Protein 9WJR (pdb70)

Radius of gyration: 40.52 Å; Cα contacts (8 Å, |Δi|>4): 3147; chains: 6; bounding box: 106×111×90 Å

B-factor: mean 71.73, std 23.38, range [11.87, 131.28]

Solvent-accessible surface area: 72240 Å² total; per-residue (Å²): 115,65,124,108,13,58,73,65,0,62,90,34,0,55,53,0,0,27,6,18,3,9,6,2,79,1,41,16,6,0,0,6,3,0,1,38,1,2,71,9,11,56,73,69,46,10,3,0,39,0,0,4,38,1,0,11,7,6,3,15,30,14,33,56,53,44,60,28,7,46,17,8,1,5,0,0,1,0,0,1,2,37,4,19,25,4,68,54,67,94,89,77,33,1,28,0,14,4,1,19,24,0,7,110,38,1,44,42,0,46,87,64,2,50,108,19,6,128,103,5,31,38,13,0,102,87,0,31,60,10,0,92,134,0,30,1,88,20,2,18,39,76,1,75,86,3,7,78,44,1,0,71,20,0,11,92,25,0,44,109,23,28,83,71,72,53,135,72,16,47,66,69,29,111,81,62,63,102,138,28,23,92,0,28,28,35,0,9,10,1,2,9,0,3,6,0,0,53,1,0,57,105,23,34,68,174,55,14,51,5,2,0,46,16,0,2,4,26,1,29,10,96,56,4,32,13,33,2,0,9,41,4,0,64,4,31,6,79,30,5,25,40,8,20,94,66,68,191,168,88,82,9,61,121,116,32,45,57,43,2,2,105,50,5,6,65,2,14,1,1,8,0,75,95,40,24,2,1,1,1,1,0,29,0,0,0,24,1,0,104,74,9,31,151,86,50,35,132,107,0,52,81,0,0,55,28,3,7,86,91,1,35,5,6,8,2,11,3,1,8,1,0,0,1,0,0,11,20,2,20,71,49,19,37,78,54,165,53,89,89,71,30,6,29,42,20,4,80,47,9,17,42,82,7,16,46,28,5,28,34,28,13,6,18,6,34,14,6,25,11,0,0,13,0,2,29,25,0,78,61,8,31,73,48,0,12,95,35,0,54,85,44,5,12,58,73,1,55,44,62,2,39,151,29,0,43,76,0,40,177,66,13,70,60,1,69,108,77,40,46,70,36,104,23,100,62,73,36,66,11,13,13,0,23,4,0,0,4,4,0,0,0,0,26,71,74,11,104,12,56,19,69,26,112,84,18,95,55,118,45,92,101,78,57,78,34,47,16,0,2,5,26,33,10,190,86,32,152,21,3,66,72,17,81,93,88,41,68,42,89,142,59,80,20,97,42,35,1,63,40,85,87,65,74,56,78,46,104,20,40,31,21,143,78,22,62,0,51,22,17,6,0,62,121,15,120,91,4,21,12,31,23,0,46,57,0,6,29,28,45,81,92,63,60,42,26,49,61,77,89,85,39,6,52,32,64,15,34,60,53,26,14,32,17,63,31,2,25,90,22,0,75,84,2,11,149,41,21,139,125,104,162,63,168,64,2,31,35,94,15,12,79,37,10,12,80,75,0,33,79,21,57,104,46,9,61,19,118,69,124,108,12,58,71,61,0,60,88,34,0,53,56,0,0,22,5,17,2,11,6,2,82,0,42,14,4,0,0,5,4,0,1,36,1,2,75,9,10,58,70,60,51,8,3,0,38,0,0,4,37,0,0,10,8,2,2,13,31,14,33,55,54,43,61,28,8,46,17,8,1,5,0,0,1,0,0,1,3,35,4,20,27,5,69,51,69,95,88,78,35,1,28,0,13,3,1,20,25,0,8,110,40,1,40,42,0,47,87,63,3,47,107,16,6,127,102,1,30,42,14,0,100,91,0,29,55,10,0,91,132,0,31,1,89,22,2,18,39,75,0,68,83,1,8,78,43,0,0,72,18,0,11,93,25,1,44,110,21,26,82,70,72,50,129,71,16,46,64,69,29,114,79,62,64,102,138,28,23,95,0,30,28,34,0,8,10,1,3,9,0,2,8,0,0,54,1,0,58,110,21,40,69,175,56,15,55,6,1,0,46,15,0,2,3,24,1,28,10,96,55,4,31,14,34,2,0,10,42,4,0,63,5,30,6,76,29,6,26,40,8,21,96,67,67,190,166,88,82,12,60,119,116,32,47,58,44,2,2,102,51,7,8,64,2,13,0,2,7,0,76,92,42,24,2,0,1,1,1,0,32,0,0,0,27,1,0,105,73,9,30,150,86,49,35,131,107,0,52,83,0,0,55,27,2,5,85,90,2,35,5,6,8,1,10,3,1,10,1,0,0,1,0,0,11,25,2,19,70,50,19,35,76,48,154,65,91,91,70,30,6,29,44,22,3,78,46,9,18,44,82,9,18,47,30,5,29,34,27,13,7,19,6,35,6,6,24,10,0,0,14,0,3,28,27,0,79,64,10,32,71,48,0,12,95,34,0,58,86,42,4,11,59,71,2,52,43,63,3,39,148,29,0,44,76,0,40,178,66,14,84,54,2,71,108,76,40,51,59,36,89,17,104,62,87,35,64,10,14,13,0,24,4,0,0,5,6,0,0,0,0,24,72,74,11,105,13,57,19,66,20,115,84,18,82,51,118,45,91,101,80,57,78,33,47,16,0,3,5,27,31,9,185,86,37,152,23,4,66,74,18,81,94,82,41,67,42,90,141,59,83,22,98,39,31,1,54,36,87,88,62,73,59,76,50,94,20,41,32,22,142,79,22,65,0,51,22,20,6,0,64,120,18,117,90,3,22,12,31,25,0,46,58,0,4,28,26,45,82,90,62,58,43,26,51,60,79,90,74,40,9,52,33,65,16,35,61,53,28,15,33,17,63,26,2,23,88,23,0,74,84,1,17,147,41,21,163,125,105,162,62,170,62,3,31,35,95,15,13,80,35,9,13,80,74,0,34,80,22,55,104,47,8,60,19,117,64,123,108,13,59,77,62,1,62,86,34,0,57,57,0,0,23,4,16,3,11,5,1,83,0,43,15,7,0,0,6,4,0,1,38,0,0,73,10,12,58,71,66,50,10,0,0,39,0,0,3,36,0,1,10,7,6,4,16,30,15,32,56,50,42,58,27,7,46,17,7,2,5,0,0,1,0,0,0,3,36,2,18,26,5,68,52,66,96,86,77,34,1,32,0,13,5,2,18,24,0,7,110,38,1,42,41,0,47,89,65,3,49,111,16,6,126,102,3,30,38,13,0,102,86,0,30,59,10,0,92,136,0,30,2,88,22,2,19,40,75,1,69,85,0,10,80,44,1,0,71,18,0,11,91,25,1,44,110,22,29,82,73,70,53,134,69,15,46,66,70,28,115,81,62,65,102,140,29,24,89,0,30,25,34,0,11,12,0,1,9,0,4,6,1,0,52,1,0,59,113,24,33,67,171,54,14,51,5,2,0,48,16,0,2,3,24,1,28,11,98,55,5,33,14,34,2,0,10,41,4,0,64,4,29,7,76,30,6,25,39,8,19,98,65,68,193,165,91,83,11,60,120,116,32,46,57,44,2,3,103,52,6,6,67,2,13,1,2,7,0,73,93,41,28,2,0,1,1,1,0,32,0,0,0,25,1,0,104,75,9,32,152,83,49,36,132,110,0,52,82,0,0,55,27,2,6,88,90,2,36,4,6,9,2,10,3,2,9,1,0,0,1,0,0,13,17,3,21,70,46,19,37,78,52,157,55,92,94,70,32,5,27,44,19,4,79,46,8,19,44,83,8,16,46,28,5,31,34,26,13,6,20,8,35,16,6,24,10,0,0,13,0,2,31,26,0,79,62,10,33,73,50,0,12,96,35,0,55,87,43,4,12,59,76,1,51,44,62,3,39,150,27,0,43,77,0,40,178,65,14,70,60,2,70,107,88,42,46,70,35,111,22,98,64,72,37,65,11,14,16,0,24,4,0,0,4,7,0,0,0,0,25,71,74,13,108,12,62,20,67,21,113,84,18,85,50,120,44,80,103,74,56,80,34,49,16,0,3,6,28,33,9,185,84,36,144,22,3,65,68,21,81,94,85,41,67,42,88,142,60,82,20,95,40,34,2,49,40,86,88,68,71,60,69,51,90,20,40,32,24,140,80,23,63,0,46,22,20,6,0,65,119,16,117,90,3,21,10,31,24,0,46,59,0,5,28,26,45,81,91,60,57,42,26,52,63,78,87,79,34,6,52,34,67,16,34,61,52,28,16,32,17,62,30,3,25,90,21,0,73,86,2,11,150,39,20,138,127,106,161,62,171,62,3,32,34,93,16,13,79,37,8,13,80,72,0,33,81,22,55,104,46,8,59,18

InterPro domains:
  IPR004700 Phosphotransferase system, mannose/fructose/sorbose family, IIC subunit [PF03609] (3-239)
  IPR004700 Phosphotransferase system, mannose/fructose/sorbose family, IIC subunit [PS51106] (1-239)
  IPR050303 GatZ/KbaZ carbohydrate metabolism [PTHR32502] (6-244)

Secondary structure (DSSP, 8-state):
--HHHHHHHHHHHHHHHHHHHH-SS-TTSHHHHHHHHHHHTS--HHHHHHHHHHHHHHTT---BTTB----HHHHHHHHHHHHHHTT---SHHIIIIIHHHHHHHHHHHHHHHHHHHHHHHHHHHHHHHHHTTT-HHHHHHHHHHHHHHHHHHHHHHHHHHHHS-HHHHHHHHHTS-HHHHHHHHHHHTTTHHHHHHHHHHHS--TTTHHHHHHHHHHTT-TTS-HHHHHHHHHHHHHHHHHHHHH-/------HHHHHHHHHHHTTS-SS--SSSTT-HHHHHHHHHHHHHHS-TTSHHHHHHHHHT-S-----SSTTHHHHHHHHHHHHHHTTT----HHHHHHHHHHHHHHHHHHHIIIIIIIIHHHHHHHHHHHHTT--THHHHHHHHHHHHHHHHHHHHHHHHHHHHGGGGHHHH-SSHHHHHHHHHHHHHHHHHHHHHHHH------SSSSEEEEE---SSSSS-EEE-SSS-EEEE-------TTS--B--EEETTS-B----BBSTTSSBEEE-TTT----TTHHHHHHHHHHHHT--S-SSEEEEHHHHHHHH-TTHHHHHHHHHHHHHHHHH--SSHHHHHHHHHHHHHHHHHHTT--/--HHHHHHHHHHHHHHHHHHHH-SS-TTSHHHHHHHHHHHTS--HHHHHHHHHHHHHHTT---BTTB----HHHHHHHHHHHHHHTT---SHHIIIIIHHHHHHHHHHHHHHHHHHHHHHHHHHHHHHHHHTTT-HHHHHHHHHHHHHHHHHHHHHHHHHHHHS-HHHHHHHHHTS-HHHHHHHHHHHTTTHHHHHHHHHHHS--TTTHHHHHHHHHHTT-TTS-HHHHHHHHHHHHHHHHHHHHT-/------HHHHHHHHHHHTTS-SS--SSSTT-HHHHHHHHHHHHHHS-TTSHHHHHHHHHT-S-----SSTTHHHHHHHHHHHHHHTTT----HHHHHHHHHHHHHHHHHHHIIIIIIIIHHHHHHHHHHHHTT--THHHHHHHHHHHHHHHHHHHHHHHHHHHHGGGGHHHH-SSHHHHHHHHHHHHHHHHHHHHHHHH------SSSSEEEEE---SSSSS-EEE-SSS-EEEE-------TTS--B--EEETTS-B----BBSTTSSBEEE-GGG----TTHHHHHHHHHHHHT--S-SSEEEEHHHHHHHH-TTHHHHHHHHHHHHHHHHH--SSHHHHHHHHHHHHHHHHHHTT--/--HHHHHHHHHHHHHHHHHHHH-SS-TTSHHHHHHHHHHHTS--HHHHHHHHHHHHHHTT---BTTB----HHHHHHHHHHHHHHTT---SHHIIIIIHHHHHHHHHHHHHHHHHHHHHHHHHHHHHHHHHTTT-HHHHHHHHHHHHHHHHHHHHHHHHHHHHS-HHHHHHHHHTS-HHHHHHHHHHHTTTHHHHHHHHHHHS--TTTHHHHHHHHHHTT-TTS-HHHHHHHHHHHHHHHHHHHHT-/------HHHHHHHHHHHTTS-SS--SSSTT-HHHHHHHHHHHHHHS-TTSHHHHHHHHHT-S-----SSTTHHHHHHHHHHHHHHTTT----HHHHHHHHHHHHHHHHHHHIIIIIIIIHHHHHHHHHHHHTT--THHHHHHHHHHHHHHHHHHHHHHHHHHHHGGGGHHHH-SSHHHHHHHHHHHHHHHHHHHHHHHH------SSSSEEEEE---SSSSS-EEE-SSS-EEEE----EE-TTS-EE--EEETTS--B---BBSTTSSBEEE-GGG----TTHHHHHHHHHHHHT--S-SSEEEEHHHHHHHH-TTHHHHHHHHHHHHHHHHH--SSHHHHHHHHHHHHHHHHHHHT--

Foldseek 3Di:
DDPQLVVQLLVLQLVLLLCLVVVPPPSQQQCNSQQSNCVSLPHRVLSNLLRVLCNLVCALQDADDLRHGLRSRLLNSVLSLLCSLQPDRPSLLSQLPSNVSSSVSSNVLSVLVNVLVVVLVVLVVQLVVVVVVVDPVSNVVSVVVSSSVSSVSRSVVSVVSVPDHSVVSNVVSVPDDPVSSNVSSVCSVVSSVVSVVVVCVVDDDPVCVVVVVVCVVCVVPVVQDPVSVVVVVVVVVVVVVVVVVVD/DDLDDDPVLLVQLLVLLVPQDDPADDQQGSQVSLCSSCVSSLVSLDPPPDVVSVLVSVLSSHRADADSLPCLLLSLLLSLVSVCVSVPHDDDSCPNVVLRVVCRPVRRVLCCCQPVQQVVVVLLVVLVVVPVVPDPVSVVSSVVVVVVVSVVSNSVSNVVSNVCHSCVCVVCDPPNSVVVSVVSVVNSVVVVVVCLLPPDDPDFFFPPQKDDWALPDFPLAQWFWAFDPGATWDWADWPDADPVGFTWTWTHGPPRHTDQGWTEDDVIGTGTDAPVPDDPCPDCNVVSRVVRVVVPHHRDSIHIDGNQNVVVVVPRSPVSVVVVVVVVVCCVPVPDDCVVVVVVVVVVVVSVVSNVVRGD/DDVQLVVQLLVLLLVLLLCLVVVDPPSQQQCNSQQSNCVSLPHRVLSNLLRVLCNLLCQLQDADDLRHGLRSRLLNSVLSLLCSLAPDRPVLLSQLPSNVSSSVSSNVLSVLVNVLVVVLVVLVVQLVVVCVVVDPVSNVVSVVVSSSVSSVSRSVVSVVSVPDHSVVSNVVSVPDDPVSSNVSSVCSVVSSVVSVVSVCVVDDDPVCVVVVVVCVVPVVPVVQDPVSVVVVVVVVVVVVVVVVVVD/DDLDDDPVLLVQLLVLLVPLDDPADDQQGSQVSLCSSCVSSLVSLDPPPDVVSVLVVVLSNGRADADSLPCLLLSLLLSQVSVCVSVPHPPDSCPNVVLRVVCRPPRRVLCCCQPVVQVVVVLLVVLVVVPVVPDPVSVVSSVVVVVVVSVVSNSVSNVVSNVCHSCVCVVCPDDVSVVSSVVSVVNSVVVVVVCLLPPDDPDFFFPPQKDDWALPDFPLAQWFKAFDPGFTWDWADWPDADPVGFTWTWTHGVPGDTPQRWTEDDVIGIGTDAPVPDDPCPDCNVVSRVVRVVVPHHRDSIHIDGNQNVVVVVPRSPVSVVVVVVVVVCCVPVPDDCVVVVVVVVVVVVSVVSNVVRGD/DDPQLVVQLLVLQLVLLLCLVVVPPPSQQQCNSQQSNCVSLPHRVLSNLLSVLVNLLCALQDADDLRHGLRSRLLNSVLSLLCSLQPDRPVLLSQLPSNVSSSVSSNVLSVLLNVLVVVLVVLVVQLVVVCVVVDPVRNVVSVVVSSSVSSVSRSVVSVVSVPDHSVVSNVVSVPDDPVSSNVSSVCSVVSSVVSVVVVCVVDDDPVCVVVVVVCVVPVVPVVQDPVSVVVVVVVVVVVVVVVVVVD/DDLDDDPVLLVQLLVLLVPQDDPADDQQGSQVSLCSSCVSSLVSQDPPPDPVSVLVSVLSRGRADADSLPCLLLSLLLSQVSVVVSVPDDDDSCPNVVLRVVCRPPRRVLCCCQPVVQVVVVLLVVLVVVPVVPDPVSVVSSVVVVVVVSVCSNSVSNVVSNVCHSCVCVVPDPPNSVVVSVVSVVNSVVVVVVCLLPPDDPDFFFPPQKDDWALADFPLAQWFWAFDPGFTWDWADWPDADPVGFTWTWTHGVPGDTPQRWTEDDVIGIGTDAPPPDDPCPDCNVVVRVVRVVVPHHRDSIHIDGNQNVCVVVPRSPVSVVVVVVVVVCVVPVPDDCVVVVVVVVVVVVSVVSNVVRGD

Nearest PDB structures (foldseek):
  8hfs-assembly1_C  TM=8.706E-01  e=1.157E-20  Lactococcus lactis subsp. lactis KF147
  7xno-assembly1_H  TM=7.265E-01  e=4.259E-19  Latilactobacillus sakei L45
  6k1h-assembly1_Y  TM=9.615E-01  e=6.569E-15  Escherichia coli K-12
  7vlx-assembly1_Y  TM=7.127E-01  e=3.426E-17  Listeria monocytogenes
  7dyr-assembly1_Y  TM=6.636E-01  e=3.423E-14  Escherichia coli K-12

Organism: NCBI:txid1363

Structure (mmCIF, N/CA/C/O backbone):
data_9WJR
#
_entry.id   9WJR
#
_cell.length_a   1.00
_cell.length_b   1.00
_cell.length_c   1.00
_cell.angle_alpha   90.00
_cell.angle_beta   90.00
_cell.angle_gamma   90.00
#
_symmetry.space_group_name_H-M   'P 1'
#
loop_
_entity.id
_entity.type
_entity.pdbx_description
1 polymer 'Mannose/fructose/sorbose family PTS transporter subunit IIC'
2 polymer 'PTS mannose transporter subunit IID'
3 non-polymer alpha-D-mannopyranose
#
loop_
_atom_site.group_PDB
_atom_site.id
_atom_site.type_symbol
_atom_site.label_atom_id
_atom_site.label_alt_id
_atom_site.label_comp_id
_atom_site.label_asym_id
_atom_site.label_entity_id
_atom_site.label_seq_id
_atom_site.pdbx_PDB_ins_code
_atom_site.Cartn_x
_atom_site.Cartn_y
_atom_site.Cartn_z
_atom_site.occupancy
_atom_site.B_iso_or_equiv
_atom_site.auth_seq_id
_atom_site.auth_comp_id
_atom_site.auth_asym_id
_atom_site.auth_atom_id
_atom_site.pdbx_PDB_model_num
ATOM 1 N N . MET A 1 1 ? 182.260 125.808 115.334 1.00 108.00 1 MET Y N 1
ATOM 2 C CA . MET A 1 1 ? 181.977 126.890 116.269 1.00 108.11 1 MET Y CA 1
ATOM 3 C C . MET A 1 1 ? 183.139 127.873 116.347 1.00 108.00 1 MET Y C 1
ATOM 4 O O . MET A 1 1 ? 184.300 127.490 116.208 1.00 108.31 1 MET Y O 1
ATOM 9 N N . SER A 1 2 ? 182.816 129.144 116.567 1.00 96.48 2 SER Y N 1
ATOM 10 C CA . SER A 1 2 ? 183.842 130.166 116.702 1.00 95.39 2 SER Y CA 1
ATOM 11 C C . SER A 1 2 ? 184.631 129.966 117.990 1.00 92.66 2 SER Y C 1
ATOM 12 O O . SER A 1 2 ? 184.116 129.461 118.991 1.00 94.59 2 SER Y O 1
ATOM 15 N N . ILE A 1 3 ? 185.905 130.361 117.951 1.00 87.13 3 ILE Y N 1
ATOM 16 C CA . ILE A 1 3 ? 186.762 130.226 119.126 1.00 88.32 3 ILE Y CA 1
ATOM 17 C C . ILE A 1 3 ? 186.258 131.112 120.260 1.00 88.45 3 ILE Y C 1
ATOM 18 O O . ILE A 1 3 ? 186.151 130.670 121.412 1.00 91.85 3 ILE Y O 1
ATOM 23 N N . ILE A 1 4 ? 185.913 132.365 119.946 1.00 83.18 4 ILE Y N 1
ATOM 24 C CA . ILE A 1 4 ? 185.411 133.283 120.966 1.00 83.74 4 ILE Y CA 1
ATOM 25 C C . ILE A 1 4 ? 184.133 132.737 121.587 1.00 87.45 4 ILE Y C 1
ATOM 26 O O . ILE A 1 4 ? 183.901 132.880 122.794 1.00 83.15 4 ILE Y O 1
ATOM 31 N N . SER A 1 5 ? 183.294 132.086 120.777 1.00 83.32 5 SER Y N 1
ATOM 32 C CA . SER A 1 5 ? 182.125 131.406 121.319 1.00 78.83 5 SER Y CA 1
ATOM 33 C C . SER A 1 5 ? 182.537 130.300 122.280 1.00 79.50 5 SER Y C 1
ATOM 34 O O . SER A 1 5 ? 181.873 130.073 123.296 1.00 83.64 5 SER Y O 1
ATOM 37 N N . ILE A 1 6 ? 183.637 129.606 121.980 1.00 76.06 6 ILE Y N 1
ATOM 38 C CA . ILE A 1 6 ? 184.096 128.529 122.855 1.00 70.44 6 ILE Y CA 1
ATOM 39 C C . ILE A 1 6 ? 184.524 129.086 124.208 1.00 71.28 6 ILE Y C 1
ATOM 40 O O . ILE A 1 6 ? 184.153 128.551 125.261 1.00 74.14 6 ILE Y O 1
ATOM 45 N N . ILE A 1 7 ? 185.303 130.174 124.208 1.00 77.12 7 ILE Y N 1
ATOM 46 C CA . ILE A 1 7 ? 185.701 130.757 125.491 1.00 75.54 7 ILE Y CA 1
ATOM 47 C C . ILE A 1 7 ? 184.487 131.301 126.233 1.00 76.88 7 ILE Y C 1
ATOM 48 O O . ILE A 1 7 ? 184.388 131.173 127.458 1.00 74.68 7 ILE Y O 1
ATOM 53 N N . LEU A 1 8 ? 183.549 131.924 125.513 1.00 74.85 8 LEU Y N 1
ATOM 54 C CA . LEU A 1 8 ? 182.351 132.442 126.167 1.00 72.38 8 LEU Y CA 1
ATOM 55 C C . LEU A 1 8 ? 181.553 131.322 126.821 1.00 78.64 8 LEU Y C 1
ATOM 56 O O . LEU A 1 8 ? 181.081 131.465 127.956 1.00 81.43 8 LEU Y O 1
ATOM 61 N N . VAL A 1 9 ? 181.404 130.193 126.124 1.00 75.23 9 VAL Y N 1
ATOM 62 C CA . VAL A 1 9 ? 180.693 129.048 126.683 1.00 67.32 9 VAL Y CA 1
ATOM 63 C C . VAL A 1 9 ? 181.431 128.504 127.896 1.00 69.59 9 VAL Y C 1
ATOM 64 O O . VAL A 1 9 ? 180.812 128.121 128.894 1.00 75.09 9 VAL Y O 1
ATOM 68 N N . LEU A 1 10 ? 182.764 128.452 127.830 1.00 67.07 10 LEU Y N 1
ATOM 69 C CA . LEU A 1 10 ? 183.532 127.958 128.969 1.00 64.49 10 LEU Y CA 1
ATOM 70 C C . LEU A 1 10 ? 183.355 128.852 130.190 1.00 71.00 10 LEU Y C 1
ATOM 71 O O . LEU A 1 10 ? 183.168 128.356 131.307 1.00 79.45 10 LEU Y O 1
ATOM 76 N N . ILE A 1 11 ? 183.400 130.173 130.001 1.00 64.45 11 ILE Y N 1
ATOM 77 C CA . ILE A 1 11 ? 183.209 131.085 131.128 1.00 64.31 11 ILE Y CA 1
ATOM 78 C C . ILE A 1 11 ? 181.790 130.984 131.673 1.00 66.81 11 ILE Y C 1
ATOM 79 O O . ILE A 1 11 ? 181.579 131.021 132.890 1.00 66.23 11 ILE Y O 1
ATOM 84 N N . PHE A 1 12 ? 180.794 130.868 130.791 1.00 60.73 12 PHE Y N 1
ATOM 85 C CA . PHE A 1 12 ? 179.416 130.742 131.258 1.00 52.37 12 PHE Y CA 1
ATOM 86 C C . PHE A 1 12 ? 179.211 129.447 132.037 1.00 57.83 12 PHE Y C 1
ATOM 87 O O . PHE A 1 12 ? 178.532 129.437 133.070 1.00 67.55 12 PHE Y O 1
ATOM 95 N N . ALA A 1 13 ? 179.792 128.345 131.559 1.00 52.01 13 ALA Y N 1
ATOM 96 C CA . ALA A 1 13 ? 179.699 127.082 132.282 1.00 46.74 13 ALA Y CA 1
ATOM 97 C C . ALA A 1 13 ? 180.414 127.163 133.621 1.00 46.85 13 ALA Y C 1
ATOM 98 O O . ALA A 1 13 ? 179.933 126.623 134.623 1.00 63.71 13 ALA Y O 1
ATOM 100 N N . PHE A 1 14 ? 181.568 127.831 133.660 1.00 49.79 14 PHE Y N 1
ATOM 101 C CA . PHE A 1 14 ? 182.267 128.019 134.925 1.00 54.02 14 PHE Y CA 1
ATOM 102 C C . PHE A 1 14 ? 181.423 128.825 135.903 1.00 58.53 14 PHE Y C 1
ATOM 103 O O . PHE A 1 14 ? 181.341 128.485 137.087 1.00 57.78 14 PHE Y O 1
ATOM 111 N N . LEU A 1 15 ? 180.781 129.892 135.422 1.00 58.98 15 LEU Y N 1
ATOM 112 C CA . LEU A 1 15 ? 179.920 130.697 136.284 1.00 51.81 15 LEU Y CA 1
ATOM 113 C C . LEU A 1 15 ? 178.736 129.886 136.794 1.00 55.97 15 LEU Y C 1
ATOM 114 O O . LEU A 1 15 ? 178.355 129.996 137.966 1.00 51.93 15 LEU Y O 1
ATOM 119 N N . ALA A 1 16 ? 178.136 129.072 135.923 1.00 51.03 16 ALA Y N 1
ATOM 120 C CA . ALA A 1 16 ? 177.031 128.220 136.346 1.00 43.07 16 ALA Y CA 1
ATOM 121 C C . ALA A 1 16 ? 177.483 127.215 137.396 1.00 49.10 16 ALA Y C 1
ATOM 122 O O . ALA A 1 16 ? 176.770 126.961 138.373 1.00 63.41 16 ALA Y O 1
ATOM 124 N N . GLY A 1 17 ? 178.671 126.637 137.216 1.00 52.01 17 GLY Y N 1
ATOM 125 C CA . GLY A 1 17 ? 179.195 125.724 138.216 1.00 48.64 17 GLY Y CA 1
ATOM 126 C C . GLY A 1 17 ? 179.468 126.407 139.541 1.00 55.74 17 GLY Y C 1
ATOM 127 O O . GLY A 1 17 ? 179.219 125.837 140.606 1.00 62.96 17 GLY Y O 1
ATOM 128 N N . LEU A 1 18 ? 179.995 127.632 139.494 1.00 55.14 18 LEU Y N 1
ATOM 129 C CA . LEU A 1 18 ? 180.233 128.375 140.727 1.00 55.18 18 LEU Y CA 1
ATOM 130 C C . LEU A 1 18 ? 178.921 128.663 141.444 1.00 47.59 18 LEU Y C 1
ATOM 131 O O . LEU A 1 18 ? 178.814 128.488 142.663 1.00 48.34 18 LEU Y O 1
ATOM 136 N N . GLU A 1 19 ? 177.903 129.089 140.694 1.00 49.69 19 GLU Y N 1
ATOM 137 C CA . GLU A 1 19 ? 176.617 129.419 141.292 1.00 55.43 19 GLU Y CA 1
ATOM 138 C C . GLU A 1 19 ? 175.873 128.185 141.777 1.00 54.08 19 GLU Y C 1
ATOM 139 O O . GLU A 1 19 ? 175.030 128.300 142.672 1.00 56.41 19 GLU Y O 1
ATOM 145 N N . GLY A 1 20 ? 176.166 127.014 141.209 1.00 58.19 20 GLY Y N 1
ATOM 146 C CA . GLY A 1 20 ? 175.526 125.796 141.674 1.00 60.71 20 GLY Y CA 1
ATOM 147 C C . GLY A 1 20 ? 175.743 125.537 143.150 1.00 61.49 20 GLY Y C 1
ATOM 148 O O . GLY A 1 20 ? 174.902 124.914 143.803 1.00 62.37 20 GLY Y O 1
ATOM 149 N N . ILE A 1 21 ? 176.861 126.010 143.698 1.00 59.73 21 ILE Y N 1
ATOM 150 C CA . ILE A 1 21 ? 177.102 125.916 145.132 1.00 57.85 21 ILE Y CA 1
ATOM 151 C C . ILE A 1 21 ? 176.851 127.273 145.777 1.00 62.33 21 ILE Y C 1
ATOM 152 O O . ILE A 1 21 ? 176.376 127.348 146.916 1.00 63.02 21 ILE Y O 1
ATOM 157 N N . LEU A 1 22 ? 177.155 128.356 145.056 1.00 55.77 22 LEU Y N 1
ATOM 158 C CA . LEU A 1 22 ? 176.966 129.689 145.618 1.00 54.12 22 LEU Y CA 1
ATOM 159 C C . LEU A 1 22 ? 175.486 130.012 145.780 1.00 64.63 22 LEU Y C 1
ATOM 160 O O . LEU A 1 22 ? 175.059 130.491 146.838 1.00 56.73 22 LEU Y O 1
ATOM 165 N N . ASP A 1 23 ? 174.688 129.752 144.740 1.00 60.00 23 ASP Y N 1
ATOM 166 C CA . ASP A 1 23 ? 173.242 129.974 144.773 1.00 42.71 23 ASP Y CA 1
ATOM 167 C C . ASP A 1 23 ? 172.907 131.429 145.093 1.00 52.39 23 ASP Y C 1
ATOM 168 O O . ASP A 1 23 ? 171.960 131.719 145.825 1.00 65.61 23 ASP Y O 1
ATOM 173 N N . GLN A 1 24 ? 173.693 132.356 144.546 1.00 45.35 24 GLN Y N 1
ATOM 174 C CA . GLN A 1 24 ? 173.513 133.776 144.819 1.00 49.12 24 GLN Y CA 1
ATOM 175 C C . GLN A 1 24 ? 173.096 134.559 143.581 1.00 51.71 24 GLN Y C 1
ATOM 176 O O . GLN A 1 24 ? 172.044 135.204 143.581 1.00 47.84 24 GLN Y O 1
ATOM 182 N N . TRP A 1 25 ? 173.887 134.515 142.513 1.00 54.98 25 TRP Y N 1
ATOM 183 C CA . TRP A 1 25 ? 173.578 135.262 141.302 1.00 53.27 25 TRP Y CA 1
ATOM 184 C C . TRP A 1 25 ? 172.714 134.475 140.328 1.00 56.26 25 TRP Y C 1
ATOM 185 O O . TRP A 1 25 ? 172.306 135.027 139.301 1.00 56.67 25 TRP Y O 1
ATOM 196 N N . GLN A 1 26 ? 172.431 133.207 140.629 1.00 50.18 26 GLN Y N 1
ATOM 197 C CA . GLN A 1 26 ? 171.516 132.380 139.843 1.00 41.21 26 GLN Y CA 1
ATOM 198 C C . GLN A 1 26 ? 171.966 132.250 138.391 1.00 44.48 26 GLN Y C 1
ATOM 199 O O . GLN A 1 26 ? 171.148 132.222 137.470 1.00 61.59 26 GLN Y O 1
ATOM 205 N N . PHE A 1 27 ? 173.280 132.166 138.179 1.00 43.67 27 PHE Y N 1
ATOM 206 C CA . PHE A 1 27 ? 173.780 131.842 136.849 1.00 47.72 27 PHE Y CA 1
ATOM 207 C C . PHE A 1 27 ? 173.539 130.382 136.499 1.00 53.54 27 PHE Y C 1
ATOM 208 O O . PHE A 1 27 ? 173.645 130.011 135.326 1.00 57.80 27 PHE Y O 1
ATOM 216 N N . HIS A 1 28 ? 173.220 129.553 137.490 1.00 53.08 28 HIS Y N 1
ATOM 217 C CA . HIS A 1 28 ? 172.962 128.138 137.271 1.00 49.19 28 HIS Y CA 1
ATOM 218 C C . HIS A 1 28 ? 171.526 127.848 136.860 1.00 48.00 28 HIS Y C 1
ATOM 219 O O . HIS A 1 28 ? 171.242 126.729 136.422 1.00 51.50 28 HIS Y O 1
ATOM 226 N N . GLN A 1 29 ? 170.622 128.813 136.987 1.00 50.01 29 GLN Y N 1
ATOM 227 C CA . GLN A 1 29 ? 169.238 128.579 136.607 1.00 48.28 29 GLN Y CA 1
ATOM 228 C C . GLN A 1 29 ? 169.124 128.461 135.090 1.00 50.31 29 GLN Y C 1
ATOM 229 O O . GLN A 1 29 ? 169.836 129.154 134.358 1.00 49.31 29 GLN Y O 1
ATOM 235 N N . PRO A 1 30 ? 168.249 127.583 134.590 1.00 44.65 30 PRO Y N 1
ATOM 236 C CA . PRO A 1 30 ? 168.129 127.428 133.130 1.00 44.37 30 PRO Y CA 1
ATOM 237 C C . PRO A 1 30 ? 167.755 128.712 132.413 1.00 41.25 30 PRO Y C 1
ATOM 238 O O . PRO A 1 30 ? 168.262 128.964 131.314 1.00 48.15 30 PRO Y O 1
ATOM 242 N N . ILE A 1 31 ? 166.907 129.547 133.018 1.00 36.52 31 ILE Y N 1
ATOM 243 C CA . ILE A 1 31 ? 166.488 130.787 132.371 1.00 42.52 31 ILE Y CA 1
ATOM 244 C C . ILE A 1 31 ? 167.680 131.705 132.138 1.00 45.51 31 ILE Y C 1
ATOM 245 O O . ILE A 1 31 ? 167.699 132.480 131.174 1.00 40.07 31 ILE Y O 1
ATOM 250 N N . ILE A 1 32 ? 168.692 131.629 132.998 1.00 53.84 32 ILE Y N 1
ATOM 251 C CA . ILE A 1 32 ? 169.903 132.426 132.832 1.00 47.88 32 ILE Y CA 1
ATOM 252 C C . ILE A 1 32 ? 170.958 131.673 132.035 1.00 46.53 32 ILE Y C 1
ATOM 253 O O . ILE A 1 32 ? 171.507 132.197 131.063 1.00 51.34 32 ILE Y O 1
ATOM 258 N N . ALA A 1 33 ? 171.252 130.432 132.433 1.00 46.39 33 ALA Y N 1
ATOM 259 C CA . ALA A 1 33 ? 172.356 129.692 131.828 1.00 48.60 33 ALA Y CA 1
ATOM 260 C C . ALA A 1 33 ? 172.080 129.367 130.365 1.00 45.78 33 ALA Y C 1
ATOM 261 O O . ALA A 1 33 ? 172.948 129.558 129.504 1.00 57.48 33 ALA Y O 1
ATOM 263 N N . CYS A 1 34 ? 170.884 128.856 130.064 1.00 40.51 34 CYS Y N 1
ATOM 264 C CA . CYS A 1 34 ? 170.563 128.506 128.686 1.00 48.29 34 CYS Y CA 1
ATOM 265 C C . CYS A 1 34 ? 170.536 129.743 127.799 1.00 58.18 34 CYS Y C 1
ATOM 266 O O . CYS A 1 34 ? 171.016 129.711 126.661 1.00 60.00 34 CYS Y O 1
ATOM 269 N N . SER A 1 35 ? 169.979 130.845 128.307 1.00 52.74 35 SER Y N 1
ATOM 270 C CA . SER A 1 35 ? 169.954 132.083 127.537 1.00 39.58 35 SER Y CA 1
ATOM 271 C C . SER A 1 35 ? 171.363 132.595 127.270 1.00 44.72 35 SER Y C 1
ATOM 272 O O . SER A 1 35 ? 171.668 133.037 126.158 1.00 51.50 35 SER Y O 1
ATOM 275 N N . LEU A 1 36 ? 172.242 132.533 128.275 1.00 47.43 36 LEU Y N 1
ATOM 276 C CA . LEU A 1 36 ? 173.618 132.978 128.081 1.00 51.07 36 LEU Y CA 1
ATOM 277 C C . LEU A 1 36 ? 174.347 132.105 127.069 1.00 53.19 36 LEU Y C 1
ATOM 278 O O . LEU A 1 36 ? 175.093 132.612 126.222 1.00 57.68 36 LEU Y O 1
ATOM 283 N N . ILE A 1 37 ? 174.148 130.787 127.142 1.00 61.50 37 ILE Y N 1
ATOM 284 C CA . ILE A 1 37 ? 174.834 129.889 126.218 1.00 60.49 37 ILE Y CA 1
ATOM 285 C C . ILE A 1 37 ? 174.317 130.087 124.798 1.00 55.18 37 ILE Y C 1
ATOM 286 O O . ILE A 1 37 ? 175.086 130.037 123.832 1.00 66.90 37 ILE Y O 1
ATOM 291 N N . GLY A 1 38 ? 173.014 130.327 124.646 1.00 46.85 38 GLY Y N 1
ATOM 292 C CA . GLY A 1 38 ? 172.489 130.663 123.333 1.00 59.66 38 GLY Y CA 1
ATOM 293 C C . GLY A 1 38 ? 173.024 131.985 122.815 1.00 63.34 38 GLY Y C 1
ATOM 294 O O . GLY A 1 38 ? 173.296 132.130 121.620 1.00 61.87 38 GLY Y O 1
ATOM 295 N N . ILE A 1 39 ? 173.186 132.965 123.707 1.00 65.90 39 ILE Y N 1
ATOM 296 C CA . ILE A 1 39 ? 173.748 134.254 123.314 1.00 61.19 39 ILE Y CA 1
ATOM 297 C C . ILE A 1 39 ? 175.177 134.080 122.817 1.00 65.62 39 ILE Y C 1
ATOM 298 O O . ILE A 1 39 ? 175.574 134.669 121.804 1.00 64.34 39 ILE Y O 1
ATOM 303 N N . ALA A 1 40 ? 175.968 133.267 123.518 1.00 68.09 40 ALA Y N 1
ATOM 304 C CA . ALA A 1 40 ? 177.360 133.065 123.128 1.00 65.70 40 ALA Y CA 1
ATOM 305 C C . ALA A 1 40 ? 177.462 132.425 121.748 1.00 67.61 40 ALA Y C 1
ATOM 306 O O . ALA A 1 40 ? 178.231 132.882 120.895 1.00 70.83 40 ALA Y O 1
ATOM 308 N N . THR A 1 41 ? 176.696 131.365 121.511 1.00 69.43 41 THR Y N 1
ATOM 309 C CA . THR A 1 41 ? 176.752 130.634 120.244 1.00 67.23 41 THR Y CA 1
ATOM 310 C C . THR A 1 41 ? 175.653 131.101 119.291 1.00 71.70 41 THR Y C 1
ATOM 311 O O . THR A 1 41 ? 174.819 130.321 118.833 1.00 74.49 41 THR Y O 1
ATOM 315 N N . GLY A 1 42 ? 175.658 132.394 118.988 1.00 80.38 42 GLY Y N 1
ATOM 316 C CA . GLY A 1 42 ? 174.734 132.908 117.997 1.00 78.58 42 GLY Y CA 1
ATOM 317 C C . GLY A 1 42 ? 173.289 132.921 118.449 1.00 80.88 42 GLY Y C 1
ATOM 318 O O . GLY A 1 42 ? 172.887 133.775 119.244 1.00 82.75 42 GLY Y O 1
ATOM 319 N N . HIS A 1 43 ? 172.501 131.985 117.918 1.00 86.81 43 HIS Y N 1
ATOM 320 C CA . HIS A 1 43 ? 171.067 131.909 118.178 1.00 93.16 43 HIS Y CA 1
ATOM 321 C C . HIS A 1 43 ? 170.754 131.988 119.666 1.00 91.46 43 HIS Y C 1
ATOM 322 O O . HIS A 1 43 ? 171.099 131.088 120.435 1.00 86.19 43 HIS Y O 1
ATOM 329 N N . MET A 1 44 ? 170.068 133.060 120.057 1.00 81.62 44 MET Y N 1
ATOM 330 C CA . MET A 1 44 ? 169.740 133.320 121.452 1.00 76.24 44 MET Y CA 1
ATOM 331 C C . MET A 1 44 ? 168.286 133.025 121.791 1.00 78.84 44 MET Y C 1
ATOM 332 O O . MET A 1 44 ? 167.993 132.644 122.930 1.00 77.04 44 MET Y O 1
ATOM 337 N N . ALA A 1 45 ? 167.375 133.163 120.823 1.00 77.46 45 ALA Y N 1
ATOM 338 C CA . ALA A 1 45 ? 165.962 132.913 121.088 1.00 76.48 45 ALA Y CA 1
ATOM 339 C C . ALA A 1 45 ? 165.720 131.466 121.497 1.00 77.56 45 ALA Y C 1
ATOM 340 O O . ALA A 1 45 ? 164.928 131.195 122.408 1.00 80.18 45 ALA Y O 1
ATOM 342 N N . ALA A 1 46 ? 166.391 130.521 120.834 1.00 76.82 46 ALA Y N 1
ATOM 343 C CA . ALA A 1 46 ? 166.247 129.116 121.202 1.00 73.93 46 ALA Y CA 1
ATOM 344 C C . ALA A 1 46 ? 166.738 128.867 122.621 1.00 70.01 46 ALA Y C 1
ATOM 345 O O . ALA A 1 46 ? 166.136 128.086 123.367 1.00 66.24 46 ALA Y O 1
ATOM 347 N N . GLY A 1 47 ? 167.836 129.518 123.009 1.00 63.23 47 GLY Y N 1
ATOM 348 C CA . GLY A 1 47 ? 168.331 129.370 124.367 1.00 54.15 47 GLY Y CA 1
ATOM 349 C C . GLY A 1 47 ? 167.346 129.872 125.404 1.00 53.62 47 GLY Y C 1
ATOM 350 O O . GLY A 1 47 ? 167.131 129.227 126.432 1.00 55.13 47 GLY Y O 1
ATOM 351 N N . ILE A 1 48 ? 166.721 131.021 125.142 1.00 55.78 48 ILE Y N 1
ATOM 352 C CA . ILE A 1 48 ? 165.740 131.557 126.080 1.00 56.31 48 ILE Y CA 1
ATOM 353 C C . ILE A 1 48 ? 164.502 130.671 126.125 1.00 60.55 48 ILE Y C 1
ATOM 354 O O . ILE A 1 48 ? 163.900 130.478 127.187 1.00 58.27 48 ILE Y O 1
ATOM 359 N N . ILE A 1 49 ? 164.099 130.119 124.978 1.00 62.56 49 ILE Y N 1
ATOM 360 C CA . ILE A 1 49 ? 162.947 129.220 124.950 1.00 51.16 49 ILE Y CA 1
ATOM 361 C C . ILE A 1 49 ? 163.226 127.973 125.780 1.00 55.22 49 ILE Y C 1
ATOM 362 O O . ILE A 1 49 ? 162.392 127.542 126.588 1.00 64.56 49 ILE Y O 1
ATOM 367 N N . LEU A 1 50 ? 164.409 127.377 125.600 1.00 56.25 50 LEU Y N 1
ATOM 368 C CA . LEU A 1 50 ? 164.767 126.209 126.399 1.00 52.36 50 LEU Y CA 1
ATOM 369 C C . LEU A 1 50 ? 164.845 126.561 127.877 1.00 50.15 50 LEU Y C 1
ATOM 370 O O . LEU A 1 50 ? 164.403 125.784 128.729 1.00 48.28 50 LEU Y O 1
ATOM 375 N N . GLY A 1 51 ? 165.418 127.721 128.203 1.00 41.77 51 GLY Y N 1
ATOM 376 C CA . GLY A 1 51 ? 165.505 128.123 129.595 1.00 38.79 51 GLY Y CA 1
ATOM 377 C C . GLY A 1 51 ? 164.143 128.296 130.235 1.00 51.35 51 GLY Y C 1
ATOM 378 O O . GLY A 1 51 ? 163.917 127.860 131.364 1.00 55.84 51 GLY Y O 1
ATOM 379 N N . GLY A 1 52 ? 163.212 128.926 129.518 1.00 49.14 52 GLY Y N 1
ATOM 380 C CA . GLY A 1 52 ? 161.863 129.065 130.037 1.00 40.95 52 GLY Y CA 1
ATOM 381 C C . GLY A 1 52 ? 161.165 127.730 130.203 1.00 49.59 52 GLY Y C 1
ATOM 382 O O . GLY A 1 52 ? 160.465 127.504 131.194 1.00 54.40 52 GLY Y O 1
ATOM 383 N N . SER A 1 53 ? 161.344 126.827 129.236 1.00 47.34 53 SER Y N 1
ATOM 384 C CA . SER A 1 53 ? 160.730 125.506 129.338 1.00 42.98 53 SER Y CA 1
ATOM 385 C C . SER A 1 53 ? 161.297 124.718 130.513 1.00 40.32 53 SER Y C 1
ATOM 386 O O . SER A 1 53 ? 160.556 124.030 131.225 1.00 42.97 53 SER Y O 1
ATOM 389 N N . LEU A 1 54 ? 162.609 124.806 130.730 1.00 47.86 54 LEU Y N 1
ATOM 390 C CA . LEU A 1 54 ? 163.275 124.042 131.776 1.00 47.27 54 LEU Y CA 1
ATOM 391 C C . LEU A 1 54 ? 163.147 124.680 133.153 1.00 46.15 54 LEU Y C 1
ATOM 392 O O . LEU A 1 54 ? 163.355 123.994 134.158 1.00 47.71 54 LEU Y O 1
ATOM 397 N N . GLN A 1 55 ? 162.810 125.970 133.226 1.00 41.39 55 GLN Y N 1
ATOM 398 C CA . GLN A 1 55 ? 162.668 126.615 134.526 1.00 36.45 55 GLN Y CA 1
ATOM 399 C C . GLN A 1 55 ? 161.456 126.091 135.283 1.00 46.93 55 GLN Y C 1
ATOM 400 O O . GLN A 1 55 ? 161.492 126.001 136.515 1.00 44.61 55 GLN Y O 1
ATOM 406 N N . MET A 1 56 ? 160.382 125.738 134.571 1.00 52.97 56 MET Y N 1
ATOM 407 C CA . MET A 1 56 ? 159.228 125.125 135.223 1.00 47.31 56 MET Y CA 1
ATOM 408 C C . MET A 1 56 ? 159.616 123.832 135.926 1.00 45.74 56 MET Y C 1
ATOM 409 O O . MET A 1 56 ? 159.146 123.553 137.035 1.00 47.60 56 MET Y O 1
ATOM 414 N N . ILE A 1 57 ? 160.464 123.024 135.291 1.00 41.50 57 ILE Y N 1
ATOM 415 C CA . ILE A 1 57 ? 160.969 121.820 135.939 1.00 42.44 57 ILE Y CA 1
ATOM 416 C C . ILE A 1 57 ? 161.918 122.185 137.073 1.00 44.11 57 ILE Y C 1
ATOM 417 O O . ILE A 1 57 ? 161.911 121.553 138.136 1.00 52.64 57 ILE Y O 1
ATOM 422 N N . ALA A 1 58 ? 162.741 123.215 136.872 1.00 32.55 58 ALA Y N 1
ATOM 423 C CA . ALA A 1 58 ? 163.706 123.635 137.880 1.00 33.87 58 ALA Y CA 1
ATOM 424 C C . ALA A 1 58 ? 163.059 124.304 139.085 1.00 40.02 58 ALA Y C 1
ATOM 425 O O . ALA A 1 58 ? 163.754 124.552 140.075 1.00 39.85 58 ALA Y O 1
ATOM 427 N N . LEU A 1 59 ? 161.770 124.623 139.025 1.00 49.20 59 LEU Y N 1
ATOM 428 C CA . LEU A 1 59 ? 161.077 125.112 140.207 1.00 40.52 59 LEU Y CA 1
ATOM 429 C C . LEU A 1 59 ? 160.976 124.000 141.240 1.00 42.77 59 LEU Y C 1
ATOM 430 O O . LEU A 1 59 ? 160.707 122.843 140.907 1.00 49.58 59 LEU Y O 1
ATOM 435 N N . GLY A 1 60 ? 161.195 124.352 142.503 1.00 39.58 60 GLY Y N 1
ATOM 436 C CA . GLY A 1 60 ? 161.234 123.338 143.535 1.00 54.40 60 GLY Y CA 1
ATOM 437 C C . GLY A 1 60 ? 162.493 122.504 143.540 1.00 52.61 60 GLY Y C 1
ATOM 438 O O . GLY A 1 60 ? 162.490 121.396 144.081 1.00 54.98 60 GLY Y O 1
ATOM 439 N N . TRP A 1 61 ? 163.573 123.008 142.951 1.00 50.46 61 TRP Y N 1
ATOM 440 C CA . TRP A 1 61 ? 164.860 122.323 142.909 1.00 46.25 61 TRP Y CA 1
ATOM 441 C C . TRP A 1 61 ? 165.869 123.009 143.822 1.00 53.24 61 TRP Y C 1
ATOM 442 O O . TRP A 1 61 ? 167.024 123.222 143.452 1.00 64.25 61 TRP Y O 1
ATOM 453 N N . ALA A 1 62 ? 165.425 123.406 145.007 1.00 43.70 62 ALA Y N 1
ATOM 454 C CA . ALA A 1 62 ? 166.312 123.953 146.017 1.00 51.39 62 ALA Y CA 1
ATOM 455 C C . ALA A 1 62 ? 166.853 122.841 146.905 1.00 60.04 62 ALA Y C 1
ATOM 456 O O . ALA A 1 62 ? 166.211 121.805 147.098 1.00 62.99 62 ALA Y O 1
ATOM 458 N N . ASN A 1 63 ? 168.046 123.065 147.444 1.00 57.09 63 ASN Y N 1
ATOM 459 C CA . ASN A 1 63 ? 168.688 122.126 148.352 1.00 59.08 63 ASN Y CA 1
ATOM 460 C C . ASN A 1 63 ? 168.671 122.699 149.761 1.00 52.22 63 ASN Y C 1
ATOM 461 O O . ASN A 1 63 ? 169.048 123.856 149.969 1.00 50.30 63 ASN Y O 1
ATOM 466 N N . VAL A 1 64 ? 168.226 121.891 150.721 1.00 67.07 64 VAL Y N 1
ATOM 467 C CA . VAL A 1 64 ? 168.130 122.299 152.116 1.00 64.52 64 VAL Y CA 1
ATOM 468 C C . VAL A 1 64 ? 168.782 121.238 152.994 1.00 66.98 64 VAL Y C 1
ATOM 469 O O . VAL A 1 64 ? 168.548 120.038 152.814 1.00 69.31 64 VAL Y O 1
ATOM 473 N N . GLY A 1 65 ? 169.624 121.687 153.925 1.00 67.74 65 GLY Y N 1
ATOM 474 C CA . GLY A 1 65 ? 170.205 120.840 154.952 1.00 68.88 65 GLY Y CA 1
ATOM 475 C C . GLY A 1 65 ? 170.770 119.509 154.496 1.00 72.27 65 GLY Y C 1
ATOM 476 O O . GLY A 1 65 ? 170.246 118.454 154.864 1.00 74.00 65 GLY Y O 1
ATOM 477 N N . ALA A 1 66 ? 171.826 119.549 153.684 1.00 70.60 66 ALA Y N 1
ATOM 478 C CA . ALA A 1 66 ? 172.532 118.361 153.202 1.00 76.13 66 ALA Y CA 1
ATOM 479 C C . ALA A 1 66 ? 171.657 117.472 152.324 1.00 75.43 66 ALA Y C 1
ATOM 480 O O . ALA A 1 66 ? 171.963 116.291 152.135 1.00 70.18 66 ALA Y O 1
ATOM 482 N N . ALA A 1 67 ? 170.573 118.014 151.780 1.00 70.75 67 ALA Y N 1
ATOM 483 C CA . ALA A 1 67 ? 169.726 117.312 150.818 1.00 65.80 67 ALA Y CA 1
ATOM 484 C C . ALA A 1 67 ? 169.881 118.037 149.485 1.00 71.09 67 ALA Y C 1
ATOM 485 O O . ALA A 1 67 ? 169.117 118.947 149.161 1.00 71.24 67 ALA Y O 1
ATOM 487 N N . VAL A 1 68 ? 170.884 117.621 148.711 1.00 75.47 68 VAL Y N 1
ATOM 488 C CA . VAL A 1 68 ? 171.224 118.317 147.477 1.00 73.08 68 VAL Y CA 1
ATOM 489 C C . VAL A 1 68 ? 170.135 118.098 146.436 1.00 77.62 68 VAL Y C 1
ATOM 490 O O . VAL A 1 68 ? 169.637 116.980 146.247 1.00 75.44 68 VAL Y O 1
ATOM 494 N N . ALA A 1 69 ? 169.766 119.174 145.753 1.00 70.85 69 ALA Y N 1
ATOM 495 C CA . ALA A 1 69 ? 168.703 119.161 144.763 1.00 62.70 69 ALA Y CA 1
ATOM 496 C C . ALA A 1 69 ? 169.199 118.555 143.455 1.00 72.38 69 ALA Y C 1
ATOM 497 O O . ALA A 1 69 ? 170.393 118.309 143.280 1.00 82.85 69 ALA Y O 1
ATOM 499 N N . PRO A 1 70 ? 168.291 118.300 142.498 1.00 66.32 70 PRO Y N 1
ATOM 500 C CA . PRO A 1 70 ? 168.712 117.700 141.222 1.00 68.86 70 PRO Y CA 1
ATOM 501 C C . PRO A 1 70 ? 169.690 118.522 140.388 1.00 69.99 70 PRO Y C 1
ATOM 502 O O . PRO A 1 70 ? 169.993 118.120 139.263 1.00 69.32 70 PRO Y O 1
ATOM 506 N N . ASP A 1 71 ? 170.186 119.654 140.892 1.00 63.94 71 ASP Y N 1
ATOM 507 C CA . ASP A 1 71 ? 171.317 120.361 140.281 1.00 63.15 71 ASP Y CA 1
ATOM 508 C C . ASP A 1 71 ? 170.976 120.800 138.850 1.00 64.73 71 ASP Y C 1
ATOM 509 O O . ASP A 1 71 ? 171.350 120.187 137.851 1.00 64.67 71 ASP Y O 1
ATOM 514 N N . ALA A 1 72 ? 170.140 121.837 138.789 1.00 73.29 72 ALA Y N 1
ATOM 515 C CA . ALA A 1 72 ? 169.740 122.409 137.507 1.00 72.16 72 ALA Y CA 1
ATOM 516 C C . ALA A 1 72 ? 170.916 122.959 136.707 1.00 68.34 72 ALA Y C 1
ATOM 517 O O . ALA A 1 72 ? 170.774 123.183 135.500 1.00 70.76 72 ALA Y O 1
ATOM 519 N N . ALA A 1 73 ? 172.066 123.187 137.344 1.00 61.72 73 ALA Y N 1
ATOM 520 C CA . ALA A 1 73 ? 173.188 123.843 136.675 1.00 56.04 73 ALA Y CA 1
ATOM 521 C C . ALA A 1 73 ? 173.727 123.007 135.520 1.00 55.93 73 ALA Y C 1
ATOM 522 O O . ALA A 1 73 ? 173.749 123.457 134.364 1.00 62.61 73 ALA Y O 1
ATOM 524 N N . LEU A 1 74 ? 174.199 121.794 135.821 1.00 57.11 74 LEU Y N 1
ATOM 525 C CA . LEU A 1 74 ? 174.751 120.937 134.777 1.00 62.37 74 LEU Y CA 1
ATOM 526 C C . LEU A 1 74 ? 173.687 120.572 133.755 1.00 57.91 74 LEU Y C 1
ATOM 527 O O . LEU A 1 74 ? 173.969 120.503 132.554 1.00 63.68 74 LEU Y O 1
ATOM 532 N N . ALA A 1 75 ? 172.457 120.333 134.214 1.00 51.80 75 ALA Y N 1
ATOM 533 C CA . ALA A 1 75 ? 171.360 120.062 133.295 1.00 56.18 75 ALA Y CA 1
ATOM 534 C C . ALA A 1 75 ? 171.226 121.173 132.265 1.00 61.00 75 ALA Y C 1
ATOM 535 O O . ALA A 1 75 ? 171.246 120.923 131.054 1.00 67.93 75 ALA Y O 1
ATOM 537 N N . SER A 1 76 ? 171.132 122.419 132.735 1.00 66.76 76 SER Y N 1
ATOM 538 C CA . SER A 1 76 ? 170.960 123.551 131.833 1.00 59.24 76 SER Y CA 1
ATOM 539 C C . SER A 1 76 ? 172.141 123.679 130.882 1.00 54.48 76 SER Y C 1
ATOM 540 O O . SER A 1 76 ? 171.962 123.793 129.663 1.00 63.01 76 SER Y O 1
ATOM 543 N N . VAL A 1 77 ? 173.362 123.640 131.422 1.00 50.73 77 VAL Y N 1
ATOM 544 C CA . VAL A 1 77 ? 174.542 123.887 130.596 1.00 57.19 77 VAL Y CA 1
ATOM 545 C C . VAL A 1 77 ? 174.685 122.806 129.530 1.00 58.10 77 VAL Y C 1
ATOM 546 O O . VAL A 1 77 ? 174.841 123.100 128.336 1.00 66.57 77 VAL Y O 1
ATOM 550 N N . ALA A 1 78 ? 174.623 121.539 129.943 1.00 59.85 78 ALA Y N 1
ATOM 551 C CA . ALA A 1 78 ? 174.825 120.443 129.006 1.00 61.10 78 ALA Y CA 1
ATOM 552 C C . ALA A 1 78 ? 173.697 120.364 127.986 1.00 58.99 78 ALA Y C 1
ATOM 553 O O . ALA A 1 78 ? 173.951 120.112 126.804 1.00 65.18 78 ALA Y O 1
ATOM 555 N N . SER A 1 79 ? 172.446 120.570 128.412 1.00 57.47 79 SER Y N 1
ATOM 556 C CA . SER A 1 79 ? 171.339 120.543 127.463 1.00 56.40 79 SER Y CA 1
ATOM 557 C C . SER A 1 79 ? 171.461 121.666 126.442 1.00 64.76 79 SER Y C 1
ATOM 558 O O . SER A 1 79 ? 171.211 121.456 125.247 1.00 68.29 79 SER Y O 1
ATOM 561 N N . ALA A 1 80 ? 171.846 122.866 126.887 1.00 66.26 80 ALA Y N 1
ATOM 562 C CA . ALA A 1 80 ? 172.022 123.971 125.953 1.00 63.74 80 ALA Y CA 1
ATOM 563 C C . ALA A 1 80 ? 173.132 123.677 124.955 1.00 64.59 80 ALA Y C 1
ATOM 564 O O . ALA A 1 80 ? 172.976 123.921 123.751 1.00 70.19 80 ALA Y O 1
ATOM 566 N N . ILE A 1 81 ? 174.258 123.136 125.431 1.00 64.15 81 ILE Y N 1
ATOM 567 C CA . ILE A 1 81 ? 175.360 122.821 124.524 1.00 62.65 81 ILE Y CA 1
ATOM 568 C C . ILE A 1 81 ? 174.943 121.745 123.528 1.00 62.95 81 ILE Y C 1
ATOM 569 O O . ILE A 1 81 ? 175.250 121.831 122.332 1.00 69.34 81 ILE Y O 1
ATOM 574 N N . LEU A 1 82 ? 174.233 120.717 124.002 1.00 65.41 82 LEU Y N 1
ATOM 575 C CA . LEU A 1 82 ? 173.788 119.647 123.116 1.00 67.99 82 LEU Y CA 1
ATOM 576 C C . LEU A 1 82 ? 172.829 120.168 122.055 1.00 63.70 82 LEU Y C 1
ATOM 577 O O . LEU A 1 82 ? 172.908 119.765 120.889 1.00 62.39 82 LEU Y O 1
ATOM 582 N N . MET A 1 83 ? 171.907 121.056 122.437 1.00 74.58 83 MET Y N 1
ATOM 583 C CA . MET A 1 83 ? 171.016 121.642 121.442 1.00 71.63 83 MET Y CA 1
ATOM 584 C C . MET A 1 83 ? 171.799 122.473 120.435 1.00 72.44 83 MET Y C 1
ATOM 585 O O . MET A 1 83 ? 171.518 122.432 119.232 1.00 76.66 83 MET Y O 1
ATOM 590 N N . VAL A 1 84 ? 172.784 123.238 120.909 1.00 82.29 84 VAL Y N 1
ATOM 591 C CA . VAL A 1 84 ? 173.570 124.079 120.010 1.00 81.21 84 VAL Y CA 1
ATOM 592 C C . VAL A 1 84 ? 174.319 123.224 118.997 1.00 82.59 84 VAL Y C 1
ATOM 593 O O . VAL A 1 84 ? 174.394 123.565 117.810 1.00 83.74 84 VAL Y O 1
ATOM 597 N N . GLN A 1 85 ? 174.879 122.098 119.445 1.00 85.65 85 GLN Y N 1
ATOM 598 C CA . GLN A 1 85 ? 175.612 121.227 118.530 1.00 85.23 85 GLN Y CA 1
ATOM 599 C C . GLN A 1 85 ? 174.700 120.670 117.441 1.00 86.72 85 GLN Y C 1
ATOM 600 O O . GLN A 1 85 ? 175.095 120.592 116.272 1.00 87.91 85 GLN Y O 1
ATOM 606 N N . GLY A 1 86 ? 173.481 120.278 117.803 1.00 89.92 86 GLY Y N 1
ATOM 607 C CA . GLY A 1 86 ? 172.517 119.808 116.825 1.00 85.43 86 GLY Y CA 1
ATOM 608 C C . GLY A 1 86 ? 171.690 120.930 116.234 1.00 89.43 86 GLY Y C 1
ATOM 609 O O . GLY A 1 86 ? 170.769 121.436 116.880 1.00 94.44 86 GLY Y O 1
ATOM 610 N N . GLY A 1 87 ? 171.980 121.306 114.992 1.00 92.08 87 GLY Y N 1
ATOM 611 C CA . GLY A 1 87 ? 171.398 122.499 114.407 1.00 93.51 87 GLY Y CA 1
ATOM 612 C C . GLY A 1 87 ? 169.920 122.401 114.090 1.00 94.81 87 GLY Y C 1
ATOM 613 O O . GLY A 1 87 ? 169.515 122.553 112.934 1.00 95.26 87 GLY Y O 1
ATOM 614 N N . ASN A 1 88 ? 169.104 122.148 115.111 1.00 99.57 88 ASN Y N 1
ATOM 615 C CA . ASN A 1 88 ? 167.657 122.054 114.941 1.00 100.00 88 ASN Y CA 1
ATOM 616 C C . ASN A 1 88 ? 166.990 122.574 116.205 1.00 99.86 88 ASN Y C 1
ATOM 617 O O . ASN A 1 88 ? 167.254 122.064 117.298 1.00 97.01 88 ASN Y O 1
ATOM 622 N N . PHE A 1 89 ? 166.133 123.583 116.056 1.00 99.27 89 PHE Y N 1
ATOM 623 C CA . PHE A 1 89 ? 165.534 124.314 117.173 1.00 99.53 89 PHE Y CA 1
ATOM 624 C C . PHE A 1 89 ? 164.033 124.486 116.963 1.00 98.71 89 PHE Y C 1
ATOM 625 O O . PHE A 1 89 ? 163.487 125.584 117.082 1.00 102.17 89 PHE Y O 1
ATOM 633 N N . ASP A 1 90 ? 163.340 123.394 116.648 1.00 98.03 90 ASP Y N 1
ATOM 634 C CA . ASP A 1 90 ? 161.939 123.471 116.244 1.00 99.83 90 ASP Y CA 1
ATOM 635 C C . ASP A 1 90 ? 160.966 123.552 117.415 1.00 100.43 90 ASP Y C 1
ATOM 636 O O . ASP A 1 90 ? 159.754 123.608 117.175 1.00 103.22 90 ASP Y O 1
ATOM 641 N N . LEU A 1 91 ? 161.457 123.515 118.658 1.00 83.70 91 LEU Y N 1
ATOM 642 C CA . LEU A 1 91 ? 160.657 123.653 119.876 1.00 84.39 91 LEU Y CA 1
ATOM 643 C C . LEU A 1 91 ? 159.829 122.393 120.116 1.00 83.12 91 LEU Y C 1
ATOM 644 O O . LEU A 1 91 ? 159.251 122.211 121.192 1.00 79.75 91 LEU Y O 1
ATOM 649 N N . THR A 1 92 ? 159.805 121.492 119.137 1.00 88.72 92 THR Y N 1
ATOM 650 C CA . THR A 1 92 ? 159.305 120.143 119.358 1.00 89.32 92 THR Y CA 1
ATOM 651 C C . THR A 1 92 ? 160.444 119.207 119.725 1.00 86.30 92 THR Y C 1
ATOM 652 O O . THR A 1 92 ? 160.291 118.342 120.594 1.00 80.04 92 THR Y O 1
ATOM 656 N N . HIS A 1 93 ? 161.594 119.390 119.076 1.00 81.08 93 HIS Y N 1
ATOM 657 C CA . HIS A 1 93 ? 162.815 118.708 119.480 1.00 79.56 93 HIS Y CA 1
ATOM 658 C C . HIS A 1 93 ? 163.282 119.186 120.849 1.00 78.43 93 HIS Y C 1
ATOM 659 O O . HIS A 1 93 ? 163.840 118.401 121.623 1.00 79.18 93 HIS Y O 1
ATOM 666 N N . ILE A 1 94 ? 163.054 120.463 121.165 1.00 69.97 94 ILE Y N 1
ATOM 667 C CA . ILE A 1 94 ? 163.463 121.004 122.458 1.00 67.88 94 ILE Y CA 1
ATOM 668 C C . ILE A 1 94 ? 162.721 120.302 123.589 1.00 70.36 94 ILE Y C 1
ATOM 669 O O . ILE A 1 94 ? 163.319 119.897 124.593 1.00 78.25 94 ILE Y O 1
ATOM 674 N N . THR A 1 95 ? 161.406 120.142 123.443 1.00 62.30 95 THR Y N 1
ATOM 675 C CA . THR A 1 95 ? 160.628 119.474 124.480 1.00 66.43 95 THR Y CA 1
ATOM 676 C C . THR A 1 95 ? 160.812 117.962 124.439 1.00 70.40 95 THR Y C 1
ATOM 677 O O . THR A 1 95 ? 160.825 117.307 125.488 1.00 67.82 95 THR Y O 1
ATOM 681 N N . GLY A 1 96 ? 160.953 117.390 123.242 1.00 69.94 96 GLY Y N 1
ATOM 682 C CA . GLY A 1 96 ? 161.002 115.942 123.127 1.00 61.78 96 GLY Y CA 1
ATOM 683 C C . GLY A 1 96 ? 162.285 115.340 123.668 1.00 63.39 96 GLY Y C 1
ATOM 684 O O . GLY A 1 96 ? 162.258 114.343 124.392 1.00 66.20 96 GLY Y O 1
ATOM 685 N N . VAL A 1 97 ? 163.430 115.935 123.327 1.00 67.25 97 VAL Y N 1
ATOM 686 C CA . VAL A 1 97 ? 164.728 115.335 123.596 1.00 68.95 97 VAL Y CA 1
ATOM 687 C C . VAL A 1 97 ? 165.537 116.141 124.603 1.00 68.25 97 VAL Y C 1
ATOM 688 O O . VAL A 1 97 ? 166.155 115.567 125.507 1.00 65.19 97 VAL Y O 1
ATOM 692 N N . ILE A 1 98 ? 165.550 117.468 124.472 1.00 69.94 98 ILE Y N 1
ATOM 693 C CA . ILE A 1 98 ? 166.438 118.277 125.301 1.00 62.96 98 ILE Y CA 1
ATOM 694 C C . ILE A 1 98 ? 166.006 118.259 126.763 1.00 62.35 98 ILE Y C 1
ATOM 695 O O . ILE A 1 98 ? 166.850 118.346 127.661 1.00 73.00 98 ILE Y O 1
ATOM 700 N N . VAL A 1 99 ? 164.711 118.135 127.037 1.00 53.52 99 VAL Y N 1
ATOM 701 C CA . VAL A 1 99 ? 164.217 118.161 128.415 1.00 61.12 99 VAL Y CA 1
ATOM 702 C C . VAL A 1 99 ? 164.456 116.825 129.123 1.00 69.48 99 VAL Y C 1
ATOM 703 O O . VAL A 1 99 ? 164.911 116.830 130.279 1.00 64.01 99 VAL Y O 1
ATOM 707 N N . PRO A 1 100 ? 164.154 115.664 128.520 1.00 64.74 100 PRO Y N 1
ATOM 708 C CA . PRO A 1 100 ? 164.556 114.406 129.178 1.00 62.80 100 PRO Y CA 1
ATOM 709 C C . PRO A 1 100 ? 166.059 114.290 129.366 1.00 62.16 100 PRO Y C 1
ATOM 710 O O . PRO A 1 100 ? 166.527 113.794 130.403 1.00 64.12 100 PRO Y O 1
ATOM 714 N N . ALA A 1 101 ? 166.831 114.749 128.379 1.00 54.34 101 ALA Y N 1
ATOM 715 C CA . ALA A 1 101 ? 168.278 114.785 128.534 1.00 56.02 101 ALA Y CA 1
ATOM 716 C C . ALA A 1 101 ? 168.672 115.709 129.674 1.00 60.63 101 ALA Y C 1
ATOM 717 O O . ALA A 1 101 ? 169.612 115.420 130.419 1.00 64.30 101 ALA Y O 1
ATOM 719 N N . ALA A 1 102 ? 167.956 116.824 129.828 1.00 62.56 102 ALA Y N 1
ATOM 720 C CA . ALA A 1 102 ? 168.219 117.727 130.940 1.00 58.50 102 ALA Y CA 1
ATOM 721 C C . ALA A 1 102 ? 167.950 117.049 132.275 1.00 60.02 102 ALA Y C 1
ATOM 722 O O . ALA A 1 102 ? 168.702 117.237 133.231 1.00 67.12 102 ALA Y O 1
ATOM 724 N N . ILE A 1 103 ? 166.884 116.253 132.360 1.00 55.60 103 ILE Y N 1
ATOM 725 C CA . ILE A 1 103 ? 166.591 115.543 133.607 1.00 62.11 103 ILE Y CA 1
ATOM 726 C C . ILE A 1 103 ? 167.691 114.531 133.925 1.00 65.13 103 ILE Y C 1
ATOM 727 O O . ILE A 1 103 ? 168.156 114.423 135.072 1.00 59.08 103 ILE Y O 1
ATOM 732 N N . LEU A 1 104 ? 168.120 113.769 132.916 1.00 64.96 104 LEU Y N 1
ATOM 733 C CA . LEU A 1 104 ? 169.181 112.790 133.138 1.00 61.46 104 LEU Y CA 1
ATOM 734 C C . LEU A 1 104 ? 170.485 113.469 133.547 1.00 63.39 104 LEU Y C 1
ATOM 735 O O . LEU A 1 104 ? 171.166 113.024 134.483 1.00 69.61 104 LEU Y O 1
ATOM 740 N N . LEU A 1 105 ? 170.845 114.556 132.863 1.00 62.45 105 LEU Y N 1
ATOM 741 C CA . LEU A 1 105 ? 172.044 115.299 133.225 1.00 67.44 105 LEU Y CA 1
ATOM 742 C C . LEU A 1 105 ? 171.896 115.963 134.584 1.00 62.18 105 LEU Y C 1
ATOM 743 O O . LEU A 1 105 ? 172.893 116.188 135.270 1.00 67.79 105 LEU Y O 1
ATOM 748 N N . ALA A 1 106 ? 170.667 116.274 134.993 1.00 53.03 106 ALA Y N 1
ATOM 749 C CA . ALA A 1 106 ? 170.437 116.780 136.339 1.00 55.27 106 ALA Y CA 1
ATOM 750 C C . ALA A 1 106 ? 170.766 115.723 137.381 1.00 62.90 106 ALA Y C 1
ATOM 751 O O . ALA A 1 106 ? 171.408 116.019 138.393 1.00 70.32 106 ALA Y O 1
ATOM 753 N N . THR A 1 107 ? 170.343 114.480 137.144 1.00 62.96 107 THR Y N 1
ATOM 754 C CA . THR A 1 107 ? 170.713 113.401 138.061 1.00 63.52 107 THR Y CA 1
ATOM 755 C C . THR A 1 107 ? 172.228 113.198 138.092 1.00 63.49 107 THR Y C 1
ATOM 756 O O . THR A 1 107 ? 172.828 113.021 139.167 1.00 61.52 107 THR Y O 1
ATOM 760 N N . ALA A 1 108 ? 172.863 113.226 136.917 1.00 59.48 108 ALA Y N 1
ATOM 761 C CA . ALA A 1 108 ? 174.314 113.076 136.855 1.00 57.53 108 ALA Y CA 1
ATOM 762 C C . ALA A 1 108 ? 175.021 114.201 137.604 1.00 59.80 108 ALA Y C 1
ATOM 763 O O . ALA A 1 108 ? 175.989 113.961 138.337 1.00 63.84 108 ALA Y O 1
ATOM 765 N N . GLY A 1 109 ? 174.555 115.437 137.431 1.00 61.56 109 GLY Y N 1
ATOM 766 C CA . GLY A 1 109 ? 175.124 116.551 138.163 1.00 63.79 109 GLY Y CA 1
ATOM 767 C C . GLY A 1 109 ? 174.891 116.459 139.653 1.00 62.76 109 GLY Y C 1
ATOM 768 O O . GLY A 1 109 ? 175.731 116.896 140.440 1.00 66.45 109 GLY Y O 1
ATOM 769 N N . LEU A 1 110 ? 173.751 115.902 140.063 1.00 64.77 110 LEU Y N 1
ATOM 770 C CA . LEU A 1 110 ? 173.509 115.678 141.483 1.00 62.31 110 LEU Y CA 1
ATOM 771 C C . LEU A 1 110 ? 174.549 114.732 142.066 1.00 68.83 110 LEU Y C 1
ATOM 772 O O . LEU A 1 110 ? 175.115 114.993 143.134 1.00 69.44 110 LEU Y O 1
ATOM 777 N N . VAL A 1 111 ? 174.837 113.633 141.365 1.00 75.34 111 VAL Y N 1
ATOM 778 C CA . VAL A 1 111 ? 175.831 112.701 141.899 1.00 68.33 111 VAL Y CA 1
ATOM 779 C C . VAL A 1 111 ? 177.228 113.329 141.871 1.00 65.54 111 VAL Y C 1
ATOM 780 O O . VAL A 1 111 ? 178.024 113.151 142.806 1.00 64.97 111 VAL Y O 1
ATOM 784 N N . LEU A 1 112 ? 177.535 114.106 140.825 1.00 65.01 112 LEU Y N 1
ATOM 785 C CA . LEU A 1 112 ? 178.844 114.749 140.736 1.00 67.38 112 LEU Y CA 1
ATOM 786 C C . LEU A 1 112 ? 179.042 115.767 141.852 1.00 68.43 112 LEU Y C 1
ATOM 787 O O . LEU A 1 112 ? 180.105 115.816 142.486 1.00 62.01 112 LEU Y O 1
ATOM 792 N N . THR A 1 113 ? 178.027 116.592 142.111 1.00 79.15 113 THR Y N 1
ATOM 793 C CA . THR A 1 113 ? 178.142 117.567 143.184 1.00 72.34 113 THR Y CA 1
ATOM 794 C C . THR A 1 113 ? 178.148 116.890 144.545 1.00 70.01 113 THR Y C 1
ATOM 795 O O . THR A 1 113 ? 178.805 117.380 145.463 1.00 76.07 113 THR Y O 1
ATOM 799 N N . THR A 1 114 ? 177.460 115.755 144.698 1.00 70.47 114 THR Y N 1
ATOM 800 C CA . THR A 1 114 ? 177.582 115.002 145.941 1.00 73.85 114 THR Y CA 1
ATOM 801 C C . THR A 1 114 ? 179.028 114.585 146.169 1.00 72.41 114 THR Y C 1
ATOM 802 O O . THR A 1 114 ? 179.576 114.753 147.268 1.00 70.79 114 THR Y O 1
ATOM 806 N N . LEU A 1 115 ? 179.677 114.077 145.118 1.00 78.20 115 LEU Y N 1
ATOM 807 C CA . LEU A 1 115 ? 181.083 113.704 145.231 1.00 77.00 115 LEU Y CA 1
ATOM 808 C C . LEU A 1 115 ? 181.952 114.906 145.590 1.00 75.88 115 LEU Y C 1
ATOM 809 O O . LEU A 1 115 ? 182.842 114.804 146.441 1.00 72.92 115 LEU Y O 1
ATOM 814 N N . VAL A 1 116 ? 181.706 116.054 144.956 1.00 82.88 116 VAL Y N 1
ATOM 815 C CA . VAL A 1 116 ? 182.564 117.219 145.182 1.00 81.34 116 VAL Y CA 1
ATOM 816 C C . VAL A 1 116 ? 182.387 117.770 146.596 1.00 79.28 116 VAL Y C 1
ATOM 817 O O . VAL A 1 116 ? 183.369 118.094 147.279 1.00 82.12 116 VAL Y O 1
ATOM 821 N N . ARG A 1 117 ? 181.141 117.905 147.054 1.00 78.08 117 ARG Y N 1
ATOM 822 C CA . ARG A 1 117 ? 180.902 118.399 148.405 1.00 75.13 117 ARG Y CA 1
ATOM 823 C C . ARG A 1 117 ? 181.307 117.391 149.472 1.00 79.36 117 ARG Y C 1
ATOM 824 O O . ARG A 1 117 ? 181.509 117.785 150.625 1.00 80.36 117 ARG Y O 1
ATOM 832 N N . PHE A 1 118 ? 181.436 116.107 149.128 1.00 91.51 118 PHE Y N 1
ATOM 833 C CA . PHE A 1 118 ? 182.100 115.196 150.055 1.00 90.69 118 PHE Y CA 1
ATOM 834 C C . PHE A 1 118 ? 183.610 115.405 150.049 1.00 88.10 118 PHE Y C 1
ATOM 835 O O . PHE A 1 118 ? 184.248 115.382 151.107 1.00 87.39 118 PHE Y O 1
ATOM 843 N N . LEU A 1 119 ? 184.196 115.607 148.866 1.00 82.21 119 LEU Y N 1
ATOM 844 C CA . LEU A 1 119 ? 185.636 115.804 148.748 1.00 80.59 119 LEU Y CA 1
ATOM 845 C C . LEU A 1 119 ? 186.105 117.090 149.412 1.00 79.99 119 LEU Y C 1
ATOM 846 O O . LEU A 1 119 ? 187.280 117.191 149.782 1.00 81.00 119 LEU Y O 1
ATOM 851 N N . SER A 1 120 ? 185.217 118.071 149.568 1.00 82.55 120 SER Y N 1
ATOM 852 C CA . SER A 1 120 ? 185.598 119.347 150.168 1.00 80.25 120 SER Y CA 1
ATOM 853 C C . SER A 1 120 ? 185.963 119.234 151.645 1.00 78.37 120 SER Y C 1
ATOM 854 O O . SER A 1 120 ? 186.489 120.201 152.211 1.00 82.82 120 SER Y O 1
ATOM 857 N N . VAL A 1 121 ? 185.690 118.092 152.281 1.00 83.81 121 VAL Y N 1
ATOM 858 C CA . VAL A 1 121 ? 186.027 117.921 153.693 1.00 87.92 121 VAL Y CA 1
ATOM 859 C C . VAL A 1 121 ? 187.535 117.998 153.900 1.00 85.90 121 VAL Y C 1
ATOM 860 O O . VAL A 1 121 ? 188.013 118.606 154.865 1.00 84.43 121 VAL Y O 1
ATOM 864 N N . GLY A 1 122 ? 188.307 117.377 153.006 1.00 85.36 122 GLY Y N 1
ATOM 865 C CA . GLY A 1 122 ? 189.755 117.470 153.108 1.00 83.10 122 GLY Y CA 1
ATOM 866 C C . GLY A 1 122 ? 190.264 118.887 152.929 1.00 87.14 122 GLY Y C 1
ATOM 867 O O . GLY A 1 122 ? 191.192 119.318 153.620 1.00 89.55 122 GLY Y O 1
ATOM 868 N N . ILE A 1 123 ? 189.663 119.633 151.999 1.00 82.33 123 ILE Y N 1
ATOM 869 C CA . ILE A 1 123 ? 190.047 121.027 151.795 1.00 81.82 123 ILE Y CA 1
ATOM 870 C C . ILE A 1 123 ? 189.768 121.844 153.049 1.00 81.39 123 ILE Y C 1
ATOM 871 O O . ILE A 1 123 ? 190.580 122.683 153.458 1.00 80.23 123 ILE Y O 1
ATOM 876 N N . VAL A 1 124 ? 188.614 121.616 153.677 1.00 83.97 124 VAL Y N 1
ATOM 877 C CA . VAL A 1 124 ? 188.288 122.352 154.896 1.00 83.70 124 VAL Y CA 1
ATOM 878 C C . VAL A 1 124 ? 189.207 121.949 156.046 1.00 86.22 124 VAL Y C 1
ATOM 879 O O . VAL A 1 124 ? 189.571 122.787 156.879 1.00 90.34 124 VAL Y O 1
ATOM 883 N N . HIS A 1 125 ? 189.604 120.677 156.116 1.00 85.25 125 HIS Y N 1
ATOM 884 C CA . HIS A 1 125 ? 190.577 120.270 157.127 1.00 85.20 125 HIS Y CA 1
ATOM 885 C C . HIS A 1 125 ? 191.920 120.957 156.906 1.00 85.15 125 HIS Y C 1
ATOM 886 O O . HIS A 1 125 ? 192.578 121.380 157.865 1.00 88.29 125 HIS Y O 1
ATOM 893 N N . LEU A 1 126 ? 192.342 121.076 155.647 1.00 84.86 126 LEU Y N 1
ATOM 894 C CA . LEU A 1 126 ? 193.565 121.815 155.344 1.00 87.00 126 LEU Y CA 1
ATOM 895 C C . LEU A 1 126 ? 193.428 123.283 155.734 1.00 90.43 126 LEU Y C 1
ATOM 896 O O . LEU A 1 126 ? 194.382 123.897 156.226 1.00 89.35 126 LEU Y O 1
ATOM 901 N N . ALA A 1 127 ? 192.249 123.865 155.509 1.00 92.53 127 ALA Y N 1
ATOM 902 C CA . ALA A 1 127 ? 192.010 125.244 155.923 1.00 90.35 127 ALA Y CA 1
ATOM 903 C C . ALA A 1 127 ? 192.088 125.389 157.437 1.00 89.02 127 ALA Y C 1
ATOM 904 O O . ALA A 1 127 ? 192.596 126.392 157.946 1.00 90.66 127 ALA Y O 1
ATOM 906 N N . ASP A 1 128 ? 191.569 124.405 158.173 1.00 97.00 128 ASP Y N 1
ATOM 907 C CA . ASP A 1 128 ? 191.688 124.418 159.628 1.00 98.74 128 ASP Y CA 1
ATOM 908 C C . ASP A 1 128 ? 193.146 124.324 160.060 1.00 97.54 128 ASP Y C 1
ATOM 909 O O . ASP A 1 128 ? 193.572 125.001 161.005 1.00 97.48 128 ASP Y O 1
ATOM 914 N N . ALA A 1 129 ? 193.927 123.485 159.378 1.00 97.90 129 ALA Y N 1
ATOM 915 C CA . ALA A 1 129 ? 195.352 123.394 159.679 1.00 98.54 129 ALA Y CA 1
ATOM 916 C C . ALA A 1 129 ? 196.055 124.721 159.418 1.00 99.15 129 ALA Y C 1
ATOM 917 O O . ALA A 1 129 ? 196.940 125.125 160.181 1.00 99.97 129 ALA Y O 1
ATOM 919 N N . ALA A 1 130 ? 195.682 125.405 158.335 1.00 100.45 130 ALA Y N 1
ATOM 920 C CA . ALA A 1 130 ? 196.248 126.723 158.058 1.00 101.99 130 ALA Y CA 1
ATOM 921 C C . ALA A 1 130 ? 195.844 127.737 159.122 1.00 101.91 130 ALA Y C 1
ATOM 922 O O . ALA A 1 130 ? 1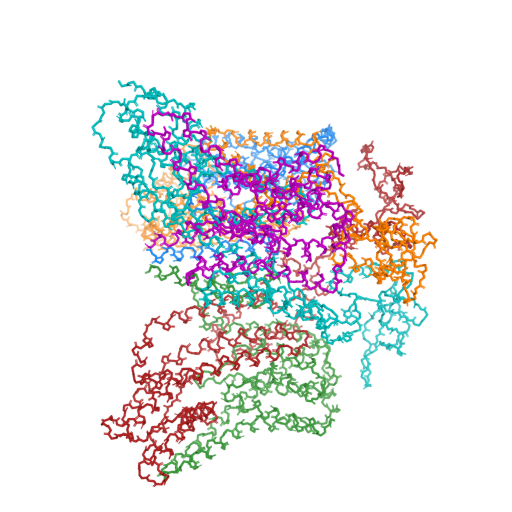96.671 128.540 159.569 1.00 102.72 130 ALA Y O 1
ATOM 924 N N . ALA A 1 131 ? 194.575 127.717 159.536 1.00 98.15 131 ALA Y N 1
ATOM 925 C CA . ALA A 1 131 ? 194.103 128.614 160.584 1.00 95.39 131 ALA Y CA 1
ATOM 926 C C . ALA A 1 131 ? 194.770 128.335 161.921 1.00 99.62 131 ALA Y C 1
ATOM 927 O O . ALA A 1 131 ? 194.838 129.234 162.765 1.00 102.50 131 ALA Y O 1
ATOM 929 N N . GLU A 1 132 ? 195.247 127.107 162.134 1.00 105.30 132 GLU Y N 1
ATOM 930 C CA . GLU A 1 132 ? 196.033 126.813 163.327 1.00 104.18 132 GLU Y CA 1
ATOM 931 C C . GLU A 1 132 ? 197.297 127.661 163.405 1.00 104.76 132 GLU Y C 1
ATOM 932 O O . GLU A 1 132 ? 197.841 127.843 164.498 1.00 105.07 132 GLU Y O 1
ATOM 938 N N . LYS A 1 133 ? 197.777 128.174 162.274 1.00 104.17 133 LYS Y N 1
ATOM 939 C CA . LYS A 1 133 ? 198.932 129.060 162.237 1.00 104.05 133 LYS Y CA 1
ATOM 940 C C . LYS A 1 133 ? 198.551 130.533 162.307 1.00 103.83 133 LYS Y C 1
ATOM 941 O O . LYS A 1 133 ? 199.441 131.389 162.297 1.00 104.02 133 LYS Y O 1
ATOM 947 N N . GLY A 1 134 ? 197.262 130.847 162.379 1.00 102.12 134 GLY Y N 1
ATOM 948 C CA . GLY A 1 134 ? 196.821 132.231 162.431 1.00 101.60 134 GLY Y CA 1
ATOM 949 C C . GLY A 1 134 ? 197.093 133.024 161.172 1.00 101.33 134 GLY Y C 1
ATOM 950 O O . GLY A 1 134 ? 197.553 134.170 161.255 1.00 101.90 134 GLY Y O 1
ATOM 951 N N . SER A 1 135 ? 196.824 132.445 160.005 1.00 96.38 135 SER Y N 1
ATOM 952 C CA . SER A 1 135 ? 197.044 133.107 158.725 1.00 96.07 135 SER Y CA 1
ATOM 953 C C . SER A 1 135 ? 195.716 133.227 157.994 1.00 94.58 135 SER Y C 1
ATOM 954 O O . SER A 1 135 ? 195.062 132.216 157.718 1.00 98.02 135 SER Y O 1
ATOM 957 N N . TYR A 1 136 ? 195.320 134.463 157.683 1.00 86.90 136 TYR Y N 1
ATOM 958 C CA . TYR A 1 136 ? 194.113 134.671 156.891 1.00 88.42 136 TYR Y CA 1
ATOM 959 C C . TYR A 1 136 ? 194.307 134.211 155.453 1.00 87.13 136 TYR Y C 1
ATOM 960 O O . TYR A 1 136 ? 193.361 133.715 154.825 1.00 91.48 136 TYR Y O 1
ATOM 969 N N . SER A 1 137 ? 195.523 134.365 154.924 1.00 86.79 137 SER Y N 1
ATOM 970 C CA . SER A 1 137 ? 195.783 134.022 153.531 1.00 91.59 137 SER Y CA 1
ATOM 971 C C . SER A 1 137 ? 195.555 132.540 153.272 1.00 92.57 137 SER Y C 1
ATOM 972 O O . SER A 1 137 ? 194.988 132.167 152.241 1.00 89.04 137 SER Y O 1
ATOM 975 N N . GLY A 1 138 ? 195.985 131.681 154.197 1.00 93.01 138 GLY Y N 1
ATOM 976 C CA . GLY A 1 138 ? 195.813 130.251 153.994 1.00 89.43 138 GLY Y CA 1
ATOM 977 C C . GLY A 1 138 ? 194.354 129.839 153.931 1.00 88.13 138 GLY Y C 1
ATOM 978 O O . GLY A 1 138 ? 193.942 129.098 153.033 1.00 92.39 138 GLY Y O 1
ATOM 979 N N . VAL A 1 139 ? 193.547 130.327 154.876 1.00 83.41 139 VAL Y N 1
ATOM 980 C CA . VAL A 1 139 ? 192.140 129.941 154.903 1.00 87.57 139 VAL Y CA 1
ATOM 981 C C . VAL A 1 139 ? 191.400 130.527 153.705 1.00 85.60 139 VAL Y C 1
ATOM 982 O O . VAL A 1 139 ? 190.549 129.861 153.101 1.00 85.37 139 VAL Y O 1
ATOM 986 N N . ALA A 1 140 ? 191.732 131.764 153.318 1.00 80.79 140 ALA Y N 1
ATOM 987 C CA . ALA A 1 140 ? 191.113 132.345 152.132 1.00 81.48 140 ALA Y CA 1
ATOM 988 C C . ALA A 1 140 ? 191.481 131.556 150.883 1.00 85.61 140 ALA Y C 1
ATOM 989 O O . ALA A 1 140 ? 190.626 131.300 150.025 1.00 91.11 140 ALA Y O 1
ATOM 991 N N . GLY A 1 141 ? 192.746 131.146 150.773 1.00 77.68 141 GLY Y N 1
ATOM 992 C CA . GLY A 1 141 ? 193.167 130.373 149.620 1.00 80.45 141 GLY Y CA 1
ATOM 993 C C . GLY A 1 141 ? 192.495 129.018 149.545 1.00 79.45 141 GLY Y C 1
ATOM 994 O O . GLY A 1 141 ? 192.100 128.577 148.467 1.00 76.74 141 GLY Y O 1
ATOM 995 N N . TRP A 1 142 ? 192.354 128.337 150.685 1.00 79.59 142 TRP Y N 1
ATOM 996 C CA . TRP A 1 142 ? 191.693 127.034 150.665 1.00 79.35 142 TRP Y CA 1
ATOM 997 C C . TRP A 1 142 ? 190.207 127.168 150.349 1.00 82.20 142 TRP Y C 1
ATOM 998 O O . TRP A 1 142 ? 189.645 126.340 149.619 1.00 86.33 142 TRP Y O 1
ATOM 1009 N N . HIS A 1 143 ? 189.552 128.203 150.883 1.00 76.61 143 HIS Y N 1
ATOM 1010 C CA . HIS A 1 143 ? 188.154 128.444 150.538 1.00 76.99 143 HIS Y CA 1
ATOM 1011 C C . HIS A 1 143 ? 187.999 128.697 149.043 1.00 73.59 143 HIS Y C 1
ATOM 1012 O O . HIS A 1 143 ? 187.119 128.120 148.387 1.00 77.26 143 HIS Y O 1
ATOM 1019 N N . MET A 1 144 ? 188.865 129.545 148.482 1.00 69.32 144 MET Y N 1
ATOM 1020 C CA . MET A 1 144 ? 188.807 129.820 147.052 1.00 74.01 144 MET Y CA 1
ATOM 1021 C C . MET A 1 144 ? 189.135 128.583 146.226 1.00 82.37 144 MET Y C 1
ATOM 1022 O O . MET A 1 144 ? 188.568 128.397 145.147 1.00 83.43 144 MET Y O 1
ATOM 1027 N N . PHE A 1 145 ? 190.038 127.728 146.712 1.00 77.71 145 PHE Y N 1
ATOM 1028 C CA . PHE A 1 145 ? 190.369 126.502 145.993 1.00 75.94 145 PHE Y CA 1
ATOM 1029 C C . PHE A 1 145 ? 189.187 125.543 145.958 1.00 77.22 145 PHE Y C 1
ATOM 1030 O O . PHE A 1 145 ? 188.902 124.941 144.917 1.00 80.07 145 PHE Y O 1
ATOM 1038 N N . ALA A 1 146 ? 188.491 125.382 147.085 1.00 70.37 146 ALA Y N 1
ATOM 1039 C CA . ALA A 1 146 ? 187.302 124.534 147.094 1.00 67.16 146 ALA Y CA 1
ATOM 1040 C C . ALA A 1 146 ? 186.219 125.097 146.179 1.00 65.23 146 ALA Y C 1
ATOM 1041 O O . ALA A 1 146 ? 185.561 124.351 145.441 1.00 64.02 146 ALA Y O 1
ATOM 1043 N N . LEU A 1 147 ? 186.031 126.418 146.207 1.00 67.33 147 LEU Y N 1
ATOM 1044 C CA . LEU A 1 147 ? 185.043 127.049 145.338 1.00 65.40 147 LEU Y CA 1
ATOM 1045 C C . LEU A 1 147 ? 185.410 126.855 143.866 1.00 60.40 147 LEU Y C 1
ATOM 1046 O O . LEU A 1 147 ? 184.542 126.581 143.025 1.00 67.46 147 LEU Y O 1
ATOM 1051 N N . LEU A 1 148 ? 186.702 126.970 143.544 1.00 55.93 148 LEU Y N 1
ATOM 1052 C CA . LEU A 1 148 ? 187.170 126.737 142.181 1.00 67.54 148 LEU Y CA 1
ATOM 1053 C C . LEU A 1 148 ? 186.962 125.289 141.760 1.00 70.36 148 LEU Y C 1
ATOM 1054 O O . LEU A 1 148 ? 186.613 125.017 140.607 1.00 60.74 148 LEU Y O 1
ATOM 1059 N N . LEU A 1 149 ? 187.195 124.343 142.672 1.00 75.06 149 LEU Y N 1
ATOM 1060 C CA . LEU A 1 149 ? 186.961 122.938 142.355 1.00 68.39 149 LEU Y CA 1
ATOM 1061 C C . LEU A 1 149 ? 185.490 122.685 142.055 1.00 66.37 149 LEU Y C 1
ATOM 1062 O O . LEU A 1 149 ? 185.150 121.963 141.108 1.00 64.15 149 LEU Y O 1
ATOM 1067 N N . GLN A 1 150 ? 184.601 123.284 142.850 1.00 72.52 150 GLN Y N 1
ATOM 1068 C CA . GLN A 1 150 ? 183.173 123.130 142.593 1.00 70.24 150 GLN Y CA 1
ATOM 1069 C C . GLN A 1 150 ? 182.785 123.729 141.246 1.00 70.53 150 GLN Y C 1
ATOM 1070 O O . GLN A 1 150 ? 181.945 123.171 140.531 1.00 71.95 150 GLN Y O 1
ATOM 1076 N N . GLY A 1 151 ? 183.372 124.873 140.888 1.00 70.91 151 GLY Y N 1
ATOM 1077 C CA . GLY A 1 151 ? 183.122 125.429 139.564 1.00 65.07 151 GLY Y CA 1
ATOM 1078 C C . GLY A 1 151 ? 183.652 124.551 138.444 1.00 66.44 151 GLY Y C 1
ATOM 1079 O O . GLY A 1 151 ? 183.010 124.397 137.399 1.00 70.55 151 GLY Y O 1
ATOM 1080 N N . LEU A 1 152 ? 184.834 123.964 138.643 1.00 65.27 152 LEU Y N 1
ATOM 1081 C CA . LEU A 1 152 ? 185.402 123.069 137.639 1.00 74.02 152 LEU Y CA 1
ATOM 1082 C C . LEU A 1 152 ? 184.556 121.817 137.470 1.00 71.70 152 LEU Y C 1
ATOM 1083 O O . LEU A 1 152 ? 184.539 121.225 136.385 1.00 62.61 152 LEU Y O 1
ATOM 1088 N N . ARG A 1 153 ? 183.834 121.420 138.524 1.00 69.49 153 ARG Y N 1
ATOM 1089 C CA . ARG A 1 153 ? 182.967 120.247 138.445 1.00 64.93 153 ARG Y CA 1
ATOM 1090 C C . ARG A 1 153 ? 181.982 120.339 137.287 1.00 62.36 153 ARG Y C 1
ATOM 1091 O O . ARG A 1 153 ? 181.601 119.313 136.712 1.00 69.38 153 ARG Y O 1
ATOM 1099 N N . ILE A 1 154 ? 181.558 121.547 136.932 1.00 61.15 154 ILE Y N 1
ATOM 1100 C CA . ILE A 1 154 ? 180.690 121.747 135.781 1.00 63.49 154 ILE Y CA 1
ATOM 1101 C C . ILE A 1 154 ? 181.425 122.360 134.596 1.00 62.88 154 ILE Y C 1
ATOM 1102 O O . ILE A 1 154 ? 180.960 122.209 133.455 1.00 68.54 154 ILE Y O 1
ATOM 1107 N N . ALA A 1 155 ? 182.558 123.030 134.817 1.00 68.85 155 ALA Y N 1
ATOM 1108 C CA . ALA A 1 155 ? 183.340 123.529 133.689 1.00 70.91 155 ALA Y CA 1
ATOM 1109 C C . ALA A 1 155 ? 183.899 122.388 132.843 1.00 75.27 155 ALA Y C 1
ATOM 1110 O O . ALA A 1 155 ? 183.878 122.457 131.609 1.00 71.72 155 ALA Y O 1
ATOM 1112 N N . ILE A 1 156 ? 184.409 121.333 133.489 1.00 76.77 156 ILE Y N 1
ATOM 1113 C CA . ILE A 1 156 ? 185.062 120.249 132.747 1.00 71.04 156 ILE Y CA 1
ATOM 1114 C C . ILE A 1 156 ? 184.100 119.491 131.838 1.00 72.50 156 ILE Y C 1
ATOM 1115 O O . ILE A 1 156 ? 184.434 119.290 130.657 1.00 72.49 156 ILE Y O 1
ATOM 1120 N N . PRO A 1 157 ? 182.929 119.030 132.298 1.00 75.90 157 PRO Y N 1
ATOM 1121 C CA . PRO A 1 157 ? 182.025 118.326 131.373 1.00 70.79 157 PRO Y CA 1
ATOM 1122 C C . PRO A 1 157 ? 181.593 119.174 130.193 1.00 71.81 157 PRO Y C 1
ATOM 1123 O O . PRO A 1 157 ? 181.365 118.631 129.106 1.00 79.81 157 PRO Y O 1
ATOM 1127 N N . ALA A 1 158 ? 181.474 120.491 130.370 1.00 71.36 158 ALA Y N 1
ATOM 1128 C CA . ALA A 1 158 ? 181.161 121.356 129.239 1.00 73.73 158 ALA Y CA 1
ATOM 1129 C C . ALA A 1 158 ? 182.252 121.288 128.180 1.00 78.89 158 ALA Y C 1
ATOM 1130 O O . ALA A 1 158 ? 181.961 121.193 126.983 1.00 82.52 158 ALA Y O 1
ATOM 1132 N N . ALA A 1 159 ? 183.518 121.319 128.605 1.00 73.64 159 ALA Y N 1
ATOM 1133 C CA . ALA A 1 159 ? 184.621 121.195 127.658 1.00 72.05 159 ALA Y CA 1
ATOM 1134 C C . ALA A 1 159 ? 184.629 119.823 126.996 1.00 75.77 159 ALA Y C 1
ATOM 1135 O O . ALA A 1 159 ? 184.904 119.706 125.795 1.00 80.96 159 ALA Y O 1
ATOM 1137 N N . ILE A 1 160 ? 184.332 118.772 127.764 1.00 74.89 160 ILE Y N 1
ATOM 1138 C CA . ILE A 1 160 ? 184.294 117.425 127.196 1.00 71.53 160 ILE Y CA 1
ATOM 1139 C C . ILE A 1 160 ? 183.227 117.337 126.111 1.00 71.06 160 ILE Y C 1
ATOM 1140 O O . ILE A 1 160 ? 183.462 116.795 125.024 1.00 75.02 160 ILE Y O 1
ATOM 1145 N N . ILE A 1 161 ? 182.040 117.880 126.387 1.00 73.25 161 ILE Y N 1
ATOM 1146 C CA . ILE A 1 161 ? 180.966 117.864 125.399 1.00 71.45 161 ILE Y CA 1
ATOM 1147 C C . ILE A 1 161 ? 181.337 118.717 124.192 1.00 69.56 161 ILE Y C 1
ATOM 1148 O O . ILE A 1 161 ? 181.020 118.368 123.048 1.00 72.20 161 ILE Y O 1
ATOM 1153 N N . LEU A 1 162 ? 182.014 119.844 124.422 1.00 71.43 162 LEU Y N 1
ATOM 1154 C CA . LEU A 1 162 ? 182.443 120.689 123.314 1.00 73.42 162 LEU Y CA 1
ATOM 1155 C C . LEU A 1 162 ? 183.461 119.983 122.429 1.00 76.61 162 LEU Y C 1
ATOM 1156 O O . LEU A 1 162 ? 183.510 120.236 121.220 1.00 78.67 162 LEU Y O 1
ATOM 1161 N N . ALA A 1 163 ? 184.280 119.103 123.009 1.00 79.35 163 ALA Y N 1
ATOM 1162 C CA . ALA A 1 163 ? 185.260 118.367 122.219 1.00 78.82 163 ALA Y CA 1
ATOM 1163 C C . ALA A 1 163 ? 184.612 117.359 121.278 1.00 81.13 163 ALA Y C 1
ATOM 1164 O O . ALA A 1 163 ? 185.237 116.969 120.285 1.00 81.30 163 ALA Y O 1
ATOM 1166 N N . ILE A 1 164 ? 183.390 116.929 121.566 1.00 89.62 164 ILE Y N 1
ATOM 1167 C CA . ILE A 1 164 ? 182.707 115.943 120.719 1.00 85.67 164 ILE Y CA 1
ATOM 1168 C C . ILE A 1 164 ? 182.434 116.558 119.350 1.00 86.64 164 ILE Y C 1
ATOM 1169 O O . ILE A 1 164 ? 181.955 117.703 119.274 1.00 87.13 164 ILE Y O 1
ATOM 1174 N N . PRO A 1 165 ? 182.726 115.857 118.254 1.00 97.16 165 PRO Y N 1
ATOM 1175 C CA . PRO A 1 165 ? 182.462 116.421 116.926 1.00 99.67 165 PRO Y CA 1
ATOM 1176 C C . PRO A 1 165 ? 180.981 116.697 116.717 1.00 99.70 165 PRO Y C 1
ATOM 1177 O O . PRO A 1 165 ? 180.113 115.998 117.243 1.00 97.54 165 PRO Y O 1
ATOM 1181 N N . ALA A 1 166 ? 180.701 117.747 115.940 1.00 100.29 166 ALA Y N 1
ATOM 1182 C CA . ALA A 1 166 ? 179.318 118.123 115.668 1.00 99.90 166 ALA Y CA 1
ATOM 1183 C C . ALA A 1 166 ? 178.596 117.053 114.859 1.00 100.87 166 ALA Y C 1
ATOM 1184 O O . ALA A 1 166 ? 177.411 116.784 115.093 1.00 101.82 166 ALA Y O 1
ATOM 1186 N N . GLU A 1 167 ? 179.288 116.438 113.897 1.00 103.59 167 GLU Y N 1
ATOM 1187 C CA . GLU A 1 167 ? 178.643 115.445 113.044 1.00 100.24 167 GLU Y CA 1
ATOM 1188 C C . GLU A 1 167 ? 178.155 114.249 113.852 1.00 99.64 167 GLU Y C 1
ATOM 1189 O O . GLU A 1 167 ? 177.024 113.783 113.663 1.00 102.61 167 GLU Y O 1
ATOM 1195 N N . THR A 1 168 ? 178.987 113.745 114.767 1.00 94.36 168 THR Y N 1
ATOM 1196 C CA . THR A 1 168 ? 178.610 112.562 115.534 1.00 95.55 168 THR Y CA 1
ATOM 1197 C C . THR A 1 168 ? 177.427 112.843 116.452 1.00 97.25 168 THR Y C 1
ATOM 1198 O O . THR A 1 168 ? 176.502 112.028 116.546 1.00 98.26 168 THR Y O 1
ATOM 1202 N N . VAL A 1 169 ? 177.434 113.989 117.137 1.00 94.29 169 VAL Y N 1
ATOM 1203 C CA . VAL A 1 169 ? 176.336 114.299 118.047 1.00 92.91 169 VAL Y CA 1
ATOM 1204 C C . VAL A 1 169 ? 175.054 114.570 117.269 1.00 90.67 169 VAL Y C 1
ATOM 1205 O O . VAL A 1 169 ? 173.962 114.180 117.699 1.00 91.67 169 VAL Y O 1
ATOM 1209 N N . THR A 1 170 ? 175.157 115.225 116.107 1.00 90.53 170 THR Y N 1
ATOM 1210 C CA . THR A 1 170 ? 173.971 115.427 115.280 1.00 87.88 170 THR Y CA 1
ATOM 1211 C C . THR A 1 170 ? 173.402 114.097 114.805 1.00 89.67 170 THR Y C 1
ATOM 1212 O O . THR A 1 170 ? 172.181 113.901 114.804 1.00 91.99 170 THR Y O 1
ATOM 1216 N N . ALA A 1 171 ? 174.271 113.169 114.394 1.00 88.36 171 ALA Y N 1
ATOM 1217 C CA . ALA A 1 171 ? 173.801 111.858 113.962 1.00 88.14 171 ALA Y CA 1
ATOM 1218 C C . ALA A 1 171 ? 173.143 111.101 115.108 1.00 88.48 171 ALA Y C 1
ATOM 1219 O O . ALA A 1 171 ? 172.104 110.456 114.921 1.00 90.22 171 ALA Y O 1
ATOM 1221 N N . ALA A 1 172 ? 173.736 111.161 116.303 1.00 86.82 172 ALA Y N 1
ATOM 1222 C CA . ALA A 1 172 ? 173.154 110.475 117.452 1.00 87.35 172 ALA Y CA 1
ATOM 1223 C C . ALA A 1 172 ? 171.804 111.071 117.830 1.00 87.43 172 ALA Y C 1
ATOM 1224 O O . ALA A 1 172 ? 170.871 110.339 118.178 1.00 86.41 172 ALA Y O 1
ATOM 1226 N N . LEU A 1 173 ? 171.682 112.398 117.770 1.00 90.92 173 LEU Y N 1
ATOM 1227 C CA . LEU A 1 173 ? 170.438 113.059 118.141 1.00 86.12 173 LEU Y CA 1
ATOM 1228 C C . LEU A 1 173 ? 169.347 112.849 117.099 1.00 86.92 173 LEU Y C 1
ATOM 1229 O O . LEU A 1 173 ? 168.165 112.774 117.452 1.00 90.20 173 LEU Y O 1
ATOM 1234 N N . ASN A 1 174 ? 169.720 112.754 115.820 1.00 89.61 174 ASN Y N 1
ATOM 1235 C CA . ASN A 1 174 ? 168.735 112.540 114.765 1.00 90.54 174 ASN Y CA 1
ATOM 1236 C C . ASN A 1 174 ? 168.227 111.102 114.769 1.00 88.74 174 ASN Y C 1
ATOM 1237 O O . ASN A 1 174 ? 167.071 110.853 114.409 1.00 87.34 174 ASN Y O 1
ATOM 1242 N N . ALA A 1 175 ? 169.055 110.154 115.214 1.00 85.96 175 ALA Y N 1
ATOM 1243 C CA . ALA A 1 175 ? 168.693 108.742 115.147 1.00 88.25 175 ALA Y CA 1
ATOM 1244 C C . ALA A 1 175 ? 167.506 108.393 116.035 1.00 93.44 175 ALA Y C 1
ATOM 1245 O O . ALA A 1 175 ? 166.947 107.300 115.895 1.00 95.32 175 ALA Y O 1
ATOM 1247 N N . ILE A 1 176 ? 167.116 109.281 116.944 1.00 92.74 176 ILE Y N 1
ATOM 1248 C CA . ILE A 1 176 ? 165.967 109.002 117.812 1.00 88.55 176 ILE Y CA 1
ATOM 1249 C C . ILE A 1 176 ? 164.704 108.907 116.963 1.00 88.02 176 ILE Y C 1
ATOM 1250 O O . ILE A 1 176 ? 164.460 109.788 116.114 1.00 88.14 176 ILE Y O 1
ATOM 1255 N N . PRO A 1 177 ? 163.882 107.870 117.131 1.00 86.87 177 PRO Y N 1
ATOM 1256 C CA . PRO A 1 177 ? 162.677 107.736 116.304 1.00 85.45 177 PRO Y CA 1
ATOM 1257 C C . PRO A 1 177 ? 161.696 108.877 116.530 1.00 87.90 177 PRO Y C 1
ATOM 1258 O O . PRO A 1 177 ? 161.661 109.500 117.593 1.00 89.94 177 PRO Y O 1
ATOM 1262 N N . ASP A 1 178 ? 160.900 109.154 115.495 1.00 82.65 178 ASP Y N 1
ATOM 1263 C CA . ASP A 1 178 ? 159.944 110.257 115.557 1.00 83.60 178 ASP Y CA 1
ATOM 1264 C C . ASP A 1 178 ? 158.860 110.010 116.602 1.00 82.17 178 ASP Y C 1
ATOM 1265 O O . ASP A 1 178 ? 158.488 110.927 117.346 1.00 82.59 178 ASP Y O 1
ATOM 1270 N N . TRP A 1 179 ? 158.334 108.784 116.665 1.00 80.87 179 TRP Y N 1
ATOM 1271 C CA . TRP A 1 179 ? 157.211 108.509 117.556 1.00 79.98 179 TRP Y CA 1
ATOM 1272 C C . TRP A 1 179 ? 157.606 108.665 119.019 1.00 81.20 179 TRP Y C 1
ATOM 1273 O O . TRP A 1 179 ? 156.854 109.242 119.814 1.00 85.77 179 TRP Y O 1
ATOM 1284 N N . VAL A 1 180 ? 158.784 108.162 119.397 1.00 75.82 180 VAL Y N 1
ATOM 1285 C CA . VAL A 1 180 ? 159.223 108.313 120.780 1.00 76.83 180 VAL Y CA 1
ATOM 1286 C C . VAL A 1 180 ? 159.507 109.776 121.094 1.00 79.16 180 VAL Y C 1
ATOM 1287 O O . VAL A 1 180 ? 159.257 110.234 122.214 1.00 78.62 180 VAL Y O 1
ATOM 1291 N N . SER A 1 181 ? 160.017 110.537 120.122 1.00 75.94 181 SER Y N 1
ATOM 1292 C CA . SER A 1 181 ? 160.247 111.961 120.342 1.00 74.72 181 SER Y CA 1
ATOM 1293 C C . SER A 1 181 ? 158.936 112.693 120.601 1.00 72.26 181 SER Y C 1
ATOM 1294 O O . SER A 1 181 ? 158.846 113.530 121.506 1.00 68.57 181 SER Y O 1
ATOM 1297 N N . LYS A 1 182 ? 157.899 112.379 119.821 1.00 69.19 182 LYS Y N 1
ATOM 1298 C CA . LYS A 1 182 ? 156.600 113.012 120.039 1.00 67.14 182 LYS Y CA 1
ATOM 1299 C C . LYS A 1 182 ? 155.987 112.583 121.368 1.00 65.02 182 LYS Y C 1
ATOM 1300 O O . LYS A 1 182 ? 155.357 113.394 122.057 1.00 66.38 182 LYS Y O 1
ATOM 1306 N N . GLY A 1 183 ? 156.156 111.316 121.745 1.00 60.61 183 GLY Y N 1
ATOM 1307 C CA . GLY A 1 183 ? 155.668 110.876 123.043 1.00 59.09 183 GLY Y CA 1
ATOM 1308 C C . GLY A 1 183 ? 156.362 111.579 124.194 1.00 63.34 183 GLY Y C 1
ATOM 1309 O O . GLY A 1 183 ? 155.726 111.955 125.183 1.00 66.71 183 GLY Y O 1
ATOM 1310 N N . LEU A 1 184 ? 157.677 111.765 124.082 1.00 62.20 184 LEU Y N 1
ATOM 1311 C CA . LEU A 1 184 ? 158.408 112.501 125.106 1.00 58.86 184 LEU Y CA 1
ATOM 1312 C C . LEU A 1 184 ? 157.986 113.964 125.134 1.00 58.23 184 LEU Y C 1
ATOM 1313 O O . LEU A 1 184 ? 157.925 114.577 126.204 1.00 53.32 184 LEU Y O 1
ATOM 1318 N N . ALA A 1 185 ? 157.688 114.541 123.967 1.00 54.67 185 ALA Y N 1
ATOM 1319 C CA . ALA A 1 185 ? 157.158 115.900 123.931 1.00 50.05 185 ALA Y CA 1
ATOM 1320 C C . ALA A 1 185 ? 155.821 115.986 124.656 1.00 56.72 185 ALA Y C 1
ATOM 1321 O O . ALA A 1 185 ? 155.558 116.952 125.382 1.00 61.07 185 ALA Y O 1
ATOM 1323 N N . VAL A 1 186 ? 154.961 114.983 124.465 1.00 61.89 186 VAL Y N 1
ATOM 1324 C CA . VAL A 1 186 ? 153.680 114.949 125.168 1.00 52.51 186 VAL Y CA 1
ATOM 1325 C C . VAL A 1 186 ? 153.899 114.850 126.673 1.00 49.24 186 VAL Y C 1
ATOM 1326 O O . VAL A 1 186 ? 153.250 115.551 127.458 1.00 53.75 186 VAL Y O 1
ATOM 1330 N N . GLY A 1 187 ? 154.818 113.980 127.099 1.00 46.67 187 GLY Y N 1
ATOM 1331 C CA . GLY A 1 187 ? 155.113 113.841 128.517 1.00 44.87 187 GLY Y CA 1
ATOM 1332 C C . GLY A 1 187 ? 155.826 115.034 129.122 1.00 53.71 187 GLY Y C 1
ATOM 1333 O O . GLY A 1 187 ? 155.845 115.178 130.352 1.00 54.09 187 GLY Y O 1
ATOM 1334 N N . GLY A 1 188 ? 156.439 115.876 128.287 1.00 56.94 188 GLY Y N 1
ATOM 1335 C CA . GLY A 1 188 ? 157.077 117.079 128.789 1.00 49.83 188 GLY Y CA 1
ATOM 1336 C C . GLY A 1 188 ? 156.090 118.098 129.316 1.00 48.33 188 GLY Y C 1
ATOM 1337 O O . GLY A 1 188 ? 156.433 118.911 130.178 1.00 53.22 188 GLY Y O 1
ATOM 1338 N N . GLY A 1 189 ? 154.859 118.078 128.807 1.00 46.15 189 GLY Y N 1
ATOM 1339 C CA . GLY A 1 189 ? 153.803 118.877 129.391 1.00 40.81 189 GLY Y CA 1
ATOM 1340 C C . GLY A 1 189 ? 153.259 118.333 130.688 1.00 41.81 189 GLY Y C 1
ATOM 1341 O O . GLY A 1 189 ? 152.537 119.042 131.393 1.00 52.96 189 GLY Y O 1
ATOM 1342 N N . MET A 1 190 ? 153.591 117.086 131.017 1.00 50.74 190 MET Y N 1
ATOM 1343 C CA . MET A 1 190 ? 153.203 116.478 132.281 1.00 43.76 190 MET Y CA 1
ATOM 1344 C C . MET A 1 190 ? 154.269 116.610 133.354 1.00 54.37 190 MET Y C 1
ATOM 1345 O O . MET A 1 190 ? 153.932 116.824 134.521 1.00 56.06 190 MET Y O 1
ATOM 1350 N N . VAL A 1 191 ? 155.546 116.492 132.983 1.00 53.57 191 VAL Y N 1
ATOM 1351 C CA . VAL A 1 191 ? 156.612 116.339 133.968 1.00 53.23 191 VAL Y CA 1
ATOM 1352 C C . VAL A 1 191 ? 156.731 117.516 134.929 1.00 50.65 191 VAL Y C 1
ATOM 1353 O O . VAL A 1 191 ? 157.355 117.375 135.985 1.00 52.61 191 VAL Y O 1
ATOM 1357 N N . VAL A 1 192 ? 156.154 118.674 134.600 1.00 41.64 192 VAL Y N 1
ATOM 1358 C CA . VAL A 1 192 ? 156.141 119.792 135.538 1.00 43.90 192 VAL Y CA 1
ATOM 1359 C C . VAL A 1 192 ? 155.223 119.543 136.723 1.00 43.02 192 VAL Y C 1
ATOM 1360 O O . VAL A 1 192 ? 155.306 120.263 137.730 1.00 59.98 192 VAL Y O 1
ATOM 1364 N N . VAL A 1 193 ? 154.351 118.536 136.626 1.00 25.21 193 VAL Y N 1
ATOM 1365 C CA . VAL A 1 193 ? 153.450 118.215 137.727 1.00 32.90 193 VAL Y CA 1
ATOM 1366 C C . VAL A 1 193 ? 154.239 117.786 138.956 1.00 48.84 193 VAL Y C 1
ATOM 1367 O O . VAL A 1 193 ? 153.896 118.153 140.081 1.00 58.71 193 VAL Y O 1
ATOM 1371 N N . VAL A 1 194 ? 155.309 117.009 138.765 1.00 44.20 194 VAL Y N 1
ATOM 1372 C CA . VAL A 1 194 ? 156.132 116.583 139.897 1.00 37.67 194 VAL Y CA 1
ATOM 1373 C C . VAL A 1 194 ? 156.773 117.787 140.577 1.00 41.34 194 VAL Y C 1
ATOM 1374 O O . VAL A 1 194 ? 156.779 117.899 141.811 1.00 45.75 194 VAL Y O 1
ATOM 1378 N N . GLY A 1 195 ? 157.337 118.696 139.782 1.00 43.49 195 GLY Y N 1
ATOM 1379 C CA . GLY A 1 195 ? 157.965 119.874 140.354 1.00 47.36 195 GLY Y CA 1
ATOM 1380 C C . GLY A 1 195 ? 156.987 120.730 141.133 1.00 46.58 195 GLY Y C 1
ATOM 1381 O O . GLY A 1 195 ? 157.305 121.222 142.218 1.00 54.38 195 GLY Y O 1
ATOM 1382 N N . TYR A 1 196 ? 155.783 120.919 140.592 1.00 37.25 196 TYR Y N 1
ATOM 1383 C CA . TYR A 1 196 ? 154.759 121.650 141.333 1.00 29.32 196 TYR Y CA 1
ATOM 1384 C C . TYR A 1 196 ? 154.331 120.884 142.580 1.00 34.90 196 TYR Y C 1
ATOM 1385 O O . TYR A 1 196 ? 154.065 121.484 143.630 1.00 47.78 196 TYR Y O 1
ATOM 1394 N N . ALA A 1 197 ? 154.276 119.554 142.485 1.00 40.82 197 ALA Y N 1
ATOM 1395 C CA . ALA A 1 197 ? 153.729 118.734 143.556 1.00 41.56 197 ALA Y CA 1
ATOM 1396 C C . ALA A 1 197 ? 154.648 118.676 144.765 1.00 47.80 197 ALA Y C 1
ATOM 1397 O O . ALA A 1 197 ? 154.159 118.615 145.894 1.00 63.33 197 ALA Y O 1
ATOM 1399 N N . MET A 1 198 ? 155.969 118.674 144.567 1.00 45.93 198 MET Y N 1
ATOM 1400 C CA . MET A 1 198 ? 156.846 118.751 145.736 1.00 36.64 198 MET Y CA 1
ATOM 1401 C C . MET A 1 198 ? 156.660 120.060 146.491 1.00 47.02 198 MET Y C 1
ATOM 1402 O O . MET A 1 198 ? 156.594 120.065 147.726 1.00 48.08 198 MET Y O 1
ATOM 1407 N N . VAL A 1 199 ? 156.572 121.180 145.771 1.00 51.18 199 VAL Y N 1
ATOM 1408 C CA . VAL A 1 199 ? 156.368 122.463 146.437 1.00 42.15 199 VAL Y CA 1
ATOM 1409 C C . VAL A 1 199 ? 155.029 122.476 147.161 1.00 41.34 199 VAL Y C 1
ATOM 1410 O O . VAL A 1 199 ? 154.912 123.007 148.271 1.00 38.95 199 VAL Y O 1
ATOM 1414 N N . ILE A 1 200 ? 153.999 121.893 146.544 1.00 51.91 200 ILE Y N 1
ATOM 1415 C CA . ILE A 1 200 ? 152.697 121.804 147.202 1.00 46.52 200 ILE Y CA 1
ATOM 1416 C C . ILE A 1 200 ? 152.784 120.934 148.450 1.00 49.07 200 ILE Y C 1
ATOM 1417 O O . ILE A 1 200 ? 152.189 121.247 149.486 1.00 53.75 200 ILE Y O 1
ATOM 1422 N N . ASN A 1 201 ? 153.520 119.826 148.373 1.00 44.99 201 ASN Y N 1
ATOM 1423 C CA . ASN A 1 201 ? 153.637 118.928 149.515 1.00 35.45 201 ASN Y CA 1
ATOM 1424 C C . ASN A 1 201 ? 154.392 119.588 150.661 1.00 46.07 201 ASN Y C 1
ATOM 1425 O O . ASN A 1 201 ? 154.109 119.320 151.835 1.00 56.32 201 ASN Y O 1
ATOM 1430 N N . LEU A 1 202 ? 155.363 120.448 150.343 1.00 53.10 202 LEU Y N 1
ATOM 1431 C CA . LEU A 1 202 ? 156.115 121.128 151.394 1.00 53.99 202 LEU Y CA 1
ATOM 1432 C C . LEU A 1 202 ? 155.216 122.039 152.222 1.00 50.07 202 LEU Y C 1
ATOM 1433 O O . LEU A 1 202 ? 155.292 122.041 153.456 1.00 44.11 202 LEU Y O 1
ATOM 1438 N N . MET A 1 203 ? 154.360 122.822 151.566 1.00 46.85 203 MET Y N 1
ATOM 1439 C CA . MET A 1 203 ? 153.421 123.703 152.259 1.00 48.22 203 MET Y CA 1
ATOM 1440 C C . MET A 1 203 ? 152.010 123.329 151.803 1.00 53.44 203 MET Y C 1
ATOM 1441 O O . MET A 1 203 ? 151.635 123.522 150.643 1.00 58.54 203 MET Y O 1
ATOM 1446 N N . ALA A 1 204 ? 151.247 122.729 152.712 1.00 49.38 204 ALA Y N 1
ATOM 1447 C CA . ALA A 1 204 ? 149.879 122.324 152.427 1.00 39.69 204 ALA Y CA 1
ATOM 1448 C C . ALA A 1 204 ? 149.178 122.043 153.744 1.00 54.96 204 ALA Y C 1
ATOM 1449 O O . ALA A 1 204 ? 149.703 121.317 154.591 1.00 69.25 204 ALA Y O 1
ATOM 1451 N N . THR A 1 205 ? 147.996 122.626 153.907 1.00 37.63 205 THR Y N 1
ATOM 1452 C CA . THR A 1 205 ? 147.216 122.465 155.121 1.00 34.16 205 THR Y CA 1
ATOM 1453 C C . THR A 1 205 ? 145.748 122.592 154.747 1.00 49.70 205 THR Y C 1
ATOM 1454 O O . THR A 1 205 ? 145.406 123.128 153.690 1.00 58.10 205 THR Y O 1
ATOM 1458 N N . LYS A 1 206 ? 144.877 122.084 155.622 1.00 49.18 206 LYS Y N 1
ATOM 1459 C CA . LYS A 1 206 ? 143.444 122.237 155.403 1.00 47.65 206 LYS Y CA 1
ATOM 1460 C C . LYS A 1 206 ? 143.049 123.706 155.316 1.00 57.78 206 LYS Y C 1
ATOM 1461 O O . LYS A 1 206 ? 142.051 124.044 154.670 1.00 56.20 206 LYS Y O 1
ATOM 1467 N N . GLU A 1 207 ? 143.822 124.588 155.951 1.00 49.77 207 GLU Y N 1
ATOM 1468 C CA . GLU A 1 207 ? 143.561 126.020 155.880 1.00 40.21 207 GLU Y CA 1
ATOM 1469 C C . GLU A 1 207 ? 144.001 126.623 154.551 1.00 51.21 207 GLU Y C 1
ATOM 1470 O O . GLU A 1 207 ? 143.415 127.614 154.103 1.00 62.33 207 GLU Y O 1
ATOM 1476 N N . LEU A 1 208 ? 145.016 126.045 153.906 1.00 51.43 208 LEU Y N 1
ATOM 1477 C CA . LEU A 1 208 ? 145.606 126.636 152.712 1.00 41.47 208 LEU Y CA 1
ATOM 1478 C C . LEU A 1 208 ? 145.139 125.998 151.411 1.00 47.75 208 LEU Y C 1
ATOM 1479 O O . LEU A 1 208 ? 145.345 126.590 150.347 1.00 68.55 208 LEU Y O 1
ATOM 1484 N N . TRP A 1 209 ? 144.536 124.811 151.464 1.00 52.74 209 TRP Y N 1
ATOM 1485 C CA . TRP A 1 209 ? 143.971 124.214 150.255 1.00 57.88 209 TRP Y CA 1
ATOM 1486 C C . TRP A 1 209 ? 142.924 125.092 149.573 1.00 57.39 209 TRP Y C 1
ATOM 1487 O O . TRP A 1 209 ? 142.911 125.129 148.328 1.00 63.69 209 TRP Y O 1
ATOM 1498 N N . PRO A 1 210 ? 142.020 125.779 150.288 1.00 49.65 210 PRO Y N 1
ATOM 1499 C CA . PRO A 1 210 ? 141.090 126.678 149.586 1.00 49.33 210 PRO Y CA 1
ATOM 1500 C C . PRO A 1 210 ? 141.785 127.720 148.731 1.00 49.69 210 PRO Y C 1
ATOM 1501 O O . PRO A 1 210 ? 141.273 128.067 147.665 1.00 68.19 210 PRO Y O 1
ATOM 1505 N N . PHE A 1 211 ? 142.938 128.231 149.163 1.00 59.50 211 PHE Y N 1
ATOM 1506 C CA . PHE A 1 211 ? 143.653 129.209 148.348 1.00 56.36 211 PHE Y CA 1
ATOM 1507 C C . PHE A 1 211 ? 144.205 128.575 147.078 1.00 52.43 211 PHE Y C 1
ATOM 1508 O O . PHE A 1 211 ? 144.171 129.192 146.007 1.00 72.32 211 PHE Y O 1
ATOM 1516 N N . PHE A 1 212 ? 144.708 127.344 147.175 1.00 49.47 212 PHE Y N 1
ATOM 1517 C CA . PHE A 1 212 ? 145.148 126.629 145.981 1.00 51.71 212 PHE Y CA 1
ATOM 1518 C C . PHE A 1 212 ? 143.998 126.462 144.998 1.00 59.78 212 PHE Y C 1
ATOM 1519 O O . PHE A 1 212 ? 144.145 126.726 143.797 1.00 59.09 212 PHE Y O 1
ATOM 1527 N N . PHE A 1 213 ? 142.834 126.038 145.494 1.00 70.45 213 PHE Y N 1
ATOM 1528 C CA . PHE A 1 213 ? 141.703 125.827 144.595 1.00 61.55 213 PHE Y CA 1
ATOM 1529 C C . PHE A 1 213 ? 141.165 127.141 144.040 1.00 60.34 213 PHE Y C 1
ATOM 1530 O O . PHE A 1 213 ? 140.712 127.185 142.893 1.00 60.30 213 PHE Y O 1
ATOM 1538 N N . LEU A 1 214 ? 141.217 128.218 144.825 1.00 58.95 214 LEU Y N 1
ATOM 1539 C CA . LEU A 1 214 ? 140.817 129.529 144.326 1.00 45.55 214 LEU Y CA 1
ATOM 1540 C C . LEU A 1 214 ? 141.736 129.997 143.207 1.00 50.39 214 LEU Y C 1
ATOM 1541 O O . LEU A 1 214 ? 141.270 130.508 142.182 1.00 60.70 214 LEU Y O 1
ATOM 1546 N N . GLY A 1 215 ? 143.048 129.834 143.388 1.00 50.40 215 GLY Y N 1
ATOM 1547 C CA . GLY A 1 215 ? 143.976 130.177 142.324 1.00 37.60 215 GLY Y CA 1
ATOM 1548 C C . GLY A 1 215 ? 143.778 129.322 141.090 1.00 43.48 215 GLY Y C 1
ATOM 1549 O O . GLY A 1 215 ? 143.935 129.795 139.963 1.00 65.53 215 GLY Y O 1
ATOM 1550 N N . PHE A 1 216 ? 143.437 128.048 141.286 1.00 55.27 216 PHE Y N 1
ATOM 1551 C CA . PHE A 1 216 ? 143.139 127.176 140.155 1.00 61.22 216 PHE Y CA 1
ATOM 1552 C C . PHE A 1 216 ? 141.892 127.640 139.409 1.00 53.21 216 PHE Y C 1
ATOM 1553 O O . PHE A 1 216 ? 141.854 127.620 138.174 1.00 36.90 216 PHE Y O 1
ATOM 1561 N N . VAL A 1 217 ? 140.860 128.053 140.148 1.00 54.74 217 VAL Y N 1
ATOM 1562 C CA . VAL A 1 217 ? 139.598 128.454 139.534 1.00 42.03 217 VAL Y CA 1
ATOM 1563 C C . VAL A 1 217 ? 139.743 129.782 138.800 1.00 51.23 217 VAL Y C 1
ATOM 1564 O O . VAL A 1 217 ? 139.182 129.969 137.714 1.00 44.84 217 VAL Y O 1
ATOM 1568 N N . LEU A 1 218 ? 140.486 130.727 139.376 1.00 44.23 218 LEU Y N 1
ATOM 1569 C CA . LEU A 1 218 ? 140.634 132.042 138.763 1.00 27.06 218 LEU Y CA 1
ATOM 1570 C C . LEU A 1 218 ? 141.638 132.065 137.619 1.00 29.48 218 LEU Y C 1
ATOM 1571 O O . LEU A 1 218 ? 141.703 133.065 136.899 1.00 54.73 218 LEU Y O 1
ATOM 1576 N N . ALA A 1 219 ? 142.413 130.998 137.437 1.00 40.43 219 ALA Y N 1
ATOM 1577 C CA . ALA A 1 219 ? 143.440 130.988 136.398 1.00 38.89 219 ALA Y CA 1
ATOM 1578 C C . ALA A 1 219 ? 142.914 131.196 134.980 1.00 50.01 219 ALA Y C 1
ATOM 1579 O O . ALA A 1 219 ? 143.564 131.938 134.223 1.00 62.34 219 ALA Y O 1
ATOM 1581 N N . PRO A 1 220 ? 141.802 130.589 134.542 1.00 44.74 220 PRO Y N 1
ATOM 1582 C CA . PRO A 1 220 ? 141.367 130.778 133.145 1.00 44.61 220 PRO Y CA 1
ATOM 1583 C C . PRO A 1 220 ? 141.090 132.223 132.753 1.00 49.05 220 PRO Y C 1
ATOM 1584 O O . PRO A 1 220 ? 140.853 132.480 131.566 1.00 47.43 220 PRO Y O 1
ATOM 1588 N N . LEU A 1 221 ? 141.104 133.165 133.692 1.00 64.43 221 LEU Y N 1
ATOM 1589 C CA . LEU A 1 221 ? 140.950 134.583 133.373 1.00 51.47 221 LEU Y CA 1
ATOM 1590 C C . LEU A 1 221 ? 142.264 135.071 132.778 1.00 56.28 221 LEU Y C 1
ATOM 1591 O O . LEU A 1 221 ? 143.126 135.611 133.472 1.00 58.74 221 LEU Y O 1
ATOM 1596 N N . SER A 1 222 ? 142.417 134.878 131.467 1.00 46.44 222 SER Y N 1
ATOM 1597 C CA . SER A 1 222 ? 143.673 135.176 130.790 1.00 34.67 222 SER Y CA 1
ATOM 1598 C C . SER A 1 222 ? 143.980 136.665 130.720 1.00 43.08 222 SER Y C 1
ATOM 1599 O O . SER A 1 222 ? 145.106 137.027 130.365 1.00 57.16 222 SER Y O 1
ATOM 1602 N N . SER A 1 223 ? 143.018 137.532 131.039 1.00 40.21 223 SER Y N 1
ATOM 1603 C CA . SER A 1 223 ? 143.290 138.964 131.058 1.00 38.95 223 SER Y CA 1
ATOM 1604 C C . SER A 1 223 ? 144.194 139.361 132.215 1.00 37.62 223 SER Y C 1
ATOM 1605 O O . SER A 1 223 ? 144.765 140.456 132.193 1.00 34.04 223 SER Y O 1
ATOM 1608 N N . ILE A 1 224 ? 144.338 138.500 133.217 1.00 36.83 224 ILE Y N 1
ATOM 1609 C CA . ILE A 1 224 ? 145.232 138.733 134.343 1.00 30.17 224 ILE Y CA 1
ATOM 1610 C C . ILE A 1 224 ? 146.535 137.998 134.064 1.00 36.48 224 ILE Y C 1
ATOM 1611 O O . ILE A 1 224 ? 146.538 136.777 133.867 1.00 62.44 224 ILE Y O 1
ATOM 1616 N N . THR A 1 225 ? 147.641 138.735 134.040 1.00 36.92 225 THR Y N 1
ATOM 1617 C CA . THR A 1 225 ? 148.942 138.139 133.783 1.00 26.41 225 THR Y CA 1
ATOM 1618 C C . THR A 1 225 ? 149.483 137.498 135.059 1.00 36.23 225 THR Y C 1
ATOM 1619 O O . THR A 1 225 ? 148.838 137.499 136.111 1.00 52.11 225 THR Y O 1
ATOM 1623 N N . LEU A 1 226 ? 150.686 136.927 134.964 1.00 31.47 226 LEU Y N 1
ATOM 1624 C CA . LEU A 1 226 ? 151.281 136.271 136.124 1.00 29.54 226 LEU Y CA 1
ATOM 1625 C C . LEU A 1 226 ? 151.622 137.272 137.220 1.00 38.29 226 LEU Y C 1
ATOM 1626 O O . LEU A 1 226 ? 151.462 136.972 138.407 1.00 53.48 226 LEU Y O 1
ATOM 1631 N N . ILE A 1 227 ? 152.105 138.458 136.849 1.00 25.85 227 ILE Y N 1
ATOM 1632 C CA . ILE A 1 227 ? 152.355 139.490 137.851 1.00 31.42 227 ILE Y CA 1
ATOM 1633 C C . ILE A 1 227 ? 151.042 139.966 138.459 1.00 42.41 227 ILE Y C 1
ATOM 1634 O O . ILE A 1 227 ? 150.965 140.263 139.658 1.00 43.98 227 ILE Y O 1
ATOM 1639 N N . GLY A 1 228 ? 149.989 140.048 137.643 1.00 32.31 228 GLY Y N 1
ATOM 1640 C CA . GLY A 1 228 ? 148.681 140.389 138.175 1.00 27.38 228 GLY Y CA 1
ATOM 1641 C C . GLY A 1 228 ? 148.194 139.377 139.192 1.00 32.37 228 GLY Y C 1
ATOM 1642 O O . GLY A 1 228 ? 147.675 139.740 140.249 1.00 43.23 228 GLY Y O 1
ATOM 1643 N N . MET A 1 229 ? 148.369 138.088 138.893 1.00 44.79 229 MET Y N 1
ATOM 1644 C CA . MET A 1 229 ? 147.991 137.058 139.854 1.00 31.20 229 MET Y CA 1
ATOM 1645 C C . MET A 1 229 ? 148.893 137.064 141.078 1.00 28.12 229 MET Y C 1
ATOM 1646 O O . MET A 1 229 ? 148.441 136.722 142.173 1.00 52.11 229 MET Y O 1
ATOM 1651 N N . GLY A 1 230 ? 150.158 137.452 140.926 1.00 19.50 230 GLY Y N 1
ATOM 1652 C CA . GLY A 1 230 ? 151.014 137.591 142.092 1.00 20.99 230 GLY Y CA 1
ATOM 1653 C C . GLY A 1 230 ? 150.535 138.688 143.023 1.00 38.54 230 GLY Y C 1
ATOM 1654 O O . GLY A 1 230 ? 150.461 138.501 144.241 1.00 46.11 230 GLY Y O 1
ATOM 1655 N N . ILE A 1 231 ? 150.186 139.846 142.458 1.00 31.89 231 ILE Y N 1
ATOM 1656 C CA . ILE A 1 231 ? 149.651 140.936 143.272 1.00 19.39 231 ILE Y CA 1
ATOM 1657 C C . ILE A 1 231 ? 148.313 140.535 143.882 1.00 35.00 231 ILE Y C 1
ATOM 1658 O O . ILE A 1 231 ? 148.004 140.887 145.026 1.00 31.61 231 ILE Y O 1
ATOM 1663 N N . LEU A 1 232 ? 147.498 139.793 143.127 1.00 48.24 232 LEU Y N 1
ATOM 1664 C CA . LEU A 1 232 ? 146.225 139.310 143.652 1.00 26.40 232 LEU Y CA 1
ATOM 1665 C C . LEU A 1 232 ? 146.436 138.373 144.835 1.00 29.51 232 LEU Y C 1
ATOM 1666 O O . LEU A 1 232 ? 145.735 138.471 145.846 1.00 50.39 232 LEU Y O 1
ATOM 1671 N N . GLY A 1 233 ? 147.404 137.464 144.729 1.00 24.33 233 GLY Y N 1
ATOM 1672 C CA . GLY A 1 233 ? 147.712 136.592 145.848 1.00 11.87 233 GLY Y CA 1
ATOM 1673 C C . GLY A 1 233 ? 148.233 137.353 147.049 1.00 28.23 233 GLY Y C 1
ATOM 1674 O O . GLY A 1 233 ? 147.888 137.042 148.190 1.00 51.63 233 GLY Y O 1
ATOM 1675 N N . VAL A 1 234 ? 149.061 138.373 146.809 1.00 26.29 234 VAL Y N 1
ATOM 1676 C CA . VAL A 1 234 ? 149.588 139.170 147.914 1.00 27.10 234 VAL Y CA 1
ATOM 1677 C C . VAL A 1 234 ? 148.464 139.911 148.631 1.00 34.62 234 VAL Y C 1
ATOM 1678 O O . VAL A 1 234 ? 148.408 139.933 149.866 1.00 37.04 234 VAL Y O 1
ATOM 1682 N N . VAL A 1 235 ? 147.551 140.528 147.876 1.00 33.79 235 VAL Y N 1
ATOM 1683 C CA . VAL A 1 235 ? 146.470 141.277 148.513 1.00 30.38 235 VAL Y CA 1
ATOM 1684 C C . VAL A 1 235 ? 145.496 140.331 149.210 1.00 32.91 235 VAL Y C 1
ATOM 1685 O O . VAL A 1 235 ? 144.966 140.651 150.280 1.00 51.78 235 VAL Y O 1
ATOM 1689 N N . ILE A 1 236 ? 145.248 139.154 148.627 1.00 36.68 236 ILE Y N 1
ATOM 1690 C CA . ILE A 1 236 ? 144.396 138.168 149.285 1.00 25.82 236 ILE Y CA 1
ATOM 1691 C C . ILE A 1 236 ? 145.020 137.723 150.599 1.00 27.32 236 ILE Y C 1
ATOM 1692 O O . ILE A 1 236 ? 144.336 137.615 151.625 1.00 44.61 236 ILE Y O 1
ATOM 1697 N N . ALA A 1 237 ? 146.332 137.472 150.594 1.00 28.61 237 ALA Y N 1
ATOM 1698 C CA . ALA A 1 237 ? 147.022 137.095 151.821 1.00 29.85 237 ALA Y CA 1
ATOM 1699 C C . ALA A 1 237 ? 146.963 138.211 152.854 1.00 40.57 237 ALA Y C 1
ATOM 1700 O O . ALA A 1 237 ? 146.772 137.951 154.045 1.00 49.04 237 ALA Y O 1
ATOM 1702 N N . LEU A 1 238 ? 147.125 139.461 152.415 1.00 38.33 238 LEU Y N 1
ATOM 1703 C CA . LEU A 1 238 ? 147.075 140.588 153.341 1.00 36.64 238 LEU Y CA 1
ATOM 1704 C C . LEU A 1 238 ? 145.697 140.720 153.978 1.00 35.55 238 LEU Y C 1
ATOM 1705 O O . LEU A 1 238 ? 145.578 140.915 155.193 1.00 44.31 238 LEU Y O 1
ATOM 1710 N N . ILE A 1 239 ? 144.641 140.612 153.169 1.00 37.81 239 ILE Y N 1
ATOM 1711 C CA . ILE A 1 239 ? 143.282 140.720 153.695 1.00 34.25 239 ILE Y CA 1
ATOM 1712 C C . ILE A 1 239 ? 142.988 139.574 154.654 1.00 36.91 239 ILE Y C 1
ATOM 1713 O O . ILE A 1 239 ? 142.408 139.776 155.730 1.00 45.08 239 ILE Y O 1
ATOM 1718 N N . TYR A 1 240 ? 143.386 138.353 154.283 1.00 44.46 240 TYR Y N 1
ATOM 1719 C CA . TYR A 1 240 ? 143.173 137.207 155.157 1.00 31.59 240 TYR Y CA 1
ATOM 1720 C C . TYR A 1 240 ? 143.915 137.372 156.475 1.00 30.19 240 TYR Y C 1
ATOM 1721 O O . TYR A 1 240 ? 143.364 137.087 157.543 1.00 47.90 240 TYR Y O 1
ATOM 1730 N N . LEU A 1 241 ? 145.164 137.836 156.423 1.00 34.31 241 LEU Y N 1
ATOM 1731 C CA . LEU A 1 241 ? 145.941 138.007 157.645 1.00 39.57 241 LEU Y CA 1
ATOM 1732 C C . LEU A 1 241 ? 145.352 139.099 158.528 1.00 50.09 241 LEU Y C 1
ATOM 1733 O O . LEU A 1 241 ? 145.315 138.955 159.753 1.00 56.39 241 LEU Y O 1
ATOM 1738 N N . ASN A 1 242 ? 144.882 140.195 157.928 1.00 44.39 242 ASN Y N 1
ATOM 1739 C CA . ASN A 1 242 ? 144.235 141.244 158.710 1.00 35.58 242 ASN Y CA 1
ATOM 1740 C C . ASN A 1 242 ? 142.982 140.720 159.400 1.00 45.11 242 ASN Y C 1
ATOM 1741 O O . ASN A 1 242 ? 142.792 140.918 160.608 1.00 46.19 242 ASN Y O 1
ATOM 1746 N N . LEU A 1 243 ? 142.120 140.030 158.648 1.00 51.68 243 LEU Y N 1
ATOM 1747 C CA . LEU A 1 243 ? 140.879 139.527 159.225 1.00 39.12 243 LEU Y CA 1
ATOM 1748 C C . LEU A 1 243 ? 141.136 138.449 160.269 1.00 44.97 243 LEU Y C 1
ATOM 1749 O O . LEU A 1 243 ? 140.347 138.301 161.209 1.00 54.98 243 LEU Y O 1
ATOM 1754 N N . SER A 1 244 ? 142.222 137.690 160.127 1.00 43.15 244 SER Y N 1
ATOM 1755 C CA . SER A 1 244 ? 142.570 136.698 161.137 1.00 45.40 244 SER Y CA 1
ATOM 1756 C C . SER A 1 244 ? 143.145 137.351 162.385 1.00 49.90 244 SER Y C 1
ATOM 1757 O O . SER A 1 244 ? 142.881 136.897 163.504 1.00 63.37 244 SER Y O 1
ATOM 1760 N N . ASN A 1 245 ? 143.933 138.415 162.216 1.00 47.95 245 ASN Y N 1
ATOM 1761 C CA . ASN A 1 245 ? 144.529 139.104 163.350 1.00 51.24 245 ASN Y CA 1
ATOM 1762 C C . ASN A 1 245 ? 143.534 139.984 164.090 1.00 57.52 245 ASN Y C 1
ATOM 1763 O O . ASN A 1 245 ? 143.808 140.378 165.228 1.00 62.20 245 ASN Y O 1
ATOM 1768 N N . THR A 1 246 ? 142.396 140.313 163.470 1.00 62.02 246 THR Y N 1
ATOM 1769 C CA . THR A 1 246 ? 141.333 140.979 164.218 1.00 59.27 246 THR Y CA 1
ATOM 1770 C C . THR A 1 246 ? 140.886 140.140 165.408 1.00 63.14 246 THR Y C 1
ATOM 1771 O O . THR A 1 246 ? 140.498 140.689 166.445 1.00 66.11 246 THR Y O 1
ATOM 1775 N N . ALA A 1 247 ? 140.938 138.817 165.281 1.00 67.60 247 ALA Y N 1
ATOM 1776 C CA . ALA A 1 247 ? 140.588 137.916 166.370 1.00 70.47 247 ALA Y CA 1
ATOM 1777 C C . ALA A 1 247 ? 141.818 137.166 166.873 1.00 70.48 247 ALA Y C 1
ATOM 1778 O O . ALA A 1 247 ? 142.526 137.637 167.762 1.00 73.24 247 ALA Y O 1
ATOM 1780 N N . LYS B 2 6 ? 188.317 153.698 172.673 1.00 125.54 6 LYS Z N 1
ATOM 1781 C CA . LYS B 2 6 ? 187.655 152.635 171.925 1.00 125.44 6 LYS Z CA 1
ATOM 1782 C C . LYS B 2 6 ? 188.013 152.707 170.445 1.00 125.63 6 LYS Z C 1
ATOM 1783 O O . LYS B 2 6 ? 187.268 153.268 169.642 1.00 125.63 6 LYS Z O 1
ATOM 1789 N N . LYS B 2 7 ? 189.160 152.135 170.092 1.00 125.02 7 LYS Z N 1
ATOM 1790 C CA . LYS B 2 7 ? 189.631 152.120 168.717 1.00 123.79 7 LYS Z CA 1
ATOM 1791 C C . LYS B 2 7 ? 189.007 150.938 167.975 1.00 123.85 7 LYS Z C 1
ATOM 1792 O O . LYS B 2 7 ? 188.074 150.293 168.461 1.00 124.31 7 LYS Z O 1
ATOM 1798 N N . PHE B 2 8 ? 189.521 150.652 166.778 1.00 110.21 8 PHE Z N 1
ATOM 1799 C CA . PHE B 2 8 ? 189.093 149.512 165.968 1.00 108.78 8 PHE Z CA 1
ATOM 1800 C C . PHE B 2 8 ? 187.596 149.586 165.658 1.00 109.44 8 PHE Z C 1
ATOM 1801 O O . PHE B 2 8 ? 186.803 148.731 166.057 1.00 111.20 8 PHE Z O 1
ATOM 1809 N N . SER B 2 9 ? 187.223 150.636 164.933 1.00 104.53 9 SER Z N 1
ATOM 1810 C CA . SER B 2 9 ? 185.845 150.852 164.515 1.00 106.78 9 SER Z CA 1
ATOM 1811 C C . SER B 2 9 ? 185.717 150.510 163.036 1.00 108.76 9 SER Z C 1
ATOM 1812 O O . SER B 2 9 ? 186.362 151.141 162.192 1.00 108.61 9 SER Z O 1
ATOM 1815 N N . LEU B 2 10 ? 184.890 149.514 162.728 1.00 100.42 10 LEU Z N 1
ATOM 1816 C CA . LEU B 2 10 ? 184.676 149.124 161.341 1.00 97.02 10 LEU Z CA 1
ATOM 1817 C C . LEU B 2 10 ? 183.960 150.233 160.581 1.00 97.43 10 LEU Z C 1
ATOM 1818 O O . LEU B 2 10 ? 183.013 150.845 161.084 1.00 95.74 10 LEU Z O 1
ATOM 1823 N N . SER B 2 11 ? 184.420 150.489 159.361 1.00 95.32 11 SER Z N 1
ATOM 1824 C CA . SER B 2 11 ? 183.867 151.553 158.541 1.00 95.66 11 SER Z CA 1
ATOM 1825 C C . SER B 2 11 ? 182.766 151.010 157.633 1.00 96.66 11 SER Z C 1
ATOM 1826 O O . SER B 2 11 ? 182.483 149.810 157.597 1.00 95.45 11 SER Z O 1
ATOM 1829 N N . LYS B 2 12 ? 182.129 151.917 156.890 1.00 89.58 12 LYS Z N 1
ATOM 1830 C CA . LYS B 2 12 ? 181.105 151.506 155.936 1.00 88.19 12 LYS Z CA 1
ATOM 1831 C C . LYS B 2 12 ? 181.706 150.693 154.796 1.00 93.52 12 LYS Z C 1
ATOM 1832 O O . LYS B 2 12 ? 181.096 149.726 154.327 1.00 97.51 12 LYS Z O 1
ATOM 1838 N N . ASN B 2 13 ? 182.898 151.077 154.333 1.00 94.73 13 ASN Z N 1
ATOM 1839 C CA . ASN B 2 13 ? 183.548 150.337 153.256 1.00 91.86 13 ASN Z CA 1
ATOM 1840 C C . ASN B 2 13 ? 183.900 148.920 153.692 1.00 88.52 13 ASN Z C 1
ATOM 1841 O O . ASN B 2 13 ? 183.738 147.966 152.920 1.00 93.84 13 ASN Z O 1
ATOM 1846 N N . THR B 2 14 ? 184.389 148.762 154.924 1.00 83.44 14 THR Z N 1
ATOM 1847 C CA . THR B 2 14 ? 184.702 147.428 155.423 1.00 86.16 14 THR Z CA 1
ATOM 1848 C C . THR B 2 14 ? 183.448 146.570 155.516 1.00 90.61 14 THR Z C 1
ATOM 1849 O O . THR B 2 14 ? 183.480 145.377 155.198 1.00 94.45 14 THR Z O 1
ATOM 1853 N N . ARG B 2 15 ? 182.331 147.159 155.949 1.00 88.26 15 ARG Z N 1
ATOM 1854 C CA . ARG B 2 15 ? 181.082 146.407 156.020 1.00 88.45 15 ARG Z CA 1
ATOM 1855 C C . ARG B 2 15 ? 180.580 146.031 154.630 1.00 88.43 15 ARG Z C 1
ATOM 1856 O O . ARG B 2 15 ? 180.044 144.934 154.433 1.00 88.57 15 ARG Z O 1
ATOM 1864 N N . LEU B 2 16 ? 180.743 146.925 153.652 1.00 80.11 16 LEU Z N 1
ATOM 1865 C CA . LEU B 2 16 ? 180.371 146.590 152.280 1.00 81.23 16 LEU Z CA 1
ATOM 1866 C C . LEU B 2 16 ? 181.222 145.445 151.743 1.00 83.74 16 LEU Z C 1
ATOM 1867 O O . LEU B 2 16 ? 180.713 144.545 151.062 1.00 80.47 16 LEU Z O 1
ATOM 1872 N N . SER B 2 17 ? 182.525 145.466 152.036 1.00 79.93 17 SER Z N 1
ATOM 1873 C CA . SER B 2 17 ? 183.390 144.362 151.634 1.00 74.99 17 SER Z CA 1
ATOM 1874 C C . SER B 2 17 ? 182.987 143.068 152.330 1.00 77.31 17 SER Z C 1
ATOM 1875 O O . SER B 2 17 ? 183.015 141.991 151.724 1.00 84.59 17 SER Z O 1
ATOM 1878 N N . VAL B 2 18 ? 182.607 143.158 153.605 1.00 72.08 18 VAL Z N 1
ATOM 1879 C CA . VAL B 2 18 ? 182.159 141.982 154.343 1.00 71.59 18 VAL Z CA 1
ATOM 1880 C C . VAL B 2 18 ? 180.901 141.403 153.710 1.00 73.97 18 VAL Z C 1
ATOM 1881 O O . VAL B 2 18 ? 180.748 140.183 153.606 1.00 75.33 18 VAL Z O 1
ATOM 1885 N N . MET B 2 19 ? 179.981 142.268 153.281 1.00 67.20 19 MET Z N 1
ATOM 1886 C CA . MET B 2 19 ? 178.774 141.803 152.601 1.00 67.13 19 MET Z CA 1
ATOM 1887 C C . MET B 2 19 ? 179.098 141.149 151.259 1.00 70.25 19 MET Z C 1
ATOM 1888 O O . MET B 2 19 ? 178.583 140.065 150.941 1.00 70.88 19 MET Z O 1
ATOM 1893 N N . PHE B 2 20 ? 179.967 141.777 150.466 1.00 71.94 20 PHE Z N 1
ATOM 1894 C CA . PHE B 2 20 ? 180.348 141.187 149.188 1.00 65.57 20 PHE Z CA 1
ATOM 1895 C C . PHE B 2 20 ? 181.110 139.879 149.356 1.00 65.00 20 PHE Z C 1
ATOM 1896 O O . PHE B 2 20 ? 181.109 139.055 148.437 1.00 68.95 20 PHE Z O 1
ATOM 1904 N N . ARG B 2 21 ? 181.765 139.672 150.500 1.00 62.89 21 ARG Z N 1
ATOM 1905 C CA . ARG B 2 21 ? 182.413 138.390 150.757 1.00 58.16 21 ARG Z CA 1
ATOM 1906 C C . ARG B 2 21 ? 181.427 137.361 151.299 1.00 63.76 21 ARG Z C 1
ATOM 1907 O O . ARG B 2 21 ? 181.540 136.169 150.992 1.00 74.22 21 ARG Z O 1
ATOM 1915 N N . SER B 2 22 ? 180.459 137.799 152.109 1.00 54.37 22 SER Z N 1
ATOM 1916 C CA . SER B 2 22 ? 179.384 136.918 152.550 1.00 64.49 22 SER Z CA 1
ATOM 1917 C C . SER B 2 22 ? 178.536 136.454 151.381 1.00 63.50 22 SER Z C 1
ATOM 1918 O O . SER B 2 22 ? 177.792 135.475 151.510 1.00 58.24 22 SER Z O 1
ATOM 1921 N N . MET B 2 23 ? 178.630 137.147 150.247 1.00 63.80 23 MET Z N 1
ATOM 1922 C CA . MET B 2 23 ? 178.090 136.602 149.006 1.00 56.59 23 MET Z CA 1
ATOM 1923 C C . MET B 2 23 ? 178.689 135.236 148.691 1.00 58.35 23 MET Z C 1
ATOM 1924 O O . MET B 2 23 ? 178.073 134.435 147.979 1.00 65.58 23 MET Z O 1
ATOM 1929 N N . PHE B 2 24 ? 179.886 134.954 149.204 1.00 54.03 24 PHE Z N 1
ATOM 1930 C CA . PHE B 2 24 ? 180.556 133.667 149.031 1.00 54.71 24 PHE Z CA 1
ATOM 1931 C C . PHE B 2 24 ? 180.434 132.795 150.274 1.00 51.35 24 PHE Z C 1
ATOM 1932 O O . PHE B 2 24 ? 181.379 132.094 150.643 1.00 53.31 24 PHE Z O 1
ATOM 1940 N N . LEU B 2 25 ? 179.279 132.829 150.944 1.00 56.42 25 LEU Z N 1
ATOM 1941 C CA . LEU B 2 25 ? 179.082 132.034 152.151 1.00 54.89 25 LEU Z CA 1
ATOM 1942 C C . LEU B 2 25 ? 179.204 130.539 151.889 1.00 59.37 25 LEU Z C 1
ATOM 1943 O O . LEU B 2 25 ? 179.518 129.781 152.812 1.00 60.84 25 LEU Z O 1
ATOM 1948 N N . GLN B 2 26 ? 178.958 130.099 150.663 1.00 66.40 26 GLN Z N 1
ATOM 1949 C CA . GLN B 2 26 ? 179.113 128.707 150.277 1.00 62.05 26 GLN Z CA 1
ATOM 1950 C C . GLN B 2 26 ? 180.339 128.556 149.380 1.00 70.03 26 GLN Z C 1
ATOM 1951 O O . GLN B 2 26 ? 181.090 129.505 149.138 1.00 71.15 26 GLN Z O 1
ATOM 1957 N N . GLY B 2 27 ? 180.535 127.340 148.884 1.00 67.65 27 GLY Z N 1
ATOM 1958 C CA . GLY B 2 27 ? 181.675 127.026 148.048 1.00 59.91 27 GLY Z CA 1
ATOM 1959 C C . GLY B 2 27 ? 182.596 126.035 148.723 1.00 72.15 27 GLY Z C 1
ATOM 1960 O O . GLY B 2 27 ? 183.070 125.086 148.093 1.00 83.90 27 GLY Z O 1
ATOM 1961 N N . SER B 2 28 ? 182.854 126.245 150.008 1.00 72.70 28 SER Z N 1
ATOM 1962 C CA . SER B 2 28 ? 183.515 125.245 150.846 1.00 71.15 28 SER Z CA 1
ATOM 1963 C C . SER B 2 28 ? 182.478 124.480 151.665 1.00 74.91 28 SER Z C 1
ATOM 1964 O O . SER B 2 28 ? 182.514 124.441 152.894 1.00 78.32 28 SER Z O 1
ATOM 1967 N N . TRP B 2 29 ? 181.537 123.869 150.954 1.00 71.38 29 TRP Z N 1
ATOM 1968 C CA . TRP B 2 29 ? 180.417 123.185 151.584 1.00 73.47 29 TRP Z CA 1
ATOM 1969 C C . TRP B 2 29 ? 180.785 121.736 151.871 1.00 73.95 29 TRP Z C 1
ATOM 1970 O O . TRP B 2 29 ? 181.186 120.999 150.966 1.00 79.59 29 TRP Z O 1
ATOM 1981 N N . ASN B 2 30 ? 180.646 121.335 153.129 1.00 76.25 30 ASN Z N 1
ATOM 1982 C CA . ASN B 2 30 ? 181.002 120.001 153.591 1.00 74.89 30 ASN Z CA 1
ATOM 1983 C C . ASN B 2 30 ? 179.756 119.281 154.091 1.00 81.93 30 ASN Z C 1
ATOM 1984 O O . ASN B 2 30 ? 178.654 119.831 154.107 1.00 85.75 30 ASN Z O 1
ATOM 1989 N N . TYR B 2 31 ? 179.947 118.035 154.516 1.00 79.69 31 TYR Z N 1
ATOM 1990 C CA . TYR B 2 31 ? 178.864 117.234 155.066 1.00 75.37 31 TYR Z CA 1
ATOM 1991 C C . TYR B 2 31 ? 178.928 117.077 156.576 1.00 80.96 31 TYR Z C 1
ATOM 1992 O O . TYR B 2 31 ? 177.891 116.846 157.200 1.00 85.29 31 TYR Z O 1
ATOM 2001 N N . GLU B 2 32 ? 180.111 117.200 157.177 1.00 85.30 32 GLU Z N 1
ATOM 2002 C CA . GLU B 2 32 ? 180.248 117.103 158.625 1.00 89.95 32 GLU Z CA 1
ATOM 2003 C C . GLU B 2 32 ? 180.366 118.459 159.305 1.00 86.84 32 GLU Z C 1
ATOM 2004 O O . GLU B 2 32 ? 179.949 118.598 160.459 1.00 88.47 32 GLU Z O 1
ATOM 2010 N N . ARG B 2 33 ? 180.918 119.459 158.620 1.00 87.21 33 ARG Z N 1
ATOM 2011 C CA . ARG B 2 33 ? 181.000 120.830 159.123 1.00 85.41 33 ARG Z CA 1
ATOM 2012 C C . ARG B 2 33 ? 180.466 121.717 158.005 1.00 85.02 33 ARG Z C 1
ATOM 2013 O O . ARG B 2 33 ? 181.226 122.228 157.180 1.00 87.74 33 ARG Z O 1
ATOM 2021 N N . MET B 2 34 ? 179.150 121.896 157.992 1.00 83.97 34 MET Z N 1
ATOM 2022 C CA . MET B 2 34 ? 178.478 122.524 156.865 1.00 80.53 34 MET Z CA 1
ATOM 2023 C C . MET B 2 34 ? 178.730 124.025 156.851 1.00 83.58 34 MET Z C 1
ATOM 2024 O O . MET B 2 34 ? 178.536 124.702 157.865 1.00 88.38 34 MET Z O 1
ATOM 2029 N N . GLN B 2 35 ? 179.165 124.541 155.699 1.00 70.59 35 GLN Z N 1
ATOM 2030 C CA . GLN B 2 35 ? 179.124 125.975 155.409 1.00 72.78 35 GLN Z CA 1
ATOM 2031 C C . GLN B 2 35 ? 179.878 126.790 156.464 1.00 74.31 35 GLN Z C 1
ATOM 2032 O O . GLN B 2 35 ? 179.412 127.829 156.934 1.00 78.25 35 GLN Z O 1
ATOM 2038 N N . ASN B 2 36 ? 181.062 126.306 156.839 1.00 83.30 36 ASN Z N 1
ATOM 2039 C CA . ASN B 2 36 ? 181.842 126.919 157.910 1.00 84.42 36 ASN Z CA 1
ATOM 2040 C C . ASN B 2 36 ? 182.906 127.889 157.410 1.00 85.72 36 ASN Z C 1
ATOM 2041 O O . ASN B 2 36 ? 183.174 128.895 158.074 1.00 83.99 36 ASN Z O 1
ATOM 2046 N N . LEU B 2 37 ? 183.526 127.614 156.260 1.00 79.25 37 LEU Z N 1
ATOM 2047 C CA . LEU B 2 37 ? 184.569 128.504 155.759 1.00 73.31 37 LEU Z CA 1
ATOM 2048 C C . LEU B 2 37 ? 183.992 129.787 155.177 1.00 77.90 37 LEU Z C 1
ATOM 2049 O O . LEU B 2 37 ? 184.685 130.809 155.134 1.00 84.44 37 LEU Z O 1
ATOM 2054 N N . GLY B 2 38 ? 182.743 129.752 154.710 1.00 69.58 38 GLY Z N 1
ATOM 2055 C CA . GLY B 2 38 ? 182.145 130.951 154.144 1.00 70.71 38 GLY Z CA 1
ATOM 2056 C C . GLY B 2 38 ? 182.005 132.067 155.160 1.00 75.68 38 GLY Z C 1
ATOM 2057 O O . GLY B 2 38 ? 182.198 133.241 154.838 1.00 77.13 38 GLY Z O 1
ATOM 2058 N N . PHE B 2 39 ? 181.676 131.715 156.403 1.00 71.56 39 PHE Z N 1
ATOM 2059 C CA . PHE B 2 39 ? 181.574 132.718 157.458 1.00 74.19 39 PHE Z CA 1
ATOM 2060 C C . PHE B 2 39 ? 182.919 133.395 157.700 1.00 69.43 39 PHE Z C 1
ATOM 2061 O O . PHE B 2 39 ? 183.001 134.626 157.822 1.00 67.41 39 PHE Z O 1
ATOM 2069 N N . LEU B 2 40 ? 183.992 132.601 157.766 1.00 70.98 40 LEU Z N 1
ATOM 2070 C CA . LEU B 2 40 ? 185.320 133.176 157.941 1.00 71.23 40 LEU Z CA 1
ATOM 2071 C C . LEU B 2 40 ? 185.708 134.046 156.755 1.00 70.47 40 LEU Z C 1
ATOM 2072 O O . LEU B 2 40 ? 186.274 135.127 156.935 1.00 77.30 40 LEU Z O 1
ATOM 2077 N N . TYR B 2 41 ? 185.431 133.587 155.534 1.00 67.28 41 TYR Z N 1
ATOM 2078 C CA . TYR B 2 41 ? 185.758 134.400 154.369 1.00 67.50 41 TYR Z CA 1
ATOM 2079 C C . TYR B 2 41 ? 184.971 135.702 154.367 1.00 67.94 41 TYR Z C 1
ATOM 2080 O O . TYR B 2 41 ? 185.461 136.725 153.875 1.00 71.80 41 TYR Z O 1
ATOM 2089 N N . SER B 2 42 ? 183.753 135.684 154.909 1.00 65.31 42 SER Z N 1
ATOM 2090 C CA . SER B 2 42 ? 182.971 136.910 155.017 1.00 72.30 42 SER Z CA 1
ATOM 2091 C C . SER B 2 42 ? 183.574 137.867 156.037 1.00 71.28 42 SER Z C 1
ATOM 2092 O O . SER B 2 42 ? 183.652 139.076 155.790 1.00 71.34 42 SER Z O 1
ATOM 2095 N N . ILE B 2 43 ? 184.003 137.351 157.189 1.00 72.56 43 ILE Z N 1
ATOM 2096 C CA . ILE B 2 43 ? 184.468 138.204 158.280 1.00 68.56 43 ILE Z CA 1
ATOM 2097 C C . ILE B 2 43 ? 185.985 138.389 158.271 1.00 74.62 43 ILE Z C 1
ATOM 2098 O O . ILE B 2 43 ? 186.545 138.900 159.245 1.00 72.10 43 ILE Z O 1
ATOM 2103 N N . ILE B 2 44 ? 186.665 137.968 157.200 1.00 77.89 44 ILE Z N 1
ATOM 2104 C CA . ILE B 2 44 ? 188.116 138.171 157.116 1.00 68.56 44 ILE Z CA 1
ATOM 2105 C C . ILE B 2 44 ? 188.519 139.635 157.260 1.00 74.45 44 ILE Z C 1
ATOM 2106 O O . ILE B 2 44 ? 189.446 139.919 158.036 1.00 77.08 44 ILE Z O 1
ATOM 2111 N N . PRO B 2 45 ? 187.912 140.598 156.545 1.00 81.84 45 PRO Z N 1
ATOM 2112 C CA . PRO B 2 45 ? 188.397 141.987 156.665 1.00 81.54 45 PRO Z CA 1
ATOM 2113 C C . PRO B 2 45 ? 188.329 142.544 158.076 1.00 82.20 45 PRO Z C 1
ATOM 2114 O O . PRO B 2 45 ? 189.231 143.286 158.485 1.00 80.61 45 PRO Z O 1
ATOM 2118 N N . ALA B 2 46 ? 187.287 142.204 158.836 1.00 78.68 46 ALA Z N 1
ATOM 2119 C CA . ALA B 2 46 ? 187.189 142.692 160.207 1.00 78.48 46 ALA Z CA 1
ATOM 2120 C C . ALA B 2 46 ? 188.328 142.158 161.064 1.00 83.04 46 ALA Z C 1
ATOM 2121 O O . ALA B 2 46 ? 188.931 142.904 161.846 1.00 87.54 46 ALA Z O 1
ATOM 2123 N N . LEU B 2 47 ? 188.645 140.870 160.926 1.00 79.75 47 LEU Z N 1
ATOM 2124 C CA . LEU B 2 47 ? 189.738 140.292 161.701 1.00 82.67 47 LEU Z CA 1
ATOM 2125 C C . LEU B 2 47 ? 191.083 140.852 161.259 1.00 86.14 47 LEU Z C 1
ATOM 2126 O O . LEU B 2 47 ? 191.979 141.056 162.087 1.00 91.03 47 LEU Z O 1
ATOM 2131 N N . LYS B 2 48 ? 191.247 141.097 159.957 1.00 87.06 48 LYS Z N 1
ATOM 2132 C CA . LYS B 2 48 ? 192.479 141.705 159.464 1.00 88.46 48 LYS Z CA 1
ATOM 2133 C C . LYS B 2 48 ? 192.662 143.105 160.031 1.00 91.24 48 LYS Z C 1
ATOM 2134 O O . LYS B 2 48 ? 193.772 143.489 160.417 1.00 89.73 48 LYS Z O 1
ATOM 2140 N N . GLN B 2 49 ? 191.581 143.885 160.083 1.00 93.55 49 GLN Z N 1
ATOM 2141 C CA . GLN B 2 49 ? 191.655 145.217 160.672 1.00 90.83 49 GLN Z CA 1
ATOM 2142 C C . GLN B 2 49 ? 191.910 145.143 162.172 1.00 89.36 49 GLN Z C 1
ATOM 2143 O O . GLN B 2 49 ? 192.584 146.012 162.736 1.00 95.59 49 GLN Z O 1
ATOM 2149 N N . PHE B 2 50 ? 191.384 144.112 162.834 1.00 87.34 50 PHE Z N 1
ATOM 2150 C CA . PHE B 2 50 ? 191.541 143.997 164.280 1.00 92.18 50 PHE Z CA 1
ATOM 2151 C C . PHE B 2 50 ? 192.926 143.482 164.657 1.00 92.27 50 PHE Z C 1
ATOM 2152 O O . PHE B 2 50 ? 193.679 144.158 165.366 1.00 95.15 50 PHE Z O 1
ATOM 2160 N N . TYR B 2 51 ? 193.280 142.286 164.193 1.00 95.49 51 TYR Z N 1
ATOM 2161 C CA . TYR B 2 51 ? 194.522 141.633 164.580 1.00 97.09 51 TYR Z CA 1
ATOM 2162 C C . TYR B 2 51 ? 195.367 141.327 163.353 1.00 97.84 51 TYR Z C 1
ATOM 2163 O O . TYR B 2 51 ? 194.844 140.925 162.309 1.00 100.41 51 TYR Z O 1
ATOM 2172 N N . LYS B 2 52 ? 196.678 141.518 163.489 1.00 92.98 52 LYS Z N 1
ATOM 2173 C CA . LYS B 2 52 ? 197.622 141.207 162.429 1.00 91.61 52 LYS Z CA 1
ATOM 2174 C C . LYS B 2 52 ? 197.810 139.696 162.307 1.00 93.79 52 LYS Z C 1
ATOM 2175 O O . LYS B 2 52 ? 197.653 138.963 163.287 1.00 96.04 52 LYS Z O 1
ATOM 2181 N N . PRO B 2 53 ? 198.137 139.206 161.110 1.00 92.64 53 PRO Z N 1
ATOM 2182 C CA . PRO B 2 53 ? 198.314 137.760 160.930 1.00 92.76 53 PRO Z CA 1
ATOM 2183 C C . PRO B 2 53 ? 199.481 137.225 161.747 1.00 93.88 53 PRO Z C 1
ATOM 2184 O O . PRO B 2 53 ? 200.483 137.907 161.967 1.00 93.22 53 PRO Z O 1
ATOM 2188 N N . GLY B 2 54 ? 199.336 135.979 162.197 1.00 93.06 54 GLY Z N 1
ATOM 2189 C CA . GLY B 2 54 ? 200.372 135.291 162.930 1.00 92.26 54 GLY Z CA 1
ATOM 2190 C C . GLY B 2 54 ? 200.272 135.391 164.438 1.00 92.74 54 GLY Z C 1
ATOM 2191 O O . GLY B 2 54 ? 200.887 134.580 165.139 1.00 92.00 54 GLY Z O 1
ATOM 2192 N N . SER B 2 55 ? 199.518 136.355 164.957 1.00 100.61 55 SER Z N 1
ATOM 2193 C CA . SER B 2 55 ? 199.405 136.522 166.397 1.00 101.65 55 SER Z CA 1
ATOM 2194 C C . SER B 2 55 ? 198.539 135.422 167.003 1.00 103.13 55 SER Z C 1
ATOM 2195 O O . SER B 2 55 ? 197.759 134.755 166.318 1.00 106.53 55 SER Z O 1
ATOM 2198 N N . GLU B 2 56 ? 198.692 135.233 168.316 1.00 105.72 56 GLU Z N 1
ATOM 2199 C CA . GLU B 2 56 ? 197.836 134.291 169.028 1.00 102.91 56 GLU Z CA 1
ATOM 2200 C C . GLU B 2 56 ? 196.384 134.746 169.022 1.00 102.89 56 GLU Z C 1
ATOM 2201 O O . GLU B 2 56 ? 195.473 133.911 168.983 1.00 101.17 56 GLU Z O 1
ATOM 2207 N N . GLU B 2 57 ? 196.150 136.060 169.065 1.00 108.40 57 GLU Z N 1
ATOM 2208 C CA . GLU B 2 57 ? 194.791 136.578 168.953 1.00 109.94 57 GLU Z CA 1
ATOM 2209 C C . GLU B 2 57 ? 194.177 136.198 167.613 1.00 109.03 57 GLU Z C 1
ATOM 2210 O O . GLU B 2 57 ? 193.019 135.768 167.544 1.00 107.55 57 GLU Z O 1
ATOM 2216 N N . ALA B 2 58 ? 194.947 136.347 166.532 1.00 104.00 58 ALA Z N 1
ATOM 2217 C CA . ALA B 2 58 ? 194.470 135.933 165.218 1.00 101.18 58 ALA Z CA 1
ATOM 2218 C C . ALA B 2 58 ? 194.232 134.430 165.170 1.00 99.57 58 ALA Z C 1
ATOM 2219 O O . ALA B 2 58 ? 193.263 133.968 164.559 1.00 100.89 58 ALA Z O 1
ATOM 2221 N N . LYS B 2 59 ? 195.111 133.652 165.807 1.00 103.53 59 LYS Z N 1
ATOM 2222 C CA . LYS B 2 59 ? 194.924 132.205 165.862 1.00 103.57 59 LYS Z CA 1
ATOM 2223 C C . LYS B 2 59 ? 193.598 131.850 166.521 1.00 107.25 59 LYS Z C 1
ATOM 2224 O O . LYS B 2 59 ? 192.817 131.053 165.986 1.00 108.53 59 LYS Z O 1
ATOM 2230 N N . GLU B 2 60 ? 193.326 132.441 167.687 1.00 104.67 60 GLU Z N 1
ATOM 2231 C CA . GLU B 2 60 ? 192.085 132.149 168.397 1.00 99.63 60 GLU Z CA 1
ATOM 2232 C C . GLU B 2 60 ? 190.872 132.614 167.603 1.00 98.23 60 GLU Z C 1
ATOM 2233 O O . GLU B 2 60 ? 189.854 131.915 167.546 1.00 99.40 60 GLU Z O 1
ATOM 2239 N N . ALA B 2 61 ? 190.961 133.793 166.982 1.00 92.63 61 ALA Z N 1
ATOM 2240 C CA . ALA B 2 61 ? 189.841 134.301 166.198 1.00 92.00 61 ALA Z CA 1
ATOM 2241 C C . ALA B 2 61 ? 189.540 133.397 165.010 1.00 90.59 61 ALA Z C 1
ATOM 2242 O O . ALA B 2 61 ? 188.372 133.124 164.710 1.00 90.95 61 ALA Z O 1
ATOM 2244 N N . LEU B 2 62 ? 190.580 132.924 164.320 1.00 93.48 62 LEU Z N 1
ATOM 2245 C CA . LEU B 2 62 ? 190.367 132.060 163.165 1.00 91.89 62 LEU Z CA 1
ATOM 2246 C C . LEU B 2 62 ? 189.850 130.690 163.582 1.00 90.35 62 LEU Z C 1
ATOM 2247 O O . LEU B 2 62 ? 188.997 130.113 162.899 1.00 88.97 62 LEU Z O 1
ATOM 2252 N N . LYS B 2 63 ? 190.347 130.151 164.699 1.00 95.13 63 LYS Z N 1
ATOM 2253 C CA . LYS B 2 63 ? 189.863 128.857 165.168 1.00 95.56 63 LYS Z CA 1
ATOM 2254 C C . LYS B 2 63 ? 188.456 128.937 165.744 1.00 97.07 63 LYS Z C 1
ATOM 2255 O O . LYS B 2 63 ? 187.759 127.918 165.785 1.00 96.93 63 LYS Z O 1
ATOM 2261 N N . ARG B 2 64 ? 188.028 130.119 166.193 1.00 92.53 64 ARG Z N 1
ATOM 2262 C CA . ARG B 2 64 ? 186.700 130.257 166.782 1.00 90.62 64 ARG Z CA 1
ATOM 2263 C C . ARG B 2 64 ? 185.605 129.981 165.759 1.00 93.47 64 ARG Z C 1
ATOM 2264 O O . ARG B 2 64 ? 184.588 129.355 166.080 1.00 95.58 64 ARG Z O 1
ATOM 2272 N N . HIS B 2 65 ? 185.794 130.438 164.522 1.00 91.98 65 HIS Z N 1
ATOM 2273 C CA . HIS B 2 65 ? 184.789 130.314 163.474 1.00 90.66 65 HIS Z CA 1
ATOM 2274 C C . HIS B 2 65 ? 185.036 129.111 162.567 1.00 92.72 65 HIS Z C 1
ATOM 2275 O O . HIS B 2 65 ? 184.680 129.141 161.384 1.00 93.71 65 HIS Z O 1
ATOM 2282 N N . MET B 2 66 ? 185.643 128.053 163.101 1.00 94.68 66 MET Z N 1
ATOM 2283 C CA . MET B 2 66 ? 185.801 126.779 162.401 1.00 93.29 66 MET Z CA 1
ATOM 2284 C C . MET B 2 66 ? 184.834 125.726 162.923 1.00 92.73 66 MET Z C 1
ATOM 2285 O O . MET B 2 66 ? 185.192 124.552 163.047 1.00 96.28 66 MET Z O 1
ATOM 2290 N N . GLU B 2 67 ? 183.610 126.120 163.252 1.00 97.53 67 GLU Z N 1
ATOM 2291 C CA . GLU B 2 67 ? 182.600 125.198 163.744 1.00 102.12 67 GLU Z CA 1
ATOM 2292 C C . GLU B 2 67 ? 181.444 125.120 162.756 1.00 105.35 67 GLU Z C 1
ATOM 2293 O O . GLU B 2 67 ? 181.326 125.928 161.830 1.00 105.08 67 GLU Z O 1
ATOM 2299 N N . PHE B 2 68 ? 180.591 124.119 162.961 1.00 92.43 68 PHE Z N 1
ATOM 2300 C CA . PHE B 2 68 ? 179.460 123.893 162.071 1.00 86.90 68 PHE Z CA 1
ATOM 2301 C C . PHE B 2 68 ? 178.518 125.091 162.083 1.00 88.07 68 PHE Z C 1
ATOM 2302 O O . PHE B 2 68 ? 178.144 125.592 163.147 1.00 90.76 68 PHE Z O 1
ATOM 2310 N N . PHE B 2 69 ? 178.139 125.553 160.888 1.00 79.43 69 PHE Z N 1
ATOM 2311 C CA . PHE B 2 69 ? 177.241 126.701 160.764 1.00 81.60 69 PHE Z CA 1
ATOM 2312 C C . PHE B 2 69 ? 176.535 126.595 159.412 1.00 77.28 69 PHE Z C 1
ATOM 2313 O O . PHE B 2 69 ? 177.114 126.954 158.385 1.00 78.28 69 PHE Z O 1
ATOM 2321 N N . ASN B 2 70 ? 175.292 126.120 159.428 1.00 68.78 70 ASN Z N 1
ATOM 2322 C CA . ASN B 2 70 ? 174.498 125.951 158.216 1.00 68.78 70 ASN Z CA 1
ATOM 2323 C C . ASN B 2 70 ? 173.231 126.786 158.324 1.00 72.00 70 ASN Z C 1
ATOM 2324 O O . ASN B 2 70 ? 172.416 126.569 159.225 1.00 75.72 70 ASN Z O 1
ATOM 2329 N N . THR B 2 71 ? 173.058 127.718 157.390 1.00 66.13 71 THR Z N 1
ATOM 2330 C CA . THR B 2 71 ? 171.899 128.597 157.374 1.00 63.59 71 THR Z CA 1
ATOM 2331 C C . THR B 2 71 ? 171.569 128.900 155.919 1.00 61.50 71 THR Z C 1
ATOM 2332 O O . THR B 2 71 ? 172.416 128.752 155.034 1.00 65.58 71 THR Z O 1
ATOM 2336 N N . HIS B 2 72 ? 170.327 129.303 155.674 1.00 47.67 72 HIS Z N 1
ATOM 2337 C CA . HIS B 2 72 ? 169.960 129.786 154.352 1.00 51.21 72 HIS Z CA 1
ATOM 2338 C C . HIS B 2 72 ? 170.864 130.959 153.987 1.00 54.15 72 HIS Z C 1
ATOM 2339 O O . HIS B 2 72 ? 170.999 131.900 154.781 1.00 60.09 72 HIS Z O 1
ATOM 2346 N N . PRO B 2 73 ? 171.510 130.936 152.817 1.00 49.92 73 PRO Z N 1
ATOM 2347 C CA . PRO B 2 73 ? 172.549 131.942 152.539 1.00 51.35 73 PRO Z CA 1
ATOM 2348 C C . PRO B 2 73 ? 172.049 133.374 152.581 1.00 60.72 73 PRO Z C 1
ATOM 2349 O O . PRO B 2 73 ? 172.782 134.265 153.026 1.00 62.89 73 PRO Z O 1
ATOM 2353 N N . TYR B 2 74 ? 170.819 133.625 152.130 1.00 59.54 74 TYR Z N 1
ATOM 2354 C CA . TYR B 2 74 ? 170.332 134.999 152.063 1.00 57.38 74 TYR Z CA 1
ATOM 2355 C C . TYR B 2 74 ? 170.075 135.560 153.454 1.00 56.03 74 TYR Z C 1
ATOM 2356 O O . TYR B 2 74 ? 170.512 136.672 153.773 1.00 52.78 74 TYR Z O 1
ATOM 2365 N N . VAL B 2 75 ? 169.375 134.811 154.300 1.00 54.54 75 VAL Z N 1
ATOM 2366 C CA . VAL B 2 75 ? 169.157 135.245 155.686 1.00 53.82 75 VAL Z CA 1
ATOM 2367 C C . VAL B 2 75 ? 170.335 134.692 156.481 1.00 54.04 75 VAL Z C 1
ATOM 2368 O O . VAL B 2 75 ? 170.256 133.691 157.197 1.00 59.58 75 VAL Z O 1
ATOM 2372 N N . ALA B 2 76 ? 171.470 135.367 156.333 1.00 63.99 76 ALA Z N 1
ATOM 2373 C CA . ALA B 2 76 ? 172.627 135.225 157.202 1.00 64.76 76 ALA Z CA 1
ATOM 2374 C C . ALA B 2 76 ? 173.278 136.565 157.478 1.00 67.21 76 ALA Z C 1
ATOM 2375 O O . ALA B 2 76 ? 174.099 136.658 158.395 1.00 66.73 76 ALA Z O 1
ATOM 2377 N N . ALA B 2 77 ? 172.940 137.599 156.710 1.00 66.75 77 ALA Z N 1
ATOM 2378 C CA . ALA B 2 77 ? 173.466 138.935 156.960 1.00 62.56 77 ALA Z CA 1
ATOM 2379 C C . ALA B 2 77 ? 173.176 139.448 158.366 1.00 68.18 77 ALA Z C 1
ATOM 2380 O O . ALA B 2 77 ? 174.062 140.103 158.938 1.00 73.05 77 ALA Z O 1
ATOM 2382 N N . PRO B 2 78 ? 171.991 139.245 158.959 1.00 63.05 78 PRO Z N 1
ATOM 2383 C CA . PRO B 2 78 ? 171.848 139.601 160.381 1.00 67.68 78 PRO Z CA 1
ATOM 2384 C C . PRO B 2 78 ? 172.839 138.877 161.275 1.00 73.62 78 PRO Z C 1
ATOM 2385 O O . PRO B 2 78 ? 173.375 139.478 162.216 1.00 75.84 78 PRO Z O 1
ATOM 2389 N N . ILE B 2 79 ? 173.113 137.601 160.992 1.00 72.07 79 ILE Z N 1
ATOM 2390 C CA . ILE B 2 79 ? 174.100 136.861 161.775 1.00 65.56 79 ILE Z CA 1
ATOM 2391 C C . ILE B 2 79 ? 175.481 137.475 161.598 1.00 69.36 79 ILE Z C 1
ATOM 2392 O O . ILE B 2 79 ? 176.241 137.620 162.562 1.00 73.81 79 ILE Z O 1
ATOM 2397 N N . VAL B 2 80 ? 175.827 137.845 160.363 1.00 68.92 80 VAL Z N 1
ATOM 2398 C CA . VAL B 2 80 ? 177.131 138.448 160.102 1.00 72.34 80 VAL Z CA 1
ATOM 2399 C C . VAL B 2 80 ? 177.250 139.794 160.806 1.00 76.49 80 VAL Z C 1
ATOM 2400 O O . VAL B 2 80 ? 178.304 140.128 161.356 1.00 79.04 80 VAL Z O 1
ATOM 2404 N N . GLY B 2 81 ? 176.179 140.588 160.796 1.00 76.62 81 GLY Z N 1
ATOM 2405 C CA . GLY B 2 81 ? 176.212 141.869 161.484 1.00 75.69 81 GLY Z CA 1
ATOM 2406 C C . GLY B 2 81 ? 176.347 141.723 162.988 1.00 79.10 81 GLY Z C 1
ATOM 2407 O O . GLY B 2 81 ? 177.105 142.460 163.628 1.00 85.17 81 GLY Z O 1
ATOM 2408 N N . VAL B 2 82 ? 175.617 140.772 163.574 1.00 76.95 82 VAL Z N 1
ATOM 2409 C CA . VAL B 2 82 ? 175.747 140.509 165.004 1.00 77.94 82 VAL Z CA 1
ATOM 2410 C C . VAL B 2 82 ? 177.163 140.048 165.331 1.00 78.30 82 VAL Z C 1
ATOM 2411 O O . VAL B 2 82 ? 177.758 140.471 166.333 1.00 79.05 82 VAL Z O 1
ATOM 2415 N N . THR B 2 83 ? 177.725 139.178 164.489 1.00 78.59 83 THR Z N 1
ATOM 2416 C CA . THR B 2 83 ? 179.091 138.714 164.697 1.00 77.60 83 THR Z CA 1
ATOM 2417 C C . THR B 2 83 ? 180.085 139.862 164.600 1.00 82.53 83 THR Z C 1
ATOM 2418 O O . THR B 2 83 ? 181.036 139.930 165.381 1.00 85.03 83 THR Z O 1
ATOM 2422 N N . LEU B 2 84 ? 179.884 140.773 163.645 1.00 82.70 84 LEU Z N 1
ATOM 2423 C CA . LEU B 2 84 ? 180.754 141.939 163.535 1.00 83.20 84 LEU Z CA 1
ATOM 2424 C C . LEU B 2 84 ? 180.656 142.816 164.776 1.00 86.70 84 LEU Z C 1
ATOM 2425 O O . LEU B 2 84 ? 181.668 143.335 165.263 1.00 87.15 84 LEU Z O 1
ATOM 2430 N N . ALA B 2 85 ? 179.441 142.999 165.297 1.00 87.11 85 ALA Z N 1
ATOM 2431 C CA . ALA B 2 85 ? 179.268 143.790 166.511 1.00 86.03 85 ALA Z CA 1
ATOM 2432 C C . ALA B 2 85 ? 180.012 143.164 167.686 1.00 89.55 85 ALA Z C 1
ATOM 2433 O O . ALA B 2 85 ? 180.744 143.849 168.411 1.00 95.39 85 ALA Z O 1
ATOM 2435 N N . LEU B 2 86 ? 179.845 141.854 167.885 1.00 89.69 86 LEU Z N 1
ATOM 2436 C CA . LEU B 2 86 ? 180.544 141.199 168.989 1.00 90.64 86 LEU Z CA 1
ATOM 2437 C C . LEU B 2 86 ? 182.051 141.151 168.765 1.00 93.17 86 LEU Z C 1
ATOM 2438 O O . LEU B 2 86 ? 182.815 141.151 169.735 1.00 97.85 86 LEU Z O 1
ATOM 2443 N N . GLU B 2 87 ? 182.501 141.104 167.510 1.00 91.47 87 GLU Z N 1
ATOM 2444 C CA . GLU B 2 87 ? 183.932 141.176 167.240 1.00 93.59 87 GLU Z CA 1
ATOM 2445 C C . GLU B 2 87 ? 184.485 142.548 167.597 1.00 92.50 87 GLU Z C 1
ATOM 2446 O O . GLU B 2 87 ? 185.587 142.655 168.146 1.00 95.01 87 GLU Z O 1
ATOM 2452 N N . GLU B 2 88 ? 183.736 143.608 167.287 1.00 95.17 88 GLU Z N 1
ATOM 2453 C CA . GLU B 2 88 ? 184.135 144.946 167.714 1.00 97.11 88 GLU Z CA 1
ATOM 2454 C C . GLU B 2 88 ? 184.204 145.031 169.231 1.00 98.38 88 GLU Z C 1
ATOM 2455 O O . GLU B 2 88 ? 185.153 145.591 169.792 1.00 101.87 88 GLU Z O 1
ATOM 2461 N N . GLU B 2 89 ? 183.197 144.481 169.915 1.00 103.02 89 GLU Z N 1
ATOM 2462 C CA . GLU B 2 89 ? 183.193 144.525 171.375 1.00 104.90 89 GLU Z CA 1
ATOM 2463 C C . GLU B 2 89 ? 184.375 143.759 171.959 1.00 106.21 89 GLU Z C 1
ATOM 2464 O O . GLU B 2 89 ? 185.030 144.232 172.894 1.00 105.36 89 GLU Z O 1
ATOM 2470 N N . ILE B 2 90 ? 184.670 142.574 171.415 1.00 105.88 90 ILE Z N 1
ATOM 2471 C CA . ILE B 2 90 ? 185.796 141.784 171.911 1.00 105.00 90 ILE Z CA 1
ATOM 2472 C C . ILE B 2 90 ? 187.138 142.357 171.488 1.00 104.45 90 ILE Z C 1
ATOM 2473 O O . ILE B 2 90 ? 188.169 141.974 172.055 1.00 102.05 90 ILE Z O 1
ATOM 2478 N N . ALA B 2 91 ? 187.157 143.262 170.512 1.00 105.41 91 ALA Z N 1
ATOM 2479 C CA . ALA B 2 91 ? 188.363 143.983 170.135 1.00 107.05 91 ALA Z CA 1
ATOM 2480 C C . ALA B 2 91 ? 188.499 145.311 170.864 1.00 109.61 91 ALA Z C 1
ATOM 2481 O O . ALA B 2 91 ? 189.487 146.021 170.655 1.00 109.53 91 ALA Z O 1
ATOM 2483 N N . ASN B 2 92 ? 187.529 145.664 171.708 1.00 111.17 92 ASN Z N 1
ATOM 2484 C CA . ASN B 2 92 ? 187.572 146.884 172.502 1.00 109.84 92 ASN Z CA 1
ATOM 2485 C C . ASN B 2 92 ? 187.789 146.594 173.983 1.00 110.91 92 ASN Z C 1
ATOM 2486 O O . ASN B 2 92 ? 187.505 147.449 174.827 1.00 112.17 92 ASN Z O 1
ATOM 2491 N N . GLY B 2 93 ? 188.285 145.406 174.312 1.00 109.97 93 GLY Z N 1
ATOM 2492 C CA . GLY B 2 93 ? 188.540 145.049 175.696 1.00 110.23 93 GLY Z CA 1
ATOM 2493 C C . GLY B 2 93 ? 187.310 144.916 176.568 1.00 113.47 93 GLY Z C 1
ATOM 2494 O O . GLY B 2 93 ? 187.297 145.429 177.694 1.00 114.24 93 GLY Z O 1
ATOM 2495 N N . VAL B 2 94 ? 186.272 144.245 176.079 1.00 113.98 94 VAL Z N 1
ATOM 2496 C CA . VAL B 2 94 ? 185.070 143.997 176.859 1.00 113.70 94 VAL Z CA 1
ATOM 2497 C C . VAL B 2 94 ? 185.002 142.505 177.190 1.00 113.30 94 VAL Z C 1
ATOM 2498 O O . VAL B 2 94 ? 185.628 141.668 176.539 1.00 113.52 94 VAL Z O 1
ATOM 2502 N N . GLU B 2 95 ? 184.225 142.179 178.225 1.00 117.79 95 GLU Z N 1
ATOM 2503 C CA . GLU B 2 95 ? 184.327 140.897 178.910 1.00 117.92 95 GLU Z CA 1
ATOM 2504 C C . GLU B 2 95 ? 183.607 139.747 178.217 1.00 119.74 95 GLU Z C 1
ATOM 2505 O O . GLU B 2 95 ? 183.770 138.601 178.655 1.00 119.02 95 GLU Z O 1
ATOM 2511 N N . ILE B 2 96 ? 182.809 140.015 177.177 1.00 119.15 96 ILE Z N 1
ATOM 2512 C CA . ILE B 2 96 ? 181.948 139.003 176.560 1.00 117.98 96 ILE Z CA 1
ATOM 2513 C C . ILE B 2 96 ? 182.722 137.715 176.319 1.00 116.80 96 ILE Z C 1
ATOM 2514 O O . ILE B 2 96 ? 183.797 137.725 175.709 1.00 119.38 96 ILE Z O 1
ATOM 2519 N N . ASP B 2 97 ? 182.175 136.600 176.797 1.00 115.83 97 ASP Z N 1
ATOM 2520 C CA . ASP B 2 97 ? 182.899 135.338 176.782 1.00 118.41 97 ASP Z CA 1
ATOM 2521 C C . ASP B 2 97 ? 183.079 134.826 175.358 1.00 118.08 97 ASP Z C 1
ATOM 2522 O O . ASP B 2 97 ? 182.329 135.178 174.443 1.00 115.95 97 ASP Z O 1
ATOM 2527 N N . GLU B 2 98 ? 184.103 133.987 175.180 1.00 113.98 98 GLU Z N 1
ATOM 2528 C CA . GLU B 2 98 ? 184.424 133.460 173.859 1.00 114.86 98 GLU Z CA 1
ATOM 2529 C C . GLU B 2 98 ? 183.285 132.623 173.291 1.00 117.25 98 GLU Z C 1
ATOM 2530 O O . GLU B 2 98 ? 183.068 132.616 172.074 1.00 117.03 98 GLU Z O 1
ATOM 2536 N N . ALA B 2 99 ? 182.544 131.922 174.148 1.00 114.70 99 ALA Z N 1
ATOM 2537 C CA . ALA B 2 99 ? 181.467 131.060 173.682 1.00 112.71 99 ALA Z CA 1
ATOM 2538 C C . ALA B 2 99 ? 180.171 131.811 173.406 1.00 111.26 99 ALA Z C 1
ATOM 2539 O O . ALA B 2 99 ? 179.238 131.211 172.865 1.00 112.74 99 ALA Z O 1
ATOM 2541 N N . ALA B 2 100 ? 180.088 133.097 173.756 1.00 106.10 100 ALA Z N 1
ATOM 2542 C CA . ALA B 2 100 ? 178.847 133.840 173.553 1.00 108.25 100 ALA Z CA 1
ATOM 2543 C C . ALA B 2 100 ? 178.536 134.025 172.072 1.00 105.94 100 ALA Z C 1
ATOM 2544 O O . ALA B 2 100 ? 177.374 133.922 171.659 1.00 101.42 100 ALA Z O 1
ATOM 2546 N N . ILE B 2 101 ? 179.555 134.317 171.261 1.00 100.36 101 ILE Z N 1
ATOM 2547 C CA . ILE B 2 101 ? 179.335 134.493 169.828 1.00 101.38 101 ILE Z CA 1
ATOM 2548 C C . ILE B 2 101 ? 178.852 133.191 169.201 1.00 102.15 101 ILE Z C 1
ATOM 2549 O O . ILE B 2 101 ? 177.918 133.183 168.389 1.00 102.22 101 ILE Z O 1
ATOM 2554 N N . GLN B 2 102 ? 179.468 132.068 169.575 1.00 97.93 102 GLN Z N 1
ATOM 2555 C CA . GLN B 2 102 ? 179.014 130.779 169.065 1.00 95.27 102 GLN Z CA 1
ATOM 2556 C C . GLN B 2 102 ? 177.600 130.470 169.538 1.00 95.59 102 GLN Z C 1
ATOM 2557 O O . GLN B 2 102 ? 176.787 129.933 168.777 1.00 95.44 102 GLN Z O 1
ATOM 2563 N N . GLY B 2 103 ? 177.287 130.809 170.789 1.00 92.66 103 GLY Z N 1
ATOM 2564 C CA . GLY B 2 103 ? 175.948 130.565 171.297 1.00 91.91 103 GLY Z CA 1
ATOM 2565 C C . GLY B 2 103 ? 174.890 131.344 170.542 1.00 95.50 103 GLY Z C 1
ATOM 2566 O O . GLY B 2 103 ? 173.849 130.801 170.172 1.00 94.56 103 GLY Z O 1
ATOM 2567 N N . VAL B 2 104 ? 175.149 132.629 170.289 1.00 89.45 104 VAL Z N 1
ATOM 2568 C CA . VAL B 2 104 ? 174.167 133.435 169.568 1.00 88.25 104 VAL Z CA 1
ATOM 2569 C C . VAL B 2 104 ? 174.066 132.983 168.114 1.00 84.73 104 VAL Z C 1
ATOM 2570 O O . VAL B 2 104 ? 172.970 132.952 167.536 1.00 84.31 104 VAL Z O 1
ATOM 2574 N N . LYS B 2 105 ? 175.195 132.604 167.504 1.00 84.59 105 LYS Z N 1
ATOM 2575 C CA . LYS B 2 105 ? 175.162 132.100 166.135 1.00 86.97 105 LYS Z CA 1
ATOM 2576 C C . LYS B 2 105 ? 174.318 130.836 166.043 1.00 89.08 105 LYS Z C 1
ATOM 2577 O O . LYS B 2 105 ? 173.489 130.693 165.139 1.00 86.11 105 LYS Z O 1
ATOM 2583 N N . VAL B 2 106 ? 174.500 129.916 166.992 1.00 85.63 106 VAL Z N 1
ATOM 2584 C CA . VAL B 2 106 ? 173.686 128.706 167.024 1.00 86.22 106 VAL Z CA 1
ATOM 2585 C C . VAL B 2 106 ? 172.225 129.053 167.283 1.00 87.85 106 VAL Z C 1
ATOM 2586 O O . VAL B 2 106 ? 171.314 128.433 166.720 1.00 84.29 106 VAL Z O 1
ATOM 2590 N N . GLY B 2 107 ? 171.978 130.059 168.125 1.00 83.87 107 GLY Z N 1
ATOM 2591 C CA . GLY B 2 107 ? 170.609 130.423 168.447 1.00 84.39 107 GLY Z CA 1
ATOM 2592 C C . GLY B 2 107 ? 169.830 130.914 167.243 1.00 84.34 107 GLY Z C 1
ATOM 2593 O O . GLY B 2 107 ? 168.696 130.491 167.009 1.00 84.98 107 GLY Z O 1
ATOM 2594 N N . MET B 2 108 ? 170.427 131.808 166.456 1.00 78.95 108 MET Z N 1
ATOM 2595 C CA . MET B 2 108 ? 169.725 132.332 165.288 1.00 79.20 108 MET Z CA 1
ATOM 2596 C C . MET B 2 108 ? 170.061 131.575 164.008 1.00 79.00 108 MET Z C 1
ATOM 2597 O O . MET B 2 108 ? 169.647 131.998 162.925 1.00 82.80 108 MET Z O 1
ATOM 2602 N N . MET B 2 109 ? 170.803 130.470 164.104 1.00 81.74 109 MET Z N 1
ATOM 2603 C CA . MET B 2 109 ? 171.031 129.630 162.933 1.00 89.07 109 MET Z CA 1
ATOM 2604 C C . MET B 2 109 ? 169.771 128.876 162.521 1.00 84.59 109 MET Z C 1
ATOM 2605 O O . MET B 2 109 ? 169.446 128.804 161.330 1.00 74.84 109 MET Z O 1
ATOM 2610 N N . GLY B 2 110 ? 169.051 128.310 163.487 1.00 83.83 110 GLY Z N 1
ATOM 2611 C CA . GLY B 2 110 ? 167.946 127.423 163.203 1.00 80.54 110 GLY Z CA 1
ATOM 2612 C C . GLY B 2 110 ? 166.691 128.106 162.697 1.00 84.13 110 GLY Z C 1
ATOM 2613 O O . GLY B 2 110 ? 166.262 127.894 161.557 1.00 87.90 110 GLY Z O 1
ATOM 2614 N N . PRO B 2 111 ? 166.058 128.921 163.549 1.00 76.72 111 PRO Z N 1
ATOM 2615 C CA . PRO B 2 111 ? 164.795 129.563 163.139 1.00 73.68 111 PRO Z CA 1
ATOM 2616 C C . PRO B 2 111 ? 164.926 130.435 161.904 1.00 69.12 111 PRO Z C 1
ATOM 2617 O O . PRO B 2 111 ? 164.004 130.479 161.077 1.00 66.05 111 PRO Z O 1
ATOM 2621 N N . LEU B 2 112 ? 166.052 131.135 161.752 1.00 70.22 112 LEU Z N 1
ATOM 2622 C CA . LEU B 2 112 ? 166.228 131.987 160.583 1.00 70.34 112 LEU Z CA 1
ATOM 2623 C C . LEU B 2 112 ? 166.223 131.168 159.302 1.00 68.12 112 LEU Z C 1
ATOM 2624 O O . LEU B 2 112 ? 165.579 131.548 158.321 1.00 71.03 112 LEU Z O 1
ATOM 2629 N N . ALA B 2 113 ? 166.921 130.030 159.294 1.00 62.94 113 ALA Z N 1
ATOM 2630 C CA . ALA B 2 113 ? 166.880 129.151 158.129 1.00 63.90 113 ALA Z CA 1
ATOM 2631 C C . ALA B 2 113 ? 165.488 128.565 157.927 1.00 64.02 113 ALA Z C 1
ATOM 2632 O O . ALA B 2 113 ? 164.999 128.478 156.792 1.00 60.63 113 ALA Z O 1
ATOM 2634 N N . GLY B 2 114 ? 164.838 128.150 159.018 1.00 68.45 114 GLY Z N 1
ATOM 2635 C CA . GLY B 2 114 ? 163.506 127.578 158.905 1.00 61.77 114 GLY Z CA 1
ATOM 2636 C C . GLY B 2 114 ? 162.498 128.542 158.315 1.00 62.89 114 GLY Z C 1
ATOM 2637 O O . GLY B 2 114 ? 161.524 128.121 157.687 1.00 64.80 114 GLY Z O 1
ATOM 2638 N N . ILE B 2 115 ? 162.706 129.841 158.520 1.00 59.40 115 ILE Z N 1
ATOM 2639 C CA . ILE B 2 115 ? 161.863 130.836 157.865 1.00 55.75 115 ILE Z CA 1
ATOM 2640 C C . ILE B 2 115 ? 162.356 131.119 156.449 1.00 53.82 115 ILE Z C 1
ATOM 2641 O O . ILE B 2 115 ? 161.555 131.339 155.533 1.00 54.04 115 ILE Z O 1
ATOM 2646 N N . GLY B 2 116 ? 163.674 131.115 156.244 1.00 51.77 116 GLY Z N 1
ATOM 2647 C CA . GLY B 2 116 ? 164.223 131.514 154.959 1.00 45.23 116 GLY Z CA 1
ATOM 2648 C C . GLY B 2 116 ? 163.926 130.540 153.836 1.00 55.70 116 GLY Z C 1
ATOM 2649 O O . GLY B 2 116 ? 163.632 130.956 152.712 1.00 62.01 116 GLY Z O 1
ATOM 2650 N N . ASP B 2 117 ? 164.017 129.235 154.110 1.00 56.09 117 ASP Z N 1
ATOM 2651 C CA . ASP B 2 117 ? 163.804 128.260 153.038 1.00 50.07 117 ASP Z CA 1
ATOM 2652 C C . ASP B 2 117 ? 162.426 128.363 152.394 1.00 52.46 117 ASP Z C 1
ATOM 2653 O O . ASP B 2 117 ? 162.357 128.419 151.154 1.00 52.54 117 ASP Z O 1
ATOM 2658 N N . PRO B 2 118 ? 161.310 128.390 153.134 1.00 49.15 118 PRO Z N 1
ATOM 2659 C CA . PRO B 2 118 ? 160.014 128.518 152.447 1.00 49.15 118 PRO Z CA 1
ATOM 2660 C C . PRO B 2 118 ? 159.825 129.857 151.761 1.00 47.25 118 PRO Z C 1
ATOM 2661 O O . PRO B 2 118 ? 159.249 129.911 150.667 1.00 46.13 118 PRO Z O 1
ATOM 2665 N N . VAL B 2 119 ? 160.293 130.945 152.374 1.00 52.12 119 VAL Z N 1
ATOM 2666 C CA . VAL B 2 119 ? 160.056 132.273 151.818 1.00 49.81 119 VAL Z CA 1
ATOM 2667 C C . VAL B 2 119 ? 160.867 132.483 150.546 1.00 54.72 119 VAL Z C 1
ATOM 2668 O O . VAL B 2 119 ? 160.350 132.985 149.541 1.00 62.88 119 VAL Z O 1
ATOM 2672 N N . PHE B 2 120 ? 162.141 132.097 150.558 1.00 43.68 120 PHE Z N 1
ATOM 2673 C CA . PHE B 2 120 ? 163.036 132.398 149.444 1.00 43.35 120 PHE Z CA 1
ATOM 2674 C C . PHE B 2 120 ? 163.029 131.300 148.385 1.00 53.56 120 PHE Z C 1
ATOM 2675 O O . PHE B 2 120 ? 162.741 131.561 147.213 1.00 59.55 120 PHE Z O 1
ATOM 2683 N N . TRP B 2 121 ? 163.348 130.068 148.782 1.00 46.97 121 TRP Z N 1
ATOM 2684 C CA . TRP B 2 121 ? 163.514 128.995 147.809 1.00 44.80 121 TRP Z CA 1
ATOM 2685 C C . TRP B 2 121 ? 162.189 128.491 147.254 1.00 54.41 121 TRP Z C 1
ATOM 2686 O O . TRP B 2 121 ? 162.130 128.077 146.091 1.00 47.67 121 TRP Z O 1
ATOM 2697 N N . PHE B 2 122 ? 161.126 128.505 148.059 1.00 60.35 122 PHE Z N 1
ATOM 2698 C CA . PHE B 2 122 ? 159.861 127.902 147.669 1.00 48.34 122 PHE Z CA 1
ATOM 2699 C C . PHE B 2 122 ? 158.760 128.909 147.372 1.00 53.74 122 PHE Z C 1
ATOM 2700 O O . PHE B 2 122 ? 157.725 128.518 146.822 1.00 51.40 122 PHE Z O 1
ATOM 2708 N N . THR B 2 123 ? 158.942 130.184 147.716 1.00 47.77 123 THR Z N 1
ATOM 2709 C CA . THR B 2 123 ? 157.944 131.202 147.410 1.00 44.34 123 THR Z CA 1
ATOM 2710 C C . THR B 2 123 ? 158.467 132.248 146.436 1.00 43.61 123 THR Z C 1
ATOM 2711 O O . THR B 2 123 ? 157.869 132.443 145.374 1.00 55.87 123 THR Z O 1
ATOM 2715 N N . VAL B 2 124 ? 159.570 132.925 146.757 1.00 42.81 124 VAL Z N 1
ATOM 2716 C CA . VAL B 2 124 ? 160.052 134.004 145.899 1.00 45.02 124 VAL Z CA 1
ATOM 2717 C C . VAL B 2 124 ? 160.623 133.445 144.601 1.00 43.64 124 VAL Z C 1
ATOM 2718 O O . VAL B 2 124 ? 160.287 133.911 143.504 1.00 55.99 124 VAL Z O 1
ATOM 2722 N N . ARG B 2 125 ? 161.495 132.442 144.706 1.00 38.87 125 ARG Z N 1
ATOM 2723 C CA . ARG B 2 125 ? 162.127 131.889 143.510 1.00 41.62 125 ARG Z CA 1
ATOM 2724 C C . ARG B 2 125 ? 161.130 131.251 142.552 1.00 47.77 125 ARG Z C 1
ATOM 2725 O O . ARG B 2 125 ? 161.219 131.524 141.343 1.00 58.71 125 ARG Z O 1
ATOM 2733 N N . PRO B 2 126 ? 160.198 130.390 142.986 1.00 42.77 126 PRO Z N 1
ATOM 2734 C CA . PRO B 2 126 ? 159.217 129.867 142.023 1.00 36.03 126 PRO Z CA 1
ATOM 2735 C C . PRO B 2 126 ? 158.399 130.950 141.347 1.00 36.25 126 PRO Z C 1
ATOM 2736 O O . PRO B 2 126 ? 158.148 130.859 140.143 1.00 44.95 126 PRO Z O 1
ATOM 2740 N N . ILE B 2 127 ? 158.005 131.995 142.077 1.00 40.71 127 ILE Z N 1
ATOM 2741 C CA . ILE B 2 127 ? 157.194 133.053 141.480 1.00 44.12 127 ILE Z CA 1
ATOM 2742 C C . ILE B 2 127 ? 157.994 133.815 140.429 1.00 38.58 127 ILE Z C 1
ATOM 2743 O O . ILE B 2 127 ? 157.526 134.030 139.302 1.00 46.31 127 ILE Z O 1
ATOM 2748 N N . VAL B 2 128 ? 159.214 134.229 140.781 1.00 37.99 128 VAL Z N 1
ATOM 2749 C CA . VAL B 2 128 ? 160.030 134.994 139.842 1.00 35.59 128 VAL Z CA 1
ATOM 2750 C C . VAL B 2 128 ? 160.378 134.148 138.625 1.00 33.35 128 VAL Z C 1
ATOM 2751 O O . VAL B 2 128 ? 160.306 134.619 137.483 1.00 51.56 128 VAL Z O 1
ATOM 2755 N N . GLY B 2 129 ? 160.743 132.882 138.842 1.00 24.68 129 GLY Z N 1
ATOM 2756 C CA . GLY B 2 129 ? 161.067 132.014 137.724 1.00 32.82 129 GLY Z CA 1
ATOM 2757 C C . GLY B 2 129 ? 159.871 131.717 136.841 1.00 46.74 129 GLY Z C 1
ATOM 2758 O O . GLY B 2 129 ? 160.007 131.604 135.621 1.00 45.99 129 GLY Z O 1
ATOM 2759 N N . ALA B 2 130 ? 158.684 131.582 137.438 1.00 47.21 130 ALA Z N 1
ATOM 2760 C CA . ALA B 2 130 ? 157.479 131.353 136.651 1.00 33.98 130 ALA Z CA 1
ATOM 2761 C C . ALA B 2 130 ? 157.142 132.561 135.792 1.00 36.30 130 ALA Z C 1
ATOM 2762 O O . ALA B 2 130 ? 156.787 132.414 134.617 1.00 49.15 130 ALA Z O 1
ATOM 2764 N N . ILE B 2 131 ? 157.251 133.766 136.358 1.00 40.43 131 ILE Z N 1
ATOM 2765 C CA . ILE B 2 131 ? 157.021 134.969 135.562 1.00 46.60 131 ILE Z CA 1
ATOM 2766 C C . ILE B 2 131 ? 158.050 135.063 134.441 1.00 43.79 131 ILE Z C 1
ATOM 2767 O O . ILE B 2 131 ? 157.717 135.395 133.294 1.00 54.68 131 ILE Z O 1
ATOM 2772 N N . ALA B 2 132 ? 159.311 134.750 134.750 1.00 32.44 132 ALA Z N 1
ATOM 2773 C CA . ALA B 2 132 ? 160.355 134.791 133.733 1.00 40.40 132 ALA Z CA 1
ATOM 2774 C C . ALA B 2 132 ? 160.082 133.795 132.613 1.00 41.92 132 ALA Z C 1
ATOM 2775 O O . ALA B 2 132 ? 160.247 134.120 131.437 1.00 50.18 132 ALA Z O 1
ATOM 2777 N N . ALA B 2 133 ? 159.660 132.577 132.954 1.00 33.51 133 ALA Z N 1
ATOM 2778 C CA . ALA B 2 133 ? 159.371 131.585 131.923 1.00 40.18 133 ALA Z CA 1
ATOM 2779 C C . ALA B 2 133 ? 158.150 131.967 131.095 1.00 46.02 133 ALA Z C 1
ATOM 2780 O O . ALA B 2 133 ? 158.118 131.715 129.883 1.00 54.54 133 ALA Z O 1
ATOM 2782 N N . SER B 2 134 ? 157.138 132.567 131.727 1.00 53.44 134 SER Z N 1
ATOM 2783 C CA . SER B 2 134 ? 155.993 133.061 130.972 1.00 48.82 134 SER Z CA 1
ATOM 2784 C C . SER B 2 134 ? 156.419 134.129 129.975 1.00 42.37 134 SER Z C 1
ATOM 2785 O O . SER B 2 134 ? 155.913 134.176 128.848 1.00 48.70 134 SER Z O 1
ATOM 2788 N N . LEU B 2 135 ? 157.349 135.000 130.373 1.00 45.42 135 LEU Z N 1
ATOM 2789 C CA . LEU B 2 135 ? 157.875 135.982 129.428 1.00 49.31 135 LEU Z CA 1
ATOM 2790 C C . LEU B 2 135 ? 158.765 135.334 128.373 1.00 50.19 135 LEU Z C 1
ATOM 2791 O O . LEU B 2 135 ? 158.847 135.829 127.243 1.00 54.62 135 LEU Z O 1
ATOM 2796 N N . ALA B 2 136 ? 159.438 134.236 128.720 1.00 55.54 136 ALA Z N 1
ATOM 2797 C CA . ALA B 2 136 ? 160.391 133.579 127.834 1.00 58.93 136 ALA Z CA 1
ATOM 2798 C C . ALA B 2 136 ? 159.740 132.640 126.834 1.00 57.38 136 ALA Z C 1
ATOM 2799 O O . ALA B 2 136 ? 160.419 132.193 125.904 1.00 61.89 136 ALA Z O 1
ATOM 2801 N N . THR B 2 137 ? 158.458 132.315 127.014 1.00 72.98 137 THR Z N 1
ATOM 2802 C CA . THR B 2 137 ? 157.788 131.414 126.079 1.00 70.51 137 THR Z CA 1
ATOM 2803 C C . THR B 2 137 ? 157.893 131.902 124.639 1.00 66.97 137 THR Z C 1
ATOM 2804 O O . THR B 2 137 ? 157.905 131.090 123.707 1.00 64.91 137 THR Z O 1
ATOM 2808 N N . GLY B 2 138 ? 157.976 133.213 124.434 1.00 72.78 138 GLY Z N 1
ATOM 2809 C CA . GLY B 2 138 ? 158.140 133.793 123.119 1.00 75.05 138 GLY Z CA 1
ATOM 2810 C C . GLY B 2 138 ? 159.569 134.002 122.670 1.00 79.96 138 GLY Z C 1
ATOM 2811 O O . GLY B 2 138 ? 159.789 134.598 121.611 1.00 76.91 138 GLY Z O 1
ATOM 2812 N N . GLY B 2 139 ? 160.550 133.528 123.432 1.00 81.60 139 GLY Z N 1
ATOM 2813 C CA . GLY B 2 139 ? 161.945 133.718 123.070 1.00 75.67 139 GLY Z CA 1
ATOM 2814 C C . GLY B 2 139 ? 162.414 135.156 123.111 1.00 71.96 139 GLY Z C 1
ATOM 2815 O O . GLY B 2 139 ? 163.104 135.605 122.188 1.00 74.01 139 GLY Z O 1
ATOM 2816 N N . SER B 2 140 ? 162.059 135.890 124.162 1.00 62.26 140 SER Z N 1
ATOM 2817 C CA . SER B 2 140 ? 162.389 137.301 124.289 1.00 61.02 140 SER Z CA 1
ATOM 2818 C C . SER B 2 140 ? 163.413 137.502 125.397 1.00 59.28 140 SER Z C 1
ATOM 2819 O O . SER B 2 140 ? 163.352 136.844 126.440 1.00 64.57 140 SER Z O 1
ATOM 2822 N N . ILE B 2 141 ? 164.355 138.421 125.165 1.00 56.52 141 ILE Z N 1
ATOM 2823 C CA . ILE B 2 141 ? 165.393 138.716 126.147 1.00 47.90 141 ILE Z CA 1
ATOM 2824 C C . ILE B 2 141 ? 164.852 139.416 127.383 1.00 42.65 141 ILE Z C 1
ATOM 2825 O O . ILE B 2 141 ? 165.588 139.582 128.362 1.00 50.30 141 ILE Z O 1
ATOM 2830 N N . ILE B 2 142 ? 163.584 139.831 127.365 1.00 49.26 142 ILE Z N 1
ATOM 2831 C CA . ILE B 2 142 ? 162.995 140.494 128.524 1.00 53.21 142 ILE Z CA 1
ATOM 2832 C C . ILE B 2 142 ? 162.958 139.559 129.724 1.00 54.25 142 ILE Z C 1
ATOM 2833 O O . ILE B 2 142 ? 163.000 140.010 130.873 1.00 65.45 142 ILE Z O 1
ATOM 2838 N N . ALA B 2 143 ? 162.897 138.253 129.487 1.00 52.35 143 ALA Z N 1
ATOM 2839 C CA . ALA B 2 143 ? 162.715 137.282 130.560 1.00 49.85 143 ALA Z CA 1
ATOM 2840 C C . ALA B 2 143 ? 163.983 137.046 131.382 1.00 51.52 143 ALA Z C 1
ATOM 2841 O O . ALA B 2 143 ? 163.922 137.123 132.618 1.00 52.50 143 ALA Z O 1
ATOM 2843 N N . PRO B 2 144 ? 165.135 136.717 130.772 1.00 47.68 144 PRO Z N 1
ATOM 2844 C CA . PRO B 2 144 ? 166.354 136.616 131.592 1.00 40.96 144 PRO Z CA 1
ATOM 2845 C C . PRO B 2 144 ? 166.717 137.926 132.262 1.00 51.76 144 PRO Z C 1
ATOM 2846 O O . PRO B 2 144 ? 167.196 137.926 133.403 1.00 55.44 144 PRO Z O 1
ATOM 2850 N N . ILE B 2 145 ? 166.483 139.051 131.582 1.00 50.65 145 ILE Z N 1
ATOM 2851 C CA . ILE B 2 145 ? 166.739 140.357 132.182 1.00 45.18 145 ILE Z CA 1
ATOM 2852 C C . ILE B 2 145 ? 165.849 140.559 133.399 1.00 38.10 145 ILE Z C 1
ATOM 2853 O O . ILE B 2 145 ? 166.307 140.996 134.460 1.00 47.08 145 ILE Z O 1
ATOM 2858 N N . PHE B 2 146 ? 164.562 140.230 133.266 1.00 33.72 146 PHE Z N 1
ATOM 2859 C CA . PHE B 2 146 ? 163.640 140.349 134.390 1.00 38.57 146 PHE Z CA 1
ATOM 2860 C C . PHE B 2 146 ? 164.102 139.498 135.562 1.00 42.23 146 PHE Z C 1
ATOM 2861 O O . PHE B 2 146 ? 164.214 139.988 136.692 1.00 54.12 146 PHE Z O 1
ATOM 2869 N N . PHE B 2 147 ? 164.385 138.218 135.309 1.00 43.86 147 PHE Z N 1
ATOM 2870 C CA . PHE B 2 147 ? 164.794 137.332 136.395 1.00 43.73 147 PHE Z CA 1
ATOM 2871 C C . PHE B 2 147 ? 166.046 137.855 137.082 1.00 51.22 147 PHE Z C 1
ATOM 2872 O O . PHE B 2 147 ? 166.067 138.034 138.306 1.00 52.08 147 PHE Z O 1
ATOM 2880 N N . PHE B 2 148 ? 167.094 138.139 136.303 1.00 48.34 148 PHE Z N 1
ATOM 2881 C CA . PHE B 2 148 ? 168.355 138.575 136.889 1.00 46.88 148 PHE Z CA 1
ATOM 2882 C C . PHE B 2 148 ? 168.177 139.865 137.678 1.00 49.18 148 PHE Z C 1
ATOM 2883 O O . PHE B 2 148 ? 168.554 139.941 138.853 1.00 48.31 148 PHE Z O 1
ATOM 2891 N N . VAL B 2 149 ? 167.571 140.881 137.059 1.00 48.31 149 VAL Z N 1
ATOM 2892 C CA . VAL B 2 149 ? 167.463 142.188 137.700 1.00 45.77 149 VAL Z CA 1
ATOM 2893 C C . VAL B 2 149 ? 166.624 142.097 138.967 1.00 42.19 149 VAL Z C 1
ATOM 2894 O O . VAL B 2 149 ? 167.043 142.556 140.035 1.00 50.98 149 VAL Z O 1
ATOM 2898 N N . VAL B 2 150 ? 165.433 141.497 138.879 1.00 30.51 150 VAL Z N 1
ATOM 2899 C CA . VAL B 2 150 ? 164.543 141.458 140.036 1.00 35.76 150 VAL Z CA 1
ATOM 2900 C C . VAL B 2 150 ? 165.167 140.644 141.163 1.00 42.30 150 VAL Z C 1
ATOM 2901 O O . VAL B 2 150 ? 165.238 141.096 142.315 1.00 61.56 150 VAL Z O 1
ATOM 2905 N N . TRP B 2 151 ? 165.633 139.430 140.848 1.00 34.77 151 TRP Z N 1
ATOM 2906 C CA . TRP B 2 151 ? 166.178 138.564 141.884 1.00 36.83 151 TRP Z CA 1
ATOM 2907 C C . TRP B 2 151 ? 167.396 139.192 142.544 1.00 52.20 151 TRP Z C 1
ATOM 2908 O O . TRP B 2 151 ? 167.515 139.185 143.774 1.00 46.52 151 TRP Z O 1
ATOM 2919 N N . ASN B 2 152 ? 168.306 139.757 141.747 1.00 57.62 152 ASN Z N 1
ATOM 2920 C CA . ASN B 2 152 ? 169.519 140.318 142.321 1.00 45.90 152 ASN Z CA 1
ATOM 2921 C C . ASN B 2 152 ? 169.247 141.610 143.074 1.00 51.17 152 ASN Z C 1
ATOM 2922 O O . ASN B 2 152 ? 169.891 141.864 144.091 1.00 55.18 152 ASN Z O 1
ATOM 2927 N N . ALA B 2 153 ? 168.306 142.435 142.612 1.00 51.83 153 ALA Z N 1
ATOM 2928 C CA . ALA B 2 153 ? 167.942 143.619 143.379 1.00 44.14 153 ALA Z CA 1
ATOM 2929 C C . ALA B 2 153 ? 167.395 143.227 144.743 1.00 40.38 153 ALA Z C 1
ATOM 2930 O O . ALA B 2 153 ? 167.810 143.773 145.774 1.00 59.75 153 ALA Z O 1
ATOM 2932 N N . ILE B 2 154 ? 166.484 142.249 144.770 1.00 34.52 154 ILE Z N 1
ATOM 2933 C CA . ILE B 2 154 ? 165.936 141.789 146.042 1.00 41.04 154 ILE Z CA 1
ATOM 2934 C C . ILE B 2 154 ? 167.042 141.232 146.929 1.00 51.75 154 ILE Z C 1
ATOM 2935 O O . ILE B 2 154 ? 167.101 141.522 148.129 1.00 61.87 154 ILE Z O 1
ATOM 2940 N N . ARG B 2 155 ? 167.949 140.444 146.347 1.00 46.35 155 ARG Z N 1
ATOM 2941 C CA . ARG B 2 155 ? 169.004 139.808 147.131 1.00 46.00 155 ARG Z CA 1
ATOM 2942 C C . ARG B 2 155 ? 169.975 140.833 147.708 1.00 51.99 155 ARG Z C 1
ATOM 2943 O O . ARG B 2 155 ? 170.322 140.769 148.892 1.00 60.33 155 ARG Z O 1
ATOM 2951 N N . ILE B 2 156 ? 170.435 141.779 146.884 1.00 47.42 156 ILE Z N 1
ATOM 2952 C CA . ILE B 2 156 ? 171.370 142.794 147.360 1.00 47.33 156 ILE Z CA 1
ATOM 2953 C C . ILE B 2 156 ? 170.719 143.655 148.432 1.00 50.90 156 ILE Z C 1
ATOM 2954 O O . ILE B 2 156 ? 171.330 143.943 149.470 1.00 54.17 156 ILE Z O 1
ATOM 2959 N N . ALA B 2 157 ? 169.475 144.087 148.201 1.00 49.45 157 ALA Z N 1
ATOM 2960 C CA . ALA B 2 157 ? 168.789 144.898 149.198 1.00 40.92 157 ALA Z CA 1
ATOM 2961 C C . ALA B 2 157 ? 168.649 144.141 150.511 1.00 45.84 157 ALA Z C 1
ATOM 2962 O O . ALA B 2 157 ? 168.978 144.666 151.582 1.00 62.12 157 ALA Z O 1
ATOM 2964 N N . PHE B 2 158 ? 168.188 142.890 150.446 1.00 43.19 158 PHE Z N 1
ATOM 2965 C CA . PHE B 2 158 ? 168.023 142.108 151.664 1.00 49.73 158 PHE Z CA 1
ATOM 2966 C C . PHE B 2 158 ? 169.346 141.961 152.398 1.00 54.75 158 PHE Z C 1
ATOM 2967 O O . PHE B 2 158 ? 169.436 142.257 153.593 1.00 63.85 158 PHE Z O 1
ATOM 2975 N N . LEU B 2 159 ? 170.395 141.538 151.689 1.00 56.47 159 LEU Z N 1
ATOM 2976 C CA . LEU B 2 159 ? 171.684 141.314 152.333 1.00 48.07 159 LEU Z CA 1
ATOM 2977 C C . LEU B 2 159 ? 172.197 142.587 152.992 1.00 55.55 159 LEU Z C 1
ATOM 2978 O O . LEU B 2 159 ? 172.516 142.594 154.187 1.00 59.39 159 LEU Z O 1
ATOM 2983 N N . TRP B 2 160 ? 172.251 143.686 152.236 1.00 70.68 160 TRP Z N 1
ATOM 2984 C CA . TRP B 2 160 ? 172.839 144.914 152.760 1.00 64.14 160 TRP Z CA 1
ATOM 2985 C C . TRP B 2 160 ? 172.040 145.455 153.940 1.00 63.36 160 TRP Z C 1
ATOM 2986 O O . TRP B 2 160 ? 172.602 145.733 155.007 1.00 69.36 160 TRP Z O 1
ATOM 2997 N N . TYR B 2 161 ? 170.721 145.602 153.777 1.00 61.84 161 TYR Z N 1
ATOM 2998 C CA . TYR B 2 161 ? 169.935 146.224 154.836 1.00 56.97 161 TYR Z CA 1
ATOM 2999 C C . TYR B 2 161 ? 169.825 145.326 156.062 1.00 58.63 161 TYR Z C 1
ATOM 3000 O O . TYR B 2 161 ? 169.851 145.821 157.194 1.00 71.39 161 TYR Z O 1
ATOM 3009 N N . THR B 2 162 ? 169.722 144.006 155.877 1.00 56.01 162 THR Z N 1
ATOM 3010 C CA . THR B 2 162 ? 169.661 143.126 157.037 1.00 59.91 162 THR Z CA 1
ATOM 3011 C C . THR B 2 162 ? 170.997 143.058 157.763 1.00 65.78 162 THR Z C 1
ATOM 3012 O O . THR B 2 162 ? 171.019 142.980 158.996 1.00 69.81 162 THR Z O 1
ATOM 3016 N N . GLN B 2 163 ? 172.117 143.095 157.035 1.00 69.97 163 GLN Z N 1
ATOM 3017 C CA . GLN B 2 163 ? 173.412 143.149 157.704 1.00 68.94 163 GLN Z CA 1
ATOM 3018 C C . GLN B 2 163 ? 173.572 144.447 158.480 1.00 74.37 163 GLN Z C 1
ATOM 3019 O O . GLN B 2 163 ? 174.088 144.446 159.603 1.00 73.68 163 GLN Z O 1
ATOM 3025 N N . GLU B 2 164 ? 173.132 145.567 157.899 1.00 83.71 164 GLU Z N 1
ATOM 3026 C CA . GLU B 2 164 ? 173.190 146.835 158.619 1.00 79.87 164 GLU Z CA 1
ATOM 3027 C C . GLU B 2 164 ? 172.327 146.796 159.873 1.00 80.69 164 GLU Z C 1
ATOM 3028 O O . GLU B 2 164 ? 172.748 147.260 160.939 1.00 88.40 164 GLU Z O 1
ATOM 3034 N N . PHE B 2 165 ? 171.117 146.240 159.767 1.00 78.91 165 PHE Z N 1
ATOM 3035 C CA . PHE B 2 165 ? 170.241 146.148 160.929 1.00 81.06 165 PHE Z CA 1
ATOM 3036 C C . PHE B 2 165 ? 170.849 145.265 162.011 1.00 83.58 165 PHE Z C 1
ATOM 3037 O O . PHE B 2 165 ? 170.811 145.611 163.197 1.00 92.43 165 PHE Z O 1
ATOM 3045 N N . GLY B 2 166 ? 171.414 144.121 161.622 1.00 81.54 166 GLY Z N 1
ATOM 3046 C CA . GLY B 2 166 ? 172.038 143.248 162.602 1.00 84.43 166 GLY Z CA 1
ATOM 3047 C C . GLY B 2 166 ? 173.231 143.892 163.279 1.00 88.35 166 GLY Z C 1
ATOM 3048 O O . GLY B 2 166 ? 173.396 143.788 164.496 1.00 91.45 166 GLY Z O 1
ATOM 3049 N N . TYR B 2 167 ? 174.077 144.570 162.500 1.00 92.08 167 TYR Z N 1
ATOM 3050 C CA . TYR B 2 167 ? 175.231 145.253 163.074 1.00 90.23 167 TYR Z CA 1
ATOM 3051 C C . TYR B 2 167 ? 174.798 146.360 164.026 1.00 89.18 167 TYR Z C 1
ATOM 3052 O O . TYR B 2 167 ? 175.401 146.546 165.090 1.00 89.49 167 TYR Z O 1
ATOM 3061 N N . LYS B 2 168 ? 173.756 147.109 163.660 1.00 93.90 168 LYS Z N 1
ATOM 3062 C CA . LYS B 2 168 ? 173.272 148.180 164.523 1.00 91.17 168 LYS Z CA 1
ATOM 3063 C C . LYS B 2 168 ? 172.672 147.631 165.812 1.00 89.78 168 LYS Z C 1
ATOM 3064 O O . LYS B 2 168 ? 172.885 148.197 166.890 1.00 92.26 168 LYS Z O 1
ATOM 3070 N N . GLN B 2 169 ? 171.922 146.532 165.725 1.00 91.54 169 GLN Z N 1
ATOM 3071 C CA . GLN B 2 169 ? 171.176 146.038 166.874 1.00 93.95 169 GLN Z CA 1
ATOM 3072 C C . GLN B 2 169 ? 171.978 145.116 167.783 1.00 94.12 169 GLN Z C 1
ATOM 3073 O O . GLN B 2 169 ? 171.620 144.976 168.957 1.00 94.94 169 GLN Z O 1
ATOM 3079 N N . GLY B 2 170 ? 173.046 144.496 167.288 1.00 89.95 170 GLY Z N 1
ATOM 3080 C CA . GLY B 2 170 ? 173.774 143.593 168.155 1.00 88.98 170 GLY Z CA 1
ATOM 3081 C C . GLY B 2 170 ? 172.940 142.380 168.522 1.00 88.12 170 GLY Z C 1
ATOM 3082 O O . GLY B 2 170 ? 172.097 141.908 167.753 1.00 91.62 170 GLY Z O 1
ATOM 3083 N N . THR B 2 171 ? 173.172 141.872 169.733 1.00 86.50 171 THR Z N 1
ATOM 3084 C CA . THR B 2 171 ? 172.436 140.712 170.222 1.00 88.25 171 THR Z CA 1
ATOM 3085 C C . THR B 2 171 ? 170.964 141.012 170.481 1.00 91.73 171 THR Z C 1
ATOM 3086 O O . THR B 2 171 ? 170.186 140.076 170.692 1.00 89.28 171 THR Z O 1
ATOM 3090 N N . ALA B 2 172 ? 170.564 142.285 170.466 1.00 99.15 172 ALA Z N 1
ATOM 3091 C CA . ALA B 2 172 ? 169.178 142.658 170.717 1.00 98.98 172 ALA Z CA 1
ATOM 3092 C C . ALA B 2 172 ? 168.240 142.274 169.580 1.00 100.57 172 ALA Z C 1
ATOM 3093 O O . ALA B 2 172 ? 167.022 142.399 169.741 1.00 100.98 172 ALA Z O 1
ATOM 3095 N N . ILE B 2 173 ? 168.770 141.822 168.440 1.00 102.52 173 ILE Z N 1
ATOM 3096 C CA . ILE B 2 173 ? 167.925 141.435 167.316 1.00 100.14 173 ILE Z CA 1
ATOM 3097 C C . ILE B 2 173 ? 167.051 140.235 167.658 1.00 97.79 173 ILE Z C 1
ATOM 3098 O O . ILE B 2 173 ? 166.030 140.005 166.999 1.00 98.69 173 ILE Z O 1
ATOM 3103 N N . THR B 2 174 ? 167.430 139.456 168.674 1.00 102.91 174 THR Z N 1
ATOM 3104 C CA . THR B 2 174 ? 166.581 138.357 169.117 1.00 105.63 174 THR Z CA 1
ATOM 3105 C C . THR B 2 174 ? 165.282 138.867 169.726 1.00 103.47 174 THR Z C 1
ATOM 3106 O O . THR B 2 174 ? 164.237 138.223 169.585 1.00 102.88 174 THR Z O 1
ATOM 3110 N N . SER B 2 175 ? 165.327 140.016 170.403 1.00 110.22 175 SER Z N 1
ATOM 3111 C CA . SER B 2 175 ? 164.118 140.626 170.941 1.00 111.69 175 SER Z CA 1
ATOM 3112 C C . SER B 2 175 ? 163.234 141.228 169.858 1.00 111.86 175 SER Z C 1
ATOM 3113 O O . SER B 2 175 ? 162.084 141.577 170.143 1.00 111.15 175 SER Z O 1
ATOM 3116 N N . ASP B 2 176 ? 163.738 141.357 168.632 1.00 109.19 176 ASP Z N 1
ATOM 3117 C CA . ASP B 2 176 ? 162.962 141.870 167.511 1.00 107.31 176 ASP Z CA 1
ATOM 3118 C C . ASP B 2 176 ? 162.398 140.748 166.651 1.00 108.26 176 ASP Z C 1
ATOM 3119 O O . ASP B 2 176 ? 161.225 140.798 166.268 1.00 107.99 176 ASP Z O 1
ATOM 3124 N N . LEU B 2 177 ? 163.199 139.722 166.356 1.00 103.95 177 LEU Z N 1
ATOM 3125 C CA . LEU B 2 177 ? 162.702 138.603 165.560 1.00 101.30 177 LEU Z CA 1
ATOM 3126 C C . LEU B 2 177 ? 161.625 137.835 166.318 1.00 103.38 177 LEU Z C 1
ATOM 3127 O O . LEU B 2 177 ? 160.462 137.798 165.901 1.00 103.90 177 LEU Z O 1
ATOM 3132 N N . GLY B 2 178 ? 161.996 137.230 167.446 1.00 106.34 178 GLY Z N 1
ATOM 3133 C CA . GLY B 2 178 ? 161.054 136.552 168.318 1.00 106.91 178 GLY Z CA 1
ATOM 3134 C C . GLY B 2 178 ? 160.182 135.507 167.651 1.00 106.25 178 GLY Z C 1
ATOM 3135 O O . GLY B 2 178 ? 160.514 134.996 166.577 1.00 108.40 178 GLY Z O 1
ATOM 3136 N N . GLY B 2 179 ? 159.061 135.181 168.290 1.00 97.89 179 GLY Z N 1
ATOM 3137 C CA . GLY B 2 179 ? 158.105 134.247 167.730 1.00 96.93 179 GLY Z CA 1
ATOM 3138 C C . GLY B 2 179 ? 156.790 134.914 167.383 1.00 99.93 179 GLY Z C 1
ATOM 3139 O O . GLY B 2 179 ? 156.436 135.942 167.968 1.00 100.92 179 GLY Z O 1
ATOM 3140 N N . GLY B 2 180 ? 156.056 134.341 166.432 1.00 89.43 180 GLY Z N 1
ATOM 3141 C CA . GLY B 2 180 ? 154.812 134.936 165.985 1.00 87.69 180 GLY Z CA 1
ATOM 3142 C C . GLY B 2 180 ? 155.025 135.969 164.899 1.00 83.13 180 GLY Z C 1
ATOM 3143 O O . GLY B 2 180 ? 154.257 136.038 163.935 1.00 82.97 180 GLY Z O 1
ATOM 3144 N N . MET B 2 181 ? 156.069 136.785 165.053 1.00 82.79 181 MET Z N 1
ATOM 3145 C CA . MET B 2 181 ? 156.400 137.774 164.034 1.00 82.48 181 MET Z CA 1
ATOM 3146 C C . MET B 2 181 ? 156.768 137.090 162.722 1.00 84.81 181 MET Z C 1
ATOM 3147 O O . MET B 2 181 ? 156.282 137.476 161.653 1.00 84.03 181 MET Z O 1
ATOM 3152 N N . LEU B 2 182 ? 157.595 136.044 162.789 1.00 76.53 182 LEU Z N 1
ATOM 3153 C CA . LEU B 2 182 ? 158.003 135.337 161.579 1.00 74.14 182 LEU Z CA 1
ATOM 3154 C C . LEU B 2 182 ? 156.900 134.428 161.051 1.00 76.14 182 LEU Z C 1
ATOM 3155 O O . LEU B 2 182 ? 156.852 134.148 159.846 1.00 74.10 182 LEU Z O 1
ATOM 3160 N N . GLN B 2 183 ? 156.017 133.949 161.931 1.00 68.51 183 GLN Z N 1
ATOM 3161 C CA . GLN B 2 183 ? 154.955 133.050 161.493 1.00 57.64 183 GLN Z CA 1
ATOM 3162 C C . GLN B 2 183 ? 153.956 133.752 160.584 1.00 60.25 183 GLN Z C 1
ATOM 3163 O O . GLN B 2 183 ? 153.389 133.117 159.691 1.00 61.36 183 GLN Z O 1
ATOM 3169 N N . GLN B 2 184 ? 153.726 135.050 160.789 1.00 57.48 184 GLN Z N 1
ATOM 3170 C CA . GLN B 2 184 ? 152.851 135.792 159.886 1.00 43.70 184 GLN Z CA 1
ATOM 3171 C C . GLN B 2 184 ? 153.427 135.828 158.477 1.00 44.08 184 GLN Z C 1
ATOM 3172 O O . GLN B 2 184 ? 152.708 135.610 157.494 1.00 57.14 184 GLN Z O 1
ATOM 3178 N N . ILE B 2 185 ? 154.729 136.100 158.359 1.00 40.24 185 ILE Z N 1
ATOM 3179 C CA . ILE B 2 185 ? 155.375 136.092 157.049 1.00 43.96 185 ILE Z CA 1
ATOM 3180 C C . ILE B 2 185 ? 155.319 134.699 156.441 1.00 47.06 185 ILE Z C 1
ATOM 3181 O O . ILE B 2 185 ? 155.054 134.538 155.244 1.00 50.07 185 ILE Z O 1
ATOM 3186 N N . THR B 2 186 ? 155.567 133.671 157.255 1.00 41.47 186 THR Z N 1
ATOM 3187 C CA . THR B 2 186 ? 155.527 132.302 156.750 1.00 43.79 186 THR Z CA 1
ATOM 3188 C C . THR B 2 186 ? 154.144 131.954 156.210 1.00 46.45 186 THR Z C 1
ATOM 3189 O O . THR B 2 186 ? 154.015 131.390 155.119 1.00 52.78 186 THR Z O 1
ATOM 3193 N N . LYS B 2 187 ? 153.093 132.305 156.955 1.00 41.17 187 LYS Z N 1
ATOM 3194 C CA . LYS B 2 187 ? 151.736 131.977 156.528 1.00 36.49 187 LYS Z CA 1
ATOM 3195 C C . LYS B 2 187 ? 151.326 132.777 155.298 1.00 33.70 187 LYS Z C 1
ATOM 3196 O O . LYS B 2 187 ? 150.669 132.241 154.398 1.00 51.09 187 LYS Z O 1
ATOM 3202 N N . GLY B 2 188 ? 151.687 134.060 155.240 1.00 23.19 188 GLY Z N 1
ATOM 3203 C CA . GLY B 2 188 ? 151.386 134.842 154.053 1.00 14.18 188 GLY Z CA 1
ATOM 3204 C C . GLY B 2 188 ? 152.094 134.317 152.820 1.00 38.66 188 GLY Z C 1
ATOM 3205 O O . GLY B 2 188 ? 151.503 134.232 151.738 1.00 60.24 188 GLY Z O 1
ATOM 3206 N N . ALA B 2 189 ? 153.370 133.954 152.967 1.00 29.15 189 ALA Z N 1
ATOM 3207 C CA . ALA B 2 189 ? 154.110 133.369 151.857 1.00 22.71 189 ALA Z CA 1
ATOM 3208 C C . ALA B 2 189 ? 153.507 132.038 151.438 1.00 34.63 189 ALA Z C 1
ATOM 3209 O O . ALA B 2 189 ? 153.462 131.719 150.248 1.00 34.88 189 ALA Z O 1
ATOM 3211 N N . SER B 2 190 ? 153.031 131.248 152.404 1.00 46.02 190 SER Z N 1
ATOM 3212 C CA . SER B 2 190 ? 152.385 129.982 152.077 1.00 36.36 190 SER Z CA 1
ATOM 3213 C C . SER B 2 190 ? 151.081 130.198 151.314 1.00 41.33 190 SER Z C 1
ATOM 3214 O O . SER B 2 190 ? 150.790 129.472 150.357 1.00 56.78 190 SER Z O 1
ATOM 3217 N N . ILE B 2 191 ? 150.284 131.186 151.726 1.00 47.96 191 ILE Z N 1
ATOM 3218 C CA . ILE B 2 191 ? 149.044 131.498 151.016 1.00 35.86 191 ILE Z CA 1
ATOM 3219 C C . ILE B 2 191 ? 149.349 131.915 149.583 1.00 34.12 191 ILE Z C 1
ATOM 3220 O O . ILE B 2 191 ? 148.735 131.423 148.623 1.00 56.76 191 ILE Z O 1
ATOM 3225 N N . LEU B 2 192 ? 150.310 132.826 149.420 1.00 22.77 192 LEU Z N 1
ATOM 3226 C CA . LEU B 2 192 ? 150.675 133.287 148.085 1.00 25.73 192 LEU Z CA 1
ATOM 3227 C C . LEU B 2 192 ? 151.220 132.143 147.240 1.00 46.01 192 LEU Z C 1
ATOM 3228 O O . LEU B 2 192 ? 150.909 132.039 146.047 1.00 57.43 192 LEU Z O 1
ATOM 3233 N N . GLY B 2 193 ? 152.021 131.264 147.845 1.00 42.67 193 GLY Z N 1
ATOM 3234 C CA . GLY B 2 193 ? 152.568 130.140 147.109 1.00 24.10 193 GLY Z CA 1
ATOM 3235 C C . GLY B 2 193 ? 151.509 129.152 146.667 1.00 41.47 193 GLY Z C 1
ATOM 3236 O O . GLY B 2 193 ? 151.557 128.650 145.546 1.00 41.27 193 GLY Z O 1
ATOM 3237 N N . MET B 2 194 ? 150.540 128.859 147.536 1.00 88.06 194 MET Z N 1
ATOM 3238 C CA . MET B 2 194 ? 149.459 127.952 147.158 1.00 78.71 194 MET Z CA 1
ATOM 3239 C C . MET B 2 194 ? 148.621 128.540 146.028 1.00 79.50 194 MET Z C 1
ATOM 3240 O O . MET B 2 194 ? 148.280 127.844 145.062 1.00 83.36 194 MET Z O 1
ATOM 3245 N N . PHE B 2 195 ? 148.289 129.830 146.128 1.00 56.70 195 PHE Z N 1
ATOM 3246 C CA . PHE B 2 195 ? 147.542 130.488 145.060 1.00 43.67 195 PHE Z CA 1
ATOM 3247 C C . PHE B 2 195 ? 148.306 130.425 143.740 1.00 50.30 195 PHE Z C 1
ATOM 3248 O O . PHE B 2 195 ? 147.757 130.028 142.699 1.00 68.67 195 PHE Z O 1
ATOM 3256 N N . ILE B 2 196 ? 149.590 130.787 143.772 1.00 39.00 196 ILE Z N 1
ATOM 3257 C CA . ILE B 2 196 ? 150.389 130.822 142.554 1.00 45.73 196 ILE Z CA 1
ATOM 3258 C C . ILE B 2 196 ? 150.579 129.419 141.992 1.00 56.30 196 ILE Z C 1
ATOM 3259 O O . ILE B 2 196 ? 150.604 129.227 140.774 1.00 43.55 196 ILE Z O 1
ATOM 3264 N N . LEU B 2 197 ? 150.706 128.416 142.863 1.00 49.62 197 LEU Z N 1
ATOM 3265 C CA . LEU B 2 197 ? 150.881 127.046 142.398 1.00 38.30 197 LEU Z CA 1
ATOM 3266 C C . LEU B 2 197 ? 149.615 126.523 141.737 1.00 46.57 197 LEU Z C 1
ATOM 3267 O O . LEU B 2 197 ? 149.687 125.797 140.741 1.00 45.75 197 LEU Z O 1
ATOM 3272 N N . GLY B 2 198 ? 148.446 126.877 142.274 1.00 48.84 198 GLY Z N 1
ATOM 3273 C CA . GLY B 2 198 ? 147.209 126.554 141.580 1.00 30.67 198 GLY Z CA 1
ATOM 3274 C C . GLY B 2 198 ? 147.148 127.187 140.203 1.00 23.04 198 GLY Z C 1
ATOM 3275 O O . GLY B 2 198 ? 146.796 126.534 139.213 1.00 42.99 198 GLY Z O 1
ATOM 3276 N N . VAL B 2 199 ? 147.517 128.469 140.121 1.00 36.59 199 VAL Z N 1
ATOM 3277 C CA . VAL B 2 199 ? 147.525 129.154 138.829 1.00 34.15 199 VAL Z CA 1
ATOM 3278 C C . VAL B 2 199 ? 148.482 128.465 137.862 1.00 39.71 199 VAL Z C 1
ATOM 3279 O O . VAL B 2 199 ? 148.157 128.248 136.688 1.00 51.74 199 VAL Z O 1
ATOM 3283 N N . LEU B 2 200 ? 149.676 128.113 138.342 1.00 42.85 200 LEU Z N 1
ATOM 3284 C CA . LEU B 2 200 ? 150.686 127.497 137.488 1.00 49.97 200 LEU Z CA 1
ATOM 3285 C C . LEU B 2 200 ? 150.251 126.118 137.015 1.00 42.79 200 LEU Z C 1
ATOM 3286 O O . LEU B 2 200 ? 150.482 125.754 135.858 1.00 49.87 200 LEU Z O 1
ATOM 3291 N N . ILE B 2 201 ? 149.633 125.332 137.896 1.00 34.16 201 ILE Z N 1
ATOM 3292 C CA . ILE B 2 201 ? 149.144 124.018 137.495 1.00 40.92 201 ILE Z CA 1
ATOM 3293 C C . ILE B 2 201 ? 148.075 124.158 136.424 1.00 35.77 201 ILE Z C 1
ATOM 3294 O O . ILE B 2 201 ? 148.071 123.421 135.431 1.00 44.64 201 ILE Z O 1
ATOM 3299 N N . GLN B 2 202 ? 147.158 125.111 136.598 1.00 45.79 202 GLN Z N 1
ATOM 3300 C CA . GLN B 2 202 ? 146.119 125.296 135.590 1.00 28.48 202 GLN Z CA 1
ATOM 3301 C C . GLN B 2 202 ? 146.704 125.750 134.257 1.00 33.45 202 GLN Z C 1
ATOM 3302 O O . GLN B 2 202 ? 146.271 125.285 133.196 1.00 50.72 202 GLN Z O 1
ATOM 3308 N N . ARG B 2 203 ? 147.686 126.651 134.282 1.00 29.10 203 ARG Z N 1
ATOM 3309 C CA . ARG B 2 203 ? 148.115 127.306 133.052 1.00 38.55 203 ARG Z CA 1
ATOM 3310 C C . ARG B 2 203 ? 149.245 126.591 132.320 1.00 47.28 203 ARG Z C 1
ATOM 3311 O O . ARG B 2 203 ? 149.369 126.749 131.101 1.00 47.19 203 ARG Z O 1
ATOM 3319 N N . TRP B 2 204 ? 150.072 125.810 133.016 1.00 58.95 204 TRP Z N 1
ATOM 3320 C CA . TRP B 2 204 ? 151.313 125.308 132.437 1.00 49.36 204 TRP Z CA 1
ATOM 3321 C C . TRP B 2 204 ? 151.402 123.788 132.405 1.00 43.50 204 TRP Z C 1
ATOM 3322 O O . TRP B 2 204 ? 152.478 123.249 132.120 1.00 55.32 204 TRP Z O 1
ATOM 3333 N N . VAL B 2 205 ? 150.315 123.084 132.686 1.00 31.47 205 VAL Z N 1
ATOM 3334 C CA . VAL B 2 205 ? 150.247 121.639 132.520 1.00 39.74 205 VAL Z CA 1
ATOM 3335 C C . VAL B 2 205 ? 149.289 121.383 131.364 1.00 46.75 205 VAL Z C 1
ATOM 3336 O O . VAL B 2 205 ? 148.069 121.338 131.552 1.00 46.63 205 VAL Z O 1
ATOM 3340 N N . ASN B 2 206 ? 149.834 121.222 130.162 1.00 51.92 206 ASN Z N 1
ATOM 3341 C CA . ASN B 2 206 ? 149.035 121.024 128.959 1.00 53.00 206 ASN Z CA 1
ATOM 3342 C C . ASN B 2 206 ? 149.109 119.558 128.545 1.00 49.11 206 ASN Z C 1
ATOM 3343 O O . ASN B 2 206 ? 150.195 119.029 128.281 1.00 49.23 206 ASN Z O 1
ATOM 3348 N N . ILE B 2 207 ? 147.956 118.895 128.543 1.00 52.11 207 ILE Z N 1
ATOM 3349 C CA . ILE B 2 207 ? 147.859 117.474 128.232 1.00 57.94 207 ILE Z CA 1
ATOM 3350 C C . ILE B 2 207 ? 146.853 117.277 127.106 1.00 53.25 207 ILE Z C 1
ATOM 3351 O O . ILE B 2 207 ? 146.111 116.288 127.095 1.00 74.64 207 ILE Z O 1
ATOM 3356 N N . SER B 2 208 ? 146.797 118.234 126.179 1.00 43.71 208 SER Z N 1
ATOM 3357 C CA . SER B 2 208 ? 145.799 118.275 125.113 1.00 51.17 208 SER Z CA 1
ATOM 3358 C C . SER B 2 208 ? 145.547 116.901 124.509 1.00 54.58 208 SER Z C 1
ATOM 3359 O O . SER B 2 208 ? 146.470 116.240 124.023 1.00 60.59 208 SER Z O 1
ATOM 3362 N N . PHE B 2 209 ? 144.285 116.473 124.541 1.00 58.01 209 PHE Z N 1
ATOM 3363 C CA . PHE B 2 209 ? 143.884 115.134 124.131 1.00 57.72 209 PHE Z CA 1
ATOM 3364 C C . PHE B 2 209 ? 143.271 115.111 122.739 1.00 62.46 209 PHE Z C 1
ATOM 3365 O O . PHE B 2 209 ? 142.365 114.313 122.478 1.00 64.36 209 PHE Z O 1
ATOM 3373 N N . THR B 2 210 ? 143.723 115.989 121.845 1.00 68.15 210 THR Z N 1
ATOM 3374 C CA . THR B 2 210 ? 143.139 116.035 120.512 1.00 69.35 210 THR Z CA 1
ATOM 3375 C C . THR B 2 210 ? 143.388 114.742 119.745 1.00 72.31 210 THR Z C 1
ATOM 3376 O O . THR B 2 210 ? 142.450 113.973 119.515 1.00 81.28 210 THR Z O 1
ATOM 3380 N N . GLY B 2 211 ? 144.638 114.472 119.370 1.00 66.38 211 GLY Z N 1
ATOM 3381 C CA . GLY B 2 211 ? 144.988 113.246 118.687 1.00 70.03 211 GLY Z CA 1
ATOM 3382 C C . GLY B 2 211 ? 144.214 113.012 117.398 1.00 74.68 211 GLY Z C 1
ATOM 3383 O O . GLY B 2 211 ? 143.350 113.804 117.008 1.00 79.61 211 GLY Z O 1
ATOM 3384 N N . PRO B 2 212 ? 144.536 111.929 116.689 1.00 72.03 212 PRO Z N 1
ATOM 3385 C CA . PRO B 2 212 ? 143.602 111.390 115.713 1.00 68.15 212 PRO Z CA 1
ATOM 3386 C C . PRO B 2 212 ? 142.574 110.371 116.220 1.00 67.87 212 PRO Z C 1
ATOM 3387 O O . PRO B 2 212 ? 141.527 110.213 115.584 1.00 70.82 212 PRO Z O 1
ATOM 3391 N N . ASN B 2 213 ? 142.826 109.689 117.337 1.00 70.96 213 ASN Z N 1
ATOM 3392 C CA . ASN B 2 213 ? 141.770 109.077 118.130 1.00 68.92 213 ASN Z CA 1
ATOM 3393 C C . ASN B 2 213 ? 141.234 110.125 119.100 1.00 75.12 213 ASN Z C 1
ATOM 3394 O O . ASN B 2 213 ? 141.522 111.317 118.977 1.00 72.07 213 ASN Z O 1
ATOM 3399 N N . ALA B 2 214 ? 140.436 109.687 120.072 1.00 69.72 214 ALA Z N 1
ATOM 3400 C CA . ALA B 2 214 ? 139.826 110.554 121.082 1.00 73.36 214 ALA Z CA 1
ATOM 3401 C C . ALA B 2 214 ? 138.945 111.631 120.462 1.00 74.08 214 ALA Z C 1
ATOM 3402 O O . ALA B 2 214 ? 138.660 112.648 121.101 1.00 79.79 214 ALA Z O 1
ATOM 3404 N N . MET B 2 215 ? 138.512 111.424 119.221 1.00 72.77 215 MET Z N 1
ATOM 3405 C CA . MET B 2 215 ? 137.588 112.323 118.543 1.00 66.32 215 MET Z CA 1
ATOM 3406 C C . MET B 2 215 ? 136.188 111.737 118.654 1.00 70.35 215 MET Z C 1
ATOM 3407 O O . MET B 2 215 ? 135.918 110.659 118.113 1.00 78.95 215 MET Z O 1
ATOM 3412 N N . LEU B 2 216 ? 135.306 112.439 119.356 1.00 66.11 216 LEU Z N 1
ATOM 3413 C CA . LEU B 2 216 ? 133.927 112.003 119.450 1.00 70.13 216 LEU Z CA 1
ATOM 3414 C C . LEU B 2 216 ? 133.249 112.142 118.088 1.00 74.67 216 LEU Z C 1
ATOM 3415 O O . LEU B 2 216 ? 133.676 112.946 117.256 1.00 72.84 216 LEU Z O 1
ATOM 3420 N N . PRO B 2 217 ? 132.204 111.354 117.825 1.00 77.52 217 PRO Z N 1
ATOM 3421 C CA . PRO B 2 217 ? 131.553 111.414 116.510 1.00 76.67 217 PRO Z CA 1
ATOM 3422 C C . PRO B 2 217 ? 131.042 112.813 116.196 1.00 79.57 217 PRO Z C 1
ATOM 3423 O O . PRO B 2 217 ? 130.514 113.515 117.062 1.00 78.34 217 PRO Z O 1
ATOM 3427 N N . SER B 2 218 ? 131.206 113.211 114.938 1.00 89.52 218 SER Z N 1
ATOM 3428 C CA . SER B 2 218 ? 130.860 114.553 114.493 1.00 87.45 218 SER Z CA 1
ATOM 3429 C C . SER B 2 218 ? 129.381 114.623 114.144 1.00 88.02 218 SER Z C 1
ATOM 3430 O O . SER B 2 218 ? 128.866 113.769 113.415 1.00 86.66 218 SER Z O 1
ATOM 3433 N N . LYS B 2 219 ? 128.705 115.637 114.667 1.00 94.83 219 LYS Z N 1
ATOM 3434 C CA . LYS B 2 219 ? 127.283 115.842 114.417 1.00 93.45 219 LYS Z CA 1
ATOM 3435 C C . LYS B 2 219 ? 127.085 116.698 113.172 1.00 90.46 219 LYS Z C 1
ATOM 3436 O O . LYS B 2 219 ? 127.708 117.762 113.057 1.00 92.01 219 LYS Z O 1
ATOM 3442 N N . PRO B 2 220 ? 126.253 116.259 112.219 1.00 91.61 220 PRO Z N 1
ATOM 3443 C CA . PRO B 2 220 ? 125.972 117.063 111.026 1.00 91.98 220 PRO Z CA 1
ATOM 3444 C C . PRO B 2 220 ? 125.554 118.507 111.286 1.00 92.44 220 PRO Z C 1
ATOM 3445 O O . PRO B 2 220 ? 125.433 119.286 110.334 1.00 89.46 220 PRO Z O 1
ATOM 3449 N N . LEU B 2 221 ? 125.307 118.859 112.549 1.00 91.11 221 LEU Z N 1
ATOM 3450 C CA . LEU B 2 221 ? 124.903 120.201 112.955 1.00 89.72 221 LEU Z CA 1
ATOM 3451 C C . LEU B 2 221 ? 123.522 120.549 112.416 1.00 90.39 221 LEU Z C 1
ATOM 3452 O O . LEU B 2 221 ? 122.531 119.904 112.774 1.00 92.79 221 LEU Z O 1
ATOM 3457 N N . ALA B 2 222 ? 123.445 121.560 111.559 1.00 92.89 222 ALA Z N 1
ATOM 3458 C CA . ALA B 2 222 ? 122.162 122.060 111.085 1.00 93.52 222 ALA Z CA 1
ATOM 3459 C C . ALA B 2 222 ? 122.347 122.588 109.666 1.00 93.31 222 ALA Z C 1
ATOM 3460 O O . ALA B 2 222 ? 123.317 122.246 108.982 1.00 93.22 222 ALA Z O 1
ATOM 3462 N N . ASP B 2 223 ? 121.407 123.421 109.221 1.00 94.15 223 ASP Z N 1
ATOM 3463 C CA . ASP B 2 223 ? 121.394 123.938 107.859 1.00 92.44 223 ASP Z CA 1
ATOM 3464 C C . ASP B 2 223 ? 121.496 125.456 107.868 1.00 92.40 223 ASP Z C 1
ATOM 3465 O O . ASP B 2 223 ? 120.731 126.140 107.181 1.00 93.39 223 ASP Z O 1
ATOM 3470 N N . GLY B 2 224 ? 122.437 125.991 108.642 1.00 86.29 224 GLY Z N 1
ATOM 3471 C CA . GLY B 2 224 ? 122.526 127.423 108.846 1.00 82.74 224 GLY Z CA 1
ATOM 3472 C C . GLY B 2 224 ? 123.075 127.794 110.208 1.00 86.14 224 GLY Z C 1
ATOM 3473 O O . GLY B 2 224 ? 123.294 128.974 110.496 1.00 82.69 224 GLY Z O 1
ATOM 3474 N N . ALA B 2 225 ? 123.295 126.790 111.060 1.00 85.60 225 ALA Z N 1
ATOM 3475 C CA . ALA B 2 225 ? 123.919 127.024 112.357 1.00 80.86 225 ALA Z CA 1
ATOM 3476 C C . ALA B 2 225 ? 125.409 127.322 112.252 1.00 82.11 225 ALA Z C 1
ATOM 3477 O O . ALA B 2 225 ? 126.017 127.696 113.260 1.00 83.67 225 ALA Z O 1
ATOM 3479 N N . TYR B 2 226 ? 126.007 127.161 111.077 1.00 79.10 226 TYR Z N 1
ATOM 3480 C CA . TYR B 2 226 ? 127.422 127.423 110.854 1.00 73.75 226 TYR Z CA 1
ATOM 3481 C C . TYR B 2 226 ? 127.584 128.435 109.723 1.00 77.57 226 TYR Z C 1
ATOM 3482 O O . TYR B 2 226 ? 126.612 128.877 109.107 1.00 79.98 226 TYR Z O 1
ATOM 3491 N N . VAL B 2 227 ? 128.837 128.802 109.454 1.00 76.39 227 VAL Z N 1
ATOM 3492 C CA . VAL B 2 227 ? 129.125 129.800 108.432 1.00 70.82 227 VAL Z CA 1
ATOM 3493 C C . VAL B 2 227 ? 128.921 129.189 107.053 1.00 68.80 227 VAL Z C 1
ATOM 3494 O O . VAL B 2 227 ? 129.491 128.140 106.729 1.00 70.98 227 VAL Z O 1
ATOM 3498 N N . GLY B 2 228 ? 128.110 129.846 106.236 1.00 74.84 228 GLY Z N 1
ATOM 3499 C CA . GLY B 2 228 ? 127.865 129.379 104.885 1.00 76.53 228 GLY Z CA 1
ATOM 3500 C C . GLY B 2 228 ? 126.839 130.263 104.215 1.00 79.35 228 GLY Z C 1
ATOM 3501 O O . GLY B 2 228 ? 126.220 131.128 104.844 1.00 77.05 228 GLY Z O 1
ATOM 3502 N N . GLU B 2 229 ? 126.664 130.029 102.922 1.00 87.54 229 GLU Z N 1
ATOM 3503 C CA . GLU B 2 229 ? 125.714 130.767 102.102 1.00 84.98 229 GLU Z CA 1
ATOM 3504 C C . GLU B 2 229 ? 124.622 129.821 101.613 1.00 89.70 229 GLU Z C 1
ATOM 3505 O O . GLU B 2 229 ? 124.642 128.618 101.880 1.00 93.13 229 GLU Z O 1
ATOM 3511 N N . TRP B 2 230 ? 123.656 130.383 100.894 1.00 94.67 230 TRP Z N 1
ATOM 3512 C CA . TRP B 2 230 ? 122.531 129.634 100.342 1.00 91.19 230 TRP Z CA 1
ATOM 3513 C C . TRP B 2 230 ? 122.710 129.596 98.826 1.00 91.71 230 TRP Z C 1
ATOM 3514 O O . TRP B 2 230 ? 122.308 130.519 98.117 1.00 99.58 230 TRP Z O 1
ATOM 3525 N N . ILE B 2 231 ? 123.315 128.524 98.334 1.00 103.78 231 ILE Z N 1
ATOM 3526 C CA . ILE B 2 231 ? 123.589 128.385 96.909 1.00 109.07 231 ILE Z CA 1
ATOM 3527 C C . ILE B 2 231 ? 122.356 127.791 96.242 1.00 111.96 231 ILE Z C 1
ATOM 3528 O O . ILE B 2 231 ? 121.629 127.001 96.853 1.00 111.09 231 ILE Z O 1
ATOM 3533 N N . ASP B 2 232 ? 122.089 128.190 95.001 1.00 121.70 232 ASP Z N 1
ATOM 3534 C CA . ASP B 2 232 ? 120.942 127.664 94.262 1.00 120.34 232 ASP Z CA 1
ATOM 3535 C C . ASP B 2 232 ? 121.368 127.296 92.838 1.00 121.11 232 ASP Z C 1
ATOM 3536 O O . ASP B 2 232 ? 121.867 128.131 92.080 1.00 119.29 232 ASP Z O 1
ATOM 3541 N N . LYS B 2 233 ? 121.316 125.993 92.549 1.00 122.26 233 LYS Z N 1
ATOM 3542 C CA . LYS B 2 233 ? 121.476 125.432 91.210 1.00 123.17 233 LYS Z CA 1
ATOM 3543 C C . LYS B 2 233 ? 122.637 126.056 90.445 1.00 124.53 233 LYS Z C 1
ATOM 3544 O O . LYS B 2 233 ? 123.770 125.568 90.505 1.00 122.51 233 LYS Z O 1
ATOM 3550 N N . ALA B 2 234 ? 122.353 127.140 89.723 1.00 120.62 234 ALA Z N 1
ATOM 3551 C CA . ALA B 2 234 ? 123.350 127.823 88.900 1.00 119.79 234 ALA Z CA 1
ATOM 3552 C C . ALA B 2 234 ? 123.907 129.049 89.627 1.00 120.35 234 ALA Z C 1
ATOM 3553 O O . ALA B 2 234 ? 123.725 130.196 89.216 1.00 119.40 234 ALA Z O 1
ATOM 3555 N N . GLY B 2 235 ? 124.599 128.783 90.733 1.00 117.92 235 GLY Z N 1
ATOM 3556 C CA . GLY B 2 235 ? 125.285 129.839 91.452 1.00 116.26 235 GLY Z CA 1
ATOM 3557 C C . GLY B 2 235 ? 124.336 130.804 92.146 1.00 118.90 235 GLY Z C 1
ATOM 3558 O O . GLY B 2 235 ? 123.183 130.483 92.448 1.00 119.62 235 GLY Z O 1
ATOM 3559 N N . LYS B 2 236 ? 124.855 132.006 92.415 1.00 107.85 236 LYS Z N 1
ATOM 3560 C CA . LYS B 2 236 ? 124.142 133.097 93.078 1.00 106.25 236 LYS Z CA 1
ATOM 3561 C C . LYS B 2 236 ? 123.832 132.767 94.534 1.00 105.79 236 LYS Z C 1
ATOM 3562 O O . LYS B 2 236 ? 123.609 131.605 94.886 1.00 106.84 236 LYS Z O 1
ATOM 3568 N N . VAL B 2 237 ? 123.793 133.787 95.386 1.00 96.10 237 VAL Z N 1
ATOM 3569 C CA . VAL B 2 237 ? 123.588 133.616 96.818 1.00 95.57 237 VAL Z CA 1
ATOM 3570 C C . VAL B 2 237 ? 122.270 134.276 97.192 1.00 96.94 237 VAL Z C 1
ATOM 3571 O O . VAL B 2 237 ? 122.032 135.439 96.846 1.00 101.12 237 VAL Z O 1
ATOM 3575 N N . VAL B 2 238 ? 121.418 133.534 97.895 1.00 95.38 238 VAL Z N 1
ATOM 3576 C CA . VAL B 2 238 ? 120.099 134.006 98.284 1.00 93.35 238 VAL Z CA 1
ATOM 3577 C C . VAL B 2 238 ? 119.991 133.977 99.805 1.00 92.72 238 VAL Z C 1
ATOM 3578 O O . VAL B 2 238 ? 120.855 133.451 100.506 1.00 99.52 238 VAL Z O 1
ATOM 3582 N N . VAL B 2 239 ? 118.909 134.565 100.306 1.00 95.41 239 VAL Z N 1
ATOM 3583 C CA . VAL B 2 239 ? 118.624 134.644 101.731 1.00 101.39 239 VAL Z CA 1
ATOM 3584 C C . VAL B 2 239 ? 117.222 134.102 101.966 1.00 103.11 239 VAL Z C 1
ATOM 3585 O O . VAL B 2 239 ? 116.329 134.275 101.127 1.00 104.19 239 VAL Z O 1
ATOM 3589 N N . GLN B 2 240 ? 117.035 133.432 103.101 1.00 108.16 240 GLN Z N 1
ATOM 3590 C CA . GLN B 2 240 ? 115.724 132.918 103.473 1.00 108.09 240 GLN Z CA 1
ATOM 3591 C C . GLN B 2 240 ? 114.781 134.076 103.774 1.00 111.55 240 GLN Z C 1
ATOM 3592 O O . GLN B 2 240 ? 115.121 134.981 104.544 1.00 110.77 240 GLN Z O 1
ATOM 3598 N N . GLY B 2 241 ? 113.597 134.050 103.166 1.00 121.88 241 GLY Z N 1
ATOM 3599 C CA . GLY B 2 241 ? 112.577 135.044 103.418 1.00 120.31 241 GLY Z CA 1
ATOM 3600 C C . GLY B 2 241 ? 111.570 134.577 104.450 1.00 121.17 241 GLY Z C 1
ATOM 3601 O O . GLY B 2 241 ? 111.747 133.564 105.130 1.00 120.52 241 GLY Z O 1
ATOM 3602 N N . ALA B 2 242 ? 110.489 135.343 104.564 1.00 123.07 242 ALA Z N 1
ATOM 3603 C CA . ALA B 2 242 ? 109.421 134.989 105.486 1.00 123.55 242 ALA Z CA 1
ATOM 3604 C C . ALA B 2 242 ? 108.737 133.704 105.037 1.00 123.44 242 ALA Z C 1
ATOM 3605 O O . ALA B 2 242 ? 108.511 133.485 103.843 1.00 121.54 242 ALA Z O 1
ATOM 3607 N N . GLN B 2 243 ? 108.412 132.850 106.003 1.00 121.82 243 GLN Z N 1
ATOM 3608 C CA . GLN B 2 243 ? 107.770 131.579 105.698 1.00 120.70 243 GLN Z CA 1
ATOM 3609 C C . GLN B 2 243 ? 106.366 131.812 105.155 1.00 120.27 243 GLN Z C 1
ATOM 3610 O O . GLN B 2 243 ? 105.596 132.603 105.708 1.00 117.99 243 GLN Z O 1
ATOM 3616 N N . THR B 2 244 ? 106.034 131.119 104.069 1.00 121.11 244 THR Z N 1
ATOM 3617 C CA . THR B 2 244 ? 104.718 131.218 103.452 1.00 121.08 244 THR Z CA 1
ATOM 3618 C C . THR B 2 244 ? 103.734 130.191 103.993 1.00 119.68 244 THR Z C 1
ATOM 3619 O O . THR B 2 244 ? 102.589 130.148 103.532 1.00 117.44 244 THR Z O 1
ATOM 3623 N N . GLY B 2 245 ? 104.148 129.369 104.954 1.00 113.05 245 GLY Z N 1
ATOM 3624 C CA . GLY B 2 245 ? 103.282 128.344 105.501 1.00 111.65 245 GLY Z CA 1
ATOM 3625 C C . GLY B 2 245 ? 103.832 126.949 105.297 1.00 112.09 245 GLY Z C 1
ATOM 3626 O O . GLY B 2 245 ? 104.032 126.514 104.159 1.00 113.07 245 GLY Z O 1
ATOM 3627 N N . THR B 2 246 ? 104.089 126.242 106.395 1.00 109.67 246 THR Z N 1
ATOM 3628 C CA . THR B 2 246 ? 104.616 124.887 106.308 1.00 110.07 246 THR Z CA 1
ATOM 3629 C C . THR B 2 246 ? 103.612 123.967 105.625 1.00 111.63 246 THR Z C 1
ATOM 3630 O O . THR B 2 246 ? 102.422 123.971 105.954 1.00 109.39 246 THR Z O 1
ATOM 3634 N N . THR B 2 247 ? 104.098 123.178 104.671 1.00 118.53 247 THR Z N 1
ATOM 3635 C CA . THR B 2 247 ? 103.238 122.252 103.954 1.00 118.49 247 THR Z CA 1
ATOM 3636 C C . THR B 2 247 ? 102.844 121.081 104.850 1.00 117.81 247 THR Z C 1
ATOM 3637 O O . THR B 2 247 ? 103.495 120.783 105.856 1.00 116.06 247 THR Z O 1
ATOM 3641 N N . GLY B 2 248 ? 101.754 120.412 104.469 1.00 122.78 248 GLY Z N 1
ATOM 3642 C CA . GLY B 2 248 ? 101.264 119.282 105.238 1.00 122.31 248 GLY Z CA 1
ATOM 3643 C C . GLY B 2 248 ? 102.208 118.099 105.270 1.00 125.79 248 GLY Z C 1
ATOM 3644 O O . GLY B 2 248 ? 102.118 117.273 106.184 1.00 125.22 248 GLY Z O 1
ATOM 3645 N N . ASP B 2 249 ? 103.108 117.996 104.289 1.00 128.78 249 ASP Z N 1
ATOM 3646 C CA . ASP B 2 249 ? 104.085 116.913 104.291 1.00 126.72 249 ASP Z CA 1
ATOM 3647 C C . ASP B 2 249 ? 105.035 117.028 105.477 1.00 126.16 249 ASP Z C 1
ATOM 3648 O O . ASP B 2 249 ? 105.403 116.017 106.085 1.00 124.37 249 ASP Z O 1
ATOM 3653 N N . GLY B 2 250 ? 105.439 118.248 105.820 1.00 119.68 250 GLY Z N 1
ATOM 3654 C CA . GLY B 2 250 ? 106.334 118.462 106.940 1.00 118.89 250 GLY Z CA 1
ATOM 3655 C C . GLY B 2 250 ? 107.557 119.283 106.588 1.00 118.39 250 GLY Z C 1
ATOM 3656 O O . GLY B 2 250 ? 108.540 119.293 107.335 1.00 117.55 250 GLY Z O 1
ATOM 3657 N N . VAL B 2 251 ? 107.508 119.978 105.455 1.00 117.63 251 VAL Z N 1
ATOM 3658 C CA . VAL B 2 251 ? 108.593 120.841 105.004 1.00 117.73 251 VAL Z CA 1
ATOM 3659 C C . VAL B 2 251 ? 108.041 122.247 104.817 1.00 117.50 251 VAL Z C 1
ATOM 3660 O O . VAL B 2 251 ? 107.023 122.436 104.140 1.00 115.91 251 VAL Z O 1
ATOM 3664 N N . ALA B 2 252 ? 108.708 123.227 105.420 1.00 116.79 252 ALA Z N 1
ATOM 3665 C CA . ALA B 2 252 ? 108.264 124.611 105.339 1.00 116.66 252 ALA Z CA 1
ATOM 3666 C C . ALA B 2 252 ? 108.753 125.260 104.052 1.00 117.01 252 ALA Z C 1
ATOM 3667 O O . ALA B 2 252 ? 109.868 125.000 103.591 1.00 117.37 252 ALA Z O 1
ATOM 3669 N N . LYS B 2 253 ? 107.912 126.113 103.476 1.00 120.91 253 LYS Z N 1
ATOM 3670 C CA . LYS B 2 253 ? 108.247 126.850 102.267 1.00 121.78 253 LYS Z CA 1
ATOM 3671 C C . LYS B 2 253 ? 108.752 128.238 102.637 1.00 122.55 253 LYS Z C 1
ATOM 3672 O O . LYS B 2 253 ? 108.157 128.925 103.473 1.00 121.10 253 LYS Z O 1
ATOM 3678 N N . PHE B 2 254 ? 109.851 128.647 102.008 1.00 117.21 254 PHE Z N 1
ATOM 3679 C CA . PHE B 2 254 ? 110.514 129.899 102.333 1.00 116.10 254 PHE Z CA 1
ATOM 3680 C C . PHE B 2 254 ? 110.641 130.766 101.090 1.00 116.59 254 PHE Z C 1
ATOM 3681 O O . PHE B 2 254 ? 110.643 130.268 99.961 1.00 115.53 254 PHE Z O 1
ATOM 3689 N N . ASP B 2 255 ? 110.741 132.073 101.314 1.00 119.59 255 ASP Z N 1
ATOM 3690 C CA . ASP B 2 255 ? 111.022 133.011 100.239 1.00 120.43 255 ASP Z CA 1
ATOM 3691 C C . ASP B 2 255 ? 112.525 133.101 100.014 1.00 121.15 255 ASP Z C 1
ATOM 3692 O O . ASP B 2 255 ? 113.307 133.172 100.966 1.00 121.04 255 ASP Z O 1
ATOM 3697 N N . TRP B 2 256 ? 112.929 133.094 98.750 1.00 113.68 256 TRP Z N 1
ATOM 3698 C CA . TRP B 2 256 ? 114.340 133.136 98.373 1.00 112.43 256 TRP Z CA 1
ATOM 3699 C C . TRP B 2 256 ? 114.642 134.524 97.820 1.00 114.77 256 TRP Z C 1
ATOM 3700 O O . TRP B 2 256 ? 114.394 134.801 96.643 1.00 114.18 256 TRP Z O 1
ATOM 3711 N N . LEU B 2 257 ? 115.182 135.393 98.670 1.00 114.78 257 LEU Z N 1
ATOM 3712 C CA . LEU B 2 257 ? 115.475 136.767 98.285 1.00 112.07 257 LEU Z CA 1
ATOM 3713 C C . LEU B 2 257 ? 116.918 136.862 97.809 1.00 113.06 257 LEU Z C 1
ATOM 3714 O O . LEU B 2 257 ? 117.843 136.563 98.568 1.00 116.66 257 LEU Z O 1
ATOM 3719 N N . ASP B 2 258 ? 117.112 137.274 96.560 1.00 110.33 258 ASP Z N 1
ATOM 3720 C CA . ASP B 2 258 ? 118.464 137.521 96.081 1.00 110.90 258 ASP Z CA 1
ATOM 3721 C C . ASP B 2 258 ? 119.069 138.694 96.842 1.00 110.73 258 ASP Z C 1
ATOM 3722 O O . ASP B 2 258 ? 118.357 139.509 97.435 1.00 110.08 258 ASP Z O 1
ATOM 3727 N N . GLN B 2 259 ? 120.399 138.787 96.824 1.00 112.12 259 GLN Z N 1
ATOM 3728 C CA . GLN B 2 259 ? 121.099 139.783 97.635 1.00 112.85 259 GLN Z CA 1
ATOM 3729 C C . GLN B 2 259 ? 121.012 141.164 96.977 1.00 112.64 259 GLN Z C 1
ATOM 3730 O O . GLN B 2 259 ? 122.002 141.861 96.755 1.00 109.76 259 GLN Z O 1
ATOM 3736 N N . ALA B 2 260 ? 119.775 141.543 96.657 1.00 108.17 260 ALA Z N 1
ATOM 3737 C CA . ALA B 2 260 ? 119.447 142.884 96.195 1.00 107.25 260 ALA Z CA 1
ATOM 3738 C C . ALA B 2 260 ? 118.155 143.421 96.789 1.00 108.41 260 ALA Z C 1
ATOM 3739 O O . ALA B 2 260 ? 117.863 144.606 96.600 1.00 108.29 260 ALA Z O 1
ATOM 3741 N N . GLY B 2 261 ? 117.377 142.605 97.499 1.00 108.06 261 GLY Z N 1
ATOM 3742 C CA . GLY B 2 261 ? 116.075 142.988 98.006 1.00 106.21 261 GLY Z CA 1
ATOM 3743 C C . GLY B 2 261 ? 114.909 142.385 97.254 1.00 108.44 261 GLY Z C 1
ATOM 3744 O O . GLY B 2 261 ? 113.781 142.423 97.764 1.00 108.42 261 GLY Z O 1
ATOM 3745 N N . ASN B 2 262 ? 115.137 141.828 96.067 1.00 113.10 262 ASN Z N 1
ATOM 3746 C CA . ASN B 2 262 ? 114.069 141.234 95.277 1.00 111.59 262 ASN Z CA 1
ATOM 3747 C C . ASN B 2 262 ? 113.781 139.812 95.755 1.00 113.21 262 ASN Z C 1
ATOM 3748 O O . ASN B 2 262 ? 114.383 139.312 96.708 1.00 115.68 262 ASN Z O 1
ATOM 3753 N N . GLY B 2 263 ? 112.840 139.150 95.082 1.00 114.96 263 GLY Z N 1
ATOM 3754 C CA . GLY B 2 263 ? 112.431 137.788 95.406 1.00 114.90 263 GLY Z CA 1
ATOM 3755 C C . GLY B 2 263 ? 112.445 136.963 94.126 1.00 115.27 263 GLY Z C 1
ATOM 3756 O O . GLY B 2 263 ? 112.094 137.463 93.052 1.00 115.67 263 GLY Z O 1
ATOM 3757 N N . VAL B 2 264 ? 112.854 135.699 94.239 1.00 118.13 264 VAL Z N 1
ATOM 3758 C CA . VAL B 2 264 ? 112.927 134.802 93.090 1.00 118.27 264 VAL Z CA 1
ATOM 3759 C C . VAL B 2 264 ? 112.846 133.371 93.601 1.00 117.45 264 VAL Z C 1
ATOM 3760 O O . VAL B 2 264 ? 113.116 133.096 94.771 1.00 118.00 264 VAL Z O 1
ATOM 3764 N N . GLY B 2 265 ? 112.456 132.451 92.720 1.00 114.12 265 GLY Z N 1
ATOM 3765 C CA . GLY B 2 265 ? 112.448 131.036 93.039 1.00 113.72 265 GLY Z CA 1
ATOM 3766 C C . GLY B 2 265 ? 111.209 130.557 93.767 1.00 116.15 265 GLY Z C 1
ATOM 3767 O O . GLY B 2 265 ? 110.347 129.905 93.167 1.00 116.54 265 GLY Z O 1
ATOM 3768 N N . ASN B 2 266 ? 111.114 130.869 95.061 1.00 117.74 266 ASN Z N 1
ATOM 3769 C CA . ASN B 2 266 ? 109.985 130.473 95.904 1.00 116.36 266 ASN Z CA 1
ATOM 3770 C C . ASN B 2 266 ? 109.81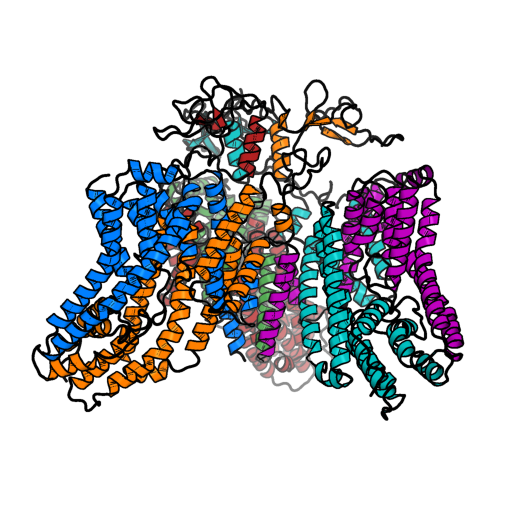1 128.952 95.922 1.00 117.08 266 ASN Z C 1
ATOM 3771 O O . ASN B 2 266 ? 108.798 128.405 95.481 1.00 116.95 266 ASN Z O 1
ATOM 3776 N N . GLY B 2 267 ? 110.831 128.273 96.444 1.00 115.67 267 GLY Z N 1
ATOM 3777 C CA . GLY B 2 267 ? 110.788 126.831 96.586 1.00 115.09 267 GLY Z CA 1
ATOM 3778 C C . GLY B 2 267 ? 110.871 126.378 98.029 1.00 115.11 267 GLY Z C 1
ATOM 3779 O O . GLY B 2 267 ? 110.456 127.104 98.938 1.00 115.23 267 GLY Z O 1
ATOM 3780 N N . VAL B 2 268 ? 111.405 125.181 98.255 1.00 110.49 268 VAL Z N 1
ATOM 3781 C CA . VAL B 2 268 ? 111.586 124.650 99.598 1.00 111.69 268 VAL Z CA 1
ATOM 3782 C C . VAL B 2 268 ? 113.071 124.704 99.941 1.00 112.57 268 VAL Z C 1
ATOM 3783 O O . VAL B 2 268 ? 113.937 124.819 99.067 1.00 110.81 268 VAL Z O 1
ATOM 3787 N N . ALA B 2 269 ? 113.364 124.627 101.237 1.00 110.90 269 ALA Z N 1
ATOM 3788 C CA . ALA B 2 269 ? 114.723 124.810 101.743 1.00 109.34 269 ALA Z CA 1
ATOM 3789 C C . ALA B 2 269 ? 115.394 123.451 101.896 1.00 106.92 269 ALA Z C 1
ATOM 3790 O O . ALA B 2 269 ? 115.096 122.697 102.826 1.00 104.20 269 ALA Z O 1
ATOM 3792 N N . GLY B 2 270 ? 116.307 123.137 100.980 1.00 106.93 270 GLY Z N 1
ATOM 3793 C CA . GLY B 2 270 ? 117.150 121.967 101.124 1.00 106.13 270 GLY Z CA 1
ATOM 3794 C C . GLY B 2 270 ? 117.251 121.096 99.890 1.00 108.69 270 GLY Z C 1
ATOM 3795 O O . GLY B 2 270 ? 116.241 120.588 99.394 1.00 110.77 270 GLY Z O 1
ATOM 3796 N N . GLN B 2 271 ? 118.484 120.906 99.410 1.00 115.94 271 GLN Z N 1
ATOM 3797 C CA . GLN B 2 271 ? 118.825 120.015 98.303 1.00 115.56 271 GLN Z CA 1
ATOM 3798 C C . GLN B 2 271 ? 117.823 120.048 97.155 1.00 117.19 271 GLN Z C 1
ATOM 3799 O O . GLN B 2 271 ? 118.044 120.725 96.146 1.00 116.07 271 GLN Z O 1
ATOM 3805 N N . GLY B 2 272 ? 116.717 119.313 97.303 1.00 111.11 272 GLY Z N 1
ATOM 3806 C CA . GLY B 2 272 ? 115.765 119.187 96.214 1.00 108.83 272 GLY Z CA 1
ATOM 3807 C C . GLY B 2 272 ? 115.038 120.477 95.892 1.00 110.60 272 GLY Z C 1
ATOM 3808 O O . GLY B 2 272 ? 114.486 120.626 94.799 1.00 110.85 272 GLY Z O 1
ATOM 3809 N N . GLY B 2 273 ? 115.025 121.420 96.827 1.00 115.18 273 GLY Z N 1
ATOM 3810 C CA . GLY B 2 273 ? 114.365 122.691 96.623 1.00 113.75 273 GLY Z CA 1
ATOM 3811 C C . GLY B 2 273 ? 115.178 123.631 95.758 1.00 113.92 273 GLY Z C 1
ATOM 3812 O O . GLY B 2 273 ? 116.049 123.223 94.985 1.00 112.34 273 GLY Z O 1
ATOM 3813 N N . PHE B 2 274 ? 114.875 124.923 95.893 1.00 121.04 274 PHE Z N 1
ATOM 3814 C CA . PHE B 2 274 ? 115.575 125.927 95.100 1.00 121.05 274 PHE Z CA 1
ATOM 3815 C C . PHE B 2 274 ? 117.024 126.079 95.544 1.00 123.29 274 PHE Z C 1
ATOM 3816 O O . PHE B 2 274 ? 117.936 126.078 94.710 1.00 123.86 274 PHE Z O 1
ATOM 3824 N N . ALA B 2 275 ? 117.260 126.192 96.850 1.00 122.75 275 ALA Z N 1
ATOM 3825 C CA . ALA B 2 275 ? 118.584 126.495 97.370 1.00 121.09 275 ALA Z CA 1
ATOM 3826 C C . ALA B 2 275 ? 118.911 125.580 98.539 1.00 120.02 275 ALA Z C 1
ATOM 3827 O O . ALA B 2 275 ? 118.019 125.079 99.228 1.00 120.13 275 ALA Z O 1
ATOM 3829 N N . HIS B 2 276 ? 120.209 125.368 98.753 1.00 105.55 276 HIS Z N 1
ATOM 3830 C CA . HIS B 2 276 ? 120.703 124.603 99.886 1.00 101.71 276 HIS Z CA 1
ATOM 3831 C C . HIS B 2 276 ? 121.894 125.323 100.501 1.00 103.07 276 HIS Z C 1
ATOM 3832 O O . HIS B 2 276 ? 122.586 126.102 99.836 1.00 104.17 276 HIS Z O 1
ATOM 3839 N N . TYR B 2 277 ? 122.116 125.059 101.786 1.00 87.78 277 TYR Z N 1
ATOM 3840 C CA . TYR B 2 277 ? 123.220 125.673 102.510 1.00 83.04 277 TYR Z CA 1
ATOM 3841 C C . TYR B 2 277 ? 124.538 125.031 102.099 1.00 86.06 277 TYR Z C 1
ATOM 3842 O O . TYR B 2 277 ? 124.646 123.804 102.014 1.00 87.95 277 TYR Z O 1
ATOM 3851 N N . VAL B 2 278 ? 125.542 125.865 101.844 1.00 85.14 278 VAL Z N 1
ATOM 3852 C CA . VAL B 2 278 ? 126.858 125.408 101.413 1.00 83.71 278 VAL Z CA 1
ATOM 3853 C C . VAL B 2 278 ? 127.914 126.229 102.142 1.00 82.72 278 VAL Z C 1
ATOM 3854 O O . VAL B 2 278 ? 127.808 127.457 102.218 1.00 83.27 278 VAL Z O 1
ATOM 3858 N N . THR B 2 279 ? 128.926 125.553 102.684 1.00 86.45 279 THR Z N 1
ATOM 3859 C CA . THR B 2 279 ? 129.975 126.227 103.433 1.00 87.55 279 THR Z CA 1
ATOM 3860 C C . THR B 2 279 ? 130.948 126.917 102.476 1.00 87.44 279 THR Z C 1
ATOM 3861 O O . THR B 2 279 ? 130.852 126.799 101.252 1.00 87.55 279 THR Z O 1
ATOM 3865 N N . VAL B 2 280 ? 131.907 127.649 103.048 1.00 85.10 280 VAL Z N 1
ATOM 3866 C CA . VAL B 2 280 ? 132.795 128.493 102.257 1.00 83.44 280 VAL Z CA 1
ATOM 3867 C C . VAL B 2 280 ? 133.682 127.683 101.318 1.00 86.13 280 VAL Z C 1
ATOM 3868 O O . VAL B 2 280 ? 134.209 128.230 100.344 1.00 88.33 280 VAL Z O 1
ATOM 3872 N N . ASP B 2 281 ? 133.856 126.385 101.581 1.00 91.58 281 ASP Z N 1
ATOM 3873 C CA . ASP B 2 281 ? 134.764 125.579 100.768 1.00 90.20 281 ASP Z CA 1
ATOM 3874 C C . ASP B 2 281 ? 134.304 125.512 99.317 1.00 91.65 281 ASP Z C 1
ATOM 3875 O O . ASP B 2 281 ? 135.106 125.679 98.391 1.00 90.42 281 ASP Z O 1
ATOM 3880 N N . GLN B 2 282 ? 133.011 125.272 99.096 1.00 97.91 282 GLN Z N 1
ATOM 3881 C CA . GLN B 2 282 ? 132.494 125.139 97.741 1.00 100.22 282 GLN Z CA 1
ATOM 3882 C C . GLN B 2 282 ? 132.185 126.478 97.087 1.00 99.17 282 GLN Z C 1
ATOM 3883 O O . GLN B 2 282 ? 131.849 126.504 95.899 1.00 99.15 282 GLN Z O 1
ATOM 3889 N N . LEU B 2 283 ? 132.282 127.579 97.826 1.00 94.39 283 LEU Z N 1
ATOM 3890 C CA . LEU B 2 283 ? 132.038 128.890 97.243 1.00 92.75 283 LEU Z CA 1
ATOM 3891 C C . LEU B 2 283 ? 133.166 129.274 96.295 1.00 92.62 283 LEU Z C 1
ATOM 3892 O O . LEU B 2 283 ? 134.343 129.023 96.566 1.00 95.05 283 LEU Z O 1
ATOM 3897 N N . ASN B 2 284 ? 132.796 129.885 95.174 1.00 100.18 284 ASN Z N 1
ATOM 3898 C CA . ASN B 2 284 ? 133.751 130.453 94.238 1.00 101.86 284 ASN Z CA 1
ATOM 3899 C C . ASN B 2 284 ? 133.305 131.863 93.886 1.00 104.50 284 ASN Z C 1
ATOM 3900 O O . ASN B 2 284 ? 132.106 132.152 93.831 1.00 104.58 284 ASN Z O 1
ATOM 3905 N N . THR B 2 285 ? 134.282 132.737 93.650 1.00 102.48 285 THR Z N 1
ATOM 3906 C CA . THR B 2 285 ? 134.038 134.159 93.419 1.00 103.76 285 THR Z CA 1
ATOM 3907 C C . THR B 2 285 ? 133.247 134.749 94.590 1.00 103.53 285 THR Z C 1
ATOM 3908 O O . THR B 2 285 ? 132.083 135.137 94.476 1.00 104.51 285 THR Z O 1
ATOM 3912 N N . VAL B 2 286 ? 133.905 134.768 95.749 1.00 87.41 286 VAL Z N 1
ATOM 3913 C CA . VAL B 2 286 ? 133.307 135.236 96.996 1.00 88.59 286 VAL Z CA 1
ATOM 3914 C C . VAL B 2 286 ? 133.217 136.757 96.996 1.00 89.41 286 VAL Z C 1
ATOM 3915 O O . VAL B 2 286 ? 132.737 137.364 97.962 1.00 89.94 286 VAL Z O 1
ATOM 3919 N N . ASP B 2 287 ? 133.670 137.380 95.911 1.00 92.11 287 ASP Z N 1
ATOM 3920 C CA . ASP B 2 287 ? 133.702 138.833 95.827 1.00 95.00 287 ASP Z CA 1
ATOM 3921 C C . ASP B 2 287 ? 132.299 139.420 95.929 1.00 92.34 287 ASP Z C 1
ATOM 3922 O O . ASP B 2 287 ? 131.333 138.867 95.396 1.00 89.87 287 ASP Z O 1
ATOM 3927 N N . GLY B 2 288 ? 132.191 140.554 96.625 1.00 82.49 288 GLY Z N 1
ATOM 3928 C CA . GLY B 2 288 ? 130.945 141.286 96.740 1.00 87.50 288 GLY Z CA 1
ATOM 3929 C C . GLY B 2 288 ? 130.472 141.356 98.184 1.00 84.70 288 GLY Z C 1
ATOM 3930 O O . GLY B 2 288 ? 131.282 141.402 99.117 1.00 81.37 288 GLY Z O 1
ATOM 3931 N N . SER B 2 289 ? 129.149 141.369 98.357 1.00 78.49 289 SER Z N 1
ATOM 3932 C CA . SER B 2 289 ? 128.542 141.400 99.681 1.00 80.20 289 SER Z CA 1
ATOM 3933 C C . SER B 2 289 ? 128.541 140.040 100.364 1.00 82.86 289 SER Z C 1
ATOM 3934 O O . SER B 2 289 ? 128.225 139.964 101.557 1.00 83.27 289 SER Z O 1
ATOM 3937 N N . THR B 2 290 ? 128.877 138.971 99.638 1.00 74.81 290 THR Z N 1
ATOM 3938 C CA . THR B 2 290 ? 128.990 137.660 100.265 1.00 72.21 290 THR Z CA 1
ATOM 3939 C C . THR B 2 290 ? 130.093 137.654 101.314 1.00 72.04 290 THR Z C 1
ATOM 3940 O O . THR B 2 290 ? 129.956 137.020 102.366 1.00 77.03 290 THR Z O 1
ATOM 3944 N N . LEU B 2 291 ? 131.196 138.356 101.045 1.00 68.74 291 LEU Z N 1
ATOM 3945 C CA . LEU B 2 291 ? 132.243 138.491 102.051 1.00 68.59 291 LEU Z CA 1
ATOM 3946 C C . LEU B 2 291 ? 131.732 139.236 103.276 1.00 68.62 291 LEU Z C 1
ATOM 3947 O O . LEU B 2 291 ? 132.079 138.891 104.410 1.00 72.90 291 LEU Z O 1
ATOM 3952 N N . HIS B 2 292 ? 130.913 140.269 103.069 1.00 71.80 292 HIS Z N 1
ATOM 3953 C CA . HIS B 2 292 ? 130.338 140.992 104.198 1.00 71.55 292 HIS Z CA 1
ATOM 3954 C C . HIS B 2 292 ? 129.438 140.087 105.030 1.00 74.63 292 HIS Z C 1
ATOM 3955 O O . HIS B 2 292 ? 129.488 140.111 106.266 1.00 78.04 292 HIS Z O 1
ATOM 3962 N N . ASN B 2 293 ? 128.614 139.273 104.366 1.00 71.08 293 ASN Z N 1
ATOM 3963 C CA . ASN B 2 293 ? 127.755 138.337 105.087 1.00 69.62 293 ASN Z CA 1
ATOM 3964 C C . ASN B 2 293 ? 128.578 137.309 105.853 1.00 71.91 293 ASN Z C 1
ATOM 3965 O O . ASN B 2 293 ? 128.261 136.977 107.003 1.00 70.45 293 ASN Z O 1
ATOM 3970 N N . ILE B 2 294 ? 129.640 136.792 105.231 1.00 71.18 294 ILE Z N 1
ATOM 3971 C CA . ILE B 2 294 ? 130.499 135.813 105.891 1.00 64.08 294 ILE Z CA 1
ATOM 3972 C C . ILE B 2 294 ? 131.177 136.430 107.107 1.00 62.71 294 ILE Z C 1
ATOM 3973 O O . ILE B 2 294 ? 131.278 135.801 108.167 1.00 65.44 294 ILE Z O 1
ATOM 3978 N N . LEU B 2 295 ? 131.663 137.665 106.970 1.00 62.60 295 LEU Z N 1
ATOM 3979 C CA . LEU B 2 295 ? 132.305 138.338 108.092 1.00 60.23 295 LEU Z CA 1
ATOM 3980 C C . LEU B 2 295 ? 131.316 138.591 109.219 1.00 63.94 295 LEU Z C 1
ATOM 3981 O O . LEU B 2 295 ? 131.657 138.447 110.398 1.00 67.18 295 LEU Z O 1
ATOM 3986 N N . GLY B 2 296 ? 130.082 138.966 108.880 1.00 70.57 296 GLY Z N 1
ATOM 3987 C CA . GLY B 2 296 ? 129.061 139.098 109.906 1.00 68.41 296 GLY Z CA 1
ATOM 3988 C C . GLY B 2 296 ? 128.789 137.789 110.623 1.00 70.78 296 GLY Z C 1
ATOM 3989 O O . GLY B 2 296 ? 128.654 137.755 111.850 1.00 73.42 296 GLY Z O 1
ATOM 3990 N N . GLN B 2 297 ? 128.716 136.691 109.866 1.00 68.10 297 GLN Z N 1
ATOM 3991 C CA . GLN B 2 297 ? 128.476 135.386 110.475 1.00 65.59 297 GLN Z CA 1
ATOM 3992 C C . GLN B 2 297 ? 129.613 134.989 111.409 1.00 67.99 297 GLN Z C 1
ATOM 3993 O O . GLN B 2 297 ? 129.371 134.506 112.521 1.00 66.98 297 GLN Z O 1
ATOM 3999 N N . VAL B 2 298 ? 130.863 135.183 110.978 1.00 71.70 298 VAL Z N 1
ATOM 4000 C CA . VAL B 2 298 ? 131.989 134.809 111.831 1.00 68.47 298 VAL Z CA 1
ATOM 4001 C C . VAL B 2 298 ? 132.089 135.740 113.033 1.00 66.35 298 VAL Z C 1
ATOM 4002 O O . VAL B 2 298 ? 132.572 135.336 114.098 1.00 70.21 298 VAL Z O 1
ATOM 4006 N N . SER B 2 299 ? 131.646 136.993 112.895 1.00 73.33 299 SER Z N 1
ATOM 4007 C CA . SER B 2 299 ? 131.584 137.879 114.051 1.00 75.19 299 SER Z CA 1
ATOM 4008 C C . SER B 2 299 ? 130.501 137.442 115.025 1.00 75.13 299 SER Z C 1
ATOM 4009 O O . SER B 2 299 ? 130.632 137.659 116.235 1.00 77.85 299 SER Z O 1
ATOM 4012 N N . SER B 2 300 ? 129.424 136.835 114.518 1.00 82.09 300 SER Z N 1
ATOM 4013 C CA . SER B 2 300 ? 128.389 136.310 115.401 1.00 84.96 300 SER Z CA 1
ATOM 4014 C C . SER B 2 300 ? 128.937 135.205 116.295 1.00 86.85 300 SER Z C 1
ATOM 4015 O O . SER B 2 300 ? 128.590 135.124 117.480 1.00 87.85 300 SER Z O 1
ATOM 4018 N N . GLY B 2 301 ? 129.792 134.345 115.748 1.00 90.46 301 GLY Z N 1
ATOM 4019 C CA . GLY B 2 301 ? 130.403 133.286 116.527 1.00 86.30 301 GLY Z CA 1
ATOM 4020 C C . GLY B 2 301 ? 130.263 131.917 115.896 1.00 85.79 301 GLY Z C 1
ATOM 4021 O O . GLY B 2 301 ? 130.621 130.905 116.505 1.00 89.34 301 GLY Z O 1
ATOM 4022 N N . LEU B 2 302 ? 129.745 131.873 114.673 1.00 79.89 302 LEU Z N 1
ATOM 4023 C CA . LEU B 2 302 ? 129.516 130.609 113.989 1.00 78.93 302 LEU Z CA 1
ATOM 4024 C C . LEU B 2 302 ? 130.827 130.016 113.491 1.00 81.67 302 LEU Z C 1
ATOM 4025 O O . LEU B 2 302 ? 131.703 130.732 112.996 1.00 80.99 302 LEU Z O 1
ATOM 4030 N N . GLY B 2 303 ? 130.957 128.695 113.624 1.00 82.75 303 GLY Z N 1
ATOM 4031 C CA . GLY B 2 303 ? 132.122 128.005 113.116 1.00 79.84 303 GLY Z CA 1
ATOM 4032 C C . GLY B 2 303 ? 132.071 127.812 111.613 1.00 76.77 303 GLY Z C 1
ATOM 4033 O O . GLY B 2 303 ? 131.040 127.984 110.966 1.00 85.07 303 GLY Z O 1
ATOM 4034 N N . LEU B 2 304 ? 133.220 127.442 111.052 1.00 69.48 304 LEU Z N 1
ATOM 4035 C CA . LEU B 2 304 ? 133.365 127.265 109.614 1.00 71.98 304 LEU Z CA 1
ATOM 4036 C C . LEU B 2 304 ? 133.207 125.819 109.165 1.00 74.29 304 LEU Z C 1
ATOM 4037 O O . LEU B 2 304 ? 133.298 125.546 107.965 1.00 73.73 304 LEU Z O 1
ATOM 4042 N N . SER B 2 305 ? 132.971 124.889 110.090 1.00 79.49 305 SER Z N 1
ATOM 4043 C CA . SER B 2 305 ? 132.895 123.482 109.712 1.00 79.08 305 SER Z CA 1
ATOM 4044 C C . SER B 2 305 ? 131.448 123.027 109.656 1.00 78.61 305 SER Z C 1
ATOM 4045 O O . SER B 2 305 ? 130.683 123.301 110.593 1.00 73.77 305 SER Z O 1
ATOM 4048 N N . PRO B 2 306 ? 131.035 122.347 108.583 1.00 79.00 306 PRO Z N 1
ATOM 4049 C CA . PRO B 2 306 ? 129.651 121.852 108.519 1.00 76.40 306 PRO Z CA 1
ATOM 4050 C C . PRO B 2 306 ? 129.308 120.873 109.625 1.00 76.36 306 PRO Z C 1
ATOM 4051 O O . PRO B 2 306 ? 128.159 120.845 110.082 1.00 76.80 306 PRO Z O 1
ATOM 4055 N N . GLU B 2 307 ? 130.267 120.067 110.068 1.00 87.89 307 GLU Z N 1
ATOM 4056 C CA . GLU B 2 307 ? 130.062 119.101 111.138 1.00 87.37 307 GLU Z CA 1
ATOM 4057 C C . GLU B 2 307 ? 130.798 119.568 112.385 1.00 83.79 307 GLU Z C 1
ATOM 4058 O O . GLU B 2 307 ? 131.990 119.887 112.324 1.00 85.57 307 GLU Z O 1
ATOM 4064 N N . GLN B 2 308 ? 130.090 119.605 113.509 1.00 84.05 308 GLN Z N 1
ATOM 4065 C CA . GLN B 2 308 ? 130.671 120.051 114.772 1.00 85.43 308 GLN Z CA 1
ATOM 4066 C C . GLN B 2 308 ? 131.539 118.927 115.321 1.00 90.69 308 GLN Z C 1
ATOM 4067 O O . GLN B 2 308 ? 131.036 117.951 115.883 1.00 91.91 308 GLN Z O 1
ATOM 4073 N N . THR B 2 309 ? 132.851 119.058 115.149 1.00 90.06 309 THR Z N 1
ATOM 4074 C CA . THR B 2 309 ? 133.785 118.050 115.628 1.00 88.27 309 THR Z CA 1
ATOM 4075 C C . THR B 2 309 ? 134.134 118.315 117.086 1.00 82.49 309 THR Z C 1
ATOM 4076 O O . THR B 2 309 ? 134.543 119.423 117.444 1.00 85.75 309 THR Z O 1
ATOM 4080 N N . GLN B 2 310 ? 133.970 117.297 117.925 1.00 65.84 310 GLN Z N 1
ATOM 4081 C CA . GLN B 2 310 ? 134.244 117.399 119.351 1.00 67.73 310 GLN Z CA 1
ATOM 4082 C C . GLN B 2 310 ? 135.308 116.383 119.732 1.00 68.34 310 GLN Z C 1
ATOM 4083 O O . GLN B 2 310 ? 135.239 115.221 119.319 1.00 76.50 310 GLN Z O 1
ATOM 4089 N N . SER B 2 311 ? 136.288 116.823 120.512 1.00 56.29 311 SER Z N 1
ATOM 4090 C CA . SER B 2 311 ? 137.351 115.967 121.011 1.00 53.28 311 SER Z CA 1
ATOM 4091 C C . SER B 2 311 ? 137.158 115.714 122.500 1.00 53.99 311 SER Z C 1
ATOM 4092 O O . SER B 2 311 ? 136.284 116.294 123.148 1.00 58.56 311 SER Z O 1
ATOM 4095 N N . LEU B 2 312 ? 137.991 114.822 123.039 1.00 41.03 312 LEU Z N 1
ATOM 4096 C CA . LEU B 2 312 ? 137.987 114.590 124.478 1.00 46.77 312 LEU Z CA 1
ATOM 4097 C C . LEU B 2 312 ? 138.430 115.832 125.239 1.00 56.09 312 LEU Z C 1
ATOM 4098 O O . LEU B 2 312 ? 137.925 116.105 126.336 1.00 60.10 312 LEU Z O 1
ATOM 4103 N N . GLN B 2 313 ? 139.366 116.595 124.670 1.00 53.29 313 GLN Z N 1
ATOM 4104 C CA . GLN B 2 313 ? 139.785 117.845 125.291 1.00 43.70 313 GLN Z CA 1
ATOM 4105 C C . GLN B 2 313 ? 138.627 118.828 125.378 1.00 43.49 313 GLN Z C 1
ATOM 4106 O O . GLN B 2 313 ? 138.506 119.566 126.361 1.00 56.20 313 GLN Z O 1
ATOM 4112 N N . ASP B 2 314 ? 137.769 118.859 124.356 1.00 35.22 314 ASP Z N 1
ATOM 4113 C CA . ASP B 2 314 ? 136.606 119.740 124.395 1.00 44.89 314 ASP Z CA 1
ATOM 4114 C C . ASP B 2 314 ? 135.665 119.366 125.533 1.00 48.76 314 ASP Z C 1
ATOM 4115 O O . ASP B 2 314 ? 135.157 120.242 126.240 1.00 47.07 314 ASP Z O 1
ATOM 4120 N N . VAL B 2 315 ? 135.423 118.068 125.728 1.00 51.41 315 VAL Z N 1
ATOM 4121 C CA . VAL B 2 315 ? 134.565 117.625 126.824 1.00 41.42 315 VAL Z CA 1
ATOM 4122 C C . VAL B 2 315 ? 135.185 117.990 128.166 1.00 44.69 315 VAL Z C 1
ATOM 4123 O O . VAL B 2 315 ? 134.500 118.487 129.072 1.00 53.08 315 VAL Z O 1
ATOM 4127 N N . PHE B 2 316 ? 136.490 117.752 128.316 1.00 35.59 316 PHE Z N 1
ATOM 4128 C CA . PHE B 2 316 ? 137.154 118.074 129.576 1.00 41.01 316 PHE Z CA 1
ATOM 4129 C C . PHE B 2 316 ? 137.104 119.571 129.860 1.00 41.48 316 PHE Z C 1
ATOM 4130 O O . PHE B 2 316 ? 136.888 119.986 131.004 1.00 41.78 316 PHE Z O 1
ATOM 4138 N N . ASN B 2 317 ? 137.301 120.396 128.829 1.00 42.56 317 ASN Z N 1
ATOM 4139 C CA . ASN B 2 317 ? 137.224 121.843 129.000 1.00 32.93 317 ASN Z CA 1
ATOM 4140 C C . ASN B 2 317 ? 135.809 122.285 129.345 1.00 40.05 317 ASN Z C 1
ATOM 4141 O O . ASN B 2 317 ? 135.619 123.194 130.162 1.00 48.61 317 ASN Z O 1
ATOM 4146 N N . SER B 2 318 ? 134.803 121.661 128.727 1.00 48.39 318 SER Z N 1
ATOM 4147 C CA . SER B 2 318 ? 133.420 121.980 129.059 1.00 42.40 318 SER Z CA 1
ATOM 4148 C C . SER B 2 318 ? 133.121 121.649 130.514 1.00 38.23 318 SER Z C 1
ATOM 4149 O O . SER B 2 318 ? 132.376 122.375 131.182 1.00 37.56 318 SER Z O 1
ATOM 4152 N N . LEU B 2 319 ? 133.682 120.550 131.019 1.00 42.01 319 LEU Z N 1
ATOM 4153 C CA . LEU B 2 319 ? 133.584 120.273 132.447 1.00 39.93 319 LEU Z CA 1
ATOM 4154 C C . LEU B 2 319 ? 134.280 121.375 133.235 1.00 42.00 319 LEU Z C 1
ATOM 4155 O O . LEU B 2 319 ? 133.626 122.142 133.949 1.00 49.61 319 LEU Z O 1
ATOM 4160 N N . ILE B 2 320 ? 135.599 121.471 133.092 1.00 41.23 320 ILE Z N 1
ATOM 4161 C CA . ILE B 2 320 ? 136.394 122.553 133.669 1.00 42.03 320 ILE Z CA 1
ATOM 4162 C C . ILE B 2 320 ? 137.792 122.492 133.064 1.00 40.89 320 ILE Z C 1
ATOM 4163 O O . ILE B 2 320 ? 138.375 121.402 132.971 1.00 45.89 320 ILE Z O 1
ATOM 4168 N N . PRO B 2 321 ? 138.357 123.611 132.614 1.00 41.73 321 PRO Z N 1
ATOM 4169 C CA . PRO B 2 321 ? 139.745 123.587 132.136 1.00 39.81 321 PRO Z CA 1
ATOM 4170 C C . PRO B 2 321 ? 140.702 123.201 133.255 1.00 44.20 321 PRO Z C 1
ATOM 4171 O O . PRO B 2 321 ? 140.558 123.637 134.399 1.00 55.67 321 PRO Z O 1
ATOM 4175 N N . GLY B 2 322 ? 141.691 122.382 132.912 1.00 40.17 322 GLY Z N 1
ATOM 4176 C CA . GLY B 2 322 ? 142.615 121.861 133.899 1.00 37.46 322 GLY Z CA 1
ATOM 4177 C C . GLY B 2 322 ? 142.138 120.635 134.641 1.00 44.22 322 GLY Z C 1
ATOM 4178 O O . GLY B 2 322 ? 142.650 120.352 135.730 1.00 54.70 322 GLY Z O 1
ATOM 4179 N N . PHE B 2 323 ? 141.167 119.902 134.094 1.00 42.75 323 PHE Z N 1
ATOM 4180 C CA . PHE B 2 323 ? 140.660 118.705 134.760 1.00 40.02 323 PHE Z CA 1
ATOM 4181 C C . PHE B 2 323 ? 141.740 117.635 134.872 1.00 46.91 323 PHE Z C 1
ATOM 4182 O O . PHE B 2 323 ? 142.028 117.130 135.967 1.00 48.69 323 PHE Z O 1
ATOM 4190 N N . ILE B 2 324 ? 142.365 117.291 133.744 1.00 41.59 324 ILE Z N 1
ATOM 4191 C CA . ILE B 2 324 ? 143.397 116.261 133.748 1.00 37.84 324 ILE Z CA 1
ATOM 4192 C C . ILE B 2 324 ? 144.617 116.735 134.525 1.00 36.97 324 ILE Z C 1
ATOM 4193 O O . ILE B 2 324 ? 145.287 115.942 135.194 1.00 47.87 324 ILE Z O 1
ATOM 4198 N N . ALA B 2 325 ? 144.925 118.031 134.449 1.00 46.67 325 ALA Z N 1
ATOM 4199 C CA . ALA B 2 325 ? 146.038 118.572 135.222 1.00 41.65 325 ALA Z CA 1
ATOM 4200 C C . ALA B 2 325 ? 145.797 118.422 136.718 1.00 37.52 325 ALA Z C 1
ATOM 4201 O O . ALA B 2 325 ? 146.705 118.042 137.463 1.00 37.32 325 ALA Z O 1
ATOM 4203 N N . LEU B 2 326 ? 144.576 118.712 137.176 1.00 30.87 326 LEU Z N 1
ATOM 4204 C CA . LEU B 2 326 ? 144.256 118.548 138.591 1.00 35.29 326 LEU Z CA 1
ATOM 4205 C C . LEU B 2 326 ? 144.317 117.083 139.009 1.00 48.96 326 LEU Z C 1
ATOM 4206 O O . LEU B 2 326 ? 144.841 116.755 140.086 1.00 50.28 326 LEU Z O 1
ATOM 4211 N N . LEU B 2 327 ? 143.787 116.186 138.172 1.00 41.77 327 LEU Z N 1
ATOM 4212 C CA . LEU B 2 327 ? 143.842 114.765 138.498 1.00 38.81 327 LEU Z CA 1
ATOM 4213 C C . LEU B 2 327 ? 145.283 114.274 138.586 1.00 36.24 327 LEU Z C 1
ATOM 4214 O O . LEU B 2 327 ? 145.639 113.533 139.510 1.00 49.14 327 LEU Z O 1
ATOM 4219 N N . LEU B 2 328 ? 146.128 114.686 137.637 1.00 31.75 328 LEU Z N 1
ATOM 4220 C CA . LEU B 2 328 ? 147.536 114.307 137.673 1.00 37.22 328 LEU Z CA 1
ATOM 4221 C C . LEU B 2 328 ? 148.230 114.875 138.901 1.00 45.75 328 LEU Z C 1
ATOM 4222 O O . LEU B 2 328 ? 149.047 114.195 139.531 1.00 46.84 328 LEU Z O 1
ATOM 4227 N N . THR B 2 329 ? 147.924 116.126 139.251 1.00 40.21 329 THR Z N 1
ATOM 4228 C CA . THR B 2 329 ? 148.533 116.739 140.425 1.00 31.29 329 THR Z CA 1
ATOM 4229 C C . THR B 2 329 ? 148.206 115.948 141.681 1.00 38.81 329 THR Z C 1
ATOM 4230 O O . THR B 2 329 ? 149.092 115.650 142.489 1.00 53.11 329 THR Z O 1
ATOM 4234 N N . PHE B 2 330 ? 146.938 115.569 141.848 1.00 41.95 330 PHE Z N 1
ATOM 4235 C CA . PHE B 2 330 ? 146.571 114.846 143.062 1.00 43.48 330 PHE Z CA 1
ATOM 4236 C C . PHE B 2 330 ? 147.092 113.413 143.055 1.00 44.99 330 PHE Z C 1
ATOM 4237 O O . PHE B 2 330 ? 147.466 112.889 144.112 1.00 49.61 330 PHE Z O 1
ATOM 4245 N N . LEU B 2 331 ? 147.150 112.771 141.887 1.00 45.55 331 LEU Z N 1
ATOM 4246 C CA . LEU B 2 331 ? 147.740 111.438 141.813 1.00 39.84 331 LEU Z CA 1
ATOM 4247 C C . LEU B 2 331 ? 149.215 111.471 142.197 1.00 42.54 331 LEU Z C 1
ATOM 4248 O O . LEU B 2 331 ? 149.686 110.638 142.982 1.00 53.31 331 LEU Z O 1
ATOM 4253 N N . VAL B 2 332 ? 149.959 112.442 141.661 1.00 41.88 332 VAL Z N 1
ATOM 4254 C CA . VAL B 2 332 ? 151.375 112.565 141.990 1.00 47.72 332 VAL Z CA 1
ATOM 4255 C C . VAL B 2 332 ? 151.552 112.913 143.461 1.00 44.02 332 VAL Z C 1
ATOM 4256 O O . VAL B 2 332 ? 152.482 112.431 144.117 1.00 54.00 332 VAL Z O 1
ATOM 4260 N N . LEU B 2 333 ? 150.665 113.749 144.007 1.00 31.70 333 LEU Z N 1
ATOM 4261 C CA . LEU B 2 333 ? 150.749 114.084 145.423 1.00 34.58 333 LEU Z CA 1
ATOM 4262 C C . LEU B 2 333 ? 150.551 112.849 146.293 1.00 48.45 333 LEU Z C 1
ATOM 4263 O O . LEU B 2 333 ? 151.293 112.636 147.259 1.00 62.06 333 LEU Z O 1
ATOM 4268 N N . TRP B 2 334 ? 149.564 112.015 145.957 1.00 59.07 334 TRP Z N 1
ATOM 4269 C CA . TRP B 2 334 ? 149.346 110.784 146.713 1.00 61.30 334 TRP Z CA 1
ATOM 4270 C C . TRP B 2 334 ? 150.541 109.845 146.598 1.00 60.66 334 TRP Z C 1
ATOM 4271 O O . TRP B 2 334 ? 150.970 109.246 147.594 1.00 61.11 334 TRP Z O 1
ATOM 4282 N N . ILE B 2 335 ? 151.095 109.707 145.391 1.00 55.52 335 ILE Z N 1
ATOM 4283 C CA . ILE B 2 335 ? 152.249 108.833 145.198 1.00 49.85 335 ILE Z CA 1
ATOM 4284 C C . ILE B 2 335 ? 153.432 109.320 146.024 1.00 48.14 335 ILE Z C 1
ATOM 4285 O O . ILE B 2 335 ? 154.137 108.524 146.656 1.00 55.32 335 ILE Z O 1
ATOM 4290 N N . LEU B 2 336 ? 153.671 110.632 146.033 1.00 56.00 336 LEU Z N 1
ATOM 4291 C CA . LEU B 2 336 ? 154.792 111.175 146.793 1.00 53.88 336 LEU Z CA 1
ATOM 4292 C C . LEU B 2 336 ? 154.575 111.021 148.292 1.00 51.23 336 LEU Z C 1
ATOM 4293 O O . LEU B 2 336 ? 155.525 110.756 149.036 1.00 60.77 336 LEU Z O 1
ATOM 4298 N N . ARG B 2 337 ? 153.337 111.189 148.757 1.00 52.14 337 ARG Z N 1
ATOM 4299 C CA . ARG B 2 337 ? 153.060 111.038 150.179 1.00 58.03 337 ARG Z CA 1
ATOM 4300 C C . ARG B 2 337 ? 153.113 109.589 150.641 1.00 69.88 337 ARG Z C 1
ATOM 4301 O O . ARG B 2 337 ? 153.364 109.343 151.826 1.00 69.67 337 ARG Z O 1
ATOM 4309 N N . LYS B 2 338 ? 152.887 108.626 149.747 1.00 78.62 338 LYS Z N 1
ATOM 4310 C CA . LYS B 2 338 ? 152.879 107.226 150.156 1.00 69.03 338 LYS Z CA 1
ATOM 4311 C C . LYS B 2 338 ? 154.195 106.498 149.905 1.00 71.55 338 LYS Z C 1
ATOM 4312 O O . LYS B 2 338 ? 154.507 105.553 150.635 1.00 76.46 338 LYS Z O 1
ATOM 4318 N N . TRP B 2 339 ? 154.973 106.901 148.897 1.00 75.47 339 TRP Z N 1
ATOM 4319 C CA . TRP B 2 339 ? 156.182 106.155 148.555 1.00 74.26 339 TRP Z CA 1
ATOM 4320 C C . TRP B 2 339 ? 157.269 106.340 149.608 1.00 83.56 339 TRP Z C 1
ATOM 4321 O O . TRP B 2 339 ? 157.871 105.362 150.068 1.00 82.17 339 TRP Z O 1
ATOM 4332 N N . LYS B 2 340 ? 157.529 107.588 150.004 1.00 91.92 340 LYS Z N 1
ATOM 4333 C CA . LYS B 2 340 ? 158.548 107.911 151.009 1.00 88.73 340 LYS Z CA 1
ATOM 4334 C C . LYS B 2 340 ? 159.916 107.343 150.633 1.00 89.15 340 LYS Z C 1
ATOM 4335 O O . LYS B 2 340 ? 160.634 106.798 151.473 1.00 90.18 340 LYS Z O 1
ATOM 4341 N N . ASN B 2 341 ? 160.278 107.469 149.361 1.00 99.25 341 ASN Z N 1
ATOM 4342 C CA . ASN B 2 341 ? 161.574 107.046 148.860 1.00 98.48 341 ASN Z CA 1
ATOM 4343 C C . ASN B 2 341 ? 162.468 108.271 148.665 1.00 99.67 341 ASN Z C 1
ATOM 4344 O O . ASN B 2 341 ? 162.107 109.395 149.026 1.00 99.48 341 ASN Z O 1
ATOM 4349 N N . LYS B 2 342 ? 163.652 108.059 148.094 1.00 97.60 342 LYS Z N 1
ATOM 4350 C CA . LYS B 2 342 ? 164.586 109.140 147.799 1.00 99.21 342 LYS Z CA 1
ATOM 4351 C C . LYS B 2 342 ? 164.681 109.466 146.317 1.00 97.02 342 LYS Z C 1
ATOM 4352 O O . LYS B 2 342 ? 164.814 110.637 145.957 1.00 94.63 342 LYS Z O 1
ATOM 4358 N N . ASN B 2 343 ? 164.613 108.461 145.447 1.00 91.17 343 ASN Z N 1
ATOM 4359 C CA . ASN B 2 343 ? 164.636 108.664 144.005 1.00 90.97 343 ASN Z CA 1
ATOM 4360 C C . ASN B 2 343 ? 163.245 108.611 143.392 1.00 90.19 343 ASN Z C 1
ATOM 4361 O O . ASN B 2 343 ? 163.120 108.487 142.170 1.00 89.65 343 ASN Z O 1
ATOM 4366 N N . ALA B 2 344 ? 162.203 108.692 144.217 1.00 78.11 344 ALA Z N 1
ATOM 4367 C CA . ALA B 2 344 ? 160.837 108.648 143.702 1.00 78.73 344 ALA Z CA 1
ATOM 4368 C C . ALA B 2 344 ? 160.532 109.720 142.660 1.00 75.94 344 ALA Z C 1
ATOM 4369 O O . ALA B 2 344 ? 159.866 109.389 141.664 1.00 76.46 344 ALA Z O 1
ATOM 4371 N N . PRO B 2 345 ? 160.932 110.990 142.820 1.00 72.13 345 PRO Z N 1
ATOM 4372 C CA . PRO B 2 345 ? 160.587 111.984 141.787 1.00 69.84 345 PRO Z CA 1
ATOM 4373 C C . PRO B 2 345 ? 161.107 111.640 140.403 1.00 73.90 345 PRO Z C 1
ATOM 4374 O O . PRO B 2 345 ? 160.388 111.826 139.412 1.00 78.14 345 PRO Z O 1
ATOM 4378 N N . LEU B 2 346 ? 162.336 111.130 140.304 1.00 66.15 346 LEU Z N 1
ATOM 4379 C CA . LEU B 2 346 ? 162.870 110.747 139.002 1.00 67.61 346 LEU Z CA 1
ATOM 4380 C C . LEU B 2 346 ? 162.084 109.585 138.410 1.00 75.09 346 LEU Z C 1
ATOM 4381 O O . LEU B 2 346 ? 161.830 109.548 137.200 1.00 70.48 346 LEU Z O 1
ATOM 4386 N N . PHE B 2 347 ? 161.688 108.629 139.253 1.00 71.85 347 PHE Z N 1
ATOM 4387 C CA . PHE B 2 347 ? 160.888 107.508 138.776 1.00 67.96 347 PHE Z CA 1
ATOM 4388 C C . PHE B 2 347 ? 159.530 107.977 138.270 1.00 71.16 347 PHE Z C 1
ATOM 4389 O O . PHE B 2 347 ? 159.042 107.489 137.247 1.00 70.82 347 PHE Z O 1
ATOM 4397 N N . ILE B 2 348 ? 158.911 108.936 138.962 1.00 66.89 348 ILE Z N 1
ATOM 4398 C CA . ILE B 2 348 ? 157.627 109.461 138.503 1.00 60.83 348 ILE Z CA 1
ATOM 4399 C C . ILE B 2 348 ? 157.796 110.235 137.200 1.00 60.01 348 ILE Z C 1
ATOM 4400 O O . ILE B 2 348 ? 156.926 110.196 136.323 1.00 65.81 348 ILE Z O 1
ATOM 4405 N N . ILE B 2 349 ? 158.908 110.958 137.054 1.00 57.04 349 ILE Z N 1
ATOM 4406 C CA . ILE B 2 349 ? 159.157 111.682 135.809 1.00 56.28 349 ILE Z CA 1
ATOM 4407 C C . ILE B 2 349 ? 159.315 110.707 134.648 1.00 61.03 349 ILE Z C 1
ATOM 4408 O O . ILE B 2 349 ? 158.749 110.907 133.562 1.00 71.29 349 ILE Z O 1
ATOM 4413 N N . ILE B 2 350 ? 160.078 109.631 134.859 1.00 55.67 350 ILE Z N 1
ATOM 4414 C CA . ILE B 2 350 ? 160.210 108.599 133.832 1.00 61.99 350 ILE Z CA 1
ATOM 4415 C C . ILE B 2 350 ? 158.855 107.963 133.545 1.00 59.37 350 ILE Z C 1
ATOM 4416 O O . ILE B 2 350 ? 158.528 107.645 132.393 1.00 52.71 350 ILE Z O 1
ATOM 4421 N N . GLY B 2 351 ? 158.044 107.775 134.588 1.00 54.61 351 GLY Z N 1
ATOM 4422 C CA . GLY B 2 351 ? 156.724 107.205 134.398 1.00 53.88 351 GLY Z CA 1
ATOM 4423 C C . GLY B 2 351 ? 155.828 108.071 133.536 1.00 58.42 351 GLY Z C 1
ATOM 4424 O O . GLY B 2 351 ? 155.115 107.566 132.671 1.00 62.08 351 GLY Z O 1
ATOM 4425 N N . MET B 2 352 ? 155.853 109.388 133.754 1.00 62.71 352 MET Z N 1
ATOM 4426 C CA . MET B 2 352 ? 155.041 110.259 132.908 1.00 55.06 352 MET Z CA 1
ATOM 4427 C C . MET B 2 352 ? 155.605 110.380 131.500 1.00 55.39 352 MET Z C 1
ATOM 4428 O O . MET B 2 352 ? 154.840 110.586 130.555 1.00 65.21 352 MET Z O 1
ATOM 4433 N N . PHE B 2 353 ? 156.922 110.263 131.326 1.00 48.60 353 PHE Z N 1
ATOM 4434 C CA . PHE B 2 353 ? 157.448 110.214 129.963 1.00 50.75 353 PHE Z CA 1
ATOM 4435 C C . PHE B 2 353 ? 156.959 108.965 129.233 1.00 65.39 353 PHE Z C 1
ATOM 4436 O O . PHE B 2 353 ? 156.540 109.034 128.068 1.00 64.70 353 PHE Z O 1
ATOM 4444 N N . VAL B 2 354 ? 156.978 107.818 129.916 1.00 67.87 354 VAL Z N 1
ATOM 4445 C CA . VAL B 2 354 ? 156.446 106.589 129.329 1.00 58.02 354 VAL Z CA 1
ATOM 4446 C C . VAL B 2 354 ? 154.950 106.728 129.069 1.00 59.53 354 VAL Z C 1
ATOM 4447 O O . VAL B 2 354 ? 154.431 106.242 128.057 1.00 66.46 354 VAL Z O 1
ATOM 4451 N N . LEU B 2 355 ? 154.234 107.388 129.982 1.00 54.40 355 LEU Z N 1
ATOM 4452 C CA . LEU B 2 355 ? 152.802 107.606 129.811 1.00 55.69 355 LEU Z CA 1
ATOM 4453 C C . LEU B 2 355 ? 152.519 108.474 128.592 1.00 55.34 355 LEU Z C 1
ATOM 4454 O O . LEU B 2 355 ? 151.569 108.216 127.846 1.00 64.67 355 LEU Z O 1
ATOM 4459 N N . GLY B 2 356 ? 153.321 109.517 128.386 1.00 57.20 356 GLY Z N 1
ATOM 4460 C CA . GLY B 2 356 ? 153.172 110.329 127.192 1.00 56.36 356 GLY Z CA 1
ATOM 4461 C C . GLY B 2 356 ? 153.451 109.545 125.926 1.00 58.44 356 GLY Z C 1
ATOM 4462 O O . GLY B 2 356 ? 152.754 109.703 124.920 1.00 69.35 356 GLY Z O 1
ATOM 4463 N N . ILE B 2 357 ? 154.472 108.685 125.959 1.00 50.22 357 ILE Z N 1
ATOM 4464 C CA . ILE B 2 357 ? 154.751 107.826 124.809 1.00 62.73 357 ILE Z CA 1
ATOM 4465 C C . ILE B 2 357 ? 153.560 106.919 124.519 1.00 62.88 357 ILE Z C 1
ATOM 4466 O O . ILE B 2 357 ? 153.145 106.758 123.364 1.00 54.92 357 ILE Z O 1
ATOM 4471 N N . VAL B 2 358 ? 152.989 106.322 125.567 1.00 63.00 358 VAL Z N 1
ATOM 4472 C CA . VAL B 2 358 ? 151.844 105.428 125.403 1.00 53.77 358 VAL Z CA 1
ATOM 4473 C C . VAL B 2 358 ? 150.648 106.185 124.841 1.00 53.85 358 VAL Z C 1
ATOM 4474 O O . VAL B 2 358 ? 149.959 105.703 123.934 1.00 63.75 358 VAL Z O 1
ATOM 4478 N N . LEU B 2 359 ? 150.379 107.380 125.371 1.00 60.14 359 LEU Z N 1
ATOM 4479 C CA . LEU B 2 359 ? 149.254 108.172 124.887 1.00 56.55 359 LEU Z CA 1
ATOM 4480 C C . LEU B 2 359 ? 149.439 108.560 123.427 1.00 56.30 359 LEU Z C 1
ATOM 4481 O O . LEU B 2 359 ? 148.486 108.519 122.642 1.00 62.34 359 LEU Z O 1
ATOM 4486 N N . HIS B 2 360 ? 150.657 108.948 123.044 1.00 62.49 360 HIS Z N 1
ATOM 4487 C CA . HIS B 2 360 ? 150.899 109.324 121.656 1.00 60.67 360 HIS Z CA 1
ATOM 4488 C C . HIS B 2 360 ? 150.760 108.129 120.722 1.00 68.51 360 HIS Z C 1
ATOM 4489 O O . HIS B 2 360 ? 150.191 108.253 119.632 1.00 72.92 360 HIS Z O 1
ATOM 4496 N N . VAL B 2 361 ? 151.278 106.965 121.123 1.00 67.49 361 VAL Z N 1
ATOM 4497 C CA . VAL B 2 361 ? 151.189 105.801 120.246 1.00 63.52 361 VAL Z CA 1
ATOM 4498 C C . VAL B 2 361 ? 149.757 105.282 120.185 1.00 63.82 361 VAL Z C 1
ATOM 4499 O O . VAL B 2 361 ? 149.365 104.641 119.203 1.00 67.97 361 VAL Z O 1
ATOM 4503 N N . ALA B 2 362 ? 148.953 105.552 121.214 1.00 64.24 362 ALA Z N 1
ATOM 4504 C CA . ALA B 2 362 ? 147.556 105.139 121.225 1.00 56.48 362 ALA Z CA 1
ATOM 4505 C C . ALA B 2 362 ? 146.637 106.127 120.519 1.00 59.88 362 ALA Z C 1
ATOM 4506 O O . ALA B 2 362 ? 145.454 105.823 120.335 1.00 62.67 362 ALA Z O 1
ATOM 4508 N N . GLY B 2 363 ? 147.146 107.290 120.119 1.00 65.45 363 GLY Z N 1
ATOM 4509 C CA . GLY B 2 363 ? 146.341 108.281 119.437 1.00 64.28 363 GLY Z CA 1
ATOM 4510 C C . GLY B 2 363 ? 145.508 109.172 120.330 1.00 64.64 363 GLY Z C 1
ATOM 4511 O O . GLY B 2 363 ? 144.691 109.943 119.817 1.00 71.77 363 GLY Z O 1
ATOM 4512 N N . LEU B 2 364 ? 145.681 109.097 121.648 1.00 58.68 364 LEU Z N 1
ATOM 4513 C CA . LEU B 2 364 ? 144.877 109.918 122.546 1.00 58.64 364 LEU Z CA 1
ATOM 4514 C C . LEU B 2 364 ? 145.439 111.331 122.663 1.00 63.50 364 LEU Z C 1
ATOM 4515 O O . LEU B 2 364 ? 144.757 112.311 122.346 1.00 69.45 364 LEU Z O 1
ATOM 4520 N N . ALA B 2 365 ? 146.681 111.454 123.116 1.00 61.23 365 ALA Z N 1
ATOM 4521 C CA . ALA B 2 365 ? 147.297 112.762 123.299 1.00 61.58 365 ALA Z CA 1
ATOM 4522 C C . ALA B 2 365 ? 148.438 112.967 122.313 1.00 65.79 365 ALA Z C 1
ATOM 4523 O O . ALA B 2 365 ? 148.235 112.930 121.100 1.00 67.95 365 ALA Z O 1
ATOM 4525 N N . MET C 1 1 ? 125.101 182.174 115.068 1.00 105.48 1 MET F N 1
ATOM 4526 C CA . MET C 1 1 ? 124.370 181.341 116.016 1.00 106.82 1 MET F CA 1
ATOM 4527 C C . MET C 1 1 ? 122.942 181.847 116.196 1.00 107.83 1 MET F C 1
ATOM 4528 O O . MET C 1 1 ? 122.694 183.053 116.173 1.00 106.36 1 MET F O 1
ATOM 4533 N N . SER C 1 2 ? 122.006 180.917 116.368 1.00 100.96 2 SER F N 1
ATOM 4534 C CA . SER C 1 2 ? 120.611 181.281 116.566 1.00 98.78 2 SER F CA 1
ATOM 4535 C C . SER C 1 2 ? 120.429 182.019 117.886 1.00 96.70 2 SER F C 1
ATOM 4536 O O . SER C 1 2 ? 121.131 181.768 118.869 1.00 97.49 2 SER F O 1
ATOM 4539 N N . ILE C 1 3 ? 119.475 182.952 117.896 1.00 89.27 3 ILE F N 1
ATOM 4540 C CA . ILE C 1 3 ? 119.217 183.742 119.096 1.00 90.54 3 ILE F CA 1
ATOM 4541 C C . ILE C 1 3 ? 118.711 182.848 120.224 1.00 91.96 3 ILE F C 1
ATOM 4542 O O . ILE C 1 3 ? 119.191 182.930 121.364 1.00 95.10 3 ILE F O 1
ATOM 4547 N N . ILE C 1 4 ? 117.765 181.955 119.914 1.00 85.32 4 ILE F N 1
ATOM 4548 C CA . ILE C 1 4 ? 117.205 181.073 120.934 1.00 85.23 4 ILE F CA 1
ATOM 4549 C C . ILE C 1 4 ? 118.307 180.243 121.578 1.00 90.90 4 ILE F C 1
ATOM 4550 O O . ILE C 1 4 ? 118.292 179.996 122.790 1.00 86.95 4 ILE F O 1
ATOM 4555 N N . SER C 1 5 ? 119.299 179.831 120.784 1.00 85.98 5 SER F N 1
ATOM 4556 C CA . SER C 1 5 ? 120.475 179.185 121.350 1.00 80.43 5 SER F CA 1
ATOM 4557 C C . SER C 1 5 ? 121.217 180.119 122.294 1.00 81.94 5 SER F C 1
ATOM 4558 O O . SER C 1 5 ? 121.769 179.668 123.301 1.00 86.65 5 SER F O 1
ATOM 4561 N N . ILE C 1 6 ? 121.230 181.420 121.999 1.00 78.48 6 ILE F N 1
ATOM 4562 C CA . ILE C 1 6 ? 121.933 182.365 122.862 1.00 73.19 6 ILE F CA 1
ATOM 4563 C C . ILE C 1 6 ? 121.253 182.458 124.223 1.00 72.89 6 ILE F C 1
ATOM 4564 O O . ILE C 1 6 ? 121.916 182.384 125.265 1.00 75.65 6 ILE F O 1
ATOM 4569 N N . ILE C 1 7 ? 119.922 182.611 124.248 1.00 78.26 7 ILE F N 1
ATOM 4570 C CA . ILE C 1 7 ? 119.267 182.660 125.557 1.00 79.22 7 ILE F CA 1
ATOM 4571 C C . ILE C 1 7 ? 119.371 181.312 126.263 1.00 80.28 7 ILE F C 1
ATOM 4572 O O . ILE C 1 7 ? 119.514 181.258 127.489 1.00 80.06 7 ILE F O 1
ATOM 4577 N N . LEU C 1 8 ? 119.298 180.206 125.518 1.00 75.15 8 LEU F N 1
ATOM 4578 C CA . LEU C 1 8 ? 119.438 178.898 126.153 1.00 72.02 8 LEU F CA 1
ATOM 4579 C C . LEU C 1 8 ? 120.801 178.755 126.820 1.00 77.78 8 LEU F C 1
ATOM 4580 O O . LEU C 1 8 ? 120.898 178.283 127.960 1.00 80.71 8 LEU F O 1
ATOM 4585 N N . VAL C 1 9 ? 121.861 179.181 126.131 1.00 75.92 9 VAL F N 1
ATOM 4586 C CA . VAL C 1 9 ? 123.203 179.128 126.699 1.00 67.78 9 VAL F CA 1
ATOM 4587 C C . VAL C 1 9 ? 123.306 180.047 127.907 1.00 69.08 9 VAL F C 1
ATOM 4588 O O . VAL C 1 9 ? 123.953 179.709 128.903 1.00 74.65 9 VAL F O 1
ATOM 4592 N N . LEU C 1 10 ? 122.676 181.223 127.843 1.00 67.18 10 LEU F N 1
ATOM 4593 C CA . LEU C 1 10 ? 122.729 182.139 128.978 1.00 65.60 10 LEU F CA 1
ATOM 4594 C C . LEU C 1 10 ? 122.060 181.542 130.211 1.00 71.36 10 LEU F C 1
ATOM 4595 O O . LEU C 1 10 ? 122.607 181.618 131.317 1.00 80.81 10 LEU F O 1
ATOM 4600 N N . ILE C 1 11 ? 120.883 180.934 130.045 1.00 63.80 11 ILE F N 1
ATOM 4601 C CA . ILE C 1 11 ? 120.211 180.322 131.191 1.00 62.75 11 ILE F CA 1
ATOM 4602 C C . ILE C 1 11 ? 120.997 179.123 131.706 1.00 64.79 11 ILE F C 1
ATOM 4603 O O . ILE C 1 11 ? 121.076 178.898 132.918 1.00 63.69 11 ILE F O 1
ATOM 4608 N N . PHE C 1 12 ? 121.577 178.326 130.805 1.00 61.46 12 PHE F N 1
ATOM 4609 C CA . PHE C 1 12 ? 122.372 177.187 131.254 1.00 55.38 12 PHE F CA 1
ATOM 4610 C C . PHE C 1 12 ? 123.601 177.644 132.034 1.00 58.84 12 PHE F C 1
ATOM 4611 O O . PHE C 1 12 ? 123.947 177.053 133.064 1.00 67.85 12 PHE F O 1
ATOM 4619 N N . ALA C 1 13 ? 124.267 178.700 131.563 1.00 54.62 13 ALA F N 1
ATOM 4620 C CA . ALA C 1 13 ? 125.412 179.242 132.284 1.00 50.81 13 ALA F CA 1
ATOM 4621 C C . ALA C 1 13 ? 124.994 179.813 133.631 1.00 49.80 13 ALA F C 1
ATOM 4622 O O . ALA C 1 13 ? 125.711 179.662 134.624 1.00 68.63 13 ALA F O 1
ATOM 4624 N N . PHE C 1 14 ? 123.839 180.479 133.683 1.00 49.19 14 PHE F N 1
ATOM 4625 C CA . PHE C 1 14 ? 123.342 180.994 134.955 1.00 54.67 14 PHE F CA 1
ATOM 4626 C C . PHE C 1 14 ? 123.057 179.861 135.932 1.00 60.85 14 PHE F C 1
ATOM 4627 O O . PHE C 1 14 ? 123.381 179.958 137.121 1.00 60.80 14 PHE F O 1
ATOM 4635 N N . LEU C 1 15 ? 122.448 178.776 135.447 1.00 60.57 15 LEU F N 1
ATOM 4636 C CA . LEU C 1 15 ? 122.182 177.623 136.300 1.00 52.76 15 LEU F CA 1
ATOM 4637 C C . LEU C 1 15 ? 123.477 177.001 136.803 1.00 58.86 15 LEU F C 1
ATOM 4638 O O . LEU C 1 15 ? 123.579 176.622 137.976 1.00 55.70 15 LEU F O 1
ATOM 4643 N N . ALA C 1 16 ? 124.477 176.881 135.925 1.00 51.39 16 ALA F N 1
ATOM 4644 C CA . ALA C 1 16 ? 125.768 176.345 136.344 1.00 42.24 16 ALA F CA 1
ATOM 4645 C C . ALA C 1 16 ? 126.424 177.241 137.387 1.00 46.40 16 ALA F C 1
ATOM 4646 O O . ALA C 1 16 ? 127.007 176.750 138.359 1.00 61.65 16 ALA F O 1
ATOM 4648 N N . GLY C 1 17 ? 126.334 178.559 137.204 1.00 47.85 17 GLY F N 1
ATOM 4649 C CA . GLY C 1 17 ? 126.894 179.472 138.185 1.00 46.77 17 GLY F CA 1
ATOM 4650 C C . GLY C 1 17 ? 126.198 179.386 139.528 1.00 53.44 17 GLY F C 1
ATOM 4651 O O . GLY C 1 17 ? 126.845 179.435 140.577 1.00 61.49 17 GLY F O 1
ATOM 4652 N N . LEU C 1 18 ? 124.869 179.267 139.516 1.00 54.84 18 LEU F N 1
ATOM 4653 C CA . LEU C 1 18 ? 124.133 179.092 140.763 1.00 54.04 18 LEU F CA 1
ATOM 4654 C C . LEU C 1 18 ? 124.519 177.789 141.447 1.00 49.24 18 LEU F C 1
ATOM 4655 O O . LEU C 1 18 ? 124.718 177.751 142.667 1.00 51.91 18 LEU F O 1
ATOM 4660 N N . GLU C 1 19 ? 124.636 176.708 140.676 1.00 53.59 19 GLU F N 1
ATOM 4661 C CA . GLU C 1 19 ? 124.948 175.414 141.265 1.00 54.80 19 GLU F CA 1
ATOM 4662 C C . GLU C 1 19 ? 126.399 175.317 141.714 1.00 53.58 19 GLU F C 1
ATOM 4663 O O . GLU C 1 19 ? 126.718 174.465 142.549 1.00 54.97 19 GLU F O 1
ATOM 4669 N N . GLY C 1 20 ? 127.278 176.168 141.183 1.00 57.75 20 GLY F N 1
ATOM 4670 C CA . GLY C 1 20 ? 128.652 176.183 141.653 1.00 60.36 20 GLY F CA 1
ATOM 4671 C C . GLY C 1 20 ? 128.772 176.501 143.129 1.00 61.14 20 GLY F C 1
ATOM 4672 O O . GLY C 1 20 ? 129.732 176.083 143.781 1.00 65.44 20 GLY F O 1
ATOM 4673 N N . ILE C 1 21 ? 127.809 177.241 143.677 1.00 57.02 21 ILE F N 1
ATOM 4674 C CA . ILE C 1 21 ? 127.783 177.524 145.107 1.00 58.08 21 ILE F CA 1
ATOM 4675 C C . ILE C 1 21 ? 126.734 176.640 145.772 1.00 64.14 21 ILE F C 1
ATOM 4676 O O . ILE C 1 21 ? 126.911 176.208 146.915 1.00 66.53 21 ILE F O 1
ATOM 4681 N N . LEU C 1 22 ? 125.640 176.354 145.059 1.00 57.17 22 LEU F N 1
ATOM 4682 C CA . LEU C 1 22 ? 124.577 175.541 145.642 1.00 54.74 22 LEU F CA 1
ATOM 4683 C C . LEU C 1 22 ? 125.004 174.086 145.783 1.00 65.36 22 LEU F C 1
ATOM 4684 O O . LEU C 1 22 ? 124.783 173.470 146.833 1.00 58.79 22 LEU F O 1
ATOM 4689 N N . ASP C 1 23 ? 125.616 173.523 144.737 1.00 59.09 23 ASP F N 1
ATOM 4690 C CA . ASP C 1 23 ? 126.141 172.156 144.762 1.00 41.51 23 ASP F CA 1
ATOM 4691 C C . ASP C 1 23 ? 125.049 171.138 145.087 1.00 53.88 23 ASP F C 1
ATOM 4692 O O . ASP C 1 23 ? 125.274 170.177 145.824 1.00 66.48 23 ASP F O 1
ATOM 4697 N N . GLN C 1 24 ? 123.852 171.347 144.537 1.00 44.99 24 GLN F N 1
ATOM 4698 C CA . GLN C 1 24 ? 122.716 170.479 144.822 1.00 47.12 24 GLN F CA 1
ATOM 4699 C C . GLN C 1 24 ? 122.246 169.705 143.597 1.00 50.00 24 GLN F C 1
ATOM 4700 O O . GLN C 1 24 ? 122.243 168.472 143.609 1.00 48.00 24 GLN F O 1
ATOM 4706 N N . TRP C 1 25 ? 121.860 170.392 142.527 1.00 52.79 25 TRP F N 1
ATOM 4707 C CA . TRP C 1 25 ? 121.391 169.728 141.317 1.00 50.99 25 TRP F CA 1
ATOM 4708 C C . TRP C 1 25 ? 122.523 169.394 140.357 1.00 54.15 25 TRP F C 1
ATOM 4709 O O . TRP C 1 25 ? 122.274 168.759 139.328 1.00 56.89 25 TRP F O 1
ATOM 4720 N N . GLN C 1 26 ? 123.751 169.805 140.676 1.00 49.55 26 GLN F N 1
ATOM 4721 C CA . GLN C 1 26 ? 124.937 169.488 139.880 1.00 43.33 26 GLN F CA 1
ATOM 4722 C C . GLN C 1 26 ? 124.795 169.955 138.434 1.00 44.19 26 GLN F C 1
ATOM 4723 O O . GLN C 1 26 ? 125.195 169.263 137.498 1.00 59.79 26 GLN F O 1
ATOM 4729 N N . PHE C 1 27 ? 124.219 171.144 138.248 1.00 45.34 27 PHE F N 1
ATOM 4730 C CA . PHE C 1 27 ? 124.223 171.755 136.925 1.00 47.14 27 PHE F CA 1
ATOM 4731 C C . PHE C 1 27 ? 125.602 172.270 136.546 1.00 54.39 27 PHE F C 1
ATOM 4732 O O . PHE C 1 27 ? 125.844 172.558 135.369 1.00 58.40 27 PHE F O 1
ATOM 4740 N N . HIS C 1 28 ? 126.505 172.390 137.515 1.00 53.22 28 HIS F N 1
ATOM 4741 C CA . HIS C 1 28 ? 127.849 172.895 137.284 1.00 50.01 28 HIS F CA 1
ATOM 4742 C C . HIS C 1 28 ? 128.837 171.815 136.865 1.00 48.61 28 HIS F C 1
ATOM 4743 O O . HIS C 1 28 ? 129.941 172.149 136.423 1.00 51.83 28 HIS F O 1
ATOM 4750 N N . GLN C 1 29 ? 128.477 170.543 136.989 1.00 50.29 29 GLN F N 1
ATOM 4751 C CA . GLN C 1 29 ? 129.392 169.480 136.605 1.00 48.63 29 GLN F CA 1
ATOM 4752 C C . GLN C 1 29 ? 129.538 169.436 135.086 1.00 50.44 29 GLN F C 1
ATOM 4753 O O . GLN C 1 29 ? 128.579 169.722 134.362 1.00 48.23 29 GLN F O 1
ATOM 4759 N N . PRO C 1 30 ? 130.726 169.099 134.575 1.00 50.24 30 PRO F N 1
ATOM 4760 C CA . PRO C 1 30 ? 130.909 169.073 133.114 1.00 48.78 30 PRO F CA 1
ATOM 4761 C C . PRO C 1 30 ? 129.965 168.124 132.400 1.00 40.73 30 PRO F C 1
ATOM 4762 O O . PRO C 1 30 ? 129.484 168.451 131.308 1.00 47.18 30 PRO F O 1
ATOM 4766 N N . ILE C 1 31 ? 129.661 166.971 133.000 1.00 35.35 31 ILE F N 1
ATOM 4767 C CA . ILE C 1 31 ? 128.787 165.996 132.353 1.00 42.65 31 ILE F CA 1
ATOM 4768 C C . ILE C 1 31 ? 127.397 166.578 132.131 1.00 46.12 31 ILE F C 1
ATOM 4769 O O . ILE C 1 31 ? 126.701 166.199 131.181 1.00 41.64 31 ILE F O 1
ATOM 4774 N N . ILE C 1 32 ? 126.977 167.510 132.981 1.00 53.09 32 ILE F N 1
ATOM 4775 C CA . ILE C 1 32 ? 125.683 168.166 132.824 1.00 46.58 32 ILE F CA 1
ATOM 4776 C C . ILE C 1 32 ? 125.810 169.459 132.031 1.00 44.09 32 ILE F C 1
ATOM 4777 O O . ILE C 1 32 ? 125.076 169.680 131.066 1.00 49.40 32 ILE F O 1
ATOM 4782 N N . ALA C 1 33 ? 126.748 170.326 132.422 1.00 45.93 33 ALA F N 1
ATOM 4783 C CA . ALA C 1 33 ? 126.845 171.651 131.816 1.00 49.88 33 ALA F CA 1
ATOM 4784 C C . ALA C 1 33 ? 127.255 171.570 130.350 1.00 46.17 33 ALA F C 1
ATOM 4785 O O . ALA C 1 33 ? 126.652 172.224 129.491 1.00 57.48 33 ALA F O 1
ATOM 4787 N N . CYS C 1 34 ? 128.292 170.786 130.045 1.00 40.35 34 CYS F N 1
ATOM 4788 C CA . CYS C 1 34 ? 128.749 170.679 128.665 1.00 48.03 34 CYS F CA 1
ATOM 4789 C C . CYS C 1 34 ? 127.687 170.035 127.785 1.00 56.79 34 CYS F C 1
ATOM 4790 O O . CYS C 1 34 ? 127.473 170.459 126.643 1.00 60.73 34 CYS F O 1
ATOM 4793 N N . SER C 1 35 ? 127.005 169.011 128.303 1.00 50.68 35 SER F N 1
ATOM 4794 C CA . SER C 1 35 ? 125.942 168.368 127.540 1.00 37.68 35 SER F CA 1
ATOM 4795 C C . SER C 1 35 ? 124.789 169.330 127.281 1.00 46.15 35 SER F C 1
ATOM 4796 O O . SER C 1 35 ? 124.231 169.355 126.180 1.00 50.65 35 SER F O 1
ATOM 4799 N N . LEU C 1 36 ? 124.422 170.137 128.280 1.00 49.37 36 LEU F N 1
ATOM 4800 C CA . LEU C 1 36 ? 123.355 171.113 128.088 1.00 47.87 36 LEU F CA 1
ATOM 4801 C C . LEU C 1 36 ? 123.746 172.168 127.061 1.00 51.92 36 LEU F C 1
ATOM 4802 O O . LEU C 1 36 ? 122.929 172.559 126.218 1.00 56.63 36 LEU F O 1
ATOM 4807 N N . ILE C 1 37 ? 124.990 172.647 127.120 1.00 62.19 37 ILE F N 1
ATOM 4808 C CA . ILE C 1 37 ? 125.432 173.663 126.170 1.00 59.85 37 ILE F CA 1
ATOM 4809 C C . ILE C 1 37 ? 125.489 173.086 124.760 1.00 54.52 37 ILE F C 1
ATOM 4810 O O . ILE C 1 37 ? 125.167 173.771 123.782 1.00 66.77 37 ILE F O 1
ATOM 4815 N N . GLY C 1 38 ? 125.881 171.818 124.631 1.00 43.59 38 GLY F N 1
ATOM 4816 C CA . GLY C 1 38 ? 125.802 171.164 123.335 1.00 58.25 38 GLY F CA 1
ATOM 4817 C C . GLY C 1 38 ? 124.372 171.000 122.855 1.00 64.31 38 GLY F C 1
ATOM 4818 O O . GLY C 1 38 ? 124.093 171.109 121.658 1.00 61.85 38 GLY F O 1
ATOM 4819 N N . ILE C 1 39 ? 123.448 170.732 123.781 1.00 65.07 39 ILE F N 1
ATOM 4820 C CA . ILE C 1 39 ? 122.034 170.629 123.429 1.00 60.13 39 ILE F CA 1
ATOM 4821 C C . ILE C 1 39 ? 121.528 171.953 122.875 1.00 64.68 39 ILE F C 1
ATOM 4822 O O . ILE C 1 39 ? 120.827 171.992 121.856 1.00 65.36 39 ILE F O 1
ATOM 4827 N N . ALA C 1 40 ? 121.879 173.058 123.535 1.00 65.50 40 ALA F N 1
ATOM 4828 C CA . ALA C 1 40 ? 121.393 174.365 123.108 1.00 61.83 40 ALA F CA 1
ATOM 4829 C C . ALA C 1 40 ? 121.905 174.720 121.717 1.00 65.76 40 ALA F C 1
ATOM 4830 O O . ALA C 1 40 ? 121.133 175.136 120.846 1.00 71.04 40 ALA F O 1
ATOM 4832 N N . THR C 1 41 ? 123.204 174.562 121.489 1.00 69.58 41 THR F N 1
ATOM 4833 C CA . THR C 1 41 ? 123.821 174.939 120.217 1.00 68.33 41 THR F CA 1
ATOM 4834 C C . THR C 1 41 ? 123.963 173.729 119.295 1.00 72.94 41 THR F C 1
ATOM 4835 O O . THR C 1 41 ? 125.055 173.379 118.849 1.00 78.64 41 THR F O 1
ATOM 4839 N N . GLY C 1 42 ? 122.837 173.085 119.002 1.00 80.35 42 GLY F N 1
ATOM 4840 C CA . GLY C 1 42 ? 122.849 172.019 118.020 1.00 80.66 42 GLY F CA 1
ATOM 4841 C C . GLY C 1 42 ? 123.555 170.757 118.469 1.00 83.91 42 GLY F C 1
ATOM 4842 O O . GLY C 1 42 ? 123.014 169.979 119.260 1.00 84.72 42 GLY F O 1
ATOM 4843 N N . HIS C 1 43 ? 124.760 170.544 117.938 1.00 90.91 43 HIS F N 1
ATOM 4844 C CA . HIS C 1 43 ? 125.539 169.329 118.164 1.00 95.73 43 HIS F CA 1
ATOM 4845 C C . HIS C 1 43 ? 125.597 168.949 119.638 1.00 94.33 43 HIS F C 1
ATOM 4846 O O . HIS C 1 43 ? 126.131 169.693 120.465 1.00 88.39 43 HIS F O 1
ATOM 4853 N N . MET C 1 44 ? 125.062 167.770 119.952 1.00 85.74 44 MET F N 1
ATOM 4854 C CA . MET C 1 44 ? 124.987 167.256 121.314 1.00 79.46 44 MET F CA 1
ATOM 4855 C C . MET C 1 44 ? 126.064 166.229 121.632 1.00 81.91 44 MET F C 1
ATOM 4856 O O . MET C 1 44 ? 126.523 166.160 122.776 1.00 80.65 44 MET F O 1
ATOM 4861 N N . ALA C 1 45 ? 126.474 165.425 120.647 1.00 77.77 45 ALA F N 1
ATOM 4862 C CA . ALA C 1 45 ? 127.442 164.364 120.910 1.00 74.82 45 ALA F CA 1
ATOM 4863 C C . ALA C 1 45 ? 128.774 164.931 121.383 1.00 75.03 45 ALA F C 1
ATOM 4864 O O . ALA C 1 45 ? 129.386 164.400 122.317 1.00 77.14 45 ALA F O 1
ATOM 4866 N N . ALA C 1 46 ? 129.238 166.011 120.751 1.00 74.54 46 ALA F N 1
ATOM 4867 C CA . ALA C 1 46 ? 130.500 166.621 121.157 1.00 72.20 46 ALA F CA 1
ATOM 4868 C C . ALA C 1 46 ? 130.425 167.148 122.584 1.00 69.24 46 ALA F C 1
ATOM 4869 O O . ALA C 1 46 ? 131.384 167.014 123.354 1.00 65.85 46 ALA F O 1
ATOM 4871 N N . GLY C 1 47 ? 129.297 167.757 122.952 1.00 64.24 47 GLY F N 1
ATOM 4872 C CA . GLY C 1 47 ? 129.150 168.262 124.306 1.00 55.38 47 GLY F CA 1
ATOM 4873 C C . GLY C 1 47 ? 129.201 167.163 125.349 1.00 53.77 47 GLY F C 1
ATOM 4874 O O . GLY C 1 47 ? 129.861 167.305 126.380 1.00 54.90 47 GLY F O 1
ATOM 4875 N N . ILE C 1 48 ? 128.520 166.046 125.088 1.00 55.68 48 ILE F N 1
ATOM 4876 C CA . ILE C 1 48 ? 128.534 164.935 126.034 1.00 57.89 48 ILE F CA 1
ATOM 4877 C C . ILE C 1 48 ? 129.917 164.298 126.093 1.00 61.27 48 ILE F C 1
ATOM 4878 O O . ILE C 1 48 ? 130.373 163.873 127.161 1.00 55.33 48 ILE F O 1
ATOM 4883 N N . ILE C 1 49 ? 130.606 164.218 124.952 1.00 65.09 49 ILE F N 1
ATOM 4884 C CA . ILE C 1 49 ? 131.959 163.665 124.938 1.00 52.90 49 ILE F CA 1
ATOM 4885 C C . ILE C 1 49 ? 132.895 164.530 125.775 1.00 58.31 49 ILE F C 1
ATOM 4886 O O . ILE C 1 49 ? 133.680 164.022 126.587 1.00 66.00 49 ILE F O 1
ATOM 4891 N N . LEU C 1 50 ? 132.821 165.853 125.596 1.00 57.68 50 LEU F N 1
ATOM 4892 C CA . LEU C 1 50 ? 133.643 166.747 126.406 1.00 51.90 50 LEU F CA 1
ATOM 4893 C C . LEU C 1 50 ? 133.280 166.639 127.879 1.00 49.97 50 LEU F C 1
ATOM 4894 O O . LEU C 1 50 ? 134.163 166.652 128.742 1.00 50.10 50 LEU F O 1
ATOM 4899 N N . GLY C 1 51 ? 131.985 166.550 128.188 1.00 44.17 51 GLY F N 1
ATOM 4900 C CA . GLY C 1 51 ? 131.577 166.419 129.575 1.00 41.85 51 GLY F CA 1
ATOM 4901 C C . GLY C 1 51 ? 132.119 165.160 130.220 1.00 51.36 51 GLY F C 1
ATOM 4902 O O . GLY C 1 51 ? 132.604 165.191 131.352 1.00 55.74 51 GLY F O 1
ATOM 4903 N N . GLY C 1 52 ? 132.056 164.038 129.504 1.00 46.61 52 GLY F N 1
ATOM 4904 C CA . GLY C 1 52 ? 132.620 162.807 130.028 1.00 39.43 52 GLY F CA 1
ATOM 4905 C C . GLY C 1 52 ? 134.125 162.883 130.201 1.00 47.71 52 GLY F C 1
ATOM 4906 O O . GLY C 1 52 ? 134.668 162.403 131.199 1.00 52.40 52 GLY F O 1
ATOM 4907 N N . SER C 1 53 ? 134.819 163.488 129.233 1.00 44.79 53 SER F N 1
ATOM 4908 C CA . SER C 1 53 ? 136.269 163.616 129.334 1.00 43.88 53 SER F CA 1
ATOM 4909 C C . SER C 1 53 ? 136.668 164.507 130.504 1.00 40.02 53 SER F C 1
ATOM 4910 O O . SER C 1 53 ? 137.649 164.228 131.202 1.00 39.44 53 SER F O 1
ATOM 4913 N N . LEU C 1 54 ? 135.920 165.586 130.731 1.00 45.74 54 LEU F N 1
ATOM 4914 C CA . LEU C 1 54 ? 136.242 166.549 131.774 1.00 45.94 54 LEU F CA 1
ATOM 4915 C C . LEU C 1 54 ? 135.751 166.122 133.150 1.00 44.02 54 LEU F C 1
ATOM 4916 O O . LEU C 1 54 ? 136.245 166.639 134.156 1.00 48.33 54 LEU F O 1
ATOM 4921 N N . GLN C 1 55 ? 134.792 165.196 133.222 1.00 38.50 55 GLN F N 1
ATOM 4922 C CA . GLN C 1 55 ? 134.296 164.757 134.520 1.00 34.74 55 GLN F CA 1
ATOM 4923 C C . GLN C 1 55 ? 135.340 163.948 135.277 1.00 44.74 55 GLN F C 1
ATOM 4924 O O . GLN C 1 55 ? 135.395 164.015 136.509 1.00 41.59 55 GLN F O 1
ATOM 4930 N N . MET C 1 56 ? 136.176 163.187 134.565 1.00 54.42 56 MET F N 1
ATOM 4931 C CA . MET C 1 56 ? 137.270 162.476 135.221 1.00 48.19 56 MET F CA 1
ATOM 4932 C C . MET C 1 56 ? 138.218 163.442 135.915 1.00 45.75 56 MET F C 1
ATOM 4933 O O . MET C 1 56 ? 138.674 163.181 137.034 1.00 48.52 56 MET F O 1
ATOM 4938 N N . ILE C 1 57 ? 138.533 164.561 135.263 1.00 38.74 57 ILE F N 1
ATOM 4939 C CA . ILE C 1 57 ? 139.351 165.587 135.897 1.00 40.80 57 ILE F CA 1
ATOM 4940 C C . ILE C 1 57 ? 138.587 166.247 137.038 1.00 44.86 57 ILE F C 1
ATOM 4941 O O . ILE C 1 57 ? 139.153 166.538 138.097 1.00 51.56 57 ILE F O 1
ATOM 4946 N N . ALA C 1 58 ? 137.287 166.479 136.846 1.00 36.12 58 ALA F N 1
ATOM 4947 C CA . ALA C 1 58 ? 136.461 167.116 137.864 1.00 31.11 58 ALA F CA 1
ATOM 4948 C C . ALA C 1 58 ? 136.193 166.218 139.064 1.00 35.33 58 ALA F C 1
ATOM 4949 O O . ALA C 1 58 ? 135.665 166.705 140.068 1.00 39.52 58 ALA F O 1
ATOM 4951 N N . LEU C 1 59 ? 136.513 164.929 138.985 1.00 47.93 59 LEU F N 1
ATOM 4952 C CA . LEU C 1 59 ? 136.429 164.079 140.163 1.00 42.25 59 LEU F CA 1
ATOM 4953 C C . LEU C 1 59 ? 137.450 164.534 141.197 1.00 41.85 59 LEU F C 1
ATOM 4954 O O . LEU C 1 59 ? 138.600 164.834 140.868 1.00 50.83 59 LEU F O 1
ATOM 4959 N N . GLY C 1 60 ? 137.025 164.585 142.455 1.00 34.42 60 GLY F N 1
ATOM 4960 C CA . GLY C 1 60 ? 137.880 165.122 143.492 1.00 52.11 60 GLY F CA 1
ATOM 4961 C C . GLY C 1 60 ? 137.985 166.628 143.501 1.00 51.10 60 GLY F C 1
ATOM 4962 O O . GLY C 1 60 ? 138.950 167.168 144.049 1.00 52.57 60 GLY F O 1
ATOM 4963 N N . TRP C 1 61 ? 137.018 167.324 142.909 1.00 50.80 61 TRP F N 1
ATOM 4964 C CA . TRP C 1 61 ? 136.981 168.781 142.877 1.00 47.10 61 TRP F CA 1
ATOM 4965 C C . TRP C 1 61 ? 135.886 169.318 143.791 1.00 54.17 61 TRP F C 1
ATOM 4966 O O . TRP C 1 61 ? 135.140 170.227 143.427 1.00 64.60 61 TRP F O 1
ATOM 4977 N N . ALA C 1 62 ? 135.750 168.724 144.969 1.00 43.66 62 ALA F N 1
ATOM 4978 C CA . ALA C 1 62 ? 134.829 169.222 145.976 1.00 52.23 62 ALA F CA 1
ATOM 4979 C C . ALA C 1 62 ? 135.530 170.225 146.881 1.00 59.35 62 ALA F C 1
ATOM 4980 O O . ALA C 1 62 ? 136.742 170.156 147.098 1.00 61.78 62 ALA F O 1
ATOM 4982 N N . ASN C 1 63 ? 134.753 171.164 147.410 1.00 57.43 63 ASN F N 1
ATOM 4983 C CA . ASN C 1 63 ? 135.258 172.182 148.320 1.00 60.26 63 ASN F CA 1
ATOM 4984 C C . ASN C 1 63 ? 134.754 171.894 149.726 1.00 51.65 63 ASN F C 1
ATOM 4985 O O . ASN C 1 63 ? 133.557 171.668 149.926 1.00 49.70 63 ASN F O 1
ATOM 4990 N N . VAL C 1 64 ? 135.669 171.895 150.692 1.00 66.49 64 VAL F N 1
ATOM 4991 C CA . VAL C 1 64 ? 135.349 171.619 152.086 1.00 66.66 64 VAL F CA 1
ATOM 4992 C C . VAL C 1 64 ? 135.932 172.720 152.962 1.00 66.91 64 VAL F C 1
ATOM 4993 O O . VAL C 1 64 ? 137.083 173.131 152.779 1.00 68.29 64 VAL F O 1
ATOM 4997 N N . GLY C 1 65 ? 135.118 173.218 153.894 1.00 66.50 65 GLY F N 1
ATOM 4998 C CA . GLY C 1 65 ? 135.554 174.147 154.922 1.00 69.98 65 GLY F CA 1
ATOM 4999 C C . GLY C 1 65 ? 136.421 175.305 154.470 1.00 75.21 65 GLY F C 1
ATOM 5000 O O . GLY C 1 65 ? 137.594 175.387 154.847 1.00 77.28 65 GLY F O 1
ATOM 5001 N N . ALA C 1 66 ? 135.859 176.195 153.651 1.00 73.55 66 ALA F N 1
ATOM 5002 C CA . ALA C 1 66 ? 136.530 177.404 153.173 1.00 77.84 66 ALA F CA 1
ATOM 5003 C C . ALA C 1 66 ? 137.744 177.100 152.300 1.00 77.00 66 ALA F C 1
ATOM 5004 O O . ALA C 1 66 ? 138.593 177.971 152.090 1.00 73.18 66 ALA F O 1
ATOM 5006 N N . ALA C 1 67 ? 137.846 175.879 151.785 1.00 71.00 67 ALA F N 1
ATOM 5007 C CA . ALA C 1 67 ? 138.885 175.500 150.830 1.00 66.59 67 ALA F CA 1
ATOM 5008 C C . ALA C 1 67 ? 138.190 175.277 149.491 1.00 70.23 67 ALA F C 1
ATOM 5009 O O . ALA C 1 67 ? 137.791 174.160 149.158 1.00 68.81 67 ALA F O 1
ATOM 5011 N N . VAL C 1 68 ? 138.049 176.357 148.722 1.00 75.32 68 VAL F N 1
ATOM 5012 C CA . VAL C 1 68 ? 137.285 176.307 147.482 1.00 72.81 68 VAL F CA 1
ATOM 5013 C C . VAL C 1 68 ? 138.016 175.461 146.449 1.00 76.98 68 VAL F C 1
ATOM 5014 O O . VAL C 1 68 ? 139.240 175.557 146.285 1.00 73.92 68 VAL F O 1
ATOM 5018 N N . ALA C 1 69 ? 137.260 174.629 145.746 1.00 75.64 69 ALA F N 1
ATOM 5019 C CA . ALA C 1 69 ? 137.797 173.714 144.754 1.00 6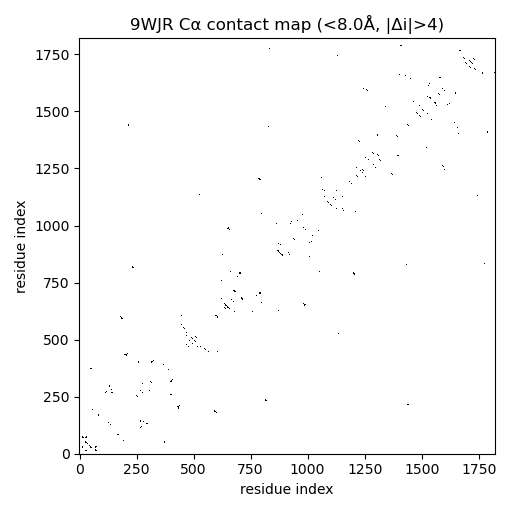6.09 69 ALA F CA 1
ATOM 5020 C C . ALA C 1 69 ? 138.052 174.443 143.440 1.00 76.37 69 ALA F C 1
ATOM 5021 O O . ALA C 1 69 ? 137.661 175.599 143.267 1.00 88.62 69 ALA F O 1
ATOM 5023 N N . PRO C 1 70 ? 138.716 173.785 142.477 1.00 65.94 70 PRO F N 1
ATOM 5024 C CA . PRO C 1 70 ? 139.006 174.445 141.195 1.00 69.80 70 PRO F CA 1
ATOM 5025 C C . PRO C 1 70 ? 137.795 174.876 140.373 1.00 71.09 70 PRO F C 1
ATOM 5026 O O . PRO C 1 70 ? 137.977 175.336 139.245 1.00 71.82 70 PRO F O 1
ATOM 5030 N N . ASP C 1 71 ? 136.572 174.737 140.890 1.00 65.87 71 ASP F N 1
ATOM 5031 C CA . ASP C 1 71 ? 135.387 175.361 140.291 1.00 64.96 71 ASP F CA 1
ATOM 5032 C C . ASP C 1 71 ? 135.171 174.850 138.858 1.00 63.84 71 ASP F C 1
ATOM 5033 O O . ASP C 1 71 ? 135.506 175.487 137.860 1.00 63.89 71 ASP F O 1
ATOM 5038 N N . ALA C 1 72 ? 134.699 173.604 138.797 1.00 73.59 72 ALA F N 1
ATOM 5039 C CA . ALA C 1 72 ? 134.412 172.970 137.514 1.00 73.15 72 ALA F CA 1
ATOM 5040 C C . ALA C 1 72 ? 133.348 173.708 136.709 1.00 68.64 72 ALA F C 1
ATOM 5041 O O . ALA C 1 72 ? 133.230 173.470 135.503 1.00 70.19 72 ALA F O 1
ATOM 5043 N N . ALA C 1 73 ? 132.570 174.588 137.343 1.00 62.36 73 ALA F N 1
ATOM 5044 C CA . ALA C 1 73 ? 131.446 175.233 136.667 1.00 55.01 73 ALA F CA 1
ATOM 5045 C C . ALA C 1 73 ? 131.910 176.113 135.512 1.00 55.96 73 ALA F C 1
ATOM 5046 O O . ALA C 1 73 ? 131.514 175.905 134.355 1.00 61.21 73 ALA F O 1
ATOM 5048 N N . LEU C 1 74 ? 132.726 177.126 135.814 1.00 59.74 74 LEU F N 1
ATOM 5049 C CA . LEU C 1 74 ? 133.202 178.026 134.770 1.00 63.86 74 LEU F CA 1
ATOM 5050 C C . LEU C 1 74 ? 134.048 177.279 133.752 1.00 60.12 74 LEU F C 1
ATOM 5051 O O . LEU C 1 74 ? 133.970 177.554 132.550 1.00 64.60 74 LEU F O 1
ATOM 5056 N N . ALA C 1 75 ? 134.865 176.332 134.215 1.00 54.39 75 ALA F N 1
ATOM 5057 C CA . ALA C 1 75 ? 135.651 175.517 133.299 1.00 55.49 75 ALA F CA 1
ATOM 5058 C C . ALA C 1 75 ? 134.758 174.845 132.267 1.00 61.25 75 ALA F C 1
ATOM 5059 O O . ALA C 1 75 ? 134.969 174.986 131.057 1.00 69.93 75 ALA F O 1
ATOM 5061 N N . SER C 1 76 ? 133.725 174.142 132.735 1.00 68.06 76 SER F N 1
ATOM 5062 C CA . SER C 1 76 ? 132.834 173.424 131.833 1.00 61.42 76 SER F CA 1
ATOM 5063 C C . SER C 1 76 ? 132.131 174.379 130.880 1.00 56.39 76 SER F C 1
ATOM 5064 O O . SER C 1 76 ? 132.120 174.162 129.661 1.00 66.17 76 SER F O 1
ATOM 5067 N N . VAL C 1 77 ? 131.555 175.458 131.417 1.00 51.86 77 VAL F N 1
ATOM 5068 C CA . VAL C 1 77 ? 130.754 176.358 130.588 1.00 60.01 77 VAL F CA 1
ATOM 5069 C C . VAL C 1 77 ? 131.621 177.020 129.523 1.00 57.57 77 VAL F C 1
ATOM 5070 O O . VAL C 1 77 ? 131.288 177.011 128.330 1.00 66.33 77 VAL F O 1
ATOM 5074 N N . ALA C 1 78 ? 132.751 177.597 129.937 1.00 59.81 78 ALA F N 1
ATOM 5075 C CA . ALA C 1 78 ? 133.602 178.315 128.999 1.00 61.84 78 ALA F CA 1
ATOM 5076 C C . ALA C 1 78 ? 134.231 177.375 127.979 1.00 60.91 78 ALA F C 1
ATOM 5077 O O . ALA C 1 78 ? 134.327 177.720 126.797 1.00 67.27 78 ALA F O 1
ATOM 5079 N N . SER C 1 79 ? 134.669 176.185 128.407 1.00 59.58 79 SER F N 1
ATOM 5080 C CA . SER C 1 79 ? 135.237 175.235 127.459 1.00 58.07 79 SER F CA 1
ATOM 5081 C C . SER C 1 79 ? 134.200 174.791 126.436 1.00 64.86 79 SER F C 1
ATOM 5082 O O . SER C 1 79 ? 134.504 174.683 125.241 1.00 68.09 79 SER F O 1
ATOM 5085 N N . ALA C 1 80 ? 132.966 174.536 126.882 1.00 68.43 80 ALA F N 1
ATOM 5086 C CA . ALA C 1 80 ? 131.917 174.148 125.947 1.00 66.37 80 ALA F CA 1
ATOM 5087 C C . ALA C 1 80 ? 131.628 175.260 124.949 1.00 67.64 80 ALA F C 1
ATOM 5088 O O . ALA C 1 80 ? 131.492 175.004 123.746 1.00 74.10 80 ALA F O 1
ATOM 5090 N N . ILE C 1 81 ? 131.548 176.506 125.424 1.00 66.10 81 ILE F N 1
ATOM 5091 C CA . ILE C 1 81 ? 131.275 177.620 124.518 1.00 63.52 81 ILE F CA 1
ATOM 5092 C C . ILE C 1 81 ? 132.414 177.791 123.520 1.00 64.68 81 ILE F C 1
ATOM 5093 O O . ILE C 1 81 ? 132.184 178.014 122.324 1.00 69.53 81 ILE F O 1
ATOM 5098 N N . LEU C 1 82 ? 133.660 177.686 123.991 1.00 68.17 82 LEU F N 1
ATOM 5099 C CA . LEU C 1 82 ? 134.806 177.839 123.102 1.00 69.87 82 LEU F CA 1
ATOM 5100 C C . LEU C 1 82 ? 134.843 176.739 122.049 1.00 66.65 82 LEU F C 1
ATOM 5101 O O . LEU C 1 82 ? 135.173 176.997 120.886 1.00 66.89 82 LEU F O 1
ATOM 5106 N N . MET C 1 83 ? 134.518 175.502 122.436 1.00 75.67 83 MET F N 1
ATOM 5107 C CA . MET C 1 83 ? 134.445 174.432 121.447 1.00 74.51 83 MET F CA 1
ATOM 5108 C C . MET C 1 83 ? 133.335 174.695 120.440 1.00 74.53 83 MET F C 1
ATOM 5109 O O . MET C 1 83 ? 133.499 174.441 119.243 1.00 77.51 83 MET F O 1
ATOM 5114 N N . VAL C 1 84 ? 132.187 175.187 120.912 1.00 82.17 84 VAL F N 1
ATOM 5115 C CA . VAL C 1 84 ? 131.067 175.448 120.012 1.00 80.86 84 VAL F CA 1
ATOM 5116 C C . VAL C 1 84 ? 131.439 176.517 118.992 1.00 82.83 84 VAL F C 1
ATOM 5117 O O . VAL C 1 84 ? 131.107 176.406 117.805 1.00 84.71 84 VAL F O 1
ATOM 5121 N N . GLN C 1 85 ? 132.139 177.564 119.435 1.00 88.71 85 GLN F N 1
ATOM 5122 C CA . GLN C 1 85 ? 132.523 178.633 118.518 1.00 88.25 85 GLN F CA 1
ATOM 5123 C C . GLN C 1 85 ? 133.455 178.121 117.425 1.00 89.63 85 GLN F C 1
ATOM 5124 O O . GLN C 1 85 ? 133.320 178.502 116.256 1.00 91.80 85 GLN F O 1
ATOM 5130 N N . GLY C 1 86 ? 134.405 177.260 117.782 1.00 91.31 86 GLY F N 1
ATOM 5131 C CA . GLY C 1 86 ? 135.287 176.659 116.799 1.00 85.80 86 GLY F CA 1
ATOM 5132 C C . GLY C 1 86 ? 134.717 175.387 116.206 1.00 91.83 86 GLY F C 1
ATOM 5133 O O . GLY C 1 86 ? 134.703 174.342 116.862 1.00 97.65 86 GLY F O 1
ATOM 5134 N N . GLY C 1 87 ? 134.274 175.448 114.953 1.00 95.15 87 GLY F N 1
ATOM 5135 C CA . GLY C 1 87 ? 133.534 174.352 114.358 1.00 95.38 87 GLY F CA 1
ATOM 5136 C C . GLY C 1 87 ? 134.358 173.117 114.055 1.00 96.73 87 GLY F C 1
ATOM 5137 O O . GLY C 1 87 ? 134.442 172.687 112.901 1.00 97.46 87 GLY F O 1
ATOM 5138 N N . ASN C 1 88 ? 134.968 172.536 115.086 1.00 101.49 88 ASN F N 1
ATOM 5139 C CA . ASN C 1 88 ? 135.779 171.333 114.926 1.00 100.41 88 ASN F CA 1
ATOM 5140 C C . ASN C 1 88 ? 135.689 170.516 116.206 1.00 100.54 88 ASN F C 1
ATOM 5141 O O . ASN C 1 88 ? 136.027 171.014 117.284 1.00 97.46 88 ASN F O 1
ATOM 5146 N N . PHE C 1 89 ? 135.233 169.269 116.087 1.00 100.07 89 PHE F N 1
ATOM 5147 C CA . PHE C 1 89 ? 134.931 168.400 117.224 1.00 100.65 89 PHE F CA 1
ATOM 5148 C C . PHE C 1 89 ? 135.523 167.010 117.013 1.00 100.26 89 PHE F C 1
ATOM 5149 O O . PHE C 1 89 ? 134.847 165.991 117.159 1.00 102.36 89 PHE F O 1
ATOM 5157 N N . ASP C 1 90 ? 136.807 166.950 116.665 1.00 100.65 90 ASP F N 1
ATOM 5158 C CA . ASP C 1 90 ? 137.436 165.699 116.256 1.00 101.78 90 ASP F CA 1
ATOM 5159 C C . ASP C 1 90 ? 137.826 164.796 117.422 1.00 103.41 90 ASP F C 1
ATOM 5160 O O . ASP C 1 90 ? 138.353 163.705 117.175 1.00 106.09 90 ASP F O 1
ATOM 5165 N N . LEU C 1 91 ? 137.624 165.238 118.667 1.00 86.14 91 LEU F N 1
ATOM 5166 C CA . LEU C 1 91 ? 137.889 164.465 119.883 1.00 87.07 91 LEU F CA 1
ATOM 5167 C C . LEU C 1 91 ? 139.392 164.351 120.127 1.00 86.74 91 LEU F C 1
ATOM 5168 O O . LEU C 1 91 ? 139.828 163.935 121.205 1.00 83.06 91 LEU F O 1
ATOM 5173 N N . THR C 1 92 ? 140.195 164.767 119.151 1.00 90.09 92 THR F N 1
ATOM 5174 C CA . THR C 1 92 ? 141.617 164.980 119.378 1.00 88.58 92 THR F CA 1
ATOM 5175 C C . THR C 1 92 ? 141.887 166.432 119.737 1.00 86.40 92 THR F C 1
ATOM 5176 O O . THR C 1 92 ? 142.705 166.720 120.617 1.00 81.60 92 THR F O 1
ATOM 5180 N N . HIS C 1 93 ? 141.184 167.347 119.070 1.00 83.58 93 HIS F N 1
ATOM 5181 C CA . HIS C 1 93 ? 141.207 168.751 119.453 1.00 82.96 93 HIS F CA 1
ATOM 5182 C C . HIS C 1 93 ? 140.492 168.976 120.779 1.00 81.91 93 HIS F C 1
ATOM 5183 O O . HIS C 1 93 ? 140.820 169.920 121.506 1.00 80.79 93 HIS F O 1
ATOM 5190 N N . ILE C 1 94 ? 139.516 168.126 121.106 1.00 74.33 94 ILE F N 1
ATOM 5191 C CA . ILE C 1 94 ? 138.822 168.240 122.385 1.00 69.14 94 ILE F CA 1
ATOM 5192 C C . ILE C 1 94 ? 139.780 167.962 123.537 1.00 71.89 94 ILE F C 1
ATOM 5193 O O . ILE C 1 94 ? 139.820 168.701 124.527 1.00 77.81 94 ILE F O 1
ATOM 5198 N N . THR C 1 95 ? 140.568 166.893 123.426 1.00 67.62 95 THR F N 1
ATOM 5199 C CA . THR C 1 95 ? 141.527 166.568 124.475 1.00 68.49 95 THR F CA 1
ATOM 5200 C C . THR C 1 95 ? 142.759 167.463 124.426 1.00 72.11 95 THR F C 1
ATOM 5201 O O . THR C 1 95 ? 143.333 167.775 125.474 1.00 70.93 95 THR F O 1
ATOM 5205 N N . GLY C 1 96 ? 143.180 167.877 123.230 1.00 69.81 96 GLY F N 1
ATOM 5206 C CA . GLY C 1 96 ? 144.411 168.640 123.117 1.00 62.67 96 GLY F CA 1
ATOM 5207 C C . GLY C 1 96 ? 144.297 170.049 123.669 1.00 65.53 96 GLY F C 1
ATOM 5208 O O . GLY C 1 96 ? 145.175 170.513 124.399 1.00 69.73 96 GLY F O 1
ATOM 5209 N N . VAL C 1 97 ? 143.213 170.750 123.334 1.00 69.39 97 VAL F N 1
ATOM 5210 C CA . VAL C 1 97 ? 143.089 172.173 123.614 1.00 70.39 97 VAL F CA 1
ATOM 5211 C C . VAL C 1 97 ? 141.976 172.470 124.609 1.00 68.78 97 VAL F C 1
ATOM 5212 O O . VAL C 1 97 ? 142.157 173.285 125.521 1.00 64.28 97 VAL F O 1
ATOM 5216 N N . ILE C 1 98 ? 140.819 171.824 124.461 1.00 70.74 98 ILE F N 1
ATOM 5217 C CA . ILE C 1 98 ? 139.667 172.187 125.280 1.00 62.54 98 ILE F CA 1
ATOM 5218 C C . ILE C 1 98 ? 139.885 171.820 126.744 1.00 61.75 98 ILE F C 1
ATOM 5219 O O . ILE C 1 98 ? 139.386 172.509 127.639 1.00 71.44 98 ILE F O 1
ATOM 5224 N N . VAL C 1 99 ? 140.633 170.756 127.022 1.00 56.32 99 VAL F N 1
ATOM 5225 C CA . VAL C 1 99 ? 140.844 170.311 128.401 1.00 62.97 99 VAL F CA 1
ATOM 5226 C C . VAL C 1 99 ? 141.886 171.173 129.117 1.00 70.94 99 VAL F C 1
ATOM 5227 O O . VAL C 1 99 ? 141.654 171.561 130.273 1.00 68.74 99 VAL F O 1
ATOM 5231 N N . PRO C 1 100 ? 143.048 171.484 128.519 1.00 66.39 100 PRO F N 1
ATOM 5232 C CA . PRO C 1 100 ? 143.942 172.453 129.184 1.00 64.01 100 PRO F CA 1
ATOM 5233 C C . PRO C 1 100 ? 143.301 173.817 129.370 1.00 61.27 100 PRO F C 1
ATOM 5234 O O . PRO C 1 100 ? 143.498 174.469 130.408 1.00 64.41 100 PRO F O 1
ATOM 5238 N N . ALA C 1 101 ? 142.524 174.264 128.382 1.00 53.79 101 ALA F N 1
ATOM 5239 C CA . ALA C 1 101 ? 141.774 175.503 128.537 1.00 55.67 101 ALA F CA 1
ATOM 5240 C C . ALA C 1 101 ? 140.771 175.384 129.673 1.00 59.98 101 ALA F C 1
ATOM 5241 O O . ALA C 1 101 ? 140.550 176.343 130.418 1.00 61.90 101 ALA F O 1
ATOM 5243 N N . ALA C 1 102 ? 140.159 174.208 129.823 1.00 63.15 102 ALA F N 1
ATOM 5244 C CA . ALA C 1 102 ? 139.243 173.984 130.933 1.00 56.44 102 ALA F CA 1
ATOM 5245 C C . ALA C 1 102 ? 139.963 174.087 132.269 1.00 57.25 102 ALA F C 1
ATOM 5246 O O . ALA C 1 102 ? 139.424 174.642 133.226 1.00 67.45 102 ALA F O 1
ATOM 5248 N N . ILE C 1 103 ? 141.185 173.561 132.354 1.00 56.18 103 ILE F N 1
ATOM 5249 C CA . ILE C 1 103 ? 141.946 173.659 133.601 1.00 62.13 103 ILE F CA 1
ATOM 5250 C C . ILE C 1 103 ? 142.272 175.117 133.922 1.00 66.12 103 ILE F C 1
ATOM 5251 O O . ILE C 1 103 ? 142.132 175.573 135.070 1.00 60.71 103 ILE F O 1
ATOM 5256 N N . LEU C 1 104 ? 142.718 175.871 132.914 1.00 66.51 104 LEU F N 1
ATOM 5257 C CA . LEU C 1 104 ? 143.037 177.279 133.138 1.00 62.36 104 LEU F CA 1
ATOM 5258 C C . LEU C 1 104 ? 141.798 178.069 133.551 1.00 63.97 104 LEU F C 1
ATOM 5259 O O . LEU C 1 104 ? 141.843 178.875 134.492 1.00 68.85 104 LEU F O 1
ATOM 5264 N N . LEU C 1 105 ? 140.676 177.842 132.864 1.00 64.42 105 LEU F N 1
ATOM 5265 C CA . LEU C 1 105 ? 139.436 178.514 133.228 1.00 67.94 105 LEU F CA 1
ATOM 5266 C C . LEU C 1 105 ? 138.925 178.042 134.580 1.00 65.65 105 LEU F C 1
ATOM 5267 O O . LEU C 1 105 ? 138.218 178.784 135.263 1.00 71.44 105 LEU F O 1
ATOM 5272 N N . ALA C 1 106 ? 139.278 176.824 134.989 1.00 54.39 106 ALA F N 1
ATOM 5273 C CA . ALA C 1 106 ? 138.954 176.368 136.333 1.00 55.13 106 ALA F CA 1
ATOM 5274 C C . ALA C 1 106 ? 139.700 177.181 137.378 1.00 62.27 106 ALA F C 1
ATOM 5275 O O . ALA C 1 106 ? 139.119 177.590 138.388 1.00 71.94 106 ALA F O 1
ATOM 5277 N N . THR C 1 107 ? 140.990 177.432 137.148 1.00 65.26 107 THR F N 1
ATOM 5278 C CA . THR C 1 107 ? 141.735 178.299 138.062 1.00 68.16 107 THR F CA 1
ATOM 5279 C C . THR C 1 107 ? 141.141 179.707 138.093 1.00 66.18 107 THR F C 1
ATOM 5280 O O . THR C 1 107 ? 140.987 180.312 139.169 1.00 63.63 107 THR F O 1
ATOM 5284 N N . ALA C 1 108 ? 140.794 180.239 136.918 1.00 61.11 108 ALA F N 1
ATOM 5285 C CA . ALA C 1 108 ? 140.188 181.566 136.856 1.00 59.03 108 ALA F CA 1
ATOM 5286 C C . ALA C 1 108 ? 138.862 181.609 137.608 1.00 61.95 108 ALA F C 1
ATOM 5287 O O . ALA C 1 108 ? 138.582 182.564 138.342 1.00 64.84 108 ALA F O 1
ATOM 5289 N N . GLY C 1 109 ? 138.030 180.581 137.435 1.00 63.39 109 GLY F N 1
ATOM 5290 C CA . GLY C 1 109 ? 136.778 180.514 138.163 1.00 65.89 109 GLY F CA 1
ATOM 5291 C C . GLY C 1 109 ? 136.971 180.370 139.655 1.00 63.75 109 GLY F C 1
ATOM 5292 O O . GLY C 1 109 ? 136.174 180.893 140.435 1.00 69.47 109 GLY F O 1
ATOM 5293 N N . LEU C 1 110 ? 138.017 179.657 140.073 1.00 66.30 110 LEU F N 1
ATOM 5294 C CA . LEU C 1 110 ? 138.313 179.563 141.497 1.00 65.54 110 LEU F CA 1
ATOM 5295 C C . LEU C 1 110 ? 138.638 180.932 142.078 1.00 71.26 110 LEU F C 1
ATOM 5296 O O . LEU C 1 110 ? 138.140 181.295 143.150 1.00 72.50 110 LEU F O 1
ATOM 5301 N N . VAL C 1 111 ? 139.450 181.723 141.373 1.00 74.57 111 VAL F N 1
ATOM 5302 C CA . VAL C 1 111 ? 139.772 183.049 141.904 1.00 67.51 111 VAL F CA 1
ATOM 5303 C C . VAL C 1 111 ? 138.537 183.954 141.878 1.00 65.76 111 VAL F C 1
ATOM 5304 O O . VAL C 1 111 ? 138.302 184.736 142.813 1.00 66.08 111 VAL F O 1
ATOM 5308 N N . LEU C 1 112 ? 137.706 183.835 140.835 1.00 68.41 112 LEU F N 1
ATOM 5309 C CA . LEU C 1 112 ? 136.498 184.654 140.752 1.00 70.35 112 LEU F CA 1
ATOM 5310 C C . LEU C 1 112 ? 135.520 184.319 141.871 1.00 69.84 112 LEU F C 1
ATOM 5311 O O . LEU C 1 112 ? 134.950 185.218 142.506 1.00 63.97 112 LEU F O 1
ATOM 5316 N N . THR C 1 113 ? 135.308 183.029 142.129 1.00 77.52 113 THR F N 1
ATOM 5317 C CA . THR C 1 113 ? 134.404 182.642 143.200 1.00 72.55 113 THR F CA 1
ATOM 5318 C C . THR C 1 113 ? 134.988 182.979 144.563 1.00 70.68 113 THR F C 1
ATOM 5319 O O . THR C 1 113 ? 134.234 183.290 145.485 1.00 77.94 113 THR F O 1
ATOM 5323 N N . THR C 1 114 ? 136.316 182.960 144.710 1.00 69.49 114 THR F N 1
ATOM 5324 C CA . THR C 1 114 ? 136.908 183.447 145.952 1.00 73.44 114 THR F CA 1
ATOM 5325 C C . THR C 1 114 ? 136.563 184.914 146.173 1.00 72.18 114 THR F C 1
ATOM 5326 O O . THR C 1 114 ? 136.164 185.311 147.276 1.00 70.98 114 THR F O 1
ATOM 5330 N N . LEU C 1 115 ? 136.679 185.725 145.119 1.00 76.71 115 LEU F N 1
ATOM 5331 C CA . LEU C 1 115 ? 136.313 187.134 145.234 1.00 73.85 115 LEU F CA 1
ATOM 5332 C C . LEU C 1 115 ? 134.841 187.300 145.599 1.00 72.47 115 LEU F C 1
ATOM 5333 O O . LEU C 1 115 ? 134.495 188.118 146.459 1.00 69.91 115 LEU F O 1
ATOM 5338 N N . VAL C 1 116 ? 133.960 186.525 144.964 1.00 79.26 116 VAL F N 1
ATOM 5339 C CA . VAL C 1 116 ? 132.525 186.683 145.204 1.00 78.20 116 VAL F CA 1
ATOM 5340 C C . VAL C 1 116 ? 132.156 186.241 146.619 1.00 75.97 116 VAL F C 1
ATOM 5341 O O . VAL C 1 116 ? 131.363 186.898 147.307 1.00 78.52 116 VAL F O 1
ATOM 5345 N N . ARG C 1 117 ? 132.712 185.116 147.071 1.00 78.15 117 ARG F N 1
ATOM 5346 C CA . ARG C 1 117 ? 132.429 184.632 148.415 1.00 76.20 117 ARG F CA 1
ATOM 5347 C C . ARG C 1 117 ? 133.052 185.514 149.487 1.00 80.08 117 ARG F C 1
ATOM 5348 O O . ARG C 1 117 ? 132.579 185.501 150.628 1.00 79.04 117 ARG F O 1
ATOM 5356 N N . PHE C 1 118 ? 134.096 186.279 149.157 1.00 91.95 118 PHE F N 1
ATOM 5357 C CA . PHE C 1 118 ? 134.528 187.323 150.080 1.00 88.54 118 PHE F CA 1
ATOM 5358 C C . PHE C 1 118 ? 133.569 188.508 150.063 1.00 86.36 118 PHE F C 1
ATOM 5359 O O . PHE C 1 118 ? 133.262 189.078 151.115 1.00 86.16 118 PHE F O 1
ATOM 5367 N N . LEU C 1 119 ? 133.091 188.892 148.876 1.00 79.34 119 LEU F N 1
ATOM 5368 C CA . LEU C 1 119 ? 132.176 190.021 148.750 1.00 77.96 119 LEU F CA 1
ATOM 5369 C C . LEU C 1 119 ? 130.838 189.769 149.432 1.00 77.07 119 LEU F C 1
ATOM 5370 O O . LEU C 1 119 ? 130.158 190.728 149.811 1.00 77.40 119 LEU F O 1
ATOM 5375 N N . SER C 1 120 ? 130.446 188.504 149.591 1.00 81.61 120 SER F N 1
ATOM 5376 C CA . SER C 1 120 ? 129.164 188.177 150.210 1.00 79.26 120 SER F CA 1
ATOM 5377 C C . SER C 1 120 ? 129.084 188.579 151.680 1.00 77.33 120 SER F C 1
ATOM 5378 O O . SER C 1 120 ? 127.984 188.565 152.248 1.00 80.41 120 SER F O 1
ATOM 5381 N N . VAL C 1 121 ? 130.212 188.920 152.308 1.00 84.17 121 VAL F N 1
ATOM 5382 C CA . VAL C 1 121 ? 130.200 189.308 153.717 1.00 87.37 121 VAL F CA 1
ATOM 5383 C C . VAL C 1 121 ? 129.378 190.575 153.920 1.00 83.95 121 VAL F C 1
ATOM 5384 O O . VAL C 1 121 ? 128.611 190.687 154.885 1.00 82.89 121 VAL F O 1
ATOM 5388 N N . GLY C 1 122 ? 129.532 191.555 153.027 1.00 82.37 122 GLY F N 1
ATOM 5389 C CA . GLY C 1 122 ? 128.730 192.764 153.128 1.00 81.43 122 GLY F CA 1
ATOM 5390 C C . GLY C 1 122 ? 127.248 192.500 152.948 1.00 83.99 122 GLY F C 1
ATOM 5391 O O . GLY C 1 122 ? 126.412 193.089 153.640 1.00 87.61 122 GLY F O 1
ATOM 5392 N N . ILE C 1 123 ? 126.901 191.610 152.015 1.00 82.09 123 ILE F N 1
ATOM 5393 C CA . ILE C 1 123 ? 125.502 191.246 151.811 1.00 83.81 123 ILE F CA 1
ATOM 5394 C C . ILE C 1 123 ? 124.932 190.606 153.069 1.00 82.45 123 ILE F C 1
ATOM 5395 O O . ILE C 1 123 ? 123.803 190.901 153.480 1.00 80.03 123 ILE F O 1
ATOM 5400 N N . VAL C 1 124 ? 125.702 189.721 153.703 1.00 83.46 124 VAL F N 1
ATOM 5401 C CA . VAL C 1 124 ? 125.226 189.074 154.922 1.00 83.69 124 VAL F CA 1
ATOM 5402 C C . VAL C 1 124 ? 125.117 190.073 156.071 1.00 86.27 124 VAL F C 1
ATOM 5403 O O . VAL C 1 124 ? 124.205 189.976 156.900 1.00 89.20 124 VAL F O 1
ATOM 5407 N N . HIS C 1 125 ? 126.027 191.046 156.144 1.00 86.83 125 HIS F N 1
ATOM 5408 C CA . HIS C 1 125 ? 125.903 192.085 157.164 1.00 86.36 125 HIS F CA 1
ATOM 5409 C C . HIS C 1 125 ? 124.644 192.918 156.950 1.00 85.98 125 HIS F C 1
ATOM 5410 O O . HIS C 1 125 ? 123.948 193.269 157.911 1.00 86.90 125 HIS F O 1
ATOM 5417 N N . LEU C 1 126 ? 124.336 193.245 155.694 1.00 88.31 126 LEU F N 1
ATOM 5418 C CA . LEU C 1 126 ? 123.095 193.955 155.400 1.00 89.76 126 LEU F CA 1
ATOM 5419 C C . LEU C 1 126 ? 121.879 193.107 155.759 1.00 93.16 126 LEU F C 1
ATOM 5420 O O . LEU C 1 126 ? 120.867 193.628 156.242 1.00 93.58 126 LEU F O 1
ATOM 5425 N N . ALA C 1 127 ? 121.960 191.796 155.524 1.00 94.40 127 ALA F N 1
ATOM 5426 C CA . ALA C 1 127 ? 120.875 190.902 155.918 1.00 91.54 127 ALA F CA 1
ATOM 5427 C C . ALA C 1 127 ? 120.696 190.886 157.431 1.00 90.23 127 ALA F C 1
ATOM 5428 O O . ALA C 1 127 ? 119.568 190.833 157.928 1.00 92.60 127 ALA F O 1
ATOM 5430 N N . ASP C 1 128 ? 121.801 190.909 158.178 1.00 98.91 128 ASP F N 1
ATOM 5431 C CA . ASP C 1 128 ? 121.717 190.994 159.633 1.00 100.33 128 ASP F CA 1
ATOM 5432 C C . ASP C 1 128 ? 121.080 192.308 160.070 1.00 100.32 128 ASP F C 1
ATOM 5433 O O . ASP C 1 128 ? 120.271 192.339 161.008 1.00 101.65 128 ASP F O 1
ATOM 5438 N N . ALA C 1 129 ? 121.435 193.406 159.400 1.00 96.54 129 ALA F N 1
ATOM 5439 C CA . ALA C 1 129 ? 120.815 194.691 159.707 1.00 96.68 129 ALA F CA 1
ATOM 5440 C C . ALA C 1 129 ? 119.314 194.653 159.443 1.00 96.31 129 ALA F C 1
ATOM 5441 O O . ALA C 1 129 ? 118.526 195.213 160.214 1.00 97.84 129 ALA F O 1
ATOM 5443 N N . ALA C 1 130 ? 118.904 194.009 158.349 1.00 95.41 130 ALA F N 1
ATOM 5444 C CA . ALA C 1 130 ? 117.478 193.855 158.069 1.00 97.98 130 ALA F CA 1
ATOM 5445 C C . ALA C 1 130 ? 116.797 192.983 159.119 1.00 98.60 130 ALA F C 1
ATOM 5446 O O . ALA C 1 130 ? 115.678 193.284 159.553 1.00 99.84 130 ALA F O 1
ATOM 5448 N N . ALA C 1 131 ? 117.453 191.896 159.532 1.00 95.04 131 ALA F N 1
ATOM 5449 C CA . ALA C 1 131 ? 116.888 191.017 160.550 1.00 92.61 131 ALA F CA 1
ATOM 5450 C C . ALA C 1 131 ? 116.773 191.720 161.894 1.00 96.41 131 ALA F C 1
ATOM 5451 O O . ALA C 1 131 ? 115.946 191.330 162.726 1.00 101.32 131 ALA F O 1
ATOM 5453 N N . GLU C 1 132 ? 117.599 192.741 162.128 1.00 100.84 132 GLU F N 1
ATOM 5454 C CA . GLU C 1 132 ? 117.453 193.550 163.333 1.00 100.77 132 GLU F CA 1
ATOM 5455 C C . GLU C 1 132 ? 116.079 194.204 163.420 1.00 100.53 132 GLU F C 1
ATOM 5456 O O . GLU C 1 132 ? 115.628 194.527 164.524 1.00 101.46 132 GLU F O 1
ATOM 5462 N N . LYS C 1 133 ? 115.409 194.405 162.288 1.00 98.53 133 LYS F N 1
ATOM 5463 C CA . LYS C 1 133 ? 114.057 194.945 162.259 1.00 98.47 133 LYS F CA 1
ATOM 5464 C C . LYS C 1 133 ? 112.986 193.863 162.311 1.00 100.13 133 LYS F C 1
ATOM 5465 O O . LYS C 1 133 ? 111.795 194.190 162.307 1.00 100.80 133 LYS F O 1
ATOM 5471 N N . GLY C 1 134 ? 113.376 192.593 162.362 1.00 101.70 134 GLY F N 1
ATOM 5472 C CA . GLY C 1 134 ? 112.414 191.505 162.402 1.00 101.39 134 GLY F CA 1
ATOM 5473 C C . GLY C 1 134 ? 111.586 191.346 161.146 1.00 101.74 134 GLY F C 1
ATOM 5474 O O . GLY C 1 134 ? 110.367 191.151 161.233 1.00 102.98 134 GLY F O 1
ATOM 5475 N N . SER C 1 135 ? 112.215 191.427 159.976 1.00 97.18 135 SER F N 1
ATOM 5476 C CA . SER C 1 135 ? 111.530 191.276 158.699 1.00 96.68 135 SER F CA 1
ATOM 5477 C C . SER C 1 135 ? 112.096 190.064 157.975 1.00 96.98 135 SER F C 1
ATOM 5478 O O . SER C 1 135 ? 113.299 190.009 157.700 1.00 99.56 135 SER F O 1
ATOM 5481 N N . TYR C 1 136 ? 111.230 189.096 157.670 1.00 89.99 136 TYR F N 1
ATOM 5482 C CA . TYR C 1 136 ? 111.661 187.947 156.883 1.00 89.86 136 TYR F CA 1
ATOM 5483 C C . TYR C 1 136 ? 111.961 188.341 155.444 1.00 89.45 136 TYR F C 1
ATOM 5484 O O . TYR C 1 136 ? 112.859 187.765 154.815 1.00 92.37 136 TYR F O 1
ATOM 5493 N N . SER C 1 137 ? 111.222 189.318 154.913 1.00 91.17 137 SER F N 1
ATOM 5494 C CA . SER C 1 137 ? 111.382 189.706 153.516 1.00 94.36 137 SER F CA 1
ATOM 5495 C C . SER C 1 137 ? 112.779 190.247 153.246 1.00 94.43 137 SER F C 1
ATOM 5496 O O . SER C 1 137 ? 113.380 189.934 152.213 1.00 91.56 137 SER F O 1
ATOM 5499 N N . GLY C 1 138 ? 113.313 191.058 154.160 1.00 93.82 138 GLY F N 1
ATOM 5500 C CA . GLY C 1 138 ? 114.634 191.627 153.942 1.00 92.19 138 GLY F CA 1
ATOM 5501 C C . GLY C 1 138 ? 115.723 190.574 153.879 1.00 90.62 138 GLY F C 1
ATOM 5502 O O . GLY C 1 138 ? 116.566 190.585 152.977 1.00 95.23 138 GLY F O 1
ATOM 5503 N N . VAL C 1 139 ? 115.713 189.637 154.831 1.00 81.86 139 VAL F N 1
ATOM 5504 C CA . VAL C 1 139 ? 116.749 188.610 154.858 1.00 86.76 139 VAL F CA 1
ATOM 5505 C C . VAL C 1 139 ? 116.591 187.656 153.677 1.00 84.59 139 VAL F C 1
ATOM 5506 O O . VAL C 1 139 ? 117.584 187.232 153.071 1.00 82.23 139 VAL F O 1
ATOM 5510 N N . ALA C 1 140 ? 115.348 187.325 153.310 1.00 80.12 140 ALA F N 1
ATOM 5511 C CA . ALA C 1 140 ? 115.134 186.472 152.147 1.00 80.26 140 ALA F CA 1
ATOM 5512 C C . ALA C 1 140 ? 115.622 187.152 150.875 1.00 85.79 140 ALA F C 1
ATOM 5513 O O . ALA C 1 140 ? 116.274 186.522 150.032 1.00 89.28 140 ALA F O 1
ATOM 5515 N N . GLY C 1 141 ? 115.329 188.445 150.727 1.00 81.88 141 GLY F N 1
ATOM 5516 C CA . GLY C 1 141 ? 115.783 189.169 149.555 1.00 83.06 141 GLY F CA 1
ATOM 5517 C C . GLY C 1 141 ? 117.292 189.286 149.487 1.00 81.36 141 GLY F C 1
ATOM 5518 O O . GLY C 1 141 ? 117.878 189.184 148.411 1.00 78.84 141 GLY F O 1
ATOM 5519 N N . TRP C 1 142 ? 117.943 189.500 150.632 1.00 81.90 142 TRP F N 1
ATOM 5520 C CA . TRP C 1 142 ? 119.400 189.603 150.623 1.00 80.16 142 TRP F CA 1
ATOM 5521 C C . TRP C 1 142 ? 120.049 188.259 150.309 1.00 83.28 142 TRP F C 1
ATOM 5522 O O . TRP C 1 142 ? 121.050 188.201 149.581 1.00 85.79 142 TRP F O 1
ATOM 5533 N N . HIS C 1 143 ? 119.492 187.167 150.840 1.00 81.84 143 HIS F N 1
ATOM 5534 C CA . HIS C 1 143 ? 119.990 185.840 150.489 1.00 81.09 143 HIS F CA 1
ATOM 5535 C C . HIS C 1 143 ? 119.833 185.579 148.995 1.00 75.68 143 HIS F C 1
ATOM 5536 O O . HIS C 1 143 ? 120.762 185.098 148.330 1.00 79.10 143 HIS F O 1
ATOM 5543 N N . MET C 1 144 ? 118.662 185.912 148.445 1.00 70.92 144 MET F N 1
ATOM 5544 C CA . MET C 1 144 ? 118.441 185.727 147.016 1.00 75.57 144 MET F CA 1
ATOM 5545 C C . MET C 1 144 ? 119.352 186.621 146.187 1.00 84.55 144 MET F C 1
ATOM 5546 O O . MET C 1 144 ? 119.783 186.227 145.100 1.00 88.16 144 MET F O 1
ATOM 5551 N N . PHE C 1 145 ? 119.662 187.821 146.681 1.00 77.68 145 PHE F N 1
ATOM 5552 C CA . PHE C 1 145 ? 120.562 188.716 145.961 1.00 76.98 145 PHE F CA 1
ATOM 5553 C C . PHE C 1 145 ? 121.983 188.170 145.936 1.00 77.80 145 PHE F C 1
ATOM 5554 O O . PHE C 1 145 ? 122.662 188.245 144.906 1.00 78.05 145 PHE F O 1
ATOM 5562 N N . ALA C 1 146 ? 122.454 187.629 147.061 1.00 73.83 146 ALA F N 1
ATOM 5563 C CA . ALA C 1 146 ? 123.771 187.000 147.070 1.00 69.45 146 ALA F CA 1
ATOM 5564 C C . ALA C 1 146 ? 123.812 185.805 146.125 1.00 69.52 146 ALA F C 1
ATOM 5565 O O . ALA C 1 146 ? 124.794 185.606 145.396 1.00 66.96 146 ALA F O 1
ATOM 5567 N N . LEU C 1 147 ? 122.745 185.002 146.120 1.00 70.14 147 LEU F N 1
ATOM 5568 C CA . LEU C 1 147 ? 122.667 183.873 145.198 1.00 65.63 147 LEU F CA 1
ATOM 5569 C C . LEU C 1 147 ? 122.693 184.342 143.746 1.00 61.63 147 LEU F C 1
ATOM 5570 O O . LEU C 1 147 ? 123.382 183.751 142.903 1.00 69.53 147 LEU F O 1
ATOM 5575 N N . LEU C 1 148 ? 121.956 185.413 143.440 1.00 59.09 148 LEU F N 1
ATOM 5576 C CA . LEU C 1 148 ? 121.941 185.960 142.088 1.00 70.37 148 LEU F CA 1
ATOM 5577 C C . LEU C 1 148 ? 123.314 186.480 141.684 1.00 74.01 148 LEU F C 1
ATOM 5578 O O . LEU C 1 148 ? 123.737 186.307 140.537 1.00 64.39 148 LEU F O 1
ATOM 5583 N N . LEU C 1 149 ? 124.017 187.137 142.609 1.00 77.74 149 LEU F N 1
ATOM 5584 C CA . LEU C 1 149 ? 125.363 187.618 142.314 1.00 68.12 149 LEU F CA 1
ATOM 5585 C C . LEU C 1 149 ? 126.308 186.460 142.022 1.00 65.90 149 LEU F C 1
ATOM 5586 O O . LEU C 1 149 ? 127.113 186.522 141.082 1.00 62.98 149 LEU F O 1
ATOM 5591 N N . GLN C 1 150 ? 126.219 185.388 142.812 1.00 72.41 150 GLN F N 1
ATOM 5592 C CA . GLN C 1 150 ? 127.075 184.232 142.566 1.00 70.22 150 GLN F CA 1
ATOM 5593 C C . GLN C 1 150 ? 126.765 183.591 141.218 1.00 69.72 150 GLN F C 1
ATOM 5594 O O . GLN C 1 150 ? 127.675 183.138 140.515 1.00 72.45 150 GLN F O 1
ATOM 5600 N N . GLY C 1 151 ? 125.485 183.530 140.845 1.00 66.95 151 GLY F N 1
ATOM 5601 C CA . GLY C 1 151 ? 125.141 183.030 139.522 1.00 62.35 151 GLY F CA 1
ATOM 5602 C C . GLY C 1 151 ? 125.640 183.931 138.406 1.00 64.80 151 GLY F C 1
ATOM 5603 O O . GLY C 1 151 ? 126.104 183.454 137.365 1.00 68.34 151 GLY F O 1
ATOM 5604 N N . LEU C 1 152 ? 125.551 185.248 138.606 1.00 65.49 152 LEU F N 1
ATOM 5605 C CA . LEU C 1 152 ? 126.046 186.190 137.608 1.00 74.49 152 LEU F CA 1
ATOM 5606 C C . LEU C 1 152 ? 127.553 186.079 137.441 1.00 70.52 152 LEU F C 1
ATOM 5607 O O . LEU C 1 152 ? 128.076 186.347 136.353 1.00 61.71 152 LEU F O 1
ATOM 5612 N N . ARG C 1 153 ? 128.256 185.664 138.500 1.00 69.52 153 ARG F N 1
ATOM 5613 C CA . ARG C 1 153 ? 129.706 185.500 138.431 1.00 64.67 153 ARG F CA 1
ATOM 5614 C C . ARG C 1 153 ? 130.126 184.595 137.281 1.00 61.82 153 ARG F C 1
ATOM 5615 O O . ARG C 1 153 ? 131.209 184.774 136.713 1.00 67.87 153 ARG F O 1
ATOM 5623 N N . ILE C 1 154 ? 129.295 183.621 136.925 1.00 64.10 154 ILE F N 1
ATOM 5624 C CA . ILE C 1 154 ? 129.560 182.769 135.776 1.00 65.66 154 ILE F CA 1
ATOM 5625 C C . ILE C 1 154 ? 128.668 183.101 134.586 1.00 64.14 154 ILE F C 1
ATOM 5626 O O . ILE C 1 154 ? 129.035 182.772 133.447 1.00 70.17 154 ILE F O 1
ATOM 5631 N N . ALA C 1 155 ? 127.521 183.750 134.803 1.00 69.93 155 ALA F N 1
ATOM 5632 C CA . ALA C 1 155 ? 126.693 184.165 133.675 1.00 71.28 155 ALA F CA 1
ATOM 5633 C C . ALA C 1 155 ? 127.393 185.217 132.818 1.00 76.55 155 ALA F C 1
ATOM 5634 O O . ALA C 1 155 ? 127.345 185.149 131.585 1.00 72.40 155 ALA F O 1
ATOM 5636 N N . ILE C 1 156 ? 128.039 186.195 133.448 1.00 80.25 156 ILE F N 1
ATOM 5637 C CA . ILE C 1 156 ? 128.649 187.325 132.743 1.00 74.48 156 ILE F CA 1
ATOM 5638 C C . ILE C 1 156 ? 129.802 186.887 131.839 1.00 72.20 156 ILE F C 1
ATOM 5639 O O . ILE C 1 156 ? 129.824 187.280 130.661 1.00 70.59 156 ILE F O 1
ATOM 5644 N N . PRO C 1 157 ? 130.781 186.102 132.314 1.00 76.72 157 PRO F N 1
ATOM 5645 C CA . PRO C 1 157 ? 131.855 185.675 131.401 1.00 73.20 157 PRO F CA 1
ATOM 5646 C C . PRO C 1 157 ? 131.354 184.865 130.222 1.00 74.21 157 PRO F C 1
ATOM 5647 O O . PRO C 1 157 ? 131.942 184.941 129.137 1.00 82.65 157 PRO F O 1
ATOM 5651 N N . ALA C 1 158 ? 130.281 184.091 130.398 1.00 72.62 158 ALA F N 1
ATOM 5652 C CA . ALA C 1 158 ? 129.701 183.375 129.268 1.00 75.26 158 ALA F CA 1
ATOM 5653 C C . ALA C 1 158 ? 129.204 184.344 128.204 1.00 79.71 158 ALA F C 1
ATOM 5654 O O . ALA C 1 158 ? 129.436 184.136 127.008 1.00 84.55 158 ALA F O 1
ATOM 5656 N N . ALA C 1 159 ? 128.531 185.419 128.623 1.00 76.79 159 ALA F N 1
ATOM 5657 C CA . ALA C 1 159 ? 128.074 186.425 127.671 1.00 75.72 159 ALA F CA 1
ATOM 5658 C C . ALA C 1 159 ? 129.249 187.127 127.002 1.00 77.73 159 ALA F C 1
ATOM 5659 O O . ALA C 1 159 ? 129.207 187.419 125.801 1.00 80.50 159 ALA F O 1
ATOM 5661 N N . ILE C 1 160 ? 130.307 187.410 127.767 1.00 79.62 160 ILE F N 1
ATOM 5662 C CA . ILE C 1 160 ? 131.487 188.054 127.193 1.00 77.30 160 ILE F CA 1
ATOM 5663 C C . ILE C 1 160 ? 132.103 187.168 126.116 1.00 76.42 160 ILE F C 1
ATOM 5664 O O . ILE C 1 160 ? 132.455 187.634 125.027 1.00 79.99 160 ILE F O 1
ATOM 5669 N N . ILE C 1 161 ? 132.233 185.871 126.405 1.00 75.42 161 ILE F N 1
ATOM 5670 C CA . ILE C 1 161 ? 132.792 184.941 125.427 1.00 74.76 161 ILE F CA 1
ATOM 5671 C C . ILE C 1 161 ? 131.876 184.831 124.214 1.00 74.27 161 ILE F C 1
ATOM 5672 O O . ILE C 1 161 ? 132.342 184.726 123.072 1.00 76.10 161 ILE F O 1
ATOM 5677 N N . LEU C 1 162 ? 130.560 184.859 124.438 1.00 76.35 162 LEU F N 1
ATOM 5678 C CA . LEU C 1 162 ? 129.619 184.805 123.325 1.00 78.19 162 LEU F CA 1
ATOM 5679 C C . LEU C 1 162 ? 129.734 186.032 122.433 1.00 80.98 162 LEU F C 1
ATOM 5680 O O . LEU C 1 162 ? 129.538 185.935 121.216 1.00 81.23 162 LEU F O 1
ATOM 5685 N N . ALA C 1 163 ? 130.042 187.193 123.015 1.00 87.10 163 ALA F N 1
ATOM 5686 C CA . ALA C 1 163 ? 130.183 188.410 122.223 1.00 85.96 163 ALA F CA 1
ATOM 5687 C C . ALA C 1 163 ? 131.386 188.365 121.289 1.00 88.08 163 ALA F C 1
ATOM 5688 O O . ALA C 1 163 ? 131.410 189.103 120.298 1.00 88.11 163 ALA F O 1
ATOM 5690 N N . ILE C 1 164 ? 132.374 187.529 121.580 1.00 96.53 164 ILE F N 1
ATOM 5691 C CA . ILE C 1 164 ? 133.575 187.442 120.739 1.00 94.42 164 ILE F CA 1
ATOM 5692 C C . ILE C 1 164 ? 133.189 186.903 119.365 1.00 94.46 164 ILE F C 1
ATOM 5693 O O . ILE C 1 164 ? 132.439 185.914 119.279 1.00 94.64 164 ILE F O 1
ATOM 5698 N N . PRO C 1 165 ? 133.656 187.512 118.274 1.00 101.35 165 PRO F N 1
ATOM 5699 C CA . PRO C 1 165 ? 133.306 187.008 116.941 1.00 103.73 165 PRO F CA 1
ATOM 5700 C C . PRO C 1 165 ? 133.804 185.587 116.728 1.00 102.57 165 PRO F C 1
ATOM 5701 O O . PRO C 1 165 ? 134.840 185.179 117.257 1.00 101.02 165 PRO F O 1
ATOM 5705 N N . ALA C 1 166 ? 133.036 184.826 115.945 1.00 99.15 166 ALA F N 1
ATOM 5706 C CA . ALA C 1 166 ? 133.393 183.437 115.675 1.00 98.84 166 ALA F CA 1
ATOM 5707 C C . ALA C 1 166 ? 134.685 183.337 114.873 1.00 100.78 166 ALA F C 1
ATOM 5708 O O . ALA C 1 166 ? 135.507 182.446 115.119 1.00 101.60 166 ALA F O 1
ATOM 5710 N N . GLU C 1 167 ? 134.879 184.234 113.903 1.00 100.15 167 GLU F N 1
ATOM 5711 C CA . GLU C 1 167 ? 136.063 184.155 113.055 1.00 97.95 167 GLU F CA 1
ATOM 5712 C C . GLU C 1 167 ? 137.342 184.340 113.863 1.00 98.84 167 GLU F C 1
ATOM 5713 O O . GLU C 1 167 ? 138.315 183.600 113.674 1.00 100.99 167 GLU F O 1
ATOM 5719 N N . THR C 1 168 ? 137.355 185.310 114.781 1.00 96.22 168 THR F N 1
ATOM 5720 C CA . THR C 1 168 ? 138.564 185.578 115.553 1.00 97.91 168 THR F CA 1
ATOM 5721 C C . THR C 1 168 ? 138.912 184.412 116.470 1.00 97.95 168 THR F C 1
ATOM 5722 O O . THR C 1 168 ? 140.080 184.016 116.562 1.00 99.11 168 THR F O 1
ATOM 5726 N N . VAL C 1 169 ? 137.916 183.846 117.154 1.00 95.17 169 VAL F N 1
ATOM 5727 C CA . VAL C 1 169 ? 138.195 182.739 118.064 1.00 95.17 169 VAL F CA 1
ATOM 5728 C C . VAL C 1 169 ? 138.600 181.492 117.285 1.00 93.87 169 VAL F C 1
ATOM 5729 O O . VAL C 1 169 ? 139.483 180.742 117.714 1.00 96.08 169 VAL F O 1
ATOM 5733 N N . THR C 1 170 ? 137.981 181.256 116.123 1.00 90.85 170 THR F N 1
ATOM 5734 C CA . THR C 1 170 ? 138.396 180.126 115.296 1.00 90.28 170 THR F CA 1
ATOM 5735 C C . THR C 1 170 ? 139.833 180.295 114.819 1.00 91.98 170 THR F C 1
ATOM 5736 O O . THR C 1 170 ? 140.609 179.332 114.814 1.00 91.70 170 THR F O 1
ATOM 5740 N N . ALA C 1 171 ? 140.205 181.510 114.408 1.00 92.42 171 ALA F N 1
ATOM 5741 C CA . ALA C 1 171 ? 141.575 181.754 113.972 1.00 92.00 171 ALA F CA 1
ATOM 5742 C C . ALA C 1 171 ? 142.561 181.569 115.119 1.00 91.31 171 ALA F C 1
ATOM 5743 O O . ALA C 1 171 ? 143.644 181.002 114.931 1.00 93.57 171 ALA F O 1
ATOM 5745 N N . ALA C 1 172 ? 142.207 182.046 116.314 1.00 85.12 172 ALA F N 1
ATOM 5746 C CA . ALA C 1 172 ? 143.095 181.891 117.462 1.00 85.02 172 ALA F CA 1
ATOM 5747 C C . ALA C 1 172 ? 143.247 180.426 117.852 1.00 86.64 172 ALA F C 1
ATOM 5748 O O . ALA C 1 172 ? 144.339 179.988 118.230 1.00 85.88 172 ALA F O 1
ATOM 5750 N N . LEU C 1 173 ? 142.163 179.655 117.767 1.00 92.93 173 LEU F N 1
ATOM 5751 C CA . LEU C 1 173 ? 142.206 178.249 118.149 1.00 88.64 173 LEU F CA 1
ATOM 5752 C C . LEU C 1 173 ? 142.932 177.398 117.115 1.00 90.23 173 LEU F C 1
ATOM 5753 O O . LEU C 1 173 ? 143.610 176.432 117.480 1.00 92.50 173 LEU F O 1
ATOM 5758 N N . ASN C 1 174 ? 142.804 177.738 115.830 1.00 93.74 174 ASN F N 1
ATOM 5759 C CA . ASN C 1 174 ? 143.483 176.995 114.775 1.00 93.15 174 ASN F CA 1
ATOM 5760 C C . ASN C 1 174 ? 144.977 177.296 114.733 1.00 90.80 174 ASN F C 1
ATOM 5761 O O . ASN C 1 174 ? 145.757 176.449 114.285 1.00 91.32 174 ASN F O 1
ATOM 5766 N N . ALA C 1 175 ? 145.395 178.468 115.217 1.00 85.99 175 ALA F N 1
ATOM 5767 C CA . ALA C 1 175 ? 146.797 178.863 115.138 1.00 88.59 175 ALA F CA 1
ATOM 5768 C C . ALA C 1 175 ? 147.710 177.978 115.978 1.00 91.95 175 ALA F C 1
ATOM 5769 O O . ALA C 1 175 ? 148.931 178.033 115.802 1.00 93.05 175 ALA F O 1
ATOM 5771 N N . ILE C 1 176 ? 147.156 177.180 116.881 1.00 92.07 176 ILE F N 1
ATOM 5772 C CA . ILE C 1 176 ? 147.980 176.306 117.724 1.00 87.66 176 ILE F CA 1
ATOM 5773 C C . ILE C 1 176 ? 148.669 175.264 116.848 1.00 88.80 176 ILE F C 1
ATOM 5774 O O . ILE C 1 176 ? 148.004 174.620 116.016 1.00 89.85 176 ILE F O 1
ATOM 5779 N N . PRO C 1 177 ? 149.981 175.070 116.984 1.00 86.64 177 PRO F N 1
ATOM 5780 C CA . PRO C 1 177 ? 150.676 174.088 116.144 1.00 83.30 177 PRO F CA 1
ATOM 5781 C C . PRO C 1 177 ? 150.204 172.667 116.420 1.00 86.73 177 PRO F C 1
ATOM 5782 O O . PRO C 1 177 ? 149.686 172.354 117.493 1.00 89.46 177 PRO F O 1
ATOM 5786 N N . ASP C 1 178 ? 150.380 171.806 115.415 1.00 81.07 178 ASP F N 1
ATOM 5787 C CA . ASP C 1 178 ? 149.917 170.425 115.521 1.00 81.10 178 ASP F CA 1
ATOM 5788 C C . ASP C 1 178 ? 150.665 169.657 116.606 1.00 77.93 178 ASP F C 1
ATOM 5789 O O . ASP C 1 178 ? 150.053 168.900 117.371 1.00 77.86 178 ASP F O 1
ATOM 5794 N N . TRP C 1 179 ? 151.987 169.829 116.684 1.00 77.24 179 TRP F N 1
ATOM 5795 C CA . TRP C 1 179 ? 152.786 169.018 117.599 1.00 78.35 179 TRP F CA 1
ATOM 5796 C C . TRP C 1 179 ? 152.433 169.300 119.055 1.00 79.13 179 TRP F C 1
ATOM 5797 O O . TRP C 1 179 ? 152.307 168.369 119.861 1.00 83.78 179 TRP F O 1
ATOM 5808 N N . VAL C 1 180 ? 152.267 170.574 119.415 1.00 71.16 180 VAL F N 1
ATOM 5809 C CA . VAL C 1 180 ? 151.918 170.901 120.793 1.00 72.51 180 VAL F CA 1
ATOM 5810 C C . VAL C 1 180 ? 150.513 170.409 121.119 1.00 76.46 180 VAL F C 1
ATOM 5811 O O . VAL C 1 180 ? 150.245 169.960 122.239 1.00 74.17 180 VAL F O 1
ATOM 5815 N N . SER C 1 181 ? 149.598 170.466 120.147 1.00 76.23 181 SER F N 1
ATOM 5816 C CA . SER C 1 181 ? 148.251 169.952 120.376 1.00 71.32 181 SER F CA 1
ATOM 5817 C C . SER C 1 181 ? 148.272 168.449 120.629 1.00 70.09 181 SER F C 1
ATOM 5818 O O . SER C 1 181 ? 147.588 167.955 121.534 1.00 66.91 181 SER F O 1
ATOM 5821 N N . LYS C 1 182 ? 149.061 167.706 119.849 1.00 70.56 182 LYS F N 1
ATOM 5822 C CA . LYS C 1 182 ? 149.161 166.266 120.067 1.00 68.65 182 LYS F CA 1
ATOM 5823 C C . LYS C 1 182 ? 149.827 165.950 121.402 1.00 66.79 182 LYS F C 1
ATOM 5824 O O . LYS C 1 182 ? 149.429 165.004 122.092 1.00 67.31 182 LYS F O 1
ATOM 5830 N N . GLY C 1 183 ? 150.845 166.723 121.782 1.00 60.61 183 GLY F N 1
ATOM 5831 C CA . GLY C 1 183 ? 151.462 166.519 123.084 1.00 56.64 183 GLY F CA 1
ATOM 5832 C C . GLY C 1 183 ? 150.505 166.781 124.231 1.00 61.75 183 GLY F C 1
ATOM 5833 O O . GLY C 1 183 ? 150.490 166.049 125.225 1.00 65.17 183 GLY F O 1
ATOM 5834 N N . LEU C 1 184 ? 149.696 167.835 124.112 1.00 61.00 184 LEU F N 1
ATOM 5835 C CA . LEU C 1 184 ? 148.689 168.111 125.130 1.00 57.78 184 LEU F CA 1
ATOM 5836 C C . LEU C 1 184 ? 147.636 167.012 125.170 1.00 55.56 184 LEU F C 1
ATOM 5837 O O . LEU C 1 184 ? 147.146 166.653 126.246 1.00 48.64 184 LEU F O 1
ATOM 5842 N N . ALA C 1 185 ? 147.274 166.465 124.007 1.00 54.37 185 ALA F N 1
ATOM 5843 C CA . ALA C 1 185 ? 146.363 165.326 123.979 1.00 52.34 185 ALA F CA 1
ATOM 5844 C C . ALA C 1 185 ? 146.963 164.127 124.703 1.00 58.30 185 ALA F C 1
ATOM 5845 O O . ALA C 1 185 ? 146.261 163.411 125.427 1.00 61.34 185 ALA F O 1
ATOM 5847 N N . VAL C 1 186 ? 148.262 163.888 124.510 1.00 61.24 186 VAL F N 1
ATOM 5848 C CA . VAL C 1 186 ? 148.938 162.798 125.209 1.00 51.56 186 VAL F CA 1
ATOM 5849 C C . VAL C 1 186 ? 148.909 163.030 126.715 1.00 49.64 186 VAL F C 1
ATOM 5850 O O . VAL C 1 186 ? 148.629 162.111 127.495 1.00 51.24 186 VAL F O 1
ATOM 5854 N N . GLY C 1 187 ? 149.194 164.260 127.147 1.00 47.29 187 GLY F N 1
ATOM 5855 C CA . GLY C 1 187 ? 149.148 164.582 128.566 1.00 43.52 187 GLY F CA 1
ATOM 5856 C C . GLY C 1 187 ? 147.752 164.576 129.158 1.00 51.31 187 GLY F C 1
ATOM 5857 O O . GLY C 1 187 ? 147.606 164.494 130.385 1.00 51.43 187 GLY F O 1
ATOM 5858 N N . GLY C 1 188 ? 146.726 164.695 128.313 1.00 54.27 188 GLY F N 1
ATOM 5859 C CA . GLY C 1 188 ? 145.353 164.595 128.774 1.00 47.63 188 GLY F CA 1
ATOM 5860 C C . GLY C 1 188 ? 144.989 163.234 129.321 1.00 47.14 188 GLY F C 1
ATOM 5861 O O . GLY C 1 188 ? 144.091 163.136 130.163 1.00 50.99 188 GLY F O 1
ATOM 5862 N N . GLY C 1 189 ? 145.657 162.177 128.853 1.00 46.36 189 GLY F N 1
ATOM 5863 C CA . GLY C 1 189 ? 145.483 160.871 129.459 1.00 38.64 189 GLY F CA 1
ATOM 5864 C C . GLY C 1 189 ? 146.197 160.711 130.781 1.00 38.62 189 GLY F C 1
ATOM 5865 O O . GLY C 1 189 ? 145.885 159.783 131.533 1.00 52.80 189 GLY F O 1
ATOM 5866 N N . MET C 1 190 ? 147.147 161.595 131.079 1.00 46.79 190 MET F N 1
ATOM 5867 C CA . MET C 1 190 ? 147.849 161.571 132.354 1.00 39.08 190 MET F CA 1
ATOM 5868 C C . MET C 1 190 ? 147.181 162.439 133.409 1.00 52.25 190 MET F C 1
ATOM 5869 O O . MET C 1 190 ? 147.214 162.091 134.593 1.00 55.83 190 MET F O 1
ATOM 5874 N N . VAL C 1 191 ? 146.584 163.564 133.007 1.00 49.62 191 VAL F N 1
ATOM 5875 C CA . VAL C 1 191 ? 146.162 164.569 133.983 1.00 48.25 191 VAL F CA 1
ATOM 5876 C C . VAL C 1 191 ? 145.101 164.058 134.953 1.00 45.83 191 VAL F C 1
ATOM 5877 O O . VAL C 1 191 ? 144.924 164.640 136.028 1.00 47.14 191 VAL F O 1
ATOM 5881 N N . VAL C 1 192 ? 144.383 162.986 134.607 1.00 38.53 192 VAL F N 1
ATOM 5882 C CA . VAL C 1 192 ? 143.413 162.419 135.541 1.00 44.81 192 VAL F CA 1
ATOM 5883 C C . VAL C 1 192 ? 144.101 161.785 136.743 1.00 42.12 192 VAL F C 1
ATOM 5884 O O . VAL C 1 192 ? 143.477 161.623 137.805 1.00 59.40 192 VAL F O 1
ATOM 5888 N N . VAL C 1 193 ? 145.380 161.429 136.598 1.00 21.63 193 VAL F N 1
ATOM 5889 C CA . VAL C 1 193 ? 146.133 160.830 137.694 1.00 32.35 193 VAL F CA 1
ATOM 5890 C C . VAL C 1 193 ? 146.209 161.787 138.872 1.00 45.21 193 VAL F C 1
ATOM 5891 O O . VAL C 1 193 ? 146.165 161.366 140.030 1.00 53.97 193 VAL F O 1
ATOM 5895 N N . VAL C 1 194 ? 146.327 163.087 138.600 1.00 46.70 194 VAL F N 1
ATOM 5896 C CA . VAL C 1 194 ? 146.469 164.061 139.678 1.00 39.68 194 VAL F CA 1
ATOM 5897 C C . VAL C 1 194 ? 145.231 164.059 140.567 1.00 41.52 194 VAL F C 1
ATOM 5898 O O . VAL C 1 194 ? 145.328 163.960 141.797 1.00 49.20 194 VAL F O 1
ATOM 5902 N N . GLY C 1 195 ? 144.047 164.152 139.958 1.00 42.56 195 GLY F N 1
ATOM 5903 C CA . GLY C 1 195 ? 142.822 164.126 140.739 1.00 42.98 195 GLY F CA 1
ATOM 5904 C C . GLY C 1 195 ? 142.606 162.801 141.444 1.00 46.17 195 GLY F C 1
ATOM 5905 O O . GLY C 1 195 ? 142.209 162.766 142.616 1.00 53.78 195 GLY F O 1
ATOM 5906 N N . TYR C 1 196 ? 142.862 161.691 140.741 1.00 39.90 196 TYR F N 1
ATOM 5907 C CA . TYR C 1 196 ? 142.758 160.387 141.388 1.00 31.91 196 TYR F CA 1
ATOM 5908 C C . TYR C 1 196 ? 143.688 160.307 142.591 1.00 38.48 196 TYR F C 1
ATOM 5909 O O . TYR C 1 196 ? 143.335 159.727 143.623 1.00 49.09 196 TYR F O 1
ATOM 5918 N N . ALA C 1 197 ? 144.872 160.912 142.483 1.00 44.53 197 ALA F N 1
ATOM 5919 C CA . ALA C 1 197 ? 145.839 160.887 143.569 1.00 41.26 197 ALA F CA 1
ATOM 5920 C C . ALA C 1 197 ? 145.390 161.732 144.750 1.00 44.93 197 ALA F C 1
ATOM 5921 O O . ALA C 1 197 ? 145.619 161.342 145.895 1.00 62.06 197 ALA F O 1
ATOM 5923 N N . MET C 1 198 ? 144.768 162.889 144.507 1.00 42.49 198 MET F N 1
ATOM 5924 C CA . MET C 1 198 ? 144.202 163.637 145.631 1.00 38.40 198 MET F CA 1
ATOM 5925 C C . MET C 1 198 ? 143.119 162.833 146.337 1.00 48.23 198 MET F C 1
ATOM 5926 O O . MET C 1 198 ? 143.070 162.788 147.574 1.00 45.90 198 MET F O 1
ATOM 5931 N N . VAL C 1 199 ? 142.236 162.192 145.567 1.00 55.31 199 VAL F N 1
ATOM 5932 C CA . VAL C 1 199 ? 141.179 161.404 146.196 1.00 45.54 199 VAL F CA 1
ATOM 5933 C C . VAL C 1 199 ? 141.775 160.258 147.006 1.00 41.89 199 VAL F C 1
ATOM 5934 O O . VAL C 1 199 ? 141.319 159.964 148.116 1.00 40.77 199 VAL F O 1
ATOM 5938 N N . ILE C 1 200 ? 142.805 159.598 146.470 1.00 48.11 200 ILE F N 1
ATOM 5939 C CA . ILE C 1 200 ? 143.472 158.524 147.203 1.00 46.14 200 ILE F CA 1
ATOM 5940 C C . ILE C 1 200 ? 144.125 159.062 148.470 1.00 47.32 200 ILE F C 1
ATOM 5941 O O . ILE C 1 200 ? 144.013 158.464 149.545 1.00 50.82 200 ILE F O 1
ATOM 5946 N N . ASN C 1 201 ? 144.815 160.199 148.363 1.00 43.72 201 ASN F N 1
ATOM 5947 C CA . ASN C 1 201 ? 145.522 160.770 149.502 1.00 32.46 201 ASN F CA 1
ATOM 5948 C C . ASN C 1 201 ? 144.563 161.142 150.623 1.00 42.42 201 ASN F C 1
ATOM 5949 O O . ASN C 1 201 ? 144.895 160.981 151.802 1.00 55.54 201 ASN F O 1
ATOM 5954 N N . LEU C 1 202 ? 143.374 161.642 150.279 1.00 50.27 202 LEU F N 1
ATOM 5955 C CA . LEU C 1 202 ? 142.395 161.977 151.309 1.00 54.23 202 LEU F CA 1
ATOM 5956 C C . LEU C 1 202 ? 142.005 160.751 152.126 1.00 48.55 202 LEU F C 1
ATOM 5957 O O . LEU C 1 202 ? 141.769 160.850 153.335 1.00 42.30 202 LEU F O 1
ATOM 5962 N N . MET C 1 203 ? 141.940 159.586 151.485 1.00 42.97 203 MET F N 1
ATOM 5963 C CA . MET C 1 203 ? 141.483 158.348 152.116 1.00 40.38 203 MET F CA 1
ATOM 5964 C C . MET C 1 203 ? 142.428 157.210 151.739 1.00 50.92 203 MET F C 1
ATOM 5965 O O . MET C 1 203 ? 142.283 156.589 150.683 1.00 59.68 203 MET F O 1
ATOM 5970 N N . ALA C 1 204 ? 143.406 156.941 152.601 1.00 44.14 204 ALA F N 1
ATOM 5971 C CA . ALA C 1 204 ? 144.371 155.879 152.351 1.00 34.91 204 ALA F CA 1
ATOM 5972 C C . ALA C 1 204 ? 144.971 155.436 153.674 1.00 52.64 204 ALA F C 1
ATOM 5973 O O . ALA C 1 204 ? 145.371 156.273 154.487 1.00 67.84 204 ALA F O 1
ATOM 5975 N N . THR C 1 205 ? 145.030 154.124 153.881 1.00 38.01 205 THR F N 1
ATOM 5976 C CA . THR C 1 205 ? 145.598 153.550 155.089 1.00 30.04 205 THR F CA 1
ATOM 5977 C C . THR C 1 205 ? 146.239 152.222 154.717 1.00 45.26 205 THR F C 1
ATOM 5978 O O . THR C 1 205 ? 145.967 151.661 153.653 1.00 52.56 205 THR F O 1
ATOM 5982 N N . LYS C 1 206 ? 147.109 151.728 155.602 1.00 49.24 206 LYS F N 1
ATOM 5983 C CA . LYS C 1 206 ? 147.720 150.422 155.378 1.00 44.24 206 LYS F CA 1
ATOM 5984 C C . LYS C 1 206 ? 146.669 149.324 155.278 1.00 52.52 206 LYS F C 1
ATOM 5985 O O . LYS C 1 206 ? 146.889 148.313 154.603 1.00 51.31 206 LYS F O 1
ATOM 5991 N N . GLU C 1 207 ? 145.525 149.507 155.939 1.00 47.93 207 GLU F N 1
ATOM 5992 C CA . GLU C 1 207 ? 144.437 148.542 155.862 1.00 36.89 207 GLU F CA 1
ATOM 5993 C C . GLU C 1 207 ? 143.686 148.622 154.539 1.00 49.54 207 GLU F C 1
ATOM 5994 O O . GLU C 1 207 ? 143.128 147.616 154.087 1.00 58.79 207 GLU F O 1
ATOM 6000 N N . LEU C 1 208 ? 143.662 149.794 153.903 1.00 51.95 208 LEU F N 1
ATOM 6001 C CA . LEU C 1 208 ? 142.856 150.012 152.709 1.00 37.97 208 LEU F CA 1
ATOM 6002 C C . LEU C 1 208 ? 143.648 149.936 151.411 1.00 47.80 208 LEU F C 1
ATOM 6003 O O . LEU C 1 208 ? 143.036 149.855 150.341 1.00 65.75 208 LEU F O 1
ATOM 6008 N N . TRP C 1 209 ? 144.977 149.970 151.472 1.00 50.89 209 TRP F N 1
ATOM 6009 C CA . TRP C 1 209 ? 145.778 149.782 150.264 1.00 54.24 209 TRP F CA 1
ATOM 6010 C C . TRP C 1 209 ? 145.530 148.444 149.571 1.00 52.92 209 TRP F C 1
ATOM 6011 O O . TRP C 1 209 ? 145.493 148.426 148.325 1.00 58.85 209 TRP F O 1
ATOM 6022 N N . PRO C 1 210 ? 145.386 147.312 150.275 1.00 45.63 210 PRO F N 1
ATOM 6023 C CA . PRO C 1 210 ? 145.076 146.062 149.566 1.00 45.59 210 PRO F CA 1
ATOM 6024 C C . PRO C 1 210 ? 143.819 146.136 148.725 1.00 46.94 210 PRO F C 1
ATOM 6025 O O . PRO C 1 210 ? 143.763 145.500 147.670 1.00 63.24 210 PRO F O 1
ATOM 6029 N N . PHE C 1 211 ? 142.808 146.897 149.146 1.00 61.62 211 PHE F N 1
ATOM 6030 C CA . PHE C 1 211 ? 141.603 147.023 148.333 1.00 57.07 211 PHE F CA 1
ATOM 6031 C C . PHE C 1 211 ? 141.873 147.820 147.064 1.00 53.65 211 PHE F C 1
ATOM 6032 O O . PHE C 1 211 ? 141.348 147.488 145.994 1.00 72.19 211 PHE F O 1
ATOM 6040 N N . PHE C 1 212 ? 142.698 148.864 147.157 1.00 51.13 212 PHE F N 1
ATOM 6041 C CA . PHE C 1 212 ? 143.099 149.593 145.959 1.00 53.02 212 PHE F CA 1
ATOM 6042 C C . PHE C 1 212 ? 143.823 148.675 144.985 1.00 60.34 212 PHE F C 1
ATOM 6043 O O . PHE C 1 212 ? 143.544 148.680 143.780 1.00 59.21 212 PHE F O 1
ATOM 6051 N N . PHE C 1 213 ? 144.750 147.861 145.495 1.00 73.96 213 PHE F N 1
ATOM 6052 C CA . PHE C 1 213 ? 145.497 146.978 144.605 1.00 66.93 213 PHE F CA 1
ATOM 6053 C C . PHE C 1 213 ? 144.624 145.858 144.053 1.00 67.58 213 PHE F C 1
ATOM 6054 O O . PHE C 1 213 ? 144.823 145.426 142.914 1.00 67.32 213 PHE F O 1
ATOM 6062 N N . LEU C 1 214 ? 143.650 145.386 144.833 1.00 63.97 214 LEU F N 1
ATOM 6063 C CA . LEU C 1 214 ? 142.698 144.401 144.331 1.00 49.48 214 LEU F CA 1
ATOM 6064 C C . LEU C 1 214 ? 141.859 144.975 143.199 1.00 53.15 214 LEU F C 1
ATOM 6065 O O . LEU C 1 214 ? 141.648 144.315 142.174 1.00 61.59 214 LEU F O 1
ATOM 6070 N N . GLY C 1 215 ? 141.371 146.206 143.365 1.00 51.28 215 GLY F N 1
ATOM 6071 C CA . GLY C 1 215 ? 140.638 146.849 142.289 1.00 38.19 215 GLY F CA 1
ATOM 6072 C C . GLY C 1 215 ? 141.495 147.072 141.060 1.00 45.27 215 GLY F C 1
ATOM 6073 O O . GLY C 1 215 ? 141.020 146.949 139.929 1.00 65.78 215 GLY F O 1
ATOM 6074 N N . PHE C 1 216 ? 142.769 147.409 141.265 1.00 56.77 216 PHE F N 1
ATOM 6075 C CA . PHE C 1 216 ? 143.684 147.572 140.139 1.00 62.36 216 PHE F CA 1
ATOM 6076 C C . PHE C 1 216 ? 143.902 146.253 139.404 1.00 54.54 216 PHE F C 1
ATOM 6077 O O . PHE C 1 216 ? 143.943 146.222 138.169 1.00 40.45 216 PHE F O 1
ATOM 6085 N N . VAL C 1 217 ? 144.047 145.156 140.150 1.00 54.36 217 VAL F N 1
ATOM 6086 C CA . VAL C 1 217 ? 144.323 143.858 139.542 1.00 42.08 217 VAL F CA 1
ATOM 6087 C C . VAL C 1 217 ? 143.099 143.327 138.805 1.00 49.89 217 VAL F C 1
ATOM 6088 O O . VAL C 1 217 ? 143.215 142.757 137.714 1.00 39.17 217 VAL F O 1
ATOM 6092 N N . LEU C 1 218 ? 141.910 143.496 139.383 1.00 43.74 218 LEU F N 1
ATOM 6093 C CA . LEU C 1 218 ? 140.696 142.967 138.773 1.00 24.53 218 LEU F CA 1
ATOM 6094 C C . LEU C 1 218 ? 140.178 143.818 137.621 1.00 26.64 218 LEU F C 1
ATOM 6095 O O . LEU C 1 218 ? 139.279 143.371 136.903 1.00 51.84 218 LEU F O 1
ATOM 6100 N N . ALA C 1 219 ? 140.714 145.022 137.432 1.00 41.14 219 ALA F N 1
ATOM 6101 C CA . ALA C 1 219 ? 140.203 145.910 136.390 1.00 38.96 219 ALA F CA 1
ATOM 6102 C C . ALA C 1 219 ? 140.286 145.345 134.974 1.00 48.11 219 ALA F C 1
ATOM 6103 O O . ALA C 1 219 ? 139.325 145.548 134.212 1.00 61.98 219 ALA F O 1
ATOM 6105 N N . PRO C 1 220 ? 141.364 144.675 134.542 1.00 43.19 220 PRO F N 1
ATOM 6106 C CA . PRO C 1 220 ? 141.414 144.189 133.150 1.00 45.30 220 PRO F CA 1
ATOM 6107 C C . PRO C 1 220 ? 140.284 143.245 132.760 1.00 49.35 220 PRO F C 1
ATOM 6108 O O . PRO C 1 220 ? 140.164 142.924 131.571 1.00 47.85 220 PRO F O 1
ATOM 6112 N N . LEU C 1 221 ? 139.463 142.788 133.703 1.00 63.78 221 LEU F N 1
ATOM 6113 C CA . LEU C 1 221 ? 138.311 141.964 133.362 1.00 52.56 221 LEU F CA 1
ATOM 6114 C C . LEU C 1 221 ? 137.226 142.830 132.737 1.00 56.95 221 LEU F C 1
ATOM 6115 O O . LEU C 1 221 ? 136.336 143.324 133.436 1.00 58.15 221 LEU F O 1
ATOM 6120 N N . SER C 1 222 ? 137.293 143.015 131.417 1.00 50.35 222 SER F N 1
ATOM 6121 C CA . SER C 1 222 ? 136.409 143.943 130.723 1.00 38.07 222 SER F CA 1
ATOM 6122 C C . SER C 1 222 ? 134.955 143.493 130.703 1.00 44.67 222 SER F C 1
ATOM 6123 O O . SER C 1 222 ? 134.084 144.301 130.365 1.00 58.15 222 SER F O 1
ATOM 6126 N N . SER C 1 223 ? 134.667 142.236 131.046 1.00 38.83 223 SER F N 1
ATOM 6127 C CA . SER C 1 223 ? 133.285 141.773 131.068 1.00 38.06 223 SER F CA 1
ATOM 6128 C C . SER C 1 223 ? 132.488 142.387 132.209 1.00 38.18 223 SER F C 1
ATOM 6129 O O . SER C 1 223 ? 131.254 142.349 132.177 1.00 35.21 223 SER F O 1
ATOM 6132 N N . ILE C 1 224 ? 133.159 142.949 133.209 1.00 36.02 224 ILE F N 1
ATOM 6133 C CA . ILE C 1 224 ? 132.504 143.622 134.323 1.00 31.36 224 ILE F CA 1
ATOM 6134 C C . ILE C 1 224 ? 132.507 145.115 134.038 1.00 36.38 224 ILE F C 1
ATOM 6135 O O . ILE C 1 224 ? 133.569 145.711 133.822 1.00 59.53 224 ILE F O 1
ATOM 6140 N N . THR C 1 225 ? 131.325 145.721 134.030 1.00 36.63 225 THR F N 1
ATOM 6141 C CA . THR C 1 225 ? 131.204 147.148 133.782 1.00 28.35 225 THR F CA 1
ATOM 6142 C C . THR C 1 225 ? 131.517 147.926 135.058 1.00 35.65 225 THR F C 1
ATOM 6143 O O . THR C 1 225 ? 131.880 147.359 136.092 1.00 47.20 225 THR F O 1
ATOM 6147 N N . LEU C 1 226 ? 131.384 149.252 134.987 1.00 32.55 226 LEU F N 1
ATOM 6148 C CA . LEU C 1 226 ? 131.672 150.078 136.154 1.00 29.17 226 LEU F CA 1
ATOM 6149 C C . LEU C 1 226 ? 130.625 149.888 137.244 1.00 39.89 226 LEU F C 1
ATOM 6150 O O . LEU C 1 226 ? 130.950 149.935 138.434 1.00 53.35 226 LEU F O 1
ATOM 6155 N N . ILE C 1 227 ? 129.364 149.678 136.862 1.00 25.45 227 ILE F N 1
ATOM 6156 C CA . ILE C 1 227 ? 128.341 149.375 137.857 1.00 30.73 227 ILE F CA 1
ATOM 6157 C C . ILE C 1 227 ? 128.585 148.000 138.465 1.00 40.72 227 ILE F C 1
ATOM 6158 O O . ILE C 1 227 ? 128.372 147.787 139.666 1.00 44.19 227 ILE F O 1
ATOM 6163 N N . GLY C 1 228 ? 129.036 147.046 137.648 1.00 28.81 228 GLY F N 1
ATOM 6164 C CA . GLY C 1 228 ? 129.399 145.745 138.180 1.00 27.48 228 GLY F CA 1
ATOM 6165 C C . GLY C 1 228 ? 130.524 145.828 139.192 1.00 31.52 228 GLY F C 1
ATOM 6166 O O . GLY C 1 228 ? 130.468 145.196 140.248 1.00 41.74 228 GLY F O 1
ATOM 6167 N N . MET C 1 229 ? 131.555 146.622 138.893 1.00 46.54 229 MET F N 1
ATOM 6168 C CA . MET C 1 229 ? 132.636 146.810 139.855 1.00 33.11 229 MET F CA 1
ATOM 6169 C C . MET C 1 229 ? 132.183 147.595 141.076 1.00 29.97 229 MET F C 1
ATOM 6170 O O . MET C 1 229 ? 132.702 147.374 142.171 1.00 51.56 229 MET F O 1
ATOM 6175 N N . GLY C 1 230 ? 131.222 148.505 140.921 1.00 23.01 230 GLY F N 1
ATOM 6176 C CA . GLY C 1 230 ? 130.679 149.181 142.088 1.00 19.65 230 GLY F CA 1
ATOM 6177 C C . GLY C 1 230 ? 129.967 148.223 143.023 1.00 40.22 230 GLY F C 1
ATOM 6178 O O . GLY C 1 230 ? 130.168 148.254 144.241 1.00 44.39 230 GLY F O 1
ATOM 6179 N N . ILE C 1 231 ? 129.138 147.343 142.460 1.00 34.62 231 ILE F N 1
ATOM 6180 C CA . ILE C 1 231 ? 128.457 146.337 143.273 1.00 24.16 231 ILE F CA 1
ATOM 6181 C C . ILE C 1 231 ? 129.467 145.374 143.885 1.00 36.16 231 ILE F C 1
ATOM 6182 O O . ILE C 1 231 ? 129.317 144.939 145.033 1.00 33.34 231 ILE F O 1
ATOM 6187 N N . LEU C 1 232 ? 130.509 145.022 143.127 1.00 46.45 232 LEU F N 1
ATOM 6188 C CA . LEU C 1 232 ? 131.557 144.155 143.653 1.00 25.27 232 LEU F CA 1
ATOM 6189 C C . LEU C 1 232 ? 132.274 144.805 144.830 1.00 26.73 232 LEU F C 1
ATOM 6190 O O . LEU C 1 232 ? 132.542 144.149 145.840 1.00 47.08 232 LEU F O 1
ATOM 6195 N N . GLY C 1 233 ? 132.591 146.094 144.718 1.00 24.29 233 GLY F N 1
ATOM 6196 C CA . GLY C 1 233 ? 133.201 146.795 145.833 1.00 16.62 233 GLY F CA 1
ATOM 6197 C C . GLY C 1 233 ? 132.285 146.873 147.037 1.00 27.95 233 GLY F C 1
ATOM 6198 O O . GLY C 1 233 ? 132.731 146.732 148.177 1.00 49.41 233 GLY F O 1
ATOM 6199 N N . VAL C 1 234 ? 130.988 147.085 146.800 1.00 28.31 234 VAL F N 1
ATOM 6200 C CA . VAL C 1 234 ? 130.035 147.143 147.906 1.00 30.38 234 VAL F CA 1
ATOM 6201 C C . VAL C 1 234 ? 129.960 145.800 148.625 1.00 34.51 234 VAL F C 1
ATOM 6202 O O . VAL C 1 234 ? 129.965 145.744 149.860 1.00 36.62 234 VAL F O 1
ATOM 6206 N N . VAL C 1 235 ? 129.888 144.699 147.873 1.00 33.75 235 VAL F N 1
ATOM 6207 C CA . VAL C 1 235 ? 129.776 143.390 148.515 1.00 30.03 235 VAL F CA 1
ATOM 6208 C C . VAL C 1 235 ? 131.084 143.013 149.203 1.00 32.26 235 VAL F C 1
ATOM 6209 O O . VAL C 1 235 ? 131.077 142.384 150.267 1.00 51.21 235 VAL F O 1
ATOM 6213 N N . ILE C 1 236 ? 132.224 143.395 148.621 1.00 35.81 236 ILE F N 1
ATOM 6214 C CA . ILE C 1 236 ? 133.507 143.164 149.277 1.00 24.84 236 ILE F CA 1
ATOM 6215 C C . ILE C 1 236 ? 133.567 143.918 150.597 1.00 25.87 236 ILE F C 1
ATOM 6216 O O . ILE C 1 236 ? 133.996 143.374 151.622 1.00 42.65 236 ILE F O 1
ATOM 6221 N N . ALA C 1 237 ? 133.128 145.179 150.596 1.00 27.65 237 ALA F N 1
ATOM 6222 C CA . ALA C 1 237 ? 133.096 145.958 151.827 1.00 29.48 237 ALA F CA 1
ATOM 6223 C C . ALA C 1 237 ? 132.156 145.337 152.850 1.00 38.88 237 ALA F C 1
ATOM 6224 O O . ALA C 1 237 ? 132.469 145.296 154.043 1.00 46.93 237 ALA F O 1
ATOM 6226 N N . LEU C 1 238 ? 130.997 144.850 152.402 1.00 38.96 238 LEU F N 1
ATOM 6227 C CA . LEU C 1 238 ? 130.040 144.239 153.321 1.00 35.14 238 LEU F CA 1
ATOM 6228 C C . LEU C 1 238 ? 130.616 142.983 153.963 1.00 36.67 238 LEU F C 1
ATOM 6229 O O . LEU C 1 238 ? 130.499 142.782 155.177 1.00 43.97 238 LEU F O 1
ATOM 6234 N N . ILE C 1 239 ? 131.246 142.125 153.158 1.00 42.15 239 ILE F N 1
ATOM 6235 C CA . ILE C 1 239 ? 131.832 140.896 153.689 1.00 36.68 239 ILE F CA 1
ATOM 6236 C C . ILE C 1 239 ? 132.972 141.218 154.648 1.00 37.69 239 ILE F C 1
ATOM 6237 O O . ILE C 1 239 ? 133.088 140.615 155.724 1.00 44.38 239 ILE F O 1
ATOM 6242 N N . TYR C 1 240 ? 133.828 142.175 154.277 1.00 45.02 240 TYR F N 1
ATOM 6243 C CA . TYR C 1 240 ? 134.927 142.566 155.152 1.00 32.27 240 TYR F CA 1
ATOM 6244 C C . TYR C 1 240 ? 134.410 143.124 156.470 1.00 31.51 240 TYR F C 1
ATOM 6245 O O . TYR C 1 240 ? 134.933 142.791 157.539 1.00 48.50 240 TYR F O 1
ATOM 6254 N N . LEU C 1 241 ? 133.380 143.971 156.417 1.00 34.96 241 LEU F N 1
ATOM 6255 C CA . LEU C 1 241 ? 132.839 144.557 157.637 1.00 40.48 241 LEU F CA 1
ATOM 6256 C C . LEU C 1 241 ? 132.180 143.501 158.513 1.00 50.54 241 LEU F C 1
ATOM 6257 O O . LEU C 1 241 ? 132.306 143.544 159.741 1.00 56.59 241 LEU F O 1
ATOM 6262 N N . ASN C 1 242 ? 131.476 142.544 157.905 1.00 46.17 242 ASN F N 1
ATOM 6263 C CA . ASN C 1 242 ? 130.886 141.456 158.679 1.00 37.17 242 ASN F CA 1
ATOM 6264 C C . ASN C 1 242 ? 131.964 140.639 159.382 1.00 48.64 242 ASN F C 1
ATOM 6265 O O . ASN C 1 242 ? 131.875 140.373 160.588 1.00 49.48 242 ASN F O 1
ATOM 6270 N N . LEU C 1 243 ? 133.003 140.245 158.641 1.00 53.25 243 LEU F N 1
ATOM 6271 C CA . LEU C 1 243 ? 134.059 139.429 159.228 1.00 40.13 243 LEU F CA 1
ATOM 6272 C C . LEU C 1 243 ? 134.851 140.198 160.278 1.00 46.54 243 LEU F C 1
ATOM 6273 O O . LEU C 1 243 ? 135.368 139.595 161.224 1.00 54.77 243 LEU F O 1
ATOM 6278 N N . SER C 1 244 ? 134.960 141.519 160.132 1.00 43.71 244 SER F N 1
ATOM 6279 C CA . SER C 1 244 ? 135.634 142.322 161.145 1.00 45.95 244 SER F CA 1
ATOM 6280 C C . SER C 1 244 ? 134.769 142.495 162.386 1.00 50.00 244 SER F C 1
ATOM 6281 O O . SER C 1 244 ? 135.287 142.526 163.507 1.00 63.71 244 SER F O 1
ATOM 6284 N N . ASN C 1 245 ? 133.453 142.614 162.206 1.00 50.51 245 ASN F N 1
ATOM 6285 C CA . ASN C 1 245 ? 132.545 142.773 163.332 1.00 57.13 245 ASN F CA 1
ATOM 6286 C C . ASN C 1 245 ? 132.288 141.466 164.066 1.00 60.11 245 ASN F C 1
ATOM 6287 O O . ASN C 1 245 ? 131.794 141.498 165.198 1.00 62.27 245 ASN F O 1
ATOM 6292 N N . THR C 1 246 ? 132.597 140.322 163.448 1.00 66.29 246 THR F N 1
ATOM 6293 C CA . THR C 1 246 ? 132.559 139.065 164.191 1.00 63.71 246 THR F CA 1
ATOM 6294 C C . THR C 1 246 ? 133.503 139.113 165.386 1.00 67.44 246 THR F C 1
ATOM 6295 O O . THR C 1 246 ? 133.200 138.560 166.450 1.00 68.54 246 THR F O 1
ATOM 6299 N N . ALA C 1 247 ? 134.647 139.770 165.229 1.00 73.11 247 ALA F N 1
ATOM 6300 C CA . ALA C 1 247 ? 135.596 139.950 166.320 1.00 74.14 247 ALA F CA 1
ATOM 6301 C C . ALA C 1 247 ? 135.558 141.386 166.833 1.00 74.56 247 ALA F C 1
ATOM 6302 O O . ALA C 1 247 ? 135.330 141.628 168.018 1.00 76.77 247 ALA F O 1
ATOM 6304 N N . LYS D 2 6 ? 97.975 173.409 172.652 1.00 117.24 6 LYS G N 1
ATOM 6305 C CA . LYS D 2 6 ? 99.230 173.368 171.910 1.00 117.63 6 LYS G CA 1
ATOM 6306 C C . LYS D 2 6 ? 98.997 173.650 170.430 1.00 119.01 6 LYS G C 1
ATOM 6307 O O . LYS D 2 6 ? 98.846 172.729 169.628 1.00 119.63 6 LYS G O 1
ATOM 6313 N N . LYS D 2 7 ? 98.969 174.931 170.076 1.00 113.89 7 LYS G N 1
ATOM 6314 C CA . LYS D 2 7 ? 98.756 175.354 168.702 1.00 112.64 7 LYS G CA 1
ATOM 6315 C C . LYS D 2 7 ? 100.094 175.399 167.965 1.00 113.07 7 LYS G C 1
ATOM 6316 O O . LYS D 2 7 ? 101.115 174.907 168.453 1.00 112.55 7 LYS G O 1
ATOM 6322 N N . PHE D 2 8 ? 100.091 175.990 166.768 1.00 105.64 8 PHE G N 1
ATOM 6323 C CA . PHE D 2 8 ? 101.297 176.189 165.964 1.00 104.06 8 PHE G CA 1
ATOM 6324 C C . PHE D 2 8 ? 101.985 174.857 165.659 1.00 104.99 8 PHE G C 1
ATOM 6325 O O . PHE D 2 8 ? 103.120 174.600 166.063 1.00 106.36 8 PHE G O 1
ATOM 6333 N N . SER D 2 9 ? 101.267 174.006 164.932 1.00 103.59 9 SER G N 1
ATOM 6334 C CA . SER D 2 9 ? 101.769 172.705 164.510 1.00 106.56 9 SER G CA 1
ATOM 6335 C C . SER D 2 9 ? 102.102 172.766 163.026 1.00 108.18 9 SER G C 1
ATOM 6336 O O . SER D 2 9 ? 101.222 173.034 162.201 1.00 107.87 9 SER G O 1
ATOM 6339 N N . LEU D 2 10 ? 103.366 172.520 162.692 1.00 99.16 10 LEU G N 1
ATOM 6340 C CA . LEU D 2 10 ? 103.786 172.534 161.298 1.00 96.47 10 LEU G CA 1
ATOM 6341 C C . LEU D 2 10 ? 103.174 171.361 160.543 1.00 96.70 10 LEU G C 1
ATOM 6342 O O . LEU D 2 10 ? 103.123 170.235 161.043 1.00 95.07 10 LEU G O 1
ATOM 6347 N N . SER D 2 11 ? 102.706 171.634 159.328 1.00 93.54 11 SER G N 1
ATOM 6348 C CA . SER D 2 11 ? 102.075 170.620 158.503 1.00 93.17 11 SER G CA 1
ATOM 6349 C C . SER D 2 11 ? 103.111 169.945 157.606 1.00 94.93 11 SER G C 1
ATOM 6350 O O . SER D 2 11 ? 104.295 170.289 157.606 1.00 93.68 11 SER G O 1
ATOM 6353 N N . LYS D 2 12 ? 102.655 168.960 156.830 1.00 92.12 12 LYS G N 1
ATOM 6354 C CA . LYS D 2 12 ? 103.545 168.282 155.894 1.00 89.98 12 LYS G CA 1
ATOM 6355 C C . LYS D 2 12 ? 103.952 169.205 154.752 1.00 94.38 12 LYS G C 1
ATOM 6356 O O . LYS D 2 12 ? 105.096 169.157 154.285 1.00 98.87 12 LYS G O 1
ATOM 6362 N N . ASN D 2 13 ? 103.026 170.046 154.284 1.00 93.31 13 ASN G N 1
ATOM 6363 C CA . ASN D 2 13 ? 103.344 170.969 153.199 1.00 91.60 13 ASN G CA 1
ATOM 6364 C C . ASN D 2 13 ? 104.392 171.988 153.630 1.00 90.04 13 ASN G C 1
ATOM 6365 O O . ASN D 2 13 ? 105.301 172.321 152.858 1.00 95.51 13 ASN G O 1
ATOM 6370 N N . THR D 2 14 ? 104.280 172.499 154.858 1.00 84.28 14 THR G N 1
ATOM 6371 C CA . THR D 2 14 ? 105.282 173.434 155.356 1.00 87.14 14 THR G CA 1
ATOM 6372 C C . THR D 2 14 ? 106.647 172.768 155.453 1.00 91.66 14 THR G C 1
ATOM 6373 O O . THR D 2 14 ? 107.670 173.387 155.144 1.00 94.96 14 THR G O 1
ATOM 6377 N N . ARG D 2 15 ? 106.685 171.504 155.878 1.00 87.37 15 ARG G N 1
ATOM 6378 C CA . ARG D 2 15 ? 107.953 170.784 155.949 1.00 87.53 15 ARG G CA 1
ATOM 6379 C C . ARG D 2 15 ? 108.542 170.552 154.562 1.00 86.56 15 ARG G C 1
ATOM 6380 O O . ARG D 2 15 ? 109.761 170.639 154.377 1.00 86.97 15 ARG G O 1
ATOM 6388 N N . LEU D 2 16 ? 107.696 170.245 153.576 1.00 76.77 16 LEU G N 1
ATOM 6389 C CA . LEU D 2 16 ? 108.186 170.092 152.210 1.00 79.02 16 LEU G CA 1
ATOM 6390 C C . LEU D 2 16 ? 108.756 171.403 151.681 1.00 82.47 16 LEU G C 1
ATOM 6391 O O . LEU D 2 16 ? 109.804 171.416 151.021 1.00 79.67 16 LEU G O 1
ATOM 6396 N N . SER D 2 17 ? 108.079 172.518 151.962 1.00 79.16 17 SER G N 1
ATOM 6397 C CA . SER D 2 17 ? 108.606 173.821 151.569 1.00 75.91 17 SER G CA 1
ATOM 6398 C C . SER D 2 17 ? 109.922 174.114 152.279 1.00 77.14 17 SER G C 1
ATOM 6399 O O . SER D 2 17 ? 110.845 174.683 151.686 1.00 81.99 17 SER G O 1
ATOM 6402 N N . VAL D 2 18 ? 110.023 173.728 153.552 1.00 73.34 18 VAL G N 1
ATOM 6403 C CA . VAL D 2 18 ? 111.256 173.927 154.306 1.00 74.16 18 VAL G CA 1
ATOM 6404 C C . VAL D 2 18 ? 112.395 173.134 153.682 1.00 75.63 18 VAL G C 1
ATOM 6405 O O . VAL D 2 18 ? 113.526 173.618 153.589 1.00 74.91 18 VAL G O 1
ATOM 6409 N N . MET D 2 19 ? 112.120 171.902 153.250 1.00 71.80 19 MET G N 1
ATOM 6410 C CA . MET D 2 19 ? 113.147 171.103 152.585 1.00 70.96 19 MET G CA 1
ATOM 6411 C C . MET D 2 19 ? 113.564 171.723 151.255 1.00 72.82 19 MET G C 1
ATOM 6412 O O . MET D 2 19 ? 114.761 171.806 150.942 1.00 73.68 19 MET G O 1
ATOM 6417 N N . PHE D 2 20 ? 112.591 172.171 150.459 1.00 72.94 20 PHE G N 1
ATOM 6418 C CA . PHE D 2 20 ? 112.925 172.782 149.177 1.00 67.06 20 PHE G CA 1
ATOM 6419 C C . PHE D 2 20 ? 113.704 174.078 149.358 1.00 67.81 20 PHE G C 1
ATOM 6420 O O . PHE D 2 20 ? 114.502 174.447 148.490 1.00 71.14 20 PHE G O 1
ATOM 6428 N N . ARG D 2 21 ? 113.483 174.786 150.467 1.00 66.80 21 ARG G N 1
ATOM 6429 C CA . ARG D 2 21 ? 114.283 175.972 150.756 1.00 63.29 21 ARG G CA 1
ATOM 6430 C C . ARG D 2 21 ? 115.662 175.606 151.293 1.00 67.24 21 ARG G C 1
ATOM 6431 O O . ARG D 2 21 ? 116.650 176.279 150.980 1.00 75.36 21 ARG G O 1
ATOM 6439 N N . SER D 2 22 ? 115.750 174.549 152.105 1.00 60.29 22 SER G N 1
ATOM 6440 C CA . SER D 2 22 ? 117.039 174.061 152.579 1.00 68.28 22 SER G CA 1
ATOM 6441 C C . SER D 2 22 ? 117.898 173.557 151.434 1.00 67.84 22 SER G C 1
ATOM 6442 O O . SER D 2 22 ? 119.117 173.424 151.592 1.00 63.30 22 SER G O 1
ATOM 6445 N N . MET D 2 23 ? 117.281 173.264 150.291 1.00 64.90 23 MET G N 1
ATOM 6446 C CA . MET D 2 23 ? 118.054 173.051 149.073 1.00 57.45 23 MET G CA 1
ATOM 6447 C C . MET D 2 23 ? 118.929 174.255 148.744 1.00 61.05 23 MET G C 1
ATOM 6448 O O . MET D 2 23 ? 119.943 174.103 148.056 1.00 70.24 23 MET G O 1
ATOM 6453 N N . PHE D 2 24 ? 118.554 175.446 149.211 1.00 56.60 24 PHE G N 1
ATOM 6454 C CA . PHE D 2 24 ? 119.322 176.675 149.022 1.00 56.83 24 PHE G CA 1
ATOM 6455 C C . PHE D 2 24 ? 120.155 177.016 150.250 1.00 54.53 24 PHE G C 1
ATOM 6456 O O . PHE D 2 24 ? 120.310 178.191 150.594 1.00 60.31 24 PHE G O 1
ATOM 6464 N N . LEU D 2 25 ? 120.694 176.005 150.937 1.00 58.89 25 LEU G N 1
ATOM 6465 C CA . LEU D 2 25 ? 121.479 176.246 152.143 1.00 57.32 25 LEU G CA 1
ATOM 6466 C C . LEU D 2 25 ? 122.710 177.101 151.876 1.00 62.67 25 LEU G C 1
ATOM 6467 O O . LEU D 2 25 ? 123.207 177.759 152.796 1.00 66.28 25 LEU G O 1
ATOM 6472 N N . GLN D 2 26 ? 123.213 177.103 150.650 1.00 69.00 26 GLN G N 1
ATOM 6473 C CA . GLN D 2 26 ? 124.341 177.932 150.259 1.00 66.30 26 GLN G CA 1
ATOM 6474 C C . GLN D 2 26 ? 123.857 179.065 149.358 1.00 72.20 26 GLN G C 1
ATOM 6475 O O . GLN D 2 26 ? 122.660 179.229 149.103 1.00 73.80 26 GLN G O 1
ATOM 6481 N N . GLY D 2 27 ? 124.808 179.855 148.873 1.00 73.10 27 GLY G N 1
ATOM 6482 C CA . GLY D 2 27 ? 124.503 180.999 148.039 1.00 67.80 27 GLY G CA 1
ATOM 6483 C C . GLY D 2 27 ? 124.880 182.296 148.721 1.00 77.70 27 GLY G C 1
ATOM 6484 O O . GLY D 2 27 ? 125.458 183.191 148.098 1.00 88.91 27 GLY G O 1
ATOM 6485 N N . SER D 2 28 ? 124.558 182.405 150.005 1.00 77.84 28 SER G N 1
ATOM 6486 C CA . SER D 2 28 ? 125.085 183.473 150.853 1.00 78.13 28 SER G CA 1
ATOM 6487 C C . SER D 2 28 ? 126.266 182.954 151.669 1.00 81.33 28 SER G C 1
ATOM 6488 O O . SER D 2 28 ? 126.283 182.994 152.898 1.00 83.68 28 SER G O 1
ATOM 6491 N N . TRP D 2 29 ? 127.266 182.451 150.952 1.00 75.73 29 TRP G N 1
ATOM 6492 C CA . TRP D 2 29 ? 128.417 181.813 151.573 1.00 74.83 29 TRP G CA 1
ATOM 6493 C C . TRP D 2 29 ? 129.492 182.853 151.860 1.00 76.19 29 TRP G C 1
ATOM 6494 O O . TRP D 2 29 ? 129.929 183.570 150.956 1.00 83.08 29 TRP G O 1
ATOM 6505 N N . ASN D 2 30 ? 129.913 182.928 153.117 1.00 78.44 30 ASN G N 1
ATOM 6506 C CA . ASN D 2 30 ? 130.887 183.908 153.576 1.00 77.62 30 ASN G CA 1
ATOM 6507 C C . ASN D 2 30 ? 132.138 183.199 154.076 1.00 85.06 30 ASN G C 1
ATOM 6508 O O . ASN D 2 30 ? 132.224 181.970 154.092 1.00 88.74 30 ASN G O 1
ATOM 6513 N N . TYR D 2 31 ? 133.115 183.997 154.502 1.00 81.58 31 TYR G N 1
ATOM 6514 C CA . TYR D 2 31 ? 134.355 183.477 155.056 1.00 75.60 31 TYR G CA 1
ATOM 6515 C C . TYR D 2 31 ? 134.451 183.614 156.566 1.00 81.59 31 TYR G C 1
ATOM 6516 O O . TYR D 2 31 ? 135.172 182.839 157.196 1.00 87.60 31 TYR G O 1
ATOM 6525 N N . GLU D 2 32 ? 133.742 184.572 157.163 1.00 88.07 32 GLU G N 1
ATOM 6526 C CA . GLU D 2 32 ? 133.755 184.748 158.609 1.00 93.03 32 GLU G CA 1
ATOM 6527 C C . GLU D 2 32 ? 132.526 184.168 159.292 1.00 89.26 32 GLU G C 1
ATOM 6528 O O . GLU D 2 32 ? 132.616 183.745 160.449 1.00 90.83 32 GLU G O 1
ATOM 6534 N N . ARG D 2 33 ? 131.384 184.130 158.607 1.00 86.81 33 ARG G N 1
ATOM 6535 C CA . ARG D 2 33 ? 130.162 183.512 159.118 1.00 86.92 33 ARG G CA 1
ATOM 6536 C C . ARG D 2 33 ? 129.675 182.581 158.014 1.00 87.28 33 ARG G C 1
ATOM 6537 O O . ARG D 2 33 ? 128.853 182.960 157.175 1.00 88.69 33 ARG G O 1
ATOM 6545 N N . MET D 2 34 ? 130.193 181.359 158.027 1.00 84.07 34 MET G N 1
ATOM 6546 C CA . MET D 2 34 ? 129.996 180.430 156.925 1.00 80.31 34 MET G CA 1
ATOM 6547 C C . MET D 2 34 ? 128.554 179.946 156.882 1.00 83.86 34 MET G C 1
ATOM 6548 O O . MET D 2 34 ? 128.018 179.489 157.895 1.00 89.87 34 MET G O 1
ATOM 6553 N N . GLN D 2 35 ? 127.926 180.053 155.708 1.00 73.14 35 GLN G N 1
ATOM 6554 C CA . GLN D 2 35 ? 126.690 179.329 155.401 1.00 75.20 35 GLN G CA 1
ATOM 6555 C C . GLN D 2 35 ? 125.601 179.592 156.446 1.00 76.03 35 GLN G C 1
ATOM 6556 O O . GLN D 2 35 ? 124.906 178.680 156.900 1.00 78.60 35 GLN G O 1
ATOM 6562 N N . ASN D 2 36 ? 125.455 180.858 156.834 1.00 87.27 36 ASN G N 1
ATOM 6563 C CA . ASN D 2 36 ? 124.542 181.229 157.911 1.00 87.29 36 ASN G CA 1
ATOM 6564 C C . ASN D 2 36 ? 123.161 181.648 157.423 1.00 90.00 36 ASN G C 1
ATOM 6565 O O . ASN D 2 36 ? 122.165 181.362 158.094 1.00 89.46 36 ASN G O 1
ATOM 6570 N N . LEU D 2 37 ? 123.070 182.323 156.275 1.00 84.44 37 LEU G N 1
ATOM 6571 C CA . LEU D 2 37 ? 121.772 182.760 155.775 1.00 78.90 37 LEU G CA 1
ATOM 6572 C C . LEU D 2 37 ? 120.955 181.618 155.188 1.00 81.93 37 LEU G C 1
ATOM 6573 O O . LEU D 2 37 ? 119.724 181.716 155.146 1.00 89.30 37 LEU G O 1
ATOM 6578 N N . GLY D 2 38 ? 121.606 180.550 154.724 1.00 71.37 38 GLY G N 1
ATOM 6579 C CA . GLY D 2 38 ? 120.864 179.434 154.163 1.00 73.62 38 GLY G CA 1
ATOM 6580 C C . GLY D 2 38 ? 119.962 178.763 155.179 1.00 79.21 38 GLY G C 1
ATOM 6581 O O . GLY D 2 38 ? 118.850 178.342 154.856 1.00 82.39 38 GLY G O 1
ATOM 6582 N N . PHE D 2 39 ? 120.426 178.662 156.426 1.00 74.38 39 PHE G N 1
ATOM 6583 C CA . PHE D 2 39 ? 119.603 178.074 157.477 1.00 76.53 39 PHE G CA 1
ATOM 6584 C C . PHE D 2 39 ? 118.342 178.898 157.716 1.00 70.80 39 PHE G C 1
ATOM 6585 O O . PHE D 2 39 ? 117.236 178.347 157.825 1.00 69.97 39 PHE G O 1
ATOM 6593 N N . LEU D 2 40 ? 118.486 180.224 157.791 1.00 71.16 40 LEU G N 1
ATOM 6594 C CA . LEU D 2 40 ? 117.318 181.080 157.956 1.00 72.57 40 LEU G CA 1
ATOM 6595 C C . LEU D 2 40 ? 116.389 180.986 156.755 1.00 72.64 40 LEU G C 1
ATOM 6596 O O . LEU D 2 40 ? 115.167 180.944 156.916 1.00 83.06 40 LEU G O 1
ATOM 6601 N N . TYR D 2 41 ? 116.943 180.975 155.542 1.00 67.24 41 TYR G N 1
ATOM 6602 C CA . TYR D 2 41 ? 116.089 180.851 154.367 1.00 67.02 41 TYR G CA 1
ATOM 6603 C C . TYR D 2 41 ? 115.352 179.521 154.358 1.00 67.88 41 TYR G C 1
ATOM 6604 O O . TYR D 2 41 ? 114.234 179.433 153.839 1.00 71.10 41 TYR G O 1
ATOM 6613 N N . SER D 2 42 ? 115.959 178.479 154.926 1.00 68.42 42 SER G N 1
ATOM 6614 C CA . SER D 2 42 ? 115.282 177.192 155.026 1.00 73.13 42 SER G CA 1
ATOM 6615 C C . SER D 2 42 ? 114.146 177.236 156.040 1.00 73.49 42 SER G C 1
ATOM 6616 O O . SER D 2 42 ? 113.063 176.695 155.789 1.00 75.19 42 SER G O 1
ATOM 6619 N N . ILE D 2 43 ? 114.370 177.871 157.190 1.00 74.74 43 ILE G N 1
ATOM 6620 C CA . ILE D 2 43 ? 113.395 177.840 158.278 1.00 70.27 43 ILE G CA 1
ATOM 6621 C C . ILE D 2 43 ? 112.488 179.070 158.286 1.00 74.98 43 ILE G C 1
ATOM 6622 O O . ILE D 2 43 ? 111.773 179.296 159.267 1.00 74.48 43 ILE G O 1
ATOM 6627 N N . ILE D 2 44 ? 112.512 179.879 157.223 1.00 77.17 44 ILE G N 1
ATOM 6628 C CA . ILE D 2 44 ? 111.610 181.034 157.149 1.00 69.21 44 ILE G CA 1
ATOM 6629 C C . ILE D 2 44 ? 110.140 180.649 157.286 1.00 75.53 44 ILE G C 1
ATOM 6630 O O . ILE D 2 44 ? 109.429 181.302 158.066 1.00 80.32 44 ILE G O 1
ATOM 6635 N N . PRO D 2 45 ? 109.613 179.647 156.562 1.00 79.48 45 PRO G N 1
ATOM 6636 C CA . PRO D 2 45 ? 108.168 179.370 156.678 1.00 80.79 45 PRO G CA 1
ATOM 6637 C C . PRO D 2 45 ? 107.719 179.023 158.086 1.00 79.65 45 PRO G C 1
ATOM 6638 O O . PRO D 2 45 ? 106.621 179.421 158.496 1.00 79.91 45 PRO G O 1
ATOM 6642 N N . ALA D 2 46 ? 108.540 178.293 158.844 1.00 79.09 46 ALA G N 1
ATOM 6643 C CA . ALA D 2 46 ? 108.170 177.960 160.215 1.00 79.83 46 ALA G CA 1
ATOM 6644 C C . ALA D 2 46 ? 108.053 179.212 161.074 1.00 84.44 46 ALA G C 1
ATOM 6645 O O . ALA D 2 46 ? 107.104 179.354 161.854 1.00 87.25 46 ALA G O 1
ATOM 6647 N N . LEU D 2 47 ? 109.004 180.138 160.938 1.00 82.11 47 LEU G N 1
ATOM 6648 C CA . LEU D 2 47 ? 108.947 181.372 161.713 1.00 83.70 47 LEU G CA 1
ATOM 6649 C C . LEU D 2 47 ? 107.781 182.247 161.272 1.00 86.32 47 LEU G C 1
ATOM 6650 O O . LEU D 2 47 ? 107.147 182.911 162.100 1.00 91.54 47 LEU G O 1
ATOM 6655 N N . LYS D 2 48 ? 107.491 182.268 159.969 1.00 87.91 48 LYS G N 1
ATOM 6656 C CA . LYS D 2 48 ? 106.348 183.027 159.473 1.00 91.08 48 LYS G CA 1
ATOM 6657 C C . LYS D 2 48 ? 105.044 182.481 160.034 1.00 92.08 48 LYS G C 1
ATOM 6658 O O . LYS D 2 48 ? 104.154 183.247 160.422 1.00 89.19 48 LYS G O 1
ATOM 6664 N N . GLN D 2 49 ? 104.911 181.154 160.080 1.00 94.22 49 GLN G N 1
ATOM 6665 C CA . GLN D 2 49 ? 103.720 180.547 160.663 1.00 92.88 49 GLN G CA 1
ATOM 6666 C C . GLN D 2 49 ? 103.659 180.789 162.166 1.00 91.55 49 GLN G C 1
ATOM 6667 O O . GLN D 2 49 ? 102.570 180.914 162.737 1.00 95.61 49 GLN G O 1
ATOM 6673 N N . PHE D 2 50 ? 104.817 180.863 162.824 1.00 89.17 50 PHE G N 1
ATOM 6674 C CA . PHE D 2 50 ? 104.837 181.042 164.272 1.00 92.67 50 PHE G CA 1
ATOM 6675 C C . PHE D 2 50 ? 104.588 182.497 164.653 1.00 92.95 50 PHE G C 1
ATOM 6676 O O . PHE D 2 50 ? 103.626 182.810 165.364 1.00 96.78 50 PHE G O 1
ATOM 6684 N N . TYR D 2 51 ? 105.446 183.404 164.192 1.00 96.67 51 TYR G N 1
ATOM 6685 C CA . TYR D 2 51 ? 105.390 184.805 164.583 1.00 97.86 51 TYR G CA 1
ATOM 6686 C C . TYR D 2 51 ? 105.231 185.693 163.357 1.00 98.22 51 TYR G C 1
ATOM 6687 O O . TYR D 2 51 ? 105.852 185.453 162.317 1.00 98.95 51 TYR G O 1
ATOM 6696 N N . LYS D 2 52 ? 104.396 186.722 163.491 1.00 94.56 52 LYS G N 1
ATOM 6697 C CA . LYS D 2 52 ? 104.196 187.698 162.435 1.00 92.88 52 LYS G CA 1
ATOM 6698 C C . LYS D 2 52 ? 105.419 188.606 162.308 1.00 94.67 52 LYS G C 1
ATOM 6699 O O . LYS D 2 52 ? 106.138 188.830 163.286 1.00 96.41 52 LYS G O 1
ATOM 6705 N N . PRO D 2 53 ? 105.681 189.131 161.110 1.00 92.30 53 PRO G N 1
ATOM 6706 C CA . PRO D 2 53 ? 106.852 189.997 160.927 1.00 92.89 53 PRO G CA 1
ATOM 6707 C C . PRO D 2 53 ? 106.744 191.278 161.740 1.00 91.95 53 PRO G C 1
ATOM 6708 O O . PRO D 2 53 ? 105.656 191.817 161.956 1.00 92.81 53 PRO G O 1
ATOM 6712 N N . GLY D 2 54 ? 107.899 191.765 162.192 1.00 91.77 54 GLY G N 1
ATOM 6713 C CA . GLY D 2 54 ? 107.989 193.011 162.915 1.00 91.91 54 GLY G CA 1
ATOM 6714 C C . GLY D 2 54 ? 107.963 192.887 164.424 1.00 92.80 54 GLY G C 1
ATOM 6715 O O . GLY D 2 54 ? 108.371 193.829 165.114 1.00 91.50 54 GLY G O 1
ATOM 6716 N N . SER D 2 55 ? 107.503 191.760 164.957 1.00 100.92 55 SER G N 1
ATOM 6717 C CA . SER D 2 55 ? 107.422 191.593 166.398 1.00 101.43 55 SER G CA 1
ATOM 6718 C C . SER D 2 55 ? 108.810 191.393 166.999 1.00 104.03 55 SER G C 1
ATOM 6719 O O . SER D 2 55 ? 109.775 191.049 166.311 1.00 107.99 55 SER G O 1
ATOM 6722 N N . GLU D 2 56 ? 108.904 191.626 168.311 1.00 105.85 56 GLU G N 1
ATOM 6723 C CA . GLU D 2 56 ? 110.150 191.356 169.018 1.00 103.29 56 GLU G CA 1
ATOM 6724 C C . GLU D 2 56 ? 110.481 189.871 169.010 1.00 102.00 56 GLU G C 1
ATOM 6725 O O . GLU D 2 56 ? 111.660 189.498 168.965 1.00 100.47 56 GLU G O 1
ATOM 6731 N N . GLU D 2 57 ? 109.459 189.013 169.056 1.00 107.34 57 GLU G N 1
ATOM 6732 C CA . GLU D 2 57 ? 109.691 187.578 168.932 1.00 109.78 57 GLU G CA 1
ATOM 6733 C C . GLU D 2 57 ? 110.317 187.242 167.586 1.00 108.97 57 GLU G C 1
ATOM 6734 O O . GLU D 2 57 ? 111.254 186.439 167.511 1.00 107.29 57 GLU G O 1
ATOM 6740 N N . ALA D 2 58 ? 109.814 187.854 166.512 1.00 105.11 58 ALA G N 1
ATOM 6741 C CA . ALA D 2 58 ? 110.410 187.652 165.196 1.00 103.25 58 ALA G CA 1
ATOM 6742 C C . ALA D 2 58 ? 111.840 188.174 165.157 1.00 103.93 58 ALA G C 1
ATOM 6743 O O . ALA D 2 58 ? 112.718 187.552 164.550 1.00 105.24 58 ALA G O 1
ATOM 6745 N N . LYS D 2 59 ? 112.091 189.318 165.798 1.00 103.86 59 LYS G N 1
ATOM 6746 C CA . LYS D 2 59 ? 113.447 189.855 165.858 1.00 102.45 59 LYS G CA 1
ATOM 6747 C C . LYS D 2 59 ? 114.396 188.868 166.524 1.00 105.84 59 LYS G C 1
ATOM 6748 O O . LYS D 2 59 ? 115.480 188.578 166.001 1.00 108.21 59 LYS G O 1
ATOM 6754 N N . GLU D 2 60 ? 114.000 188.337 167.684 1.00 103.87 60 GLU G N 1
ATOM 6755 C CA . GLU D 2 60 ? 114.853 187.392 168.397 1.00 100.79 60 GLU G CA 1
ATOM 6756 C C . GLU D 2 60 ? 115.050 186.113 167.595 1.00 99.96 60 GLU G C 1
ATOM 6757 O O . GLU D 2 60 ? 116.160 185.571 167.542 1.00 101.44 60 GLU G O 1
ATOM 6763 N N . ALA D 2 61 ? 113.985 185.617 166.962 1.00 95.82 61 ALA G N 1
ATOM 6764 C CA . ALA D 2 61 ? 114.097 184.396 166.171 1.00 95.45 61 ALA G CA 1
ATOM 6765 C C . ALA D 2 61 ? 115.041 184.583 164.992 1.00 95.03 61 ALA G C 1
ATOM 6766 O O . ALA D 2 61 ? 115.855 183.702 164.693 1.00 96.53 61 ALA G O 1
ATOM 6768 N N . LEU D 2 62 ? 114.949 185.725 164.307 1.00 95.22 62 LEU G N 1
ATOM 6769 C CA . LEU D 2 62 ? 115.812 185.968 163.157 1.00 92.71 62 LEU G CA 1
ATOM 6770 C C . LEU D 2 62 ? 117.258 186.191 163.581 1.00 92.39 62 LEU G C 1
ATOM 6771 O O . LEU D 2 62 ? 118.183 185.741 162.897 1.00 92.82 62 LEU G O 1
ATOM 6776 N N . LYS D 2 63 ? 117.476 186.880 164.705 1.00 95.06 63 LYS G N 1
ATOM 6777 C CA . LYS D 2 63 ? 118.839 187.094 165.180 1.00 95.19 63 LYS G CA 1
ATOM 6778 C C . LYS D 2 63 ? 119.462 185.827 165.748 1.00 96.85 63 LYS G C 1
ATOM 6779 O O . LYS D 2 63 ? 120.692 185.711 165.764 1.00 97.58 63 LYS G O 1
ATOM 6785 N N . ARG D 2 64 ? 118.644 184.883 166.219 1.00 94.45 64 ARG G N 1
ATOM 6786 C CA . ARG D 2 64 ? 119.179 183.656 166.802 1.00 92.92 64 ARG G CA 1
ATOM 6787 C C . ARG D 2 64 ? 119.944 182.837 165.771 1.00 96.27 64 ARG G C 1
ATOM 6788 O O . ARG D 2 64 ? 121.000 182.270 166.076 1.00 100.07 64 ARG G O 1
ATOM 6796 N N . HIS D 2 65 ? 119.430 182.763 164.543 1.00 92.16 65 HIS G N 1
ATOM 6797 C CA . HIS D 2 65 ? 120.027 181.956 163.486 1.00 91.48 65 HIS G CA 1
ATOM 6798 C C . HIS D 2 65 ? 120.927 182.774 162.565 1.00 93.10 65 HIS G C 1
ATOM 6799 O O . HIS D 2 65 ? 121.076 182.441 161.384 1.00 93.92 65 HIS G O 1
ATOM 6806 N N . MET D 2 66 ? 121.531 183.841 163.084 1.00 98.51 66 MET G N 1
ATOM 6807 C CA . MET D 2 66 ? 122.528 184.632 162.364 1.00 96.93 66 MET G CA 1
ATOM 6808 C C . MET D 2 66 ? 123.936 184.364 162.871 1.00 97.23 66 MET G C 1
ATOM 6809 O O . MET D 2 66 ? 124.759 185.279 162.953 1.00 101.17 66 MET G O 1
ATOM 6814 N N . GLU D 2 67 ? 124.240 183.121 163.227 1.00 101.92 67 GLU G N 1
ATOM 6815 C CA . GLU D 2 67 ? 125.557 182.751 163.717 1.00 105.10 67 GLU G CA 1
ATOM 6816 C C . GLU D 2 67 ? 126.222 181.788 162.741 1.00 106.98 67 GLU G C 1
ATOM 6817 O O . GLU D 2 67 ? 125.605 181.300 161.791 1.00 106.67 67 GLU G O 1
ATOM 6823 N N . PHE D 2 68 ? 127.505 181.530 162.987 1.00 90.69 68 PHE G N 1
ATOM 6824 C CA . PHE D 2 68 ? 128.281 180.654 162.120 1.00 87.11 68 PHE G CA 1
ATOM 6825 C C . PHE D 2 68 ? 127.684 179.253 162.102 1.00 89.50 68 PHE G C 1
ATOM 6826 O O . PHE D 2 68 ? 127.405 178.669 163.154 1.00 90.46 68 PHE G O 1
ATOM 6834 N N . PHE D 2 69 ? 127.485 178.713 160.898 1.00 80.06 69 PHE G N 1
ATOM 6835 C CA . PHE D 2 69 ? 126.912 177.376 160.742 1.00 79.22 69 PHE G CA 1
ATOM 6836 C C . PHE D 2 69 ? 127.413 176.804 159.419 1.00 77.10 69 PHE G C 1
ATOM 6837 O O . PHE D 2 69 ? 126.854 177.105 158.361 1.00 77.22 69 PHE G O 1
ATOM 6845 N N . ASN D 2 70 ? 128.449 175.971 159.486 1.00 69.12 70 ASN G N 1
ATOM 6846 C CA . ASN D 2 70 ? 129.026 175.336 158.308 1.00 66.98 70 ASN G CA 1
ATOM 6847 C C . ASN D 2 70 ? 128.890 173.827 158.438 1.00 70.91 70 ASN G C 1
ATOM 6848 O O . ASN D 2 70 ? 129.353 173.242 159.422 1.00 72.84 70 ASN G O 1
ATOM 6853 N N . THR D 2 71 ? 128.261 173.204 157.445 1.00 66.14 71 THR G N 1
ATOM 6854 C CA . THR D 2 71 ? 128.083 171.760 157.414 1.00 63.02 71 THR G CA 1
ATOM 6855 C C . THR D 2 71 ? 127.980 171.328 155.959 1.00 60.71 71 THR G C 1
ATOM 6856 O O . THR D 2 71 ? 127.748 172.148 155.067 1.00 65.92 71 THR G O 1
ATOM 6860 N N . HIS D 2 72 ? 128.172 170.035 155.724 1.00 49.11 72 HIS G N 1
ATOM 6861 C CA . HIS D 2 72 ? 127.919 169.484 154.403 1.00 49.33 72 HIS G CA 1
ATOM 6862 C C . HIS D 2 72 ? 126.455 169.715 154.045 1.00 51.97 72 HIS G C 1
ATOM 6863 O O . HIS D 2 72 ? 125.569 169.389 154.847 1.00 56.99 72 HIS G O 1
ATOM 6870 N N . PRO D 2 73 ? 126.158 170.286 152.876 1.00 47.92 73 PRO G N 1
ATOM 6871 C CA . PRO D 2 73 ? 124.770 170.680 152.589 1.00 51.49 73 PRO G CA 1
ATOM 6872 C C . PRO D 2 73 ? 123.784 169.528 152.610 1.00 57.98 73 PRO G C 1
ATOM 6873 O O . PRO D 2 73 ? 122.636 169.718 153.032 1.00 60.53 73 PRO G O 1
ATOM 6877 N N . TYR D 2 74 ? 124.189 168.336 152.170 1.00 57.31 74 TYR G N 1
ATOM 6878 C CA . TYR D 2 74 ? 123.248 167.222 152.102 1.00 57.45 74 TYR G CA 1
ATOM 6879 C C . TYR D 2 74 ? 122.890 166.716 153.492 1.00 56.16 74 TYR G C 1
ATOM 6880 O O . TYR D 2 74 ? 121.710 166.528 153.807 1.00 53.43 74 TYR G O 1
ATOM 6889 N N . VAL D 2 75 ? 123.888 166.490 154.341 1.00 52.68 75 VAL G N 1
ATOM 6890 C CA . VAL D 2 75 ? 123.619 166.088 155.728 1.00 51.20 75 VAL G CA 1
ATOM 6891 C C . VAL D 2 75 ? 123.508 167.387 156.518 1.00 53.26 75 VAL G C 1
ATOM 6892 O O . VAL D 2 75 ? 124.412 167.821 157.236 1.00 59.24 75 VAL G O 1
ATOM 6896 N N . ALA D 2 76 ? 122.358 168.035 156.360 1.00 61.00 76 ALA G N 1
ATOM 6897 C CA . ALA D 2 76 ? 121.891 169.104 157.227 1.00 61.71 76 ALA G CA 1
ATOM 6898 C C . ALA D 2 76 ? 120.403 168.992 157.489 1.00 66.43 76 ALA G C 1
ATOM 6899 O O . ALA D 2 76 ? 119.902 169.654 158.402 1.00 67.17 76 ALA G O 1
ATOM 6901 N N . ALA D 2 77 ? 119.686 168.181 156.712 1.00 65.44 77 ALA G N 1
ATOM 6902 C CA . ALA D 2 77 ? 118.264 167.966 156.949 1.00 62.69 77 ALA G CA 1
ATOM 6903 C C . ALA D 2 77 ? 117.954 167.447 158.347 1.00 67.72 77 ALA G C 1
ATOM 6904 O O . ALA D 2 77 ? 116.940 167.883 158.917 1.00 70.70 77 ALA G O 1
ATOM 6906 N N . PRO D 2 78 ? 118.715 166.515 158.937 1.00 66.61 78 PRO G N 1
ATOM 6907 C CA . PRO D 2 78 ? 118.470 166.202 160.355 1.00 69.99 78 PRO G CA 1
ATOM 6908 C C . PRO D 2 78 ? 118.595 167.417 161.256 1.00 74.20 78 PRO G C 1
ATOM 6909 O O . PRO D 2 78 ? 117.795 167.580 162.187 1.00 76.65 78 PRO G O 1
ATOM 6913 N N . ILE D 2 79 ? 119.568 168.290 160.988 1.00 71.52 79 ILE G N 1
ATOM 6914 C CA . ILE D 2 79 ? 119.717 169.507 161.781 1.00 68.01 79 ILE G CA 1
ATOM 6915 C C . ILE D 2 79 ? 118.507 170.410 161.595 1.00 71.74 79 ILE G C 1
ATOM 6916 O O . ILE D 2 79 ? 117.999 170.998 162.556 1.00 74.48 79 ILE G O 1
ATOM 6921 N N . VAL D 2 80 ? 118.024 170.533 160.356 1.00 70.24 80 VAL G N 1
ATOM 6922 C CA . VAL D 2 80 ? 116.859 171.370 160.089 1.00 72.55 80 VAL G CA 1
ATOM 6923 C C . VAL D 2 80 ? 115.622 170.810 160.783 1.00 77.27 80 VAL G C 1
ATOM 6924 O O . VAL D 2 80 ? 114.817 171.561 161.341 1.00 78.39 80 VAL G O 1
ATOM 6928 N N . GLY D 2 81 ? 115.448 169.488 160.758 1.00 78.44 81 GLY G N 1
ATOM 6929 C CA . GLY D 2 81 ? 114.309 168.887 161.435 1.00 76.21 81 GLY G CA 1
ATOM 6930 C C . GLY D 2 81 ? 114.364 169.059 162.941 1.00 78.80 81 GLY G C 1
ATOM 6931 O O . GLY D 2 81 ? 113.349 169.354 163.580 1.00 85.46 81 GLY G O 1
ATOM 6932 N N . VAL D 2 82 ? 115.548 168.880 163.530 1.00 76.82 82 VAL G N 1
ATOM 6933 C CA . VAL D 2 82 ? 115.707 169.104 164.964 1.00 80.26 82 VAL G CA 1
ATOM 6934 C C . VAL D 2 82 ? 115.418 170.561 165.308 1.00 81.30 82 VAL G C 1
ATOM 6935 O O . VAL D 2 82 ? 114.750 170.863 166.308 1.00 79.83 82 VAL G O 1
ATOM 6939 N N . THR D 2 83 ? 115.909 171.486 164.479 1.00 80.66 83 THR G N 1
ATOM 6940 C CA . THR D 2 83 ? 115.639 172.902 164.694 1.00 79.75 83 THR G CA 1
ATOM 6941 C C . THR D 2 83 ? 114.151 173.199 164.601 1.00 82.78 83 THR G C 1
ATOM 6942 O O . THR D 2 83 ? 113.621 173.983 165.392 1.00 84.14 83 THR G O 1
ATOM 6946 N N . LEU D 2 84 ? 113.459 172.582 163.641 1.00 83.60 84 LEU G N 1
ATOM 6947 C CA . LEU D 2 84 ? 112.012 172.748 163.543 1.00 84.32 84 LEU G CA 1
ATOM 6948 C C . LEU D 2 84 ? 111.318 172.227 164.793 1.00 86.83 84 LEU G C 1
ATOM 6949 O O . LEU D 2 84 ? 110.353 172.831 165.277 1.00 86.05 84 LEU G O 1
ATOM 6954 N N . ALA D 2 85 ? 111.795 171.101 165.327 1.00 89.05 85 ALA G N 1
ATOM 6955 C CA . ALA D 2 85 ? 111.214 170.553 166.548 1.00 87.51 85 ALA G CA 1
ATOM 6956 C C . ALA D 2 85 ? 111.352 171.529 167.712 1.00 90.22 85 ALA G C 1
ATOM 6957 O O . ALA D 2 85 ? 110.369 171.839 168.399 1.00 95.15 85 ALA G O 1
ATOM 6959 N N . LEU D 2 86 ? 112.566 172.035 167.947 1.00 92.20 86 LEU G N 1
ATOM 6960 C CA . LEU D 2 86 ? 112.731 172.984 169.049 1.00 93.91 86 LEU G CA 1
ATOM 6961 C C . LEU D 2 86 ? 112.040 174.316 168.778 1.00 95.91 86 LEU G C 1
ATOM 6962 O O . LEU D 2 86 ? 111.661 175.010 169.726 1.00 99.45 86 LEU G O 1
ATOM 6967 N N . GLU D 2 87 ? 111.870 174.699 167.512 1.00 92.18 87 GLU G N 1
ATOM 6968 C CA . GLU D 2 87 ? 111.104 175.905 167.218 1.00 93.69 87 GLU G CA 1
ATOM 6969 C C . GLU D 2 87 ? 109.633 175.712 167.558 1.00 92.82 87 GLU G C 1
ATOM 6970 O O . GLU D 2 87 ? 108.984 176.629 168.073 1.00 96.05 87 GLU G O 1
ATOM 6976 N N . GLU D 2 88 ? 109.089 174.527 167.271 1.00 93.98 88 GLU G N 1
ATOM 6977 C CA . GLU D 2 88 ? 107.731 174.216 167.704 1.00 96.28 88 GLU G CA 1
ATOM 6978 C C . GLU D 2 88 ? 107.623 174.249 169.221 1.00 96.91 88 GLU G C 1
ATOM 6979 O O . GLU D 2 88 ? 106.664 174.798 169.775 1.00 99.17 88 GLU G O 1
ATOM 6985 N N . GLU D 2 89 ? 108.603 173.659 169.911 1.00 101.43 89 GLU G N 1
ATOM 6986 C CA . GLU D 2 89 ? 108.561 173.645 171.371 1.00 104.52 89 GLU G CA 1
ATOM 6987 C C . GLU D 2 89 ? 108.617 175.058 171.942 1.00 106.25 89 GLU G C 1
ATOM 6988 O O . GLU D 2 89 ? 107.845 175.402 172.844 1.00 105.66 89 GLU G O 1
ATOM 6994 N N . ILE D 2 90 ? 109.515 175.897 171.420 1.00 105.61 90 ILE G N 1
ATOM 6995 C CA . ILE D 2 90 ? 109.633 177.267 171.905 1.00 104.01 90 ILE G CA 1
ATOM 6996 C C . ILE D 2 90 ? 108.448 178.130 171.504 1.00 102.99 90 ILE G C 1
ATOM 6997 O O . ILE D 2 90 ? 108.263 179.215 172.067 1.00 100.31 90 ILE G O 1
ATOM 7002 N N . ALA D 2 91 ? 107.640 177.678 170.547 1.00 104.08 91 ALA G N 1
ATOM 7003 C CA . ALA D 2 91 ? 106.401 178.348 170.183 1.00 105.83 91 ALA G CA 1
ATOM 7004 C C . ALA D 2 91 ? 105.189 177.755 170.886 1.00 108.78 91 ALA G C 1
ATOM 7005 O O . ALA D 2 91 ? 104.063 178.193 170.630 1.00 108.04 91 ALA G O 1
ATOM 7007 N N . ASN D 2 92 ? 105.391 176.768 171.761 1.00 111.04 92 ASN G N 1
ATOM 7008 C CA . ASN D 2 92 ? 104.309 176.145 172.514 1.00 110.52 92 ASN G CA 1
ATOM 7009 C C . ASN D 2 92 ? 104.462 176.366 174.014 1.00 111.84 92 ASN G C 1
ATOM 7010 O O . ASN D 2 92 ? 103.917 175.595 174.811 1.00 112.86 92 ASN G O 1
ATOM 7015 N N . GLY D 2 93 ? 105.190 177.403 174.414 1.00 113.81 93 GLY G N 1
ATOM 7016 C CA . GLY D 2 93 ? 105.371 177.705 175.823 1.00 114.45 93 GLY G CA 1
ATOM 7017 C C . GLY D 2 93 ? 106.181 176.691 176.602 1.00 116.57 93 GLY G C 1
ATOM 7018 O O . GLY D 2 93 ? 105.822 176.363 177.741 1.00 117.49 93 GLY G O 1
ATOM 7019 N N . VAL D 2 94 ? 107.262 176.183 176.021 1.00 117.37 94 VAL G N 1
ATOM 7020 C CA . VAL D 2 94 ? 108.171 175.291 176.720 1.00 117.55 94 VAL G CA 1
ATOM 7021 C C . VAL D 2 94 ? 109.397 176.090 177.145 1.00 117.02 94 VAL G C 1
ATOM 7022 O O . VAL D 2 94 ? 109.827 177.032 176.473 1.00 117.10 94 VAL G O 1
ATOM 7026 N N . GLU D 2 95 ? 109.970 175.711 178.285 1.00 120.37 95 GLU G N 1
ATOM 7027 C CA . GLU D 2 95 ? 111.034 176.476 178.921 1.00 119.12 95 GLU G CA 1
ATOM 7028 C C . GLU D 2 95 ? 112.421 176.161 178.376 1.00 119.84 95 GLU G C 1
ATOM 7029 O O . GLU D 2 95 ? 113.410 176.425 179.068 1.00 120.66 95 GLU G O 1
ATOM 7035 N N . ILE D 2 96 ? 112.522 175.597 177.172 1.00 121.49 96 ILE G N 1
ATOM 7036 C CA . ILE D 2 96 ? 113.815 175.320 176.555 1.00 121.11 96 ILE G CA 1
ATOM 7037 C C . ILE D 2 96 ? 114.599 176.620 176.436 1.00 119.37 96 ILE G C 1
ATOM 7038 O O . ILE D 2 96 ? 114.089 177.620 175.917 1.00 121.62 96 ILE G O 1
ATOM 7043 N N . ASP D 2 97 ? 115.838 176.617 176.919 1.00 117.97 97 ASP G N 1
ATOM 7044 C CA . ASP D 2 97 ? 116.639 177.833 176.928 1.00 121.24 97 ASP G CA 1
ATOM 7045 C C . ASP D 2 97 ? 116.985 178.267 175.508 1.00 121.60 97 ASP G C 1
ATOM 7046 O O . ASP D 2 97 ? 117.022 177.459 174.575 1.00 119.87 97 ASP G O 1
ATOM 7051 N N . GLU D 2 98 ? 117.232 179.570 175.354 1.00 119.93 98 GLU G N 1
ATOM 7052 C CA . GLU D 2 98 ? 117.492 180.137 174.034 1.00 120.29 98 GLU G CA 1
ATOM 7053 C C . GLU D 2 98 ? 118.740 179.540 173.398 1.00 121.53 98 GLU G C 1
ATOM 7054 O O . GLU D 2 98 ? 118.781 179.344 172.178 1.00 121.34 98 GLU G O 1
ATOM 7060 N N . ALA D 2 99 ? 119.758 179.235 174.199 1.00 116.09 99 ALA G N 1
ATOM 7061 C CA . ALA D 2 99 ? 121.021 178.732 173.679 1.00 114.50 99 ALA G CA 1
ATOM 7062 C C . ALA D 2 99 ? 121.010 177.235 173.399 1.00 113.45 99 ALA G C 1
ATOM 7063 O O . ALA D 2 99 ? 121.998 176.720 172.869 1.00 114.40 99 ALA G O 1
ATOM 7065 N N . ALA D 2 100 ? 119.930 176.527 173.741 1.00 104.42 100 ALA G N 1
ATOM 7066 C CA . ALA D 2 100 ? 119.891 175.083 173.517 1.00 104.73 100 ALA G CA 1
ATOM 7067 C C . ALA D 2 100 ? 119.923 174.743 172.031 1.00 102.00 100 ALA G C 1
ATOM 7068 O O . ALA D 2 100 ? 120.605 173.795 171.620 1.00 97.96 100 ALA G O 1
ATOM 7070 N N . ILE D 2 101 ? 119.182 175.495 171.213 1.00 97.44 101 ILE G N 1
ATOM 7071 C CA . ILE D 2 101 ? 119.164 175.232 169.777 1.00 98.25 101 ILE G CA 1
ATOM 7072 C C . ILE D 2 101 ? 120.540 175.480 169.173 1.00 98.42 101 ILE G C 1
ATOM 7073 O O . ILE D 2 101 ? 121.027 174.690 168.353 1.00 98.27 101 ILE G O 1
ATOM 7078 N N . GLN D 2 102 ? 121.194 176.572 169.572 1.00 95.59 102 GLN G N 1
ATOM 7079 C CA . GLN D 2 102 ? 122.545 176.836 169.091 1.00 93.34 102 GLN G CA 1
ATOM 7080 C C . GLN D 2 102 ? 123.510 175.749 169.541 1.00 93.36 102 GLN G C 1
ATOM 7081 O O . GLN D 2 102 ? 124.377 175.318 168.771 1.00 92.30 102 GLN G O 1
ATOM 7087 N N . GLY D 2 103 ? 123.372 175.289 170.786 1.00 92.26 103 GLY G N 1
ATOM 7088 C CA . GLY D 2 103 ? 124.241 174.235 171.276 1.00 90.86 103 GLY G CA 1
ATOM 7089 C C . GLY D 2 103 ? 124.089 172.942 170.501 1.00 94.81 103 GLY G C 1
ATOM 7090 O O . GLY D 2 103 ? 125.080 172.315 170.127 1.00 94.63 103 GLY G O 1
ATOM 7091 N N . VAL D 2 104 ? 122.847 172.533 170.232 1.00 88.92 104 VAL G N 1
ATOM 7092 C CA . VAL D 2 104 ? 122.642 171.290 169.492 1.00 87.45 104 VAL G CA 1
ATOM 7093 C C . VAL D 2 104 ? 123.102 171.445 168.045 1.00 83.76 104 VAL G C 1
ATOM 7094 O O . VAL D 2 104 ? 123.681 170.516 167.463 1.00 82.32 104 VAL G O 1
ATOM 7098 N N . LYS D 2 105 ? 122.873 172.619 167.446 1.00 84.86 105 LYS G N 1
ATOM 7099 C CA . LYS D 2 105 ? 123.335 172.855 166.082 1.00 87.34 105 LYS G CA 1
ATOM 7100 C C . LYS D 2 105 ? 124.852 172.756 165.999 1.00 87.86 105 LYS G C 1
ATOM 7101 O O . LYS D 2 105 ? 125.395 172.114 165.095 1.00 84.31 105 LYS G O 1
ATOM 7107 N N . VAL D 2 106 ? 125.553 173.369 166.956 1.00 83.63 106 VAL G N 1
ATOM 7108 C CA . VAL D 2 106 ? 127.009 173.269 166.993 1.00 84.69 106 VAL G CA 1
ATOM 7109 C C . VAL D 2 106 ? 127.434 171.827 167.245 1.00 86.56 106 VAL G C 1
ATOM 7110 O O . VAL D 2 106 ? 128.435 171.352 166.692 1.00 85.17 106 VAL G O 1
ATOM 7114 N N . GLY D 2 107 ? 126.673 171.105 168.069 1.00 82.78 107 GLY G N 1
ATOM 7115 C CA . GLY D 2 107 ? 127.033 169.733 168.384 1.00 84.53 107 GLY G CA 1
ATOM 7116 C C . GLY D 2 107 ? 127.016 168.826 167.170 1.00 85.64 107 GLY G C 1
ATOM 7117 O O . GLY D 2 107 ? 127.952 168.055 166.945 1.00 84.60 107 GLY G O 1
ATOM 7118 N N . MET D 2 108 ? 125.959 168.906 166.365 1.00 82.52 108 MET G N 1
ATOM 7119 C CA . MET D 2 108 ? 125.897 168.059 165.177 1.00 79.41 108 MET G CA 1
ATOM 7120 C C . MET D 2 108 ? 126.456 168.741 163.932 1.00 79.93 108 MET G C 1
ATOM 7121 O O . MET D 2 108 ? 126.385 168.165 162.843 1.00 84.40 108 MET G O 1
ATOM 7126 N N . MET D 2 109 ? 127.006 169.949 164.066 1.00 80.77 109 MET G N 1
ATOM 7127 C CA . MET D 2 109 ? 127.672 170.595 162.941 1.00 87.97 109 MET G CA 1
ATOM 7128 C C . MET D 2 109 ? 128.921 169.831 162.512 1.00 84.17 109 MET G C 1
ATOM 7129 O O . MET D 2 109 ? 129.146 169.608 161.317 1.00 75.41 109 MET G O 1
ATOM 7134 N N . GLY D 2 110 ? 129.743 169.421 163.475 1.00 84.48 110 GLY G N 1
ATOM 7135 C CA . GLY D 2 110 ? 131.052 168.882 163.192 1.00 81.94 110 GLY G CA 1
ATOM 7136 C C . GLY D 2 110 ? 131.066 167.445 162.710 1.00 85.37 110 GLY G C 1
ATOM 7137 O O . GLY D 2 110 ? 131.484 167.153 161.584 1.00 88.56 110 GLY G O 1
ATOM 7138 N N . PRO D 2 111 ? 130.639 166.511 163.569 1.00 80.65 111 PRO G N 1
ATOM 7139 C CA . PRO D 2 111 ? 130.692 165.090 163.179 1.00 76.44 111 PRO G CA 1
ATOM 7140 C C . PRO D 2 111 ? 129.895 164.769 161.929 1.00 72.04 111 PRO G C 1
ATOM 7141 O O . PRO D 2 111 ? 130.336 163.953 161.108 1.00 68.51 111 PRO G O 1
ATOM 7145 N N . LEU D 2 112 ? 128.728 165.392 161.756 1.00 71.93 112 LEU G N 1
ATOM 7146 C CA . LEU D 2 112 ? 127.918 165.114 160.576 1.00 71.25 112 LEU G CA 1
ATOM 7147 C C . LEU D 2 112 ? 128.639 165.535 159.304 1.00 68.35 112 LEU G C 1
ATOM 7148 O O . LEU D 2 112 ? 128.643 164.798 158.313 1.00 71.64 112 LEU G O 1
ATOM 7153 N N . ALA D 2 113 ? 129.264 166.715 159.314 1.00 66.05 113 ALA G N 1
ATOM 7154 C CA . ALA D 2 113 ? 130.039 167.148 158.156 1.00 68.31 113 ALA G CA 1
ATOM 7155 C C . ALA D 2 113 ? 131.243 166.243 157.928 1.00 69.55 113 ALA G C 1
ATOM 7156 O O . ALA D 2 113 ? 131.549 165.884 156.784 1.00 65.61 113 ALA G O 1
ATOM 7158 N N . GLY D 2 114 ? 131.935 165.866 159.005 1.00 71.61 114 GLY G N 1
ATOM 7159 C CA . GLY D 2 114 ? 133.095 165.003 158.868 1.00 64.88 114 GLY G CA 1
ATOM 7160 C C . GLY D 2 114 ? 132.759 163.636 158.307 1.00 64.93 114 GLY G C 1
ATOM 7161 O O . GLY D 2 114 ? 133.590 163.011 157.646 1.00 64.41 114 GLY G O 1
ATOM 7162 N N . ILE D 2 115 ? 131.547 163.149 158.572 1.00 63.48 115 ILE G N 1
ATOM 7163 C CA . ILE D 2 115 ? 131.125 161.875 157.999 1.00 60.30 115 ILE G CA 1
ATOM 7164 C C . ILE D 2 115 ? 130.622 162.059 156.571 1.00 56.46 115 ILE G C 1
ATOM 7165 O O . ILE D 2 115 ? 130.906 161.238 155.692 1.00 55.45 115 ILE G O 1
ATOM 7170 N N . GLY D 2 116 ? 129.877 163.135 156.311 1.00 52.69 116 GLY G N 1
ATOM 7171 C CA . GLY D 2 116 ? 129.262 163.305 155.007 1.00 48.07 116 GLY G CA 1
ATOM 7172 C C . GLY D 2 116 ? 130.227 163.724 153.917 1.00 55.07 116 GLY G C 1
ATOM 7173 O O . GLY D 2 116 ? 129.979 163.461 152.737 1.00 60.42 116 GLY G O 1
ATOM 7174 N N . ASP D 2 117 ? 131.326 164.386 154.283 1.00 58.25 117 ASP G N 1
ATOM 7175 C CA . ASP D 2 117 ? 132.279 164.832 153.267 1.00 53.65 117 ASP G CA 1
ATOM 7176 C C . ASP D 2 117 ? 132.914 163.679 152.498 1.00 55.11 117 ASP G C 1
ATOM 7177 O O . ASP D 2 117 ? 132.917 163.727 151.256 1.00 53.81 117 ASP G O 1
ATOM 7182 N N . PRO D 2 118 ? 133.459 162.633 153.134 1.00 50.44 118 PRO G N 1
ATOM 7183 C CA . PRO D 2 118 ? 134.000 161.523 152.336 1.00 50.58 118 PRO G CA 1
ATOM 7184 C C . PRO D 2 118 ? 132.927 160.674 151.683 1.00 48.48 118 PRO G C 1
ATOM 7185 O O . PRO D 2 118 ? 133.154 160.146 150.588 1.00 47.75 118 PRO G O 1
ATOM 7189 N N . VAL D 2 119 ? 131.767 160.522 152.323 1.00 52.42 119 VAL G N 1
ATOM 7190 C CA . VAL D 2 119 ? 130.724 159.654 151.786 1.00 47.68 119 VAL G CA 1
ATOM 7191 C C . VAL D 2 119 ? 130.137 160.244 150.510 1.00 54.00 119 VAL G C 1
ATOM 7192 O O . VAL D 2 119 ? 129.963 159.545 149.505 1.00 64.06 119 VAL G O 1
ATOM 7196 N N . PHE D 2 120 ? 129.834 161.541 150.522 1.00 42.63 120 PHE G N 1
ATOM 7197 C CA . PHE D 2 120 ? 129.127 162.165 149.408 1.00 40.13 120 PHE G CA 1
ATOM 7198 C C . PHE D 2 120 ? 130.086 162.706 148.350 1.00 52.10 120 PHE G C 1
ATOM 7199 O O . PHE D 2 120 ? 130.011 162.319 147.180 1.00 56.52 120 PHE G O 1
ATOM 7207 N N . TRP D 2 121 ? 130.990 163.602 148.749 1.00 47.97 121 TRP G N 1
ATOM 7208 C CA . TRP D 2 121 ? 131.841 164.281 147.779 1.00 47.77 121 TRP G CA 1
ATOM 7209 C C . TRP D 2 121 ? 132.947 163.387 147.236 1.00 55.41 121 TRP G C 1
ATOM 7210 O O . TRP D 2 121 ? 133.351 163.548 146.079 1.00 47.61 121 TRP G O 1
ATOM 7221 N N . PHE D 2 122 ? 133.457 162.457 148.043 1.00 60.46 122 PHE G N 1
ATOM 7222 C CA . PHE D 2 122 ? 134.614 161.661 147.662 1.00 47.34 122 PHE G CA 1
ATOM 7223 C C . PHE D 2 122 ? 134.295 160.203 147.369 1.00 54.07 122 PHE G C 1
ATOM 7224 O O . PHE D 2 122 ? 135.153 159.503 146.819 1.00 54.61 122 PHE G O 1
ATOM 7232 N N . THR D 2 123 ? 133.102 159.721 147.714 1.00 45.98 123 THR G N 1
ATOM 7233 C CA . THR D 2 123 ? 132.723 158.346 147.410 1.00 43.16 123 THR G CA 1
ATOM 7234 C C . THR D 2 123 ? 131.555 158.273 146.435 1.00 42.28 123 THR G C 1
ATOM 7235 O O . THR D 2 123 ? 131.685 157.651 145.377 1.00 57.11 123 THR G O 1
ATOM 7239 N N . VAL D 2 124 ? 130.419 158.893 146.752 1.00 40.70 124 VAL G N 1
ATOM 7240 C CA . VAL D 2 124 ? 129.244 158.764 145.895 1.00 42.48 124 VAL G CA 1
ATOM 7241 C C . VAL D 2 124 ? 129.430 159.555 144.606 1.00 43.77 124 VAL G C 1
ATOM 7242 O O . VAL D 2 124 ? 129.199 159.041 143.503 1.00 54.78 124 VAL G O 1
ATOM 7246 N N . ARG D 2 125 ? 129.847 160.816 144.723 1.00 41.09 125 ARG G N 1
ATOM 7247 C CA . ARG D 2 125 ? 129.999 161.652 143.534 1.00 41.59 125 ARG G CA 1
ATOM 7248 C C . ARG D 2 125 ? 131.060 161.131 142.574 1.00 48.64 125 ARG G C 1
ATOM 7249 O O . ARG D 2 125 ? 130.783 161.080 141.364 1.00 59.52 125 ARG G O 1
ATOM 7257 N N . PRO D 2 126 ? 132.276 160.770 143.007 1.00 43.84 126 PRO G N 1
ATOM 7258 C CA . PRO D 2 126 ? 133.231 160.204 142.042 1.00 35.39 126 PRO G CA 1
ATOM 7259 C C . PRO D 2 126 ? 132.728 158.945 141.363 1.00 33.25 126 PRO G C 1
ATOM 7260 O O . PRO D 2 126 ? 132.949 158.776 140.162 1.00 44.08 126 PRO G O 1
ATOM 7264 N N . ILE D 2 127 ? 132.029 158.071 142.088 1.00 35.40 127 ILE G N 1
ATOM 7265 C CA . ILE D 2 127 ? 131.538 156.833 141.489 1.00 43.80 127 ILE G CA 1
ATOM 7266 C C . ILE D 2 127 ? 130.480 157.130 140.433 1.00 37.22 127 ILE G C 1
ATOM 7267 O O . ILE D 2 127 ? 130.540 156.620 139.305 1.00 44.59 127 ILE G O 1
ATOM 7272 N N . VAL D 2 128 ? 129.497 157.965 140.780 1.00 36.78 128 VAL G N 1
ATOM 7273 C CA . VAL D 2 128 ? 128.428 158.278 139.835 1.00 34.91 128 VAL G CA 1
ATOM 7274 C C . VAL D 2 128 ? 128.984 159.024 138.629 1.00 35.57 128 VAL G C 1
ATOM 7275 O O . VAL D 2 128 ? 128.606 158.749 137.483 1.00 53.13 128 VAL G O 1
ATOM 7279 N N . GLY D 2 129 ? 129.902 159.966 138.859 1.00 27.22 129 GLY G N 1
ATOM 7280 C CA . GLY D 2 129 ? 130.496 160.692 137.750 1.00 32.18 129 GLY G CA 1
ATOM 7281 C C . GLY D 2 129 ? 131.348 159.812 136.858 1.00 45.07 129 GLY G C 1
ATOM 7282 O O . GLY D 2 129 ? 131.369 159.989 135.640 1.00 45.62 129 GLY G O 1
ATOM 7283 N N . ALA D 2 130 ? 132.068 158.854 137.450 1.00 44.29 130 ALA G N 1
ATOM 7284 C CA . ALA D 2 130 ? 132.859 157.922 136.657 1.00 30.08 130 ALA G CA 1
ATOM 7285 C C . ALA D 2 130 ? 131.971 157.037 135.796 1.00 35.87 130 ALA G C 1
ATOM 7286 O O . ALA D 2 130 ? 132.276 156.800 134.621 1.00 47.82 130 ALA G O 1
ATOM 7288 N N . ILE D 2 131 ? 130.868 156.541 136.359 1.00 38.41 131 ILE G N 1
ATOM 7289 C CA . ILE D 2 131 ? 129.939 155.740 135.566 1.00 45.86 131 ILE G CA 1
ATOM 7290 C C . ILE D 2 131 ? 129.344 156.580 134.441 1.00 43.08 131 ILE G C 1
ATOM 7291 O O . ILE D 2 131 ? 129.219 156.121 133.297 1.00 53.55 131 ILE G O 1
ATOM 7296 N N . ALA D 2 132 ? 128.984 157.830 134.744 1.00 29.20 132 ALA G N 1
ATOM 7297 C CA . ALA D 2 132 ? 128.430 158.709 133.721 1.00 36.17 132 ALA G CA 1
ATOM 7298 C C . ALA D 2 132 ? 129.439 158.979 132.612 1.00 40.14 132 ALA G C 1
ATOM 7299 O O . ALA D 2 132 ? 129.083 158.979 131.432 1.00 50.19 132 ALA G O 1
ATOM 7301 N N . ALA D 2 133 ? 130.704 159.208 132.964 1.00 31.22 133 ALA G N 1
ATOM 7302 C CA . ALA D 2 133 ? 131.718 159.459 131.943 1.00 40.20 133 ALA G CA 1
ATOM 7303 C C . ALA D 2 133 ? 131.986 158.213 131.106 1.00 45.79 133 ALA G C 1
ATOM 7304 O O . ALA D 2 133 ? 132.207 158.306 129.890 1.00 55.27 133 ALA G O 1
ATOM 7306 N N . SER D 2 134 ? 131.974 157.038 131.739 1.00 52.69 134 SER G N 1
ATOM 7307 C CA . SER D 2 134 ? 132.124 155.796 130.990 1.00 47.55 134 SER G CA 1
ATOM 7308 C C . SER D 2 134 ? 130.990 155.623 129.989 1.00 43.79 134 SER G C 1
ATOM 7309 O O . SER D 2 134 ? 131.212 155.175 128.858 1.00 50.89 134 SER G O 1
ATOM 7312 N N . LEU D 2 135 ? 129.764 155.968 130.388 1.00 45.29 135 LEU G N 1
ATOM 7313 C CA . LEU D 2 135 ? 128.652 155.912 129.444 1.00 49.06 135 LEU G CA 1
ATOM 7314 C C . LEU D 2 135 ? 128.750 157.006 128.384 1.00 48.27 135 LEU G C 1
ATOM 7315 O O . LEU D 2 135 ? 128.283 156.816 127.256 1.00 53.83 135 LEU G O 1
ATOM 7320 N N . ALA D 2 136 ? 129.348 158.148 128.725 1.00 49.88 136 ALA G N 1
ATOM 7321 C CA . ALA D 2 136 ? 129.435 159.290 127.823 1.00 56.69 136 ALA G CA 1
ATOM 7322 C C . ALA D 2 136 ? 130.582 159.190 126.832 1.00 55.52 136 ALA G C 1
ATOM 7323 O O . ALA D 2 136 ? 130.647 160.009 125.909 1.00 60.71 136 ALA G O 1
ATOM 7325 N N . THR D 2 137 ? 131.494 158.233 127.018 1.00 70.16 137 THR G N 1
ATOM 7326 C CA . THR D 2 137 ? 132.608 158.083 126.083 1.00 69.29 137 THR G CA 1
ATOM 7327 C C . THR D 2 137 ? 132.133 157.974 124.638 1.00 67.69 137 THR G C 1
ATOM 7328 O O . THR D 2 137 ? 132.820 158.442 123.723 1.00 65.50 137 THR G O 1
ATOM 7332 N N . GLY D 2 138 ? 130.971 157.371 124.412 1.00 71.02 138 GLY G N 1
ATOM 7333 C CA . GLY D 2 138 ? 130.397 157.249 123.089 1.00 73.20 138 GLY G CA 1
ATOM 7334 C C . GLY D 2 138 ? 129.498 158.387 122.660 1.00 77.73 138 GLY G C 1
ATOM 7335 O O . GLY D 2 138 ? 128.873 158.297 121.599 1.00 74.19 138 GLY G O 1
ATOM 7336 N N . GLY D 2 139 ? 129.415 159.458 123.443 1.00 77.80 139 GLY G N 1
ATOM 7337 C CA . GLY D 2 139 ? 128.555 160.579 123.099 1.00 71.30 139 GLY G CA 1
ATOM 7338 C C . GLY D 2 139 ? 127.075 160.266 123.129 1.00 67.74 139 GLY G C 1
ATOM 7339 O O . GLY D 2 139 ? 126.344 160.658 122.211 1.00 70.08 139 GLY G O 1
ATOM 7340 N N . SER D 2 140 ? 126.612 159.570 124.163 1.00 59.35 140 SER G N 1
ATOM 7341 C CA . SER D 2 140 ? 125.223 159.153 124.278 1.00 57.95 140 SER G CA 1
ATOM 7342 C C . SER D 2 140 ? 124.538 159.917 125.402 1.00 54.82 140 SER G C 1
ATOM 7343 O O . SER D 2 140 ? 125.139 160.169 126.451 1.00 59.77 140 SER G O 1
ATOM 7346 N N . ILE D 2 141 ? 123.271 160.277 125.178 1.00 52.46 141 ILE G N 1
ATOM 7347 C CA . ILE D 2 141 ? 122.503 161.025 126.168 1.00 44.58 141 ILE G CA 1
ATOM 7348 C C . ILE D 2 141 ? 122.170 160.204 127.402 1.00 38.34 141 ILE G C 1
ATOM 7349 O O . ILE D 2 141 ? 121.664 16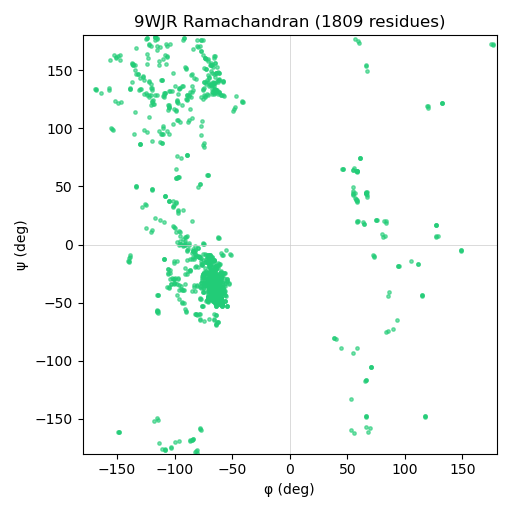0.757 128.384 1.00 45.70 141 ILE G O 1
ATOM 7354 N N . ILE D 2 142 ? 122.439 158.897 127.381 1.00 46.33 142 ILE G N 1
ATOM 7355 C CA . ILE D 2 142 ? 122.158 158.057 128.542 1.00 50.50 142 ILE G CA 1
ATOM 7356 C C . ILE D 2 142 ? 122.990 158.491 129.740 1.00 53.18 142 ILE G C 1
ATOM 7357 O O . ILE D 2 142 ? 122.583 158.298 130.890 1.00 63.33 142 ILE G O 1
ATOM 7362 N N . ALA D 2 143 ? 124.150 159.092 129.500 1.00 49.29 143 ALA G N 1
ATOM 7363 C CA . ALA D 2 143 ? 125.077 159.430 130.573 1.00 44.86 143 ALA G CA 1
ATOM 7364 C C . ALA D 2 143 ? 124.640 160.649 131.386 1.00 48.24 143 ALA G C 1
ATOM 7365 O O . ALA D 2 143 ? 124.604 160.566 132.623 1.00 50.00 143 ALA G O 1
ATOM 7367 N N . PRO D 2 144 ? 124.342 161.805 130.768 1.00 46.86 144 PRO G N 1
ATOM 7368 C CA . PRO D 2 144 ? 123.816 162.915 131.579 1.00 41.07 144 PRO G CA 1
ATOM 7369 C C . PRO D 2 144 ? 122.505 162.573 132.259 1.00 52.09 144 PRO G C 1
ATOM 7370 O O . PRO D 2 144 ? 122.275 162.986 133.402 1.00 56.92 144 PRO G O 1
ATOM 7374 N N . ILE D 2 145 ? 121.642 161.810 131.584 1.00 49.33 145 ILE G N 1
ATOM 7375 C CA . ILE D 2 145 ? 120.384 161.386 132.191 1.00 44.70 145 ILE G CA 1
ATOM 7376 C C . ILE D 2 145 ? 120.657 160.509 133.405 1.00 35.71 145 ILE G C 1
ATOM 7377 O O . ILE D 2 145 ? 120.051 160.685 134.467 1.00 49.32 145 ILE G O 1
ATOM 7382 N N . PHE D 2 146 ? 121.583 159.558 133.267 1.00 28.51 146 PHE G N 1
ATOM 7383 C CA . PHE D 2 146 ? 121.937 158.694 134.387 1.00 34.88 146 PHE G CA 1
ATOM 7384 C C . PHE D 2 146 ? 122.453 159.511 135.560 1.00 39.90 146 PHE G C 1
ATOM 7385 O O . PHE D 2 146 ? 121.983 159.354 136.693 1.00 52.95 146 PHE G O 1
ATOM 7393 N N . PHE D 2 147 ? 123.417 160.399 135.306 1.00 42.38 147 PHE G N 1
ATOM 7394 C CA . PHE D 2 147 ? 123.986 161.192 136.391 1.00 41.48 147 PHE G CA 1
ATOM 7395 C C . PHE D 2 147 ? 122.911 162.021 137.080 1.00 50.79 147 PHE G C 1
ATOM 7396 O O . PHE D 2 147 ? 122.751 161.957 138.305 1.00 52.46 147 PHE G O 1
ATOM 7404 N N . PHE D 2 148 ? 122.144 162.789 136.301 1.00 47.77 148 PHE G N 1
ATOM 7405 C CA . PHE D 2 148 ? 121.129 163.659 136.884 1.00 44.77 148 PHE G CA 1
ATOM 7406 C C . PHE D 2 148 ? 120.114 162.857 137.687 1.00 49.17 148 PHE G C 1
ATOM 7407 O O . PHE D 2 148 ? 119.869 163.149 138.863 1.00 48.95 148 PHE G O 1
ATOM 7415 N N . VAL D 2 149 ? 119.536 161.819 137.076 1.00 48.20 149 VAL G N 1
ATOM 7416 C CA . VAL D 2 149 ? 118.467 161.069 137.726 1.00 42.85 149 VAL G CA 1
ATOM 7417 C C . VAL D 2 149 ? 118.975 160.394 138.992 1.00 40.47 149 VAL G C 1
ATOM 7418 O O . VAL D 2 149 ? 118.372 160.523 140.061 1.00 48.92 149 VAL G O 1
ATOM 7422 N N . VAL D 2 150 ? 120.096 159.672 138.900 1.00 31.66 150 VAL G N 1
ATOM 7423 C CA . VAL D 2 150 ? 120.586 158.926 140.056 1.00 34.82 150 VAL G CA 1
ATOM 7424 C C . VAL D 2 150 ? 120.977 159.878 141.180 1.00 42.80 150 VAL G C 1
ATOM 7425 O O . VAL D 2 150 ? 120.556 159.711 142.335 1.00 61.26 150 VAL G O 1
ATOM 7429 N N . TRP D 2 151 ? 121.784 160.896 140.860 1.00 36.06 151 TRP G N 1
ATOM 7430 C CA . TRP D 2 151 ? 122.256 161.810 141.890 1.00 37.59 151 TRP G CA 1
ATOM 7431 C C . TRP D 2 151 ? 121.098 162.537 142.555 1.00 51.51 151 TRP G C 1
ATOM 7432 O O . TRP D 2 151 ? 121.047 162.639 143.787 1.00 45.49 151 TRP G O 1
ATOM 7443 N N . ASN D 2 152 ? 120.145 163.033 141.763 1.00 57.16 152 ASN G N 1
ATOM 7444 C CA . ASN D 2 152 ? 119.049 163.792 142.343 1.00 46.75 152 ASN G CA 1
ATOM 7445 C C . ASN D 2 152 ? 118.077 162.900 143.097 1.00 49.44 152 ASN G C 1
ATOM 7446 O O . ASN D 2 152 ? 117.530 163.325 144.114 1.00 52.00 152 ASN G O 1
ATOM 7451 N N . ALA D 2 153 ? 117.848 161.669 142.637 1.00 53.80 153 ALA G N 1
ATOM 7452 C CA . ALA D 2 153 ? 117.012 160.754 143.403 1.00 45.82 153 ALA G CA 1
ATOM 7453 C C . ALA D 2 153 ? 117.626 160.487 144.769 1.00 42.16 153 ALA G C 1
ATOM 7454 O O . ALA D 2 153 ? 116.944 160.576 145.798 1.00 59.51 153 ALA G O 1
ATOM 7456 N N . ILE D 2 154 ? 118.930 160.196 144.798 1.00 36.38 154 ILE G N 1
ATOM 7457 C CA . ILE D 2 154 ? 119.602 159.964 146.074 1.00 42.78 154 ILE G CA 1
ATOM 7458 C C . ILE D 2 154 ? 119.516 161.205 146.953 1.00 54.20 154 ILE G C 1
ATOM 7459 O O . ILE D 2 154 ? 119.220 161.115 148.151 1.00 61.76 154 ILE G O 1
ATOM 7464 N N . ARG D 2 155 ? 119.748 162.383 146.370 1.00 47.79 155 ARG G N 1
ATOM 7465 C CA . ARG D 2 155 ? 119.768 163.614 147.154 1.00 45.07 155 ARG G CA 1
ATOM 7466 C C . ARG D 2 155 ? 118.394 163.939 147.729 1.00 49.44 155 ARG G C 1
ATOM 7467 O O . ARG D 2 155 ? 118.274 164.271 148.913 1.00 57.88 155 ARG G O 1
ATOM 7475 N N . ILE D 2 156 ? 117.346 163.858 146.906 1.00 45.09 156 ILE G N 1
ATOM 7476 C CA . ILE D 2 156 ? 116.001 164.171 147.381 1.00 44.46 156 ILE G CA 1
ATOM 7477 C C . ILE D 2 156 ? 115.562 163.172 148.439 1.00 50.20 156 ILE G C 1
ATOM 7478 O O . ILE D 2 156 ? 115.000 163.554 149.474 1.00 54.49 156 ILE G O 1
ATOM 7483 N N . ALA D 2 157 ? 115.800 161.877 148.202 1.00 50.28 157 ALA G N 1
ATOM 7484 C CA . ALA D 2 157 ? 115.422 160.877 149.192 1.00 39.15 157 ALA G CA 1
ATOM 7485 C C . ALA D 2 157 ? 116.140 161.123 150.510 1.00 44.10 157 ALA G C 1
ATOM 7486 O O . ALA D 2 157 ? 115.515 161.139 151.578 1.00 60.73 157 ALA G O 1
ATOM 7488 N N . PHE D 2 158 ? 117.456 161.347 150.452 1.00 41.19 158 PHE G N 1
ATOM 7489 C CA . PHE D 2 158 ? 118.215 161.597 151.670 1.00 48.77 158 PHE G CA 1
ATOM 7490 C C . PHE D 2 158 ? 117.683 162.819 152.403 1.00 55.26 158 PHE G C 1
ATOM 7491 O O . PHE D 2 158 ? 117.382 162.753 153.598 1.00 64.69 158 PHE G O 1
ATOM 7499 N N . LEU D 2 159 ? 117.533 163.940 151.692 1.00 56.58 159 LEU G N 1
ATOM 7500 C CA . LEU D 2 159 ? 117.092 165.173 152.335 1.00 47.17 159 LEU G CA 1
ATOM 7501 C C . LEU D 2 159 ? 115.733 164.992 152.995 1.00 53.65 159 LEU G C 1
ATOM 7502 O O . LEU D 2 159 ? 115.570 165.268 154.190 1.00 57.63 159 LEU G O 1
ATOM 7507 N N . TRP D 2 160 ? 114.751 164.493 152.241 1.00 67.31 160 TRP G N 1
ATOM 7508 C CA . TRP D 2 160 ? 113.395 164.395 152.768 1.00 61.87 160 TRP G CA 1
ATOM 7509 C C . TRP D 2 160 ? 113.324 163.428 153.944 1.00 62.02 160 TRP G C 1
ATOM 7510 O O . TRP D 2 160 ? 112.794 163.768 155.010 1.00 68.59 160 TRP G O 1
ATOM 7521 N N . TYR D 2 161 ? 113.867 162.218 153.779 1.00 59.07 161 TYR G N 1
ATOM 7522 C CA . TYR D 2 161 ? 113.720 161.216 154.827 1.00 53.31 161 TYR G CA 1
ATOM 7523 C C . TYR D 2 161 ? 114.536 161.572 156.064 1.00 57.65 161 TYR G C 1
ATOM 7524 O O . TYR D 2 161 ? 114.078 161.355 157.191 1.00 71.93 161 TYR G O 1
ATOM 7533 N N . THR D 2 162 ? 115.734 162.138 155.889 1.00 54.02 162 THR G N 1
ATOM 7534 C CA . THR D 2 162 ? 116.522 162.527 157.051 1.00 58.12 162 THR G CA 1
ATOM 7535 C C . THR D 2 162 ? 115.911 163.721 157.770 1.00 64.25 162 THR G C 1
ATOM 7536 O O . THR D 2 162 ? 115.969 163.787 159.001 1.00 68.63 162 THR G O 1
ATOM 7540 N N . GLN D 2 163 ? 115.317 164.668 157.036 1.00 69.84 163 GLN G N 1
ATOM 7541 C CA . GLN D 2 163 ? 114.623 165.765 157.700 1.00 69.27 163 GLN G CA 1
ATOM 7542 C C . GLN D 2 163 ? 113.418 165.259 158.480 1.00 73.40 163 GLN G C 1
ATOM 7543 O O . GLN D 2 163 ? 113.166 165.710 159.603 1.00 71.97 163 GLN G O 1
ATOM 7549 N N . GLU D 2 164 ? 112.664 164.319 157.903 1.00 82.08 164 GLU G N 1
ATOM 7550 C CA . GLU D 2 164 ? 111.539 163.738 158.628 1.00 79.25 164 GLU G CA 1
ATOM 7551 C C . GLU D 2 164 ? 112.008 163.012 159.882 1.00 77.97 164 GLU G C 1
ATOM 7552 O O . GLU D 2 164 ? 111.398 163.145 160.950 1.00 84.68 164 GLU G O 1
ATOM 7558 N N . PHE D 2 165 ? 113.094 162.243 159.774 1.00 78.92 165 PHE G N 1
ATOM 7559 C CA . PHE D 2 165 ? 113.615 161.533 160.937 1.00 81.39 165 PHE G CA 1
ATOM 7560 C C . PHE D 2 165 ? 114.081 162.502 162.016 1.00 83.10 165 PHE G C 1
ATOM 7561 O O . PHE D 2 165 ? 113.809 162.296 163.204 1.00 92.65 165 PHE G O 1
ATOM 7569 N N . GLY D 2 166 ? 114.785 163.565 161.622 1.00 82.80 166 GLY G N 1
ATOM 7570 C CA . GLY D 2 166 ? 115.233 164.544 162.597 1.00 85.57 166 GLY G CA 1
ATOM 7571 C C . GLY D 2 166 ? 114.081 165.252 163.280 1.00 89.31 166 GLY G C 1
ATOM 7572 O O . GLY D 2 166 ? 114.094 165.448 164.498 1.00 92.72 166 GLY G O 1
ATOM 7573 N N . TYR D 2 167 ? 113.064 165.640 162.507 1.00 92.11 167 TYR G N 1
ATOM 7574 C CA . TYR D 2 167 ? 111.881 166.264 163.089 1.00 90.78 167 TYR G CA 1
ATOM 7575 C C . TYR D 2 167 ? 111.186 165.323 164.064 1.00 89.47 167 TYR G C 1
ATOM 7576 O O . TYR D 2 167 ? 110.778 165.737 165.155 1.00 88.35 167 TYR G O 1
ATOM 7585 N N . LYS D 2 168 ? 111.042 164.052 163.687 1.00 93.72 168 LYS G N 1
ATOM 7586 C CA . LYS D 2 168 ? 110.362 163.095 164.551 1.00 90.29 168 LYS G CA 1
ATOM 7587 C C . LYS D 2 168 ? 111.141 162.851 165.836 1.00 89.12 168 LYS G C 1
ATOM 7588 O O . LYS D 2 168 ? 110.548 162.739 166.915 1.00 92.74 168 LYS G O 1
ATOM 7594 N N . GLN D 2 169 ? 112.468 162.769 165.746 1.00 90.16 169 GLN G N 1
ATOM 7595 C CA . GLN D 2 169 ? 113.277 162.391 166.896 1.00 92.31 169 GLN G CA 1
ATOM 7596 C C . GLN D 2 169 ? 113.658 163.560 167.794 1.00 91.03 169 GLN G C 1
ATOM 7597 O O . GLN D 2 169 ? 113.962 163.335 168.971 1.00 93.52 169 GLN G O 1
ATOM 7603 N N . GLY D 2 170 ? 113.642 164.791 167.288 1.00 88.76 170 GLY G N 1
ATOM 7604 C CA . GLY D 2 170 ? 114.042 165.887 168.146 1.00 90.63 170 GLY G CA 1
ATOM 7605 C C . GLY D 2 170 ? 115.509 165.796 168.519 1.00 88.92 170 GLY G C 1
ATOM 7606 O O . GLY D 2 170 ? 116.348 165.296 167.763 1.00 92.09 170 GLY G O 1
ATOM 7607 N N . THR D 2 171 ? 115.825 166.279 169.721 1.00 87.91 171 THR G N 1
ATOM 7608 C CA . THR D 2 171 ? 117.196 166.241 170.215 1.00 91.59 171 THR G CA 1
ATOM 7609 C C . THR D 2 171 ? 117.685 164.825 170.497 1.00 93.39 171 THR G C 1
ATOM 7610 O O . THR D 2 171 ? 118.886 164.636 170.717 1.00 89.97 171 THR G O 1
ATOM 7614 N N . ALA D 2 172 ? 116.792 163.832 170.493 1.00 97.11 172 ALA G N 1
ATOM 7615 C CA . ALA D 2 172 ? 117.174 162.451 170.758 1.00 97.23 172 ALA G CA 1
ATOM 7616 C C . ALA D 2 172 ? 117.974 161.824 169.624 1.00 99.39 172 ALA G C 1
ATOM 7617 O O . ALA D 2 172 ? 118.483 160.711 169.795 1.00 100.51 172 ALA G O 1
ATOM 7619 N N . ILE D 2 173 ? 118.090 162.497 168.476 1.00 100.09 173 ILE G N 1
ATOM 7620 C CA . ILE D 2 173 ? 118.844 161.950 167.354 1.00 97.87 173 ILE G CA 1
ATOM 7621 C C . ILE D 2 173 ? 120.322 161.800 167.689 1.00 95.19 173 ILE G C 1
ATOM 7622 O O . ILE D 2 173 ? 121.030 161.021 167.040 1.00 93.48 173 ILE G O 1
ATOM 7627 N N . THR D 2 174 ? 120.812 162.537 168.690 1.00 100.58 174 THR G N 1
ATOM 7628 C CA . THR D 2 174 ? 122.189 162.353 169.134 1.00 102.44 174 THR G CA 1
ATOM 7629 C C . THR D 2 174 ? 122.391 160.984 169.768 1.00 100.41 174 THR G C 1
ATOM 7630 O O . THR D 2 174 ? 123.457 160.379 169.608 1.00 99.68 174 THR G O 1
ATOM 7634 N N . SER D 2 175 ? 121.386 160.483 170.489 1.00 105.70 175 SER G N 1
ATOM 7635 C CA . SER D 2 175 ? 121.455 159.144 171.059 1.00 105.33 175 SER G CA 1
ATOM 7636 C C . SER D 2 175 ? 121.397 158.052 170.000 1.00 106.73 175 SER G C 1
ATOM 7637 O O . SER D 2 175 ? 121.708 156.897 170.308 1.00 107.87 175 SER G O 1
ATOM 7640 N N . ASP D 2 176 ? 121.009 158.386 168.771 1.00 108.19 176 ASP G N 1
ATOM 7641 C CA . ASP D 2 176 ? 120.966 157.427 167.675 1.00 107.66 176 ASP G CA 1
ATOM 7642 C C . ASP D 2 176 ? 122.228 157.488 166.826 1.00 106.85 176 ASP G C 1
ATOM 7643 O O . ASP D 2 176 ? 122.819 156.445 166.530 1.00 104.63 176 ASP G O 1
ATOM 7648 N N . LEU D 2 177 ? 122.669 158.688 166.443 1.00 105.92 177 LEU G N 1
ATOM 7649 C CA . LEU D 2 177 ? 123.886 158.804 165.648 1.00 103.94 177 LEU G CA 1
ATOM 7650 C C . LEU D 2 177 ? 125.102 158.362 166.452 1.00 103.48 177 LEU G C 1
ATOM 7651 O O . LEU D 2 177 ? 125.744 157.356 166.127 1.00 103.04 177 LEU G O 1
ATOM 7656 N N . GLY D 2 178 ? 125.419 159.091 167.518 1.00 103.81 178 GLY G N 1
ATOM 7657 C CA . GLY D 2 178 ? 126.486 158.753 168.438 1.00 105.18 178 GLY G CA 1
ATOM 7658 C C . GLY D 2 178 ? 127.806 158.526 167.734 1.00 104.98 178 GLY G C 1
ATOM 7659 O O . GLY D 2 178 ? 128.241 159.307 166.881 1.00 105.86 178 GLY G O 1
ATOM 7660 N N . GLY D 2 179 ? 128.460 157.428 168.102 1.00 100.18 179 GLY G N 1
ATOM 7661 C CA . GLY D 2 179 ? 129.698 157.022 167.470 1.00 98.60 179 GLY G CA 1
ATOM 7662 C C . GLY D 2 179 ? 129.702 155.550 167.112 1.00 102.16 179 GLY G C 1
ATOM 7663 O O . GLY D 2 179 ? 128.815 154.801 167.532 1.00 102.20 179 GLY G O 1
ATOM 7664 N N . GLY D 2 180 ? 130.695 155.123 166.339 1.00 89.05 180 GLY G N 1
ATOM 7665 C CA . GLY D 2 180 ? 130.803 153.730 165.954 1.00 87.29 180 GLY G CA 1
ATOM 7666 C C . GLY D 2 180 ? 130.153 153.403 164.626 1.00 83.42 180 GLY G C 1
ATOM 7667 O O . GLY D 2 180 ? 130.844 153.026 163.676 1.00 84.66 180 GLY G O 1
ATOM 7668 N N . MET D 2 181 ? 128.828 153.543 164.543 1.00 79.00 181 MET G N 1
ATOM 7669 C CA . MET D 2 181 ? 128.132 153.226 163.298 1.00 82.90 181 MET G CA 1
ATOM 7670 C C . MET D 2 181 ? 128.554 154.164 162.173 1.00 88.16 181 MET G C 1
ATOM 7671 O O . MET D 2 181 ? 128.708 153.733 161.022 1.00 89.94 181 MET G O 1
ATOM 7676 N N . LEU D 2 182 ? 128.759 155.446 162.485 1.00 80.21 182 LEU G N 1
ATOM 7677 C CA . LEU D 2 182 ? 129.280 156.370 161.486 1.00 75.51 182 LEU G CA 1
ATOM 7678 C C . LEU D 2 182 ? 130.670 155.954 161.030 1.00 75.80 182 LEU G C 1
ATOM 7679 O O . LEU D 2 182 ? 131.000 156.085 159.847 1.00 75.81 182 LEU G O 1
ATOM 7684 N N . GLN D 2 183 ? 131.491 155.442 161.949 1.00 68.75 183 GLN G N 1
ATOM 7685 C CA . GLN D 2 183 ? 132.795 154.916 161.566 1.00 62.73 183 GLN G CA 1
ATOM 7686 C C . GLN D 2 183 ? 132.666 153.695 160.665 1.00 64.30 183 GLN G C 1
ATOM 7687 O O . GLN D 2 183 ? 133.468 153.527 159.742 1.00 66.87 183 GLN G O 1
ATOM 7693 N N . GLN D 2 184 ? 131.676 152.834 160.913 1.00 59.30 184 GLN G N 1
ATOM 7694 C CA . GLN D 2 184 ? 131.450 151.693 160.030 1.00 47.33 184 GLN G CA 1
ATOM 7695 C C . GLN D 2 184 ? 131.076 152.155 158.627 1.00 46.17 184 GLN G C 1
ATOM 7696 O O . GLN D 2 184 ? 131.586 151.629 157.629 1.00 55.85 184 GLN G O 1
ATOM 7702 N N . ILE D 2 185 ? 130.182 153.143 158.533 1.00 45.34 185 ILE G N 1
ATOM 7703 C CA . ILE D 2 185 ? 129.805 153.672 157.224 1.00 50.53 185 ILE G CA 1
ATOM 7704 C C . ILE D 2 185 ? 131.012 154.292 156.533 1.00 53.86 185 ILE G C 1
ATOM 7705 O O . ILE D 2 185 ? 131.223 154.101 155.329 1.00 56.89 185 ILE G O 1
ATOM 7710 N N . THR D 2 186 ? 131.821 155.044 157.282 1.00 47.67 186 THR G N 1
ATOM 7711 C CA . THR D 2 186 ? 133.000 155.680 156.703 1.00 44.81 186 THR G CA 1
ATOM 7712 C C . THR D 2 186 ? 133.993 154.642 156.196 1.00 49.35 186 THR G C 1
ATOM 7713 O O . THR D 2 186 ? 134.553 154.787 155.105 1.00 59.17 186 THR G O 1
ATOM 7717 N N . LYS D 2 187 ? 134.221 153.580 156.973 1.00 43.20 187 LYS G N 1
ATOM 7718 C CA . LYS D 2 187 ? 135.163 152.546 156.559 1.00 37.13 187 LYS G CA 1
ATOM 7719 C C . LYS D 2 187 ? 134.664 151.794 155.332 1.00 35.61 187 LYS G C 1
ATOM 7720 O O . LYS D 2 187 ? 135.444 151.505 154.417 1.00 51.99 187 LYS G O 1
ATOM 7726 N N . GLY D 2 188 ? 133.372 151.461 155.292 1.00 27.58 188 GLY G N 1
ATOM 7727 C CA . GLY D 2 188 ? 132.833 150.809 154.109 1.00 18.95 188 GLY G CA 1
ATOM 7728 C C . GLY D 2 188 ? 132.921 151.686 152.875 1.00 36.86 188 GLY G C 1
ATOM 7729 O O . GLY D 2 188 ? 133.290 151.219 151.790 1.00 58.58 188 GLY G O 1
ATOM 7730 N N . ALA D 2 189 ? 132.594 152.972 153.026 1.00 30.76 189 ALA G N 1
ATOM 7731 C CA . ALA D 2 189 ? 132.703 153.901 151.908 1.00 24.95 189 ALA G CA 1
ATOM 7732 C C . ALA D 2 189 ? 134.146 154.042 151.451 1.00 35.63 189 ALA G C 1
ATOM 7733 O O . ALA D 2 189 ? 134.414 154.149 150.252 1.00 35.79 189 ALA G O 1
ATOM 7735 N N . SER D 2 190 ? 135.092 154.035 152.392 1.00 48.38 190 SER G N 1
ATOM 7736 C CA . SER D 2 190 ? 136.501 154.140 152.030 1.00 37.23 190 SER G CA 1
ATOM 7737 C C . SER D 2 190 ? 136.983 152.895 151.295 1.00 40.72 190 SER G C 1
ATOM 7738 O O . SER D 2 190 ? 137.761 152.997 150.342 1.00 53.76 190 SER G O 1
ATOM 7741 N N . ILE D 2 191 ? 136.537 151.713 151.724 1.00 46.06 191 ILE G N 1
ATOM 7742 C CA . ILE D 2 191 ? 136.893 150.483 151.017 1.00 35.05 191 ILE G CA 1
ATOM 7743 C C . ILE D 2 191 ? 136.366 150.527 149.589 1.00 31.58 191 ILE G C 1
ATOM 7744 O O . ILE D 2 191 ? 137.094 150.250 148.623 1.00 55.48 191 ILE G O 1
ATOM 7749 N N . LEU D 2 192 ? 135.089 150.887 149.436 1.00 23.79 192 LEU G N 1
ATOM 7750 C CA . LEU D 2 192 ? 134.502 150.973 148.103 1.00 31.36 192 LEU G CA 1
ATOM 7751 C C . LEU D 2 192 ? 135.220 152.013 147.252 1.00 47.53 192 LEU G C 1
ATOM 7752 O O . LEU D 2 192 ? 135.476 151.786 146.063 1.00 58.04 192 LEU G O 1
ATOM 7757 N N . GLY D 2 193 ? 135.563 153.156 147.849 1.00 40.82 193 GLY G N 1
ATOM 7758 C CA . GLY D 2 193 ? 136.242 154.199 147.104 1.00 17.25 193 GLY G CA 1
ATOM 7759 C C . GLY D 2 193 ? 137.635 153.800 146.662 1.00 38.67 193 GLY G C 1
ATOM 7760 O O . GLY D 2 193 ? 138.044 154.109 145.545 1.00 36.30 193 GLY G O 1
ATOM 7761 N N . MET D 2 194 ? 138.385 153.117 147.529 1.00 67.46 194 MET G N 1
ATOM 7762 C CA . MET D 2 194 ? 139.714 152.651 147.145 1.00 50.17 194 MET G CA 1
ATOM 7763 C C . MET D 2 194 ? 139.636 151.623 146.023 1.00 54.99 194 MET G C 1
ATOM 7764 O O . MET D 2 194 ? 140.416 151.678 145.063 1.00 63.96 194 MET G O 1
ATOM 7769 N N . PHE D 2 195 ? 138.693 150.682 146.121 1.00 52.43 195 PHE G N 1
ATOM 7770 C CA . PHE D 2 195 ? 138.512 149.707 145.049 1.00 40.83 195 PHE G CA 1
ATOM 7771 C C . PHE D 2 195 ? 138.182 150.403 143.732 1.00 49.64 195 PHE G C 1
ATOM 7772 O O . PHE D 2 195 ? 138.796 150.126 142.688 1.00 66.46 195 PHE G O 1
ATOM 7780 N N . ILE D 2 196 ? 137.230 151.338 143.770 1.00 35.17 196 ILE G N 1
ATOM 7781 C CA . ILE D 2 196 ? 136.802 152.018 142.553 1.00 41.81 196 ILE G CA 1
ATOM 7782 C C . ILE D 2 196 ? 137.923 152.887 141.999 1.00 52.45 196 ILE G C 1
ATOM 7783 O O . ILE D 2 196 ? 138.086 153.004 140.782 1.00 42.83 196 ILE G O 1
ATOM 7788 N N . LEU D 2 197 ? 138.719 153.502 142.875 1.00 46.45 197 LEU G N 1
ATOM 7789 C CA . LEU D 2 197 ? 139.831 154.330 142.423 1.00 35.84 197 LEU G CA 1
ATOM 7790 C C . LEU D 2 197 ? 140.903 153.491 141.747 1.00 42.92 197 LEU G C 1
ATOM 7791 O O . LEU D 2 197 ? 141.488 153.918 140.746 1.00 45.30 197 LEU G O 1
ATOM 7796 N N . GLY D 2 198 ? 141.184 152.301 142.280 1.00 46.52 198 GLY G N 1
ATOM 7797 C CA . GLY D 2 198 ? 142.095 151.403 141.590 1.00 29.09 198 GLY G CA 1
ATOM 7798 C C . GLY D 2 198 ? 141.586 151.023 140.213 1.00 25.10 198 GLY G C 1
ATOM 7799 O O . GLY D 2 198 ? 142.332 151.046 139.226 1.00 43.09 198 GLY G O 1
ATOM 7800 N N . VAL D 2 199 ? 140.294 150.694 140.126 1.00 37.26 199 VAL G N 1
ATOM 7801 C CA . VAL D 2 199 ? 139.705 150.352 138.831 1.00 33.33 199 VAL G CA 1
ATOM 7802 C C . VAL D 2 199 ? 139.811 151.528 137.866 1.00 39.13 199 VAL G C 1
ATOM 7803 O O . VAL D 2 199 ? 140.160 151.358 136.690 1.00 50.60 199 VAL G O 1
ATOM 7807 N N . LEU D 2 200 ? 139.515 152.737 138.346 1.00 44.36 200 LEU G N 1
ATOM 7808 C CA . LEU D 2 200 ? 139.539 153.918 137.490 1.00 46.94 200 LEU G CA 1
ATOM 7809 C C . LEU D 2 200 ? 140.950 154.241 137.022 1.00 41.52 200 LEU G C 1
ATOM 7810 O O . LEU D 2 200 ? 141.152 154.626 135.867 1.00 47.91 200 LEU G O 1
ATOM 7815 N N . ILE D 2 201 ? 141.937 154.106 137.909 1.00 35.36 201 ILE G N 1
ATOM 7816 C CA . ILE D 2 201 ? 143.320 154.356 137.520 1.00 38.85 201 ILE G CA 1
ATOM 7817 C C . ILE D 2 201 ? 143.755 153.363 136.455 1.00 34.85 201 ILE G C 1
ATOM 7818 O O . ILE D 2 201 ? 144.408 153.731 135.471 1.00 41.98 201 ILE G O 1
ATOM 7823 N N . GLN D 2 202 ? 143.394 152.089 136.623 1.00 49.72 202 GLN G N 1
ATOM 7824 C CA . GLN D 2 202 ? 143.761 151.100 135.615 1.00 32.07 202 GLN G CA 1
ATOM 7825 C C . GLN D 2 202 ? 143.080 151.380 134.279 1.00 33.15 202 GLN G C 1
ATOM 7826 O O . GLN D 2 202 ? 143.713 151.277 133.222 1.00 49.21 202 GLN G O 1
ATOM 7832 N N . ARG D 2 203 ? 141.797 151.740 134.300 1.00 27.69 203 ARG G N 1
ATOM 7833 C CA . ARG D 2 203 ? 141.016 151.782 133.069 1.00 39.79 203 ARG G CA 1
ATOM 7834 C C . ARG D 2 203 ? 141.066 153.115 132.334 1.00 47.74 203 ARG G C 1
ATOM 7835 O O . ARG D 2 203 ? 140.863 153.134 131.115 1.00 42.21 203 ARG G O 1
ATOM 7843 N N . TRP D 2 204 ? 141.322 154.227 133.024 1.00 59.18 204 TRP G N 1
ATOM 7844 C CA . TRP D 2 204 ? 141.148 155.547 132.430 1.00 48.61 204 TRP G CA 1
ATOM 7845 C C . TRP D 2 204 ? 142.430 156.367 132.386 1.00 45.93 204 TRP G C 1
ATOM 7846 O O . TRP D 2 204 ? 142.370 157.574 132.125 1.00 58.88 204 TRP G O 1
ATOM 7857 N N . VAL D 2 205 ? 143.579 155.755 132.630 1.00 34.94 205 VAL G N 1
ATOM 7858 C CA . VAL D 2 205 ? 144.870 156.405 132.454 1.00 39.15 205 VAL G CA 1
ATOM 7859 C C . VAL D 2 205 ? 145.548 155.709 131.282 1.00 44.18 205 VAL G C 1
ATOM 7860 O O . VAL D 2 205 ? 146.185 154.663 131.449 1.00 45.67 205 VAL G O 1
ATOM 7864 N N . ASN D 2 206 ? 145.410 156.278 130.089 1.00 51.31 206 ASN G N 1
ATOM 7865 C CA . ASN D 2 206 ? 145.979 155.705 128.876 1.00 55.41 206 ASN G CA 1
ATOM 7866 C C . ASN D 2 206 ? 147.210 156.510 128.479 1.00 47.61 206 ASN G C 1
ATOM 7867 O O . ASN D 2 206 ? 147.129 157.724 128.264 1.00 49.82 206 ASN G O 1
ATOM 7872 N N . ILE D 2 207 ? 148.356 155.835 128.431 1.00 48.86 207 ILE G N 1
ATOM 7873 C CA . ILE D 2 207 ? 149.640 156.464 128.147 1.00 53.97 207 ILE G CA 1
ATOM 7874 C C . ILE D 2 207 ? 150.326 155.706 127.019 1.00 50.23 207 ILE G C 1
ATOM 7875 O O . ILE D 2 207 ? 151.557 155.598 126.995 1.00 71.73 207 ILE G O 1
ATOM 7880 N N . SER D 2 208 ? 149.530 155.152 126.103 1.00 44.36 208 SER G N 1
ATOM 7881 C CA . SER D 2 208 ? 149.997 154.255 125.049 1.00 50.49 208 SER G CA 1
ATOM 7882 C C . SER D 2 208 ? 151.313 154.716 124.441 1.00 55.31 208 SER G C 1
ATOM 7883 O O . SER D 2 208 ? 151.419 155.834 123.926 1.00 61.06 208 SER G O 1
ATOM 7886 N N . PHE D 2 209 ? 152.319 153.843 124.501 1.00 55.65 209 PHE G N 1
ATOM 7887 C CA . PHE D 2 209 ? 153.680 154.155 124.086 1.00 54.03 209 PHE G CA 1
ATOM 7888 C C . PHE D 2 209 ? 154.009 153.606 122.704 1.00 59.63 209 PHE G C 1
ATOM 7889 O O . PHE D 2 209 ? 155.145 153.188 122.462 1.00 62.16 209 PHE G O 1
ATOM 7897 N N . THR D 2 210 ? 153.035 153.577 121.795 1.00 66.77 210 THR G N 1
ATOM 7898 C CA . THR D 2 210 ? 153.287 153.041 120.463 1.00 68.63 210 THR G CA 1
ATOM 7899 C C . THR D 2 210 ? 154.320 153.877 119.715 1.00 72.94 210 THR G C 1
ATOM 7900 O O . THR D 2 210 ? 155.446 153.420 119.496 1.00 81.40 210 THR G O 1
ATOM 7904 N N . GLY D 2 211 ? 153.960 155.106 119.348 1.00 64.11 211 GLY G N 1
ATOM 7905 C CA . GLY D 2 211 ? 154.883 156.037 118.737 1.00 65.67 211 GLY G CA 1
ATOM 7906 C C . GLY D 2 211 ? 155.479 155.561 117.425 1.00 71.35 211 GLY G C 1
ATOM 7907 O O . GLY D 2 211 ? 155.267 154.424 116.991 1.00 78.64 211 GLY G O 1
ATOM 7908 N N . PRO D 2 212 ? 156.226 156.440 116.747 1.00 69.79 212 PRO G N 1
ATOM 7909 C CA . PRO D 2 212 ? 157.116 155.975 115.677 1.00 66.12 212 PRO G CA 1
ATOM 7910 C C . PRO D 2 212 ? 158.421 155.421 116.230 1.00 67.03 212 PRO G C 1
ATOM 7911 O O . PRO D 2 212 ? 158.985 154.470 115.679 1.00 70.28 212 PRO G O 1
ATOM 7915 N N . ASN D 2 213 ? 158.907 156.011 117.319 1.00 68.15 213 ASN G N 1
ATOM 7916 C CA . ASN D 2 213 ? 159.955 155.410 118.130 1.00 66.26 213 ASN G CA 1
ATOM 7917 C C . ASN D 2 213 ? 159.301 154.432 119.103 1.00 73.60 213 ASN G C 1
ATOM 7918 O O . ASN D 2 213 ? 158.128 154.076 118.962 1.00 70.43 213 ASN G O 1
ATOM 7923 N N . ALA D 2 214 ? 160.059 153.977 120.100 1.00 67.16 214 ALA G N 1
ATOM 7924 C CA . ALA D 2 214 ? 159.585 153.020 121.099 1.00 69.62 214 ALA G CA 1
ATOM 7925 C C . ALA D 2 214 ? 159.111 151.715 120.470 1.00 70.04 214 ALA G C 1
ATOM 7926 O O . ALA D 2 214 ? 158.368 150.954 121.095 1.00 77.72 214 ALA G O 1
ATOM 7928 N N . MET D 2 215 ? 159.529 151.447 119.236 1.00 68.09 215 MET G N 1
ATOM 7929 C CA . MET D 2 215 ? 159.218 150.204 118.542 1.00 61.95 215 MET G CA 1
ATOM 7930 C C . MET D 2 215 ? 160.424 149.283 118.664 1.00 65.35 215 MET G C 1
ATOM 7931 O O . MET D 2 215 ? 161.502 149.590 118.145 1.00 73.01 215 MET G O 1
ATOM 7936 N N . LEU D 2 216 ? 160.246 148.160 119.351 1.00 64.27 216 LEU G N 1
ATOM 7937 C CA . LEU D 2 216 ? 161.313 147.183 119.447 1.00 67.24 216 LEU G CA 1
ATOM 7938 C C . LEU D 2 216 ? 161.544 146.536 118.081 1.00 72.76 216 LEU G C 1
ATOM 7939 O O . LEU D 2 216 ? 160.641 146.510 117.241 1.00 71.12 216 LEU G O 1
ATOM 7944 N N . PRO D 2 217 ? 162.751 146.029 117.826 1.00 75.80 217 PRO G N 1
ATOM 7945 C CA . PRO D 2 217 ? 163.031 145.428 116.516 1.00 72.96 217 PRO G CA 1
ATOM 7946 C C . PRO D 2 217 ? 162.082 144.277 116.213 1.00 76.35 217 PRO G C 1
ATOM 7947 O O . PRO D 2 217 ? 161.740 143.479 117.087 1.00 77.40 217 PRO G O 1
ATOM 7951 N N . SER D 2 218 ? 161.660 144.201 114.954 1.00 86.29 218 SER G N 1
ATOM 7952 C CA . SER D 2 218 ? 160.673 143.221 114.522 1.00 85.58 218 SER G CA 1
ATOM 7953 C C . SER D 2 218 ? 161.361 141.918 114.138 1.00 86.41 218 SER G C 1
ATOM 7954 O O . SER D 2 218 ? 162.313 141.919 113.351 1.00 84.26 218 SER G O 1
ATOM 7957 N N . LYS D 2 219 ? 160.876 140.814 114.696 1.00 92.77 219 LYS G N 1
ATOM 7958 C CA . LYS D 2 219 ? 161.427 139.492 114.419 1.00 91.39 219 LYS G CA 1
ATOM 7959 C C . LYS D 2 219 ? 160.770 138.896 113.179 1.00 89.57 219 LYS G C 1
ATOM 7960 O O . LYS D 2 219 ? 159.539 138.916 113.070 1.00 89.50 219 LYS G O 1
ATOM 7966 N N . PRO D 2 220 ? 161.558 138.378 112.228 1.00 90.66 220 PRO G N 1
ATOM 7967 C CA . PRO D 2 220 ? 160.990 137.744 111.031 1.00 90.27 220 PRO G CA 1
ATOM 7968 C C . PRO D 2 220 ? 159.939 136.670 111.289 1.00 90.80 220 PRO G C 1
ATOM 7969 O O . PRO D 2 220 ? 159.327 136.173 110.337 1.00 86.34 220 PRO G O 1
ATOM 7973 N N . LEU D 2 221 ? 159.747 136.285 112.554 1.00 90.05 221 LEU G N 1
ATOM 7974 C CA . LEU D 2 221 ? 158.775 135.271 112.957 1.00 86.73 221 LEU G CA 1
ATOM 7975 C C . LEU D 2 221 ? 159.161 133.897 112.427 1.00 88.25 221 LEU G C 1
ATOM 7976 O O . LEU D 2 221 ? 160.209 133.356 112.792 1.00 91.79 221 LEU G O 1
ATOM 7981 N N . ALA D 2 222 ? 158.326 133.327 111.568 1.00 88.80 222 ALA G N 1
ATOM 7982 C CA . ALA D 2 222 ? 158.530 131.965 111.095 1.00 89.43 222 ALA G CA 1
ATOM 7983 C C . ALA D 2 222 ? 157.988 131.863 109.673 1.00 89.27 222 ALA G C 1
ATOM 7984 O O . ALA D 2 222 ? 157.809 132.875 108.987 1.00 88.43 222 ALA G O 1
ATOM 7986 N N . ASP D 2 223 ? 157.734 130.634 109.227 1.00 92.03 223 ASP G N 1
ATOM 7987 C CA . ASP D 2 223 ? 157.295 130.366 107.864 1.00 90.14 223 ASP G CA 1
ATOM 7988 C C . ASP D 2 223 ? 155.930 129.693 107.867 1.00 89.40 223 ASP G C 1
ATOM 7989 O O . ASP D 2 223 ? 155.724 128.691 107.176 1.00 90.35 223 ASP G O 1
ATOM 7994 N N . GLY D 2 224 ? 154.994 130.234 108.642 1.00 87.50 224 GLY G N 1
ATOM 7995 C CA . GLY D 2 224 ? 153.710 129.591 108.837 1.00 84.31 224 GLY G CA 1
ATOM 7996 C C . GLY D 2 224 ? 153.110 129.869 110.199 1.00 87.89 224 GLY G C 1
ATOM 7997 O O . GLY D 2 224 ? 151.980 129.460 110.482 1.00 84.66 224 GLY G O 1
ATOM 7998 N N . ALA D 2 225 ? 153.863 130.560 111.058 1.00 86.83 225 ALA G N 1
ATOM 7999 C CA . ALA D 2 225 ? 153.339 130.979 112.352 1.00 81.07 225 ALA G CA 1
ATOM 8000 C C . ALA D 2 225 ? 152.349 132.131 112.245 1.00 82.44 225 ALA G C 1
ATOM 8001 O O . ALA D 2 225 ? 151.728 132.483 113.253 1.00 82.79 225 ALA G O 1
ATOM 8003 N N . TYR D 2 226 ? 152.192 132.724 111.067 1.00 80.51 226 TYR G N 1
ATOM 8004 C CA . TYR D 2 226 ? 151.267 133.826 110.839 1.00 75.42 226 TYR G CA 1
ATOM 8005 C C . TYR D 2 226 ? 150.303 133.461 109.712 1.00 78.20 226 TYR G C 1
ATOM 8006 O O . TYR D 2 226 ? 150.397 132.394 109.102 1.00 81.39 226 TYR G O 1
ATOM 8015 N N . VAL D 2 227 ? 149.366 134.369 109.439 1.00 75.56 227 VAL G N 1
ATOM 8016 C CA . VAL D 2 227 ? 148.345 134.117 108.430 1.00 70.92 227 VAL G CA 1
ATOM 8017 C C . VAL D 2 227 ? 148.954 134.260 107.042 1.00 69.65 227 VAL G C 1
ATOM 8018 O O . VAL D 2 227 ? 149.544 135.295 106.707 1.00 71.42 227 VAL G O 1
ATOM 8022 N N . GLY D 2 228 ? 148.809 133.222 106.230 1.00 75.19 228 GLY G N 1
ATOM 8023 C CA . GLY D 2 228 ? 149.328 133.247 104.875 1.00 77.06 228 GLY G CA 1
ATOM 8024 C C . GLY D 2 228 ? 149.088 131.912 104.209 1.00 78.34 228 GLY G C 1
ATOM 8025 O O . GLY D 2 228 ? 148.648 130.944 104.839 1.00 76.39 228 GLY G O 1
ATOM 8026 N N . GLU D 2 229 ? 149.386 131.874 102.917 1.00 86.08 229 GLU G N 1
ATOM 8027 C CA . GLU D 2 229 ? 149.224 130.685 102.094 1.00 85.50 229 GLU G CA 1
ATOM 8028 C C . GLU D 2 229 ? 150.589 130.214 101.600 1.00 88.91 229 GLU G C 1
ATOM 8029 O O . GLU D 2 229 ? 151.620 130.842 101.854 1.00 92.28 229 GLU G O 1
ATOM 8035 N N . TRP D 2 230 ? 150.587 129.089 100.890 1.00 95.09 230 TRP G N 1
ATOM 8036 C CA . TRP D 2 230 ? 151.799 128.484 100.341 1.00 91.91 230 TRP G CA 1
ATOM 8037 C C . TRP D 2 230 ? 151.752 128.649 98.826 1.00 92.51 230 TRP G C 1
ATOM 8038 O O . TRP D 2 230 ? 151.078 127.884 98.131 1.00 99.29 230 TRP G O 1
ATOM 8049 N N . ILE D 2 231 ? 152.468 129.645 98.316 1.00 107.66 231 ILE G N 1
ATOM 8050 C CA . ILE D 2 231 ? 152.463 129.961 96.893 1.00 112.32 231 ILE G CA 1
ATOM 8051 C C . ILE D 2 231 ? 153.609 129.216 96.220 1.00 114.60 231 ILE G C 1
ATOM 8052 O O . ILE D 2 231 ? 154.727 129.161 96.743 1.00 113.61 231 ILE G O 1
ATOM 8057 N N . ASP D 2 232 ? 153.333 128.621 95.062 1.00 120.10 232 ASP G N 1
ATOM 8058 C CA . ASP D 2 232 ? 154.326 127.845 94.320 1.00 119.04 232 ASP G CA 1
ATOM 8059 C C . ASP D 2 232 ? 154.446 128.409 92.907 1.00 119.58 232 ASP G C 1
ATOM 8060 O O . ASP D 2 232 ? 153.654 128.068 92.024 1.00 117.10 232 ASP G O 1
ATOM 8065 N N . LYS D 2 233 ? 155.447 129.268 92.705 1.00 122.16 233 LYS G N 1
ATOM 8066 C CA . LYS D 2 233 ? 155.834 129.742 91.380 1.00 122.95 233 LYS G CA 1
ATOM 8067 C C . LYS D 2 233 ? 154.663 130.358 90.621 1.00 123.82 233 LYS G C 1
ATOM 8068 O O . LYS D 2 233 ? 154.382 131.554 90.760 1.00 122.43 233 LYS G O 1
ATOM 8074 N N . ALA D 2 234 ? 153.981 129.548 89.814 1.00 120.95 234 ALA G N 1
ATOM 8075 C CA . ALA D 2 234 ? 152.928 130.036 88.924 1.00 120.13 234 ALA G CA 1
ATOM 8076 C C . ALA D 2 234 ? 151.555 129.819 89.560 1.00 121.62 234 ALA G C 1
ATOM 8077 O O . ALA D 2 234 ? 150.799 128.913 89.206 1.00 120.73 234 ALA G O 1
ATOM 8079 N N . GLY D 2 235 ? 151.243 130.687 90.521 1.00 120.93 235 GLY G N 1
ATOM 8080 C CA . GLY D 2 235 ? 149.936 130.668 91.148 1.00 119.07 235 GLY G CA 1
ATOM 8081 C C . GLY D 2 235 ? 149.707 129.424 91.996 1.00 120.86 235 GLY G C 1
ATOM 8082 O O . GLY D 2 235 ? 150.638 128.722 92.395 1.00 121.05 235 GLY G O 1
ATOM 8083 N N . LYS D 2 236 ? 148.422 129.170 92.267 1.00 108.73 236 LYS G N 1
ATOM 8084 C CA . LYS D 2 236 ? 147.940 128.020 93.030 1.00 108.07 236 LYS G CA 1
ATOM 8085 C C . LYS D 2 236 ? 148.378 128.056 94.491 1.00 107.42 236 LYS G C 1
ATOM 8086 O O . LYS D 2 236 ? 149.402 128.654 94.833 1.00 108.10 236 LYS G O 1
ATOM 8092 N N . VAL D 2 237 ? 147.600 127.417 95.362 1.00 100.39 237 VAL G N 1
ATOM 8093 C CA . VAL D 2 237 ? 147.882 127.362 96.792 1.00 100.42 237 VAL G CA 1
ATOM 8094 C C . VAL D 2 237 ? 147.920 125.901 97.214 1.00 100.69 237 VAL G C 1
ATOM 8095 O O . VAL D 2 237 ? 147.005 125.134 96.893 1.00 105.52 237 VAL G O 1
ATOM 8099 N N . VAL D 2 238 ? 148.973 125.518 97.933 1.00 96.98 238 VAL G N 1
ATOM 8100 C CA . VAL D 2 238 ? 149.178 124.140 98.352 1.00 95.60 238 VAL G CA 1
ATOM 8101 C C . VAL D 2 238 ? 149.282 124.085 99.873 1.00 96.14 238 VAL G C 1
ATOM 8102 O O . VAL D 2 238 ? 149.311 125.105 100.560 1.00 102.72 238 VAL G O 1
ATOM 8106 N N . VAL D 2 239 ? 149.324 122.860 100.391 1.00 96.41 239 VAL G N 1
ATOM 8107 C CA . VAL D 2 239 ? 149.425 122.589 101.818 1.00 102.30 239 VAL G CA 1
ATOM 8108 C C . VAL D 2 239 ? 150.599 121.647 102.041 1.00 103.38 239 VAL G C 1
ATOM 8109 O O . VAL D 2 239 ? 150.869 120.769 101.213 1.00 104.78 239 VAL G O 1
ATOM 8113 N N . GLN D 2 240 ? 151.307 121.844 103.151 1.00 110.21 240 GLN G N 1
ATOM 8114 C CA . GLN D 2 240 ? 152.394 120.947 103.515 1.00 110.53 240 GLN G CA 1
ATOM 8115 C C . GLN D 2 240 ? 151.856 119.553 103.810 1.00 113.46 240 GLN G C 1
ATOM 8116 O O . GLN D 2 240 ? 150.869 119.394 104.534 1.00 113.11 240 GLN G O 1
ATOM 8122 N N . GLY D 2 241 ? 152.511 118.539 103.243 1.00 123.64 241 GLY G N 1
ATOM 8123 C CA . GLY D 2 241 ? 152.156 117.159 103.480 1.00 122.28 241 GLY G CA 1
ATOM 8124 C C . GLY D 2 241 ? 153.062 116.499 104.505 1.00 124.04 241 GLY G C 1
ATOM 8125 O O . GLY D 2 241 ? 153.868 117.142 105.181 1.00 124.72 241 GLY G O 1
ATOM 8126 N N . ALA D 2 242 ? 152.915 115.182 104.616 1.00 123.45 242 ALA G N 1
ATOM 8127 C CA . ALA D 2 242 ? 153.748 114.416 105.530 1.00 122.99 242 ALA G CA 1
ATOM 8128 C C . ALA D 2 242 ? 155.203 114.457 105.081 1.00 123.18 242 ALA G C 1
ATOM 8129 O O . ALA D 2 242 ? 155.506 114.363 103.889 1.00 121.96 242 ALA G O 1
ATOM 8131 N N . GLN D 2 243 ? 156.106 114.605 106.048 1.00 122.37 243 GLN G N 1
ATOM 8132 C CA . GLN D 2 243 ? 157.527 114.682 105.741 1.00 121.88 243 GLN G CA 1
ATOM 8133 C C . GLN D 2 243 ? 158.027 113.347 105.203 1.00 121.06 243 GLN G C 1
ATOM 8134 O O . GLN D 2 243 ? 157.761 112.291 105.784 1.00 119.81 243 GLN G O 1
ATOM 8140 N N . THR D 2 244 ? 158.753 113.398 104.090 1.00 121.62 244 THR G N 1
ATOM 8141 C CA . THR D 2 244 ? 159.327 112.209 103.477 1.00 122.07 244 THR G CA 1
ATOM 8142 C C . THR D 2 244 ? 160.699 111.860 104.036 1.00 121.98 244 THR G C 1
ATOM 8143 O O . THR D 2 244 ? 161.294 110.867 103.605 1.00 120.55 244 THR G O 1
ATOM 8147 N N . GLY D 2 245 ? 161.212 112.646 104.978 1.00 114.73 245 GLY G N 1
ATOM 8148 C CA . GLY D 2 245 ? 162.528 112.408 105.534 1.00 112.63 245 GLY G CA 1
ATOM 8149 C C . GLY D 2 245 ? 163.466 113.576 105.316 1.00 114.01 245 GLY G C 1
ATOM 8150 O O . GLY D 2 245 ? 163.745 113.950 104.173 1.00 113.78 245 GLY G O 1
ATOM 8151 N N . THR D 2 246 ? 163.952 114.164 106.407 1.00 114.04 246 THR G N 1
ATOM 8152 C CA . THR D 2 246 ? 164.858 115.300 106.306 1.00 113.72 246 THR G CA 1
ATOM 8153 C C . THR D 2 246 ? 166.154 114.889 105.618 1.00 115.11 246 THR G C 1
ATOM 8154 O O . THR D 2 246 ? 166.751 113.861 105.951 1.00 115.25 246 THR G O 1
ATOM 8158 N N . THR D 2 247 ? 166.584 115.698 104.654 1.00 119.95 247 THR G N 1
ATOM 8159 C CA . THR D 2 247 ? 167.816 115.419 103.934 1.00 120.71 247 THR G CA 1
ATOM 8160 C C . THR D 2 247 ? 169.027 115.658 104.831 1.00 119.06 247 THR G C 1
ATOM 8161 O O . THR D 2 247 ? 168.963 116.370 105.837 1.00 116.79 247 THR G O 1
ATOM 8165 N N . GLY D 2 248 ? 170.149 115.043 104.450 1.00 120.58 248 GLY G N 1
ATOM 8166 C CA . GLY D 2 248 ? 171.371 115.172 105.225 1.00 120.05 248 GLY G CA 1
ATOM 8167 C C . GLY D 2 248 ? 171.937 116.575 105.259 1.00 123.68 248 GLY G C 1
ATOM 8168 O O . GLY D 2 248 ? 172.713 116.896 106.165 1.00 124.06 248 GLY G O 1
ATOM 8169 N N . ASP D 2 249 ? 171.572 117.417 104.289 1.00 131.28 249 ASP G N 1
ATOM 8170 C CA . ASP D 2 249 ? 172.041 118.799 104.293 1.00 130.19 249 ASP G CA 1
ATOM 8171 C C . ASP D 2 249 ? 171.468 119.573 105.473 1.00 129.44 249 ASP G C 1
ATOM 8172 O O . ASP D 2 249 ? 172.160 120.405 106.072 1.00 129.34 249 ASP G O 1
ATOM 8177 N N . GLY D 2 250 ? 170.210 119.315 105.821 1.00 120.50 250 GLY G N 1
ATOM 8178 C CA . GLY D 2 250 ? 169.582 119.991 106.939 1.00 120.23 250 GLY G CA 1
ATOM 8179 C C . GLY D 2 250 ? 168.261 120.645 106.589 1.00 120.07 250 GLY G C 1
ATOM 8180 O O . GLY D 2 250 ? 167.767 121.496 107.335 1.00 118.25 250 GLY G O 1
ATOM 8181 N N . VAL D 2 251 ? 167.678 120.256 105.458 1.00 118.25 251 VAL G N 1
ATOM 8182 C CA . VAL D 2 251 ? 166.389 120.771 105.011 1.00 117.14 251 VAL G CA 1
ATOM 8183 C C . VAL D 2 251 ? 165.440 119.595 104.832 1.00 116.88 251 VAL G C 1
ATOM 8184 O O . VAL D 2 251 ? 165.765 118.626 104.137 1.00 115.35 251 VAL G O 1
ATOM 8188 N N . ALA D 2 252 ? 164.272 119.680 105.463 1.00 114.91 252 ALA G N 1
ATOM 8189 C CA . ALA D 2 252 ? 163.286 118.612 105.387 1.00 114.88 252 ALA G CA 1
ATOM 8190 C C . ALA D 2 252 ? 162.488 118.706 104.094 1.00 114.92 252 ALA G C 1
ATOM 8191 O O . ALA D 2 252 ? 162.158 119.800 103.628 1.00 116.09 252 ALA G O 1
ATOM 8193 N N . LYS D 2 253 ? 162.174 117.550 103.520 1.00 117.90 253 LYS G N 1
ATOM 8194 C CA . LYS D 2 253 ? 161.378 117.468 102.304 1.00 119.48 253 LYS G CA 1
ATOM 8195 C C . LYS D 2 253 ? 159.919 117.216 102.659 1.00 120.54 253 LYS G C 1
ATOM 8196 O O . LYS D 2 253 ? 159.611 116.358 103.492 1.00 118.80 253 LYS G O 1
ATOM 8202 N N . PHE D 2 254 ? 159.025 117.965 102.021 1.00 115.68 254 PHE G N 1
ATOM 8203 C CA . PHE D 2 254 ? 157.603 117.909 102.314 1.00 113.85 254 PHE G CA 1
ATOM 8204 C C . PHE D 2 254 ? 156.814 117.567 101.058 1.00 113.82 254 PHE G C 1
ATOM 8205 O O . PHE D 2 254 ? 157.296 117.719 99.931 1.00 113.34 254 PHE G O 1
ATOM 8213 N N . ASP D 2 255 ? 155.589 117.097 101.270 1.00 117.50 255 ASP G N 1
ATOM 8214 C CA . ASP D 2 255 ? 154.647 116.861 100.187 1.00 118.71 255 ASP G CA 1
ATOM 8215 C C . ASP D 2 255 ? 153.768 118.089 99.999 1.00 119.39 255 ASP G C 1
ATOM 8216 O O . ASP D 2 255 ? 153.296 118.685 100.971 1.00 119.38 255 ASP G O 1
ATOM 8221 N N . TRP D 2 256 ? 153.555 118.468 98.745 1.00 112.90 256 TRP G N 1
ATOM 8222 C CA . TRP D 2 256 ? 152.784 119.661 98.406 1.00 112.88 256 TRP G CA 1
ATOM 8223 C C . TRP D 2 256 ? 151.418 119.218 97.896 1.00 113.98 256 TRP G C 1
ATOM 8224 O O . TRP D 2 256 ? 151.253 118.916 96.710 1.00 112.31 256 TRP G O 1
ATOM 8235 N N . LEU D 2 257 ? 150.439 119.184 98.798 1.00 115.51 257 LEU G N 1
ATOM 8236 C CA . LEU D 2 257 ? 149.086 118.750 98.471 1.00 112.34 257 LEU G CA 1
ATOM 8237 C C . LEU D 2 257 ? 148.307 119.951 97.947 1.00 113.59 257 LEU G C 1
ATOM 8238 O O . LEU D 2 257 ? 148.103 120.926 98.674 1.00 117.14 257 LEU G O 1
ATOM 8243 N N . ASP D 2 258 ? 147.876 119.889 96.690 1.00 111.17 258 ASP G N 1
ATOM 8244 C CA . ASP D 2 258 ? 147.000 120.930 96.175 1.00 111.74 258 ASP G CA 1
ATOM 8245 C C . ASP D 2 258 ? 145.669 120.886 96.915 1.00 112.49 258 ASP G C 1
ATOM 8246 O O . ASP D 2 258 ? 145.324 119.889 97.555 1.00 111.33 258 ASP G O 1
ATOM 8251 N N . GLN D 2 259 ? 144.907 121.975 96.824 1.00 114.47 259 GLN G N 1
ATOM 8252 C CA . GLN D 2 259 ? 143.692 122.068 97.625 1.00 114.79 259 GLN G CA 1
ATOM 8253 C C . GLN D 2 259 ? 142.565 121.272 96.975 1.00 114.55 259 GLN G C 1
ATOM 8254 O O . GLN D 2 259 ? 141.453 121.776 96.790 1.00 113.10 259 GLN G O 1
ATOM 8260 N N . ALA D 2 260 ? 142.862 120.023 96.617 1.00 107.85 260 ALA G N 1
ATOM 8261 C CA . ALA D 2 260 ? 141.862 119.055 96.190 1.00 106.92 260 ALA G CA 1
ATOM 8262 C C . ALA D 2 260 ? 142.101 117.663 96.753 1.00 108.35 260 ALA G C 1
ATOM 8263 O O . ALA D 2 260 ? 141.212 116.815 96.634 1.00 108.40 260 ALA G O 1
ATOM 8265 N N . GLY D 2 261 ? 143.256 117.398 97.362 1.00 107.26 261 GLY G N 1
ATOM 8266 C CA . GLY D 2 261 ? 143.622 116.080 97.840 1.00 103.94 261 GLY G CA 1
ATOM 8267 C C . GLY D 2 261 ? 144.762 115.433 97.082 1.00 106.05 261 GLY G C 1
ATOM 8268 O O . GLY D 2 261 ? 145.356 114.475 97.593 1.00 106.02 261 GLY G O 1
ATOM 8269 N N . ASN D 2 262 ? 145.090 115.922 95.890 1.00 113.32 262 ASN G N 1
ATOM 8270 C CA . ASN D 2 262 ? 146.155 115.348 95.083 1.00 112.40 262 ASN G CA 1
ATOM 8271 C C . ASN D 2 262 ? 147.514 115.912 95.497 1.00 113.00 262 ASN G C 1
ATOM 8272 O O . ASN D 2 262 ? 147.615 116.895 96.235 1.00 115.68 262 ASN G O 1
ATOM 8277 N N . GLY D 2 263 ? 148.574 115.276 94.999 1.00 113.92 263 GLY G N 1
ATOM 8278 C CA . GLY D 2 263 ? 149.949 115.632 95.330 1.00 115.10 263 GLY G CA 1
ATOM 8279 C C . GLY D 2 263 ? 150.652 116.092 94.061 1.00 116.03 263 GLY G C 1
ATOM 8280 O O . GLY D 2 263 ? 150.624 115.392 93.042 1.00 116.69 263 GLY G O 1
ATOM 8281 N N . VAL D 2 264 ? 151.277 117.269 94.123 1.00 117.05 264 VAL G N 1
ATOM 8282 C CA . VAL D 2 264 ? 152.035 117.825 93.008 1.00 116.51 264 VAL G CA 1
ATOM 8283 C C . VAL D 2 264 ? 153.363 118.350 93.539 1.00 115.96 264 VAL G C 1
ATOM 8284 O O . VAL D 2 264 ? 153.466 118.778 94.692 1.00 116.07 264 VAL G O 1
ATOM 8288 N N . GLY D 2 265 ? 154.386 118.313 92.687 1.00 112.51 265 GLY G N 1
ATOM 8289 C CA . GLY D 2 265 ? 155.662 118.930 92.997 1.00 111.31 265 GLY G CA 1
ATOM 8290 C C . GLY D 2 265 ? 156.622 118.072 93.796 1.00 114.13 265 GLY G C 1
ATOM 8291 O O . GLY D 2 265 ? 157.605 117.564 93.247 1.00 114.71 265 GLY G O 1
ATOM 8292 N N . ASN D 2 266 ? 156.352 117.913 95.093 1.00 115.41 266 ASN G N 1
ATOM 8293 C CA . ASN D 2 266 ? 157.209 117.153 96.005 1.00 114.21 266 ASN G CA 1
ATOM 8294 C C . ASN D 2 266 ? 158.630 117.722 96.029 1.00 114.53 266 ASN G C 1
ATOM 8295 O O . ASN D 2 266 ? 159.603 117.066 95.652 1.00 113.79 266 ASN G O 1
ATOM 8300 N N . GLY D 2 267 ? 158.731 118.969 96.484 1.00 113.36 267 GLY G N 1
ATOM 8301 C CA . GLY D 2 267 ? 160.016 119.629 96.615 1.00 112.79 267 GLY G CA 1
ATOM 8302 C C . GLY D 2 267 ? 160.372 119.951 98.052 1.00 113.49 267 GLY G C 1
ATOM 8303 O O . GLY D 2 267 ? 159.972 119.231 98.972 1.00 112.73 267 GLY G O 1
ATOM 8304 N N . VAL D 2 268 ? 161.123 121.029 98.259 1.00 109.96 268 VAL G N 1
ATOM 8305 C CA . VAL D 2 268 ? 161.498 121.472 99.594 1.00 109.40 268 VAL G CA 1
ATOM 8306 C C . VAL D 2 268 ? 160.722 122.744 99.918 1.00 110.76 268 VAL G C 1
ATOM 8307 O O . VAL D 2 268 ? 160.172 123.413 99.038 1.00 110.02 268 VAL G O 1
ATOM 8311 N N . ALA D 2 269 ? 160.674 123.073 101.207 1.00 108.16 269 ALA G N 1
ATOM 8312 C CA . ALA D 2 269 ? 159.854 124.178 101.701 1.00 105.90 269 ALA G CA 1
ATOM 8313 C C . ALA D 2 269 ? 160.717 125.424 101.854 1.00 103.97 269 ALA G C 1
ATOM 8314 O O . ALA D 2 269 ? 161.537 125.518 102.770 1.00 101.78 269 ALA G O 1
ATOM 8316 N N . GLY D 2 270 ? 160.528 126.386 100.955 1.00 104.45 270 GLY G N 1
ATOM 8317 C CA . GLY D 2 270 ? 161.140 127.691 101.105 1.00 103.52 270 GLY G CA 1
ATOM 8318 C C . GLY D 2 270 ? 161.832 128.216 99.864 1.00 106.04 270 GLY G C 1
ATOM 8319 O O . GLY D 2 270 ? 162.760 127.586 99.348 1.00 107.43 270 GLY G O 1
ATOM 8320 N N . GLN D 2 271 ? 161.392 129.390 99.403 1.00 116.86 271 GLN G N 1
ATOM 8321 C CA . GLN D 2 271 ? 161.979 130.130 98.288 1.00 117.64 271 GLN G CA 1
ATOM 8322 C C . GLN D 2 271 ? 162.442 129.245 97.136 1.00 119.59 271 GLN G C 1
ATOM 8323 O O . GLN D 2 271 ? 161.743 129.110 96.127 1.00 118.66 271 GLN G O 1
ATOM 8329 N N . GLY D 2 272 ? 163.625 128.643 97.282 1.00 107.73 272 GLY G N 1
ATOM 8330 C CA . GLY D 2 272 ? 164.198 127.873 96.191 1.00 105.27 272 GLY G CA 1
ATOM 8331 C C . GLY D 2 272 ? 163.451 126.587 95.902 1.00 107.25 272 GLY G C 1
ATOM 8332 O O . GLY D 2 272 ? 163.601 126.009 94.822 1.00 107.15 272 GLY G O 1
ATOM 8333 N N . GLY D 2 273 ? 162.643 126.123 96.849 1.00 109.49 273 GLY G N 1
ATOM 8334 C CA . GLY D 2 273 ? 161.882 124.906 96.655 1.00 107.62 273 GLY G CA 1
ATOM 8335 C C . GLY D 2 273 ? 160.660 125.098 95.784 1.00 107.29 273 GLY G C 1
ATOM 8336 O O . GLY D 2 273 ? 160.592 126.044 94.993 1.00 104.36 273 GLY G O 1
ATOM 8337 N N . PHE D 2 274 ? 159.684 124.199 95.917 1.00 120.59 274 PHE G N 1
ATOM 8338 C CA . PHE D 2 274 ? 158.476 124.304 95.107 1.00 121.06 274 PHE G CA 1
ATOM 8339 C C . PHE D 2 274 ? 157.611 125.478 95.548 1.00 122.98 274 PHE G C 1
ATOM 8340 O O . PHE D 2 274 ? 157.130 126.249 94.709 1.00 122.97 274 PHE G O 1
ATOM 8348 N N . ALA D 2 275 ? 157.412 125.641 96.854 1.00 121.11 275 ALA G N 1
ATOM 8349 C CA . ALA D 2 275 ? 156.499 126.649 97.371 1.00 119.17 275 ALA G CA 1
ATOM 8350 C C . ALA D 2 275 ? 157.129 127.366 98.556 1.00 118.00 275 ALA G C 1
ATOM 8351 O O . ALA D 2 275 ? 158.005 126.833 99.241 1.00 117.90 275 ALA G O 1
ATOM 8353 N N . HIS D 2 276 ? 156.664 128.592 98.786 1.00 107.19 276 HIS G N 1
ATOM 8354 C CA . HIS D 2 276 ? 157.091 129.402 99.915 1.00 104.04 276 HIS G CA 1
ATOM 8355 C C . HIS D 2 276 ? 155.875 130.071 100.539 1.00 106.08 276 HIS G C 1
ATOM 8356 O O . HIS D 2 276 ? 154.851 130.277 99.880 1.00 107.59 276 HIS G O 1
ATOM 8363 N N . TYR D 2 277 ? 155.998 130.400 101.822 1.00 90.43 277 TYR G N 1
ATOM 8364 C CA . TYR D 2 277 ? 154.913 131.051 102.543 1.00 87.43 277 TYR G CA 1
ATOM 8365 C C . TYR D 2 277 ? 154.816 132.516 102.138 1.00 89.60 277 TYR G C 1
ATOM 8366 O O . TYR D 2 277 ? 155.827 133.221 102.072 1.00 91.33 277 TYR G O 1
ATOM 8375 N N . VAL D 2 278 ? 153.597 132.971 101.863 1.00 88.27 278 VAL G N 1
ATOM 8376 C CA . VAL D 2 278 ? 153.345 134.351 101.461 1.00 87.91 278 VAL G CA 1
ATOM 8377 C C . VAL D 2 278 ? 152.082 134.835 102.160 1.00 86.80 278 VAL G C 1
ATOM 8378 O O . VAL D 2 278 ? 151.078 134.118 102.206 1.00 88.61 278 VAL G O 1
ATOM 8382 N N . THR D 2 279 ? 152.135 136.046 102.713 1.00 86.72 279 THR G N 1
ATOM 8383 C CA . THR D 2 279 ? 151.012 136.603 103.450 1.00 88.43 279 THR G CA 1
ATOM 8384 C C . THR D 2 279 ? 149.934 137.098 102.485 1.00 88.37 279 THR G C 1
ATOM 8385 O O . THR D 2 279 ? 150.094 137.075 101.262 1.00 88.45 279 THR G O 1
ATOM 8389 N N . VAL D 2 280 ? 148.815 137.558 103.049 1.00 85.36 280 VAL G N 1
ATOM 8390 C CA . VAL D 2 280 ? 147.648 137.912 102.248 1.00 84.41 280 VAL G CA 1
ATOM 8391 C C . VAL D 2 280 ? 147.910 139.095 101.325 1.00 85.08 280 VAL G C 1
ATOM 8392 O O . VAL D 2 280 ? 147.165 139.298 100.360 1.00 86.54 280 VAL G O 1
ATOM 8396 N N . ASP D 2 281 ? 148.950 139.888 101.595 1.00 90.04 281 ASP G N 1
ATOM 8397 C CA . ASP D 2 281 ? 149.201 141.080 100.789 1.00 90.72 281 ASP G CA 1
ATOM 8398 C C . ASP D 2 281 ? 149.500 140.720 99.338 1.00 92.54 281 ASP G C 1
ATOM 8399 O O . ASP D 2 281 ? 148.964 141.339 98.411 1.00 90.70 281 ASP G O 1
ATOM 8404 N N . GLN D 2 282 ? 150.350 139.718 99.120 1.00 99.57 282 GLN G N 1
ATOM 8405 C CA . GLN D 2 282 ? 150.729 139.339 97.764 1.00 100.33 282 GLN G CA 1
ATOM 8406 C C . GLN D 2 282 ? 149.727 138.403 97.105 1.00 98.90 282 GLN G C 1
ATOM 8407 O O . GLN D 2 282 ? 149.888 138.087 95.921 1.00 98.54 282 GLN G O 1
ATOM 8413 N N . LEU D 2 283 ? 148.709 137.951 97.832 1.00 95.60 283 LEU G N 1
ATOM 8414 C CA . LEU D 2 283 ? 147.699 137.087 97.243 1.00 93.77 283 LEU G CA 1
ATOM 8415 C C . LEU D 2 283 ? 146.812 137.872 96.286 1.00 92.96 283 LEU G C 1
ATOM 8416 O O . LEU D 2 283 ? 146.472 139.031 96.535 1.00 95.77 283 LEU G O 1
ATOM 8421 N N . ASN D 2 284 ? 146.443 137.232 95.182 1.00 101.58 284 ASN G N 1
ATOM 8422 C CA . ASN D 2 284 ? 145.479 137.779 94.242 1.00 104.22 284 ASN G CA 1
ATOM 8423 C C . ASN D 2 284 ? 144.472 136.694 93.893 1.00 107.55 284 ASN G C 1
ATOM 8424 O O . ASN D 2 284 ? 144.811 135.508 93.846 1.00 106.92 284 ASN G O 1
ATOM 8429 N N . THR D 2 285 ? 143.229 137.113 93.649 1.00 107.09 285 THR G N 1
ATOM 8430 C CA . THR D 2 285 ? 142.113 136.195 93.416 1.00 107.66 285 THR G CA 1
ATOM 8431 C C . THR D 2 285 ? 141.978 135.211 94.581 1.00 106.56 285 THR G C 1
ATOM 8432 O O . THR D 2 285 ? 142.156 134.000 94.441 1.00 107.39 285 THR G O 1
ATOM 8436 N N . VAL D 2 286 ? 141.662 135.768 95.749 1.00 91.24 286 VAL G N 1
ATOM 8437 C CA . VAL D 2 286 ? 141.565 135.011 96.993 1.00 92.70 286 VAL G CA 1
ATOM 8438 C C . VAL D 2 286 ? 140.287 134.180 97.010 1.00 94.04 286 VAL G C 1
ATOM 8439 O O . VAL D 2 286 ? 140.007 133.467 97.982 1.00 93.51 286 VAL G O 1
ATOM 8443 N N . ASP D 2 287 ? 139.510 134.260 95.933 1.00 96.45 287 ASP G N 1
ATOM 8444 C CA . ASP D 2 287 ? 138.233 133.562 95.866 1.00 97.74 287 ASP G CA 1
ATOM 8445 C C . ASP D 2 287 ? 138.426 132.053 95.971 1.00 95.04 287 ASP G C 1
ATOM 8446 O O . ASP D 2 287 ? 139.391 131.493 95.444 1.00 92.33 287 ASP G O 1
ATOM 8451 N N . GLY D 2 288 ? 137.495 131.395 96.664 1.00 87.44 288 GLY G N 1
ATOM 8452 C CA . GLY D 2 288 ? 137.489 129.952 96.781 1.00 91.09 288 GLY G CA 1
ATOM 8453 C C . GLY D 2 288 ? 137.668 129.503 98.221 1.00 87.45 288 GLY G C 1
ATOM 8454 O O . GLY D 2 288 ? 137.231 130.180 99.160 1.00 83.86 288 GLY G O 1
ATOM 8455 N N . SER D 2 289 ? 138.313 128.346 98.381 1.00 79.86 289 SER G N 1
ATOM 8456 C CA . SER D 2 289 ? 138.596 127.795 99.699 1.00 82.31 289 SER G CA 1
ATOM 8457 C C . SER D 2 289 ? 139.785 128.461 100.376 1.00 83.40 289 SER G C 1
ATOM 8458 O O . SER D 2 289 ? 140.012 128.223 101.569 1.00 82.82 289 SER G O 1
ATOM 8461 N N . THR D 2 290 ? 140.548 129.278 99.646 1.00 76.10 290 THR G N 1
ATOM 8462 C CA . THR D 2 290 ? 141.632 130.028 100.271 1.00 74.00 290 THR G CA 1
ATOM 8463 C C . THR D 2 290 ? 141.090 130.990 101.318 1.00 72.93 290 THR G C 1
ATOM 8464 O O . THR D 2 290 ? 141.707 131.184 102.371 1.00 76.06 290 THR G O 1
ATOM 8468 N N . LEU D 2 291 ? 139.934 131.599 101.047 1.00 69.91 291 LEU G N 1
ATOM 8469 C CA . LEU D 2 291 ? 139.297 132.445 102.050 1.00 70.42 291 LEU G CA 1
ATOM 8470 C C . LEU D 2 291 ? 138.904 131.636 103.279 1.00 69.48 291 LEU G C 1
ATOM 8471 O O . LEU D 2 291 ? 139.029 132.114 104.410 1.00 74.30 291 LEU G O 1
ATOM 8476 N N . HIS D 2 292 ? 138.416 130.410 103.077 1.00 70.33 292 HIS G N 1
ATOM 8477 C CA . HIS D 2 292 ? 138.073 129.559 104.212 1.00 70.20 292 HIS G CA 1
ATOM 8478 C C . HIS D 2 292 ? 139.306 129.227 105.042 1.00 73.08 292 HIS G C 1
ATOM 8479 O O . HIS D 2 292 ? 139.260 129.258 106.278 1.00 76.81 292 HIS G O 1
ATOM 8486 N N . ASN D 2 293 ? 140.420 128.909 104.379 1.00 69.34 293 ASN G N 1
ATOM 8487 C CA . ASN D 2 293 ? 141.658 128.631 105.100 1.00 68.65 293 ASN G CA 1
ATOM 8488 C C . ASN D 2 293 ? 142.142 129.859 105.862 1.00 70.25 293 ASN G C 1
ATOM 8489 O O . ASN D 2 293 ? 142.593 129.753 107.009 1.00 67.13 293 ASN G O 1
ATOM 8494 N N . ILE D 2 294 ? 142.052 131.036 105.239 1.00 69.91 294 ILE G N 1
ATOM 8495 C CA . ILE D 2 294 ? 142.474 132.270 105.895 1.00 63.32 294 ILE G CA 1
ATOM 8496 C C . ILE D 2 294 ? 141.601 132.556 107.109 1.00 61.79 294 ILE G C 1
ATOM 8497 O O . ILE D 2 294 ? 142.095 132.967 108.166 1.00 65.91 294 ILE G O 1
ATOM 8502 N N . LEU D 2 295 ? 140.289 132.357 106.974 1.00 60.71 295 LEU G N 1
ATOM 8503 C CA . LEU D 2 295 ? 139.385 132.579 108.096 1.00 58.08 295 LEU G CA 1
ATOM 8504 C C . LEU D 2 295 ? 139.663 131.599 109.226 1.00 60.67 295 LEU G C 1
ATOM 8505 O O . LEU D 2 295 ? 139.618 131.971 110.403 1.00 64.04 295 LEU G O 1
ATOM 8510 N N . GLY D 2 296 ? 139.959 130.343 108.890 1.00 67.41 296 GLY G N 1
ATOM 8511 C CA . GLY D 2 296 ? 140.363 129.397 109.917 1.00 66.04 296 GLY G CA 1
ATOM 8512 C C . GLY D 2 296 ? 141.632 129.825 110.629 1.00 67.90 296 GLY G C 1
ATOM 8513 O O . GLY D 2 296 ? 141.736 129.723 111.855 1.00 71.18 296 GLY G O 1
ATOM 8514 N N . GLN D 2 297 ? 142.612 130.319 109.869 1.00 66.36 297 GLN G N 1
ATOM 8515 C CA . GLN D 2 297 ? 143.863 130.774 110.470 1.00 64.40 297 GLN G CA 1
ATOM 8516 C C . GLN D 2 297 ? 143.629 131.951 111.411 1.00 66.06 297 GLN G C 1
ATOM 8517 O O . GLN D 2 297 ? 144.162 131.984 112.525 1.00 65.29 297 GLN G O 1
ATOM 8523 N N . VAL D 2 298 ? 142.830 132.931 110.979 1.00 69.75 298 VAL G N 1
ATOM 8524 C CA . VAL D 2 298 ? 142.583 134.093 111.831 1.00 67.13 298 VAL G CA 1
ATOM 8525 C C . VAL D 2 298 ? 141.723 133.713 113.030 1.00 62.81 298 VAL G C 1
ATOM 8526 O O . VAL D 2 298 ? 141.807 134.350 114.087 1.00 66.55 298 VAL G O 1
ATOM 8530 N N . SER D 2 299 ? 140.884 132.682 112.898 1.00 67.83 299 SER G N 1
ATOM 8531 C CA . SER D 2 299 ? 140.144 132.186 114.052 1.00 70.11 299 SER G CA 1
ATOM 8532 C C . SER D 2 299 ? 141.063 131.470 115.030 1.00 70.59 299 SER G C 1
ATOM 8533 O O . SER D 2 299 ? 140.803 131.471 116.239 1.00 73.00 299 SER G O 1
ATOM 8536 N N . SER D 2 300 ? 142.132 130.847 114.527 1.00 79.77 300 SER G N 1
ATOM 8537 C CA . SER D 2 300 ? 143.107 130.222 115.414 1.00 82.35 300 SER G CA 1
ATOM 8538 C C . SER D 2 300 ? 143.784 131.258 116.303 1.00 83.37 300 SER G C 1
ATOM 8539 O O . SER D 2 300 ? 144.036 131.003 117.486 1.00 84.02 300 SER G O 1
ATOM 8542 N N . GLY D 2 301 ? 144.087 132.431 115.752 1.00 88.35 301 GLY G N 1
ATOM 8543 C CA . GLY D 2 301 ? 144.698 133.495 116.524 1.00 84.91 301 GLY G CA 1
ATOM 8544 C C . GLY D 2 301 ? 145.960 134.044 115.893 1.00 85.27 301 GLY G C 1
ATOM 8545 O O . GLY D 2 301 ? 146.662 134.859 116.498 1.00 89.23 301 GLY G O 1
ATOM 8546 N N . LEU D 2 302 ? 146.258 133.605 114.674 1.00 79.96 302 LEU G N 1
ATOM 8547 C CA . LEU D 2 302 ? 147.475 134.033 113.999 1.00 80.06 302 LEU G CA 1
ATOM 8548 C C . LEU D 2 302 ? 147.341 135.466 113.497 1.00 83.30 302 LEU G C 1
ATOM 8549 O O . LEU D 2 302 ? 146.288 135.873 112.999 1.00 83.02 302 LEU G O 1
ATOM 8554 N N . GLY D 2 303 ? 148.424 136.233 113.631 1.00 83.05 303 GLY G N 1
ATOM 8555 C CA . GLY D 2 303 ? 148.446 137.587 113.123 1.00 79.71 303 GLY G CA 1
ATOM 8556 C C . GLY D 2 303 ? 148.631 137.639 111.619 1.00 77.98 303 GLY G C 1
ATOM 8557 O O . GLY D 2 303 ? 148.984 136.656 110.970 1.00 86.03 303 GLY G O 1
ATOM 8558 N N . LEU D 2 304 ? 148.384 138.821 111.061 1.00 72.08 304 LEU G N 1
ATOM 8559 C CA . LEU D 2 304 ? 148.446 139.032 109.621 1.00 73.70 304 LEU G CA 1
ATOM 8560 C C . LEU D 2 304 ? 149.766 139.631 109.155 1.00 76.74 304 LEU G C 1
ATOM 8561 O O . LEU D 2 304 ? 149.924 139.884 107.957 1.00 77.16 304 LEU G O 1
ATOM 8566 N N . SER D 2 305 ? 150.717 139.862 110.062 1.00 78.76 305 SER G N 1
ATOM 8567 C CA . SER D 2 305 ? 151.965 140.511 109.674 1.00 77.75 305 SER G CA 1
ATOM 8568 C C . SER D 2 305 ? 153.095 139.498 109.618 1.00 76.89 305 SER G C 1
ATOM 8569 O O . SER D 2 305 ? 153.248 138.699 110.554 1.00 73.92 305 SER G O 1
ATOM 8572 N N . PRO D 2 306 ? 153.893 139.492 108.547 1.00 77.05 306 PRO G N 1
ATOM 8573 C CA . PRO D 2 306 ? 155.021 138.549 108.481 1.00 74.25 306 PRO G CA 1
ATOM 8574 C C . PRO D 2 306 ? 156.037 138.745 109.590 1.00 75.53 306 PRO G C 1
ATOM 8575 O O . PRO D 2 306 ? 156.645 137.766 110.042 1.00 74.77 306 PRO G O 1
ATOM 8579 N N . GLU D 2 307 ? 156.242 139.978 110.042 1.00 88.30 307 GLU G N 1
ATOM 8580 C CA . GLU D 2 307 ? 157.175 140.285 111.116 1.00 86.38 307 GLU G CA 1
ATOM 8581 C C . GLU D 2 307 ? 156.395 140.703 112.353 1.00 83.48 307 GLU G C 1
ATOM 8582 O O . GLU D 2 307 ? 155.550 141.601 112.284 1.00 85.17 307 GLU G O 1
ATOM 8588 N N . GLN D 2 308 ? 156.682 140.056 113.478 1.00 85.61 308 GLN G N 1
ATOM 8589 C CA . GLN D 2 308 ? 155.990 140.346 114.730 1.00 87.62 308 GLN G CA 1
ATOM 8590 C C . GLN D 2 308 ? 156.547 141.650 115.286 1.00 91.72 308 GLN G C 1
ATOM 8591 O O . GLN D 2 308 ? 157.677 141.702 115.777 1.00 92.63 308 GLN G O 1
ATOM 8597 N N . THR D 2 309 ? 155.756 142.715 115.193 1.00 88.67 309 THR G N 1
ATOM 8598 C CA . THR D 2 309 ? 156.180 144.020 115.678 1.00 88.40 309 THR G CA 1
ATOM 8599 C C . THR D 2 309 ? 155.792 144.179 117.141 1.00 82.52 309 THR G C 1
ATOM 8600 O O . THR D 2 309 ? 154.636 143.960 117.515 1.00 83.44 309 THR G O 1
ATOM 8604 N N . GLN D 2 310 ? 156.760 144.562 117.967 1.00 66.51 310 GLN G N 1
ATOM 8605 C CA . GLN D 2 310 ? 156.556 144.728 119.398 1.00 65.41 310 GLN G CA 1
ATOM 8606 C C . GLN D 2 310 ? 156.855 146.168 119.785 1.00 64.88 310 GLN G C 1
ATOM 8607 O O . GLN D 2 310 ? 157.882 146.723 119.383 1.00 72.14 310 GLN G O 1
ATOM 8613 N N . SER D 2 311 ? 155.958 146.766 120.559 1.00 55.04 311 SER G N 1
ATOM 8614 C CA . SER D 2 311 ? 156.128 148.118 121.063 1.00 52.13 311 SER G CA 1
ATOM 8615 C C . SER D 2 311 ? 156.532 148.086 122.531 1.00 53.03 311 SER G C 1
ATOM 8616 O O . SER D 2 311 ? 156.550 147.037 123.177 1.00 60.67 311 SER G O 1
ATOM 8619 N N . LEU D 2 312 ? 156.867 149.265 123.056 1.00 39.94 312 LEU G N 1
ATOM 8620 C CA . LEU D 2 312 ? 157.088 149.387 124.492 1.00 46.37 312 LEU G CA 1
ATOM 8621 C C . LEU D 2 312 ? 155.796 149.161 125.265 1.00 55.08 312 LEU G C 1
ATOM 8622 O O . LEU D 2 312 ? 155.817 148.589 126.363 1.00 60.13 312 LEU G O 1
ATOM 8627 N N . GLN D 2 313 ? 154.666 149.593 124.701 1.00 50.71 313 GLN G N 1
ATOM 8628 C CA . GLN D 2 313 ? 153.375 149.338 125.328 1.00 45.37 313 GLN G CA 1
ATOM 8629 C C . GLN D 2 313 ? 153.094 147.845 125.414 1.00 44.06 313 GLN G C 1
ATOM 8630 O O . GLN D 2 313 ? 152.526 147.372 126.402 1.00 57.04 313 GLN G O 1
ATOM 8636 N N . ASP D 2 314 ? 153.476 147.088 124.383 1.00 32.50 314 ASP G N 1
ATOM 8637 C CA . ASP D 2 314 ? 153.286 145.642 124.422 1.00 42.62 314 ASP G CA 1
ATOM 8638 C C . ASP D 2 314 ? 154.099 145.007 125.543 1.00 45.06 314 ASP G C 1
ATOM 8639 O O . ASP D 2 314 ? 153.610 144.115 126.243 1.00 43.21 314 ASP G O 1
ATOM 8644 N N . VAL D 2 315 ? 155.342 145.456 125.730 1.00 48.86 315 VAL G N 1
ATOM 8645 C CA . VAL D 2 315 ? 156.172 144.929 126.811 1.00 39.75 315 VAL G CA 1
ATOM 8646 C C . VAL D 2 315 ? 155.557 145.265 128.164 1.00 42.14 315 VAL G C 1
ATOM 8647 O O . VAL D 2 315 ? 155.477 144.417 129.063 1.00 51.72 315 VAL G O 1
ATOM 8651 N N . PHE D 2 316 ? 155.108 146.513 128.326 1.00 36.31 316 PHE G N 1
ATOM 8652 C CA . PHE D 2 316 ? 154.505 146.917 129.592 1.00 39.10 316 PHE G CA 1
ATOM 8653 C C . PHE D 2 316 ? 153.238 146.120 129.880 1.00 40.47 316 PHE G C 1
ATOM 8654 O O . PHE D 2 316 ? 152.995 145.719 131.024 1.00 39.99 316 PHE G O 1
ATOM 8662 N N . ASN D 2 317 ? 152.416 145.887 128.854 1.00 44.19 317 ASN G N 1
ATOM 8663 C CA . ASN D 2 317 ? 151.210 145.084 129.024 1.00 29.06 317 ASN G CA 1
ATOM 8664 C C . ASN D 2 317 ? 151.550 143.641 129.367 1.00 38.26 317 ASN G C 1
ATOM 8665 O O . ASN D 2 317 ? 150.873 143.018 130.194 1.00 49.29 317 ASN G O 1
ATOM 8670 N N . SER D 2 318 ? 152.588 143.090 128.734 1.00 46.51 318 SER G N 1
ATOM 8671 C CA . SER D 2 318 ? 153.026 141.739 129.063 1.00 40.19 318 SER G CA 1
ATOM 8672 C C . SER D 2 318 ? 153.461 141.647 130.518 1.00 34.24 318 SER G C 1
ATOM 8673 O O . SER D 2 318 ? 153.229 140.628 131.178 1.00 33.20 318 SER G O 1
ATOM 8676 N N . LEU D 2 319 ? 154.105 142.694 131.032 1.00 40.29 319 LEU G N 1
ATOM 8677 C CA . LEU D 2 319 ? 154.380 142.744 132.463 1.00 37.07 319 LEU G CA 1
ATOM 8678 C C . LEU D 2 319 ? 153.068 142.771 133.237 1.00 41.01 319 LEU G C 1
ATOM 8679 O O . LEU D 2 319 ? 152.732 141.808 133.933 1.00 49.95 319 LEU G O 1
ATOM 8684 N N . ILE D 2 320 ? 152.316 143.859 133.101 1.00 42.34 320 ILE G N 1
ATOM 8685 C CA . ILE D 2 320 ? 150.966 143.981 133.651 1.00 42.96 320 ILE G CA 1
ATOM 8686 C C . ILE D 2 320 ? 150.330 145.237 133.064 1.00 38.61 320 ILE G C 1
ATOM 8687 O O . ILE D 2 320 ? 150.989 146.285 132.995 1.00 45.30 320 ILE G O 1
ATOM 8692 N N . PRO D 2 321 ? 149.083 145.180 132.597 1.00 39.64 321 PRO G N 1
ATOM 8693 C CA . PRO D 2 321 ? 148.425 146.403 132.125 1.00 40.91 321 PRO G CA 1
ATOM 8694 C C . PRO D 2 321 ? 148.278 147.418 133.249 1.00 43.87 321 PRO G C 1
ATOM 8695 O O . PRO D 2 321 ? 147.991 147.067 134.395 1.00 54.27 321 PRO G O 1
ATOM 8699 N N . GLY D 2 322 ? 148.472 148.690 132.909 1.00 40.43 322 GLY G N 1
ATOM 8700 C CA . GLY D 2 322 ? 148.440 149.740 133.906 1.00 38.29 322 GLY G CA 1
ATOM 8701 C C . GLY D 2 322 ? 149.735 149.947 134.656 1.00 41.71 322 GLY G C 1
ATOM 8702 O O . GLY D 2 322 ? 149.723 150.550 135.732 1.00 51.82 322 GLY G O 1
ATOM 8703 N N . PHE D 2 323 ? 150.856 149.460 134.121 1.00 37.50 323 PHE G N 1
ATOM 8704 C CA . PHE D 2 323 ? 152.140 149.611 134.799 1.00 40.87 323 PHE G CA 1
ATOM 8705 C C . PHE D 2 323 ? 152.537 151.079 134.913 1.00 44.09 323 PHE G C 1
ATOM 8706 O O . PHE D 2 323 ? 152.822 151.581 136.010 1.00 43.32 323 PHE G O 1
ATOM 8714 N N . ILE D 2 324 ? 152.537 151.791 133.784 1.00 36.91 324 ILE G N 1
ATOM 8715 C CA . ILE D 2 324 ? 152.926 153.196 133.788 1.00 33.37 324 ILE G CA 1
ATOM 8716 C C . ILE D 2 324 ? 151.912 154.024 134.563 1.00 35.63 324 ILE G C 1
ATOM 8717 O O . ILE D 2 324 ? 152.269 155.002 135.228 1.00 49.85 324 ILE G O 1
ATOM 8722 N N . ALA D 2 325 ? 150.634 153.649 134.489 1.00 44.79 325 ALA G N 1
ATOM 8723 C CA . ALA D 2 325 ? 149.612 154.347 135.260 1.00 39.26 325 ALA G CA 1
ATOM 8724 C C . ALA D 2 325 ? 149.866 154.219 136.756 1.00 36.19 325 ALA G C 1
ATOM 8725 O O . ALA D 2 325 ? 149.747 155.200 137.497 1.00 39.36 325 ALA G O 1
ATOM 8727 N N . LEU D 2 326 ? 150.226 153.019 137.218 1.00 28.96 326 LEU G N 1
ATOM 8728 C CA . LEU D 2 326 ? 150.531 152.829 138.633 1.00 34.17 326 LEU G CA 1
ATOM 8729 C C . LEU D 2 326 ? 151.774 153.611 139.044 1.00 48.49 326 LEU G C 1
ATOM 8730 O O . LEU D 2 326 ? 151.806 154.225 140.123 1.00 49.69 326 LEU G O 1
ATOM 8735 N N . LEU D 2 327 ? 152.808 153.604 138.197 1.00 39.90 327 LEU G N 1
ATOM 8736 C CA . LEU D 2 327 ? 154.015 154.362 138.516 1.00 35.90 327 LEU G CA 1
ATOM 8737 C C . LEU D 2 327 ? 153.722 155.854 138.615 1.00 34.44 327 LEU G C 1
ATOM 8738 O O . LEU D 2 327 ? 154.182 156.524 139.549 1.00 47.75 327 LEU G O 1
ATOM 8743 N N . LEU D 2 328 ? 152.951 156.392 137.666 1.00 29.35 328 LEU G N 1
ATOM 8744 C CA . LEU D 2 328 ? 152.578 157.801 137.718 1.00 36.42 328 LEU G CA 1
ATOM 8745 C C . LEU D 2 328 ? 151.729 158.105 138.943 1.00 43.88 328 LEU G C 1
ATOM 8746 O O . LEU D 2 328 ? 151.895 159.153 139.576 1.00 45.64 328 LEU G O 1
ATOM 8751 N N . THR D 2 329 ? 150.804 157.206 139.286 1.00 38.45 329 THR G N 1
ATOM 8752 C CA . THR D 2 329 ? 149.967 157.418 140.460 1.00 32.99 329 THR G CA 1
ATOM 8753 C C . THR D 2 329 ? 150.815 157.538 141.716 1.00 40.03 329 THR G C 1
ATOM 8754 O O . THR D 2 329 ? 150.624 158.453 142.524 1.00 53.38 329 THR G O 1
ATOM 8758 N N . PHE D 2 330 ? 151.785 156.637 141.882 1.00 40.09 330 PHE G N 1
ATOM 8759 C CA . PHE D 2 330 ? 152.597 156.688 143.093 1.00 42.80 330 PHE G CA 1
ATOM 8760 C C . PHE D 2 330 ? 153.564 157.867 143.084 1.00 44.20 330 PHE G C 1
ATOM 8761 O O . PHE D 2 330 ? 153.822 158.459 144.140 1.00 47.57 330 PHE G O 1
ATOM 8769 N N . LEU D 2 331 ? 154.086 158.243 141.914 1.00 46.04 331 LEU G N 1
ATOM 8770 C CA . LEU D 2 331 ? 154.930 159.431 141.843 1.00 40.91 331 LEU G CA 1
ATOM 8771 C C . LEU D 2 331 ? 154.153 160.684 142.231 1.00 40.71 331 LEU G C 1
ATOM 8772 O O . LEU D 2 331 ? 154.638 161.508 143.017 1.00 52.08 331 LEU G O 1
ATOM 8777 N N . VAL D 2 332 ? 152.936 160.836 141.704 1.00 39.30 332 VAL G N 1
ATOM 8778 C CA . VAL D 2 332 ? 152.122 162.001 142.033 1.00 48.02 332 VAL G CA 1
ATOM 8779 C C . VAL D 2 332 ? 151.722 161.974 143.502 1.00 44.23 332 VAL G C 1
ATOM 8780 O O . VAL D 2 332 ? 151.657 163.019 144.159 1.00 56.53 332 VAL G O 1
ATOM 8784 N N . LEU D 2 333 ? 151.450 160.785 144.045 1.00 28.21 333 LEU G N 1
ATOM 8785 C CA . LEU D 2 333 ? 151.117 160.685 145.461 1.00 32.76 333 LEU G CA 1
ATOM 8786 C C . LEU D 2 333 ? 152.283 161.132 146.333 1.00 44.69 333 LEU G C 1
ATOM 8787 O O . LEU D 2 333 ? 152.092 161.866 147.310 1.00 57.07 333 LEU G O 1
ATOM 8792 N N . TRP D 2 334 ? 153.501 160.707 145.989 1.00 57.83 334 TRP G N 1
ATOM 8793 C CA . TRP D 2 334 ? 154.676 161.144 146.739 1.00 62.12 334 TRP G CA 1
ATOM 8794 C C . TRP D 2 334 ? 154.877 162.651 146.624 1.00 60.56 334 TRP G C 1
ATOM 8795 O O . TRP D 2 334 ? 155.187 163.323 147.617 1.00 60.48 334 TRP G O 1
ATOM 8806 N N . ILE D 2 335 ? 154.698 163.200 145.420 1.00 54.77 335 ILE G N 1
ATOM 8807 C CA . ILE D 2 335 ? 154.870 164.638 145.227 1.00 48.14 335 ILE G CA 1
ATOM 8808 C C . ILE D 2 335 ? 153.858 165.414 146.060 1.00 48.00 335 ILE G C 1
ATOM 8809 O O . ILE D 2 335 ? 154.196 166.418 146.697 1.00 56.73 335 ILE G O 1
ATOM 8814 N N . LEU D 2 336 ? 152.603 164.964 146.069 1.00 54.35 336 LEU G N 1
ATOM 8815 C CA . LEU D 2 336 ? 151.575 165.652 146.841 1.00 51.97 336 LEU G CA 1
ATOM 8816 C C . LEU D 2 336 ? 151.803 165.508 148.338 1.00 49.37 336 LEU G C 1
ATOM 8817 O O . LEU D 2 336 ? 151.492 166.430 149.100 1.00 60.60 336 LEU G O 1
ATOM 8822 N N . ARG D 2 337 ? 152.332 164.368 148.781 1.00 48.22 337 ARG G N 1
ATOM 8823 C CA . ARG D 2 337 ? 152.600 164.183 150.200 1.00 56.33 337 ARG G CA 1
ATOM 8824 C C . ARG D 2 337 ? 153.822 164.957 150.675 1.00 68.02 337 ARG G C 1
ATOM 8825 O O . ARG D 2 337 ? 153.915 165.265 151.868 1.00 68.93 337 ARG G O 1
ATOM 8833 N N . LYS D 2 338 ? 154.758 165.278 149.781 1.00 77.28 338 LYS G N 1
ATOM 8834 C CA . LYS D 2 338 ? 155.974 165.968 150.197 1.00 68.22 338 LYS G CA 1
ATOM 8835 C C . LYS D 2 338 ? 155.956 167.470 149.941 1.00 68.51 338 LYS G C 1
ATOM 8836 O O . LYS D 2 338 ? 156.612 168.212 150.679 1.00 73.09 338 LYS G O 1
ATOM 8842 N N . TRP D 2 339 ? 155.235 167.945 148.922 1.00 71.68 339 TRP G N 1
ATOM 8843 C CA . TRP D 2 339 ? 155.288 169.364 148.580 1.00 73.45 339 TRP G CA 1
ATOM 8844 C C . TRP D 2 339 ? 154.579 170.217 149.626 1.00 83.17 339 TRP G C 1
ATOM 8845 O O . TRP D 2 339 ? 155.126 171.222 150.094 1.00 80.60 339 TRP G O 1
ATOM 8856 N N . LYS D 2 340 ? 153.360 169.826 150.007 1.00 89.98 340 LYS G N 1
ATOM 8857 C CA . LYS D 2 340 ? 152.563 170.552 150.999 1.00 86.49 340 LYS G CA 1
ATOM 8858 C C . LYS D 2 340 ? 152.386 172.022 150.620 1.00 86.53 340 LYS G C 1
ATOM 8859 O O . LYS D 2 340 ? 152.521 172.919 151.454 1.00 87.93 340 LYS G O 1
ATOM 8865 N N . ASN D 2 341 ? 152.086 172.271 149.350 1.00 95.26 341 ASN G N 1
ATOM 8866 C CA . ASN D 2 341 ? 151.812 173.606 148.848 1.00 94.42 341 ASN G CA 1
ATOM 8867 C C . ASN D 2 341 ? 150.304 173.778 148.661 1.00 95.38 341 ASN G C 1
ATOM 8868 O O . ASN D 2 341 ? 149.507 172.903 149.016 1.00 96.20 341 ASN G O 1
ATOM 8873 N N . LYS D 2 342 ? 149.899 174.917 148.103 1.00 95.07 342 LYS G N 1
ATOM 8874 C CA . LYS D 2 342 ? 148.495 175.199 147.824 1.00 97.90 342 LYS G CA 1
ATOM 8875 C C . LYS D 2 342 ? 148.140 175.088 146.350 1.00 94.53 342 LYS G C 1
ATOM 8876 O O . LYS D 2 342 ? 147.046 174.629 146.019 1.00 91.26 342 LYS G O 1
ATOM 8882 N N . ASN D 2 343 ? 149.038 175.495 145.454 1.00 89.00 343 ASN G N 1
ATOM 8883 C CA . ASN D 2 343 ? 148.827 175.387 144.017 1.00 89.36 343 ASN G CA 1
ATOM 8884 C C . ASN D 2 343 ? 149.560 174.195 143.417 1.00 89.43 343 ASN G C 1
ATOM 8885 O O . ASN D 2 343 ? 149.724 174.127 142.194 1.00 89.41 343 ASN G O 1
ATOM 8890 N N . ALA D 2 344 ? 150.012 173.265 144.257 1.00 77.29 344 ALA G N 1
ATOM 8891 C CA . ALA D 2 344 ? 150.746 172.105 143.761 1.00 76.66 344 ALA G CA 1
ATOM 8892 C C . ALA D 2 344 ? 149.994 171.302 142.703 1.00 73.78 344 ALA G C 1
ATOM 8893 O O . ALA D 2 344 ? 150.631 170.909 141.711 1.00 74.91 344 ALA G O 1
ATOM 8895 N N . PRO D 2 345 ? 148.694 171.002 142.841 1.00 69.33 345 PRO G N 1
ATOM 8896 C CA . PRO D 2 345 ? 148.025 170.221 141.785 1.00 67.78 345 PRO G CA 1
ATOM 8897 C C . PRO D 2 345 ? 148.079 170.868 140.412 1.00 71.90 345 PRO G C 1
ATOM 8898 O O . PRO D 2 345 ? 148.273 170.165 139.413 1.00 78.32 345 PRO G O 1
ATOM 8902 N N . LEU D 2 346 ? 147.920 172.190 140.331 1.00 62.10 346 LEU G N 1
ATOM 8903 C CA . LEU D 2 346 ? 147.976 172.855 139.033 1.00 64.83 346 LEU G CA 1
ATOM 8904 C C . LEU D 2 346 ? 149.373 172.773 138.433 1.00 71.62 346 LEU G C 1
ATOM 8905 O O . LEU D 2 346 ? 149.528 172.561 137.223 1.00 68.92 346 LEU G O 1
ATOM 8910 N N . PHE D 2 347 ? 150.403 172.933 139.267 1.00 69.72 347 PHE G N 1
ATOM 8911 C CA . PHE D 2 347 ? 151.772 172.796 138.787 1.00 64.55 347 PHE G CA 1
ATOM 8912 C C . PHE D 2 347 ? 152.039 171.381 138.294 1.00 67.64 347 PHE G C 1
ATOM 8913 O O . PHE D 2 347 ? 152.694 171.188 137.264 1.00 70.00 347 PHE G O 1
ATOM 8921 N N . ILE D 2 348 ? 151.528 170.376 139.009 1.00 63.92 348 ILE G N 1
ATOM 8922 C CA . ILE D 2 348 ? 151.702 168.995 138.570 1.00 56.73 348 ILE G CA 1
ATOM 8923 C C . ILE D 2 348 ? 150.983 168.758 137.248 1.00 56.38 348 ILE G C 1
ATOM 8924 O O . ILE D 2 348 ? 151.494 168.056 136.373 1.00 62.81 348 ILE G O 1
ATOM 8929 N N . ILE D 2 349 ? 149.789 169.330 137.081 1.00 55.24 349 ILE G N 1
ATOM 8930 C CA . ILE D 2 349 ? 149.052 169.158 135.829 1.00 53.06 349 ILE G CA 1
ATOM 8931 C C . ILE D 2 349 ? 149.807 169.798 134.669 1.00 58.63 349 ILE G C 1
ATOM 8932 O O . ILE D 2 349 ? 149.902 169.225 133.573 1.00 69.24 349 ILE G O 1
ATOM 8937 N N . ILE D 2 350 ? 150.351 170.998 134.888 1.00 53.73 350 ILE G N 1
ATOM 8938 C CA . ILE D 2 350 ? 151.169 171.639 133.860 1.00 60.28 350 ILE G CA 1
ATOM 8939 C C . ILE D 2 350 ? 152.390 170.782 133.548 1.00 59.65 350 ILE G C 1
ATOM 8940 O O . ILE D 2 350 ? 152.804 170.657 132.387 1.00 53.92 350 ILE G O 1
ATOM 8945 N N . GLY D 2 351 ? 152.979 170.173 134.578 1.00 53.85 351 GLY G N 1
ATOM 8946 C CA . GLY D 2 351 ? 154.105 169.282 134.357 1.00 51.32 351 GLY G CA 1
ATOM 8947 C C . GLY D 2 351 ? 153.739 168.067 133.527 1.00 56.08 351 GLY G C 1
ATOM 8948 O O . GLY D 2 351 ? 154.512 167.637 132.672 1.00 60.41 351 GLY G O 1
ATOM 8949 N N . MET D 2 352 ? 152.561 167.490 133.775 1.00 62.05 352 MET G N 1
ATOM 8950 C CA . MET D 2 352 ? 152.116 166.357 132.966 1.00 53.62 352 MET G CA 1
ATOM 8951 C C . MET D 2 352 ? 151.872 166.769 131.522 1.00 53.58 352 MET G C 1
ATOM 8952 O O . MET D 2 352 ? 152.158 166.001 130.599 1.00 62.58 352 MET G O 1
ATOM 8957 N N . PHE D 2 353 ? 151.330 167.968 131.301 1.00 47.60 353 PHE G N 1
ATOM 8958 C CA . PHE D 2 353 ? 151.148 168.429 129.926 1.00 50.89 353 PHE G CA 1
ATOM 8959 C C . PHE D 2 353 ? 152.490 168.630 129.224 1.00 64.12 353 PHE G C 1
ATOM 8960 O O . PHE D 2 353 ? 152.655 168.246 128.057 1.00 63.27 353 PHE G O 1
ATOM 8968 N N . VAL D 2 354 ? 153.466 169.210 129.927 1.00 64.64 354 VAL G N 1
ATOM 8969 C CA . VAL D 2 354 ? 154.802 169.369 129.355 1.00 56.02 354 VAL G CA 1
ATOM 8970 C C . VAL D 2 354 ? 155.430 168.007 129.079 1.00 58.50 354 VAL G C 1
ATOM 8971 O O . VAL D 2 354 ? 156.093 167.806 128.054 1.00 65.70 354 VAL G O 1
ATOM 8975 N N . LEU D 2 355 ? 155.236 167.054 129.994 1.00 54.41 355 LEU G N 1
ATOM 8976 C CA . LEU D 2 355 ? 155.761 165.706 129.809 1.00 54.16 355 LEU G CA 1
ATOM 8977 C C . LEU D 2 355 ? 155.134 165.031 128.598 1.00 55.73 355 LEU G C 1
ATOM 8978 O O . LEU D 2 355 ? 155.817 164.326 127.849 1.00 65.98 355 LEU G O 1
ATOM 8983 N N . GLY D 2 356 ? 153.829 165.218 128.402 1.00 57.95 356 GLY G N 1
ATOM 8984 C CA . GLY D 2 356 ? 153.186 164.683 127.215 1.00 56.92 356 GLY G CA 1
ATOM 8985 C C . GLY D 2 356 ? 153.725 165.300 125.941 1.00 58.53 356 GLY G C 1
ATOM 8986 O O . GLY D 2 356 ? 153.926 164.607 124.940 1.00 66.66 356 GLY G O 1
ATOM 8987 N N . ILE D 2 357 ? 153.972 166.613 125.962 1.00 49.32 357 ILE G N 1
ATOM 8988 C CA . ILE D 2 357 ? 154.579 167.269 124.805 1.00 63.93 357 ILE G CA 1
ATOM 8989 C C . ILE D 2 357 ? 155.955 166.678 124.520 1.00 63.36 357 ILE G C 1
ATOM 8990 O O . ILE D 2 357 ? 156.303 166.395 123.366 1.00 56.63 357 ILE G O 1
ATOM 8995 N N . VAL D 2 358 ? 156.756 166.481 125.569 1.00 64.71 358 VAL G N 1
ATOM 8996 C CA . VAL D 2 358 ? 158.097 165.925 125.405 1.00 56.32 358 VAL G CA 1
ATOM 8997 C C . VAL D 2 358 ? 158.028 164.510 124.843 1.00 58.77 358 VAL G C 1
ATOM 8998 O O . VAL D 2 358 ? 158.786 164.148 123.936 1.00 65.92 358 VAL G O 1
ATOM 9002 N N . LEU D 2 359 ? 157.121 163.687 125.374 1.00 61.45 359 LEU G N 1
ATOM 9003 C CA . LEU D 2 359 ? 156.986 162.317 124.891 1.00 55.81 359 LEU G CA 1
ATOM 9004 C C . LEU D 2 359 ? 156.548 162.284 123.433 1.00 56.77 359 LEU G C 1
ATOM 9005 O O . LEU D 2 359 ? 157.038 161.463 122.650 1.00 63.89 359 LEU G O 1
ATOM 9010 N N . HIS D 2 360 ? 155.617 163.161 123.051 1.00 62.93 360 HIS G N 1
ATOM 9011 C CA . HIS D 2 360 ? 155.175 163.188 121.661 1.00 61.30 360 HIS G CA 1
ATOM 9012 C C . HIS D 2 360 ? 156.290 163.645 120.729 1.00 68.50 360 HIS G C 1
ATOM 9013 O O . HIS D 2 360 ? 156.477 163.070 119.651 1.00 73.78 360 HIS G O 1
ATOM 9020 N N . VAL D 2 361 ? 157.037 164.681 121.119 1.00 68.91 361 VAL G N 1
ATOM 9021 C CA . VAL D 2 361 ? 158.084 165.187 120.236 1.00 65.52 361 VAL G CA 1
ATOM 9022 C C . VAL D 2 361 ? 159.247 164.204 120.159 1.00 67.73 361 VAL G C 1
ATOM 9023 O O . VAL D 2 361 ? 159.973 164.172 119.159 1.00 72.64 361 VAL G O 1
ATOM 9027 N N . ALA D 2 362 ? 159.440 163.386 121.194 1.00 65.15 362 ALA G N 1
ATOM 9028 C CA . ALA D 2 362 ? 160.491 162.378 121.182 1.00 58.15 362 ALA G CA 1
ATOM 9029 C C . ALA D 2 362 ? 160.073 161.096 120.478 1.00 62.94 362 ALA G C 1
ATOM 9030 O O . ALA D 2 362 ? 160.909 160.203 120.308 1.00 67.02 362 ALA G O 1
ATOM 9032 N N . GLY D 2 363 ? 158.813 160.981 120.070 1.00 64.85 363 GLY G N 1
ATOM 9033 C CA . GLY D 2 363 ? 158.343 159.797 119.384 1.00 61.68 363 GLY G CA 1
ATOM 9034 C C . GLY D 2 363 ? 158.005 158.622 120.272 1.00 64.18 363 GLY G C 1
ATOM 9035 O O . GLY D 2 363 ? 157.767 157.526 119.755 1.00 71.77 363 GLY G O 1
ATOM 9036 N N . LEU D 2 364 ? 157.982 158.804 121.591 1.00 61.02 364 LEU G N 1
ATOM 9037 C CA . LEU D 2 364 ? 157.678 157.688 122.480 1.00 61.04 364 LEU G CA 1
ATOM 9038 C C . LEU D 2 364 ? 156.175 157.465 122.597 1.00 64.84 364 LEU G C 1
ATOM 9039 O O . LEU D 2 364 ? 155.666 156.392 122.255 1.00 72.63 364 LEU G O 1
ATOM 9044 N N . ALA D 2 365 ? 155.447 158.470 123.072 1.00 58.75 365 ALA G N 1
ATOM 9045 C CA . ALA D 2 365 ? 154.007 158.346 123.260 1.00 61.10 365 ALA G CA 1
ATOM 9046 C C . ALA D 2 365 ? 153.245 159.208 122.261 1.00 66.27 365 ALA G C 1
ATOM 9047 O O . ALA D 2 365 ? 153.302 158.974 121.055 1.00 68.67 365 ALA G O 1
ATOM 9049 N N . MET E 1 1 ? 105.027 104.448 115.225 1.00 98.69 1 MET S N 1
ATOM 9050 C CA . MET E 1 1 ? 106.085 104.215 116.201 1.00 100.66 1 MET S CA 1
ATOM 9051 C C . MET E 1 1 ? 106.361 102.724 116.363 1.00 102.04 1 MET S C 1
ATOM 9052 O O . MET E 1 1 ? 105.451 101.901 116.269 1.00 99.93 1 MET S O 1
ATOM 9057 N N . SER E 1 2 ? 107.625 102.384 116.603 1.00 96.47 2 SER S N 1
ATOM 9058 C CA . SER E 1 2 ? 108.010 100.991 116.772 1.00 93.39 2 SER S CA 1
ATOM 9059 C C . SER E 1 2 ? 107.420 100.416 118.054 1.00 91.76 2 SER S C 1
ATOM 9060 O O . SER E 1 2 ? 107.243 101.116 119.054 1.00 92.93 2 SER S O 1
ATOM 9063 N N . ILE E 1 3 ? 107.104 99.121 118.010 1.00 88.43 3 ILE S N 1
ATOM 9064 C CA . ILE E 1 3 ? 106.542 98.448 119.178 1.00 89.28 3 ILE S CA 1
ATOM 9065 C C . ILE E 1 3 ? 107.561 98.416 120.313 1.00 89.49 3 ILE S C 1
ATOM 9066 O O . ILE E 1 3 ? 107.232 98.683 121.477 1.00 91.98 3 ILE S O 1
ATOM 9071 N N . ILE E 1 4 ? 108.818 98.106 119.986 1.00 85.57 4 ILE S N 1
ATOM 9072 C CA . ILE E 1 4 ? 109.872 98.095 120.997 1.00 85.24 4 ILE S CA 1
ATOM 9073 C C . ILE E 1 4 ? 110.025 99.479 121.614 1.00 89.77 4 ILE S C 1
ATOM 9074 O O . ILE E 1 4 ? 110.260 99.615 122.821 1.00 86.17 4 ILE S O 1
ATOM 9079 N N . SER E 1 5 ? 109.880 100.527 120.799 1.00 86.19 5 SER S N 1
ATOM 9080 C CA . SER E 1 5 ? 109.868 101.882 121.335 1.00 81.70 5 SER S CA 1
ATOM 9081 C C . SER E 1 5 ? 108.705 102.088 122.294 1.00 81.23 5 SER S C 1
ATOM 9082 O O . SER E 1 5 ? 108.854 102.779 123.306 1.00 84.81 5 SER S O 1
ATOM 9085 N N . ILE E 1 6 ? 107.545 101.498 122.000 1.00 77.67 6 ILE S N 1
ATOM 9086 C CA . ILE E 1 6 ? 106.395 101.632 122.889 1.00 72.06 6 ILE S CA 1
ATOM 9087 C C . ILE E 1 6 ? 106.681 100.974 124.234 1.00 72.03 6 ILE S C 1
ATOM 9088 O O . ILE E 1 6 ? 106.400 101.548 125.294 1.00 75.64 6 ILE S O 1
ATOM 9093 N N . ILE E 1 7 ? 107.249 99.764 124.216 1.00 80.39 7 ILE S N 1
ATOM 9094 C CA . ILE E 1 7 ? 107.574 99.098 125.477 1.00 79.74 7 ILE S CA 1
ATOM 9095 C C . ILE E 1 7 ? 108.627 99.887 126.245 1.00 80.17 7 ILE S C 1
ATOM 9096 O O . ILE E 1 7 ? 108.543 100.027 127.471 1.00 79.87 7 ILE S O 1
ATOM 9101 N N . LEU E 1 8 ? 109.636 100.408 125.543 1.00 77.52 8 LEU S N 1
ATOM 9102 C CA . LEU E 1 8 ? 110.672 101.190 126.209 1.00 74.58 8 LEU S CA 1
ATOM 9103 C C . LEU E 1 8 ? 110.091 102.445 126.847 1.00 79.68 8 LEU S C 1
ATOM 9104 O O . LEU E 1 8 ? 110.448 102.798 127.977 1.00 82.40 8 LEU S O 1
ATOM 9109 N N . VAL E 1 9 ? 109.192 103.130 126.138 1.00 78.02 9 VAL S N 1
ATOM 9110 C CA . VAL E 1 9 ? 108.565 104.331 126.679 1.00 70.77 9 VAL S CA 1
ATOM 9111 C C . VAL E 1 9 ? 107.713 103.988 127.893 1.00 71.14 9 VAL S C 1
ATOM 9112 O O . VAL E 1 9 ? 107.717 104.715 128.892 1.00 77.97 9 VAL S O 1
ATOM 9116 N N . LEU E 1 10 ? 106.967 102.883 127.830 1.00 68.17 10 LEU S N 1
ATOM 9117 C CA . LEU E 1 10 ? 106.155 102.482 128.974 1.00 67.71 10 LEU S CA 1
ATOM 9118 C C . LEU E 1 10 ? 107.025 102.160 130.183 1.00 72.47 10 LEU S C 1
ATOM 9119 O O . LEU E 1 10 ? 106.704 102.554 131.310 1.00 83.10 10 LEU S O 1
ATOM 9124 N N . ILE E 1 11 ? 108.136 101.453 129.968 1.00 63.65 11 ILE S N 1
ATOM 9125 C CA . ILE E 1 11 ? 109.031 101.120 131.073 1.00 65.40 11 ILE S CA 1
ATOM 9126 C C . ILE E 1 11 ? 109.652 102.381 131.661 1.00 65.06 11 ILE S C 1
ATOM 9127 O O . ILE E 1 11 ? 109.757 102.525 132.884 1.00 65.57 11 ILE S O 1
ATOM 9132 N N . PHE E 1 12 ? 110.080 103.310 130.802 1.00 59.59 12 PHE S N 1
ATOM 9133 C CA . PHE E 1 12 ? 110.674 104.551 131.288 1.00 55.54 12 PHE S CA 1
ATOM 9134 C C . PHE E 1 12 ? 109.660 105.385 132.060 1.00 59.74 12 PHE S C 1
ATOM 9135 O O . PHE E 1 12 ? 109.993 105.984 133.089 1.00 70.24 12 PHE S O 1
ATOM 9143 N N . ALA E 1 13 ? 108.418 105.444 131.576 1.00 54.40 13 ALA S N 1
ATOM 9144 C CA . ALA E 1 13 ? 107.376 106.170 132.292 1.00 51.19 13 ALA S CA 1
ATOM 9145 C C . ALA E 1 13 ? 107.076 105.518 133.634 1.00 49.38 13 ALA S C 1
ATOM 9146 O O . ALA E 1 13 ? 106.848 106.214 134.628 1.00 66.09 13 ALA S O 1
ATOM 9148 N N . PHE E 1 14 ? 107.067 104.184 133.682 1.00 47.23 14 PHE S N 1
ATOM 9149 C CA . PHE E 1 14 ? 106.880 103.496 134.954 1.00 53.67 14 PHE S CA 1
ATOM 9150 C C . PHE E 1 14 ? 108.014 103.813 135.920 1.00 56.33 14 PHE S C 1
ATOM 9151 O O . PHE E 1 14 ? 107.779 104.047 137.111 1.00 56.01 14 PHE S O 1
ATOM 9159 N N . LEU E 1 15 ? 109.252 103.824 135.422 1.00 56.23 15 LEU S N 1
ATOM 9160 C CA . LEU E 1 15 ? 110.393 104.160 136.268 1.00 51.65 15 LEU S CA 1
ATOM 9161 C C . LEU E 1 15 ? 110.287 105.586 136.792 1.00 57.58 15 LEU S C 1
ATOM 9162 O O . LEU E 1 15 ? 110.570 105.846 137.967 1.00 52.22 15 LEU S O 1
ATOM 9167 N N . ALA E 1 16 ? 109.884 106.523 135.931 1.00 48.92 16 ALA S N 1
ATOM 9168 C CA . ALA E 1 16 ? 109.705 107.905 136.363 1.00 35.50 16 ALA S CA 1
ATOM 9169 C C . ALA E 1 16 ? 108.601 108.019 137.406 1.00 44.00 16 ALA S C 1
ATOM 9170 O O . ALA E 1 16 ? 108.733 108.767 138.381 1.00 60.47 16 ALA S O 1
ATOM 9172 N N . GLY E 1 17 ? 107.504 107.285 137.218 1.00 49.76 17 GLY S N 1
ATOM 9173 C CA . GLY E 1 17 ? 106.432 107.311 138.197 1.00 47.65 17 GLY S CA 1
ATOM 9174 C C . GLY E 1 17 ? 106.855 106.753 139.541 1.00 51.06 17 GLY S C 1
ATOM 9175 O O . GLY E 1 17 ? 106.486 107.286 140.589 1.00 59.42 17 GLY S O 1
ATOM 9176 N N . LEU E 1 18 ? 107.626 105.662 139.528 1.00 50.91 18 LEU S N 1
ATOM 9177 C CA . LEU E 1 18 ? 108.160 105.125 140.776 1.00 51.62 18 LEU S CA 1
ATOM 9178 C C . LEU E 1 18 ? 109.104 106.119 141.437 1.00 47.93 18 LEU S C 1
ATOM 9179 O O . LEU E 1 18 ? 109.053 106.327 142.655 1.00 47.42 18 LEU S O 1
ATOM 9184 N N . GLU E 1 19 ? 109.970 106.751 140.644 1.00 54.61 19 GLU S N 1
ATOM 9185 C CA . GLU E 1 19 ? 110.969 107.649 141.207 1.00 54.43 19 GLU S CA 1
ATOM 9186 C C . GLU E 1 19 ? 110.341 108.936 141.722 1.00 51.35 19 GLU S C 1
ATOM 9187 O O . GLU E 1 19 ? 110.913 109.594 142.598 1.00 54.13 19 GLU S O 1
ATOM 9193 N N . GLY E 1 20 ? 109.174 109.308 141.194 1.00 52.96 20 GLY S N 1
ATOM 9194 C CA . GLY E 1 20 ? 108.495 110.496 141.681 1.00 56.38 20 GLY S CA 1
ATOM 9195 C C . GLY E 1 20 ? 108.161 110.430 143.157 1.00 56.44 20 GLY S C 1
ATOM 9196 O O . GLY E 1 20 ? 108.086 111.464 143.826 1.00 57.73 20 GLY S O 1
ATOM 9197 N N . ILE E 1 21 ? 107.952 109.226 143.687 1.00 56.38 21 ILE S N 1
ATOM 9198 C CA . ILE E 1 21 ? 107.715 109.055 145.116 1.00 55.74 21 ILE S CA 1
ATOM 9199 C C . ILE E 1 21 ? 108.999 108.583 145.786 1.00 63.02 21 ILE S C 1
ATOM 9200 O O . ILE E 1 21 ? 109.278 108.948 146.933 1.00 65.00 21 ILE S O 1
ATOM 9205 N N . LEU E 1 22 ? 109.795 107.778 145.076 1.00 57.79 22 LEU S N 1
ATOM 9206 C CA . LEU E 1 22 ? 111.033 107.269 145.659 1.00 55.20 22 LEU S CA 1
ATOM 9207 C C . LEU E 1 22 ? 112.059 108.383 145.827 1.00 63.97 22 LEU S C 1
ATOM 9208 O O . LEU E 1 22 ? 112.701 108.494 146.878 1.00 57.41 22 LEU S O 1
ATOM 9213 N N . ASP E 1 23 ? 112.225 109.217 144.796 1.00 59.66 23 ASP S N 1
ATOM 9214 C CA . ASP E 1 23 ? 113.138 110.361 144.834 1.00 41.17 23 ASP S CA 1
ATOM 9215 C C . ASP E 1 23 ? 114.571 109.926 145.135 1.00 52.08 23 ASP S C 1
ATOM 9216 O O . ASP E 1 23 ? 115.307 110.608 145.849 1.00 67.26 23 ASP S O 1
ATOM 9221 N N . GLN E 1 24 ? 114.974 108.778 144.589 1.00 42.62 24 GLN S N 1
ATOM 9222 C CA . GLN E 1 24 ? 116.288 108.213 144.867 1.00 47.57 24 GLN S CA 1
ATOM 9223 C C . GLN E 1 24 ? 117.183 108.168 143.635 1.00 48.98 24 GLN S C 1
ATOM 9224 O O . GLN E 1 24 ? 118.267 108.756 143.636 1.00 48.73 24 GLN S O 1
ATOM 9230 N N . TRP E 1 25 ? 116.757 107.493 142.572 1.00 49.00 25 TRP S N 1
ATOM 9231 C CA . TRP E 1 25 ? 117.556 107.376 141.360 1.00 49.23 25 TRP S CA 1
ATOM 9232 C C . TRP E 1 25 ? 117.306 108.512 140.378 1.00 53.10 25 TRP S C 1
ATOM 9233 O O . TRP E 1 25 ? 117.990 108.585 139.353 1.00 55.05 25 TRP S O 1
ATOM 9244 N N . GLN E 1 26 ? 116.344 109.389 140.671 1.00 50.23 26 GLN S N 1
ATOM 9245 C CA . GLN E 1 26 ? 116.072 110.581 139.868 1.00 42.29 26 GLN S CA 1
ATOM 9246 C C . GLN E 1 26 ? 115.741 110.233 138.419 1.00 43.81 26 GLN S C 1
ATOM 9247 O O . GLN E 1 26 ? 116.148 110.929 137.487 1.00 60.24 26 GLN S O 1
ATOM 9253 N N . PHE E 1 27 ? 114.994 109.147 138.224 1.00 42.68 27 PHE S N 1
ATOM 9254 C CA . PHE E 1 27 ? 114.452 108.864 136.902 1.00 46.06 27 PHE S CA 1
ATOM 9255 C C . PHE E 1 27 ? 113.316 109.805 136.534 1.00 53.96 27 PHE S C 1
ATOM 9256 O O . PHE E 1 27 ? 112.918 109.845 135.365 1.00 59.54 27 PHE S O 1
ATOM 9264 N N . HIS E 1 28 ? 112.790 110.555 137.499 1.00 51.75 28 HIS S N 1
ATOM 9265 C CA . HIS E 1 28 ? 111.684 111.470 137.272 1.00 47.88 28 HIS S CA 1
ATOM 9266 C C . HIS E 1 28 ? 112.129 112.865 136.855 1.00 47.67 28 HIS S C 1
ATOM 9267 O O . HIS E 1 28 ? 111.293 113.651 136.399 1.00 49.42 28 HIS S O 1
ATOM 9274 N N . GLN E 1 29 ? 113.409 113.192 136.997 1.00 52.04 29 GLN S N 1
ATOM 9275 C CA . GLN E 1 29 ? 113.876 114.513 136.607 1.00 48.23 29 GLN S CA 1
ATOM 9276 C C . GLN E 1 29 ? 113.854 114.650 135.087 1.00 51.44 29 GLN S C 1
ATOM 9277 O O . GLN E 1 29 ? 114.121 113.679 134.373 1.00 48.83 29 GLN S O 1
ATOM 9283 N N . PRO E 1 30 ? 113.525 115.835 134.565 1.00 48.75 30 PRO S N 1
ATOM 9284 C CA . PRO E 1 30 ? 113.461 115.993 133.102 1.00 45.82 30 PRO S CA 1
ATOM 9285 C C . PRO E 1 30 ? 114.767 115.675 132.399 1.00 40.26 30 PRO S C 1
ATOM 9286 O O . PRO E 1 30 ? 114.744 115.097 131.305 1.00 44.79 30 PRO S O 1
ATOM 9290 N N . ILE E 1 31 ? 115.908 116.007 133.009 1.00 35.61 31 ILE S N 1
ATOM 9291 C CA . ILE E 1 31 ? 117.199 115.742 132.380 1.00 38.75 31 ILE S CA 1
ATOM 9292 C C . ILE E 1 31 ? 117.395 114.248 132.153 1.00 43.70 31 ILE S C 1
ATOM 9293 O O . ILE E 1 31 ? 118.084 113.840 131.210 1.00 39.69 31 ILE S O 1
ATOM 9298 N N . ILE E 1 32 ? 116.790 113.414 132.994 1.00 53.16 32 ILE S N 1
ATOM 9299 C CA . ILE E 1 32 ? 116.865 111.966 132.827 1.00 46.68 32 ILE S CA 1
ATOM 9300 C C . ILE E 1 32 ? 115.676 111.437 132.037 1.00 43.58 32 ILE S C 1
ATOM 9301 O O . ILE E 1 32 ? 115.844 110.684 131.076 1.00 49.16 32 ILE S O 1
ATOM 9306 N N . ALA E 1 33 ? 114.460 111.831 132.426 1.00 43.45 33 ALA S N 1
ATOM 9307 C CA . ALA E 1 33 ? 113.257 111.259 131.829 1.00 47.99 33 ALA S CA 1
ATOM 9308 C C . ALA E 1 33 ? 113.118 111.645 130.361 1.00 42.74 33 ALA S C 1
ATOM 9309 O O . ALA E 1 33 ? 112.861 110.787 129.507 1.00 54.26 33 ALA S O 1
ATOM 9311 N N . CYS E 1 34 ? 113.263 112.935 130.049 1.00 40.87 34 CYS S N 1
ATOM 9312 C CA . CYS E 1 34 ? 113.121 113.374 128.666 1.00 48.57 34 CYS S CA 1
ATOM 9313 C C . CYS E 1 34 ? 114.212 112.780 127.788 1.00 56.44 34 CYS S C 1
ATOM 9314 O O . CYS E 1 34 ? 113.953 112.378 126.648 1.00 59.85 34 CYS S O 1
ATOM 9317 N N . SER E 1 35 ? 115.441 112.708 128.306 1.00 49.75 35 SER S N 1
ATOM 9318 C CA . SER E 1 35 ? 116.532 112.112 127.543 1.00 35.41 35 SER S CA 1
ATOM 9319 C C . SER E 1 35 ? 116.280 110.633 127.282 1.00 43.80 35 SER S C 1
ATOM 9320 O O . SER E 1 35 ? 116.522 110.143 126.174 1.00 49.66 35 SER S O 1
ATOM 9323 N N . LEU E 1 36 ? 115.783 109.905 128.286 1.00 50.16 36 LEU S N 1
ATOM 9324 C CA . LEU E 1 36 ? 115.483 108.489 128.093 1.00 47.85 36 LEU S CA 1
ATOM 9325 C C . LEU E 1 36 ? 114.367 108.292 127.076 1.00 49.80 36 LEU S C 1
ATOM 9326 O O . LEU E 1 36 ? 114.439 107.392 126.229 1.00 54.89 36 LEU S O 1
ATOM 9331 N N . ILE E 1 37 ? 113.323 109.120 127.144 1.00 61.09 37 ILE S N 1
ATOM 9332 C CA . ILE E 1 37 ? 112.210 108.978 126.211 1.00 59.31 37 ILE S CA 1
ATOM 9333 C C . ILE E 1 37 ? 112.654 109.321 124.794 1.00 52.78 37 ILE S C 1
ATOM 9334 O O . ILE E 1 37 ? 112.227 108.682 123.825 1.00 67.59 37 ILE S O 1
ATOM 9339 N N . GLY E 1 38 ? 113.525 110.321 124.647 1.00 43.39 38 GLY S N 1
ATOM 9340 C CA . GLY E 1 38 ? 114.097 110.595 123.339 1.00 59.73 38 GLY S CA 1
ATOM 9341 C C . GLY E 1 38 ? 114.969 109.459 122.838 1.00 63.65 38 GLY S C 1
ATOM 9342 O O . GLY E 1 38 ? 114.983 109.154 121.644 1.00 60.11 38 GLY S O 1
ATOM 9343 N N . ILE E 1 39 ? 115.710 108.819 123.747 1.00 63.94 39 ILE S N 1
ATOM 9344 C CA . ILE E 1 39 ? 116.525 107.666 123.378 1.00 60.07 39 ILE S CA 1
ATOM 9345 C C . ILE E 1 39 ? 115.646 106.541 122.850 1.00 64.92 39 ILE S C 1
ATOM 9346 O O . ILE E 1 39 ? 115.958 105.914 121.830 1.00 64.01 39 ILE S O 1
ATOM 9351 N N . ALA E 1 40 ? 114.533 106.272 123.534 1.00 67.44 40 ALA S N 1
ATOM 9352 C CA . ALA E 1 40 ? 113.658 105.177 123.128 1.00 64.19 40 ALA S CA 1
ATOM 9353 C C . ALA E 1 40 ? 113.071 105.420 121.742 1.00 68.14 40 ALA S C 1
ATOM 9354 O O . ALA E 1 40 ? 113.087 104.531 120.884 1.00 73.34 40 ALA S O 1
ATOM 9356 N N . THR E 1 41 ? 112.547 106.618 121.506 1.00 69.52 41 THR S N 1
ATOM 9357 C CA . THR E 1 41 ? 111.904 106.947 120.233 1.00 66.09 41 THR S CA 1
ATOM 9358 C C . THR E 1 41 ? 112.874 107.666 119.297 1.00 72.06 41 THR S C 1
ATOM 9359 O O . THR E 1 41 ? 112.628 108.782 118.843 1.00 76.96 41 THR S O 1
ATOM 9363 N N . GLY E 1 42 ? 113.992 107.010 119.003 1.00 81.61 42 GLY S N 1
ATOM 9364 C CA . GLY E 1 42 ? 114.909 107.548 118.019 1.00 79.94 42 GLY S CA 1
ATOM 9365 C C . GLY E 1 42 ? 115.652 108.789 118.469 1.00 83.42 42 GLY S C 1
ATOM 9366 O O . GLY E 1 42 ? 116.592 108.705 119.265 1.00 85.97 42 GLY S O 1
ATOM 9367 N N . HIS E 1 43 ? 115.241 109.941 117.937 1.00 88.45 43 HIS S N 1
ATOM 9368 C CA . HIS E 1 43 ? 115.914 111.217 118.167 1.00 93.35 43 HIS S CA 1
ATOM 9369 C C . HIS E 1 43 ? 116.194 111.460 119.643 1.00 91.30 43 HIS S C 1
ATOM 9370 O O . HIS E 1 43 ? 115.271 111.594 120.451 1.00 86.69 43 HIS S O 1
ATOM 9377 N N . MET E 1 44 ? 117.480 111.538 119.982 1.00 84.72 44 MET S N 1
ATOM 9378 C CA . MET E 1 44 ? 117.927 111.727 121.355 1.00 80.45 44 MET S CA 1
ATOM 9379 C C . MET E 1 44 ? 118.301 113.166 121.675 1.00 83.06 44 MET S C 1
ATOM 9380 O O . MET E 1 44 ? 118.102 113.607 122.812 1.00 80.56 44 MET S O 1
ATOM 9385 N N . ALA E 1 45 ? 118.829 113.910 120.698 1.00 77.81 45 ALA S N 1
ATOM 9386 C CA . ALA E 1 45 ? 119.282 115.272 120.960 1.00 74.16 45 ALA S CA 1
ATOM 9387 C C . ALA E 1 45 ? 118.133 116.167 121.404 1.00 74.41 45 ALA S C 1
ATOM 9388 O O . ALA E 1 45 ? 118.285 116.969 122.334 1.00 78.12 45 ALA S O 1
ATOM 9390 N N . ALA E 1 46 ? 116.974 116.046 120.753 1.00 74.37 46 ALA S N 1
ATOM 9391 C CA . ALA E 1 46 ? 115.819 116.846 121.147 1.00 72.03 46 ALA S CA 1
ATOM 9392 C C . ALA E 1 46 ? 115.383 116.516 122.568 1.00 68.66 46 ALA S C 1
ATOM 9393 O O . ALA E 1 46 ? 115.009 117.411 123.335 1.00 65.44 46 ALA S O 1
ATOM 9395 N N . GLY E 1 47 ? 115.424 115.234 122.935 1.00 64.29 47 GLY S N 1
ATOM 9396 C CA . GLY E 1 47 ? 115.061 114.851 124.288 1.00 57.64 47 GLY S CA 1
ATOM 9397 C C . GLY E 1 47 ? 115.982 115.451 125.332 1.00 53.08 47 GLY S C 1
ATOM 9398 O O . GLY E 1 47 ? 115.524 115.954 126.359 1.00 53.80 47 GLY S O 1
ATOM 9399 N N . ILE E 1 48 ? 117.292 115.423 125.077 1.00 52.71 48 ILE S N 1
ATOM 9400 C CA . ILE E 1 48 ? 118.238 115.995 126.030 1.00 58.14 48 ILE S CA 1
ATOM 9401 C C . ILE E 1 48 ? 118.085 117.509 126.093 1.00 60.79 48 ILE S C 1
ATOM 9402 O O . ILE E 1 48 ? 118.201 118.112 127.165 1.00 55.96 48 ILE S O 1
ATOM 9407 N N . ILE E 1 49 ? 117.823 118.149 124.951 1.00 63.54 49 ILE S N 1
ATOM 9408 C CA . ILE E 1 49 ? 117.631 119.597 124.939 1.00 52.36 49 ILE S CA 1
ATOM 9409 C C . ILE E 1 49 ? 116.406 119.979 125.763 1.00 56.21 49 ILE S C 1
ATOM 9410 O O . ILE E 1 49 ? 116.454 120.899 126.590 1.00 63.10 49 ILE S O 1
ATOM 9415 N N . LEU E 1 50 ? 115.292 119.271 125.557 1.00 57.72 50 LEU S N 1
ATOM 9416 C CA . LEU E 1 50 ? 114.091 119.559 126.335 1.00 53.70 50 LEU S CA 1
ATOM 9417 C C . LEU E 1 50 ? 114.308 119.260 127.812 1.00 50.05 50 LEU S C 1
ATOM 9418 O O . LEU E 1 50 ? 113.834 120.005 128.675 1.00 49.15 50 LEU S O 1
ATOM 9423 N N . GLY E 1 51 ? 115.017 118.172 128.124 1.00 41.74 51 GLY S N 1
ATOM 9424 C CA . GLY E 1 51 ? 115.295 117.861 129.515 1.00 39.72 51 GLY S CA 1
ATOM 9425 C C . GLY E 1 51 ? 116.129 118.929 130.192 1.00 50.22 51 GLY S C 1
ATOM 9426 O O . GLY E 1 51 ? 115.853 119.315 131.328 1.00 57.43 51 GLY S O 1
ATOM 9427 N N . GLY E 1 52 ? 117.155 119.426 129.502 1.00 45.82 52 GLY S N 1
ATOM 9428 C CA . GLY E 1 52 ? 117.951 120.505 130.059 1.00 37.08 52 GLY S CA 1
ATOM 9429 C C . GLY E 1 52 ? 117.155 121.782 130.238 1.00 47.40 52 GLY S C 1
ATOM 9430 O O . GLY E 1 52 ? 117.299 122.478 131.246 1.00 53.58 52 GLY S O 1
ATOM 9431 N N . SER E 1 53 ? 116.304 122.108 129.262 1.00 47.41 53 SER S N 1
ATOM 9432 C CA . SER E 1 53 ? 115.479 123.308 129.374 1.00 43.74 53 SER S CA 1
ATOM 9433 C C . SER E 1 53 ? 114.496 123.199 130.534 1.00 38.42 53 SER S C 1
ATOM 9434 O O . SER E 1 53 ? 114.275 124.171 131.265 1.00 37.42 53 SER S O 1
ATOM 9437 N N . LEU E 1 54 ? 113.895 122.024 130.716 1.00 46.50 54 LEU S N 1
ATOM 9438 C CA . LEU E 1 54 ? 112.909 121.815 131.767 1.00 47.81 54 LEU S CA 1
ATOM 9439 C C . LEU E 1 54 ? 113.537 121.597 133.137 1.00 43.96 54 LEU S C 1
ATOM 9440 O O . LEU E 1 54 ? 112.852 121.767 134.150 1.00 49.14 54 LEU S O 1
ATOM 9445 N N . GLN E 1 55 ? 114.819 121.229 133.196 1.00 38.44 55 GLN S N 1
ATOM 9446 C CA . GLN E 1 55 ? 115.465 121.015 134.485 1.00 38.15 55 GLN S CA 1
ATOM 9447 C C . GLN E 1 55 ? 115.665 122.323 135.236 1.00 46.75 55 GLN S C 1
ATOM 9448 O O . GLN E 1 55 ? 115.586 122.345 136.468 1.00 42.04 55 GLN S O 1
ATOM 9454 N N . MET E 1 56 ? 115.919 123.418 134.515 1.00 55.15 56 MET S N 1
ATOM 9455 C CA . MET E 1 56 ? 116.047 124.716 135.166 1.00 49.80 56 MET S CA 1
ATOM 9456 C C . MET E 1 56 ? 114.747 125.114 135.852 1.00 44.57 56 MET S C 1
ATOM 9457 O O . MET E 1 56 ? 114.761 125.682 136.950 1.00 50.28 56 MET S O 1
ATOM 9462 N N . ILE E 1 57 ? 113.612 124.830 135.213 1.00 37.95 57 ILE S N 1
ATOM 9463 C CA . ILE E 1 57 ? 112.320 125.054 135.850 1.00 40.09 57 ILE S CA 1
ATOM 9464 C C . ILE E 1 57 ? 112.115 124.075 136.999 1.00 42.12 57 ILE S C 1
ATOM 9465 O O . ILE E 1 57 ? 111.578 124.434 138.053 1.00 51.75 57 ILE S O 1
ATOM 9470 N N . ALA E 1 58 ? 112.554 122.827 136.821 1.00 34.53 58 ALA S N 1
ATOM 9471 C CA . ALA E 1 58 ? 112.380 121.798 137.839 1.00 31.31 58 ALA S CA 1
ATOM 9472 C C . ALA E 1 58 ? 113.262 122.010 139.061 1.00 33.70 58 ALA S C 1
ATOM 9473 O O . ALA E 1 58 ? 113.086 121.299 140.055 1.00 36.94 58 ALA S O 1
ATOM 9475 N N . LEU E 1 59 ? 114.210 122.940 139.010 1.00 45.35 59 LEU S N 1
ATOM 9476 C CA . LEU E 1 59 ? 114.974 123.281 140.201 1.00 40.20 59 LEU S CA 1
ATOM 9477 C C . LEU E 1 59 ? 114.057 123.919 141.236 1.00 42.16 59 LEU S C 1
ATOM 9478 O O . LEU E 1 59 ? 113.195 124.737 140.905 1.00 50.04 59 LEU S O 1
ATOM 9483 N N . GLY E 1 60 ? 114.244 123.541 142.496 1.00 36.08 60 GLY S N 1
ATOM 9484 C CA . GLY E 1 60 ? 113.350 124.005 143.536 1.00 53.55 60 GLY S CA 1
ATOM 9485 C C . GLY E 1 60 ? 111.998 123.336 143.544 1.00 48.16 60 GLY S C 1
ATOM 9486 O O . GLY E 1 60 ? 111.043 123.896 144.092 1.00 49.71 60 GLY S O 1
ATOM 9487 N N . TRP E 1 61 ? 111.885 122.150 142.952 1.00 46.47 61 TRP S N 1
ATOM 9488 C CA . TRP E 1 61 ? 110.645 121.384 142.908 1.00 45.59 61 TRP S CA 1
ATOM 9489 C C . TRP E 1 61 ? 110.726 120.164 143.818 1.00 53.97 61 TRP S C 1
ATOM 9490 O O . TRP E 1 61 ? 110.329 119.060 143.443 1.00 64.56 61 TRP S O 1
ATOM 9501 N N . ALA E 1 62 ? 111.289 120.344 145.006 1.00 41.54 62 ALA S N 1
ATOM 9502 C CA . ALA E 1 62 ? 111.318 119.294 146.010 1.00 48.93 62 ALA S CA 1
ATOM 9503 C C . ALA E 1 62 ? 110.093 119.390 146.909 1.00 57.92 62 ALA S C 1
ATOM 9504 O O . ALA E 1 62 ? 109.525 120.468 147.106 1.00 57.77 62 ALA S O 1
ATOM 9506 N N . ASN E 1 63 ? 109.689 118.248 147.455 1.00 56.77 63 ASN S N 1
ATOM 9507 C CA . ASN E 1 63 ? 108.551 118.167 148.359 1.00 58.79 63 ASN S CA 1
ATOM 9508 C C . ASN E 1 63 ? 109.050 117.896 149.770 1.00 51.22 63 ASN S C 1
ATOM 9509 O O . ASN E 1 63 ? 109.860 116.988 149.982 1.00 47.12 63 ASN S O 1
ATOM 9514 N N . VAL E 1 64 ? 108.574 118.688 150.728 1.00 65.65 64 VAL S N 1
ATOM 9515 C CA . VAL E 1 64 ? 108.969 118.566 152.124 1.00 63.70 64 VAL S CA 1
ATOM 9516 C C . VAL E 1 64 ? 107.721 118.527 152.996 1.00 65.86 64 VAL S C 1
ATOM 9517 O O . VAL E 1 64 ? 106.791 119.317 152.802 1.00 68.81 64 VAL S O 1
ATOM 9521 N N . GLY E 1 65 ? 107.693 117.582 153.936 1.00 66.78 65 GLY S N 1
ATOM 9522 C CA . GLY E 1 65 ? 106.670 117.509 154.965 1.00 70.15 65 GLY S CA 1
ATOM 9523 C C . GLY E 1 65 ? 105.235 117.691 154.514 1.00 73.80 65 GLY S C 1
ATOM 9524 O O . GLY E 1 65 ? 104.587 118.674 154.885 1.00 74.99 65 GLY S O 1
ATOM 9525 N N . ALA E 1 66 ? 104.736 116.759 153.701 1.00 74.59 66 ALA S N 1
ATOM 9526 C CA . ALA E 1 66 ? 103.354 116.747 153.221 1.00 79.12 66 ALA S CA 1
ATOM 9527 C C . ALA E 1 66 ? 103.026 117.944 152.335 1.00 78.97 66 ALA S C 1
ATOM 9528 O O . ALA E 1 66 ? 101.850 118.252 152.116 1.00 76.65 66 ALA S O 1
ATOM 9530 N N . ALA E 1 67 ? 104.040 118.628 151.816 1.00 70.89 67 ALA S N 1
ATOM 9531 C CA . ALA E 1 67 ? 103.862 119.706 150.847 1.00 66.26 67 ALA S CA 1
ATOM 9532 C C . ALA E 1 67 ? 104.407 119.193 149.517 1.00 69.40 67 ALA S C 1
ATOM 9533 O O . ALA E 1 67 ? 105.576 119.396 149.187 1.00 68.60 67 ALA S O 1
ATOM 9535 N N . VAL E 1 68 ? 103.543 118.523 148.754 1.00 74.63 68 VAL S N 1
ATOM 9536 C CA . VAL E 1 68 ? 103.971 117.868 147.526 1.00 71.75 68 VAL S CA 1
ATOM 9537 C C . VAL E 1 68 ? 104.348 118.911 146.482 1.00 77.96 68 VAL S C 1
ATOM 9538 O O . VAL E 1 68 ? 103.666 119.931 146.312 1.00 75.96 68 VAL S O 1
ATOM 9542 N N . ALA E 1 69 ? 105.441 118.652 145.778 1.00 73.77 69 ALA S N 1
ATOM 9543 C CA . ALA E 1 69 ? 105.990 119.573 144.798 1.00 64.97 69 ALA S CA 1
ATOM 9544 C C . ALA E 1 69 ? 105.219 119.484 143.487 1.00 75.53 69 ALA S C 1
ATOM 9545 O O . ALA E 1 69 ? 104.393 118.591 14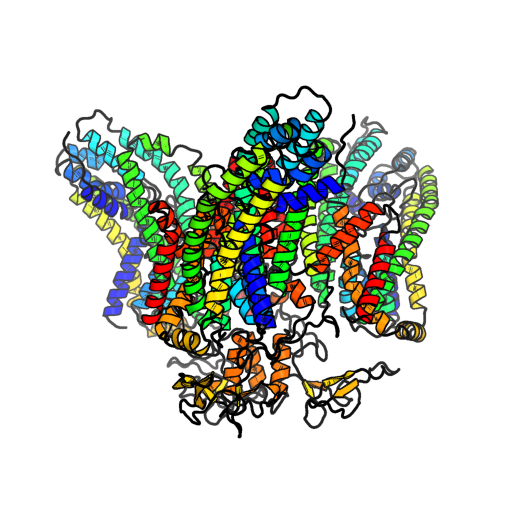3.293 1.00 85.58 69 ALA S O 1
ATOM 9547 N N . PRO E 1 70 ? 105.473 120.409 142.549 1.00 67.66 70 PRO S N 1
ATOM 9548 C CA . PRO E 1 70 ? 104.758 120.375 141.263 1.00 68.78 70 PRO S CA 1
ATOM 9549 C C . PRO E 1 70 ? 104.979 119.127 140.414 1.00 72.30 70 PRO S C 1
ATOM 9550 O O . PRO E 1 70 ? 104.509 119.095 139.275 1.00 73.86 70 PRO S O 1
ATOM 9554 N N . ASP E 1 71 ? 105.684 118.114 140.923 1.00 65.62 71 ASP S N 1
ATOM 9555 C CA . ASP E 1 71 ? 105.723 116.803 140.276 1.00 62.26 71 ASP S CA 1
ATOM 9556 C C . ASP E 1 71 ? 106.323 116.906 138.874 1.00 63.14 71 ASP S C 1
ATOM 9557 O O . ASP E 1 71 ? 105.606 116.943 137.872 1.00 64.61 71 ASP S O 1
ATOM 9562 N N . ALA E 1 72 ? 107.644 117.084 138.807 1.00 69.56 72 ALA S N 1
ATOM 9563 C CA . ALA E 1 72 ? 108.333 117.143 137.522 1.00 68.16 72 ALA S CA 1
ATOM 9564 C C . ALA E 1 72 ? 108.219 115.848 136.725 1.00 64.18 72 ALA S C 1
ATOM 9565 O O . ALA E 1 72 ? 108.499 115.854 135.522 1.00 66.76 72 ALA S O 1
ATOM 9567 N N . ALA E 1 73 ? 107.821 114.745 137.360 1.00 59.75 73 ALA S N 1
ATOM 9568 C CA . ALA E 1 73 ? 107.836 113.442 136.697 1.00 53.34 73 ALA S CA 1
ATOM 9569 C C . ALA E 1 73 ? 106.848 113.386 135.538 1.00 52.39 73 ALA S C 1
ATOM 9570 O O . ALA E 1 73 ? 107.232 113.133 134.386 1.00 59.28 73 ALA S O 1
ATOM 9572 N N . LEU E 1 74 ? 105.560 113.588 135.831 1.00 53.90 74 LEU S N 1
ATOM 9573 C CA . LEU E 1 74 ? 104.550 113.544 134.780 1.00 58.43 74 LEU S CA 1
ATOM 9574 C C . LEU E 1 74 ? 104.780 114.649 133.761 1.00 55.41 74 LEU S C 1
ATOM 9575 O O . LEU E 1 74 ? 104.578 114.445 132.560 1.00 63.89 74 LEU S O 1
ATOM 9580 N N . ALA E 1 75 ? 105.203 115.826 134.224 1.00 50.19 75 ALA S N 1
ATOM 9581 C CA . ALA E 1 75 ? 105.531 116.909 133.306 1.00 53.08 75 ALA S CA 1
ATOM 9582 C C . ALA E 1 75 ? 106.557 116.456 132.279 1.00 60.75 75 ALA S C 1
ATOM 9583 O O . ALA E 1 75 ? 106.333 116.563 131.068 1.00 70.09 75 ALA S O 1
ATOM 9585 N N . SER E 1 76 ? 107.675 115.903 132.753 1.00 64.20 76 SER S N 1
ATOM 9586 C CA . SER E 1 76 ? 108.739 115.471 131.854 1.00 56.11 76 SER S CA 1
ATOM 9587 C C . SER E 1 76 ? 108.250 114.388 130.905 1.00 53.21 76 SER S C 1
ATOM 9588 O O . SER E 1 76 ? 108.445 114.481 129.687 1.00 60.10 76 SER S O 1
ATOM 9591 N N . VAL E 1 77 ? 107.589 113.361 131.444 1.00 50.72 77 VAL S N 1
ATOM 9592 C CA . VAL E 1 77 ? 107.202 112.218 130.619 1.00 56.87 77 VAL S CA 1
ATOM 9593 C C . VAL E 1 77 ? 106.203 112.641 129.549 1.00 56.69 77 VAL S C 1
ATOM 9594 O O . VAL E 1 77 ? 106.382 112.358 128.356 1.00 64.64 77 VAL S O 1
ATOM 9598 N N . ALA E 1 78 ? 105.140 113.339 129.957 1.00 56.96 78 ALA S N 1
ATOM 9599 C CA . ALA E 1 78 ? 104.094 113.712 129.015 1.00 57.36 78 ALA S CA 1
ATOM 9600 C C . ALA E 1 78 ? 104.593 114.735 128.003 1.00 57.26 78 ALA S C 1
ATOM 9601 O O . ALA E 1 78 ? 104.248 114.653 126.819 1.00 64.05 78 ALA S O 1
ATOM 9603 N N . SER E 1 79 ? 105.400 115.708 128.439 1.00 57.51 79 SER S N 1
ATOM 9604 C CA . SER E 1 79 ? 105.945 116.679 127.499 1.00 56.69 79 SER S CA 1
ATOM 9605 C C . SER E 1 79 ? 106.853 116.007 126.479 1.00 64.14 79 SER S C 1
ATOM 9606 O O . SER E 1 79 ? 106.803 116.333 125.287 1.00 65.95 79 SER S O 1
ATOM 9609 N N . ALA E 1 80 ? 107.687 115.061 126.923 1.00 67.84 80 ALA S N 1
ATOM 9610 C CA . ALA E 1 80 ? 108.551 114.351 125.988 1.00 64.52 80 ALA S CA 1
ATOM 9611 C C . ALA E 1 80 ? 107.736 113.549 124.983 1.00 65.60 80 ALA S C 1
ATOM 9612 O O . ALA E 1 80 ? 108.034 113.560 123.783 1.00 71.37 80 ALA S O 1
ATOM 9614 N N . ILE E 1 81 ? 106.694 112.855 125.451 1.00 61.45 81 ILE S N 1
ATOM 9615 C CA . ILE E 1 81 ? 105.872 112.063 124.538 1.00 61.11 81 ILE S CA 1
ATOM 9616 C C . ILE E 1 81 ? 105.160 112.965 123.537 1.00 62.30 81 ILE S C 1
ATOM 9617 O O . ILE E 1 81 ? 105.104 112.664 122.337 1.00 68.35 81 ILE S O 1
ATOM 9622 N N . LEU E 1 82 ? 104.609 114.087 124.009 1.00 66.60 82 LEU S N 1
ATOM 9623 C CA . LEU E 1 82 ? 103.920 115.012 123.115 1.00 67.61 82 LEU S CA 1
ATOM 9624 C C . LEU E 1 82 ? 104.875 115.602 122.086 1.00 64.72 82 LEU S C 1
ATOM 9625 O O . LEU E 1 82 ? 104.511 115.768 120.916 1.00 66.46 82 LEU S O 1
ATOM 9630 N N . MET E 1 83 ? 106.099 115.937 122.503 1.00 71.27 83 MET S N 1
ATOM 9631 C CA . MET E 1 83 ? 107.086 116.440 121.555 1.00 70.43 83 MET S CA 1
ATOM 9632 C C . MET E 1 83 ? 107.427 115.380 120.518 1.00 70.58 83 MET S C 1
ATOM 9633 O O . MET E 1 83 ? 107.575 115.685 119.330 1.00 74.10 83 MET S O 1
ATOM 9638 N N . VAL E 1 84 ? 107.562 114.125 120.954 1.00 79.89 84 VAL S N 1
ATOM 9639 C CA . VAL E 1 84 ? 107.900 113.044 120.031 1.00 78.84 84 VAL S CA 1
ATOM 9640 C C . VAL E 1 84 ? 106.789 112.844 119.008 1.00 81.34 84 VAL S C 1
ATOM 9641 O O . VAL E 1 84 ? 107.052 112.649 117.815 1.00 84.26 84 VAL S O 1
ATOM 9645 N N . GLN E 1 85 ? 105.532 112.891 119.456 1.00 82.81 85 GLN S N 1
ATOM 9646 C CA . GLN E 1 85 ? 104.416 112.671 118.540 1.00 82.43 85 GLN S CA 1
ATOM 9647 C C . GLN E 1 85 ? 104.370 113.737 117.450 1.00 84.62 85 GLN S C 1
ATOM 9648 O O . GLN E 1 85 ? 104.111 113.428 116.281 1.00 87.70 85 GLN S O 1
ATOM 9654 N N . GLY E 1 86 ? 104.619 114.993 117.810 1.00 87.22 86 GLY S N 1
ATOM 9655 C CA . GLY E 1 86 ? 104.697 116.055 116.826 1.00 82.47 86 GLY S CA 1
ATOM 9656 C C . GLY E 1 86 ? 106.076 116.167 116.209 1.00 87.54 86 GLY S C 1
ATOM 9657 O O . GLY E 1 86 ? 107.018 116.621 116.863 1.00 92.60 86 GLY S O 1
ATOM 9658 N N . GLY E 1 87 ? 106.205 115.783 114.942 1.00 91.48 87 GLY S N 1
ATOM 9659 C CA . GLY E 1 87 ? 107.508 115.682 114.313 1.00 92.85 87 GLY S CA 1
ATOM 9660 C C . GLY E 1 87 ? 108.180 117.007 114.022 1.00 94.57 87 GLY S C 1
ATOM 9661 O O . GLY E 1 87 ? 108.487 117.314 112.866 1.00 94.83 87 GLY S O 1
ATOM 9662 N N . ASN E 1 88 ? 108.418 117.802 115.064 1.00 99.34 88 ASN S N 1
ATOM 9663 C CA . ASN E 1 88 ? 109.069 119.100 114.911 1.00 99.16 88 ASN S CA 1
ATOM 9664 C C . ASN E 1 88 ? 109.814 119.421 116.198 1.00 97.41 88 ASN S C 1
ATOM 9665 O O . ASN E 1 88 ? 109.210 119.445 117.274 1.00 95.38 88 ASN S O 1
ATOM 9670 N N . PHE E 1 89 ? 111.120 119.661 116.086 1.00 94.87 89 PHE S N 1
ATOM 9671 C CA . PHE E 1 89 ? 112.019 119.833 117.228 1.00 95.54 89 PHE S CA 1
ATOM 9672 C C . PHE E 1 89 ? 112.924 121.044 117.025 1.00 94.97 89 PHE S C 1
ATOM 9673 O O . PHE E 1 89 ? 114.145 120.970 117.178 1.00 98.27 89 PHE S O 1
ATOM 9681 N N . ASP E 1 90 ? 112.333 122.184 116.676 1.00 100.62 90 ASP S N 1
ATOM 9682 C CA . ASP E 1 90 ? 113.101 123.358 116.272 1.00 101.38 90 ASP S CA 1
ATOM 9683 C C . ASP E 1 90 ? 113.675 124.152 117.441 1.00 102.91 90 ASP S C 1
ATOM 9684 O O . ASP E 1 90 ? 114.357 125.153 117.198 1.00 105.25 90 ASP S O 1
ATOM 9689 N N . LEU E 1 91 ? 113.382 123.760 118.685 1.00 88.73 91 LEU S N 1
ATOM 9690 C CA . LEU E 1 91 ? 113.890 124.395 119.902 1.00 88.96 91 LEU S CA 1
ATOM 9691 C C . LEU E 1 91 ? 113.218 125.744 120.136 1.00 88.18 91 LEU S C 1
ATOM 9692 O O . LEU E 1 91 ? 113.319 126.317 121.226 1.00 83.51 91 LEU S O 1
ATOM 9697 N N . THR E 1 92 ? 112.473 126.228 119.145 1.00 92.34 92 THR S N 1
ATOM 9698 C CA . THR E 1 92 ? 111.554 127.336 119.362 1.00 91.13 92 THR S CA 1
ATOM 9699 C C . THR E 1 92 ? 110.174 126.817 119.732 1.00 87.93 92 THR S C 1
ATOM 9700 O O . THR E 1 92 ? 109.505 127.382 120.602 1.00 82.92 92 THR S O 1
ATOM 9704 N N . HIS E 1 93 ? 109.758 125.729 119.084 1.00 81.84 93 HIS S N 1
ATOM 9705 C CA . HIS E 1 93 ? 108.552 125.018 119.485 1.00 81.21 93 HIS S CA 1
ATOM 9706 C C . HIS E 1 93 ? 108.728 124.348 120.841 1.00 78.89 93 HIS S C 1
ATOM 9707 O O . HIS E 1 93 ? 107.758 124.207 121.593 1.00 77.97 93 HIS S O 1
ATOM 9714 N N . ILE E 1 94 ? 109.953 123.928 121.167 1.00 70.82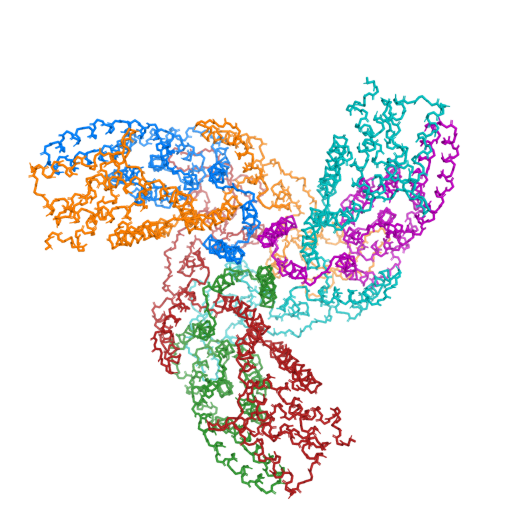 94 ILE S N 1
ATOM 9715 C CA . ILE E 1 94 ? 110.210 123.286 122.454 1.00 67.30 94 ILE S CA 1
ATOM 9716 C C . ILE E 1 94 ? 109.973 124.267 123.594 1.00 70.24 94 ILE S C 1
ATOM 9717 O O . ILE E 1 94 ? 109.308 123.948 124.587 1.00 76.94 94 ILE S O 1
ATOM 9722 N N . THR E 1 95 ? 110.513 125.479 123.471 1.00 66.86 95 THR S N 1
ATOM 9723 C CA . THR E 1 95 ? 110.318 126.483 124.510 1.00 68.59 95 THR S CA 1
ATOM 9724 C C . THR E 1 95 ? 108.932 127.110 124.454 1.00 70.97 95 THR S C 1
ATOM 9725 O O . THR E 1 95 ? 108.377 127.468 125.499 1.00 69.89 95 THR S O 1
ATOM 9729 N N . GLY E 1 96 ? 108.362 127.259 123.257 1.00 69.95 96 GLY S N 1
ATOM 9730 C CA . GLY E 1 96 ? 107.084 127.940 123.139 1.00 61.81 96 GLY S CA 1
ATOM 9731 C C . GLY E 1 96 ? 105.922 127.135 123.688 1.00 63.17 96 GLY S C 1
ATOM 9732 O O . GLY E 1 96 ? 105.083 127.659 124.423 1.00 68.21 96 GLY S O 1
ATOM 9733 N N . VAL E 1 97 ? 105.855 125.848 123.343 1.00 68.06 97 VAL S N 1
ATOM 9734 C CA . VAL E 1 97 ? 104.683 125.029 123.616 1.00 69.73 97 VAL S CA 1
ATOM 9735 C C . VAL E 1 97 ? 104.977 123.914 124.610 1.00 66.41 97 VAL S C 1
ATOM 9736 O O . VAL E 1 97 ? 104.177 123.661 125.517 1.00 62.06 97 VAL S O 1
ATOM 9740 N N . ILE E 1 98 ? 106.116 123.234 124.465 1.00 71.12 98 ILE S N 1
ATOM 9741 C CA . ILE E 1 98 ? 106.374 122.056 125.286 1.00 65.37 98 ILE S CA 1
ATOM 9742 C C . ILE E 1 98 ? 106.585 122.431 126.749 1.00 62.17 98 ILE S C 1
ATOM 9743 O O . ILE E 1 98 ? 106.244 121.654 127.645 1.00 70.61 98 ILE S O 1
ATOM 9748 N N . VAL E 1 99 ? 107.128 123.613 127.024 1.00 56.65 99 VAL S N 1
ATOM 9749 C CA . VAL E 1 99 ? 107.402 124.025 128.402 1.00 64.78 99 VAL S CA 1
ATOM 9750 C C . VAL E 1 99 ? 106.125 124.475 129.117 1.00 72.25 99 VAL S C 1
ATOM 9751 O O . VAL E 1 99 ? 105.906 124.066 130.269 1.00 69.16 99 VAL S O 1
ATOM 9755 N N . PRO E 1 100 ? 105.268 125.322 128.525 1.00 64.41 100 PRO S N 1
ATOM 9756 C CA . PRO E 1 100 ? 103.981 125.600 129.192 1.00 62.59 100 PRO S CA 1
ATOM 9757 C C . PRO E 1 100 ? 103.125 124.359 129.371 1.00 63.05 100 PRO S C 1
ATOM 9758 O O . PRO E 1 100 ? 102.465 124.194 130.409 1.00 66.83 100 PRO S O 1
ATOM 9762 N N . ALA E 1 101 ? 103.126 123.470 128.374 1.00 54.45 101 ALA S N 1
ATOM 9763 C CA . ALA E 1 101 ? 102.436 122.197 128.522 1.00 56.17 101 ALA S CA 1
ATOM 9764 C C . ALA E 1 101 ? 103.039 121.388 129.658 1.00 59.58 101 ALA S C 1
ATOM 9765 O O . ALA E 1 101 ? 102.318 120.722 130.406 1.00 63.18 101 ALA S O 1
ATOM 9767 N N . ALA E 1 102 ? 104.364 121.440 129.805 1.00 60.59 102 ALA S N 1
ATOM 9768 C CA . ALA E 1 102 ? 105.017 120.753 130.911 1.00 56.09 102 ALA S CA 1
ATOM 9769 C C . ALA E 1 102 ? 104.572 121.319 132.251 1.00 55.88 102 ALA S C 1
ATOM 9770 O O . ALA E 1 102 ? 104.363 120.570 133.204 1.00 64.29 102 ALA S O 1
ATOM 9772 N N . ILE E 1 103 ? 104.422 122.641 132.344 1.00 53.77 103 ILE S N 1
ATOM 9773 C CA . ILE E 1 103 ? 103.964 123.244 133.597 1.00 61.92 103 ILE S CA 1
ATOM 9774 C C . ILE E 1 103 ? 102.538 122.802 133.922 1.00 66.91 103 ILE S C 1
ATOM 9775 O O . ILE E 1 103 ? 102.217 122.450 135.069 1.00 61.49 103 ILE S O 1
ATOM 9780 N N . LEU E 1 104 ? 101.658 122.819 132.918 1.00 62.67 104 LEU S N 1
ATOM 9781 C CA . LEU E 1 104 ? 100.280 122.391 133.145 1.00 57.13 104 LEU S CA 1
ATOM 9782 C C . LEU E 1 104 ? 100.215 120.921 133.548 1.00 60.62 104 LEU S C 1
ATOM 9783 O O . LEU E 1 104 ? 99.491 120.550 134.484 1.00 68.99 104 LEU S O 1
ATOM 9788 N N . LEU E 1 105 ? 100.974 120.068 132.858 1.00 60.75 105 LEU S N 1
ATOM 9789 C CA . LEU E 1 105 ? 101.015 118.655 133.213 1.00 63.53 105 LEU S CA 1
ATOM 9790 C C . LEU E 1 105 ? 101.672 118.442 134.568 1.00 61.57 105 LEU S C 1
ATOM 9791 O O . LEU E 1 105 ? 101.369 117.463 135.250 1.00 70.32 105 LEU S O 1
ATOM 9796 N N . ALA E 1 106 ? 102.561 119.346 134.976 1.00 52.81 106 ALA S N 1
ATOM 9797 C CA . ALA E 1 106 ? 103.121 119.288 136.319 1.00 55.75 106 ALA S CA 1
ATOM 9798 C C . ALA E 1 106 ? 102.047 119.535 137.367 1.00 62.22 106 ALA S C 1
ATOM 9799 O O . ALA E 1 106 ? 101.988 118.835 138.383 1.00 73.46 106 ALA S O 1
ATOM 9801 N N . THR E 1 107 ? 101.183 120.524 137.133 1.00 63.98 107 THR S N 1
ATOM 9802 C CA . THR E 1 107 ? 100.065 120.745 138.052 1.00 66.58 107 THR S CA 1
ATOM 9803 C C . THR E 1 107 ? 99.130 119.536 138.086 1.00 65.01 107 THR S C 1
ATOM 9804 O O . THR E 1 107 ? 98.674 119.111 139.162 1.00 63.30 107 THR S O 1
ATOM 9808 N N . ALA E 1 108 ? 98.839 118.968 136.913 1.00 58.20 108 ALA S N 1
ATOM 9809 C CA . ALA E 1 108 ? 97.991 117.780 136.855 1.00 57.59 108 ALA S CA 1
ATOM 9810 C C . ALA E 1 108 ? 98.619 116.613 137.609 1.00 60.63 108 ALA S C 1
ATOM 9811 O O . ALA E 1 108 ? 97.931 115.890 138.339 1.00 63.13 108 ALA S O 1
ATOM 9813 N N . GLY E 1 109 ? 99.926 116.410 137.441 1.00 61.24 109 GLY S N 1
ATOM 9814 C CA . GLY E 1 109 ? 100.611 115.369 138.180 1.00 65.34 109 GLY S CA 1
ATOM 9815 C C . GLY E 1 109 ? 100.626 115.619 139.671 1.00 64.19 109 GLY S C 1
ATOM 9816 O O . GLY E 1 109 ? 100.566 114.677 140.459 1.00 67.99 109 GLY S O 1
ATOM 9817 N N . LEU E 1 110 ? 100.710 116.886 140.078 1.00 66.19 110 LEU S N 1
ATOM 9818 C CA . LEU E 1 110 ? 100.627 117.211 141.496 1.00 64.78 110 LEU S CA 1
ATOM 9819 C C . LEU E 1 110 ? 99.283 116.788 142.072 1.00 70.48 110 LEU S C 1
ATOM 9820 O O . LEU E 1 110 ? 99.219 116.173 143.143 1.00 71.94 110 LEU S O 1
ATOM 9825 N N . VAL E 1 111 ? 98.192 117.086 141.364 1.00 74.84 111 VAL S N 1
ATOM 9826 C CA . VAL E 1 111 ? 96.884 116.700 141.896 1.00 67.62 111 VAL S CA 1
ATOM 9827 C C . VAL E 1 111 ? 96.719 115.177 141.876 1.00 67.39 111 VAL S C 1
ATOM 9828 O O . VAL E 1 111 ? 96.165 114.585 142.815 1.00 64.69 111 VAL S O 1
ATOM 9832 N N . LEU E 1 112 ? 97.233 114.515 140.833 1.00 67.12 112 LEU S N 1
ATOM 9833 C CA . LEU E 1 112 ? 97.126 113.059 140.755 1.00 67.18 112 LEU S CA 1
ATOM 9834 C C . LEU E 1 112 ? 97.911 112.383 141.873 1.00 67.66 112 LEU S C 1
ATOM 9835 O O . LEU E 1 112 ? 97.423 111.439 142.510 1.00 63.01 112 LEU S O 1
ATOM 9840 N N . THR E 1 113 ? 99.134 112.850 142.128 1.00 75.98 113 THR S N 1
ATOM 9841 C CA . THR E 1 113 ? 99.919 112.268 143.204 1.00 71.26 113 THR S CA 1
ATOM 9842 C C . THR E 1 113 ? 99.329 112.610 144.564 1.00 70.03 113 THR S C 1
ATOM 9843 O O . THR E 1 113 ? 99.431 111.805 145.488 1.00 77.28 113 THR S O 1
ATOM 9847 N N . THR E 1 114 ? 98.686 113.771 144.707 1.00 68.21 114 THR S N 1
ATOM 9848 C CA . THR E 1 114 ? 97.967 114.048 145.946 1.00 73.78 114 THR S CA 1
ATOM 9849 C C . THR E 1 114 ? 96.886 113.003 146.178 1.00 72.63 114 THR S C 1
ATOM 9850 O O . THR E 1 114 ? 96.758 112.450 147.280 1.00 71.81 114 THR S O 1
ATOM 9854 N N . LEU E 1 115 ? 96.126 112.686 145.127 1.00 74.77 115 LEU S N 1
ATOM 9855 C CA . LEU E 1 115 ? 95.102 111.652 145.245 1.00 73.73 115 LEU S CA 1
ATOM 9856 C C . LEU E 1 115 ? 95.712 110.303 145.613 1.00 72.65 115 LEU S C 1
ATOM 9857 O O . LEU E 1 115 ? 95.181 109.586 146.469 1.00 68.96 115 LEU S O 1
ATOM 9862 N N . VAL E 1 116 ? 96.833 109.942 144.985 1.00 80.01 116 VAL S N 1
ATOM 9863 C CA . VAL E 1 116 ? 97.415 108.619 145.215 1.00 77.46 116 VAL S CA 1
ATOM 9864 C C . VAL E 1 116 ? 97.991 108.506 146.626 1.00 74.80 116 VAL S C 1
ATOM 9865 O O . VAL E 1 116 ? 97.795 107.493 147.313 1.00 77.25 116 VAL S O 1
ATOM 9869 N N . ARG E 1 117 ? 98.725 109.525 147.078 1.00 77.04 117 ARG S N 1
ATOM 9870 C CA . ARG E 1 117 ? 99.275 109.497 148.429 1.00 77.40 117 ARG S CA 1
ATOM 9871 C C . ARG E 1 117 ? 98.201 109.652 149.496 1.00 80.55 117 ARG S C 1
ATOM 9872 O O . ARG E 1 117 ? 98.449 109.302 150.654 1.00 81.24 117 ARG S O 1
ATOM 9880 N N . PHE E 1 118 ? 97.017 110.164 149.146 1.00 91.99 118 PHE S N 1
ATOM 9881 C CA . PHE E 1 118 ? 95.896 110.030 150.070 1.00 90.33 118 PHE S CA 1
ATOM 9882 C C . PHE E 1 118 ? 95.344 108.608 150.067 1.00 87.73 118 PHE S C 1
ATOM 9883 O O . PHE E 1 118 ? 95.007 108.067 151.125 1.00 88.21 118 PHE S O 1
ATOM 9891 N N . LEU E 1 119 ? 95.243 107.994 148.885 1.00 79.44 119 LEU S N 1
ATOM 9892 C CA . LEU E 1 119 ? 94.708 106.641 148.773 1.00 79.01 119 LEU S CA 1
ATOM 9893 C C . LEU E 1 119 ? 95.598 105.606 149.447 1.00 78.63 119 LEU S C 1
ATOM 9894 O O . LEU E 1 119 ? 95.113 104.530 149.813 1.00 78.89 119 LEU S O 1
ATOM 9899 N N . SER E 1 120 ? 96.887 105.906 149.613 1.00 80.35 120 SER S N 1
ATOM 9900 C CA . SER E 1 120 ? 97.811 104.958 150.232 1.00 77.20 120 SER S CA 1
ATOM 9901 C C . SER E 1 120 ? 97.493 104.677 151.698 1.00 76.36 120 SER S C 1
ATOM 9902 O O . SER E 1 120 ? 98.051 103.727 152.263 1.00 79.50 120 SER S O 1
ATOM 9905 N N . VAL E 1 121 ? 96.627 105.477 152.325 1.00 83.96 121 VAL S N 1
ATOM 9906 C CA . VAL E 1 121 ? 96.286 105.262 153.729 1.00 87.68 121 VAL S CA 1
ATOM 9907 C C . VAL E 1 121 ? 95.596 103.916 153.917 1.00 86.63 121 VAL S C 1
ATOM 9908 O O . VAL E 1 121 ? 95.871 103.191 154.882 1.00 86.20 121 VAL S O 1
ATOM 9912 N N . GLY E 1 122 ? 94.682 103.564 153.011 1.00 87.20 122 GLY S N 1
ATOM 9913 C CA . GLY E 1 122 ? 94.032 102.265 153.099 1.00 85.88 122 GLY S CA 1
ATOM 9914 C C . GLY E 1 122 ? 95.002 101.112 152.925 1.00 87.62 122 GLY S C 1
ATOM 9915 O O . GLY E 1 122 ? 94.903 100.093 153.614 1.00 88.88 122 GLY S O 1
ATOM 9916 N N . ILE E 1 123 ? 95.956 101.260 152.003 1.00 84.14 123 ILE S N 1
ATOM 9917 C CA . ILE E 1 123 ? 96.970 100.228 151.804 1.00 84.26 123 ILE S CA 1
ATOM 9918 C C . ILE E 1 123 ? 97.806 100.055 153.065 1.00 82.57 123 ILE S C 1
ATOM 9919 O O . ILE E 1 123 ? 98.122 98.930 153.471 1.00 81.97 123 ILE S O 1
ATOM 9924 N N . VAL E 1 124 ? 98.179 101.165 153.702 1.00 84.72 124 VAL S N 1
ATOM 9925 C CA . VAL E 1 124 ? 98.968 101.075 154.927 1.00 85.32 124 VAL S CA 1
ATOM 9926 C C . VAL E 1 124 ? 98.150 100.478 156.069 1.00 87.73 124 VAL S C 1
ATOM 9927 O O . VAL E 1 124 ? 98.687 99.743 156.906 1.00 91.35 124 VAL S O 1
ATOM 9931 N N . HIS E 1 125 ? 96.849 100.769 156.129 1.00 88.81 125 HIS S N 1
ATOM 9932 C CA . HIS E 1 125 ? 96.004 100.129 157.133 1.00 88.24 125 HIS S CA 1
ATOM 9933 C C . HIS E 1 125 ? 95.924 98.623 156.905 1.00 88.88 125 HIS S C 1
ATOM 9934 O O . HIS E 1 125 ? 95.950 97.837 157.860 1.00 91.47 125 HIS S O 1
ATOM 9941 N N . LEU E 1 126 ? 95.830 98.204 155.642 1.00 88.45 126 LEU S N 1
ATOM 9942 C CA . LEU E 1 126 ? 95.866 96.777 155.333 1.00 90.08 126 LEU S CA 1
ATOM 9943 C C . LEU E 1 126 ? 97.202 96.162 155.736 1.00 93.52 126 LEU S C 1
ATOM 9944 O O . LEU E 1 126 ? 97.252 95.030 156.230 1.00 91.88 126 LEU S O 1
ATOM 9949 N N . ALA E 1 127 ? 98.297 96.894 155.522 1.00 97.74 127 ALA S N 1
ATOM 9950 C CA . ALA E 1 127 ? 99.609 96.410 155.941 1.00 93.23 127 ALA S CA 1
ATOM 9951 C C . ALA E 1 127 ? 99.686 96.264 157.456 1.00 92.43 127 ALA S C 1
ATOM 9952 O O . ALA E 1 127 ? 100.295 95.319 157.964 1.00 94.53 127 ALA S O 1
ATOM 9954 N N . ASP E 1 128 ? 99.089 97.202 158.192 1.00 99.24 128 ASP S N 1
ATOM 9955 C CA . ASP E 1 128 ? 99.039 97.089 159.647 1.00 101.48 128 ASP S CA 1
ATOM 9956 C C . ASP E 1 128 ? 98.220 95.877 160.075 1.00 99.82 128 ASP S C 1
ATOM 9957 O O . ASP E 1 128 ? 98.587 95.166 161.020 1.00 99.70 128 ASP S O 1
ATOM 9962 N N . ALA E 1 129 ? 97.103 95.627 159.390 1.00 100.77 129 ALA S N 1
ATOM 9963 C CA . ALA E 1 129 ? 96.306 94.441 159.685 1.00 101.87 129 ALA S CA 1
ATOM 9964 C C . ALA E 1 129 ? 97.103 93.167 159.429 1.00 101.98 129 ALA S C 1
ATOM 9965 O O . ALA E 1 129 ? 97.012 92.203 160.197 1.00 102.60 129 ALA S O 1
ATOM 9967 N N . ALA E 1 130 ? 97.880 93.142 158.344 1.00 100.75 130 ALA S N 1
ATOM 9968 C CA . ALA E 1 130 ? 98.737 91.991 158.069 1.00 102.60 130 ALA S CA 1
ATOM 9969 C C . ALA E 1 130 ? 99.815 91.833 159.135 1.00 102.71 130 ALA S C 1
ATOM 9970 O O . ALA E 1 130 ? 100.097 90.715 159.581 1.00 103.64 130 ALA S O 1
ATOM 9972 N N . ALA E 1 131 ? 100.433 92.941 159.551 1.00 99.59 131 ALA S N 1
ATOM 9973 C CA . ALA E 1 131 ? 101.451 92.900 160.593 1.00 96.46 131 ALA S CA 1
ATOM 9974 C C . ALA E 1 131 ? 100.883 92.461 161.933 1.00 100.25 131 ALA S C 1
ATOM 9975 O O . ALA E 1 131 ? 101.633 91.951 162.772 1.00 104.35 131 ALA S O 1
ATOM 9977 N N . GLU E 1 132 ? 99.583 92.661 162.154 1.00 105.47 132 GLU S N 1
ATOM 9978 C CA . GLU E 1 132 ? 98.946 92.130 163.354 1.00 105.18 132 GLU S CA 1
ATOM 9979 C C . GLU E 1 132 ? 99.062 90.613 163.440 1.00 106.32 132 GLU S C 1
ATOM 9980 O O . GLU E 1 132 ? 98.978 90.057 164.540 1.00 107.29 132 GLU S O 1
ATOM 9986 N N . LYS E 1 133 ? 99.252 89.935 162.311 1.00 105.56 133 LYS S N 1
ATOM 9987 C CA . LYS E 1 133 ? 99.450 88.493 162.279 1.00 104.71 133 LYS S CA 1
ATOM 9988 C C . LYS E 1 133 ? 100.919 88.094 162.353 1.00 105.01 133 LYS S C 1
ATOM 9989 O O . LYS E 1 133 ? 101.221 86.897 162.348 1.00 105.01 133 LYS S O 1
ATOM 9995 N N . GLY E 1 134 ? 101.830 89.059 162.423 1.00 105.53 134 GLY S N 1
ATOM 9996 C CA . GLY E 1 134 ? 103.250 88.755 162.488 1.00 106.34 134 GLY S CA 1
ATOM 9997 C C . GLY E 1 134 ? 103.821 88.118 161.240 1.00 106.36 134 GLY S C 1
ATOM 9998 O O . GLY E 1 134 ? 104.598 87.160 161.339 1.00 108.01 134 GLY S O 1
ATOM 9999 N N . SER E 1 135 ? 103.455 88.624 160.064 1.00 95.07 135 SER S N 1
ATOM 10000 C CA . SER E 1 135 ? 103.944 88.102 158.793 1.00 94.55 135 SER S CA 1
ATOM 10001 C C . SER E 1 135 ? 104.684 89.205 158.052 1.00 94.00 135 SER S C 1
ATOM 10002 O O . SER E 1 135 ? 104.120 90.277 157.805 1.00 96.21 135 SER S O 1
ATOM 10005 N N . TYR E 1 136 ? 105.944 88.943 157.700 1.00 90.08 136 TYR S N 1
ATOM 10006 C CA . TYR E 1 136 ? 106.702 89.899 156.900 1.00 89.77 136 TYR S CA 1
ATOM 10007 C C . TYR E 1 136 ? 106.193 89.955 155.467 1.00 88.82 136 TYR S C 1
ATOM 10008 O O . TYR E 1 136 ? 106.230 91.019 154.835 1.00 92.07 136 TYR S O 1
ATOM 10017 N N . SER E 1 137 ? 105.721 88.822 154.942 1.00 85.78 137 SER S N 1
ATOM 10018 C CA . SER E 1 137 ? 105.305 88.759 153.546 1.00 89.05 137 SER S CA 1
ATOM 10019 C C . SER E 1 137 ? 104.136 89.695 153.271 1.00 89.29 137 SER S C 1
ATOM 10020 O O . SER E 1 137 ? 104.106 90.368 152.236 1.00 85.16 137 SER S O 1
ATOM 10023 N N . GLY E 1 138 ? 103.168 89.754 154.186 1.00 90.63 138 GLY S N 1
ATOM 10024 C CA . GLY E 1 138 ? 102.012 90.610 153.964 1.00 88.42 138 GLY S CA 1
ATOM 10025 C C . GLY E 1 138 ? 102.375 92.081 153.906 1.00 87.71 138 GLY S C 1
ATOM 10026 O O . GLY E 1 138 ? 101.940 92.807 153.007 1.00 92.89 138 GLY S O 1
ATOM 10027 N N . VAL E 1 139 ? 103.190 92.540 154.859 1.00 82.10 139 VAL S N 1
ATOM 10028 C CA . VAL E 1 139 ? 103.557 93.952 154.888 1.00 86.98 139 VAL S CA 1
ATOM 10029 C C . VAL E 1 139 ? 104.454 94.299 153.704 1.00 84.16 139 VAL S C 1
ATOM 10030 O O . VAL E 1 139 ? 104.318 95.372 153.101 1.00 82.49 139 VAL S O 1
ATOM 10034 N N . ALA E 1 140 ? 105.359 93.389 153.326 1.00 79.39 140 ALA S N 1
ATOM 10035 C CA . ALA E 1 140 ? 106.194 93.631 152.155 1.00 79.34 140 ALA S CA 1
ATOM 10036 C C . ALA E 1 140 ? 105.349 93.712 150.890 1.00 84.05 140 ALA S C 1
ATOM 10037 O O . ALA E 1 140 ? 105.565 94.587 150.042 1.00 88.22 140 ALA S O 1
ATOM 10039 N N . GLY E 1 141 ? 104.372 92.813 150.754 1.00 78.61 141 GLY S N 1
ATOM 10040 C CA . GLY E 1 141 ? 103.508 92.842 149.589 1.00 81.10 141 GLY S CA 1
ATOM 10041 C C . GLY E 1 141 ? 102.664 94.098 149.518 1.00 81.02 141 GLY S C 1
ATOM 10042 O O . GLY E 1 141 ? 102.478 94.666 148.443 1.00 78.22 141 GLY S O 1
ATOM 10043 N N . TRP E 1 142 ? 102.140 94.549 150.659 1.00 81.32 142 TRP S N 1
ATOM 10044 C CA . TRP E 1 142 ? 101.337 95.769 150.653 1.00 79.77 142 TRP S CA 1
ATOM 10045 C C . TRP E 1 142 ? 102.189 96.995 150.337 1.00 83.42 142 TRP S C 1
ATOM 10046 O O . TRP E 1 142 ? 101.746 97.896 149.611 1.00 86.49 142 TRP S O 1
ATOM 10057 N N . HIS E 1 143 ? 103.414 97.047 150.867 1.00 81.03 143 HIS S N 1
ATOM 10058 C CA . HIS E 1 143 ? 104.319 98.141 150.527 1.00 78.87 143 HIS S CA 1
ATOM 10059 C C . HIS E 1 143 ? 104.621 98.153 149.033 1.00 74.95 143 HIS S C 1
ATOM 10060 O O . HIS E 1 143 ? 104.558 99.204 148.378 1.00 80.72 143 HIS S O 1
ATOM 10067 N N . MET E 1 144 ? 104.933 96.983 148.470 1.00 69.82 144 MET S N 1
ATOM 10068 C CA . MET E 1 144 ? 105.203 96.906 147.040 1.00 74.13 144 MET S CA 1
ATOM 10069 C C . MET E 1 144 ? 103.964 97.228 146.215 1.00 83.05 144 MET S C 1
ATOM 10070 O O . MET E 1 144 ? 104.082 97.782 145.120 1.00 83.82 144 MET S O 1
ATOM 10075 N N . PHE E 1 145 ? 102.773 96.904 146.722 1.00 79.98 145 PHE S N 1
ATOM 10076 C CA . PHE E 1 145 ? 101.545 97.231 146.004 1.00 79.57 145 PHE S CA 1
ATOM 10077 C C . PHE E 1 145 ? 101.306 98.734 145.974 1.00 78.92 145 PHE S C 1
ATOM 10078 O O . PHE E 1 145 ? 100.912 99.284 144.939 1.00 80.74 145 PHE S O 1
ATOM 10086 N N . ALA E 1 146 ? 101.531 99.414 147.100 1.00 71.99 146 ALA S N 1
ATOM 10087 C CA . ALA E 1 146 ? 101.420 100.870 147.108 1.00 69.19 146 ALA S CA 1
ATOM 10088 C C . ALA E 1 146 ? 102.438 101.500 146.165 1.00 69.48 146 ALA S C 1
ATOM 10089 O O . ALA E 1 146 ? 102.124 102.452 145.436 1.00 69.28 146 ALA S O 1
ATOM 10091 N N . LEU E 1 147 ? 103.664 100.973 146.162 1.00 69.84 147 LEU S N 1
ATOM 10092 C CA . LEU E 1 147 ? 104.690 101.471 145.251 1.00 66.81 147 LEU S CA 1
ATOM 10093 C C . LEU E 1 147 ? 104.288 101.258 143.793 1.00 63.16 147 LEU S C 1
ATOM 10094 O O . LEU E 1 147 ? 104.467 102.148 142.950 1.00 69.42 147 LEU S O 1
ATOM 10099 N N . LEU E 1 148 ? 103.727 100.086 143.482 1.00 59.61 148 LEU S N 1
ATOM 10100 C CA . LEU E 1 148 ? 103.265 99.804 142.127 1.00 70.66 148 LEU S CA 1
ATOM 10101 C C . LEU E 1 148 ? 102.133 100.737 141.720 1.00 72.40 148 LEU S C 1
ATOM 10102 O O . LEU E 1 148 ? 102.076 101.191 140.573 1.00 61.66 148 LEU S O 1
ATOM 10107 N N . LEU E 1 149 ? 101.210 101.019 142.642 1.00 72.89 149 LEU S N 1
ATOM 10108 C CA . LEU E 1 149 ? 100.123 101.946 142.343 1.00 65.67 149 LEU S CA 1
ATOM 10109 C C . LEU E 1 149 ? 100.657 103.344 142.057 1.00 64.74 149 LEU S C 1
ATOM 10110 O O . LEU E 1 149 ? 100.210 104.012 141.114 1.00 63.50 149 LEU S O 1
ATOM 10115 N N . GLN E 1 150 ? 101.624 103.801 142.856 1.00 71.22 150 GLN S N 1
ATOM 10116 C CA . GLN E 1 150 ? 102.198 105.122 142.622 1.00 68.20 150 GLN S CA 1
ATOM 10117 C C . GLN E 1 150 ? 102.923 105.181 141.282 1.00 67.62 150 GLN S C 1
ATOM 10118 O O . GLN E 1 150 ? 102.883 106.206 140.592 1.00 67.73 150 GLN S O 1
ATOM 10124 N N . GLY E 1 151 ? 103.602 104.098 140.901 1.00 64.18 151 GLY S N 1
ATOM 10125 C CA . GLY E 1 151 ? 104.213 104.056 139.580 1.00 58.97 151 GLY S CA 1
ATOM 10126 C C . GLY E 1 151 ? 103.190 104.040 138.459 1.00 61.97 151 GLY S C 1
ATOM 10127 O O . GLY E 1 151 ? 103.375 104.685 137.421 1.00 67.39 151 GLY S O 1
ATOM 10128 N N . LEU E 1 152 ? 102.095 103.299 138.648 1.00 62.96 152 LEU S N 1
ATOM 10129 C CA . LEU E 1 152 ? 101.039 103.262 137.643 1.00 70.78 152 LEU S CA 1
ATOM 10130 C C . LEU E 1 152 ? 100.385 104.624 137.476 1.00 68.42 152 LEU S C 1
ATOM 10131 O O . LEU E 1 152 ? 99.896 104.945 136.386 1.00 59.74 152 LEU S O 1
ATOM 10136 N N . ARG E 1 153 ? 100.396 105.440 138.536 1.00 68.48 153 ARG S N 1
ATOM 10137 C CA . ARG E 1 153 ? 99.828 106.784 138.467 1.00 60.37 153 ARG S CA 1
ATOM 10138 C C . ARG E 1 153 ? 100.394 107.586 137.303 1.00 57.97 153 ARG S C 1
ATOM 10139 O O . ARG E 1 153 ? 99.686 108.411 136.715 1.00 63.38 153 ARG S O 1
ATOM 10147 N N . ILE E 1 154 ? 101.660 107.369 136.961 1.00 58.96 154 ILE S N 1
ATOM 10148 C CA . ILE E 1 154 ? 102.264 108.016 135.806 1.00 59.56 154 ILE S CA 1
ATOM 10149 C C . ILE E 1 154 ? 102.409 107.070 134.620 1.00 56.69 154 ILE S C 1
ATOM 10150 O O . ILE E 1 154 ? 102.490 107.546 133.477 1.00 63.54 154 ILE S O 1
ATOM 10155 N N . ALA E 1 155 ? 102.429 105.754 134.844 1.00 62.78 155 ALA S N 1
ATOM 10156 C CA . ALA E 1 155 ? 102.494 104.823 133.722 1.00 64.70 155 ALA S CA 1
ATOM 10157 C C . ALA E 1 155 ? 101.239 104.894 132.856 1.00 67.58 155 ALA S C 1
ATOM 10158 O O . ALA E 1 155 ? 101.331 104.879 131.623 1.00 65.42 155 ALA S O 1
ATOM 10160 N N . ILE E 1 156 ? 100.063 104.964 133.477 1.00 72.59 156 ILE S N 1
ATOM 10161 C CA . ILE E 1 156 ? 98.787 104.921 132.760 1.00 68.25 156 ILE S CA 1
ATOM 10162 C C . ILE E 1 156 ? 98.596 106.133 131.846 1.00 67.43 156 ILE S C 1
ATOM 10163 O O . ILE E 1 156 ? 98.253 105.949 130.667 1.00 67.31 156 ILE S O 1
ATOM 10168 N N . PRO E 1 157 ? 98.783 107.376 132.317 1.00 72.18 157 PRO S N 1
ATOM 10169 C CA . PRO E 1 157 ? 98.610 108.515 131.400 1.00 67.62 157 PRO S CA 1
ATOM 10170 C C . PRO E 1 157 ? 99.557 108.486 130.217 1.00 67.74 157 PRO S C 1
ATOM 10171 O O . PRO E 1 157 ? 99.192 108.958 129.134 1.00 76.03 157 PRO S O 1
ATOM 10175 N N . ALA E 1 158 ? 100.765 107.944 130.386 1.00 66.00 158 ALA S N 1
ATOM 10176 C CA . ALA E 1 158 ? 101.669 107.801 129.251 1.00 68.47 158 ALA S CA 1
ATOM 10177 C C . ALA E 1 158 ? 101.072 106.887 128.189 1.00 74.44 158 ALA S C 1
ATOM 10178 O O . ALA E 1 158 ? 101.133 107.190 126.993 1.00 80.94 158 ALA S O 1
ATOM 10180 N N . ALA E 1 159 ? 100.480 105.767 128.611 1.00 70.63 159 ALA S N 1
ATOM 10181 C CA . ALA E 1 159 ? 99.829 104.869 127.662 1.00 69.91 159 ALA S CA 1
ATOM 10182 C C . ALA E 1 159 ? 98.630 105.538 127.003 1.00 72.49 159 ALA S C 1
ATOM 10183 O O . ALA E 1 159 ? 98.391 105.358 125.802 1.00 76.75 159 ALA S O 1
ATOM 10185 N N . ILE E 1 160 ? 97.862 106.312 127.774 1.00 73.57 160 ILE S N 1
ATOM 10186 C CA . ILE E 1 160 ? 96.712 107.015 127.208 1.00 71.07 160 ILE S CA 1
ATOM 10187 C C . ILE E 1 160 ? 97.165 107.991 126.129 1.00 67.42 160 ILE S C 1
ATOM 10188 O O . ILE E 1 160 ? 96.576 108.065 125.044 1.00 72.35 160 ILE S O 1
ATOM 10193 N N . ILE E 1 161 ? 98.227 108.749 126.409 1.00 69.19 161 ILE S N 1
ATOM 10194 C CA . ILE E 1 161 ? 98.748 109.697 125.429 1.00 70.32 161 ILE S CA 1
ATOM 10195 C C . ILE E 1 161 ? 99.287 108.960 124.209 1.00 67.97 161 ILE S C 1
ATOM 10196 O O . ILE E 1 161 ? 99.117 109.409 123.068 1.00 68.45 161 ILE S O 1
ATOM 10201 N N . LEU E 1 162 ? 99.943 107.817 124.427 1.00 71.21 162 LEU S N 1
ATOM 10202 C CA . LEU E 1 162 ? 100.458 107.036 123.308 1.00 72.98 162 LEU S CA 1
ATOM 10203 C C . LEU E 1 162 ? 99.334 106.503 122.431 1.00 75.52 162 LEU S C 1
ATOM 10204 O O . LEU E 1 162 ? 99.515 106.346 121.218 1.00 76.42 162 LEU S O 1
ATOM 10209 N N . ALA E 1 163 ? 98.173 106.215 123.022 1.00 78.62 163 ALA S N 1
ATOM 10210 C CA . ALA E 1 163 ? 97.040 105.730 122.242 1.00 76.64 163 ALA S CA 1
ATOM 10211 C C . ALA E 1 163 ? 96.493 106.786 121.288 1.00 78.26 163 ALA S C 1
ATOM 10212 O O . ALA E 1 163 ? 95.867 106.429 120.285 1.00 77.80 163 ALA S O 1
ATOM 10214 N N . ILE E 1 164 ? 96.710 108.062 121.578 1.00 89.87 164 ILE S N 1
ATOM 10215 C CA . ILE E 1 164 ? 96.202 109.140 120.721 1.00 88.21 164 ILE S CA 1
ATOM 10216 C C . ILE E 1 164 ? 96.893 109.072 119.363 1.00 87.92 164 ILE S C 1
ATOM 10217 O O . ILE E 1 164 ? 98.126 108.919 119.306 1.00 86.45 164 ILE S O 1
ATOM 10222 N N . PRO E 1 165 ? 96.157 109.166 118.255 1.00 97.41 165 PRO S N 1
ATOM 10223 C CA . PRO E 1 165 ? 96.799 109.100 116.937 1.00 98.69 165 PRO S CA 1
ATOM 10224 C C . PRO E 1 165 ? 97.774 110.249 116.728 1.00 97.75 165 PRO S C 1
ATOM 10225 O O . PRO E 1 165 ? 97.597 111.350 117.254 1.00 97.02 165 PRO S O 1
ATOM 10229 N N . ALA E 1 166 ? 98.824 109.970 115.952 1.00 96.76 166 ALA S N 1
ATOM 10230 C CA . ALA E 1 166 ? 99.837 110.985 115.678 1.00 98.29 166 ALA S CA 1
ATOM 10231 C C . ALA E 1 166 ? 99.265 112.140 114.867 1.00 99.62 166 ALA S C 1
ATOM 10232 O O . ALA E 1 166 ? 99.617 113.303 115.098 1.00 99.79 166 ALA S O 1
ATOM 10234 N N . GLU E 1 167 ? 98.389 111.841 113.904 1.00 98.06 167 GLU S N 1
ATOM 10235 C CA . GLU E 1 167 ? 97.842 112.891 113.052 1.00 93.72 167 GLU S CA 1
ATOM 10236 C C . GLU E 1 167 ? 97.043 113.906 113.861 1.00 94.27 167 GLU S C 1
ATOM 10237 O O . GLU E 1 167 ? 97.195 115.119 113.671 1.00 97.18 167 GLU S O 1
ATOM 10243 N N . THR E 1 168 ? 96.198 113.429 114.778 1.00 91.76 168 THR S N 1
ATOM 10244 C CA . THR E 1 168 ? 95.357 114.340 115.549 1.00 93.85 168 THR S CA 1
ATOM 10245 C C . THR E 1 168 ? 96.188 115.230 116.464 1.00 94.37 168 THR S C 1
ATOM 10246 O O . THR E 1 168 ? 95.935 116.437 116.559 1.00 95.52 168 THR S O 1
ATOM 10250 N N . VAL E 1 169 ? 97.184 114.659 117.145 1.00 92.56 169 VAL S N 1
ATOM 10251 C CA . VAL E 1 169 ? 97.996 115.462 118.054 1.00 91.14 169 VAL S CA 1
ATOM 10252 C C . VAL E 1 169 ? 98.862 116.446 117.274 1.00 89.38 169 VAL S C 1
ATOM 10253 O O . VAL E 1 169 ? 99.058 117.588 117.703 1.00 90.80 169 VAL S O 1
ATOM 10257 N N . THR E 1 170 ? 99.379 116.033 116.112 1.00 90.10 170 THR S N 1
ATOM 10258 C CA . THR E 1 170 ? 100.138 116.966 115.283 1.00 89.49 170 THR S CA 1
ATOM 10259 C C . THR E 1 170 ? 99.258 118.114 114.804 1.00 88.97 170 THR S C 1
ATOM 10260 O O . THR E 1 170 ? 99.691 119.272 114.791 1.00 89.29 170 THR S O 1
ATOM 10264 N N . ALA E 1 171 ? 98.020 117.813 114.404 1.00 88.02 171 ALA S N 1
ATOM 10265 C CA . ALA E 1 171 ? 97.109 118.866 113.970 1.00 89.11 171 ALA S CA 1
ATOM 10266 C C . ALA E 1 171 ? 96.771 119.812 115.115 1.00 89.17 171 ALA S C 1
ATOM 10267 O O . ALA E 1 171 ? 96.705 121.032 114.923 1.00 89.89 171 ALA S O 1
ATOM 10269 N N . ALA E 1 172 ? 96.549 119.269 116.313 1.00 84.15 172 ALA S N 1
ATOM 10270 C CA . ALA E 1 172 ? 96.236 120.115 117.460 1.00 84.43 172 ALA S CA 1
ATOM 10271 C C . ALA E 1 172 ? 97.421 120.991 117.843 1.00 83.13 172 ALA S C 1
ATOM 10272 O O . ALA E 1 172 ? 97.245 122.156 118.220 1.00 80.48 172 ALA S O 1
ATOM 10274 N N . LEU E 1 173 ? 98.637 120.450 117.756 1.00 88.81 173 LEU S N 1
ATOM 10275 C CA . LEU E 1 173 ? 99.826 121.203 118.132 1.00 84.64 173 LEU S CA 1
ATOM 10276 C C . LEU E 1 173 ? 100.190 122.254 117.091 1.00 86.21 173 LEU S C 1
ATOM 10277 O O . LEU E 1 173 ? 100.694 123.325 117.449 1.00 88.60 173 LEU S O 1
ATOM 10282 N N . ASN E 1 174 ? 99.946 121.971 115.810 1.00 90.42 174 ASN S N 1
ATOM 10283 C CA . ASN E 1 174 ? 100.236 122.923 114.745 1.00 89.38 174 ASN S CA 1
ATOM 10284 C C . ASN E 1 174 ? 99.227 124.063 114.694 1.00 86.52 174 ASN S C 1
ATOM 10285 O O . ASN E 1 174 ? 99.556 125.144 114.194 1.00 85.45 174 ASN S O 1
ATOM 10290 N N . ALA E 1 175 ? 98.017 123.857 115.219 1.00 82.37 175 ALA S N 1
ATOM 10291 C CA . ALA E 1 175 ? 96.982 124.882 115.154 1.00 84.04 175 ALA S CA 1
ATOM 10292 C C . ALA E 1 175 ? 97.314 126.111 115.990 1.00 89.24 175 ALA S C 1
ATOM 10293 O O . ALA E 1 175 ? 96.663 127.147 115.826 1.00 90.79 175 ALA S O 1
ATOM 10295 N N . ILE E 1 176 ? 98.295 126.019 116.878 1.00 91.77 176 ILE S N 1
ATOM 10296 C CA . ILE E 1 176 ? 98.660 127.163 117.723 1.00 86.14 176 ILE S CA 1
ATOM 10297 C C . ILE E 1 176 ? 99.226 128.277 116.847 1.00 87.07 176 ILE S C 1
ATOM 10298 O O . ILE E 1 176 ? 100.123 128.020 116.024 1.00 88.42 176 ILE S O 1
ATOM 10303 N N . PRO E 1 177 ? 98.736 129.510 116.973 1.00 83.26 177 PRO S N 1
ATOM 10304 C CA . PRO E 1 177 ? 99.239 130.599 116.127 1.00 81.36 177 PRO S CA 1
ATOM 10305 C C . PRO E 1 177 ? 100.703 130.909 116.406 1.00 84.88 177 PRO S C 1
ATOM 10306 O O . PRO E 1 177 ? 101.229 130.631 117.485 1.00 87.38 177 PRO S O 1
ATOM 10310 N N . ASP E 1 178 ? 101.362 131.487 115.399 1.00 80.26 178 ASP S N 1
ATOM 10311 C CA . ASP E 1 178 ? 102.789 131.779 115.507 1.00 80.39 178 ASP S CA 1
ATOM 10312 C C . ASP E 1 178 ? 103.074 132.818 116.586 1.00 78.16 178 ASP S C 1
ATOM 10313 O O . ASP E 1 178 ? 104.042 132.684 117.345 1.00 78.87 178 ASP S O 1
ATOM 10318 N N . TRP E 1 179 ? 102.253 133.869 116.662 1.00 73.73 179 TRP S N 1
ATOM 10319 C CA . TRP E 1 179 ? 102.542 134.966 117.581 1.00 75.58 179 TRP S CA 1
ATOM 10320 C C . TRP E 1 179 ? 102.470 134.515 119.036 1.00 76.71 179 TRP S C 1
ATOM 10321 O O . TRP E 1 179 ? 103.335 134.875 119.844 1.00 82.04 179 TRP S O 1
ATOM 10332 N N . VAL E 1 180 ? 101.454 133.726 119.391 1.00 70.32 180 VAL S N 1
ATOM 10333 C CA . VAL E 1 180 ? 101.352 133.258 120.769 1.00 73.26 180 VAL S CA 1
ATOM 10334 C C . VAL E 1 180 ? 102.478 132.284 121.090 1.00 77.66 180 VAL S C 1
ATOM 10335 O O . VAL E 1 180 ? 102.996 132.277 122.212 1.00 75.11 180 VAL S O 1
ATOM 10339 N N . SER E 1 181 ? 102.888 131.460 120.122 1.00 75.11 181 SER S N 1
ATOM 10340 C CA . SER E 1 181 ? 104.012 130.557 120.352 1.00 69.82 181 SER S CA 1
ATOM 10341 C C . SER E 1 181 ? 105.296 131.334 120.612 1.00 69.76 181 SER S C 1
ATOM 10342 O O . SER E 1 181 ? 106.064 130.993 121.519 1.00 67.61 181 SER S O 1
ATOM 10345 N N . LYS E 1 182 ? 105.541 132.391 119.834 1.00 67.94 182 LYS S N 1
ATOM 10346 C CA . LYS E 1 182 ? 106.732 133.207 120.053 1.00 65.49 182 LYS S CA 1
ATOM 10347 C C . LYS E 1 182 ? 106.667 133.938 121.390 1.00 64.12 182 LYS S C 1
ATOM 10348 O O . LYS E 1 182 ? 107.682 134.065 122.084 1.00 64.68 182 LYS S O 1
ATOM 10354 N N . GLY E 1 183 ? 105.485 134.428 121.768 1.00 60.95 183 GLY S N 1
ATOM 10355 C CA . GLY E 1 183 ? 105.348 135.064 123.068 1.00 57.58 183 GLY S CA 1
ATOM 10356 C C . GLY E 1 183 ? 105.599 134.106 124.216 1.00 63.35 183 GLY S C 1
ATOM 10357 O O . GLY E 1 183 ? 106.240 134.460 125.210 1.00 66.66 183 GLY S O 1
ATOM 10358 N N . LEU E 1 184 ? 105.097 132.876 124.096 1.00 61.91 184 LEU S N 1
ATOM 10359 C CA . LEU E 1 184 ? 105.350 131.873 125.123 1.00 58.54 184 LEU S CA 1
ATOM 10360 C C . LEU E 1 184 ? 106.824 131.492 125.166 1.00 55.38 184 LEU S C 1
ATOM 10361 O O . LEU E 1 184 ? 107.372 131.232 126.242 1.00 49.50 184 LEU S O 1
ATOM 10366 N N . ALA E 1 185 ? 107.484 131.456 124.006 1.00 54.79 185 ALA S N 1
ATOM 10367 C CA . ALA E 1 185 ? 108.925 131.224 123.987 1.00 52.64 185 ALA S CA 1
ATOM 10368 C C . ALA E 1 185 ? 109.669 132.344 124.702 1.00 56.03 185 ALA S C 1
ATOM 10369 O O . ALA E 1 185 ? 110.641 132.094 125.425 1.00 60.42 185 ALA S O 1
ATOM 10371 N N . VAL E 1 186 ? 109.230 133.589 124.503 1.00 62.01 186 VAL S N 1
ATOM 10372 C CA . VAL E 1 186 ? 109.837 134.720 125.202 1.00 52.78 186 VAL S CA 1
ATOM 10373 C C . VAL E 1 186 ? 109.642 134.584 126.707 1.00 49.44 186 VAL S C 1
ATOM 10374 O O . VAL E 1 186 ? 110.575 134.797 127.491 1.00 54.70 186 VAL S O 1
ATOM 10378 N N . GLY E 1 187 ? 108.431 134.224 127.135 1.00 48.67 187 GLY S N 1
ATOM 10379 C CA . GLY E 1 187 ? 108.164 134.037 128.553 1.00 46.93 187 GLY S CA 1
ATOM 10380 C C . GLY E 1 187 ? 108.848 132.826 129.158 1.00 54.89 187 GLY S C 1
ATOM 10381 O O . GLY E 1 187 ? 108.992 132.753 130.386 1.00 53.44 187 GLY S O 1
ATOM 10382 N N . GLY E 1 188 ? 109.246 131.863 128.325 1.00 57.99 188 GLY S N 1
ATOM 10383 C CA . GLY E 1 188 ? 109.990 130.713 128.805 1.00 47.60 188 GLY S CA 1
ATOM 10384 C C . GLY E 1 188 ? 111.372 131.050 129.315 1.00 46.50 188 GLY S C 1
ATOM 10385 O O . GLY E 1 188 ? 111.913 130.311 130.144 1.00 53.37 188 GLY S O 1
ATOM 10386 N N . GLY E 1 189 ? 111.962 132.141 128.831 1.00 44.09 189 GLY S N 1
ATOM 10387 C CA . GLY E 1 189 ? 113.202 132.627 129.399 1.00 38.76 189 GLY S CA 1
ATOM 10388 C C . GLY E 1 189 ? 113.044 133.356 130.711 1.00 36.19 189 GLY S C 1
ATOM 10389 O O . GLY E 1 189 ? 114.036 133.571 131.412 1.00 49.93 189 GLY S O 1
ATOM 10390 N N . MET E 1 190 ? 111.817 133.739 131.058 1.00 48.63 190 MET S N 1
ATOM 10391 C CA . MET E 1 190 ? 111.532 134.395 132.326 1.00 44.67 190 MET S CA 1
ATOM 10392 C C . MET E 1 190 ? 111.021 133.441 133.392 1.00 53.91 190 MET S C 1
ATOM 10393 O O . MET E 1 190 ? 111.249 133.683 134.580 1.00 57.98 190 MET S O 1
ATOM 10398 N N . VAL E 1 191 ? 110.328 132.367 133.001 1.00 52.04 191 VAL S N 1
ATOM 10399 C CA . VAL E 1 191 ? 109.658 131.522 133.988 1.00 54.43 191 VAL S CA 1
ATOM 10400 C C . VAL E 1 191 ? 110.631 130.856 134.956 1.00 51.80 191 VAL S C 1
ATOM 10401 O O . VAL E 1 191 ? 110.218 130.418 136.035 1.00 51.98 191 VAL S O 1
ATOM 10405 N N . VAL E 1 192 ? 111.916 130.763 134.604 1.00 41.26 192 VAL S N 1
ATOM 10406 C CA . VAL E 1 192 ? 112.907 130.225 135.532 1.00 44.84 192 VAL S CA 1
ATOM 10407 C C . VAL E 1 192 ? 113.149 131.145 136.718 1.00 43.44 192 VAL S C 1
ATOM 10408 O O . VAL E 1 192 ? 113.713 130.707 137.733 1.00 60.86 192 VAL S O 1
ATOM 10412 N N . VAL E 1 193 ? 112.731 132.408 136.613 1.00 23.37 193 VAL S N 1
ATOM 10413 C CA . VAL E 1 193 ? 112.914 133.357 137.706 1.00 33.25 193 VAL S CA 1
ATOM 10414 C C . VAL E 1 193 ? 112.142 132.907 138.938 1.00 48.51 193 VAL S C 1
ATOM 10415 O O . VAL E 1 193 ? 112.636 133.016 140.063 1.00 60.16 193 VAL S O 1
ATOM 10419 N N . VAL E 1 194 ? 110.923 132.396 138.752 1.00 47.07 194 VAL S N 1
ATOM 10420 C CA . VAL E 1 194 ? 110.129 131.934 139.891 1.00 39.53 194 VAL S CA 1
ATOM 10421 C C . VAL E 1 194 ? 110.806 130.749 140.569 1.00 41.42 194 VAL S C 1
ATOM 10422 O O . VAL E 1 194 ? 110.896 130.681 141.802 1.00 42.45 194 VAL S O 1
ATOM 10426 N N . GLY E 1 195 ? 111.280 129.792 139.770 1.00 48.09 195 GLY S N 1
ATOM 10427 C CA . GLY E 1 195 ? 111.951 128.637 140.339 1.00 50.84 195 GLY S CA 1
ATOM 10428 C C . GLY E 1 195 ? 113.184 129.019 141.131 1.00 47.97 195 GLY S C 1
ATOM 10429 O O . GLY E 1 195 ? 113.421 128.494 142.221 1.00 56.96 195 GLY S O 1
ATOM 10430 N N . TYR E 1 196 ? 113.982 129.947 140.599 1.00 35.07 196 TYR S N 1
ATOM 10431 C CA . TYR E 1 196 ? 115.127 130.438 141.358 1.00 29.62 196 TYR S CA 1
ATOM 10432 C C . TYR E 1 196 ? 114.687 131.217 142.592 1.00 36.96 196 TYR S C 1
ATOM 10433 O O . TYR E 1 196 ? 115.345 131.152 143.639 1.00 50.24 196 TYR S O 1
ATOM 10442 N N . ALA E 1 197 ? 113.569 131.939 142.493 1.00 45.60 197 ALA S N 1
ATOM 10443 C CA . ALA E 1 197 ? 113.155 132.843 143.558 1.00 43.90 197 ALA S CA 1
ATOM 10444 C C . ALA E 1 197 ? 112.637 132.087 144.770 1.00 48.21 197 ALA S C 1
ATOM 10445 O O . ALA E 1 197 ? 112.818 132.541 145.902 1.00 64.58 197 ALA S O 1
ATOM 10447 N N . MET E 1 198 ? 111.977 130.944 144.568 1.00 44.29 198 MET S N 1
ATOM 10448 C CA . MET E 1 198 ? 111.595 130.145 145.735 1.00 39.41 198 MET S CA 1
ATOM 10449 C C . MET E 1 198 ? 112.816 129.657 146.501 1.00 48.35 198 MET S C 1
ATOM 10450 O O . MET E 1 198 ? 112.844 129.710 147.736 1.00 48.60 198 MET S O 1
ATOM 10455 N N . VAL E 1 199 ? 113.834 129.171 145.788 1.00 50.80 199 VAL S N 1
ATOM 10456 C CA . VAL E 1 199 ? 115.046 128.708 146.458 1.00 40.96 199 VAL S CA 1
ATOM 10457 C C . VAL E 1 199 ? 115.724 129.862 147.181 1.00 40.33 199 VAL S C 1
ATOM 10458 O O . VAL E 1 199 ? 116.232 129.702 148.296 1.00 41.35 199 VAL S O 1
ATOM 10462 N N . ILE E 1 200 ? 115.745 131.043 146.557 1.00 50.78 200 ILE S N 1
ATOM 10463 C CA . ILE E 1 200 ? 116.311 132.217 147.217 1.00 46.40 200 ILE S CA 1
ATOM 10464 C C . ILE E 1 200 ? 115.523 132.561 148.475 1.00 48.74 200 ILE S C 1
ATOM 10465 O O . ILE E 1 200 ? 116.101 132.841 149.531 1.00 52.72 200 ILE S O 1
ATOM 10470 N N . ASN E 1 201 ? 114.193 132.541 148.384 1.00 42.82 201 ASN S N 1
ATOM 10471 C CA . ASN E 1 201 ? 113.349 132.919 149.512 1.00 32.25 201 ASN S CA 1
ATOM 10472 C C . ASN E 1 201 ? 113.521 131.950 150.674 1.00 40.82 201 ASN S C 1
ATOM 10473 O O . ASN E 1 201 ? 113.522 132.362 151.840 1.00 54.75 201 ASN S O 1
ATOM 10478 N N . LEU E 1 202 ? 113.671 130.657 150.377 1.00 48.99 202 LEU S N 1
ATOM 10479 C CA . LEU E 1 202 ? 113.849 129.672 151.440 1.00 53.51 202 LEU S CA 1
ATOM 10480 C C . LEU E 1 202 ? 115.100 129.961 152.258 1.00 48.54 202 LEU S C 1
ATOM 10481 O O . LEU E 1 202 ? 115.086 129.854 153.490 1.00 45.25 202 LEU S O 1
ATOM 10486 N N . MET E 1 203 ? 116.192 130.328 151.592 1.00 42.16 203 MET S N 1
ATOM 10487 C CA . MET E 1 203 ? 117.467 130.615 152.245 1.00 40.48 203 MET S CA 1
ATOM 10488 C C . MET E 1 203 ? 117.948 132.000 151.820 1.00 49.55 203 MET S C 1
ATOM 10489 O O . MET E 1 203 ? 118.518 132.174 150.741 1.00 56.37 203 MET S O 1
ATOM 10494 N N . ALA E 1 204 ? 117.700 132.993 152.670 1.00 45.00 204 ALA S N 1
ATOM 10495 C CA . ALA E 1 204 ? 118.136 134.356 152.402 1.00 36.75 204 ALA S CA 1
ATOM 10496 C C . ALA E 1 204 ? 118.241 135.096 153.723 1.00 53.20 204 ALA S C 1
ATOM 10497 O O . ALA E 1 204 ? 117.343 135.000 154.564 1.00 67.55 204 ALA S O 1
ATOM 10499 N N . THR E 1 205 ? 119.338 135.825 153.901 1.00 34.97 205 THR S N 1
ATOM 10500 C CA . THR E 1 205 ? 119.575 136.584 155.117 1.00 31.63 205 THR S CA 1
ATOM 10501 C C . THR E 1 205 ? 120.397 137.808 154.747 1.00 47.18 205 THR S C 1
ATOM 10502 O O . THR E 1 205 ? 121.008 137.863 153.677 1.00 55.46 205 THR S O 1
ATOM 10506 N N . LYS E 1 206 ? 120.400 138.800 155.641 1.00 47.71 206 LYS S N 1
ATOM 10507 C CA . LYS E 1 206 ? 121.230 139.979 155.422 1.00 47.53 206 LYS S CA 1
ATOM 10508 C C . LYS E 1 206 ? 122.702 139.607 155.299 1.00 55.40 206 LYS S C 1
ATOM 10509 O O . LYS E 1 206 ? 123.467 140.306 154.625 1.00 50.83 206 LYS S O 1
ATOM 10515 N N . GLU E 1 207 ? 123.112 138.509 155.936 1.00 47.86 207 GLU S N 1
ATOM 10516 C CA . GLU E 1 207 ? 124.489 138.045 155.847 1.00 37.47 207 GLU S CA 1
ATOM 10517 C C . GLU E 1 207 ? 124.781 137.359 154.517 1.00 49.83 207 GLU S C 1
ATOM 10518 O O . GLU E 1 207 ? 125.913 137.429 154.026 1.00 60.92 207 GLU S O 1
ATOM 10524 N N . LEU E 1 208 ? 123.784 136.710 153.914 1.00 50.99 208 LEU S N 1
ATOM 10525 C CA . LEU E 1 208 ? 123.994 135.902 152.720 1.00 37.43 208 LEU S CA 1
ATOM 10526 C C . LEU E 1 208 ? 123.651 136.621 151.422 1.00 45.51 208 LEU S C 1
ATOM 10527 O O . LEU E 1 208 ? 124.019 136.129 150.351 1.00 66.74 208 LEU S O 1
ATOM 10532 N N . TRP E 1 209 ? 122.951 137.753 151.482 1.00 53.04 209 TRP S N 1
ATOM 10533 C CA . TRP E 1 209 ? 122.707 138.535 150.272 1.00 58.55 209 TRP S CA 1
ATOM 10534 C C . TRP E 1 209 ? 123.986 138.993 149.573 1.00 57.06 209 TRP S C 1
ATOM 10535 O O . TRP E 1 209 ? 124.018 138.959 148.327 1.00 60.67 209 TRP S O 1
ATOM 10546 N N . PRO E 1 210 ? 125.036 139.447 150.272 1.00 52.83 210 PRO S N 1
ATOM 10547 C CA . PRO E 1 210 ? 126.268 139.813 149.558 1.00 51.16 210 PRO S CA 1
ATOM 10548 C C . PRO E 1 210 ? 126.839 138.690 148.719 1.00 53.54 210 PRO S C 1
ATOM 10549 O O . PRO E 1 210 ? 127.410 138.960 147.660 1.00 70.49 210 PRO S O 1
ATOM 10553 N N . PHE E 1 211 ? 126.703 137.436 149.149 1.00 61.54 211 PHE S N 1
ATOM 10554 C CA . PHE E 1 211 ? 127.198 136.331 148.335 1.00 56.42 211 PHE S CA 1
ATOM 10555 C C . PHE E 1 211 ? 126.364 136.157 147.072 1.00 52.61 211 PHE S C 1
ATOM 10556 O O . PHE E 1 211 ? 126.906 135.851 146.004 1.00 72.60 211 PHE S O 1
ATOM 10564 N N . PHE E 1 212 ? 125.050 136.362 147.169 1.00 49.11 212 PHE S N 1
ATOM 10565 C CA . PHE E 1 212 ? 124.211 136.332 145.976 1.00 52.21 212 PHE S CA 1
ATOM 10566 C C . PHE E 1 212 ? 124.639 137.409 144.990 1.00 61.87 212 PHE S C 1
ATOM 10567 O O . PHE E 1 212 ? 124.771 137.153 143.786 1.00 59.51 212 PHE S O 1
ATOM 10575 N N . PHE E 1 213 ? 124.883 138.623 145.488 1.00 72.15 213 PHE S N 1
ATOM 10576 C CA . PHE E 1 213 ? 125.285 139.700 144.589 1.00 60.31 213 PHE S CA 1
ATOM 10577 C C . PHE E 1 213 ? 126.691 139.487 144.040 1.00 63.48 213 PHE S C 1
ATOM 10578 O O . PHE E 1 213 ? 126.967 139.854 142.894 1.00 63.29 213 PHE S O 1
ATOM 10586 N N . LEU E 1 214 ? 127.583 138.886 144.828 1.00 63.31 214 LEU S N 1
ATOM 10587 C CA . LEU E 1 214 ? 128.919 138.559 144.340 1.00 46.35 214 LEU S CA 1
ATOM 10588 C C . LEU E 1 214 ? 128.855 137.535 143.215 1.00 52.04 214 LEU S C 1
ATOM 10589 O O . LEU E 1 214 ? 129.533 137.675 142.191 1.00 63.01 214 LEU S O 1
ATOM 10594 N N . GLY E 1 215 ? 128.039 136.494 143.391 1.00 54.38 215 GLY S N 1
ATOM 10595 C CA . GLY E 1 215 ? 127.857 135.527 142.324 1.00 44.33 215 GLY S CA 1
ATOM 10596 C C . GLY E 1 215 ? 127.243 136.146 141.086 1.00 47.89 215 GLY S C 1
ATOM 10597 O O . GLY E 1 215 ? 127.624 135.817 139.961 1.00 69.09 215 GLY S O 1
ATOM 10598 N N . PHE E 1 216 ? 126.283 137.053 141.276 1.00 55.83 216 PHE S N 1
ATOM 10599 C CA . PHE E 1 216 ? 125.678 137.741 140.141 1.00 63.44 216 PHE S CA 1
ATOM 10600 C C . PHE E 1 216 ? 126.702 138.591 139.396 1.00 53.74 216 PHE S C 1
ATOM 10601 O O . PHE E 1 216 ? 126.715 138.625 138.161 1.00 39.63 216 PHE S O 1
ATOM 10609 N N . VAL E 1 217 ? 127.569 139.286 140.135 1.00 54.55 217 VAL S N 1
ATOM 10610 C CA . VAL E 1 217 ? 128.547 140.180 139.521 1.00 39.69 217 VAL S CA 1
ATOM 10611 C C . VAL E 1 217 ? 129.631 139.390 138.797 1.00 48.87 217 VAL S C 1
ATOM 10612 O O . VAL E 1 217 ? 130.079 139.779 137.712 1.00 40.50 217 VAL S O 1
ATOM 10616 N N . LEU E 1 218 ? 130.076 138.275 139.378 1.00 45.04 218 LEU S N 1
ATOM 10617 C CA . LEU E 1 218 ? 131.155 137.498 138.780 1.00 25.59 218 LEU S CA 1
ATOM 10618 C C . LEU E 1 218 ? 130.694 136.594 137.644 1.00 27.01 218 LEU S C 1
ATOM 10619 O O . LEU E 1 218 ? 131.541 136.029 136.946 1.00 51.99 218 LEU S O 1
ATOM 10624 N N . ALA E 1 219 ? 129.386 136.441 137.446 1.00 38.15 219 ALA S N 1
ATOM 10625 C CA . ALA E 1 219 ? 128.889 135.545 136.405 1.00 38.01 219 ALA S CA 1
ATOM 10626 C C . ALA E 1 219 ? 129.343 135.899 134.990 1.00 50.56 219 ALA S C 1
ATOM 10627 O O . ALA E 1 219 ? 129.668 134.965 134.236 1.00 61.86 219 ALA S O 1
ATOM 10629 N N . PRO E 1 220 ? 129.373 137.166 134.553 1.00 41.27 220 PRO S N 1
ATOM 10630 C CA . PRO E 1 220 ? 129.760 137.449 133.158 1.00 39.60 220 PRO S CA 1
ATOM 10631 C C . PRO E 1 220 ? 131.144 136.955 132.762 1.00 45.30 220 PRO S C 1
ATOM 10632 O O . PRO E 1 220 ? 131.473 137.004 131.570 1.00 41.84 220 PRO S O 1
ATOM 10636 N N . LEU E 1 221 ? 131.963 136.487 133.704 1.00 62.79 221 LEU S N 1
ATOM 10637 C CA . LEU E 1 221 ? 133.275 135.929 133.382 1.00 51.38 221 LEU S CA 1
ATOM 10638 C C . LEU E 1 221 ? 133.066 134.547 132.771 1.00 56.12 221 LEU S C 1
ATOM 10639 O O . LEU E 1 221 ? 133.149 133.512 133.435 1.00 58.46 221 LEU S O 1
ATOM 10644 N N . SER E 1 222 ? 132.795 134.538 131.464 1.00 46.36 222 SER S N 1
ATOM 10645 C CA . SER E 1 222 ? 132.434 133.317 130.755 1.00 36.98 222 SER S CA 1
ATOM 10646 C C . SER E 1 222 ? 133.563 132.299 130.696 1.00 42.46 222 SER S C 1
ATOM 10647 O O . SER E 1 222 ? 133.306 131.141 130.352 1.00 53.59 222 SER S O 1
ATOM 10650 N N . SER E 1 223 ? 134.798 132.694 131.009 1.00 35.89 223 SER S N 1
ATOM 10651 C CA . SER E 1 223 ? 135.898 131.738 131.037 1.00 38.54 223 SER S CA 1
ATOM 10652 C C . SER E 1 223 ? 135.765 130.743 132.181 1.00 39.50 223 SER S C 1
ATOM 10653 O O . SER E 1 223 ? 136.423 129.699 132.157 1.00 32.76 223 SER S O 1
ATOM 10656 N N . ILE E 1 224 ? 134.933 131.041 133.173 1.00 38.15 224 ILE S N 1
ATOM 10657 C CA . ILE E 1 224 ? 134.669 130.140 134.288 1.00 30.27 224 ILE S CA 1
ATOM 10658 C C . ILE E 1 224 ? 133.380 129.387 134.000 1.00 37.06 224 ILE S C 1
ATOM 10659 O O . ILE E 1 224 ? 132.335 130.002 133.752 1.00 61.37 224 ILE S O 1
ATOM 10664 N N . THR E 1 225 ? 133.450 128.060 134.027 1.00 36.16 225 THR S N 1
ATOM 10665 C CA . THR E 1 225 ? 132.279 127.234 133.785 1.00 24.81 225 THR S CA 1
ATOM 10666 C C . THR E 1 225 ? 131.442 127.130 135.058 1.00 34.61 225 THR S C 1
ATOM 10667 O O . THR E 1 225 ? 131.752 127.732 136.090 1.00 48.56 225 THR S O 1
ATOM 10671 N N . LEU E 1 226 ? 130.355 126.360 134.985 1.00 32.06 226 LEU S N 1
ATOM 10672 C CA . LEU E 1 226 ? 129.506 126.182 136.157 1.00 28.11 226 LEU S CA 1
ATOM 10673 C C . LEU E 1 226 ? 130.198 125.366 137.240 1.00 37.82 226 LEU S C 1
ATOM 10674 O O . LEU E 1 226 ? 129.995 125.627 138.429 1.00 52.82 226 LEU S O 1
ATOM 10679 N N . ILE E 1 227 ? 131.006 124.376 136.858 1.00 24.89 227 ILE S N 1
ATOM 10680 C CA . ILE E 1 227 ? 131.776 123.635 137.852 1.00 28.50 227 ILE S CA 1
ATOM 10681 C C . ILE E 1 227 ? 132.847 124.528 138.464 1.00 41.72 227 ILE S C 1
ATOM 10682 O O . ILE E 1 227 ? 133.133 124.449 139.666 1.00 44.16 227 ILE S O 1
ATOM 10687 N N . GLY E 1 228 ? 133.457 125.391 137.649 1.00 35.01 228 GLY S N 1
ATOM 10688 C CA . GLY E 1 228 ? 134.398 126.357 138.187 1.00 30.27 228 GLY S CA 1
ATOM 10689 C C . GLY E 1 228 ? 133.753 127.296 139.186 1.00 33.68 228 GLY S C 1
ATOM 10690 O O . GLY E 1 228 ? 134.321 127.579 140.242 1.00 44.76 228 GLY S O 1
ATOM 10691 N N . MET E 1 229 ? 132.547 127.776 138.877 1.00 48.37 229 MET S N 1
ATOM 10692 C CA . MET E 1 229 ? 131.833 128.632 139.816 1.00 35.23 229 MET S CA 1
ATOM 10693 C C . MET E 1 229 ? 131.393 127.867 141.056 1.00 30.07 229 MET S C 1
ATOM 10694 O O . MET E 1 229 ? 131.338 128.442 142.145 1.00 50.15 229 MET S O 1
ATOM 10699 N N . GLY E 1 230 ? 131.086 126.577 140.921 1.00 20.85 230 GLY S N 1
ATOM 10700 C CA . GLY E 1 230 ? 130.784 125.778 142.098 1.00 19.22 230 GLY S CA 1
ATOM 10701 C C . GLY E 1 230 ? 131.978 125.630 143.021 1.00 39.51 230 GLY S C 1
ATOM 10702 O O . GLY E 1 230 ? 131.855 125.775 144.241 1.00 47.42 230 GLY S O 1
ATOM 10703 N N . ILE E 1 231 ? 133.151 125.346 142.453 1.00 35.24 231 ILE S N 1
ATOM 10704 C CA . ILE E 1 231 ? 134.365 125.260 143.263 1.00 23.57 231 ILE S CA 1
ATOM 10705 C C . ILE E 1 231 ? 134.691 126.618 143.872 1.00 36.72 231 ILE S C 1
ATOM 10706 O O . ILE E 1 231 ? 135.159 126.709 145.013 1.00 36.52 231 ILE S O 1
ATOM 10711 N N . LEU E 1 232 ? 134.451 127.694 143.119 1.00 46.61 232 LEU S N 1
ATOM 10712 C CA . LEU E 1 232 ? 134.659 129.037 143.646 1.00 23.98 232 LEU S CA 1
ATOM 10713 C C . LEU E 1 232 ? 133.746 129.310 144.833 1.00 28.00 232 LEU S C 1
ATOM 10714 O O . LEU E 1 232 ? 134.181 129.868 145.845 1.00 47.36 232 LEU S O 1
ATOM 10719 N N . GLY E 1 233 ? 132.478 128.917 144.730 1.00 25.97 233 GLY S N 1
ATOM 10720 C CA . GLY E 1 233 ? 131.573 129.073 145.854 1.00 14.28 233 GLY S CA 1
ATOM 10721 C C . GLY E 1 233 ? 131.996 128.252 147.055 1.00 29.68 233 GLY S C 1
ATOM 10722 O O . GLY E 1 233 ? 131.909 128.712 148.194 1.00 51.56 233 GLY S O 1
ATOM 10723 N N . VAL E 1 234 ? 132.472 127.028 146.815 1.00 26.20 234 VAL S N 1
ATOM 10724 C CA . VAL E 1 234 ? 132.909 126.175 147.918 1.00 29.30 234 VAL S CA 1
ATOM 10725 C C . VAL E 1 234 ? 134.113 126.785 148.629 1.00 33.67 234 VAL S C 1
ATOM 10726 O O . VAL E 1 234 ? 134.168 126.819 149.863 1.00 33.54 234 VAL S O 1
ATOM 10730 N N . VAL E 1 235 ? 135.096 127.276 147.868 1.00 35.25 235 VAL S N 1
ATOM 10731 C CA . VAL E 1 235 ? 136.283 127.849 148.499 1.00 31.18 235 VAL S CA 1
ATOM 10732 C C . VAL E 1 235 ? 135.945 129.164 149.196 1.00 32.35 235 VAL S C 1
ATOM 10733 O O . VAL E 1 235 ? 136.491 129.470 150.263 1.00 51.79 235 VAL S O 1
ATOM 10737 N N . ILE E 1 236 ? 135.039 129.959 148.617 1.00 38.56 236 ILE S N 1
ATOM 10738 C CA . ILE E 1 236 ? 134.607 131.189 149.275 1.00 26.90 236 ILE S CA 1
ATOM 10739 C C . ILE E 1 236 ? 133.921 130.869 150.595 1.00 26.93 236 ILE S C 1
ATOM 10740 O O . ILE E 1 236 ? 134.173 131.518 151.617 1.00 43.66 236 ILE S O 1
ATOM 10745 N N . ALA E 1 237 ? 133.052 129.855 150.596 1.00 28.57 237 ALA S N 1
ATOM 10746 C CA . ALA E 1 237 ? 132.391 129.442 151.827 1.00 27.27 237 ALA S CA 1
ATOM 10747 C C . ALA E 1 237 ? 133.398 128.944 152.853 1.00 38.73 237 ALA S C 1
ATOM 10748 O O . ALA E 1 237 ? 133.277 129.242 154.044 1.00 50.50 237 ALA S O 1
ATOM 10750 N N . LEU E 1 238 ? 134.402 128.185 152.408 1.00 40.72 238 LEU S N 1
ATOM 10751 C CA . LEU E 1 238 ? 135.416 127.678 153.328 1.00 35.70 238 LEU S CA 1
ATOM 10752 C C . LEU E 1 238 ? 136.202 128.818 153.965 1.00 34.45 238 LEU S C 1
ATOM 10753 O O . LEU E 1 238 ? 136.427 128.830 155.180 1.00 44.84 238 LEU S O 1
ATOM 10758 N N . ILE E 1 239 ? 136.625 129.791 153.155 1.00 37.83 239 ILE S N 1
ATOM 10759 C CA . ILE E 1 239 ? 137.396 130.915 153.679 1.00 35.57 239 ILE S CA 1
ATOM 10760 C C . ILE E 1 239 ? 136.549 131.744 154.637 1.00 38.41 239 ILE S C 1
ATOM 10761 O O . ILE E 1 239 ? 137.013 132.146 155.714 1.00 47.08 239 ILE S O 1
ATOM 10766 N N . TYR E 1 240 ? 135.293 132.008 154.265 1.00 45.21 240 TYR S N 1
ATOM 10767 C CA . TYR E 1 240 ? 134.405 132.767 155.137 1.00 32.47 240 TYR S CA 1
ATOM 10768 C C . TYR E 1 240 ? 134.180 132.043 156.457 1.00 31.24 240 TYR S C 1
ATOM 10769 O O . TYR E 1 240 ? 134.206 132.664 157.524 1.00 48.98 240 TYR S O 1
ATOM 10778 N N . LEU E 1 241 ? 133.965 130.727 156.407 1.00 36.02 241 LEU S N 1
ATOM 10779 C CA . LEU E 1 241 ? 133.724 129.970 157.628 1.00 39.24 241 LEU S CA 1
ATOM 10780 C C . LEU E 1 241 ? 134.964 129.934 158.511 1.00 48.99 241 LEU S C 1
ATOM 10781 O O . LEU E 1 241 ? 134.857 130.023 159.737 1.00 56.17 241 LEU S O 1
ATOM 10786 N N . ASN E 1 242 ? 136.149 129.806 157.909 1.00 44.32 242 ASN S N 1
ATOM 10787 C CA . ASN E 1 242 ? 137.382 129.850 158.690 1.00 35.06 242 ASN S CA 1
ATOM 10788 C C . ASN E 1 242 ? 137.537 131.195 159.388 1.00 47.14 242 ASN S C 1
ATOM 10789 O O . ASN E 1 242 ? 137.792 131.258 160.597 1.00 48.56 242 ASN S O 1
ATOM 10794 N N . LEU E 1 243 ? 137.374 132.287 158.636 1.00 51.91 243 LEU S N 1
ATOM 10795 C CA . LEU E 1 243 ? 137.537 133.614 159.220 1.00 37.39 243 LEU S CA 1
ATOM 10796 C C . LEU E 1 243 ? 136.470 133.910 160.265 1.00 44.66 243 LEU S C 1
ATOM 10797 O O . LEU E 1 243 ? 136.723 134.667 161.208 1.00 54.48 243 LEU S O 1
ATOM 10802 N N . SER E 1 244 ? 135.277 133.331 160.120 1.00 42.44 244 SER S N 1
ATOM 10803 C CA . SER E 1 244 ? 134.240 133.515 161.127 1.00 45.74 244 SER S CA 1
ATOM 10804 C C . SER E 1 244 ? 134.521 132.692 162.376 1.00 48.38 244 SER S C 1
ATOM 10805 O O . SER E 1 244 ? 134.255 133.145 163.494 1.00 63.53 244 SER S O 1
ATOM 10808 N N . ASN E 1 245 ? 135.057 131.482 162.206 1.00 44.36 245 ASN S N 1
ATOM 10809 C CA . ASN E 1 245 ? 135.356 130.621 163.341 1.00 52.60 245 ASN S CA 1
ATOM 10810 C C . ASN E 1 245 ? 136.613 131.045 164.083 1.00 58.80 245 ASN S C 1
ATOM 10811 O O . ASN E 1 245 ? 136.815 130.612 165.222 1.00 62.29 245 ASN S O 1
ATOM 10816 N N . THR E 1 246 ? 137.466 131.868 163.465 1.00 65.81 246 THR S N 1
ATOM 10817 C CA . THR E 1 246 ? 138.577 132.450 164.212 1.00 62.59 246 THR S CA 1
ATOM 10818 C C . THR E 1 246 ? 138.076 133.271 165.395 1.00 65.41 246 THR S C 1
ATOM 10819 O O . THR E 1 246 ? 138.742 133.333 166.434 1.00 68.20 246 THR S O 1
ATOM 10823 N N . ALA E 1 247 ? 136.913 133.899 165.257 1.00 65.95 247 ALA S N 1
ATOM 10824 C CA . ALA E 1 247 ? 136.308 134.663 166.340 1.00 68.03 247 ALA S CA 1
ATOM 10825 C C . ALA E 1 247 ? 135.054 133.966 166.858 1.00 69.26 247 ALA S C 1
ATOM 10826 O O . ALA E 1 247 ? 135.055 133.387 167.944 1.00 70.76 247 ALA S O 1
ATOM 10828 N N . LYS F 2 6 ? 126.133 85.342 172.651 1.00 122.58 6 LYS T N 1
ATOM 10829 C CA . LYS F 2 6 ? 125.567 86.461 171.907 1.00 123.20 6 LYS T CA 1
ATOM 10830 C C . LYS F 2 6 ? 125.444 86.123 170.425 1.00 123.79 6 LYS T C 1
ATOM 10831 O O . LYS F 2 6 ? 126.304 86.485 169.623 1.00 123.65 6 LYS T O 1
ATOM 10837 N N . LYS F 2 7 ? 124.368 85.428 170.071 1.00 118.42 7 LYS T N 1
ATOM 10838 C CA . LYS F 2 7 ? 124.115 85.034 168.695 1.00 116.61 7 LYS T CA 1
ATOM 10839 C C . LYS F 2 7 ? 123.409 86.172 167.958 1.00 117.31 7 LYS T C 1
ATOM 10840 O O . LYS F 2 7 ? 123.324 87.302 168.448 1.00 117.86 7 LYS T O 1
ATOM 10846 N N . PHE F 2 8 ? 122.902 85.877 166.759 1.00 107.67 8 PHE T N 1
ATOM 10847 C CA . PHE F 2 8 ? 122.127 86.823 165.956 1.00 106.93 8 PHE T CA 1
ATOM 10848 C C . PHE F 2 8 ? 122.937 88.086 165.655 1.00 107.64 8 PHE T C 1
ATOM 10849 O O . PHE F 2 8 ? 122.587 89.198 166.054 1.00 109.98 8 PHE T O 1
ATOM 10857 N N . SER F 2 9 ? 124.038 87.890 164.936 1.00 104.88 9 SER T N 1
ATOM 10858 C CA . SER F 2 9 ? 124.915 88.975 164.518 1.00 107.38 9 SER T CA 1
ATOM 10859 C C . SER F 2 9 ? 124.699 89.234 163.034 1.00 109.09 9 SER T C 1
ATOM 10860 O O . SER F 2 9 ? 124.943 88.350 162.205 1.00 108.78 9 SER T O 1
ATOM 10863 N N . LEU F 2 10 ? 124.242 90.440 162.703 1.00 103.00 10 LEU T N 1
ATOM 10864 C CA . LEU F 2 10 ? 124.020 90.797 161.309 1.00 99.74 10 LEU T CA 1
ATOM 10865 C C . LEU F 2 10 ? 125.344 90.871 160.558 1.00 99.72 10 LEU T C 1
ATOM 10866 O O . LEU F 2 10 ? 126.335 91.405 161.062 1.00 99.66 10 LEU T O 1
ATOM 10871 N N . SER F 2 11 ? 125.354 90.327 159.345 1.00 92.50 11 SER T N 1
ATOM 10872 C CA . SER F 2 11 ? 126.554 90.293 158.530 1.00 93.12 11 SER T CA 1
ATOM 10873 C C . SER F 2 11 ? 126.621 91.524 157.628 1.00 95.18 11 SER T C 1
ATOM 10874 O O . SER F 2 11 ? 125.730 92.376 157.620 1.00 93.43 11 SER T O 1
ATOM 10877 N N . LYS F 2 12 ? 127.707 91.620 156.858 1.00 87.46 12 LYS T N 1
ATOM 10878 C CA . LYS F 2 12 ? 127.847 92.717 155.907 1.00 85.29 12 LYS T CA 1
ATOM 10879 C C . LYS F 2 12 ? 126.827 92.605 154.781 1.00 90.23 12 LYS T C 1
ATOM 10880 O O . LYS F 2 12 ? 126.290 93.618 154.319 1.00 95.90 12 LYS T O 1
ATOM 10886 N N . ASN F 2 13 ? 126.556 91.381 154.319 1.00 90.29 13 ASN T N 1
ATOM 10887 C CA . ASN F 2 13 ? 125.585 91.192 153.247 1.00 88.58 13 ASN T CA 1
ATOM 10888 C C . ASN F 2 13 ? 124.185 91.601 153.688 1.00 84.83 13 ASN T C 1
ATOM 10889 O O . ASN F 2 13 ? 123.438 92.218 152.918 1.00 90.27 13 ASN T O 1
ATOM 10894 N N . THR F 2 14 ? 123.810 91.262 154.923 1.00 82.04 14 THR T N 1
ATOM 10895 C CA . THR F 2 14 ? 122.502 91.666 155.428 1.00 84.21 14 THR T CA 1
ATOM 10896 C C . THR F 2 14 ? 122.394 93.182 155.513 1.00 90.92 14 THR T C 1
ATOM 10897 O O . THR F 2 14 ? 121.347 93.753 155.196 1.00 94.92 14 THR T O 1
ATOM 10901 N N . ARG F 2 15 ? 123.469 93.852 155.935 1.00 86.84 15 ARG T N 1
ATOM 10902 C CA . ARG F 2 15 ? 123.452 95.310 155.998 1.00 86.28 15 ARG T CA 1
ATOM 10903 C C . ARG F 2 15 ? 123.367 95.928 154.606 1.00 85.49 15 ARG T C 1
ATOM 10904 O O . ARG F 2 15 ? 122.687 96.942 154.412 1.00 86.88 15 ARG T O 1
ATOM 10912 N N . LEU F 2 16 ? 124.053 95.336 153.626 1.00 77.59 16 LEU T N 1
ATOM 10913 C CA . LEU F 2 16 ? 123.943 95.823 152.253 1.00 79.78 16 LEU T CA 1
ATOM 10914 C C . LEU F 2 16 ? 122.520 95.666 151.727 1.00 83.55 16 LEU T C 1
ATOM 10915 O O . LEU F 2 16 ? 121.987 96.569 151.066 1.00 80.42 16 LEU T O 1
ATOM 10920 N N . SER F 2 17 ? 121.891 94.523 152.007 1.00 79.79 17 SER T N 1
ATOM 10921 C CA . SER F 2 17 ? 120.500 94.328 151.611 1.00 76.94 17 SER T CA 1
ATOM 10922 C C . SER F 2 17 ? 119.588 95.322 152.318 1.00 77.74 17 SER T C 1
ATOM 10923 O O . SER F 2 17 ? 118.632 95.834 151.724 1.00 83.02 17 SER T O 1
ATOM 10926 N N . VAL F 2 18 ? 119.872 95.607 153.590 1.00 73.13 18 VAL T N 1
ATOM 10927 C CA . VAL F 2 18 ? 119.083 96.579 154.340 1.00 74.79 18 VAL T CA 1
ATOM 10928 C C . VAL F 2 18 ? 119.199 97.959 153.708 1.00 74.49 18 VAL T C 1
ATOM 10929 O O . VAL F 2 18 ? 118.212 98.693 153.608 1.00 73.85 18 VAL T O 1
ATOM 10933 N N . MET F 2 19 ? 120.404 98.336 153.278 1.00 71.26 19 MET T N 1
ATOM 10934 C CA . MET F 2 19 ? 120.582 99.624 152.608 1.00 70.34 19 MET T CA 1
ATOM 10935 C C . MET F 2 19 ? 119.836 99.671 151.278 1.00 74.67 19 MET T C 1
ATOM 10936 O O . MET F 2 19 ? 119.159 100.663 150.967 1.00 75.64 19 MET T O 1
ATOM 10941 N N . PHE F 2 20 ? 119.940 98.606 150.481 1.00 74.02 20 PHE T N 1
ATOM 10942 C CA . PHE F 2 20 ? 119.251 98.595 149.195 1.00 67.13 20 PHE T CA 1
ATOM 10943 C C . PHE F 2 20 ? 117.737 98.604 149.369 1.00 67.14 20 PHE T C 1
ATOM 10944 O O . PHE F 2 20 ? 117.017 99.102 148.497 1.00 71.19 20 PHE T O 1
ATOM 10952 N N . ARG F 2 21 ? 117.234 98.051 150.474 1.00 66.79 21 ARG T N 1
ATOM 10953 C CA . ARG F 2 21 ? 115.805 98.137 150.756 1.00 61.47 21 ARG T CA 1
ATOM 10954 C C . ARG F 2 21 ? 115.417 99.511 151.292 1.00 67.55 21 ARG T C 1
ATOM 10955 O O . ARG F 2 21 ? 114.340 100.022 150.969 1.00 78.27 21 ARG T O 1
ATOM 10963 N N . SER F 2 22 ? 116.277 100.120 152.112 1.00 61.94 22 SER T N 1
ATOM 10964 C CA . SER F 2 22 ? 116.040 101.479 152.585 1.00 68.19 22 SER T CA 1
ATOM 10965 C C . SER F 2 22 ? 116.047 102.475 151.442 1.00 65.59 22 SER T C 1
ATOM 10966 O O . SER F 2 22 ? 115.534 103.589 151.594 1.00 64.77 22 SER T O 1
ATOM 10969 N N . MET F 2 23 ? 116.630 102.098 150.305 1.00 62.26 23 MET T N 1
ATOM 10970 C CA . MET F 2 23 ? 116.443 102.882 149.091 1.00 58.33 23 MET T CA 1
ATOM 10971 C C . MET F 2 23 ? 114.967 103.025 148.737 1.00 61.62 23 MET T C 1
ATOM 10972 O O . MET F 2 23 ? 114.595 103.977 148.044 1.00 68.24 23 MET T O 1
ATOM 10977 N N . PHE F 2 24 ? 114.125 102.097 149.190 1.00 60.21 24 PHE T N 1
ATOM 10978 C CA . PHE F 2 24 ? 112.676 102.151 149.001 1.00 58.15 24 PHE T CA 1
ATOM 10979 C C . PHE F 2 24 ? 111.966 102.693 150.236 1.00 55.82 24 PHE T C 1
ATOM 10980 O O . PHE F 2 24 ? 110.873 102.237 150.579 1.00 59.93 24 PHE T O 1
ATOM 10988 N N . LEU F 2 25 ? 112.575 103.660 150.928 1.00 61.01 25 LEU T N 1
ATOM 10989 C CA . LEU F 2 25 ? 111.976 104.214 152.138 1.00 58.64 25 LEU T CA 1
ATOM 10990 C C . LEU F 2 25 ? 110.625 104.863 151.874 1.00 61.98 25 LEU T C 1
ATOM 10991 O O . LEU F 2 25 ? 109.807 104.966 152.793 1.00 65.16 25 LEU T O 1
ATOM 10996 N N . GLN F 2 26 ? 110.375 105.308 150.651 1.00 70.35 26 GLN T N 1
ATOM 10997 C CA . GLN F 2 26 ? 109.097 105.879 150.262 1.00 68.35 26 GLN T CA 1
ATOM 10998 C C . GLN F 2 26 ? 108.354 104.904 149.352 1.00 76.17 26 GLN T C 1
ATOM 10999 O O . GLN F 2 26 ? 108.804 103.786 149.090 1.00 77.14 26 GLN T O 1
ATOM 11005 N N . GLY F 2 27 ? 107.198 105.344 148.869 1.00 78.01 27 GLY T N 1
ATOM 11006 C CA . GLY F 2 27 ? 106.355 104.518 148.031 1.00 70.76 27 GLY T CA 1
ATOM 11007 C C . GLY F 2 27 ? 105.040 104.202 148.709 1.00 80.83 27 GLY T C 1
ATOM 11008 O O . GLY F 2 27 ? 103.977 104.272 148.086 1.00 93.46 27 GLY T O 1
ATOM 11009 N N . SER F 2 28 ? 105.102 103.853 149.988 1.00 81.10 28 SER T N 1
ATOM 11010 C CA . SER F 2 28 ? 103.910 103.765 150.832 1.00 80.49 28 SER T CA 1
ATOM 11011 C C . SER F 2 28 ? 103.759 105.042 151.655 1.00 82.86 28 SER T C 1
ATOM 11012 O O . SER F 2 28 ? 103.711 105.028 152.884 1.00 85.62 28 SER T O 1
ATOM 11015 N N . TRP F 2 29 ? 103.688 106.163 150.945 1.00 78.61 29 TRP T N 1
ATOM 11016 C CA . TRP F 2 29 ? 103.662 107.475 151.574 1.00 77.91 29 TRP T CA 1
ATOM 11017 C C . TRP F 2 29 ? 102.223 107.889 151.856 1.00 77.48 29 TRP T C 1
ATOM 11018 O O . TRP F 2 29 ? 101.389 107.915 150.947 1.00 82.42 29 TRP T O 1
ATOM 11029 N N . ASN F 2 30 ? 101.941 108.213 153.113 1.00 79.77 30 ASN T N 1
ATOM 11030 C CA . ASN F 2 30 ? 100.604 108.567 153.568 1.00 79.73 30 ASN T CA 1
ATOM 11031 C C . ASN F 2 30 ? 100.593 110.006 154.071 1.00 87.51 30 ASN T C 1
ATOM 11032 O O . ASN F 2 30 ? 101.618 110.688 154.104 1.00 90.44 30 ASN T O 1
ATOM 11037 N N . TYR F 2 31 ? 99.410 110.456 154.483 1.00 87.01 31 TYR T N 1
ATOM 11038 C CA . TYR F 2 31 ? 99.238 111.794 155.029 1.00 81.32 31 TYR T CA 1
ATOM 11039 C C . TYR F 2 31 ? 99.080 111.819 156.539 1.00 85.62 31 TYR T C 1
ATOM 11040 O O . TYR F 2 31 ? 99.384 112.840 157.159 1.00 90.89 31 TYR T O 1
ATOM 11049 N N . GLU F 2 32 ? 98.619 110.727 157.148 1.00 89.64 32 GLU T N 1
ATOM 11050 C CA . GLU F 2 32 ? 98.465 110.662 158.596 1.00 94.31 32 GLU T CA 1
ATOM 11051 C C . GLU F 2 32 ? 99.577 109.881 159.279 1.00 91.44 32 GLU T C 1
ATOM 11052 O O . GLU F 2 32 ? 99.898 110.168 160.437 1.00 91.70 32 GLU T O 1
ATOM 11058 N N . ARG F 2 33 ? 100.174 108.907 158.594 1.00 90.36 33 ARG T N 1
ATOM 11059 C CA . ARG F 2 33 ? 101.321 108.155 159.101 1.00 86.70 33 ARG T CA 1
ATOM 11060 C C . ARG F 2 33 ? 102.363 108.191 157.990 1.00 86.10 33 ARG T C 1
ATOM 11061 O O . ARG F 2 33 ? 102.437 107.284 157.156 1.00 88.47 33 ARG T O 1
ATOM 11069 N N . MET F 2 34 ? 103.167 109.247 157.990 1.00 86.74 34 MET T N 1
ATOM 11070 C CA . MET F 2 34 ? 104.065 109.524 156.879 1.00 84.87 34 MET T CA 1
ATOM 11071 C C . MET F 2 34 ? 105.211 108.522 156.854 1.00 87.22 34 MET T C 1
ATOM 11072 O O . MET F 2 34 ? 105.869 108.299 157.874 1.00 92.07 34 MET T O 1
ATOM 11077 N N . GLN F 2 35 ? 105.441 107.914 155.687 1.00 73.65 35 GLN T N 1
ATOM 11078 C CA . GLN F 2 35 ? 106.696 107.217 155.392 1.00 75.60 35 GLN T CA 1
ATOM 11079 C C . GLN F 2 35 ? 107.021 106.156 156.448 1.00 76.86 35 GLN T C 1
ATOM 11080 O O . GLN F 2 35 ? 108.149 106.051 156.933 1.00 77.71 35 GLN T O 1
ATOM 11086 N N . ASN F 2 36 ? 106.015 105.362 156.810 1.00 87.70 36 ASN T N 1
ATOM 11087 C CA . ASN F 2 36 ? 106.156 104.390 157.891 1.00 88.90 36 ASN T CA 1
ATOM 11088 C C . ASN F 2 36 ? 106.455 102.977 157.405 1.00 90.22 36 ASN T C 1
ATOM 11089 O O . ASN F 2 36 ? 107.179 102.240 158.081 1.00 87.22 36 ASN T O 1
ATOM 11094 N N . LEU F 2 37 ? 105.913 102.574 156.253 1.00 83.58 37 LEU T N 1
ATOM 11095 C CA . LEU F 2 37 ? 106.166 101.224 155.758 1.00 79.52 37 LEU T CA 1
ATOM 11096 C C . LEU F 2 37 ? 107.567 101.082 155.180 1.00 82.75 37 LEU T C 1
ATOM 11097 O O . LEU F 2 37 ? 108.107 99.971 155.141 1.00 89.37 37 LEU T O 1
ATOM 11102 N N . GLY F 2 38 ? 108.162 102.182 154.713 1.00 70.07 38 GLY T N 1
ATOM 11103 C CA . GLY F 2 38 ? 109.498 102.101 154.147 1.00 71.28 38 GLY T CA 1
ATOM 11104 C C . GLY F 2 38 ? 110.536 101.666 155.161 1.00 77.14 38 GLY T C 1
ATOM 11105 O O . GLY F 2 38 ? 111.461 100.918 154.837 1.00 80.98 38 GLY T O 1
ATOM 11106 N N . PHE F 2 39 ? 110.395 102.123 156.406 1.00 73.75 39 PHE T N 1
ATOM 11107 C CA . PHE F 2 39 ? 111.319 101.714 157.458 1.00 77.25 39 PHE T CA 1
ATOM 11108 C C . PHE F 2 39 ? 111.234 100.211 157.704 1.00 71.43 39 PHE T C 1
ATOM 11109 O O . PHE F 2 39 ? 112.260 99.523 157.817 1.00 69.68 39 PHE T O 1
ATOM 11117 N N . LEU F 2 40 ? 110.011 99.680 157.780 1.00 72.23 40 LEU T N 1
ATOM 11118 C CA . LEU F 2 40 ? 109.847 98.242 157.954 1.00 72.11 40 LEU T CA 1
ATOM 11119 C C . LEU F 2 40 ? 110.405 97.473 156.767 1.00 71.75 40 LEU T C 1
ATOM 11120 O O . LEU F 2 40 ? 111.048 96.436 156.945 1.00 79.69 40 LEU T O 1
ATOM 11125 N N . TYR F 2 41 ? 110.153 97.948 155.546 1.00 68.72 41 TYR T N 1
ATOM 11126 C CA . TYR F 2 41 ? 110.701 97.262 154.382 1.00 68.02 41 TYR T CA 1
ATOM 11127 C C . TYR F 2 41 ? 112.222 97.288 154.393 1.00 69.28 41 TYR T C 1
ATOM 11128 O O . TYR F 2 41 ? 112.864 96.339 153.927 1.00 72.51 41 TYR T O 1
ATOM 11137 N N . SER F 2 42 ? 112.814 98.362 154.915 1.00 65.90 42 SER T N 1
ATOM 11138 C CA . SER F 2 42 ? 114.265 98.422 155.042 1.00 73.78 42 SER T CA 1
ATOM 11139 C C . SER F 2 42 ? 114.779 97.408 156.056 1.00 74.92 42 SER T C 1
ATOM 11140 O O . SER F 2 42 ? 115.809 96.763 155.827 1.00 74.49 42 SER T O 1
ATOM 11143 N N . ILE F 2 43 ? 114.082 97.253 157.182 1.00 75.51 43 ILE T N 1
ATOM 11144 C CA . ILE F 2 43 ? 114.588 96.432 158.279 1.00 68.74 43 ILE T CA 1
ATOM 11145 C C . ILE F 2 43 ? 113.982 95.028 158.290 1.00 73.74 43 ILE T C 1
ATOM 11146 O O . ILE F 2 43 ? 114.143 94.301 159.276 1.00 73.25 43 ILE T O 1
ATOM 11151 N N . ILE F 2 44 ? 113.273 94.634 157.227 1.00 78.57 44 ILE T N 1
ATOM 11152 C CA . ILE F 2 44 ? 112.763 93.260 157.145 1.00 71.67 44 ILE T CA 1
ATOM 11153 C C . ILE F 2 44 ? 113.858 92.206 157.281 1.00 78.45 44 ILE T C 1
ATOM 11154 O O . ILE F 2 44 ? 113.666 91.251 158.050 1.00 82.25 44 ILE T O 1
ATOM 11159 N N . PRO F 2 45 ? 114.989 92.281 156.560 1.00 80.11 45 PRO T N 1
ATOM 11160 C CA . PRO F 2 45 ? 115.973 91.187 156.671 1.00 80.18 45 PRO T CA 1
ATOM 11161 C C . PRO F 2 45 ? 116.488 90.963 158.082 1.00 82.08 45 PRO T C 1
ATOM 11162 O O . PRO F 2 45 ? 116.684 89.811 158.490 1.00 83.12 45 PRO T O 1
ATOM 11166 N N . ALA F 2 46 ? 116.700 92.035 158.848 1.00 82.81 46 ALA T N 1
ATOM 11167 C CA . ALA F 2 46 ? 117.170 91.876 160.220 1.00 84.15 46 ALA T CA 1
ATOM 11168 C C . ALA F 2 46 ? 116.145 91.141 161.073 1.00 87.84 46 ALA T C 1
ATOM 11169 O O . ALA F 2 46 ? 116.496 90.237 161.840 1.00 91.26 46 ALA T O 1
ATOM 11171 N N . LEU F 2 47 ? 114.869 91.510 160.949 1.00 84.20 47 LEU T N 1
ATOM 11172 C CA . LEU F 2 47 ? 113.829 90.843 161.725 1.00 86.79 47 LEU T CA 1
ATOM 11173 C C . LEU F 2 47 ? 113.657 89.394 161.287 1.00 90.68 47 LEU T C 1
ATOM 11174 O O . LEU F 2 47 ? 113.411 88.513 162.119 1.00 96.83 47 LEU T O 1
ATOM 11179 N N . LYS F 2 48 ? 113.771 89.132 159.983 1.00 90.81 48 LYS T N 1
ATOM 11180 C CA . LYS F 2 48 ? 113.679 87.763 159.487 1.00 93.73 48 LYS T CA 1
ATOM 11181 C C . LYS F 2 48 ? 114.811 86.906 160.035 1.00 95.75 48 LYS T C 1
ATOM 11182 O O . LYS F 2 48 ? 114.598 85.748 160.414 1.00 92.61 48 LYS T O 1
ATOM 11188 N N . GLN F 2 49 ? 116.025 87.458 160.080 1.00 100.81 49 GLN T N 1
ATOM 11189 C CA . GLN F 2 49 ? 117.144 86.729 160.664 1.00 99.97 49 GLN T CA 1
ATOM 11190 C C . GLN F 2 49 ? 116.962 86.555 162.167 1.00 98.90 49 GLN T C 1
ATOM 11191 O O . GLN F 2 49 ? 117.414 85.558 162.742 1.00 103.07 49 GLN T O 1
ATOM 11197 N N . PHE F 2 50 ? 116.298 87.510 162.819 1.00 95.42 50 PHE T N 1
ATOM 11198 C CA . PHE F 2 50 ? 116.118 87.440 164.266 1.00 97.77 50 PHE T CA 1
ATOM 11199 C C . PHE F 2 50 ? 114.971 86.509 164.645 1.00 98.21 50 PHE T C 1
ATOM 11200 O O . PHE F 2 50 ? 115.173 85.509 165.342 1.00 101.80 50 PHE T O 1
ATOM 11208 N N . TYR F 2 51 ? 113.758 86.822 164.197 1.00 100.22 51 TYR T N 1
ATOM 11209 C CA . TYR F 2 51 ? 112.564 86.085 164.586 1.00 102.24 51 TYR T CA 1
ATOM 11210 C C . TYR F 2 51 ? 111.876 85.504 163.359 1.00 102.15 51 TYR T C 1
ATOM 11211 O O . TYR F 2 51 ? 111.766 86.166 162.322 1.00 102.28 51 TYR T O 1
ATOM 11220 N N . LYS F 2 52 ? 111.413 84.263 163.487 1.00 97.89 52 LYS T N 1
ATOM 11221 C CA . LYS F 2 52 ? 110.672 83.601 162.427 1.00 96.28 52 LYS T CA 1
ATOM 11222 C C . LYS F 2 52 ? 109.271 84.199 162.299 1.00 98.52 52 LYS T C 1
ATOM 11223 O O . LYS F 2 52 ? 108.711 84.699 163.279 1.00 99.50 52 LYS T O 1
ATOM 11229 N N . PRO F 2 53 ? 108.691 84.169 161.099 1.00 94.30 53 PRO T N 1
ATOM 11230 C CA . PRO F 2 53 ? 107.354 84.746 160.914 1.00 93.58 53 PRO T CA 1
ATOM 11231 C C . PRO F 2 53 ? 106.298 84.001 161.716 1.00 94.60 53 PRO T C 1
ATOM 11232 O O . PRO F 2 53 ? 106.382 82.790 161.929 1.00 95.28 53 PRO T O 1
ATOM 11236 N N . GLY F 2 54 ? 105.289 84.750 162.163 1.00 94.87 54 GLY T N 1
ATOM 11237 C CA . GLY F 2 54 ? 104.171 84.195 162.888 1.00 95.21 54 GLY T CA 1
ATOM 11238 C C . GLY F 2 54 ? 104.302 84.222 164.396 1.00 96.98 54 GLY T C 1
ATOM 11239 O O . GLY F 2 54 ? 103.288 84.094 165.092 1.00 94.92 54 GLY T O 1
ATOM 11240 N N . SER F 2 55 ? 105.512 84.386 164.921 1.00 106.01 55 SER T N 1
ATOM 11241 C CA . SER F 2 55 ? 105.708 84.392 166.361 1.00 105.84 55 SER T CA 1
ATOM 11242 C C . SER F 2 55 ? 105.189 85.690 166.972 1.00 107.26 55 SER T C 1
ATOM 11243 O O . SER F 2 55 ? 104.997 86.700 166.290 1.00 110.01 55 SER T O 1
ATOM 11246 N N . GLU F 2 56 ? 104.951 85.647 168.285 1.00 110.13 56 GLU T N 1
ATOM 11247 C CA . GLU F 2 56 ? 104.555 86.855 169.000 1.00 107.63 56 GLU T CA 1
ATOM 11248 C C . GLU F 2 56 ? 105.664 87.897 168.989 1.00 106.48 56 GLU T C 1
ATOM 11249 O O . GLU F 2 56 ? 105.383 89.098 168.919 1.00 105.15 56 GLU T O 1
ATOM 11255 N N . GLU F 2 57 ? 106.923 87.458 169.061 1.00 110.06 57 GLU T N 1
ATOM 11256 C CA . GLU F 2 57 ? 108.042 88.389 168.972 1.00 111.84 57 GLU T CA 1
ATOM 11257 C C . GLU F 2 57 ? 108.051 89.101 167.626 1.00 111.21 57 GLU T C 1
ATOM 11258 O O . GLU F 2 57 ? 108.246 90.321 167.554 1.00 108.97 57 GLU T O 1
ATOM 11264 N N . ALA F 2 58 ? 107.835 88.349 166.544 1.00 107.44 58 ALA T N 1
ATOM 11265 C CA . ALA F 2 58 ? 107.774 88.956 165.219 1.00 106.59 58 ALA T CA 1
ATOM 11266 C C . ALA F 2 58 ? 106.602 89.921 165.110 1.00 105.98 58 ALA T C 1
ATOM 11267 O O . ALA F 2 58 ? 106.729 90.996 164.514 1.00 106.10 58 ALA T O 1
ATOM 11269 N N . LYS F 2 59 ? 105.451 89.552 165.674 1.00 104.69 59 LYS T N 1
ATOM 11270 C CA . LYS F 2 59 ? 104.289 90.435 165.642 1.00 102.55 59 LYS T CA 1
ATOM 11271 C C . LYS F 2 59 ? 104.574 91.741 166.372 1.00 105.74 59 LYS T C 1
ATOM 11272 O O . LYS F 2 59 ? 104.254 92.828 165.875 1.00 107.06 59 LYS T O 1
ATOM 11278 N N . GLU F 2 60 ? 105.183 91.653 167.558 1.00 103.95 60 GLU T N 1
ATOM 11279 C CA . GLU F 2 60 ? 105.509 92.857 168.314 1.00 99.68 60 GLU T CA 1
ATOM 11280 C C . GLU F 2 60 ? 106.525 93.715 167.572 1.00 99.58 60 GLU T C 1
ATOM 11281 O O . GLU F 2 60 ? 106.401 94.945 167.536 1.00 99.45 60 GLU T O 1
ATOM 11287 N N . ALA F 2 61 ? 107.536 93.083 166.971 1.00 96.52 61 ALA T N 1
ATOM 11288 C CA . ALA F 2 61 ? 108.536 93.835 166.221 1.00 94.84 61 ALA T CA 1
ATOM 11289 C C . ALA F 2 61 ? 107.915 94.546 165.027 1.00 94.04 61 ALA T C 1
ATOM 11290 O O . ALA F 2 61 ? 108.238 95.706 164.748 1.00 95.71 61 ALA T O 1
ATOM 11292 N N . LEU F 2 62 ? 107.022 93.864 164.305 1.00 95.22 62 LEU T N 1
ATOM 11293 C CA . LEU F 2 62 ? 106.371 94.481 163.155 1.00 92.70 62 LEU T CA 1
ATOM 11294 C C . LEU F 2 62 ? 105.459 95.625 163.579 1.00 92.05 62 LEU T C 1
ATOM 11295 O O . LEU F 2 62 ? 105.426 96.672 162.923 1.00 91.54 62 LEU T O 1
ATOM 11300 N N . LYS F 2 63 ? 104.713 95.451 164.674 1.00 95.37 63 LYS T N 1
ATOM 11301 C CA . LYS F 2 63 ? 103.841 96.519 165.151 1.00 94.95 63 LYS T CA 1
ATOM 11302 C C . LYS F 2 63 ? 104.620 97.691 165.731 1.00 96.41 63 LYS T C 1
ATOM 11303 O O . LYS F 2 63 ? 104.097 98.809 165.764 1.00 97.82 63 LYS T O 1
ATOM 11309 N N . ARG F 2 64 ? 105.850 97.459 166.195 1.00 93.34 64 ARG T N 1
ATOM 11310 C CA . ARG F 2 64 ? 106.642 98.537 166.779 1.00 92.56 64 ARG T CA 1
ATOM 11311 C C . ARG F 2 64 ? 106.969 99.612 165.749 1.00 94.66 64 ARG T C 1
ATOM 11312 O O . ARG F 2 64 ? 106.942 100.808 166.059 1.00 98.50 64 ARG T O 1
ATOM 11320 N N . HIS F 2 65 ? 107.278 99.206 164.518 1.00 92.44 65 HIS T N 1
ATOM 11321 C CA . HIS F 2 65 ? 107.710 100.123 163.471 1.00 92.58 65 HIS T CA 1
ATOM 11322 C C . HIS F 2 65 ? 106.568 100.533 162.545 1.00 94.65 65 HIS T C 1
ATOM 11323 O O . HIS F 2 65 ? 106.802 100.857 161.375 1.00 96.00 65 HIS T O 1
ATOM 11330 N N . MET F 2 66 ? 105.335 100.523 163.047 1.00 98.42 66 MET T N 1
ATOM 11331 C CA . MET F 2 66 ? 104.167 101.032 162.329 1.00 96.89 66 MET T CA 1
ATOM 11332 C C . MET F 2 66 ? 103.706 102.375 162.872 1.00 97.22 66 MET T C 1
ATOM 11333 O O . MET F 2 66 ? 102.503 102.635 162.959 1.00 102.22 66 MET T O 1
ATOM 11338 N N . GLU F 2 67 ? 104.633 103.244 163.257 1.00 102.91 67 GLU T N 1
ATOM 11339 C CA . GLU F 2 67 ? 104.297 104.572 163.741 1.00 107.26 67 GLU T CA 1
ATOM 11340 C C . GLU F 2 67 ? 104.791 105.621 162.754 1.00 108.85 67 GLU T C 1
ATOM 11341 O O . GLU F 2 67 ? 105.530 105.326 161.811 1.00 108.06 67 GLU T O 1
ATOM 11347 N N . PHE F 2 68 ? 104.360 106.860 162.981 1.00 91.90 68 PHE T N 1
ATOM 11348 C CA . PHE F 2 68 ? 104.722 107.959 162.097 1.00 88.35 68 PHE T CA 1
ATOM 11349 C C . PHE F 2 68 ? 106.232 108.162 162.087 1.00 88.96 68 PHE T C 1
ATOM 11350 O O . PHE F 2 6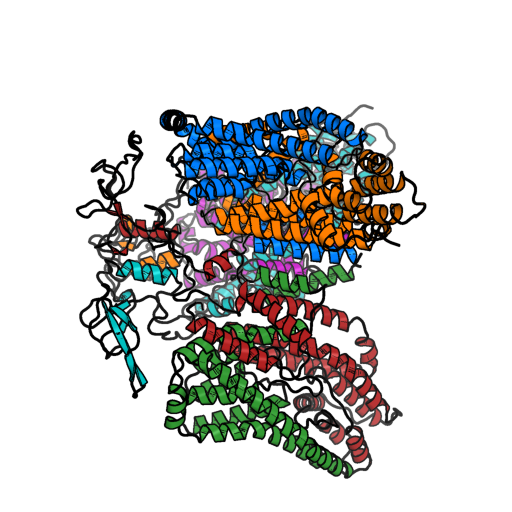8 ? 106.870 108.224 163.142 1.00 90.23 68 PHE T O 1
ATOM 11358 N N . PHE F 2 69 ? 106.803 108.263 160.886 1.00 79.07 69 PHE T N 1
ATOM 11359 C CA . PHE F 2 69 ? 108.246 108.450 160.737 1.00 79.81 69 PHE T CA 1
ATOM 11360 C C . PHE F 2 69 ? 108.491 109.153 159.405 1.00 77.70 69 PHE T C 1
ATOM 11361 O O . PHE F 2 69 ? 108.506 108.506 158.356 1.00 78.20 69 PHE T O 1
ATOM 11369 N N . ASN F 2 70 ? 108.699 110.467 159.456 1.00 68.89 70 ASN T N 1
ATOM 11370 C CA . ASN F 2 70 ? 108.962 111.269 158.267 1.00 66.45 70 ASN T CA 1
ATOM 11371 C C . ASN F 2 70 ? 110.327 111.925 158.400 1.00 70.20 70 ASN T C 1
ATOM 11372 O O . ASN F 2 70 ? 110.570 112.672 159.354 1.00 72.38 70 ASN T O 1
ATOM 11377 N N . THR F 2 71 ? 111.207 111.656 157.439 1.00 64.29 71 THR T N 1
ATOM 11378 C CA . THR F 2 71 ? 112.542 112.234 157.415 1.00 61.68 71 THR T CA 1
ATOM 11379 C C . THR F 2 71 ? 112.978 112.344 155.962 1.00 61.41 71 THR T C 1
ATOM 11380 O O . THR F 2 71 ? 112.408 111.703 155.077 1.00 66.48 71 THR T O 1
ATOM 11384 N N . HIS F 2 72 ? 113.984 113.178 155.721 1.00 49.18 72 HIS T N 1
ATOM 11385 C CA . HIS F 2 72 ? 114.579 113.245 154.396 1.00 49.79 72 HIS T CA 1
ATOM 11386 C C . HIS F 2 72 ? 115.128 111.870 154.031 1.00 53.39 72 HIS T C 1
ATOM 11387 O O . HIS F 2 72 ? 115.870 111.275 154.826 1.00 58.37 72 HIS T O 1
ATOM 11394 N N . PRO F 2 73 ? 114.781 111.325 152.863 1.00 48.91 73 PRO T N 1
ATOM 11395 C CA . PRO F 2 73 ? 115.138 109.925 152.579 1.00 52.70 73 PRO T CA 1
ATOM 11396 C C . PRO F 2 73 ? 116.631 109.655 152.593 1.00 58.92 73 PRO T C 1
ATOM 11397 O O . PRO F 2 73 ? 117.055 108.573 153.017 1.00 61.17 73 PRO T O 1
ATOM 11401 N N . TYR F 2 74 ? 117.447 110.610 152.144 1.00 57.06 74 TYR T N 1
ATOM 11402 C CA . TYR F 2 74 ? 118.883 110.363 152.060 1.00 55.72 74 TYR T CA 1
ATOM 11403 C C . TYR F 2 74 ? 119.514 110.306 153.443 1.00 55.02 74 TYR T C 1
ATOM 11404 O O . TYR F 2 74 ? 120.276 109.382 153.749 1.00 51.70 74 TYR T O 1
ATOM 11413 N N . VAL F 2 75 ? 119.211 111.278 154.299 1.00 53.11 75 VAL T N 1
ATOM 11414 C CA . VAL F 2 75 ? 119.695 111.238 155.685 1.00 51.82 75 VAL T CA 1
ATOM 11415 C C . VAL F 2 75 ? 118.628 110.484 156.471 1.00 53.49 75 VAL T C 1
ATOM 11416 O O . VAL F 2 75 ? 117.797 111.043 157.191 1.00 60.41 75 VAL T O 1
ATOM 11420 N N . ALA F 2 76 ? 118.645 109.165 156.305 1.00 63.27 76 ALA T N 1
ATOM 11421 C CA . ALA F 2 76 ? 117.956 108.220 157.174 1.00 64.40 76 ALA T CA 1
ATOM 11422 C C . ALA F 2 76 ? 118.778 106.976 157.442 1.00 66.72 76 ALA T C 1
ATOM 11423 O O . ALA F 2 76 ? 118.444 106.222 158.361 1.00 64.78 76 ALA T O 1
ATOM 11425 N N . ALA F 2 77 ? 119.835 106.736 156.667 1.00 67.09 77 ALA T N 1
ATOM 11426 C CA . ALA F 2 77 ? 120.721 105.607 156.922 1.00 63.57 77 ALA T CA 1
ATOM 11427 C C . ALA F 2 77 ? 121.316 105.609 158.325 1.00 70.08 77 ALA T C 1
ATOM 11428 O O . ALA F 2 77 ? 121.439 104.518 158.905 1.00 74.74 77 ALA T O 1
ATOM 11430 N N . PRO F 2 78 ? 121.737 106.740 158.909 1.00 68.44 78 PRO T N 1
ATOM 11431 C CA . PRO F 2 78 ? 122.133 106.694 160.327 1.00 70.35 78 PRO T CA 1
ATOM 11432 C C . PRO F 2 78 ? 121.027 106.186 161.235 1.00 76.07 78 PRO T C 1
ATOM 11433 O O . PRO F 2 78 ? 121.294 105.412 162.165 1.00 77.37 78 PRO T O 1
ATOM 11437 N N . ILE F 2 79 ? 119.780 106.584 160.970 1.00 73.02 79 ILE T N 1
ATOM 11438 C CA . ILE F 2 79 ? 118.657 106.103 161.770 1.00 68.02 79 ILE T CA 1
ATOM 11439 C C . ILE F 2 79 ? 118.479 104.604 161.586 1.00 70.88 79 ILE T C 1
ATOM 11440 O O . ILE F 2 79 ? 118.235 103.870 162.551 1.00 74.45 79 ILE T O 1
ATOM 11445 N N . VAL F 2 80 ? 118.596 104.125 160.345 1.00 69.08 80 VAL T N 1
ATOM 11446 C CA . VAL F 2 80 ? 118.438 102.699 160.079 1.00 73.27 80 VAL T CA 1
ATOM 11447 C C . VAL F 2 80 ? 119.545 101.905 160.762 1.00 77.76 80 VAL T C 1
ATOM 11448 O O . VAL F 2 80 ? 119.303 100.828 161.315 1.00 80.25 80 VAL T O 1
ATOM 11452 N N . GLY F 2 81 ? 120.772 102.426 160.743 1.00 78.65 81 GLY T N 1
ATOM 11453 C CA . GLY F 2 81 ? 121.868 101.740 161.410 1.00 76.20 81 GLY T CA 1
ATOM 11454 C C . GLY F 2 81 ? 121.703 101.695 162.917 1.00 79.56 81 GLY T C 1
ATOM 11455 O O . GLY F 2 81 ? 121.960 100.666 163.549 1.00 85.81 81 GLY T O 1
ATOM 11456 N N . VAL F 2 82 ? 121.270 102.807 163.516 1.00 77.99 82 VAL T N 1
ATOM 11457 C CA . VAL F 2 82 ? 121.013 102.827 164.954 1.00 80.70 82 VAL T CA 1
ATOM 11458 C C . VAL F 2 82 ? 119.893 101.854 165.306 1.00 81.12 82 VAL T C 1
ATOM 11459 O O . VAL F 2 82 ? 119.963 101.130 166.310 1.00 78.87 82 VAL T O 1
ATOM 11463 N N . THR F 2 83 ? 118.843 101.819 164.483 1.00 81.01 83 THR T N 1
ATOM 11464 C CA . THR F 2 83 ? 117.756 100.872 164.700 1.00 79.27 83 THR T CA 1
ATOM 11465 C C . THR F 2 83 ? 118.246 99.436 164.596 1.00 82.59 83 THR T C 1
ATOM 11466 O O . THR F 2 83 ? 117.841 98.582 165.387 1.00 85.04 83 THR T O 1
ATOM 11470 N N . LEU F 2 84 ? 119.119 99.151 163.629 1.00 85.16 84 LEU T N 1
ATOM 11471 C CA . LEU F 2 84 ? 119.713 97.822 163.533 1.00 86.05 84 LEU T CA 1
ATOM 11472 C C . LEU F 2 84 ? 120.508 97.490 164.789 1.00 89.06 84 LEU T C 1
ATOM 11473 O O . LEU F 2 84 ? 120.476 96.352 165.274 1.00 88.36 84 LEU T O 1
ATOM 11478 N N . ALA F 2 85 ? 121.230 98.474 165.327 1.00 90.25 85 ALA T N 1
ATOM 11479 C CA . ALA F 2 85 ? 122.007 98.250 166.541 1.00 88.43 85 ALA T CA 1
ATOM 11480 C C . ALA F 2 85 ? 121.108 97.865 167.710 1.00 91.95 85 ALA T C 1
ATOM 11481 O O . ALA F 2 85 ? 121.340 96.849 168.381 1.00 95.90 85 ALA T O 1
ATOM 11483 N N . LEU F 2 86 ? 120.061 98.657 167.966 1.00 94.11 86 LEU T N 1
ATOM 11484 C CA . LEU F 2 86 ? 119.173 98.299 169.074 1.00 94.65 86 LEU T CA 1
ATOM 11485 C C . LEU F 2 86 ? 118.356 97.047 168.784 1.00 95.45 86 LEU T C 1
ATOM 11486 O O . LEU F 2 86 ? 117.928 96.369 169.722 1.00 99.56 86 LEU T O 1
ATOM 11491 N N . GLU F 2 87 ? 118.114 96.720 167.514 1.00 92.39 87 GLU T N 1
ATOM 11492 C CA . GLU F 2 87 ? 117.454 95.456 167.210 1.00 95.26 87 GLU T CA 1
ATOM 11493 C C . GLU F 2 87 ? 118.355 94.278 167.551 1.00 95.30 87 GLU T C 1
ATOM 11494 O O . GLU F 2 87 ? 117.884 93.256 168.064 1.00 97.85 87 GLU T O 1
ATOM 11500 N N . GLU F 2 88 ? 119.652 94.398 167.263 1.00 96.22 88 GLU T N 1
ATOM 11501 C CA . GLU F 2 88 ? 120.600 93.377 167.697 1.00 97.59 88 GLU T CA 1
ATOM 11502 C C . GLU F 2 88 ? 120.621 93.266 169.214 1.00 97.86 88 GLU T C 1
ATOM 11503 O O . GLU F 2 88 ? 120.616 92.161 169.768 1.00 100.35 88 GLU T O 1
ATOM 11509 N N . GLU F 2 89 ? 120.646 94.409 169.905 1.00 102.22 89 GLU T N 1
ATOM 11510 C CA . GLU F 2 89 ? 120.685 94.381 171.366 1.00 105.21 89 GLU T CA 1
ATOM 11511 C C . GLU F 2 89 ? 119.434 93.731 171.948 1.00 107.40 89 GLU T C 1
ATOM 11512 O O . GLU F 2 89 ? 119.523 92.896 172.854 1.00 108.00 89 GLU T O 1
ATOM 11518 N N . ILE F 2 90 ? 118.256 94.091 171.432 1.00 107.09 90 ILE T N 1
ATOM 11519 C CA . ILE F 2 90 ? 117.010 93.513 171.919 1.00 104.70 90 ILE T CA 1
ATOM 11520 C C . ILE F 2 90 ? 116.846 92.058 171.511 1.00 105.29 90 ILE T C 1
ATOM 11521 O O . ILE F 2 90 ? 116.003 91.355 172.080 1.00 102.82 90 ILE T O 1
ATOM 11526 N N . ALA F 2 91 ? 117.629 91.589 170.542 1.00 105.92 91 ALA T N 1
ATOM 11527 C CA . ALA F 2 91 ? 117.659 90.183 170.168 1.00 107.03 91 ALA T CA 1
ATOM 11528 C C . ALA F 2 91 ? 118.765 89.415 170.875 1.00 109.02 91 ALA T C 1
ATOM 11529 O O . ALA F 2 91 ? 118.917 88.213 170.637 1.00 108.31 91 ALA T O 1
ATOM 11531 N N . ASN F 2 92 ? 119.541 90.079 171.734 1.00 111.03 92 ASN T N 1
ATOM 11532 C CA . ASN F 2 92 ? 120.612 89.437 172.487 1.00 110.51 92 ASN T CA 1
ATOM 11533 C C . ASN F 2 92 ? 120.314 89.403 173.981 1.00 111.87 92 ASN T C 1
ATOM 11534 O O . ASN F 2 92 ? 121.234 89.258 174.792 1.00 113.42 92 ASN T O 1
ATOM 11539 N N . GLY F 2 93 ? 119.047 89.531 174.360 1.00 112.32 93 GLY T N 1
ATOM 11540 C CA . GLY F 2 93 ? 118.664 89.481 175.761 1.00 113.55 93 GLY T CA 1
ATOM 11541 C C . GLY F 2 93 ? 119.162 90.633 176.608 1.00 115.39 93 GLY T C 1
ATOM 11542 O O . GLY F 2 93 ? 119.618 90.413 177.737 1.00 117.07 93 GLY T O 1
ATOM 11543 N N . VAL F 2 94 ? 119.087 91.857 176.094 1.00 118.68 94 VAL T N 1
ATOM 11544 C CA . VAL F 2 94 ? 119.422 93.045 176.865 1.00 119.32 94 VAL T CA 1
ATOM 11545 C C . VAL F 2 94 ? 118.127 93.775 177.202 1.00 119.22 94 VAL T C 1
ATOM 11546 O O . VAL F 2 94 ? 117.108 93.644 176.516 1.00 119.98 94 VAL T O 1
ATOM 11550 N N . GLU F 2 95 ? 118.171 94.555 178.281 1.00 123.44 95 GLU T N 1
ATOM 11551 C CA . GLU F 2 95 ? 116.974 95.129 178.882 1.00 123.50 95 GLU T CA 1
ATOM 11552 C C . GLU F 2 95 ? 116.640 96.524 178.364 1.00 124.64 95 GLU T C 1
ATOM 11553 O O . GLU F 2 95 ? 116.055 97.321 179.106 1.00 125.94 95 GLU T O 1
ATOM 11559 N N . ILE F 2 96 ? 116.990 96.841 177.116 1.00 124.40 96 ILE T N 1
ATOM 11560 C CA . ILE F 2 96 ? 116.560 98.107 176.531 1.00 123.18 96 ILE T CA 1
ATOM 11561 C C . ILE F 2 96 ? 115.042 98.133 176.466 1.00 122.19 96 ILE T C 1
ATOM 11562 O O . ILE F 2 96 ? 114.412 97.190 175.974 1.00 123.65 96 ILE T O 1
ATOM 11567 N N . ASP F 2 97 ? 114.447 99.212 176.970 1.00 119.41 97 ASP T N 1
ATOM 11568 C CA . ASP F 2 97 ? 112.996 99.315 176.993 1.00 121.43 97 ASP T CA 1
ATOM 11569 C C . ASP F 2 97 ? 112.442 99.413 175.576 1.00 121.56 97 ASP T C 1
ATOM 11570 O O . ASP F 2 97 ? 113.114 99.878 174.650 1.00 119.75 97 ASP T O 1
ATOM 11575 N N . GLU F 2 98 ? 111.197 98.958 175.415 1.00 116.59 98 GLU T N 1
ATOM 11576 C CA . GLU F 2 98 ? 110.589 98.874 174.091 1.00 116.79 98 GLU T CA 1
ATOM 11577 C C . GLU F 2 98 ? 110.466 100.243 173.434 1.00 117.93 98 GLU T C 1
ATOM 11578 O O . GLU F 2 98 ? 110.612 100.361 172.212 1.00 116.60 98 GLU T O 1
ATOM 11584 N N . ALA F 2 99 ? 110.207 101.286 174.220 1.00 117.95 99 ALA T N 1
ATOM 11585 C CA . ALA F 2 99 ? 110.010 102.625 173.682 1.00 116.28 99 ALA T CA 1
ATOM 11586 C C . ALA F 2 99 ? 111.311 103.368 173.406 1.00 116.40 99 ALA T C 1
ATOM 11587 O O . ALA F 2 99 ? 111.262 104.477 172.865 1.00 117.56 99 ALA T O 1
ATOM 11589 N N . ALA F 2 100 ? 112.464 102.797 173.763 1.00 108.17 100 ALA T N 1
ATOM 11590 C CA . ALA F 2 100 ? 113.732 103.492 173.550 1.00 108.64 100 ALA T CA 1
ATOM 11591 C C . ALA F 2 100 ? 114.025 103.686 172.066 1.00 106.69 100 ALA T C 1
ATOM 11592 O O . ALA F 2 100 ? 114.510 104.748 171.657 1.00 104.20 100 ALA T O 1
ATOM 11594 N N . ILE F 2 101 ? 113.752 102.666 171.249 1.00 100.99 101 ILE T N 1
ATOM 11595 C CA . ILE F 2 101 ? 114.002 102.778 169.814 1.00 101.95 101 ILE T CA 1
ATOM 11596 C C . ILE F 2 101 ? 113.106 103.846 169.200 1.00 101.69 101 ILE T C 1
ATOM 11597 O O . ILE F 2 101 ? 113.554 104.658 168.380 1.00 101.29 101 ILE T O 1
ATOM 11602 N N . GLN F 2 102 ? 111.830 103.870 169.590 1.00 99.20 102 GLN T N 1
ATOM 11603 C CA . GLN F 2 102 ? 110.933 104.911 169.101 1.00 97.71 102 GLN T CA 1
ATOM 11604 C C . GLN F 2 102 ? 111.394 106.289 169.555 1.00 98.64 102 GLN T C 1
ATOM 11605 O O . GLN F 2 102 ? 111.337 107.257 168.786 1.00 98.07 102 GLN T O 1
ATOM 11611 N N . GLY F 2 103 ? 111.861 106.395 170.800 1.00 95.63 103 GLY T N 1
ATOM 11612 C CA . GLY F 2 103 ? 112.336 107.675 171.295 1.00 94.01 103 GLY T CA 1
ATOM 11613 C C . GLY F 2 103 ? 113.531 108.189 170.519 1.00 96.52 103 GLY T C 1
ATOM 11614 O O . GLY F 2 103 ? 113.583 109.359 170.140 1.00 95.42 103 GLY T O 1
ATOM 11615 N N . VAL F 2 104 ? 114.505 107.314 170.256 1.00 88.83 104 VAL T N 1
ATOM 11616 C CA . VAL F 2 104 ? 115.688 107.751 169.518 1.00 89.01 104 VAL T CA 1
ATOM 11617 C C . VAL F 2 104 ? 115.330 108.069 168.069 1.00 85.16 104 VAL T C 1
ATOM 11618 O O . VAL F 2 104 ? 115.854 109.028 167.484 1.00 85.98 104 VAL T O 1
ATOM 11622 N N . LYS F 2 105 ? 114.423 107.289 167.470 1.00 83.91 105 LYS T N 1
ATOM 11623 C CA . LYS F 2 105 ? 113.992 107.568 166.105 1.00 85.68 105 LYS T CA 1
ATOM 11624 C C . LYS F 2 105 ? 113.329 108.936 166.015 1.00 86.59 105 LYS T C 1
ATOM 11625 O O . LYS F 2 105 ? 113.624 109.724 165.111 1.00 83.07 105 LYS T O 1
ATOM 11631 N N . VAL F 2 106 ? 112.445 109.245 166.967 1.00 86.15 106 VAL T N 1
ATOM 11632 C CA . VAL F 2 106 ? 111.811 110.558 166.995 1.00 86.71 106 VAL T CA 1
ATOM 11633 C C . VAL F 2 106 ? 112.849 111.644 167.253 1.00 87.70 106 VAL T C 1
ATOM 11634 O O . VAL F 2 106 ? 112.764 112.749 166.702 1.00 84.33 106 VAL T O 1
ATOM 11638 N N . GLY F 2 107 ? 113.853 111.344 168.080 1.00 84.93 107 GLY T N 1
ATOM 11639 C CA . GLY F 2 107 ? 114.867 112.338 168.390 1.00 84.52 107 GLY T CA 1
ATOM 11640 C C . GLY F 2 107 ? 115.667 112.762 167.174 1.00 84.97 107 GLY T C 1
ATOM 11641 O O . GLY F 2 107 ? 115.876 113.955 166.940 1.00 85.74 107 GLY T O 1
ATOM 11642 N N . MET F 2 108 ? 116.122 111.797 166.378 1.00 79.83 108 MET T N 1
ATOM 11643 C CA . MET F 2 108 ? 116.883 112.161 165.186 1.00 77.97 108 MET T CA 1
ATOM 11644 C C . MET F 2 108 ? 116.008 112.335 163.951 1.00 78.86 108 MET T C 1
ATOM 11645 O O . MET F 2 108 ? 116.539 112.583 162.865 1.00 81.91 108 MET T O 1
ATOM 11650 N N . MET F 2 109 ? 114.687 112.209 164.088 1.00 83.31 109 MET T N 1
ATOM 11651 C CA . MET F 2 109 ? 113.790 112.478 162.969 1.00 89.88 109 MET T CA 1
ATOM 11652 C C . MET F 2 109 ? 113.838 113.942 162.545 1.00 84.85 109 MET T C 1
ATOM 11653 O O . MET F 2 109 ? 113.907 114.252 161.350 1.00 74.70 109 MET T O 1
ATOM 11658 N N . GLY F 2 110 ? 113.801 114.856 163.511 1.00 81.77 110 GLY T N 1
ATOM 11659 C CA . GLY F 2 110 ? 113.616 116.261 163.233 1.00 79.57 110 GLY T CA 1
ATOM 11660 C C . GLY F 2 110 ? 114.850 116.987 162.733 1.00 84.11 110 GLY T C 1
ATOM 11661 O O . GLY F 2 110 ? 114.881 117.492 161.605 1.00 86.78 110 GLY T O 1
ATOM 11662 N N . PRO F 2 111 ? 115.883 117.083 163.578 1.00 77.85 111 PRO T N 1
ATOM 11663 C CA . PRO F 2 111 ? 117.088 117.827 163.168 1.00 74.23 111 PRO T CA 1
ATOM 11664 C C . PRO F 2 111 ? 117.746 117.281 161.914 1.00 69.92 111 PRO T C 1
ATOM 11665 O O . PRO F 2 111 ? 118.222 118.061 161.079 1.00 68.17 111 PRO T O 1
ATOM 11669 N N . LEU F 2 112 ? 117.782 115.957 161.754 1.00 71.25 112 LEU T N 1
ATOM 11670 C CA . LEU F 2 112 ? 118.406 115.381 160.569 1.00 70.67 112 LEU T CA 1
ATOM 11671 C C . LEU F 2 112 ? 117.663 115.789 159.305 1.00 69.65 112 LEU T C 1
ATOM 11672 O O . LEU F 2 112 ? 118.286 116.138 158.297 1.00 72.15 112 LEU T O 1
ATOM 11677 N N . ALA F 2 113 ? 116.329 115.757 159.339 1.00 65.62 113 ALA T N 1
ATOM 11678 C CA . ALA F 2 113 ? 115.551 116.209 158.191 1.00 65.43 113 ALA T CA 1
ATOM 11679 C C . ALA F 2 113 ? 115.748 117.698 157.942 1.00 68.06 113 ALA T C 1
ATOM 11680 O O . ALA F 2 113 ? 115.896 118.128 156.792 1.00 64.18 113 ALA T O 1
ATOM 11682 N N . GLY F 2 114 ? 115.755 118.500 159.011 1.00 72.50 114 GLY T N 1
ATOM 11683 C CA . GLY F 2 114 ? 115.926 119.933 158.851 1.00 65.82 114 GLY T CA 1
ATOM 11684 C C . GLY F 2 114 ? 117.281 120.313 158.292 1.00 65.08 114 GLY T C 1
ATOM 11685 O O . GLY F 2 114 ? 117.425 121.365 157.664 1.00 65.90 114 GLY T O 1
ATOM 11686 N N . ILE F 2 115 ? 118.292 119.477 158.521 1.00 62.48 115 ILE T N 1
ATOM 11687 C CA . ILE F 2 115 ? 119.605 119.732 157.936 1.00 59.17 115 ILE T CA 1
ATOM 11688 C C . ILE F 2 115 ? 119.683 119.187 156.514 1.00 56.30 115 ILE T C 1
ATOM 11689 O O . ILE F 2 115 ? 120.261 119.824 155.626 1.00 54.94 115 ILE T O 1
ATOM 11694 N N . GLY F 2 116 ? 119.104 118.011 156.270 1.00 54.93 116 GLY T N 1
ATOM 11695 C CA . GLY F 2 116 ? 119.238 117.388 154.965 1.00 49.89 116 GLY T CA 1
ATOM 11696 C C . GLY F 2 116 ? 118.398 118.051 153.890 1.00 57.90 116 GLY T C 1
ATOM 11697 O O . GLY F 2 116 ? 118.743 118.000 152.707 1.00 61.94 116 GLY T O 1
ATOM 11698 N N . ASP F 2 117 ? 117.281 118.669 154.278 1.00 59.56 117 ASP T N 1
ATOM 11699 C CA . ASP F 2 117 ? 116.407 119.287 153.282 1.00 53.24 117 ASP T CA 1
ATOM 11700 C C . ASP F 2 117 ? 117.088 120.409 152.506 1.00 57.21 117 ASP T C 1
ATOM 11701 O O . ASP F 2 117 ? 117.031 120.388 151.264 1.00 58.08 117 ASP T O 1
ATOM 11706 N N . PRO F 2 118 ? 117.740 121.396 153.135 1.00 53.02 118 PRO T N 1
ATOM 11707 C CA . PRO F 2 118 ? 118.419 122.423 152.330 1.00 51.92 118 PRO T CA 1
ATOM 11708 C C . PRO F 2 118 ? 119.687 121.924 151.664 1.00 49.57 118 PRO T C 1
ATOM 11709 O O . PRO F 2 118 ? 120.018 122.387 150.566 1.00 48.06 118 PRO T O 1
ATOM 11713 N N . VAL F 2 119 ? 120.408 120.999 152.297 1.00 51.99 119 VAL T N 1
ATOM 11714 C CA . VAL F 2 119 ? 121.681 120.540 151.752 1.00 49.89 119 VAL T CA 1
ATOM 11715 C C . VAL F 2 119 ? 121.461 119.733 150.478 1.00 53.84 119 VAL T C 1
ATOM 11716 O O . VAL F 2 119 ? 122.149 119.934 149.470 1.00 63.09 119 VAL T O 1
ATOM 11720 N N . PHE F 2 120 ? 120.495 118.818 150.496 1.00 42.71 120 PHE T N 1
ATOM 11721 C CA . PHE F 2 120 ? 120.310 117.891 149.384 1.00 40.71 120 PHE T CA 1
ATOM 11722 C C . PHE F 2 120 ? 119.345 118.437 148.334 1.00 52.67 120 PHE T C 1
ATOM 11723 O O . PHE F 2 120 ? 119.692 118.530 147.153 1.00 58.58 120 PHE T O 1
ATOM 11731 N N . TRP F 2 121 ? 118.131 118.801 148.750 1.00 47.20 121 TRP T N 1
ATOM 11732 C CA . TRP F 2 121 ? 117.112 119.204 147.788 1.00 47.53 121 TRP T CA 1
ATOM 11733 C C . TRP F 2 121 ? 117.338 120.608 147.246 1.00 54.79 121 TRP T C 1
ATOM 11734 O O . TRP F 2 121 ? 116.999 120.878 146.089 1.00 49.31 121 TRP T O 1
ATOM 11745 N N . PHE F 2 122 ? 117.892 121.511 148.054 1.00 59.07 122 PHE T N 1
ATOM 11746 C CA . PHE F 2 122 ? 118.005 122.912 147.677 1.00 45.78 122 PHE T CA 1
ATOM 11747 C C . PHE F 2 122 ? 119.426 123.362 147.375 1.00 52.78 122 PHE T C 1
ATOM 11748 O O . PHE F 2 122 ? 119.603 124.454 146.824 1.00 52.41 122 PHE T O 1
ATOM 11756 N N . THR F 2 123 ? 120.440 122.567 147.714 1.00 48.82 123 THR T N 1
ATOM 11757 C CA . THR F 2 123 ? 121.819 122.923 147.399 1.00 44.12 123 THR T CA 1
ATOM 11758 C C . THR F 2 123 ? 122.459 121.944 146.423 1.00 42.30 123 THR T C 1
ATOM 11759 O O . THR F 2 123 ? 122.919 122.363 145.357 1.00 58.28 123 THR T O 1
ATOM 11763 N N . VAL F 2 124 ? 122.499 120.652 146.748 1.00 40.77 124 VAL T N 1
ATOM 11764 C CA . VAL F 2 124 ? 123.189 119.694 145.888 1.00 44.10 124 VAL T CA 1
ATOM 11765 C C . VAL F 2 124 ? 122.412 119.475 144.595 1.00 41.99 124 VAL T C 1
ATOM 11766 O O . VAL F 2 124 ? 122.977 119.528 143.495 1.00 54.78 124 VAL T O 1
ATOM 11770 N N . ARG F 2 125 ? 121.107 119.227 144.708 1.00 40.61 125 ARG T N 1
ATOM 11771 C CA . ARG F 2 125 ? 120.306 118.953 143.516 1.00 42.86 125 ARG T CA 1
ATOM 11772 C C . ARG F 2 125 ? 120.244 120.133 142.558 1.00 50.43 125 ARG T C 1
ATOM 11773 O O . ARG F 2 125 ? 120.428 119.920 141.348 1.00 59.54 125 ARG T O 1
ATOM 11781 N N . PRO F 2 126 ? 119.963 121.370 142.993 1.00 46.94 126 PRO T N 1
ATOM 11782 C CA . PRO F 2 126 ? 119.996 122.482 142.031 1.00 36.33 126 PRO T CA 1
ATOM 11783 C C . PRO F 2 126 ? 121.341 122.651 141.353 1.00 34.69 126 PRO T C 1
ATOM 11784 O O . PRO F 2 126 ? 121.384 122.927 140.151 1.00 46.55 126 PRO T O 1
ATOM 11788 N N . ILE F 2 127 ? 122.444 122.463 142.077 1.00 36.39 127 ILE T N 1
ATOM 11789 C CA . ILE F 2 127 ? 123.764 122.641 141.478 1.00 40.75 127 ILE T CA 1
ATOM 11790 C C . ILE F 2 127 ? 124.023 121.573 140.421 1.00 36.80 127 ILE T C 1
ATOM 11791 O O . ILE F 2 127 ? 124.443 121.877 139.295 1.00 45.64 127 ILE T O 1
ATOM 11796 N N . VAL F 2 128 ? 123.771 120.308 140.765 1.00 37.00 128 VAL T N 1
ATOM 11797 C CA . VAL F 2 128 ? 124.021 119.226 139.816 1.00 34.38 128 VAL T CA 1
ATOM 11798 C C . VAL F 2 128 ? 123.103 119.355 138.607 1.00 34.28 128 VAL T C 1
ATOM 11799 O O . VAL F 2 128 ? 123.533 119.172 137.461 1.00 51.65 128 VAL T O 1
ATOM 11803 N N . GLY F 2 129 ? 121.832 119.692 138.835 1.00 25.69 129 GLY T N 1
ATOM 11804 C CA . GLY F 2 129 ? 120.913 119.864 137.725 1.00 31.49 129 GLY T CA 1
ATOM 11805 C C . GLY F 2 129 ? 121.266 121.044 136.841 1.00 43.40 129 GLY T C 1
ATOM 11806 O O . GLY F 2 129 ? 121.102 120.984 135.622 1.00 45.74 129 GLY T O 1
ATOM 11807 N N . ALA F 2 130 ? 121.748 122.136 137.439 1.00 44.47 130 ALA T N 1
ATOM 11808 C CA . ALA F 2 130 ? 122.167 123.291 136.655 1.00 31.86 130 ALA T CA 1
ATOM 11809 C C . ALA F 2 130 ? 123.376 122.963 135.792 1.00 39.15 130 ALA T C 1
ATOM 11810 O O . ALA F 2 130 ? 123.434 123.355 134.620 1.00 51.57 130 ALA T O 1
ATOM 11812 N N . ILE F 2 131 ? 124.352 122.245 136.352 1.00 38.38 131 ILE T N 1
ATOM 11813 C CA . ILE F 2 131 ? 125.501 121.826 135.553 1.00 44.62 131 ILE T CA 1
ATOM 11814 C C . ILE F 2 131 ? 125.053 120.905 134.425 1.00 41.08 131 ILE T C 1
ATOM 11815 O O . ILE F 2 131 ? 125.508 121.028 133.279 1.00 53.03 131 ILE T O 1
ATOM 11820 N N . ALA F 2 132 ? 124.139 119.979 134.727 1.00 29.35 132 ALA T N 1
ATOM 11821 C CA . ALA F 2 132 ? 123.631 119.076 133.702 1.00 37.87 132 ALA T CA 1
ATOM 11822 C C . ALA F 2 132 ? 122.911 119.836 132.596 1.00 41.21 132 ALA T C 1
ATOM 11823 O O . ALA F 2 132 ? 123.085 119.530 131.415 1.00 49.80 132 ALA T O 1
ATOM 11825 N N . ALA F 2 133 ? 122.097 120.829 132.953 1.00 29.81 133 ALA T N 1
ATOM 11826 C CA . ALA F 2 133 ? 121.387 121.605 131.940 1.00 40.33 133 ALA T CA 1
ATOM 11827 C C . ALA F 2 133 ? 122.351 122.431 131.097 1.00 44.63 133 ALA T C 1
ATOM 11828 O O . ALA F 2 133 ? 122.165 122.568 129.879 1.00 55.09 133 ALA T O 1
ATOM 11830 N N . SER F 2 134 ? 123.383 122.997 131.727 1.00 50.30 134 SER T N 1
ATOM 11831 C CA . SER F 2 134 ? 124.391 123.735 130.975 1.00 46.59 134 SER T CA 1
ATOM 11832 C C . SER F 2 134 ? 125.098 122.830 129.976 1.00 42.02 134 SER T C 1
ATOM 11833 O O . SER F 2 134 ? 125.400 123.248 128.853 1.00 49.40 134 SER T O 1
ATOM 11836 N N . LEU F 2 135 ? 125.375 121.584 130.368 1.00 42.67 135 LEU T N 1
ATOM 11837 C CA . LEU F 2 135 ? 125.975 120.645 129.425 1.00 48.11 135 LEU T CA 1
ATOM 11838 C C . LEU F 2 135 ? 124.976 120.181 128.370 1.00 47.75 135 LEU T C 1
ATOM 11839 O O . LEU F 2 135 ? 125.371 119.856 127.245 1.00 53.71 135 LEU T O 1
ATOM 11844 N N . ALA F 2 136 ? 123.688 120.140 128.712 1.00 50.34 136 ALA T N 1
ATOM 11845 C CA . ALA F 2 136 ? 122.651 119.634 127.821 1.00 57.22 136 ALA T CA 1
ATOM 11846 C C . ALA F 2 136 ? 122.147 120.669 126.831 1.00 56.22 136 ALA T C 1
ATOM 11847 O O . ALA F 2 136 ? 121.405 120.306 125.912 1.00 61.40 136 ALA T O 1
ATOM 11849 N N . THR F 2 137 ? 122.508 121.942 127.010 1.00 69.52 137 THR T N 1
ATOM 11850 C CA . THR F 2 137 ? 122.061 122.970 126.072 1.00 66.42 137 THR T CA 1
ATOM 11851 C C . THR F 2 137 ? 122.432 122.629 124.632 1.00 64.79 137 THR T C 1
ATOM 11852 O O . THR F 2 137 ? 121.721 123.021 123.700 1.00 65.61 137 THR T O 1
ATOM 11856 N N . GLY F 2 138 ? 123.527 121.903 124.430 1.00 71.03 138 GLY T N 1
ATOM 11857 C CA . GLY F 2 138 ? 123.949 121.470 123.116 1.00 74.60 138 GLY T CA 1
ATOM 11858 C C . GLY F 2 138 ? 123.423 120.123 122.670 1.00 80.15 138 GLY T C 1
ATOM 11859 O O . GLY F 2 138 ? 123.830 119.637 121.610 1.00 76.45 138 GLY T O 1
ATOM 11860 N N . GLY F 2 139 ? 122.528 119.507 123.435 1.00 81.82 139 GLY T N 1
ATOM 11861 C CA . GLY F 2 139 ? 121.998 118.203 123.073 1.00 74.29 139 GLY T CA 1
ATOM 11862 C C . GLY F 2 139 ? 123.013 117.080 123.105 1.00 69.49 139 GLY T C 1
ATOM 11863 O O . GLY F 2 139 ? 123.055 116.261 122.178 1.00 71.19 139 GLY T O 1
ATOM 11864 N N . SER F 2 140 ? 123.831 117.019 124.151 1.00 59.35 140 SER T N 1
ATOM 11865 C CA . SER F 2 140 ? 124.887 116.025 124.271 1.00 58.28 140 SER T CA 1
ATOM 11866 C C . SER F 2 140 ? 124.567 115.055 125.400 1.00 54.59 140 SER T C 1
ATOM 11867 O O . SER F 2 140 ? 124.051 115.456 126.447 1.00 59.56 140 SER T O 1
ATOM 11870 N N . ILE F 2 141 ? 124.882 113.776 125.180 1.00 52.09 141 ILE T N 1
ATOM 11871 C CA . ILE F 2 141 ? 124.602 112.741 126.170 1.00 44.45 141 ILE T CA 1
ATOM 11872 C C . ILE F 2 141 ? 125.471 112.857 127.411 1.00 37.86 141 ILE T C 1
ATOM 11873 O O . ILE F 2 141 ? 125.224 112.154 128.396 1.00 45.72 141 ILE T O 1
ATOM 11878 N N . ILE F 2 142 ? 126.483 113.728 127.394 1.00 46.52 142 ILE T N 1
ATOM 11879 C CA . ILE F 2 142 ? 127.338 113.907 128.560 1.00 50.68 142 ILE T CA 1
ATOM 11880 C C . ILE F 2 142 ? 126.559 114.440 129.752 1.00 51.86 142 ILE T C 1
ATOM 11881 O O . ILE F 2 142 ? 126.943 114.196 130.898 1.00 62.11 142 ILE T O 1
ATOM 11886 N N . ALA F 2 143 ? 125.462 115.151 129.514 1.00 48.80 143 ALA T N 1
ATOM 11887 C CA . ALA F 2 143 ? 124.719 115.798 130.588 1.00 46.41 143 ALA T CA 1
ATOM 11888 C C . ALA F 2 143 ? 123.869 114.820 131.400 1.00 49.71 143 ALA T C 1
ATOM 11889 O O . ALA F 2 143 ? 123.960 114.828 132.637 1.00 49.92 143 ALA T O 1
ATOM 11891 N N . PRO F 2 144 ? 123.008 113.995 130.781 1.00 47.81 144 PRO T N 1
ATOM 11892 C CA . PRO F 2 144 ? 122.302 112.988 131.591 1.00 40.12 144 PRO T CA 1
ATOM 11893 C C . PRO F 2 144 ? 123.248 112.012 132.264 1.00 49.16 144 PRO T C 1
ATOM 11894 O O . PRO F 2 144 ? 123.005 111.602 133.406 1.00 55.55 144 PRO T O 1
ATOM 11898 N N . ILE F 2 145 ? 124.336 111.642 131.584 1.00 49.44 145 ILE T N 1
ATOM 11899 C CA . ILE F 2 145 ? 125.328 110.756 132.185 1.00 45.64 145 ILE T CA 1
ATOM 11900 C C . ILE F 2 145 ? 125.958 111.422 133.400 1.00 38.21 145 ILE T C 1
ATOM 11901 O O . ILE F 2 145 ? 126.109 110.804 134.459 1.00 49.48 145 ILE T O 1
ATOM 11906 N N . PHE F 2 146 ? 126.326 112.698 133.266 1.00 27.85 146 PHE T N 1
ATOM 11907 C CA . PHE F 2 146 ? 126.903 113.428 134.389 1.00 34.50 146 PHE T CA 1
ATOM 11908 C C . PHE F 2 146 ? 125.940 113.465 135.564 1.00 39.10 146 PHE T C 1
ATOM 11909 O O . PHE F 2 146 ? 126.311 113.128 136.695 1.00 50.96 146 PHE T O 1
ATOM 11917 N N . PHE F 2 147 ? 124.690 113.865 135.314 1.00 40.68 147 PHE T N 1
ATOM 11918 C CA . PHE F 2 147 ? 123.720 113.959 136.400 1.00 41.47 147 PHE T CA 1
ATOM 11919 C C . PHE F 2 147 ? 123.539 112.613 137.087 1.00 48.94 147 PHE T C 1
ATOM 11920 O O . PHE F 2 147 ? 123.679 112.504 138.311 1.00 51.17 147 PHE T O 1
ATOM 11928 N N . PHE F 2 148 ? 123.257 111.566 136.306 1.00 46.48 148 PHE T N 1
ATOM 11929 C CA . PHE F 2 148 ? 123.001 110.255 136.888 1.00 44.28 148 PHE T CA 1
ATOM 11930 C C . PHE F 2 148 ? 124.205 109.762 137.679 1.00 48.55 148 PHE T C 1
ATOM 11931 O O . PHE F 2 148 ? 124.081 109.401 138.855 1.00 48.27 148 PHE T O 1
ATOM 11939 N N . VAL F 2 149 ? 125.389 109.777 137.061 1.00 50.92 149 VAL T N 1
ATOM 11940 C CA . VAL F 2 149 ? 126.574 109.217 137.701 1.00 47.49 149 VAL T CA 1
ATOM 11941 C C . VAL F 2 149 ? 126.914 109.987 138.970 1.00 43.70 149 VAL T C 1
ATOM 11942 O O . VAL F 2 149 ? 127.103 109.393 140.036 1.00 49.50 149 VAL T O 1
ATOM 11946 N N . VAL F 2 150 ? 126.988 111.318 138.884 1.00 30.54 150 VAL T N 1
ATOM 11947 C CA . VAL F 2 150 ? 127.403 112.106 140.042 1.00 33.54 150 VAL T CA 1
ATOM 11948 C C . VAL F 2 150 ? 126.387 111.974 141.170 1.00 41.81 150 VAL T C 1
ATOM 11949 O O . VAL F 2 150 ? 126.745 111.680 142.320 1.00 61.00 150 VAL T O 1
ATOM 11953 N N . TRP F 2 151 ? 125.103 112.183 140.859 1.00 34.95 151 TRP T N 1
ATOM 11954 C CA . TRP F 2 151 ? 124.083 112.145 141.898 1.00 37.83 151 TRP T CA 1
ATOM 11955 C C . TRP F 2 151 ? 124.014 110.773 142.551 1.00 50.51 151 TRP T C 1
ATOM 11956 O O . TRP F 2 151 ? 123.946 110.668 143.781 1.00 42.37 151 TRP T O 1
ATOM 11967 N N . ASN F 2 152 ? 124.057 109.706 141.750 1.00 57.84 152 ASN T N 1
ATOM 11968 C CA . ASN F 2 152 ? 123.927 108.374 142.318 1.00 47.35 152 ASN T CA 1
ATOM 11969 C C . ASN F 2 152 ? 125.180 107.950 143.066 1.00 50.06 152 ASN T C 1
ATOM 11970 O O . ASN F 2 152 ? 125.076 107.263 144.081 1.00 53.63 152 ASN T O 1
ATOM 11975 N N . ALA F 2 153 ? 126.367 108.343 142.601 1.00 51.99 153 ALA T N 1
ATOM 11976 C CA . ALA F 2 153 ? 127.575 108.050 143.362 1.00 45.83 153 ALA T CA 1
ATOM 11977 C C . ALA F 2 153 ? 127.522 108.718 144.727 1.00 39.68 153 ALA T C 1
ATOM 11978 O O . ALA F 2 153 ? 127.788 108.080 145.755 1.00 58.78 153 ALA T O 1
ATOM 11980 N N . ILE F 2 154 ? 127.138 109.998 144.760 1.00 32.25 154 ILE T N 1
ATOM 11981 C CA . ILE F 2 154 ? 127.023 110.697 146.036 1.00 40.91 154 ILE T CA 1
ATOM 11982 C C . ILE F 2 154 ? 125.988 110.018 146.923 1.00 52.13 154 ILE T C 1
ATOM 11983 O O . ILE F 2 154 ? 126.220 109.803 148.119 1.00 60.06 154 ILE T O 1
ATOM 11988 N N . ARG F 2 155 ? 124.842 109.645 146.349 1.00 48.13 155 ARG T N 1
ATOM 11989 C CA . ARG F 2 155 ? 123.768 109.053 147.140 1.00 45.20 155 ARG T CA 1
ATOM 11990 C C . ARG F 2 155 ? 124.167 107.695 147.707 1.00 50.73 155 ARG T C 1
ATOM 11991 O O . ARG F 2 155 ? 123.943 107.419 148.890 1.00 58.55 155 ARG T O 1
ATOM 11999 N N . ILE F 2 156 ? 124.749 106.826 146.875 1.00 44.93 156 ILE T N 1
ATOM 12000 C CA . ILE F 2 156 ? 125.144 105.497 147.338 1.00 44.37 156 ILE T CA 1
ATOM 12001 C C . ILE F 2 156 ? 126.221 105.608 148.407 1.00 50.41 156 ILE T C 1
ATOM 12002 O O . ILE F 2 156 ? 126.160 104.937 149.446 1.00 54.79 156 ILE T O 1
ATOM 12007 N N . ALA F 2 157 ? 127.231 106.451 148.167 1.00 50.27 157 ALA T N 1
ATOM 12008 C CA . ALA F 2 157 ? 128.296 106.609 149.149 1.00 39.55 157 ALA T CA 1
ATOM 12009 C C . ALA F 2 157 ? 127.744 107.125 150.469 1.00 43.90 157 ALA T C 1
ATOM 12010 O O . ALA F 2 157 ? 128.060 106.589 151.539 1.00 60.87 157 ALA T O 1
ATOM 12012 N N . PHE F 2 158 ? 126.887 108.149 150.411 1.00 43.10 158 PHE T N 1
ATOM 12013 C CA . PHE F 2 158 ? 126.312 108.699 151.631 1.00 49.74 158 PHE T CA 1
ATOM 12014 C C . PHE F 2 158 ? 125.501 107.648 152.374 1.00 54.05 158 PHE T C 1
ATOM 12015 O O . PHE F 2 158 ? 125.693 107.441 153.576 1.00 64.84 158 PHE T O 1
ATOM 12023 N N . LEU F 2 159 ? 124.606 106.955 151.668 1.00 54.33 159 LEU T N 1
ATOM 12024 C CA . LEU F 2 159 ? 123.754 105.966 152.318 1.00 48.34 159 LEU T CA 1
ATOM 12025 C C . LEU F 2 159 ? 124.587 104.882 152.986 1.00 53.54 159 LEU T C 1
ATOM 12026 O O . LEU F 2 159 ? 124.435 104.617 154.185 1.00 57.56 159 LEU T O 1
ATOM 12031 N N . TRP F 2 160 ? 125.503 104.268 152.233 1.00 66.25 160 TRP T N 1
ATOM 12032 C CA . TRP F 2 160 ? 126.275 103.153 152.771 1.00 59.89 160 TRP T CA 1
ATOM 12033 C C . TRP F 2 160 ? 127.140 103.595 153.945 1.00 60.34 160 TRP T C 1
ATOM 12034 O O . TRP F 2 160 ? 127.118 102.973 155.015 1.00 66.43 160 TRP T O 1
ATOM 12045 N N . TYR F 2 161 ? 127.901 104.679 153.772 1.00 58.26 161 TYR T N 1
ATOM 12046 C CA . TYR F 2 161 ? 128.843 105.079 154.809 1.00 50.90 161 TYR T CA 1
ATOM 12047 C C . TYR F 2 161 ? 128.125 105.589 156.053 1.00 53.90 161 TYR T C 1
ATOM 12048 O O . TYR F 2 161 ? 128.543 105.289 157.177 1.00 69.19 161 TYR T O 1
ATOM 12057 N N . THR F 2 162 ? 127.036 106.344 155.884 1.00 52.09 162 THR T N 1
ATOM 12058 C CA . THR F 2 162 ? 126.309 106.837 157.046 1.00 56.78 162 THR T CA 1
ATOM 12059 C C . THR F 2 162 ? 125.594 105.707 157.773 1.00 62.72 162 THR T C 1
ATOM 12060 O O . THR F 2 162 ? 125.513 105.716 159.005 1.00 67.93 162 THR T O 1
ATOM 12064 N N . GLN F 2 163 ? 125.073 104.719 157.037 1.00 68.29 163 GLN T N 1
ATOM 12065 C CA . GLN F 2 163 ? 124.471 103.570 157.702 1.00 67.10 163 GLN T CA 1
ATOM 12066 C C . GLN F 2 163 ? 125.512 102.781 158.481 1.00 72.08 163 GLN T C 1
ATOM 12067 O O . GLN F 2 163 ? 125.248 102.337 159.604 1.00 71.76 163 GLN T O 1
ATOM 12073 N N . GLU F 2 164 ? 126.703 102.598 157.904 1.00 77.69 164 GLU T N 1
ATOM 12074 C CA . GLU F 2 164 ? 127.772 101.920 158.631 1.00 74.79 164 GLU T CA 1
ATOM 12075 C C . GLU F 2 164 ? 128.160 102.690 159.886 1.00 74.27 164 GLU T C 1
ATOM 12076 O O . GLU F 2 164 ? 128.346 102.096 160.954 1.00 82.44 164 GLU T O 1
ATOM 12082 N N . PHE F 2 165 ? 128.284 104.015 159.777 1.00 71.77 165 PHE T N 1
ATOM 12083 C CA . PHE F 2 165 ? 128.643 104.820 160.940 1.00 75.11 165 PHE T CA 1
ATOM 12084 C C . PHE F 2 165 ? 127.574 104.739 162.021 1.00 79.00 165 PHE T C 1
ATOM 12085 O O . PHE F 2 165 ? 127.890 104.594 163.208 1.00 89.78 165 PHE T O 1
ATOM 12093 N N . GLY F 2 166 ? 126.301 104.828 161.632 1.00 79.77 166 GLY T N 1
ATOM 12094 C CA . GLY F 2 166 ? 125.231 104.729 162.609 1.00 82.32 166 GLY T CA 1
ATOM 12095 C C . GLY F 2 166 ? 125.180 103.372 163.281 1.00 85.77 166 GLY T C 1
ATOM 12096 O O . GLY F 2 166 ? 124.994 103.277 164.496 1.00 87.79 166 GLY T O 1
ATOM 12097 N N . TYR F 2 167 ? 125.349 102.302 162.500 1.00 89.21 167 TYR T N 1
ATOM 12098 C CA . TYR F 2 167 ? 125.365 100.959 163.068 1.00 87.13 167 TYR T CA 1
ATOM 12099 C C . TYR F 2 167 ? 126.532 100.780 164.030 1.00 86.20 167 TYR T C 1
ATOM 12100 O O . TYR F 2 167 ? 126.383 100.165 165.092 1.00 86.27 167 TYR T O 1
ATOM 12109 N N . LYS F 2 168 ? 127.704 101.308 163.673 1.00 90.06 168 LYS T N 1
ATOM 12110 C CA . LYS F 2 168 ? 128.868 101.184 164.543 1.00 87.47 168 LYS T CA 1
ATOM 12111 C C . LYS F 2 168 ? 128.693 101.982 165.829 1.00 85.95 168 LYS T C 1
ATOM 12112 O O . LYS F 2 168 ? 129.092 101.526 166.906 1.00 88.98 168 LYS T O 1
ATOM 12118 N N . GLN F 2 169 ? 128.100 103.173 165.741 1.00 86.72 169 GLN T N 1
ATOM 12119 C CA . GLN F 2 169 ? 128.032 104.066 166.889 1.00 89.32 169 GLN T CA 1
ATOM 12120 C C . GLN F 2 169 ? 126.832 103.821 167.794 1.00 89.03 169 GLN T C 1
ATOM 12121 O O . GLN F 2 169 ? 126.888 104.186 168.974 1.00 90.49 169 GLN T O 1
ATOM 12127 N N . GLY F 2 170 ? 125.760 103.214 167.290 1.00 88.35 170 GLY T N 1
ATOM 12128 C CA . GLY F 2 170 ? 124.610 103.029 168.152 1.00 88.51 170 GLY T CA 1
ATOM 12129 C C . GLY F 2 170 ? 123.973 104.354 168.527 1.00 87.26 170 GLY T C 1
ATOM 12130 O O . GLY F 2 170 ? 123.979 105.323 167.762 1.00 91.27 170 GLY T O 1
ATOM 12131 N N . THR F 2 171 ? 123.418 104.400 169.739 1.00 86.00 171 THR T N 1
ATOM 12132 C CA . THR F 2 171 ? 122.780 105.613 170.235 1.00 88.10 171 THR T CA 1
ATOM 12133 C C . THR F 2 171 ? 123.778 106.737 170.497 1.00 90.51 171 THR T C 1
ATOM 12134 O O . THR F 2 171 ? 123.361 107.884 170.689 1.00 87.88 171 THR T O 1
ATOM 12138 N N . ALA F 2 172 ? 125.080 106.442 170.492 1.00 95.67 172 ALA T N 1
ATOM 12139 C CA . ALA F 2 172 ? 126.096 107.458 170.738 1.00 94.78 172 ALA T CA 1
ATOM 12140 C C . ALA F 2 172 ? 126.238 108.450 169.591 1.00 96.72 172 ALA T C 1
ATOM 12141 O O . ALA F 2 172 ? 126.953 109.445 169.746 1.00 97.75 172 ALA T O 1
ATOM 12143 N N . ILE F 2 173 ? 125.587 108.204 168.451 1.00 99.76 173 ILE T N 1
ATOM 12144 C CA . ILE F 2 173 ? 125.679 109.117 167.317 1.00 97.85 173 ILE T CA 1
ATOM 12145 C C . ILE F 2 173 ? 125.073 110.477 167.640 1.00 94.99 173 ILE T C 1
ATOM 12146 O O . ILE F 2 173 ? 125.387 111.469 166.972 1.00 94.79 173 ILE T O 1
ATOM 12151 N N . THR F 2 174 ? 124.201 110.549 168.650 1.00 99.95 174 THR T N 1
ATOM 12152 C CA . THR F 2 174 ? 123.676 111.841 169.078 1.00 103.06 174 THR T CA 1
ATOM 12153 C C . THR F 2 174 ? 124.767 112.711 169.687 1.00 100.85 174 THR T C 1
ATOM 12154 O O . THR F 2 174 ? 124.742 113.936 169.527 1.00 100.21 174 THR T O 1
ATOM 12158 N N . SER F 2 175 ? 125.726 112.100 170.385 1.00 105.57 175 SER T N 1
ATOM 12159 C CA . SER F 2 175 ? 126.864 112.839 170.916 1.00 106.47 175 SER T CA 1
ATOM 12160 C C . SER F 2 175 ? 127.828 113.289 169.828 1.00 108.16 175 SER T C 1
ATOM 12161 O O . SER F 2 175 ? 128.681 114.143 170.094 1.00 108.64 175 SER T O 1
ATOM 12164 N N . ASP F 2 176 ? 127.716 112.742 168.619 1.00 107.37 176 ASP T N 1
ATOM 12165 C CA . ASP F 2 176 ? 128.557 113.135 167.495 1.00 105.39 176 ASP T CA 1
ATOM 12166 C C . ASP F 2 176 ? 127.896 114.171 166.599 1.00 104.66 176 ASP T C 1
ATOM 12167 O O . ASP F 2 176 ? 128.572 115.083 166.114 1.00 104.44 176 ASP T O 1
ATOM 12172 N N . LEU F 2 177 ? 126.588 114.050 166.362 1.00 101.78 177 LEU T N 1
ATOM 12173 C CA . LEU F 2 177 ? 125.888 115.051 165.563 1.00 99.95 177 LEU T CA 1
ATOM 12174 C C . LEU F 2 177 ? 125.783 116.370 166.320 1.00 101.64 177 LEU T C 1
ATOM 12175 O O . LEU F 2 177 ? 126.351 117.386 165.904 1.00 102.16 177 LEU T O 1
ATOM 12180 N N . GLY F 2 178 ? 125.069 116.365 167.444 1.00 104.79 178 GLY T N 1
ATOM 12181 C CA . GLY F 2 178 ? 124.963 117.527 168.307 1.00 105.12 178 GLY T CA 1
ATOM 12182 C C . GLY F 2 178 ? 124.465 118.787 167.630 1.00 104.19 178 GLY T C 1
ATOM 12183 O O . GLY F 2 178 ? 123.871 118.734 166.549 1.00 105.70 178 GLY T O 1
ATOM 12184 N N . GLY F 2 179 ? 124.703 119.931 168.266 1.00 95.80 179 GLY T N 1
ATOM 12185 C CA . GLY F 2 179 ? 124.348 121.214 167.693 1.00 94.59 179 GLY T CA 1
ATOM 12186 C C . GLY F 2 179 ? 125.570 122.043 167.359 1.00 98.22 179 GLY T C 1
ATOM 12187 O O . GLY F 2 179 ? 126.647 121.823 167.921 1.00 99.07 179 GLY T O 1
ATOM 12188 N N . GLY F 2 180 ? 125.421 122.999 166.446 1.00 86.26 180 GLY T N 1
ATOM 12189 C CA . GLY F 2 180 ? 126.546 123.807 166.021 1.00 84.30 180 GLY T CA 1
ATOM 12190 C C . GLY F 2 180 ? 127.339 123.156 164.907 1.00 80.10 180 GLY T C 1
ATOM 12191 O O . GLY F 2 180 ? 127.719 123.815 163.936 1.00 78.35 180 GLY T O 1
ATOM 12192 N N . MET F 2 181 ? 127.598 121.854 165.047 1.00 80.62 181 MET T N 1
ATOM 12193 C CA . MET F 2 181 ? 128.310 121.119 164.007 1.00 79.19 181 MET T CA 1
ATOM 12194 C C . MET F 2 181 ? 127.513 121.122 162.707 1.00 82.29 181 MET T C 1
ATOM 12195 O O . MET F 2 181 ? 128.062 121.390 161.633 1.00 80.24 181 MET T O 1
ATOM 12200 N N . LEU F 2 182 ? 126.205 120.865 162.791 1.00 79.54 182 LEU T N 1
ATOM 12201 C CA . LEU F 2 182 ? 125.372 120.846 161.593 1.00 76.00 182 LEU T CA 1
ATOM 12202 C C . LEU F 2 182 ? 125.109 122.249 161.061 1.00 76.42 182 LEU T C 1
ATOM 12203 O O . LEU F 2 182 ? 124.890 122.425 159.855 1.00 75.79 182 LEU T O 1
ATOM 12208 N N . GLN F 2 183 ? 125.115 123.255 161.940 1.00 70.80 183 GLN T N 1
ATOM 12209 C CA . GLN F 2 183 ? 124.881 124.624 161.492 1.00 62.63 183 GLN T CA 1
ATOM 12210 C C . GLN F 2 183 ? 126.000 125.122 160.589 1.00 64.47 183 GLN T C 1
ATOM 12211 O O . GLN F 2 183 ? 125.750 125.936 159.696 1.00 65.86 183 GLN T O 1
ATOM 12217 N N . GLN F 2 184 ? 127.231 124.650 160.795 1.00 60.92 184 GLN T N 1
ATOM 12218 C CA . GLN F 2 184 ? 128.321 125.025 159.900 1.00 48.07 184 GLN T CA 1
ATOM 12219 C C . GLN F 2 184 ? 128.070 124.509 158.489 1.00 48.42 184 GLN T C 1
ATOM 12220 O O . GLN F 2 184 ? 128.253 125.237 157.506 1.00 60.52 184 GLN T O 1
ATOM 12226 N N . ILE F 2 185 ? 127.644 123.248 158.371 1.00 41.47 185 ILE T N 1
ATOM 12227 C CA . ILE F 2 185 ? 127.315 122.694 157.061 1.00 46.29 185 ILE T CA 1
ATOM 12228 C C . ILE F 2 185 ? 126.147 123.450 156.447 1.00 49.38 185 ILE T C 1
ATOM 12229 O O . ILE F 2 185 ? 126.146 123.753 155.248 1.00 53.59 185 ILE T O 1
ATOM 12234 N N . THR F 2 186 ? 125.136 123.767 157.258 1.00 44.93 186 THR T N 1
ATOM 12235 C CA . THR F 2 186 ? 123.981 124.499 156.747 1.00 45.79 186 THR T CA 1
ATOM 12236 C C . THR F 2 186 ? 124.390 125.866 156.209 1.00 48.52 186 THR T C 1
ATOM 12237 O O . THR F 2 186 ? 123.970 126.267 155.118 1.00 54.11 186 THR T O 1
ATOM 12241 N N . LYS F 2 187 ? 125.230 126.588 156.954 1.00 41.28 187 LYS T N 1
ATOM 12242 C CA . LYS F 2 187 ? 125.648 127.919 156.527 1.00 34.78 187 LYS T CA 1
ATOM 12243 C C . LYS F 2 187 ? 126.532 127.858 155.288 1.00 32.80 187 LYS T C 1
ATOM 12244 O O . LYS F 2 187 ? 126.389 128.683 154.379 1.00 48.56 187 LYS T O 1
ATOM 12250 N N . GLY F 2 188 ? 127.456 126.897 155.231 1.00 27.45 188 GLY T N 1
ATOM 12251 C CA . GLY F 2 188 ? 128.278 126.756 154.041 1.00 17.45 188 GLY T CA 1
ATOM 12252 C C . GLY F 2 188 ? 127.462 126.409 152.812 1.00 42.20 188 GLY T C 1
ATOM 12253 O O . GLY F 2 188 ? 127.683 126.960 151.728 1.00 61.86 188 GLY T O 1
ATOM 12254 N N . ALA F 2 189 ? 126.500 125.496 152.968 1.00 34.13 189 ALA T N 1
ATOM 12255 C CA . ALA F 2 189 ? 125.621 125.145 151.861 1.00 23.09 189 ALA T CA 1
ATOM 12256 C C . ALA F 2 189 ? 124.784 126.338 151.427 1.00 34.44 189 ALA T C 1
ATOM 12257 O O . ALA F 2 189 ? 124.558 126.540 150.231 1.00 34.85 189 ALA T O 1
ATOM 12259 N N . SER F 2 190 ? 124.317 127.143 152.383 1.00 46.44 190 SER T N 1
ATOM 12260 C CA . SER F 2 190 ? 123.539 128.328 152.037 1.00 38.06 190 SER T CA 1
ATOM 12261 C C . SER F 2 190 ? 124.384 129.352 151.288 1.00 43.14 190 SER T C 1
ATOM 12262 O O . SER F 2 190 ? 123.909 129.975 150.334 1.00 54.35 190 SER T O 1
ATOM 12265 N N . ILE F 2 191 ? 125.637 129.543 151.708 1.00 50.47 191 ILE T N 1
ATOM 12266 C CA . ILE F 2 191 ? 126.531 130.462 151.004 1.00 36.22 191 ILE T CA 1
ATOM 12267 C C . ILE F 2 191 ? 126.753 129.991 149.572 1.00 33.74 191 ILE T C 1
ATOM 12268 O O . ILE F 2 191 ? 126.639 130.768 148.612 1.00 57.11 191 ILE T O 1
ATOM 12273 N N . LEU F 2 192 ? 127.070 128.704 149.410 1.00 24.19 192 LEU T N 1
ATOM 12274 C CA . LEU F 2 192 ? 127.301 128.165 148.074 1.00 28.93 192 LEU T CA 1
ATOM 12275 C C . LEU F 2 192 ? 126.044 128.261 147.219 1.00 47.23 192 LEU T C 1
ATOM 12276 O O . LEU F 2 192 ? 126.116 128.589 146.028 1.00 56.13 192 LEU T O 1
ATOM 12281 N N . GLY F 2 193 ? 124.880 127.996 147.815 1.00 41.89 193 GLY T N 1
ATOM 12282 C CA . GLY F 2 193 ? 123.637 128.078 147.071 1.00 19.82 193 GLY T CA 1
ATOM 12283 C C . GLY F 2 193 ? 123.295 129.490 146.643 1.00 38.41 193 GLY T C 1
ATOM 12284 O O . GLY F 2 193 ? 122.812 129.702 145.533 1.00 37.72 193 GLY T O 1
ATOM 12285 N N . MET F 2 194 ? 123.527 130.473 147.517 1.00 68.05 194 MET T N 1
ATOM 12286 C CA . MET F 2 194 ? 123.296 131.864 147.139 1.00 52.38 194 MET T CA 1
ATOM 12287 C C . MET F 2 194 ? 124.217 132.286 146.002 1.00 56.26 194 MET T C 1
ATOM 12288 O O . MET F 2 194 ? 123.776 132.930 145.039 1.00 62.88 194 MET T O 1
ATOM 12293 N N . PHE F 2 195 ? 125.499 131.927 146.093 1.00 54.63 195 PHE T N 1
ATOM 12294 C CA . PHE F 2 195 ? 126.434 132.243 145.017 1.00 41.86 195 PHE T CA 1
ATOM 12295 C C . PHE F 2 195 ? 125.983 131.618 143.700 1.00 48.76 195 PHE T C 1
ATOM 12296 O O . PHE F 2 195 ? 125.910 132.294 142.662 1.00 66.71 195 PHE T O 1
ATOM 12304 N N . ILE F 2 196 ? 125.650 130.326 143.733 1.00 30.94 196 ILE T N 1
ATOM 12305 C CA . ILE F 2 196 ? 125.261 129.623 142.518 1.00 41.44 196 ILE T CA 1
ATOM 12306 C C . ILE F 2 196 ? 123.944 130.159 141.975 1.00 53.43 196 ILE T C 1
ATOM 12307 O O . ILE F 2 196 ? 123.756 130.233 140.759 1.00 47.00 196 ILE T O 1
ATOM 12312 N N . LEU F 2 197 ? 123.017 130.551 142.851 1.00 47.04 197 LEU T N 1
ATOM 12313 C CA . LEU F 2 197 ? 121.745 131.098 142.395 1.00 36.62 197 LEU T CA 1
ATOM 12314 C C . LEU F 2 197 ? 121.933 132.451 141.727 1.00 43.29 197 LEU T C 1
ATOM 12315 O O . LEU F 2 197 ? 121.274 132.747 140.726 1.00 43.27 197 LEU T O 1
ATOM 12320 N N . GLY F 2 198 ? 122.824 133.287 142.264 1.00 46.53 198 GLY T N 1
ATOM 12321 C CA . GLY F 2 198 ? 123.154 134.524 141.573 1.00 25.71 198 GLY T CA 1
ATOM 12322 C C . GLY F 2 198 ? 123.744 134.273 140.199 1.00 23.80 198 GLY T C 1
ATOM 12323 O O . GLY F 2 198 ? 123.359 134.916 139.214 1.00 44.54 198 GLY T O 1
ATOM 12324 N N . VAL F 2 199 ? 124.670 133.314 140.110 1.00 35.54 199 VAL T N 1
ATOM 12325 C CA . VAL F 2 199 ? 125.259 132.972 138.816 1.00 32.78 199 VAL T CA 1
ATOM 12326 C C . VAL F 2 199 ? 124.185 132.484 137.850 1.00 38.90 199 VAL T C 1
ATOM 12327 O O . VAL F 2 199 ? 124.155 132.878 136.678 1.00 49.17 199 VAL T O 1
ATOM 12331 N N . LEU F 2 200 ? 123.288 131.620 138.328 1.00 45.26 200 LEU T N 1
ATOM 12332 C CA . LEU F 2 200 ? 122.243 131.062 137.476 1.00 50.39 200 LEU T CA 1
ATOM 12333 C C . LEU F 2 200 ? 121.278 132.137 137.001 1.00 44.76 200 LEU T C 1
ATOM 12334 O O . LEU F 2 200 ? 120.854 132.127 135.841 1.00 50.75 200 LEU T O 1
ATOM 12339 N N . ILE F 2 201 ? 120.907 133.063 137.885 1.00 34.31 201 ILE T N 1
ATOM 12340 C CA . ILE F 2 201 ? 120.010 134.143 137.492 1.00 37.36 201 ILE T CA 1
ATOM 12341 C C . ILE F 2 201 ? 120.661 135.007 136.425 1.00 33.96 201 ILE T C 1
ATOM 12342 O O . ILE F 2 201 ? 120.023 135.384 135.436 1.00 44.61 201 ILE T O 1
ATOM 12347 N N . GLN F 2 202 ? 121.945 135.326 136.599 1.00 47.21 202 GLN T N 1
ATOM 12348 C CA . GLN F 2 202 ? 122.629 136.126 135.588 1.00 30.54 202 GLN T CA 1
ATOM 12349 C C . GLN F 2 202 ? 122.711 135.392 134.253 1.00 33.91 202 GLN T C 1
ATOM 12350 O O . GLN F 2 202 ? 122.495 135.994 133.195 1.00 47.72 202 GLN T O 1
ATOM 12356 N N . ARG F 2 203 ? 123.015 134.095 134.276 1.00 28.66 203 ARG T N 1
ATOM 12357 C CA . ARG F 2 203 ? 123.375 133.394 133.049 1.00 40.30 203 ARG T CA 1
ATOM 12358 C C . ARG F 2 203 ? 122.202 132.745 132.324 1.00 44.92 203 ARG T C 1
ATOM 12359 O O . ARG F 2 203 ? 122.321 132.465 131.126 1.00 43.43 203 ARG T O 1
ATOM 12367 N N . TRP F 2 204 ? 121.079 132.495 132.999 1.00 56.95 204 TRP T N 1
ATOM 12368 C CA . TRP F 2 204 ? 120.020 131.672 132.426 1.00 47.56 204 TRP T CA 1
ATOM 12369 C C . TRP F 2 204 ? 118.661 132.360 132.391 1.00 44.24 204 TRP T C 1
ATOM 12370 O O . TRP F 2 204 ? 117.647 131.688 132.170 1.00 57.26 204 TRP T O 1
ATOM 12381 N N . VAL F 2 205 ? 118.608 133.668 132.596 1.00 34.14 205 VAL T N 1
ATOM 12382 C CA . VAL F 2 205 ? 117.384 134.441 132.431 1.00 39.03 205 VAL T CA 1
ATOM 12383 C C . VAL F 2 205 ? 117.617 135.376 131.252 1.00 42.68 205 VAL T C 1
ATOM 12384 O O . VAL F 2 205 ? 118.216 136.446 131.403 1.00 45.63 205 VAL T O 1
ATOM 12388 N N . ASN F 2 206 ? 117.150 134.977 130.072 1.00 46.41 206 ASN T N 1
ATOM 12389 C CA . ASN F 2 206 ? 117.337 135.751 128.850 1.00 51.77 206 ASN T CA 1
ATOM 12390 C C . ASN F 2 206 ? 116.034 136.435 128.452 1.00 47.05 206 ASN T C 1
ATOM 12391 O O . ASN F 2 206 ? 115.035 135.775 128.152 1.00 52.30 206 ASN T O 1
ATOM 12396 N N . ILE F 2 207 ? 116.045 137.766 128.481 1.00 47.90 207 ILE T N 1
ATOM 12397 C CA . ILE F 2 207 ? 114.870 138.576 128.182 1.00 55.60 207 ILE T CA 1
ATOM 12398 C C . ILE F 2 207 ? 115.221 139.549 127.065 1.00 50.99 207 ILE T C 1
ATOM 12399 O O . ILE F 2 207 ? 114.747 140.690 127.054 1.00 72.46 207 ILE T O 1
ATOM 12404 N N . SER F 2 208 ? 116.081 139.113 126.143 1.00 39.92 208 SER T N 1
ATOM 12405 C CA . SER F 2 208 ? 116.646 139.953 125.090 1.00 46.84 208 SER T CA 1
ATOM 12406 C C . SER F 2 208 ? 115.609 140.884 124.480 1.00 52.99 208 SER T C 1
ATOM 12407 O O . SER F 2 208 ? 114.582 140.439 123.959 1.00 57.79 208 SER T O 1
ATOM 12410 N N . PHE F 2 209 ? 115.888 142.187 124.541 1.00 56.88 209 PHE T N 1
ATOM 12411 C CA . PHE F 2 209 ? 114.953 143.228 124.134 1.00 53.89 209 PHE T CA 1
ATOM 12412 C C . PHE F 2 209 ? 115.276 143.800 122.758 1.00 56.84 209 PHE T C 1
ATOM 12413 O O . PHE F 2 209 ? 115.068 144.995 122.525 1.00 60.88 209 PHE T O 1
ATOM 12421 N N . THR F 2 210 ? 115.799 142.981 121.847 1.00 64.12 210 THR T N 1
ATOM 12422 C CA . THR F 2 210 ? 116.123 143.476 120.515 1.00 67.38 210 THR T CA 1
ATOM 12423 C C . THR F 2 210 ? 114.870 143.924 119.771 1.00 73.89 210 THR T C 1
ATOM 12424 O O . THR F 2 210 ? 114.672 145.123 119.551 1.00 81.71 210 THR T O 1
ATOM 12428 N N . GLY F 2 211 ? 114.007 142.975 119.408 1.00 65.53 211 GLY T N 1
ATOM 12429 C CA . GLY F 2 211 ? 112.739 143.270 118.776 1.00 68.09 211 GLY T CA 1
ATOM 12430 C C . GLY F 2 211 ? 112.849 144.033 117.468 1.00 72.43 211 GLY T C 1
ATOM 12431 O O . GLY F 2 211 ? 113.937 144.427 117.037 1.00 79.53 211 GLY T O 1
ATOM 12432 N N . PRO F 2 212 ? 111.712 144.235 116.792 1.00 70.13 212 PRO T N 1
ATOM 12433 C CA . PRO F 2 212 ? 111.674 145.221 115.704 1.00 66.48 212 PRO T CA 1
ATOM 12434 C C . PRO F 2 212 ? 111.518 146.631 116.250 1.00 68.15 212 PRO T C 1
ATOM 12435 O O . PRO F 2 212 ? 112.074 147.588 115.703 1.00 71.25 212 PRO T O 1
ATOM 12439 N N . ASN F 2 213 ? 110.757 146.762 117.333 1.00 69.06 213 ASN T N 1
ATOM 12440 C CA . ASN F 2 213 ? 110.739 147.981 118.128 1.00 66.34 213 ASN T CA 1
ATOM 12441 C C . ASN F 2 213 ? 111.906 147.924 119.111 1.00 73.35 213 ASN T C 1
ATOM 12442 O O . ASN F 2 213 ? 112.804 147.086 118.991 1.00 71.00 213 ASN T O 1
ATOM 12447 N N . ALA F 2 214 ? 111.912 148.825 120.093 1.00 69.12 214 ALA T N 1
ATOM 12448 C CA . ALA F 2 214 ? 112.968 148.907 121.100 1.00 72.21 214 ALA T CA 1
ATOM 12449 C C . ALA F 2 214 ? 114.340 149.138 120.479 1.00 73.23 214 ALA T C 1
ATOM 12450 O O . ALA F 2 214 ? 115.365 148.864 121.110 1.00 78.37 214 ALA T O 1
ATOM 12452 N N . MET F 2 215 ? 114.376 149.635 119.246 1.00 71.25 215 MET T N 1
ATOM 12453 C CA . MET F 2 215 ? 115.616 149.960 118.554 1.00 62.35 215 MET T CA 1
ATOM 12454 C C . MET F 2 215 ? 115.827 151.465 118.658 1.00 65.71 215 MET T C 1
ATOM 12455 O O . MET F 2 215 ? 115.024 152.247 118.140 1.00 74.34 215 MET T O 1
ATOM 12460 N N . LEU F 2 216 ? 116.900 151.868 119.328 1.00 63.07 216 LEU T N 1
ATOM 12461 C CA . LEU F 2 216 ? 117.219 153.280 119.422 1.00 66.71 216 LEU T CA 1
ATOM 12462 C C . LEU F 2 216 ? 117.651 153.804 118.053 1.00 70.01 216 LEU T C 1
ATOM 12463 O O . LEU F 2 216 ? 118.111 153.034 117.205 1.00 68.51 216 LEU T O 1
ATOM 12468 N N . PRO F 2 217 ? 117.491 155.104 117.803 1.00 70.38 217 PRO T N 1
ATOM 12469 C CA . PRO F 2 217 ? 117.876 155.652 116.496 1.00 69.46 217 PRO T CA 1
ATOM 12470 C C . PRO F 2 217 ? 119.346 155.400 116.195 1.00 73.44 217 PRO T C 1
ATOM 12471 O O . PRO F 2 217 ? 120.209 155.510 117.068 1.00 73.52 217 PRO T O 1
ATOM 12475 N N . SER F 2 218 ? 119.623 155.059 114.939 1.00 83.66 218 SER T N 1
ATOM 12476 C CA . SER F 2 218 ? 120.965 154.688 114.512 1.00 80.41 218 SER T CA 1
ATOM 12477 C C . SER F 2 218 ? 121.751 155.930 114.116 1.00 80.40 218 SER T C 1
ATOM 12478 O O . SER F 2 218 ? 121.290 156.732 113.298 1.00 79.50 218 SER T O 1
ATOM 12481 N N . LYS F 2 219 ? 122.937 156.082 114.698 1.00 88.79 219 LYS T N 1
ATOM 12482 C CA . LYS F 2 219 ? 123.808 157.215 114.407 1.00 87.89 219 LYS T CA 1
ATOM 12483 C C . LYS F 2 219 ? 124.626 156.941 113.151 1.00 85.34 219 LYS T C 1
ATOM 12484 O O . LYS F 2 219 ? 125.188 155.849 113.013 1.00 85.83 219 LYS T O 1
ATOM 12490 N N . PRO F 2 220 ? 124.703 157.897 112.217 1.00 86.84 220 PRO T N 1
ATOM 12491 C CA . PRO F 2 220 ? 125.516 157.708 111.006 1.00 86.23 220 PRO T CA 1
ATOM 12492 C C . PRO F 2 220 ? 126.978 157.356 111.257 1.00 88.59 220 PRO T C 1
ATOM 12493 O O . PRO F 2 220 ? 127.722 157.114 110.300 1.00 85.79 220 PRO T O 1
ATOM 12497 N N . LEU F 2 221 ? 127.402 157.351 112.523 1.00 89.80 221 LEU T N 1
ATOM 12498 C CA . LEU F 2 221 ? 128.769 157.023 112.919 1.00 86.65 221 LEU T CA 1
ATOM 12499 C C . LEU F 2 221 ? 129.760 158.051 112.389 1.00 87.17 221 LEU T C 1
ATOM 12500 O O . LEU F 2 221 ? 129.688 159.231 112.745 1.00 91.65 221 LEU T O 1
ATOM 12505 N N . ALA F 2 222 ? 130.684 157.615 111.542 1.00 89.21 222 ALA T N 1
ATOM 12506 C CA . ALA F 2 222 ? 131.759 158.479 111.074 1.00 90.72 222 ALA T CA 1
ATOM 12507 C C . ALA F 2 222 ? 132.135 158.055 109.659 1.00 91.00 222 ALA T C 1
ATOM 12508 O O . ALA F 2 222 ? 131.362 157.379 108.972 1.00 90.32 222 ALA T O 1
ATOM 12510 N N . ASP F 2 223 ? 133.325 158.460 109.220 1.00 93.69 223 ASP T N 1
ATOM 12511 C CA . ASP F 2 223 ? 133.789 158.216 107.861 1.00 91.05 223 ASP T CA 1
ATOM 12512 C C . ASP F 2 223 ? 135.064 157.384 107.876 1.00 91.32 223 ASP T C 1
ATOM 12513 O O . ASP F 2 223 ? 136.039 157.719 107.196 1.00 93.66 223 ASP T O 1
ATOM 12518 N N . GLY F 2 224 ? 135.067 156.301 108.648 1.00 88.55 224 GLY T N 1
ATOM 12519 C CA . GLY F 2 224 ? 136.273 155.528 108.863 1.00 85.04 224 GLY T CA 1
ATOM 12520 C C . GLY F 2 224 ? 136.317 154.866 110.224 1.00 87.03 224 GLY T C 1
ATOM 12521 O O . GLY F 2 224 ? 137.241 154.104 110.522 1.00 83.21 224 GLY T O 1
ATOM 12522 N N . ALA F 2 225 ? 135.322 155.156 111.066 1.00 85.26 225 ALA T N 1
ATOM 12523 C CA . ALA F 2 225 ? 135.209 154.491 112.358 1.00 79.62 225 ALA T CA 1
ATOM 12524 C C . ALA F 2 225 ? 134.701 153.060 112.244 1.00 80.88 225 ALA T C 1
ATOM 12525 O O . ALA F 2 225 ? 134.694 152.344 113.251 1.00 82.56 225 ALA T O 1
ATOM 12527 N N . TYR F 2 226 ? 134.275 152.631 111.061 1.00 77.36 226 TYR T N 1
ATOM 12528 C CA . TYR F 2 226 ? 133.787 151.279 110.827 1.00 72.45 226 TYR T CA 1
ATOM 12529 C C . TYR F 2 226 ? 134.579 150.637 109.691 1.00 76.63 226 TYR T C 1
ATOM 12530 O O . TYR F 2 226 ? 135.442 151.264 109.071 1.00 79.88 226 TYR T O 1
ATOM 12539 N N . VAL F 2 227 ? 134.275 149.367 109.421 1.00 75.68 227 VAL T N 1
ATOM 12540 C CA . VAL F 2 227 ? 134.998 148.623 108.397 1.00 70.72 227 VAL T CA 1
ATOM 12541 C C . VAL F 2 227 ? 134.567 149.103 107.019 1.00 69.39 227 VAL T C 1
ATOM 12542 O O . VAL F 2 227 ? 133.371 149.145 106.703 1.00 70.17 227 VAL T O 1
ATOM 12546 N N . GLY F 2 228 ? 135.540 149.464 106.194 1.00 76.23 228 GLY T N 1
ATOM 12547 C CA . GLY F 2 228 ? 135.252 149.924 104.849 1.00 78.28 228 GLY T CA 1
ATOM 12548 C C . GLY F 2 228 ? 136.528 150.379 104.179 1.00 80.17 228 GLY T C 1
ATOM 12549 O O . GLY F 2 228 ? 137.592 150.463 104.801 1.00 77.39 228 GLY T O 1
ATOM 12550 N N . GLU F 2 229 ? 136.404 150.675 102.891 1.00 89.98 229 GLU T N 1
ATOM 12551 C CA . GLU F 2 229 ? 137.516 151.123 102.067 1.00 88.25 229 GLU T CA 1
ATOM 12552 C C . GLU F 2 229 ? 137.244 152.539 101.566 1.00 91.73 229 GLU T C 1
ATOM 12553 O O . GLU F 2 229 ? 136.180 153.117 101.805 1.00 95.29 229 GLU T O 1
ATOM 12559 N N . TRP F 2 230 ? 138.228 153.098 100.868 1.00 94.53 230 TRP T N 1
ATOM 12560 C CA . TRP F 2 230 ? 138.160 154.449 100.315 1.00 91.81 230 TRP T CA 1
ATOM 12561 C C . TRP F 2 230 ? 138.056 154.312 98.798 1.00 92.52 230 TRP T C 1
ATOM 12562 O O . TRP F 2 230 ? 139.050 154.065 98.114 1.00 99.71 230 TRP T O 1
ATOM 12573 N N . ILE F 2 231 ? 136.846 154.472 98.275 1.00 104.13 231 ILE T N 1
ATOM 12574 C CA . ILE F 2 231 ? 136.604 154.293 96.849 1.00 109.12 231 ILE T CA 1
ATOM 12575 C C . ILE F 2 231 ? 136.664 155.648 96.154 1.00 110.93 231 ILE T C 1
ATOM 12576 O O . ILE F 2 231 ? 136.093 156.636 96.631 1.00 109.52 231 ILE T O 1
ATOM 12581 N N . ASP F 2 232 ? 137.364 155.705 95.024 1.00 116.52 232 ASP T N 1
ATOM 12582 C CA . ASP F 2 232 ? 137.548 156.947 94.274 1.00 116.25 232 ASP T CA 1
ATOM 12583 C C . ASP F 2 232 ? 136.952 156.779 92.878 1.00 116.52 232 ASP T C 1
ATOM 12584 O O . ASP F 2 232 ? 137.644 156.368 91.944 1.00 113.54 232 ASP T O 1
ATOM 12589 N N . LYS F 2 233 ? 135.660 157.094 92.751 1.00 122.76 233 LYS T N 1
ATOM 12590 C CA . LYS F 2 233 ? 135.004 157.215 91.453 1.00 123.38 233 LYS T CA 1
ATOM 12591 C C . LYS F 2 233 ? 135.096 155.935 90.630 1.00 124.40 233 LYS T C 1
ATOM 12592 O O . LYS F 2 233 ? 134.204 155.082 90.689 1.00 122.83 233 LYS T O 1
ATOM 12598 N N . ALA F 2 234 ? 136.168 155.804 89.848 1.00 120.84 234 ALA T N 1
ATOM 12599 C CA . ALA F 2 234 ? 136.322 154.692 88.910 1.00 119.99 234 ALA T CA 1
ATOM 12600 C C . ALA F 2 234 ? 137.119 153.562 89.564 1.00 120.19 234 ALA T C 1
ATOM 12601 O O . ALA F 2 234 ? 138.291 153.319 89.267 1.00 118.28 234 ALA T O 1
ATOM 12603 N N . GLY F 2 235 ? 136.445 152.860 90.475 1.00 118.28 235 GLY T N 1
ATOM 12604 C CA . GLY F 2 235 ? 137.052 151.718 91.132 1.00 116.26 235 GLY T CA 1
ATOM 12605 C C . GLY F 2 235 ? 138.216 152.120 92.022 1.00 117.61 235 GLY T C 1
ATOM 12606 O O . GLY F 2 235 ? 138.317 153.258 92.488 1.00 118.06 235 GLY T O 1
ATOM 12607 N N . LYS F 2 236 ? 139.106 151.151 92.262 1.00 107.38 236 LYS T N 1
ATOM 12608 C CA . LYS F 2 236 ? 140.342 151.322 93.024 1.00 107.04 236 LYS T CA 1
ATOM 12609 C C . LYS F 2 236 ? 140.097 151.639 94.496 1.00 106.33 236 LYS T C 1
ATOM 12610 O O . LYS F 2 236 ? 139.050 152.178 94.866 1.00 106.83 236 LYS T O 1
ATOM 12616 N N . VAL F 2 237 ? 141.066 151.301 95.343 1.00 96.22 237 VAL T N 1
ATOM 12617 C CA . VAL F 2 237 ? 140.997 151.543 96.779 1.00 96.43 237 VAL T CA 1
ATOM 12618 C C . VAL F 2 237 ? 142.247 152.305 97.190 1.00 96.64 237 VAL T C 1
ATOM 12619 O O . VAL F 2 237 ? 143.366 151.901 96.853 1.00 101.53 237 VAL T O 1
ATOM 12623 N N . VAL F 2 238 ? 142.057 153.405 97.916 1.00 95.23 238 VAL T N 1
ATOM 12624 C CA . VAL F 2 238 ? 143.147 154.284 98.307 1.00 93.07 238 VAL T CA 1
ATOM 12625 C C . VAL F 2 238 ? 143.186 154.400 99.828 1.00 94.25 238 VAL T C 1
ATOM 12626 O O . VAL F 2 238 ? 142.304 153.918 100.539 1.00 101.67 238 VAL T O 1
ATOM 12630 N N . VAL F 2 239 ? 144.244 155.041 100.316 1.00 94.60 239 VAL T N 1
ATOM 12631 C CA . VAL F 2 239 ? 144.476 155.248 101.738 1.00 99.82 239 VAL T CA 1
ATOM 12632 C C . VAL F 2 239 ? 144.704 156.733 101.976 1.00 101.38 239 VAL T C 1
ATOM 12633 O O . VAL F 2 239 ? 145.335 157.413 101.157 1.00 102.69 239 VAL T O 1
ATOM 12637 N N . GLN F 2 240 ? 144.172 157.236 103.089 1.00 110.43 240 GLN T N 1
ATOM 12638 C CA . GLN F 2 240 ? 144.402 158.619 103.481 1.00 110.80 240 GLN T CA 1
ATOM 12639 C C . GLN F 2 240 ? 145.873 158.848 103.802 1.00 113.49 240 GLN T C 1
ATOM 12640 O O . GLN F 2 240 ? 146.553 157.974 104.348 1.00 112.67 240 GLN T O 1
ATOM 12646 N N . GLY F 2 241 ? 146.366 160.038 103.456 1.00 123.43 241 GLY T N 1
ATOM 12647 C CA . GLY F 2 241 ? 147.731 160.421 103.719 1.00 122.12 241 GLY T CA 1
ATOM 12648 C C . GLY F 2 241 ? 147.843 161.557 104.717 1.00 122.54 241 GLY T C 1
ATOM 12649 O O . GLY F 2 241 ? 146.874 161.962 105.364 1.00 122.62 241 GLY T O 1
ATOM 12650 N N . ALA F 2 242 ? 149.064 162.071 104.838 1.00 120.15 242 ALA T N 1
ATOM 12651 C CA . ALA F 2 242 ? 149.312 163.195 105.729 1.00 120.40 242 ALA T CA 1
ATOM 12652 C C . ALA F 2 242 ? 148.568 164.430 105.239 1.00 120.42 242 ALA T C 1
ATOM 12653 O O . ALA F 2 242 ? 148.516 164.710 104.038 1.00 118.91 242 ALA T O 1
ATOM 12655 N N . GLN F 2 243 ? 147.985 165.167 106.180 1.00 120.52 243 GLN T N 1
ATOM 12656 C CA . GLN F 2 243 ? 147.218 166.355 105.833 1.00 120.34 243 GLN T CA 1
ATOM 12657 C C . GLN F 2 243 ? 148.136 167.432 105.268 1.00 120.02 243 GLN T C 1
ATOM 12658 O O . GLN F 2 243 ? 149.184 167.737 105.845 1.00 117.98 243 GLN T O 1
ATOM 12664 N N . THR F 2 244 ? 147.739 168.006 104.135 1.00 122.31 244 THR T N 1
ATOM 12665 C CA . THR F 2 244 ? 148.491 169.078 103.499 1.00 122.21 244 THR T CA 1
ATOM 12666 C C . THR F 2 244 ? 148.105 170.455 104.020 1.00 121.53 244 THR T C 1
ATOM 12667 O O . THR F 2 244 ? 148.656 171.456 103.551 1.00 120.10 244 THR T O 1
ATOM 12671 N N . GLY F 2 245 ? 147.179 170.529 104.971 1.00 115.10 245 GLY T N 1
ATOM 12672 C CA . GLY F 2 245 ? 146.722 171.799 105.495 1.00 113.84 245 GLY T CA 1
ATOM 12673 C C . GLY F 2 245 ? 145.237 172.005 105.285 1.00 114.69 245 GLY T C 1
ATOM 12674 O O . GLY F 2 245 ? 144.764 172.044 104.145 1.00 114.64 245 GLY T O 1
ATOM 12675 N N . THR F 2 246 ? 144.490 172.127 106.381 1.00 112.13 246 THR T N 1
ATOM 12676 C CA . THR F 2 246 ? 143.051 172.328 106.288 1.00 111.04 246 THR T CA 1
ATOM 12677 C C . THR F 2 246 ? 142.741 173.654 105.604 1.00 112.90 246 THR T C 1
ATOM 12678 O O . THR F 2 246 ? 143.323 174.691 105.937 1.00 111.96 246 THR T O 1
ATOM 12682 N N . THR F 2 247 ? 141.822 173.615 104.644 1.00 117.81 247 THR T N 1
ATOM 12683 C CA . THR F 2 247 ? 141.432 174.819 103.930 1.00 118.32 247 THR T CA 1
ATOM 12684 C C . THR F 2 247 ? 140.617 175.739 104.835 1.00 116.53 247 THR T C 1
ATOM 12685 O O . THR F 2 247 ? 140.021 175.314 105.828 1.00 114.39 247 THR T O 1
ATOM 12689 N N . GLY F 2 248 ? 140.600 177.025 104.475 1.00 117.13 248 GLY T N 1
ATOM 12690 C CA . GLY F 2 248 ? 139.873 178.009 105.257 1.00 117.18 248 GLY T CA 1
ATOM 12691 C C . GLY F 2 248 ? 138.373 177.801 105.273 1.00 121.31 248 GLY T C 1
ATOM 12692 O O . GLY F 2 248 ? 137.699 178.308 106.176 1.00 121.28 248 GLY T O 1
ATOM 12693 N N . ASP F 2 249 ? 137.835 177.073 104.292 1.00 123.97 249 ASP T N 1
ATOM 12694 C CA . ASP F 2 249 ? 136.403 176.794 104.277 1.00 122.11 249 ASP T CA 1
ATOM 12695 C C . ASP F 2 249 ? 136.001 175.907 105.449 1.00 120.55 249 ASP T C 1
ATOM 12696 O O . ASP F 2 249 ? 134.928 176.092 106.035 1.00 118.65 249 ASP T O 1
ATOM 12701 N N . GLY F 2 250 ? 136.846 174.943 105.805 1.00 115.94 250 GLY T N 1
ATOM 12702 C CA . GLY F 2 250 ? 136.556 174.054 106.912 1.00 116.40 250 GLY T CA 1
ATOM 12703 C C . GLY F 2 250 ? 136.659 172.586 106.554 1.00 117.60 250 GLY T C 1
ATOM 12704 O O . GLY F 2 250 ? 136.154 171.726 107.282 1.00 115.95 250 GLY T O 1
ATOM 12705 N N . VAL F 2 251 ? 137.313 172.284 105.435 1.00 115.60 251 VAL T N 1
ATOM 12706 C CA . VAL F 2 251 ? 137.521 170.914 104.983 1.00 113.40 251 VAL T CA 1
ATOM 12707 C C . VAL F 2 251 ? 139.015 170.691 104.798 1.00 113.02 251 VAL T C 1
ATOM 12708 O O . VAL F 2 251 ? 139.688 171.484 104.129 1.00 111.98 251 VAL T O 1
ATOM 12712 N N . ALA F 2 252 ? 139.531 169.618 105.391 1.00 114.54 252 ALA T N 1
ATOM 12713 C CA . ALA F 2 252 ? 140.950 169.313 105.309 1.00 115.03 252 ALA T CA 1
ATOM 12714 C C . ALA F 2 252 ? 141.266 168.538 104.036 1.00 115.90 252 ALA T C 1
ATOM 12715 O O . ALA F 2 252 ? 140.461 167.738 103.552 1.00 115.35 252 ALA T O 1
ATOM 12717 N N . LYS F 2 253 ? 142.457 168.780 103.498 1.00 122.31 253 LYS T N 1
ATOM 12718 C CA . LYS F 2 253 ? 142.929 168.105 102.298 1.00 122.81 253 LYS T CA 1
ATOM 12719 C C . LYS F 2 253 ? 143.875 166.975 102.679 1.00 123.32 253 LYS T C 1
ATOM 12720 O O . LYS F 2 253 ? 144.744 167.141 103.541 1.00 121.55 253 LYS T O 1
ATOM 12726 N N . PHE F 2 254 ? 143.704 165.826 102.029 1.00 119.05 254 PHE T N 1
ATOM 12727 C CA . PHE F 2 254 ? 144.462 164.627 102.348 1.00 118.05 254 PHE T CA 1
ATOM 12728 C C . PHE F 2 254 ? 145.173 164.115 101.104 1.00 118.98 254 PHE T C 1
ATOM 12729 O O . PHE F 2 254 ? 144.852 164.494 99.975 1.00 118.72 254 PHE T O 1
ATOM 12737 N N . ASP F 2 255 ? 146.153 163.243 101.331 1.00 118.39 255 ASP T N 1
ATOM 12738 C CA . ASP F 2 255 ? 146.866 162.575 100.252 1.00 119.16 255 ASP T CA 1
ATOM 12739 C C . ASP F 2 255 ? 146.264 161.195 100.024 1.00 119.72 255 ASP T C 1
ATOM 12740 O O . ASP F 2 255 ? 146.100 160.417 100.969 1.00 119.20 255 ASP T O 1
ATOM 12745 N N . TRP F 2 256 ? 145.936 160.896 98.772 1.00 112.64 256 TRP T N 1
ATOM 12746 C CA . TRP F 2 256 ? 145.292 159.639 98.403 1.00 111.66 256 TRP T CA 1
ATOM 12747 C C . TRP F 2 256 ? 146.356 158.712 97.827 1.00 112.49 256 TRP T C 1
ATOM 12748 O O . TRP F 2 256 ? 146.784 158.877 96.682 1.00 111.69 256 TRP T O 1
ATOM 12759 N N . LEU F 2 257 ? 146.784 157.734 98.620 1.00 111.13 257 LEU T N 1
ATOM 12760 C CA . LEU F 2 257 ? 147.815 156.797 98.193 1.00 108.42 257 LEU T CA 1
ATOM 12761 C C . LEU F 2 257 ? 147.153 155.515 97.707 1.00 110.28 257 LEU T C 1
ATOM 12762 O O . LEU F 2 257 ? 146.411 154.877 98.458 1.00 113.75 257 LEU T O 1
ATOM 12767 N N . ASP F 2 258 ? 147.421 155.135 96.461 1.00 106.34 258 ASP T N 1
ATOM 12768 C CA . ASP F 2 258 ? 146.982 153.828 95.995 1.00 107.65 258 ASP T CA 1
ATOM 12769 C C . ASP F 2 258 ? 147.713 152.742 96.774 1.00 108.09 258 ASP T C 1
ATOM 12770 O O . ASP F 2 258 ? 148.752 152.987 97.392 1.00 107.06 258 ASP T O 1
ATOM 12775 N N . GLN F 2 259 ? 147.173 151.526 96.739 1.00 112.39 259 GLN T N 1
ATOM 12776 C CA . GLN F 2 259 ? 147.728 150.472 97.580 1.00 112.82 259 GLN T CA 1
ATOM 12777 C C . GLN F 2 259 ? 149.008 149.918 96.963 1.00 112.27 259 GLN T C 1
ATOM 12778 O O . GLN F 2 259 ? 149.157 148.705 96.784 1.00 109.54 259 GLN T O 1
ATOM 12784 N N . ALA F 2 260 ? 149.935 150.817 96.627 1.00 110.87 260 ALA T N 1
ATOM 12785 C CA . ALA F 2 260 ? 151.283 150.455 96.214 1.00 111.19 260 ALA T CA 1
ATOM 12786 C C . ALA F 2 260 ? 152.354 151.368 96.790 1.00 113.04 260 ALA T C 1
ATOM 12787 O O . ALA F 2 260 ? 153.538 151.032 96.685 1.00 113.56 260 ALA T O 1
ATOM 12789 N N . GLY F 2 261 ? 151.991 152.499 97.394 1.00 110.23 261 GLY T N 1
ATOM 12790 C CA . GLY F 2 261 ? 152.939 153.473 97.897 1.00 107.54 261 GLY T CA 1
ATOM 12791 C C . GLY F 2 261 ? 152.963 154.780 97.135 1.00 108.79 261 GLY T C 1
ATOM 12792 O O . GLY F 2 261 ? 153.489 155.770 97.657 1.00 108.94 261 GLY T O 1
ATOM 12793 N N . ASN F 2 262 ? 152.409 154.820 95.925 1.00 114.08 262 ASN T N 1
ATOM 12794 C CA . ASN F 2 262 ? 152.411 156.025 95.111 1.00 113.07 262 ASN T CA 1
ATOM 12795 C C . ASN F 2 262 ? 151.302 156.981 95.552 1.00 113.40 262 ASN T C 1
ATOM 12796 O O . ASN F 2 262 ? 150.491 156.676 96.430 1.00 115.59 262 ASN T O 1
ATOM 12801 N N . GLY F 2 263 ? 151.277 158.157 94.927 1.00 112.82 263 GLY T N 1
ATOM 12802 C CA . GLY F 2 263 ? 150.320 159.213 95.241 1.00 113.92 263 GLY T CA 1
ATOM 12803 C C . GLY F 2 263 ? 149.519 159.530 93.986 1.00 113.60 263 GLY T C 1
ATOM 12804 O O . GLY F 2 263 ? 150.096 159.776 92.921 1.00 114.88 263 GLY T O 1
ATOM 12805 N N . VAL F 2 264 ? 148.190 159.523 94.112 1.00 112.06 264 VAL T N 1
ATOM 12806 C CA . VAL F 2 264 ? 147.288 159.835 93.010 1.00 111.65 264 VAL T CA 1
ATOM 12807 C C . VAL F 2 264 ? 146.170 160.734 93.522 1.00 112.01 264 VAL T C 1
ATOM 12808 O O . VAL F 2 264 ? 145.653 160.548 94.627 1.00 112.39 264 VAL T O 1
ATOM 12812 N N . GLY F 2 265 ? 145.798 161.719 92.706 1.00 110.34 265 GLY T N 1
ATOM 12813 C CA . GLY F 2 265 ? 144.631 162.539 92.977 1.00 109.15 265 GLY T CA 1
ATOM 12814 C C . GLY F 2 265 ? 144.881 163.778 93.812 1.00 112.03 265 GLY T C 1
ATOM 12815 O O . GLY F 2 265 ? 144.851 164.896 93.287 1.00 112.45 265 GLY T O 1
ATOM 12816 N N . ASN F 2 266 ? 145.119 163.593 95.112 1.00 117.17 266 ASN T N 1
ATOM 12817 C CA . ASN F 2 266 ? 145.338 164.694 96.053 1.00 116.98 266 ASN T CA 1
ATOM 12818 C C . ASN F 2 266 ? 144.143 165.652 96.069 1.00 117.22 266 ASN T C 1
ATOM 12819 O O . ASN F 2 266 ? 144.244 166.827 95.709 1.00 116.52 266 ASN T O 1
ATOM 12824 N N . GLY F 2 267 ? 142.999 165.122 96.496 1.00 116.22 267 GLY T N 1
ATOM 12825 C CA . GLY F 2 267 ? 141.789 165.914 96.607 1.00 115.70 267 GLY T CA 1
ATOM 12826 C C . GLY F 2 267 ? 141.309 166.068 98.036 1.00 116.20 267 GLY T C 1
ATOM 12827 O O . GLY F 2 267 ? 142.113 166.047 98.972 1.00 115.65 267 GLY T O 1
ATOM 12828 N N . VAL F 2 268 ? 140.000 166.224 98.218 1.00 112.55 268 VAL T N 1
ATOM 12829 C CA . VAL F 2 268 ? 139.406 166.342 99.542 1.00 113.46 268 VAL T CA 1
ATOM 12830 C C . VAL F 2 268 ? 138.686 165.039 99.868 1.00 113.98 268 VAL T C 1
ATOM 12831 O O . VAL F 2 268 ? 138.391 164.221 98.991 1.00 112.45 268 VAL T O 1
ATOM 12835 N N . ALA F 2 269 ? 138.408 164.844 101.156 1.00 111.52 269 ALA T N 1
ATOM 12836 C CA . ALA F 2 269 ? 137.858 163.591 101.664 1.00 109.04 269 ALA T CA 1
ATOM 12837 C C . ALA F 2 269 ? 136.346 163.716 101.817 1.00 107.90 269 ALA T C 1
ATOM 12838 O O . ALA F 2 269 ? 135.861 164.396 102.728 1.00 105.38 269 ALA T O 1
ATOM 12840 N N . GLY F 2 270 ? 135.606 163.057 100.929 1.00 106.49 270 GLY T N 1
ATOM 12841 C CA . GLY F 2 270 ? 134.171 162.930 101.085 1.00 105.31 270 GLY T CA 1
ATOM 12842 C C . GLY F 2 270 ? 133.366 163.245 99.841 1.00 107.23 270 GLY T C 1
ATOM 12843 O O . GLY F 2 270 ? 133.441 164.356 99.310 1.00 109.10 270 GLY T O 1
ATOM 12844 N N . GLN F 2 271 ? 132.574 162.265 99.395 1.00 116.01 271 GLN T N 1
ATOM 12845 C CA . GLN F 2 271 ? 131.639 162.383 98.278 1.00 116.19 271 GLN T CA 1
ATOM 12846 C C . GLN F 2 271 ? 132.169 163.214 97.115 1.00 118.45 271 GLN T C 1
ATOM 12847 O O . GLN F 2 271 ? 132.640 162.666 96.113 1.00 116.97 271 GLN T O 1
ATOM 12853 N N . GLY F 2 272 ? 132.091 164.541 97.243 1.00 112.87 272 GLY T N 1
ATOM 12854 C CA . GLY F 2 272 ? 132.475 165.410 96.145 1.00 110.86 272 GLY T CA 1
ATOM 12855 C C . GLY F 2 272 ? 133.964 165.408 95.865 1.00 111.50 272 GLY T C 1
ATOM 12856 O O . GLY F 2 272 ? 134.397 165.832 94.790 1.00 111.29 272 GLY T O 1
ATOM 12857 N N . GLY F 2 273 ? 134.763 164.935 96.814 1.00 114.77 273 GLY T N 1
ATOM 12858 C CA . GLY F 2 273 ? 136.199 164.879 96.647 1.00 114.50 273 GLY T CA 1
ATOM 12859 C C . GLY F 2 273 ? 136.631 163.724 95.768 1.00 114.54 273 GLY T C 1
ATOM 12860 O O . GLY F 2 273 ? 135.858 163.177 94.978 1.00 112.56 273 GLY T O 1
ATOM 12861 N N . PHE F 2 274 ? 137.904 163.352 95.912 1.00 119.33 274 PHE T N 1
ATOM 12862 C CA . PHE F 2 274 ? 138.443 162.262 95.108 1.00 118.77 274 PHE T CA 1
ATOM 12863 C C . PHE F 2 274 ? 137.865 160.918 95.532 1.00 120.42 274 PHE T C 1
ATOM 12864 O O . PHE F 2 274 ? 137.454 160.120 94.682 1.00 120.38 274 PHE T O 1
ATOM 12872 N N . ALA F 2 275 ? 137.812 160.653 96.836 1.00 119.40 275 ALA T N 1
ATOM 12873 C CA . ALA F 2 275 ? 137.389 159.356 97.341 1.00 117.95 275 ALA T CA 1
ATOM 12874 C C . ALA F 2 275 ? 136.451 159.538 98.524 1.00 117.15 275 ALA T C 1
ATOM 12875 O O . ALA F 2 275 ? 136.477 160.564 99.209 1.00 117.90 275 ALA T O 1
ATOM 12877 N N . HIS F 2 276 ? 135.620 158.524 98.756 1.00 105.50 276 HIS T N 1
ATOM 12878 C CA . HIS F 2 276 ? 134.694 158.503 99.877 1.00 102.82 276 HIS T CA 1
ATOM 12879 C C . HIS F 2 276 ? 134.720 157.125 100.521 1.00 105.64 276 HIS T C 1
ATOM 12880 O O . HIS F 2 276 ? 135.062 156.128 99.880 1.00 106.47 276 HIS T O 1
ATOM 12887 N N . TYR F 2 277 ? 134.366 157.083 101.803 1.00 91.41 277 TYR T N 1
ATOM 12888 C CA . TYR F 2 277 ? 134.342 155.826 102.537 1.00 86.02 277 TYR T CA 1
ATOM 12889 C C . TYR F 2 277 ? 133.120 155.008 102.141 1.00 87.77 277 TYR T C 1
ATOM 12890 O O . TYR F 2 277 ? 132.003 155.530 102.079 1.00 90.25 277 TYR T O 1
ATOM 12899 N N . VAL F 2 278 ? 133.335 153.724 101.869 1.00 85.49 278 VAL T N 1
ATOM 12900 C CA . VAL F 2 278 ? 132.266 152.814 101.472 1.00 85.35 278 VAL T CA 1
ATOM 12901 C C . VAL F 2 278 ? 132.481 151.480 102.174 1.00 83.97 278 VAL T C 1
ATOM 12902 O O . VAL F 2 278 ? 133.603 150.963 102.203 1.00 85.01 278 VAL T O 1
ATOM 12906 N N . THR F 2 279 ? 131.413 150.931 102.748 1.00 86.01 279 THR T N 1
ATOM 12907 C CA . THR F 2 279 ? 131.502 149.676 103.477 1.00 87.24 279 THR T CA 1
ATOM 12908 C C . THR F 2 279 ? 131.614 148.497 102.509 1.00 85.93 279 THR T C 1
ATOM 12909 O O . THR F 2 279 ? 131.551 148.648 101.287 1.00 85.85 279 THR T O 1
ATOM 12913 N N . VAL F 2 280 ? 131.778 147.301 103.079 1.00 82.39 280 VAL T N 1
ATOM 12914 C CA . VAL F 2 280 ? 132.063 146.111 102.285 1.00 81.10 280 VAL T CA 1
ATOM 12915 C C . VAL F 2 280 ? 130.914 145.742 101.354 1.00 83.08 280 VAL T C 1
ATOM 12916 O O . VAL F 2 280 ? 131.118 144.993 100.393 1.00 85.61 280 VAL T O 1
ATOM 12920 N N . ASP F 2 281 ? 129.706 146.249 101.612 1.00 89.83 281 ASP T N 1
ATOM 12921 C CA . ASP F 2 281 ? 128.553 145.870 100.799 1.00 88.73 281 ASP T CA 1
ATOM 12922 C C . ASP F 2 281 ? 128.737 146.281 99.343 1.00 90.37 281 ASP T C 1
ATOM 12923 O O . ASP F 2 281 ? 128.492 145.488 98.426 1.00 88.07 281 ASP T O 1
ATOM 12928 N N . GLN F 2 282 ? 129.174 147.517 99.108 1.00 95.91 282 GLN T N 1
ATOM 12929 C CA . GLN F 2 282 ? 129.321 148.021 97.748 1.00 96.91 282 GLN T CA 1
ATOM 12930 C C . GLN F 2 282 ? 130.640 147.623 97.103 1.00 95.27 282 GLN T C 1
ATOM 12931 O O . GLN F 2 282 ? 130.853 147.936 95.927 1.00 95.86 282 GLN T O 1
ATOM 12937 N N . LEU F 2 283 ? 131.526 146.952 97.832 1.00 91.92 283 LEU T N 1
ATOM 12938 C CA . LEU F 2 283 ? 132.782 146.505 97.250 1.00 91.00 283 LEU T CA 1
ATOM 12939 C C . LEU F 2 283 ? 132.546 145.340 96.299 1.00 90.42 283 LEU T C 1
ATOM 12940 O O . LEU F 2 283 ? 131.733 144.451 96.566 1.00 92.39 283 LEU T O 1
ATOM 12945 N N . ASN F 2 284 ? 133.262 145.352 95.180 1.00 98.79 284 ASN T N 1
ATOM 12946 C CA . ASN F 2 284 ? 133.268 144.246 94.235 1.00 100.86 284 ASN T CA 1
ATOM 12947 C C . ASN F 2 284 ? 134.711 143.918 93.890 1.00 103.33 284 ASN T C 1
ATOM 12948 O O . ASN F 2 284 ? 135.561 144.813 93.845 1.00 103.29 284 ASN T O 1
ATOM 12953 N N . THR F 2 285 ? 134.981 142.635 93.647 1.00 102.64 285 THR T N 1
ATOM 12954 C CA . THR F 2 285 ? 136.338 142.138 93.417 1.00 104.35 285 THR T CA 1
ATOM 12955 C C . THR F 2 285 ? 137.253 142.523 94.582 1.00 104.21 285 THR T C 1
ATOM 12956 O O . THR F 2 285 ? 138.209 143.288 94.441 1.00 104.62 285 THR T O 1
ATOM 12960 N N . VAL F 2 286 ? 136.929 141.974 95.752 1.00 89.60 286 VAL T N 1
ATOM 12961 C CA . VAL F 2 286 ? 137.629 142.277 96.996 1.00 90.73 286 VAL T CA 1
ATOM 12962 C C . VAL F 2 286 ? 138.979 141.568 97.016 1.00 92.35 286 VAL T C 1
ATOM 12963 O O . VAL F 2 286 ? 139.737 141.673 97.988 1.00 92.04 286 VAL T O 1
ATOM 12967 N N . ASP F 2 287 ? 139.288 140.846 95.942 1.00 97.10 287 ASP T N 1
ATOM 12968 C CA . ASP F 2 287 ? 140.519 140.071 95.877 1.00 98.96 287 ASP T CA 1
ATOM 12969 C C . ASP F 2 287 ? 141.743 140.972 95.978 1.00 95.00 287 ASP T C 1
ATOM 12970 O O . ASP F 2 287 ? 141.772 142.077 95.429 1.00 92.05 287 ASP T O 1
ATOM 12975 N N . GLY F 2 288 ? 142.763 140.490 96.691 1.00 85.23 288 GLY T N 1
ATOM 12976 C CA . GLY F 2 288 ? 144.029 141.184 96.803 1.00 90.36 288 GLY T CA 1
ATOM 12977 C C . GLY F 2 288 ? 144.325 141.587 98.238 1.00 87.50 288 GLY T C 1
ATOM 12978 O O . GLY F 2 288 ? 143.943 140.893 99.188 1.00 85.02 288 GLY T O 1
ATOM 12979 N N . SER F 2 289 ? 145.020 142.716 98.380 1.00 80.46 289 SER T N 1
ATOM 12980 C CA . SER F 2 289 ? 145.363 143.258 99.688 1.00 82.72 289 SER T CA 1
ATOM 12981 C C . SER F 2 289 ? 144.189 143.946 100.370 1.00 84.28 289 SER T C 1
ATOM 12982 O O . SER F 2 289 ? 144.283 144.259 101.563 1.00 83.14 289 SER T O 1
ATOM 12985 N N . THR F 2 290 ? 143.098 144.197 99.643 1.00 76.78 290 THR T N 1
ATOM 12986 C CA . THR F 2 290 ? 141.909 144.763 100.268 1.00 73.65 290 THR T CA 1
ATOM 12987 C C . THR F 2 290 ? 141.349 143.819 101.322 1.00 73.74 290 THR T C 1
ATOM 12988 O O . THR F 2 290 ? 140.875 144.261 102.374 1.00 77.55 290 THR T O 1
ATOM 12992 N N . LEU F 2 291 ? 141.399 142.511 101.058 1.00 69.94 291 LEU T N 1
ATOM 12993 C CA . LEU F 2 291 ? 140.988 141.543 102.068 1.00 70.02 291 LEU T CA 1
ATOM 12994 C C . LEU F 2 291 ? 141.891 141.612 103.292 1.00 71.20 291 LEU T C 1
ATOM 12995 O O . LEU F 2 291 ? 141.417 141.491 104.426 1.00 77.10 291 LEU T O 1
ATOM 13000 N N . HIS F 2 292 ? 143.196 141.796 103.084 1.00 72.97 292 HIS T N 1
ATOM 13001 C CA . HIS F 2 292 ? 144.112 141.930 104.213 1.00 72.07 292 HIS T CA 1
ATOM 13002 C C . HIS F 2 292 ? 143.784 143.165 105.042 1.00 73.94 292 HIS T C 1
ATOM 13003 O O . HIS F 2 292 ? 143.777 143.111 106.278 1.00 75.31 292 HIS T O 1
ATOM 13010 N N . ASN F 2 293 ? 143.500 144.287 104.376 1.00 71.54 293 ASN T N 1
ATOM 13011 C CA . ASN F 2 293 ? 143.126 145.502 105.094 1.00 71.59 293 ASN T CA 1
ATOM 13012 C C . ASN F 2 293 ? 141.822 145.313 105.860 1.00 72.08 293 ASN T C 1
ATOM 13013 O O . ASN F 2 293 ? 141.696 145.755 107.009 1.00 69.10 293 ASN T O 1
ATOM 13018 N N . ILE F 2 294 ? 140.841 144.656 105.238 1.00 69.54 294 ILE T N 1
ATOM 13019 C CA . ILE F 2 294 ? 139.559 144.413 105.895 1.00 64.13 294 ILE T CA 1
ATOM 13020 C C . ILE F 2 294 ? 139.744 143.517 107.113 1.00 62.79 294 ILE T C 1
ATOM 13021 O O . ILE F 2 294 ? 139.144 143.748 108.170 1.00 66.59 294 ILE T O 1
ATOM 13026 N N . LEU F 2 295 ? 140.565 142.474 106.981 1.00 62.94 295 LEU T N 1
ATOM 13027 C CA . LEU F 2 295 ? 140.819 141.583 108.107 1.00 60.46 295 LEU T CA 1
ATOM 13028 C C . LEU F 2 295 ? 141.534 142.313 109.234 1.00 62.77 295 LEU T C 1
ATOM 13029 O O . LEU F 2 295 ? 141.233 142.095 110.411 1.00 66.56 295 LEU T O 1
ATOM 13034 N N . GLY F 2 296 ? 142.480 143.190 108.895 1.00 68.81 296 GLY T N 1
ATOM 13035 C CA . GLY F 2 296 ? 143.103 144.011 109.920 1.00 68.49 296 GLY T CA 1
ATOM 13036 C C . GLY F 2 296 ? 142.104 144.905 110.630 1.00 70.37 296 GLY T C 1
ATOM 13037 O O . GLY F 2 296 ? 142.139 145.045 111.856 1.00 72.59 296 GLY T O 1
ATOM 13038 N N . GLN F 2 297 ? 141.191 145.513 109.868 1.00 67.06 297 GLN T N 1
ATOM 13039 C CA . GLN F 2 297 ? 140.180 146.380 110.467 1.00 65.81 297 GLN T CA 1
ATOM 13040 C C . GLN F 2 297 ? 139.270 145.601 111.409 1.00 67.49 297 GLN T C 1
ATOM 13041 O O . GLN F 2 297 ? 138.979 146.051 112.523 1.00 66.40 297 GLN T O 1
ATOM 13047 N N . VAL F 2 298 ? 138.807 144.424 110.978 1.00 68.89 298 VAL T N 1
ATOM 13048 C CA . VAL F 2 298 ? 137.913 143.641 111.829 1.00 66.12 298 VAL T CA 1
ATOM 13049 C C . VAL F 2 298 ? 138.660 143.084 113.034 1.00 64.31 298 VAL T C 1
ATOM 13050 O O . VAL F 2 298 ? 138.063 142.869 114.095 1.00 67.93 298 VAL T O 1
ATOM 13054 N N . SER F 2 299 ? 139.967 142.836 112.902 1.00 69.13 299 SER T N 1
ATOM 13055 C CA . SER F 2 299 ? 140.758 142.443 114.061 1.00 70.41 299 SER T CA 1
ATOM 13056 C C . SER F 2 299 ? 140.927 143.600 115.033 1.00 72.19 299 SER T C 1
ATOM 13057 O O . SER F 2 299 ? 141.046 143.380 116.244 1.00 74.16 299 SER T O 1
ATOM 13060 N N . SER F 2 300 ? 140.951 144.834 114.523 1.00 79.10 300 SER T N 1
ATOM 13061 C CA . SER F 2 300 ? 141.019 145.996 115.404 1.00 81.82 300 SER T CA 1
ATOM 13062 C C . SER F 2 300 ? 139.783 146.086 116.291 1.00 82.26 300 SER T C 1
ATOM 13063 O O . SER F 2 300 ? 139.882 146.436 117.473 1.00 82.91 300 SER T O 1
ATOM 13066 N N . GLY F 2 301 ? 138.612 145.775 115.741 1.00 84.95 301 GLY T N 1
ATOM 13067 C CA . GLY F 2 301 ? 137.384 145.793 116.511 1.00 81.18 301 GLY T CA 1
ATOM 13068 C C . GLY F 2 301 ? 136.292 146.626 115.874 1.00 82.88 301 GLY T C 1
ATOM 13069 O O . GLY F 2 301 ? 135.232 146.835 116.471 1.00 87.88 301 GLY T O 1
ATOM 13070 N N . LEU F 2 302 ? 136.540 147.105 114.659 1.00 76.10 302 LEU T N 1
ATOM 13071 C CA . LEU F 2 302 ? 135.573 147.949 113.973 1.00 74.79 302 LEU T CA 1
ATOM 13072 C C . LEU F 2 302 ? 134.382 147.128 113.494 1.00 78.40 302 LEU T C 1
ATOM 13073 O O . LEU F 2 302 ? 134.536 146.013 112.990 1.00 77.29 302 LEU T O 1
ATOM 13078 N N . GLY F 2 303 ? 133.183 147.690 113.657 1.00 82.72 303 GLY T N 1
ATOM 13079 C CA . GLY F 2 303 ? 131.992 147.041 113.158 1.00 79.17 303 GLY T CA 1
ATOM 13080 C C . GLY F 2 303 ? 131.851 147.163 111.653 1.00 76.70 303 GLY T C 1
ATOM 13081 O O . GLY F 2 303 ? 132.485 147.993 111.004 1.00 85.61 303 GLY T O 1
ATOM 13082 N N . LEU F 2 304 ? 130.995 146.312 111.091 1.00 69.36 304 LEU T N 1
ATOM 13083 C CA . LEU F 2 304 ? 130.780 146.260 109.652 1.00 72.50 304 LEU T CA 1
ATOM 13084 C C . LEU F 2 304 ? 129.592 147.093 109.189 1.00 77.17 304 LEU T C 1
ATOM 13085 O O . LEU F 2 304 ? 129.312 147.128 107.987 1.00 76.05 304 LEU T O 1
ATOM 13090 N N . SER F 2 305 ? 128.891 147.763 110.102 1.00 80.66 305 SER T N 1
ATOM 13091 C CA . SER F 2 305 ? 127.701 148.507 109.707 1.00 78.03 305 SER T CA 1
ATOM 13092 C C . SER F 2 305 ? 127.998 149.996 109.664 1.00 76.41 305 SER T C 1
ATOM 13093 O O . SER F 2 305 ? 128.600 150.527 110.609 1.00 72.10 305 SER T O 1
ATOM 13096 N N . PRO F 2 306 ? 127.607 150.693 108.595 1.00 77.09 306 PRO T N 1
ATOM 13097 C CA . PRO F 2 306 ? 127.834 152.146 108.547 1.00 73.27 306 PRO T CA 1
ATOM 13098 C C . PRO F 2 306 ? 127.124 152.902 109.654 1.00 75.71 306 PRO T C 1
ATOM 13099 O O . PRO F 2 306 ? 127.625 153.939 110.104 1.00 75.11 306 PRO T O 1
ATOM 13103 N N . GLU F 2 307 ? 125.972 152.415 110.104 1.00 87.45 307 GLU T N 1
ATOM 13104 C CA . GLU F 2 307 ? 125.207 153.043 111.171 1.00 84.69 307 GLU T CA 1
ATOM 13105 C C . GLU F 2 307 ? 125.282 152.178 112.420 1.00 82.23 307 GLU T C 1
ATOM 13106 O O . GLU F 2 307 ? 124.983 150.981 112.369 1.00 84.26 307 GLU T O 1
ATOM 13112 N N . GLN F 2 308 ? 125.679 152.783 113.536 1.00 81.29 308 GLN T N 1
ATOM 13113 C CA . GLN F 2 308 ? 125.796 152.067 114.805 1.00 82.82 308 GLN T CA 1
ATOM 13114 C C . GLN F 2 308 ? 124.399 151.874 115.377 1.00 88.01 308 GLN T C 1
ATOM 13115 O O . GLN F 2 308 ? 123.854 152.742 116.060 1.00 88.25 308 GLN T O 1
ATOM 13121 N N . THR F 2 309 ? 123.809 150.716 115.094 1.00 88.06 309 THR T N 1
ATOM 13122 C CA . THR F 2 309 ? 122.477 150.397 115.589 1.00 86.22 309 THR T CA 1
ATOM 13123 C C . THR F 2 309 ? 122.563 150.010 117.060 1.00 80.74 309 THR T C 1
ATOM 13124 O O . THR F 2 309 ? 123.349 149.132 117.432 1.00 82.17 309 THR T O 1
ATOM 13128 N N . GLN F 2 310 ? 121.758 150.661 117.893 1.00 66.12 310 GLN T N 1
ATOM 13129 C CA . GLN F 2 310 ? 121.724 150.397 119.323 1.00 65.03 310 GLN T CA 1
ATOM 13130 C C . GLN F 2 310 ? 120.330 149.943 119.725 1.00 66.75 310 GLN T C 1
ATOM 13131 O O . GLN F 2 310 ? 119.329 150.533 119.305 1.00 74.26 310 GLN T O 1
ATOM 13137 N N . SER F 2 311 ? 120.271 148.894 120.535 1.00 57.00 311 SER T N 1
ATOM 13138 C CA . SER F 2 311 ? 119.022 148.343 121.032 1.00 51.13 311 SER T CA 1
ATOM 13139 C C . SER F 2 311 ? 118.845 148.690 122.504 1.00 49.54 311 SER T C 1
ATOM 13140 O O . SER F 2 311 ? 119.753 149.203 123.162 1.00 57.29 311 SER T O 1
ATOM 13143 N N . LEU F 2 312 ? 117.646 148.406 123.016 1.00 35.40 312 LEU T N 1
ATOM 13144 C CA . LEU F 2 312 ? 117.413 148.537 124.449 1.00 43.86 312 LEU T CA 1
ATOM 13145 C C . LEU F 2 312 ? 118.240 147.527 125.233 1.00 53.56 312 LEU T C 1
ATOM 13146 O O . LEU F 2 312 ? 118.716 147.831 126.335 1.00 59.31 312 LEU T O 1
ATOM 13151 N N . GLN F 2 313 ? 118.425 146.328 124.676 1.00 50.84 313 GLN T N 1
ATOM 13152 C CA . GLN F 2 313 ? 119.293 145.342 125.306 1.00 41.15 313 GLN T CA 1
ATOM 13153 C C . GLN F 2 313 ? 120.725 145.849 125.389 1.00 40.87 313 GLN T C 1
ATOM 13154 O O . GLN F 2 313 ? 121.425 145.589 126.372 1.00 56.30 313 GLN T O 1
ATOM 13160 N N . ASP F 2 314 ? 121.180 146.570 124.362 1.00 31.35 314 ASP T N 1
ATOM 13161 C CA . ASP F 2 314 ? 122.522 147.142 124.399 1.00 44.43 314 ASP T CA 1
ATOM 13162 C C . ASP F 2 314 ? 122.660 148.155 125.528 1.00 47.29 314 ASP T C 1
ATOM 13163 O O . ASP F 2 314 ? 123.677 148.178 126.227 1.00 46.82 314 ASP T O 1
ATOM 13168 N N . VAL F 2 315 ? 121.644 148.997 125.725 1.00 48.05 315 VAL T N 1
ATOM 13169 C CA . VAL F 2 315 ? 121.678 149.969 126.816 1.00 36.59 315 VAL T CA 1
ATOM 13170 C C . VAL F 2 315 ? 121.708 149.254 128.161 1.00 41.81 315 VAL T C 1
ATOM 13171 O O . VAL F 2 315 ? 122.490 149.602 129.057 1.00 50.49 315 VAL T O 1
ATOM 13175 N N . PHE F 2 316 ? 120.859 148.236 128.319 1.00 32.94 316 PHE T N 1
ATOM 13176 C CA . PHE F 2 316 ? 120.819 147.504 129.581 1.00 36.96 316 PHE T CA 1
ATOM 13177 C C . PHE F 2 316 ? 122.147 146.811 129.862 1.00 38.78 316 PHE T C 1
ATOM 13178 O O . PHE F 2 316 ? 122.623 146.806 131.003 1.00 37.94 316 PHE T O 1
ATOM 13186 N N . ASN F 2 317 ? 122.760 146.221 128.834 1.00 42.33 317 ASN T N 1
ATOM 13187 C CA . ASN F 2 317 ? 124.052 145.566 129.005 1.00 28.86 317 ASN T CA 1
ATOM 13188 C C . ASN F 2 317 ? 125.146 146.575 129.324 1.00 37.66 317 ASN T C 1
ATOM 13189 O O . ASN F 2 317 ? 126.043 146.292 130.126 1.00 49.35 317 ASN T O 1
ATOM 13194 N N . SER F 2 318 ? 125.094 147.754 12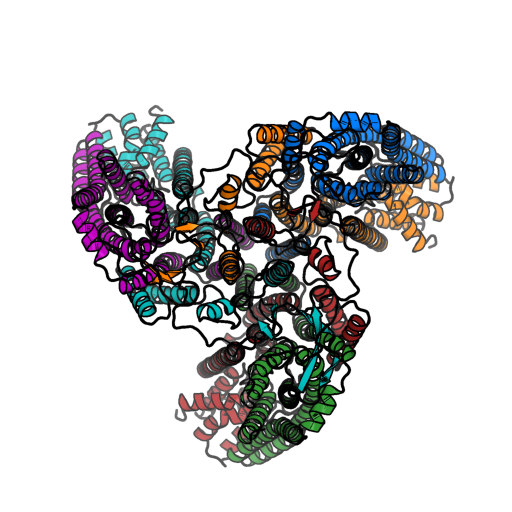8.700 1.00 44.83 318 SER T N 1
ATOM 13195 C CA . SER F 2 318 ? 126.050 148.807 129.022 1.00 40.81 318 SER T CA 1
ATOM 13196 C C . SER F 2 318 ? 125.928 149.223 130.480 1.00 34.98 318 SER T C 1
ATOM 13197 O O . SER F 2 318 ? 126.936 149.494 131.141 1.00 30.32 318 SER T O 1
ATOM 13200 N N . LEU F 2 319 ? 124.701 149.289 130.997 1.00 40.48 319 LEU T N 1
ATOM 13201 C CA . LEU F 2 319 ? 124.525 149.510 132.427 1.00 33.95 319 LEU T CA 1
ATOM 13202 C C . LEU F 2 319 ? 125.138 148.355 133.209 1.00 38.61 319 LEU T C 1
ATOM 13203 O O . LEU F 2 319 ? 126.136 148.536 133.913 1.00 49.17 319 LEU T O 1
ATOM 13208 N N . ILE F 2 320 ? 124.560 147.165 133.071 1.00 40.43 320 ILE T N 1
ATOM 13209 C CA . ILE F 2 320 ? 125.103 145.938 133.651 1.00 42.50 320 ILE T CA 1
ATOM 13210 C C . ILE F 2 320 ? 124.351 144.754 133.052 1.00 37.11 320 ILE T C 1
ATOM 13211 O O . ILE F 2 320 ? 123.117 144.796 132.950 1.00 43.09 320 ILE T O 1
ATOM 13216 N N . PRO F 2 321 ? 125.039 143.702 132.611 1.00 40.38 321 PRO T N 1
ATOM 13217 C CA . PRO F 2 321 ? 124.325 142.512 132.132 1.00 40.77 321 PRO T CA 1
ATOM 13218 C C . PRO F 2 321 ? 123.507 141.878 133.248 1.00 44.75 321 PRO T C 1
ATOM 13219 O O . PRO F 2 321 ? 123.945 141.799 134.398 1.00 53.03 321 PRO T O 1
ATOM 13223 N N . GLY F 2 322 ? 122.312 141.411 132.895 1.00 38.52 322 GLY T N 1
ATOM 13224 C CA . GLY F 2 322 ? 121.404 140.867 133.884 1.00 34.49 322 GLY T CA 1
ATOM 13225 C C . GLY F 2 322 ? 120.596 141.894 134.641 1.00 40.99 322 GLY T C 1
ATOM 13226 O O . GLY F 2 322 ? 120.098 141.594 135.729 1.00 49.46 322 GLY T O 1
ATOM 13227 N N . PHE F 2 323 ? 120.457 143.106 134.100 1.00 42.25 323 PHE T N 1
ATOM 13228 C CA . PHE F 2 323 ? 119.689 144.149 134.774 1.00 41.31 323 PHE T CA 1
ATOM 13229 C C . PHE F 2 323 ? 118.217 143.765 134.889 1.00 44.63 323 PHE T C 1
ATOM 13230 O O . PHE F 2 323 ? 117.640 143.767 135.986 1.00 48.58 323 PHE T O 1
ATOM 13238 N N . ILE F 2 324 ? 117.600 143.408 133.762 1.00 36.77 324 ILE T N 1
ATOM 13239 C CA . ILE F 2 324 ? 116.189 143.038 133.768 1.00 34.33 324 ILE T CA 1
ATOM 13240 C C . ILE F 2 324 ? 115.983 141.743 134.540 1.00 32.34 324 ILE T C 1
ATOM 13241 O O . ILE F 2 324 ? 114.961 141.561 135.208 1.00 47.04 324 ILE T O 1
ATOM 13246 N N . ALA F 2 325 ? 116.948 140.824 134.460 1.00 42.99 325 ALA T N 1
ATOM 13247 C CA . ALA F 2 325 ? 116.851 139.585 135.223 1.00 37.99 325 ALA T CA 1
ATOM 13248 C C . ALA F 2 325 ? 116.830 139.858 136.721 1.00 35.20 325 ALA T C 1
ATOM 13249 O O . ALA F 2 325 ? 116.030 139.269 137.453 1.00 36.79 325 ALA T O 1
ATOM 13251 N N . LEU F 2 326 ? 117.693 140.761 137.193 1.00 25.13 326 LEU T N 1
ATOM 13252 C CA . LEU F 2 326 ? 117.704 141.105 138.612 1.00 33.77 326 LEU T CA 1
ATOM 13253 C C . LEU F 2 326 ? 116.416 141.811 139.025 1.00 44.94 326 LEU T C 1
ATOM 13254 O O . LEU F 2 326 ? 115.864 141.536 140.102 1.00 43.91 326 LEU T O 1
ATOM 13259 N N . LEU F 2 327 ? 115.925 142.728 138.186 1.00 36.13 327 LEU T N 1
ATOM 13260 C CA . LEU F 2 327 ? 114.674 143.409 138.507 1.00 35.41 327 LEU T CA 1
ATOM 13261 C C . LEU F 2 327 ? 113.516 142.423 138.602 1.00 34.33 327 LEU T C 1
ATOM 13262 O O . LEU F 2 327 ? 112.710 142.488 139.539 1.00 46.05 327 LEU T O 1
ATOM 13267 N N . LEU F 2 328 ? 113.424 141.494 137.646 1.00 30.95 328 LEU T N 1
ATOM 13268 C CA . LEU F 2 328 ? 112.376 140.480 137.692 1.00 34.16 328 LEU T CA 1
ATOM 13269 C C . LEU F 2 328 ? 112.532 139.580 138.908 1.00 44.15 328 LEU T C 1
ATOM 13270 O O . LEU F 2 328 ? 111.538 139.197 139.533 1.00 43.40 328 LEU T O 1
ATOM 13275 N N . THR F 2 329 ? 113.771 139.221 139.251 1.00 39.12 329 THR T N 1
ATOM 13276 C CA . THR F 2 329 ? 114.001 138.379 140.417 1.00 26.63 329 THR T CA 1
ATOM 13277 C C . THR F 2 329 ? 113.474 139.044 141.678 1.00 36.43 329 THR T C 1
ATOM 13278 O O . THR F 2 329 ? 112.770 138.417 142.478 1.00 50.79 329 THR T O 1
ATOM 13282 N N . PHE F 2 330 ? 113.779 140.329 141.859 1.00 39.11 330 PHE T N 1
ATOM 13283 C CA . PHE F 2 330 ? 113.332 140.998 143.077 1.00 41.45 330 PHE T CA 1
ATOM 13284 C C . PHE F 2 330 ? 111.829 141.257 143.069 1.00 42.16 330 PHE T C 1
ATOM 13285 O O . PHE F 2 330 ? 111.184 141.169 144.121 1.00 45.37 330 PHE T O 1
ATOM 13293 N N . LEU F 2 331 ? 111.248 141.551 141.903 1.00 43.25 331 LEU T N 1
ATOM 13294 C CA . LEU F 2 331 ? 109.797 141.695 141.825 1.00 37.70 331 LEU T CA 1
ATOM 13295 C C . LEU F 2 331 ? 109.096 140.393 142.198 1.00 39.99 331 LEU T C 1
ATOM 13296 O O . LEU F 2 331 ? 108.139 140.389 142.984 1.00 51.29 331 LEU T O 1
ATOM 13301 N N . VAL F 2 332 ? 109.569 139.272 141.647 1.00 39.23 332 VAL T N 1
ATOM 13302 C CA . VAL F 2 332 ? 108.974 137.974 141.951 1.00 45.77 332 VAL T CA 1
ATOM 13303 C C . VAL F 2 332 ? 109.164 137.634 143.421 1.00 42.11 332 VAL T C 1
ATOM 13304 O O . VAL F 2 332 ? 108.269 137.074 144.064 1.00 54.71 332 VAL T O 1
ATOM 13308 N N . LEU F 2 333 ? 110.328 137.969 143.980 1.00 26.24 333 LEU T N 1
ATOM 13309 C CA . LEU F 2 333 ? 110.562 137.714 145.396 1.00 28.93 333 LEU T CA 1
ATOM 13310 C C . LEU F 2 333 ? 109.580 138.491 146.264 1.00 44.86 333 LEU T C 1
ATOM 13311 O O . LEU F 2 333 ? 109.004 137.937 147.207 1.00 61.58 333 LEU T O 1
ATOM 13316 N N . TRP F 2 334 ? 109.371 139.773 145.957 1.00 54.32 334 TRP T N 1
ATOM 13317 C CA . TRP F 2 334 ? 108.426 140.572 146.733 1.00 56.79 334 TRP T CA 1
ATOM 13318 C C . TRP F 2 334 ? 107.005 140.036 146.597 1.00 56.87 334 TRP T C 1
ATOM 13319 O O . TRP F 2 334 ? 106.261 139.965 147.586 1.00 56.66 334 TRP T O 1
ATOM 13330 N N . ILE F 2 335 ? 106.619 139.622 145.387 1.00 53.10 335 ILE T N 1
ATOM 13331 C CA . ILE F 2 335 ? 105.302 139.018 145.200 1.00 46.27 335 ILE T CA 1
ATOM 13332 C C . ILE F 2 335 ? 105.166 137.760 146.049 1.00 46.28 335 ILE T C 1
ATOM 13333 O O . ILE F 2 335 ? 104.127 137.525 146.678 1.00 54.83 335 ILE T O 1
ATOM 13338 N N . LEU F 2 336 ? 106.211 136.930 146.079 1.00 53.33 336 LEU T N 1
ATOM 13339 C CA . LEU F 2 336 ? 106.141 135.676 146.822 1.00 50.49 336 LEU T CA 1
ATOM 13340 C C . LEU F 2 336 ? 106.042 135.915 148.323 1.00 48.48 336 LEU T C 1
ATOM 13341 O O . LEU F 2 336 ? 105.278 135.231 149.013 1.00 59.07 336 LEU T O 1
ATOM 13346 N N . ARG F 2 337 ? 106.804 136.873 148.853 1.00 51.23 337 ARG T N 1
ATOM 13347 C CA . ARG F 2 337 ? 106.716 137.129 150.288 1.00 58.88 337 ARG T CA 1
ATOM 13348 C C . ARG F 2 337 ? 105.504 137.963 150.683 1.00 66.57 337 ARG T C 1
ATOM 13349 O O . ARG F 2 337 ? 105.217 138.062 151.881 1.00 67.66 337 ARG T O 1
ATOM 13357 N N . LYS F 2 338 ? 104.784 138.562 149.734 1.00 75.97 338 LYS T N 1
ATOM 13358 C CA . LYS F 2 338 ? 103.575 139.285 150.113 1.00 67.65 338 LYS T CA 1
ATOM 13359 C C . LYS F 2 338 ? 102.287 138.507 149.873 1.00 67.38 338 LYS T C 1
ATOM 13360 O O . LYS F 2 338 ? 101.312 138.720 150.601 1.00 69.93 338 LYS T O 1
ATOM 13366 N N . TRP F 2 339 ? 102.246 137.614 148.880 1.00 73.25 339 TRP T N 1
ATOM 13367 C CA . TRP F 2 339 ? 100.990 136.951 148.539 1.00 73.96 339 TRP T CA 1
ATOM 13368 C C . TRP F 2 339 ? 100.586 135.937 149.604 1.00 84.47 339 TRP T C 1
ATOM 13369 O O . TRP F 2 339 ? 99.436 135.928 150.058 1.00 81.99 339 TRP T O 1
ATOM 13380 N N . LYS F 2 340 ? 101.521 135.081 150.018 1.00 90.96 340 LYS T N 1
ATOM 13381 C CA . LYS F 2 340 ? 101.272 134.050 151.027 1.00 84.50 340 LYS T CA 1
ATOM 13382 C C . LYS F 2 340 ? 100.085 133.165 150.643 1.00 85.64 340 LYS T C 1
ATOM 13383 O O . LYS F 2 340 ? 99.172 132.922 151.435 1.00 87.73 340 LYS T O 1
ATOM 13389 N N . ASN F 2 341 ? 100.105 132.683 149.406 1.00 98.58 341 ASN T N 1
ATOM 13390 C CA . ASN F 2 341 ? 99.093 131.784 148.872 1.00 97.60 341 ASN T CA 1
ATOM 13391 C C . ASN F 2 341 ? 99.706 130.403 148.649 1.00 99.51 341 ASN T C 1
ATOM 13392 O O . ASN F 2 341 ? 100.868 130.151 148.980 1.00 100.47 341 ASN T O 1
ATOM 13397 N N . LYS F 2 342 ? 98.908 129.499 148.083 1.00 101.54 342 LYS T N 1
ATOM 13398 C CA . LYS F 2 342 ? 99.357 128.143 147.786 1.00 104.42 342 LYS T CA 1
ATOM 13399 C C . LYS F 2 342 ? 99.629 127.916 146.305 1.00 101.98 342 LYS T C 1
ATOM 13400 O O . LYS F 2 342 ? 100.575 127.203 145.958 1.00 99.58 342 LYS T O 1
ATOM 13406 N N . ASN F 2 343 ? 98.825 128.507 145.421 1.00 91.32 343 ASN T N 1
ATOM 13407 C CA . ASN F 2 343 ? 99.010 128.387 143.982 1.00 90.28 343 ASN T CA 1
ATOM 13408 C C . ASN F 2 343 ? 99.670 129.621 143.381 1.00 89.90 343 ASN T C 1
ATOM 13409 O O . ASN F 2 343 ? 99.628 129.806 142.160 1.00 90.17 343 ASN T O 1
ATOM 13414 N N . ALA F 2 344 ? 100.267 130.468 144.217 1.00 77.75 344 ALA T N 1
ATOM 13415 C CA . ALA F 2 344 ? 100.925 131.671 143.716 1.00 78.79 344 ALA T CA 1
ATOM 13416 C C . ALA F 2 344 ? 101.997 131.398 142.665 1.00 76.54 344 ALA T C 1
ATOM 13417 O O . ALA F 2 344 ? 102.046 132.149 141.676 1.00 77.82 344 ALA T O 1
ATOM 13419 N N . PRO F 2 345 ? 102.884 130.402 142.809 1.00 72.11 345 PRO T N 1
ATOM 13420 C CA . PRO F 2 345 ? 103.903 130.194 141.763 1.00 70.82 345 PRO T CA 1
ATOM 13421 C C . PRO F 2 345 ? 103.323 129.954 140.382 1.00 73.74 345 PRO T C 1
ATOM 13422 O O . PRO F 2 345 ? 103.830 130.506 139.397 1.00 79.18 345 PRO T O 1
ATOM 13426 N N . LEU F 2 346 ? 102.262 129.151 140.281 1.00 64.22 346 LEU T N 1
ATOM 13427 C CA . LEU F 2 346 ? 101.651 128.897 138.981 1.00 67.59 346 LEU T CA 1
ATOM 13428 C C . LEU F 2 346 ? 101.035 130.166 138.410 1.00 74.56 346 LEU T C 1
ATOM 13429 O O . LEU F 2 346 ? 101.114 130.414 137.201 1.00 68.80 346 LEU T O 1
ATOM 13434 N N . PHE F 2 347 ? 100.416 130.980 139.266 1.00 72.33 347 PHE T N 1
ATOM 13435 C CA . PHE F 2 347 ? 99.840 132.236 138.805 1.00 67.30 347 PHE T CA 1
ATOM 13436 C C . PHE F 2 347 ? 100.918 133.180 138.291 1.00 71.33 347 PHE T C 1
ATOM 13437 O O . PHE F 2 347 ? 100.734 133.842 137.265 1.00 75.59 347 PHE T O 1
ATOM 13445 N N . ILE F 2 348 ? 102.058 133.249 138.983 1.00 67.02 348 ILE T N 1
ATOM 13446 C CA . ILE F 2 348 ? 103.145 134.106 138.517 1.00 61.55 348 ILE T CA 1
ATOM 13447 C C . ILE F 2 348 ? 103.724 133.576 137.211 1.00 58.36 348 ILE T C 1
ATOM 13448 O O . ILE F 2 348 ? 104.115 134.351 136.332 1.00 64.22 348 ILE T O 1
ATOM 13453 N N . ILE F 2 349 ? 103.791 132.251 137.058 1.00 57.09 349 ILE T N 1
ATOM 13454 C CA . ILE F 2 349 ? 104.288 131.675 135.810 1.00 58.45 349 ILE T CA 1
ATOM 13455 C C . ILE F 2 349 ? 103.358 132.020 134.652 1.00 61.66 349 ILE T C 1
ATOM 13456 O O . ILE F 2 349 ? 103.808 132.396 133.560 1.00 71.21 349 ILE T O 1
ATOM 13461 N N . ILE F 2 350 ? 102.046 131.899 134.870 1.00 55.86 350 ILE T N 1
ATOM 13462 C CA . ILE F 2 350 ? 101.081 132.273 133.838 1.00 60.47 350 ILE T CA 1
ATOM 13463 C C . ILE F 2 350 ? 101.188 133.761 133.528 1.00 58.58 350 ILE T C 1
ATOM 13464 O O . ILE F 2 350 ? 101.106 134.180 132.364 1.00 51.34 350 ILE T O 1
ATOM 13469 N N . GLY F 2 351 ? 101.374 134.582 134.563 1.00 55.79 351 GLY T N 1
ATOM 13470 C CA . GLY F 2 351 ? 101.540 136.008 134.347 1.00 57.19 351 GLY T CA 1
ATOM 13471 C C . GLY F 2 351 ? 102.771 136.335 133.526 1.00 60.13 351 GLY T C 1
ATOM 13472 O O . GLY F 2 351 ? 102.738 137.221 132.675 1.00 62.78 351 GLY T O 1
ATOM 13473 N N . MET F 2 352 ? 103.873 135.621 133.765 1.00 65.46 352 MET T N 1
ATOM 13474 C CA . MET F 2 352 ? 105.076 135.862 132.976 1.00 55.90 352 MET T CA 1
ATOM 13475 C C . MET F 2 352 ? 104.920 135.374 131.544 1.00 54.28 352 MET T C 1
ATOM 13476 O O . MET F 2 352 ? 105.480 135.979 130.626 1.00 66.03 352 MET T O 1
ATOM 13481 N N . PHE F 2 353 ? 104.175 134.289 131.326 1.00 49.28 353 PHE T N 1
ATOM 13482 C CA . PHE F 2 353 ? 103.897 133.876 129.952 1.00 50.94 353 PHE T CA 1
ATOM 13483 C C . PHE F 2 353 ? 103.059 134.926 129.225 1.00 63.78 353 PHE T C 1
ATOM 13484 O O . PHE F 2 353 ? 103.331 135.260 128.062 1.00 63.24 353 PHE T O 1
ATOM 13492 N N . VAL F 2 354 ? 102.048 135.472 129.904 1.00 65.70 354 VAL T N 1
ATOM 13493 C CA . VAL F 2 354 ? 101.245 136.544 129.317 1.00 57.86 354 VAL T CA 1
ATOM 13494 C C . VAL F 2 354 ? 102.106 137.778 129.065 1.00 59.80 354 VAL T C 1
ATOM 13495 O O . VAL F 2 354 ? 101.951 138.467 128.050 1.00 65.98 354 VAL T O 1
ATOM 13499 N N . LEU F 2 355 ? 103.021 138.078 129.989 1.00 56.01 355 LEU T N 1
ATOM 13500 C CA . LEU F 2 355 ? 103.924 139.212 129.824 1.00 57.36 355 LEU T CA 1
ATOM 13501 C C . LEU F 2 355 ? 104.834 139.022 128.618 1.00 58.21 355 LEU T C 1
ATOM 13502 O O . LEU F 2 355 ? 105.096 139.972 127.874 1.00 66.76 355 LEU T O 1
ATOM 13507 N N . GLY F 2 356 ? 105.340 137.805 128.422 1.00 59.74 356 GLY T N 1
ATOM 13508 C CA . GLY F 2 356 ? 106.135 137.528 127.239 1.00 56.28 356 GLY T CA 1
ATOM 13509 C C . GLY F 2 356 ? 105.336 137.680 125.961 1.00 58.44 356 GLY T C 1
ATOM 13510 O O . GLY F 2 356 ? 105.836 138.204 124.962 1.00 68.85 356 GLY T O 1
ATOM 13511 N N . ILE F 2 357 ? 104.077 137.233 125.978 1.00 49.47 357 ILE T N 1
ATOM 13512 C CA . ILE F 2 357 ? 103.210 137.423 124.817 1.00 65.55 357 ILE T CA 1
ATOM 13513 C C . ILE F 2 357 ? 103.021 138.909 124.530 1.00 66.87 357 ILE T C 1
ATOM 13514 O O . ILE F 2 357 ? 103.099 139.352 123.376 1.00 59.09 357 ILE T O 1
ATOM 13519 N N . VAL F 2 358 ? 102.777 139.699 125.577 1.00 66.90 358 VAL T N 1
ATOM 13520 C CA . VAL F 2 358 ? 102.576 141.137 125.413 1.00 57.78 358 VAL T CA 1
ATOM 13521 C C . VAL F 2 358 ? 103.833 141.795 124.860 1.00 58.97 358 VAL T C 1
ATOM 13522 O O . VAL F 2 358 ? 103.766 142.634 123.954 1.00 65.67 358 VAL T O 1
ATOM 13526 N N . LEU F 2 359 ? 104.999 141.428 125.395 1.00 65.38 359 LEU T N 1
ATOM 13527 C CA . LEU F 2 359 ? 106.252 142.002 124.914 1.00 59.93 359 LEU T CA 1
ATOM 13528 C C . LEU F 2 359 ? 106.502 141.641 123.457 1.00 60.96 359 LEU T C 1
ATOM 13529 O O . LEU F 2 359 ? 106.956 142.482 122.673 1.00 67.20 359 LEU T O 1
ATOM 13534 N N . HIS F 2 360 ? 106.223 140.393 123.075 1.00 63.99 360 HIS T N 1
ATOM 13535 C CA . HIS F 2 360 ? 106.437 139.993 121.689 1.00 63.82 360 HIS T CA 1
ATOM 13536 C C . HIS F 2 360 ? 105.482 140.712 120.745 1.00 70.94 360 HIS T C 1
ATOM 13537 O O . HIS F 2 360 ? 105.884 141.138 119.656 1.00 75.91 360 HIS T O 1
ATOM 13544 N N . VAL F 2 361 ? 104.214 140.855 121.137 1.00 69.83 361 VAL T N 1
ATOM 13545 C CA . VAL F 2 361 ? 103.254 141.500 120.245 1.00 66.58 361 VAL T CA 1
ATOM 13546 C C . VAL F 2 361 ? 103.509 143.000 120.172 1.00 65.28 361 VAL T C 1
ATOM 13547 O O . VAL F 2 361 ? 103.146 143.650 119.185 1.00 69.03 361 VAL T O 1
ATOM 13551 N N . ALA F 2 362 ? 104.141 143.574 121.197 1.00 65.91 362 ALA T N 1
ATOM 13552 C CA . ALA F 2 362 ? 104.478 144.991 121.190 1.00 60.69 362 ALA T CA 1
ATOM 13553 C C . ALA F 2 362 ? 105.784 145.286 120.467 1.00 67.75 362 ALA T C 1
ATOM 13554 O O . ALA F 2 362 ? 106.131 146.460 120.307 1.00 71.39 362 ALA T O 1
ATOM 13556 N N . GLY F 2 363 ? 106.512 144.261 120.032 1.00 68.17 363 GLY T N 1
ATOM 13557 C CA . GLY F 2 363 ? 107.768 144.462 119.344 1.00 66.11 363 GLY T CA 1
ATOM 13558 C C . GLY F 2 363 ? 108.959 144.725 120.235 1.00 65.61 363 GLY T C 1
ATOM 13559 O O . GLY F 2 363 ? 110.039 145.034 119.721 1.00 72.71 363 GLY T O 1
ATOM 13560 N N . LEU F 2 364 ? 108.805 144.616 121.554 1.00 59.06 364 LEU T N 1
ATOM 13561 C CA . LEU F 2 364 ? 109.921 144.892 122.452 1.00 61.27 364 LEU T CA 1
ATOM 13562 C C . LEU F 2 364 ? 110.855 143.692 122.562 1.00 65.56 364 LEU T C 1
ATOM 13563 O O . LEU F 2 364 ? 112.041 143.781 122.230 1.00 73.04 364 LEU T O 1
ATOM 13568 N N . ALA F 2 365 ? 110.334 142.559 123.020 1.00 60.85 365 ALA T N 1
ATOM 13569 C CA . ALA F 2 365 ? 111.148 141.363 123.200 1.00 63.22 365 ALA T CA 1
ATOM 13570 C C . ALA F 2 365 ? 110.686 140.240 122.280 1.00 70.97 365 ALA T C 1
ATOM 13571 O O . ALA F 2 365 ? 110.789 140.345 121.058 1.00 71.90 365 ALA T O 1
#

Sequence (1821 aa):
MSIISIILVLIFAFLAGLEGILDQWQFHQPIIACSLIGIATGHMAAGIILGGSLQMIALGWANVGAAVAPDAALASVASAILMVQGGNFDLTHITGVIVPAAILLATAGLVLTTLVRFLSVGIVHLADAAAEKGSYSGVAGWHMFALLLQGLRIAIPAAIILAIPAETVTAALNAIPDWVSKGLAVGGGMVVVVGYAMVINLMATKELWPFFFLGFVLAPLSSITLIGMGILGVVIALIYLNLSNTAKKFSLSKNTRLSVMFRSMFLQGSWNYERMQNLGFLYSIIPALKQFYKPGSEEAKEALKRHMEFFNTHPYVAAPIVGVTLALEEEIANGVEIDEAAIQGVKVGMMGPLAGIGDPVFWFTVRPIVGAIAASLATGGSIIAPIFFFVVWNAIRIAFLWYTQEFGYKQGTAITSDLGGGMLQQITKGASILGMFILGVLIQRWVNISFTGPNAMLPSKPLADGAYVGEWIDKAGKVVVQGAQTGTTGDGVAKFDWLDQAGNGVGNGVAGQGGFAHYVTVDQLNTVDGSTLHNILGQVSSGLGLSPEQTQSLQDVFNSLIPGFIALLLTFLVLWILRKWKNKNAPLFIIIGMFVLGIVLHVAGLAMSIISIILVLIFAFLAGLEGILDQWQFHQPIIACSLIGIATGHMAAGIILGGSLQMIALGWANVGAAVAPDAALASVASAILMVQGGNFDLTHITGVIVPAAILLATAGLVLTTLVRFLSVGIVHLADAAAEKGSYSGVAGWHMFALLLQGLRIAIPAAIILAIPAETVTAALNAIPDWVSKGLAVGGGMVVVVGYAMVINLMATKELWPFFFLGFVLAPLSSITLIGMGILGVVIALIYLNLSNTAKKFSLSKNTRLSVMFRSMFLQGSWNYERMQNLGFLYSIIPALKQFYKPGSEEAKEALKRHMEFFNTHPYVAAPIVGVTLALEEEIANGVEIDEAAIQGVKVGMMGPLAGIGDPVFWFTVRPIVGAIAASLATGGSIIAPIFFFVVWNAIRIAFLWYTQEFGYKQGTAITSDLGGGMLQQITKGASILGMFILGVLIQRWVNISFTGPNAMLPSKPLADGAYVGEWIDKAGKVVVQGAQTGTTGDGVAKFDWLDQAGNGVGNGVAGQGGFAHYVTVDQLNTVDGSTLHNILGQVSSGLGLSPEQTQSLQDVFNSLIPGFIALLLTFLVLWILRKWKNKNAPLFIIIGMFVLGIVLHVAGLAMSIISIILVLIFAFLAGLEGILDQWQFHQPIIACSLIGIATGHMAAGIILGGSLQMIALGWANVGAAVAPDAALASVASAILMVQGGNFDLTHITGVIVPAAILLATAGLVLTTLVRFLSVGIVHLADAAAEKGSYSGVAGWHMFALLLQGLRIAIPAAIILAIPAETVTAALNAIPDWVSKGLAVGGGMVVVVGYAMVINLMATKELWPFFFLGFVLAPLSSITLIGMGILGVVIALIYLNLSNTAKKFSLSKNTRLSVMFRSMFLQGSWNYERMQNLGFLYSIIPALKQFYKPGSEEAKEALKRHMEFFNTHPYVAAPIVGVTLALEEEIANGVEIDEAAIQGVKVGMMGPLAGIGDPVFWFTVRPIVGAIAASLATGGSIIAPIFFFVVWNAIRIAFLWYTQEFGYKQGTAITSDLGGGMLQQITKGASILGMFILGVLIQRWVNISFTGPNAMLPSKPLADGAYVGEWIDKAGKVVVQGAQTGTTGDGVAKFDWLDQAGNGVGNGVAGQGGFAHYVTVDQLNTVDGSTLHNILGQVSSGLGLSPEQTQSLQDVFNSLIPGFIALLLTFLVLWILRKWKNKNAPLFIIIGMFVLGIVLHVAGLA